Protein 7K5Z (pdb70)

Secondary structure (DSSP, 8-state):
----EEEEE--SSHHHHHHHHHHHHHSTT-EEEEEEEESS----HHHHHHHHHHTT-SEEEEEE-HHHHIIIIIHHHHHHT--BTTTB--GGGHHHHHHHHHHHHHHHTT-SEEE----TTSSHHHHHHHHHHHH-TTSEEE-GGGTSS--SHHHHHHHHHHTT------PPPSSEEEE-SS-EEEESGGGG-TTSPPPTT--SSS--GGGS-SS-EEEEEEEETTEEEEETTEE--HHHHHHHHHHHHHHTT---EEEEEE-TTSSEEEEEEE-HHHHHHHHHHHHHHHHHS-HHHHHHHHHTHHHHHHHHHTT--SSHHHHHHHHHHHHHTTT--EEEEEEEETTEEEEEEEE-TT-----HHHHHHHHHHTHHHHHHHHHTTT----/---EEEEE---SHHHHHHHHHHHHHTTT-EEEEEEEESS----HHHHHHHHHHTT-SEEEEEE-HHHHIIIIIHHHHHHT--BTTTB--GGGHHHHHHHHHHHHHTTTT-SEEE----TTSSHHHHHHHHHHHH-TTSEEE-HHHHSS--SHHHHHHHHHHTTPPPPSS---SSEEEE-SS-EEEESGGGG-TTSPPPTT--SSS--GGGS-SS-EEEEEEEETTEEEEETTEE--HHHHHHHHHHHHHHTT---EEEEEE-TTS-EEEEEEE-HHHHHHHHHHHHHHHHHS-HHHHHHHHHTHHHHHHHHHTT--SSHHHHHHHHHHHHHTTT--EEEEEEEETTEEEEEEEE-TT-----HHHHHHHHHHHTHHHHHHHHHTTT----/---EEEEE---SHHHHHHHHHHHHHSTT-EEEEEEEESS----HHHHHHHHHHTT-SEEEEEE-HHHHIIIIIHHHHHHT--BTTTB--GGGHHHHHHHHHHHHHHHTT-SEEE----TTSSHHHHHHHHHHHH-TTSEEE-HHH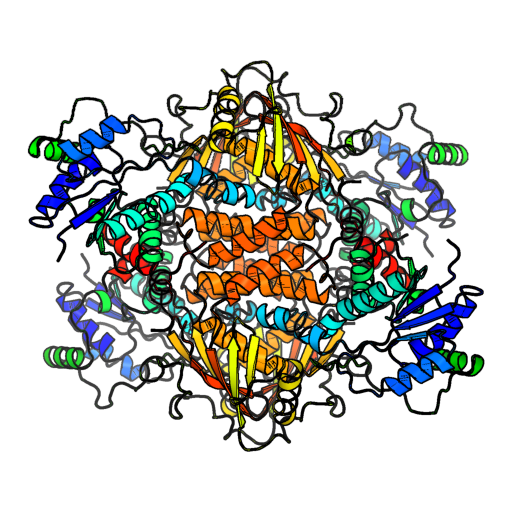HSS--SHHHHHHHHHHTTPPPPSSPPPSSEEEE-SS-EEEESGGGG-TTSPPPTT--SSS--GGGS-SS-EEEEEEEETTEEEEETTEE--HHHHHHHHHHHHHHTT--EEEEEEE-TTS-EEEEEEE-HHHHHHHHHHHHHHHHHS-HHHHHHHHHTHHHHHHHHHTT--SSHHHHHHHHHHHHHTTT--EEEEEEEETTEEEEEEEE-TT-----HHHHHHHHHHHTHHHHHHHHHTTT----/---EEEEE--SSHHHHHHHHHHHHHSTT-EEEEEEEESS----HHHHHHHHHHTT-SEEEEEE-HHHHIIIIIHHHHHHT--BTTTB--GGGHHHHHHHHHHHHHHHTT-SEEE----TTSSHHHHHHHHHHHH-TTSEEE-HHHHSS--SHHHHHHHHHHTT------PPPSSEEEE-SS-EEEESGGGG-TTSPPPTT--SSS--GGGS-SS-EEEEEEEETTEEEEETTEE--HHHHHHHHHHHHHHTT---EEEEEE-TTS-EEEEEEE-HHHHHHHHHHHHHHHHHS-HHHHHHHHHTHHHHHHHHHTT--SSHHHHHHHHHHHHHTTT--EEEEEEEETTEEEEEEEE-TT-----HHHHHHHHHTHHHHHHHHHTTT----

InterPro domains:
  IPR001518 Argininosuccinate synthase [PTHR11587] (6-399)
  IPR001518 Argininosuccinate synthase [TIGR00032] (7-398)
  IPR014729 Rossmann-like alpha/beta/alpha sandwich fold [G3DSA:3.40.50.620] (7-175)
  IPR018223 Argininosuccinate synthase, conserved site [PS00564] (11-19)
  IPR018223 Argininosuccinate synthase, conserved site [PS00565] (119-130)
  IPR023434 Argininosuccinate synthase, type 1 subfamily [MF_00005] (5-400)
  IPR023434 Argininosuccinate synthase, type 1 subfamily [cd01999] (6-391)
  IPR024074 Argininosuccinate synthetase, catalytic/multimerisation domain body [G3DSA:3.90.1260.10] (67-355)
  IPR024074 Argininosuccinate synthetase, catalytic/multimerisation domain body [SSF69864] (174-400)
  IPR048267 Arginosuccinate synthase-like, N-terminal domain [PF00764] (7-168)
  IPR048268 Arginosuccinate synthase C-terminal domain [PF20979] (177-395)

Nearest PDB structures (foldseek):
  7k5z-assembly1_C  TM=1.002E+00  e=1.056E-78  Legionella pneumophila subsp. pneumophila str. Philadelphia 1
  7k5z-assembly1_A  TM=9.997E-01  e=1.230E-77  Legionella pneumophila subsp. pneumophila str. Philadelphia 1
  7k5z-assembly1_D  TM=1.000E+00  e=5.745E-77  Legionella pneumophila subsp. pneumophila str. Philadelphia 1
  1kh2-assembly1_B  TM=9.702E-01  e=3.254E-50  Thermus thermophilus
  4xfj-assembly1_B  TM=9.722E-01  e=7.666E-44  Mycolicibacterium thermoresistibile ATCC 19527

Structure (mmCIF, N/CA/C/O backbone):
data_7K5Z
#
_entry.id   7K5Z
#
_cell.length_a   122.230
_cell.length_b   103.540
_cell.length_c   147.410
_cell.angle_alpha   90.000
_cell.angle_beta   96.005
_cell.angle_gamma   90.000
#
_symmetry.space_group_name_H-M   'C 1 2 1'
#
loop_
_entity.id
_entity.type
_entity.pdbx_description
1 polymer 'Argininosuccinate synthase'
2 non-polymer 'PHOSPHOAMINOPHOSPHONIC ACID-ADENYLATE ESTER'
3 non-polymer ARGININE
4 non-polymer 'MAGNESIUM ION'
5 non-polymer 1,2-ETHANEDIOL
6 non-polymer 'ACETATE ION'
7 water water
#
loop_
_atom_site.group_PDB
_atom_site.id
_atom_site.type_symbol
_atom_site.label_atom_id
_atom_site.label_alt_id
_atom_site.label_comp_id
_atom_site.label_asym_id
_atom_site.label_entity_id
_atom_site.label_seq_id
_atom_site.pdbx_PDB_ins_code
_atom_site.Cartn_x
_atom_site.Cartn_y
_atom_site.Cartn_z
_atom_site.occupancy
_atom_site.B_iso_or_equiv
_atom_site.auth_seq_id
_atom_site.auth_comp_id
_atom_site.auth_asym_id
_atom_site.auth_atom_id
_atom_site.pdbx_PDB_model_num
ATOM 1 N N . LYS A 1 11 ? 2.41019 40.69473 31.63767 1.000 70.79781 3 LYS A N 1
ATOM 2 C CA . LYS A 1 11 ? 3.85148 40.93461 31.60721 1.000 76.45927 3 LYS A CA 1
ATOM 3 C C . LYS A 1 11 ? 4.28986 41.74027 32.82983 1.000 73.44809 3 LYS A C 1
ATOM 4 O O . LYS A 1 11 ? 5.37519 41.51786 33.37364 1.000 72.55923 3 LYS A O 1
ATOM 6 N N . VAL A 1 12 ? 3.45115 42.69031 33.24830 1.000 64.26815 4 VAL A N 1
ATOM 7 C CA . VAL A 1 12 ? 3.64679 43.33152 34.54229 1.000 58.27265 4 VAL A CA 1
ATOM 8 C C . VAL A 1 12 ? 3.22086 42.35581 35.62844 1.000 43.95154 4 VAL A C 1
ATOM 9 O O . VAL A 1 12 ? 2.14685 41.74675 35.54937 1.000 54.53140 4 VAL A O 1
ATOM 11 N N . ILE A 1 13 ? 4.06794 42.18586 36.63928 1.000 44.75193 5 ILE A N 1
ATOM 12 C CA . ILE A 1 13 ? 3.81372 41.20831 37.69363 1.000 40.60216 5 ILE A CA 1
ATOM 13 C C . ILE A 1 13 ? 2.77214 41.80414 38.63836 1.000 40.16014 5 ILE A C 1
ATOM 14 O O . ILE A 1 13 ? 3.07700 42.67613 39.45161 1.000 37.73082 5 ILE A O 1
ATOM 19 N N . LYS A 1 14 ? 1.52704 41.33554 38.52126 1.000 38.65691 6 LYS A N 1
ATOM 20 C CA . LYS A 1 14 ? 0.42657 41.80165 39.35612 1.000 32.29141 6 LYS A CA 1
ATOM 21 C C . LYS A 1 14 ? 0.14913 40.89758 40.54963 1.000 39.61967 6 LYS A C 1
ATOM 22 O O . LYS A 1 14 ? -0.39111 41.37041 41.55822 1.000 31.26115 6 LYS A O 1
ATOM 24 N N . LYS A 1 15 ? 0.49040 39.60972 40.46636 1.000 29.13214 7 LYS A N 1
ATOM 25 C CA . LYS A 1 15 ? 0.23180 38.67778 41.55286 1.000 26.35825 7 LYS A CA 1
ATOM 26 C C . LYS A 1 15 ? 1.38589 37.69356 41.63424 1.000 23.80414 7 LYS A C 1
ATOM 27 O O . LYS A 1 15 ? 1.87027 37.21439 40.60828 1.000 22.65718 7 LYS A O 1
ATOM 33 N N . ILE A 1 16 ? 1.79726 37.38213 42.85342 1.000 19.74793 8 ILE A N 1
ATOM 34 C CA . ILE A 1 16 ? 2.88871 36.45164 43.12355 1.000 21.01209 8 ILE A CA 1
ATOM 35 C C . ILE A 1 16 ? 2.40085 35.44254 44.14480 1.000 24.00242 8 ILE A C 1
ATOM 36 O O . ILE A 1 16 ? 1.87455 35.83236 45.19502 1.000 22.61425 8 ILE A O 1
ATOM 41 N N . ALA A 1 17 ? 2.61711 34.15315 43.86867 1.000 19.81948 9 ALA A N 1
ATOM 42 C CA . ALA A 1 17 ? 2.35992 33.10399 44.85477 1.000 20.70234 9 ALA A CA 1
ATOM 43 C C . ALA A 1 17 ? 3.66682 32.73794 45.53841 1.000 18.00165 9 ALA A C 1
ATOM 44 O O . ALA A 1 17 ? 4.65869 32.44068 44.86458 1.000 19.14394 9 ALA A O 1
ATOM 46 N N . LEU A 1 18 ? 3.66733 32.74713 46.87477 1.000 16.75789 10 LEU A N 1
ATOM 47 C CA . LEU A 1 18 ? 4.88206 32.55052 47.65623 1.000 15.43136 10 LEU A CA 1
ATOM 48 C C . LEU A 1 18 ? 4.74655 31.30573 48.52296 1.000 14.44207 10 LEU A C 1
ATOM 49 O O . LEU A 1 18 ? 3.74825 31.15169 49.23619 1.000 15.84807 10 LEU A O 1
ATOM 54 N N . ALA A 1 19 ? 5.72876 30.40027 48.42181 1.000 14.23290 11 ALA A N 1
ATOM 55 C CA . ALA A 1 19 ? 5.83369 29.26646 49.34381 1.000 14.72612 11 ALA A CA 1
ATOM 56 C C . ALA A 1 19 ? 6.25304 29.79795 50.71115 1.000 19.30401 11 ALA A C 1
ATOM 57 O O . ALA A 1 19 ? 7.40354 30.21297 50.90111 1.000 16.79528 11 ALA A O 1
ATOM 59 N N . TYR A 1 20 ? 5.32993 29.77350 51.66224 1.000 14.08170 12 TYR A N 1
ATOM 60 C CA . TYR A 1 20 ? 5.44313 30.51337 52.91608 1.000 17.20851 12 TYR A CA 1
ATOM 61 C C . TYR A 1 20 ? 5.48268 29.52152 54.07097 1.000 20.55411 12 TYR A C 1
ATOM 62 O O . TYR A 1 20 ? 4.50485 28.80165 54.29912 1.000 17.67146 12 TYR A O 1
ATOM 71 N N . SER A 1 21 ? 6.59886 29.49333 54.80681 1.000 18.87807 13 SER A N 1
ATOM 72 C CA . SER A 1 21 ? 6.78477 28.50506 55.86249 1.000 26.33334 13 SER A CA 1
ATOM 73 C C . SER A 1 21 ? 6.48120 29.02683 57.26683 1.000 24.01871 13 SER A C 1
ATOM 74 O O . SER A 1 21 ? 6.35816 28.22005 58.19172 1.000 27.15111 13 SER A O 1
ATOM 77 N N . GLY A 1 22 ? 6.37371 30.33574 57.46926 1.000 25.52310 14 GLY A N 1
ATOM 78 C CA . GLY A 1 22 ? 6.21999 30.87292 58.80935 1.000 27.16759 14 GLY A CA 1
ATOM 79 C C . GLY A 1 22 ? 7.49524 31.42441 59.41950 1.000 28.63533 14 GLY A C 1
ATOM 80 O O . GLY A 1 22 ? 7.42478 32.13617 60.42763 1.000 34.41148 14 GLY A O 1
ATOM 81 N N . GLY A 1 23 ? 8.64939 31.12571 58.84426 1.000 28.67082 15 GLY A N 1
ATOM 82 C CA . GLY A 1 23 ? 9.88933 31.68085 59.35968 1.000 36.41026 15 GLY A CA 1
ATOM 83 C C . GLY A 1 23 ? 9.93045 33.20123 59.25593 1.000 37.36189 15 GLY A C 1
ATOM 84 O O . GLY A 1 23 ? 9.08893 33.85436 58.63443 1.000 34.00571 15 GLY A O 1
ATOM 85 N N . LEU A 1 24 ? 10.94416 33.77831 59.90442 1.000 37.10956 16 LEU A N 1
ATOM 86 C CA . LEU A 1 24 ? 11.18322 35.21117 59.75804 1.000 30.92261 16 LEU A CA 1
ATOM 87 C C . LEU A 1 24 ? 11.43900 35.57289 58.29933 1.000 31.64377 16 LEU A C 1
ATOM 88 O O . LEU A 1 24 ? 10.94680 36.59331 57.81043 1.000 29.48905 16 LEU A O 1
ATOM 93 N N . ASP A 1 25 ? 12.16609 34.71912 57.57792 1.000 31.35718 17 ASP A N 1
ATOM 94 C CA . ASP A 1 25 ? 12.62133 35.06422 56.23564 1.000 31.72364 17 ASP A CA 1
ATOM 95 C C . ASP A 1 25 ? 11.46460 35.16815 55.24398 1.000 29.48836 17 ASP A C 1
ATOM 96 O O . ASP A 1 25 ? 11.39011 36.13469 54.47899 1.000 26.60589 17 ASP A O 1
ATOM 101 N N . THR A 1 26 ? 10.55871 34.17844 55.21133 1.000 25.47631 18 THR A N 1
ATOM 102 C CA . THR A 1 26 ? 9.45435 34.31389 54.26435 1.000 25.31154 18 THR A CA 1
ATOM 103 C C . THR A 1 26 ? 8.43482 35.33708 54.73439 1.000 24.30430 18 THR A C 1
ATOM 104 O O . THR A 1 26 ? 7.68490 35.86901 53.90882 1.000 23.63555 18 THR A O 1
ATOM 108 N N . SER A 1 27 ? 8.40143 35.64182 56.03597 1.000 21.36956 19 SER A N 1
ATOM 109 C CA . SER A 1 27 ? 7.53011 36.71328 56.50163 1.000 25.64455 19 SER A CA 1
ATOM 110 C C . SER A 1 27 ? 7.94322 38.04625 55.89932 1.000 23.65893 19 SER A C 1
ATOM 111 O O . SER A 1 27 ? 7.10359 38.78057 55.36474 1.000 26.16068 19 SER A O 1
ATOM 114 N N . ILE A 1 28 ? 9.23928 38.37906 55.96215 1.000 23.80862 20 ILE A N 1
ATOM 115 C CA . ILE A 1 28 ? 9.66385 39.65022 55.38285 1.000 24.20305 20 ILE A CA 1
ATOM 116 C C . ILE A 1 28 ? 9.68370 39.61902 53.86121 1.000 23.02641 20 ILE A C 1
ATOM 117 O O . ILE A 1 28 ? 9.79174 40.67759 53.24027 1.000 23.41280 20 ILE A O 1
ATOM 122 N N . MET A 1 29 ? 9.56631 38.44175 53.23539 1.000 20.06588 21 MET A N 1
ATOM 123 C CA . MET A 1 29 ? 9.50555 38.43008 51.77990 1.000 23.11437 21 MET A CA 1
ATOM 124 C C . MET A 1 29 ? 8.18847 38.97164 51.26130 1.000 25.60280 21 MET A C 1
ATOM 125 O O . MET A 1 29 ? 8.13322 39.40472 50.11048 1.000 22.45085 21 MET A O 1
ATOM 130 N N . ILE A 1 30 ? 7.13520 38.97537 52.07333 1.000 24.81611 22 ILE A N 1
ATOM 131 C CA . ILE A 1 30 ? 5.87662 39.56091 51.61063 1.000 23.62494 22 ILE A CA 1
ATOM 132 C C . ILE A 1 30 ? 6.06030 41.06666 51.41573 1.000 26.38604 22 ILE A C 1
ATOM 133 O O . ILE A 1 30 ? 5.81903 41.55183 50.30105 1.000 25.31163 22 ILE A O 1
ATOM 138 N N . PRO A 1 31 ? 6.50364 41.85807 52.41068 1.000 27.96683 23 PRO A N 1
ATOM 139 C CA . PRO A 1 31 ? 6.73554 43.28211 52.10073 1.000 25.18632 23 PRO A CA 1
ATOM 140 C C . PRO A 1 31 ? 7.83273 43.49412 51.07354 1.000 28.63997 23 PRO A C 1
ATOM 141 O O . PRO A 1 31 ? 7.73355 44.42186 50.25875 1.000 26.09652 23 PRO A O 1
ATOM 145 N N . TRP A 1 32 ? 8.88446 42.67169 51.08778 1.000 27.53369 24 TRP A N 1
ATOM 146 C CA . TRP A 1 32 ? 9.94670 42.83971 50.10196 1.000 29.48991 24 TRP A CA 1
ATOM 147 C C . TRP A 1 32 ? 9.40291 42.66325 48.68795 1.000 25.06730 24 TRP A C 1
ATOM 148 O O . TRP A 1 32 ? 9.62324 43.51162 47.81391 1.000 29.31787 24 TRP A O 1
ATOM 159 N N . LEU A 1 33 ? 8.66297 41.57457 48.45617 1.000 22.89326 25 LEU A N 1
ATOM 160 C CA . LEU A 1 33 ? 8.03586 41.35974 47.15194 1.000 26.56479 25 LEU A CA 1
ATOM 161 C C . LEU A 1 33 ? 7.14245 42.53300 46.76601 1.000 31.58811 25 LEU A C 1
ATOM 162 O O . LEU A 1 33 ? 7.19638 43.01533 45.62857 1.000 29.17457 25 LEU A O 1
ATOM 167 N N . LYS A 1 34 ? 6.32955 43.02685 47.70763 1.000 29.60574 26 LYS A N 1
ATOM 168 C CA . LYS A 1 34 ? 5.42489 44.12211 47.37199 1.000 31.68391 26 LYS A CA 1
ATOM 169 C C . LYS A 1 34 ? 6.19293 45.40194 47.07602 1.000 37.30872 26 LYS A C 1
ATOM 170 O O . LYS A 1 34 ? 5.74491 46.21723 46.25995 1.000 38.00314 26 LYS A O 1
ATOM 176 N N . GLU A 1 35 ? 7.35576 45.58101 47.71043 1.000 34.17960 27 GLU A N 1
ATOM 177 C CA . GLU A 1 35 ? 8.21452 46.72676 47.42066 1.000 36.02362 27 GLU A CA 1
ATOM 178 C C . GLU A 1 35 ? 8.81228 46.63931 46.02303 1.000 35.36620 27 GLU A C 1
ATOM 179 O O . GLU A 1 35 ? 8.80495 47.61882 45.27365 1.000 41.56318 27 GLU A O 1
ATOM 185 N N . HIS A 1 36 ? 9.36867 45.48461 45.66630 1.000 33.07443 28 HIS A N 1
ATOM 186 C CA . HIS A 1 36 ? 10.13389 45.36220 44.43042 1.000 41.03054 28 HIS A CA 1
ATOM 187 C C . HIS A 1 36 ? 9.27964 45.06641 43.20289 1.000 42.48508 28 HIS A C 1
ATOM 188 O O . HIS A 1 36 ? 9.79679 45.14421 42.08324 1.000 45.54617 28 HIS A O 1
ATOM 195 N N . TYR A 1 37 ? 7.99501 44.74949 43.38121 1.000 36.67102 29 TYR A N 1
ATOM 196 C CA . TYR A 1 37 ? 7.03011 44.57645 42.29129 1.000 38.35730 29 TYR A CA 1
ATOM 197 C C . TYR A 1 37 ? 5.81923 45.44199 42.63356 1.000 40.73822 29 TYR A C 1
ATOM 198 O O . TYR A 1 37 ? 4.90197 44.99555 43.32782 1.000 45.37233 29 TYR A O 1
ATOM 207 N N . GLU A 1 38 ? 5.83487 46.68402 42.15387 1.000 42.90634 30 GLU A N 1
ATOM 208 C CA . GLU A 1 38 ? 4.84719 47.67769 42.55818 1.000 48.34729 30 GLU A CA 1
ATOM 209 C C . GLU A 1 38 ? 3.42592 47.20389 42.27496 1.000 49.57248 30 GLU A C 1
ATOM 210 O O . GLU A 1 38 ? 3.13309 46.68205 41.19536 1.000 51.44304 30 GLU A O 1
ATOM 212 N N . HIS A 1 39 ? 2.54311 47.39042 43.25703 1.000 61.59151 31 HIS A N 1
ATOM 213 C CA . HIS A 1 39 ? 1.12304 47.05001 43.15268 1.000 69.98630 31 HIS A CA 1
ATOM 214 C C . HIS A 1 39 ? 0.88875 45.56124 42.87299 1.000 66.69009 31 HIS A C 1
ATOM 215 O O . HIS A 1 39 ? -0.16779 45.18315 42.34881 1.000 64.52904 31 HIS A O 1
ATOM 217 N N . ALA A 1 40 ? 1.85487 44.70203 43.19922 1.000 49.08952 32 ALA A N 1
ATOM 218 C CA . ALA A 1 40 ? 1.64386 43.26247 43.15168 1.000 41.92668 32 ALA A CA 1
ATOM 219 C C . ALA A 1 40 ? 1.04774 42.79524 44.47024 1.000 38.28038 32 ALA A C 1
ATOM 220 O O . ALA A 1 40 ? 1.45531 43.24615 45.54224 1.000 38.81242 32 ALA A O 1
ATOM 222 N N . GLU A 1 41 ? 0.08224 41.89266 44.39337 1.000 30.85040 33 GLU A N 1
ATOM 223 C CA . GLU A 1 41 ? -0.39138 41.23834 45.60173 1.000 30.56726 33 GLU A CA 1
ATOM 224 C C . GLU A 1 41 ? 0.34367 39.91285 45.76288 1.000 27.34675 33 GLU A C 1
ATOM 225 O O . GLU A 1 41 ? 0.83651 39.33203 44.78842 1.000 22.33500 33 GLU A O 1
ATOM 231 N N . VAL A 1 42 ? 0.45083 39.45607 47.00850 1.000 22.39665 34 VAL A N 1
ATOM 232 C CA . VAL A 1 42 ? 1.17521 38.23865 47.34717 1.000 23.78260 34 VAL A CA 1
ATOM 233 C C . VAL A 1 42 ? 0.19636 37.24622 47.95700 1.000 26.48903 34 VAL A C 1
ATOM 234 O O . VAL A 1 42 ? -0.48829 37.56525 48.93354 1.000 25.29358 34 VAL A O 1
ATOM 238 N N . ILE A 1 43 ? 0.14278 36.04713 47.39312 1.000 21.88938 35 ILE A N 1
ATOM 239 C CA . ILE A 1 43 ? -0.66605 34.95585 47.92113 1.000 21.32459 35 ILE A CA 1
ATOM 240 C C . ILE A 1 43 ? 0.26966 33.97846 48.63552 1.000 22.68967 35 ILE A C 1
ATOM 241 O O . ILE A 1 43 ? 1.20679 33.44870 48.02638 1.000 20.98357 35 ILE A O 1
ATOM 246 N N . ALA A 1 44 ? 0.03981 33.74576 49.93185 1.000 18.61088 36 ALA A N 1
ATOM 247 C CA . ALA A 1 44 ? 0.86913 32.78804 50.67008 1.000 14.98261 36 ALA A CA 1
ATOM 248 C C . ALA A 1 44 ? 0.34458 31.36536 50.50678 1.000 15.49412 36 ALA A C 1
ATOM 249 O O . ALA A 1 44 ? -0.86542 31.12450 50.54759 1.000 18.00858 36 ALA A O 1
ATOM 251 N N . VAL A 1 45 ? 1.26457 30.41272 50.34032 1.000 16.99031 37 VAL A N 1
ATOM 252 C CA . VAL A 1 45 ? 0.91654 28.99847 50.23487 1.000 16.44757 37 VAL A CA 1
ATOM 253 C C . VAL A 1 45 ? 1.67884 28.26366 51.31918 1.000 15.43011 37 VAL A C 1
ATOM 254 O O . VAL A 1 45 ? 2.91401 28.19688 51.27287 1.000 15.62326 37 VAL A O 1
ATOM 258 N N . ILE A 1 46 ? 0.94471 27.68195 52.26647 1.000 14.61929 38 ILE A N 1
ATOM 259 C CA . ILE A 1 46 ? 1.50783 26.99867 53.43204 1.000 14.59722 38 ILE A CA 1
ATOM 260 C C . ILE A 1 46 ? 1.12154 25.52537 53.35939 1.000 15.92011 38 ILE A C 1
ATOM 261 O O . ILE A 1 46 ? -0.07201 25.20103 53.33856 1.000 15.85490 38 ILE A O 1
ATOM 266 N N . CYS A 1 47 ? 2.11512 24.62432 53.35168 1.000 13.88375 39 CYS A N 1
ATOM 267 C CA . CYS A 1 47 ? 1.81543 23.19767 53.29232 1.000 15.25091 39 CYS A CA 1
ATOM 268 C C . CYS A 1 47 ? 1.92512 22.55700 54.67338 1.000 16.85004 39 CYS A C 1
ATOM 269 O O . CYS A 1 47 ? 2.86304 22.83972 55.41812 1.000 18.09562 39 CYS A O 1
ATOM 272 N N . ASP A 1 48 ? 0.96946 21.67926 55.00378 1.000 15.22442 40 ASP A N 1
ATOM 273 C CA . ASP A 1 48 ? 1.08736 20.81948 56.18241 1.000 16.74627 40 ASP A CA 1
ATOM 274 C C . ASP A 1 48 ? 1.73584 19.51146 55.76185 1.000 17.52709 40 ASP A C 1
ATOM 275 O O . ASP A 1 48 ? 1.10100 18.66911 55.11514 1.000 17.43413 40 ASP A O 1
ATOM 280 N N . LEU A 1 49 ? 2.98134 19.33261 56.18960 1.000 16.10651 41 LEU A N 1
ATOM 281 C CA . LEU A 1 49 ? 3.78316 18.15004 55.92160 1.000 17.92336 41 LEU A CA 1
ATOM 282 C C . LEU A 1 49 ? 4.05594 17.33718 57.17996 1.000 16.81990 41 LEU A C 1
ATOM 283 O O . LEU A 1 49 ? 4.81639 16.35934 57.11947 1.000 19.79938 41 LEU A O 1
ATOM 288 N N . GLY A 1 50 ? 3.45677 17.71787 58.30671 1.000 19.28183 42 GLY A N 1
ATOM 289 C CA . GLY A 1 50 ? 3.81065 17.15231 59.59690 1.000 21.27413 42 GLY A CA 1
ATOM 290 C C . GLY A 1 50 ? 4.89938 17.87893 60.36252 1.000 22.20136 42 GLY A C 1
ATOM 291 O O . GLY A 1 50 ? 5.52887 17.26816 61.23368 1.000 23.47552 42 GLY A O 1
ATOM 292 N N . GLN A 1 51 ? 5.14099 19.16521 60.08482 1.000 20.36633 43 GLN A N 1
ATOM 293 C CA . GLN A 1 51 ? 6.16758 19.89328 60.83410 1.000 18.79518 43 GLN A CA 1
ATOM 294 C C . GLN A 1 51 ? 5.73479 20.23211 62.25291 1.000 28.55245 43 GLN A C 1
ATOM 295 O O . GLN A 1 51 ? 6.53975 20.79607 63.00611 1.000 29.78410 43 GLN A O 1
ATOM 301 N N . GLN A 1 52 ? 4.48744 19.91910 62.61685 1.000 25.62961 44 GLN A N 1
ATOM 302 C CA . GLN A 1 52 ? 3.97196 20.07775 63.98463 1.000 32.67638 44 GLN A CA 1
ATOM 303 C C . GLN A 1 52 ? 4.04671 21.52953 64.44711 1.000 32.67789 44 GLN A C 1
ATOM 304 O O . GLN A 1 52 ? 4.42099 21.82648 65.58037 1.000 31.19350 44 GLN A O 1
ATOM 310 N N . GLU A 1 53 ? 3.67331 22.44555 63.56575 1.000 27.77403 45 GLU A N 1
ATOM 311 C CA . GLU A 1 53 ? 3.57556 23.84738 63.92182 1.000 28.76139 45 GLU A CA 1
ATOM 312 C C . GLU A 1 53 ? 2.11526 24.27073 63.88886 1.000 30.74034 45 GLU A C 1
ATOM 313 O O . GLU A 1 53 ? 1.24267 23.54686 63.40528 1.000 26.92432 45 GLU A O 1
ATOM 319 N N . ASP A 1 54 ? 1.85659 25.44029 64.45598 1.000 30.66658 46 ASP A N 1
ATOM 320 C CA . ASP A 1 54 ? 0.51156 26.00645 64.48762 1.000 28.55374 46 ASP A CA 1
ATOM 321 C C . ASP A 1 54 ? 0.27887 26.67903 63.14691 1.000 25.49057 46 ASP A C 1
ATOM 322 O O . ASP A 1 54 ? 0.66470 27.83323 62.94524 1.000 26.84026 46 ASP A O 1
ATOM 327 N N . LEU A 1 55 ? -0.36314 25.96188 62.22016 1.000 26.58633 47 LEU A N 1
ATOM 328 C CA . LEU A 1 55 ? -0.49805 26.49089 60.87074 1.000 25.54437 47 LEU A CA 1
ATOM 329 C C . LEU A 1 55 ? -1.56698 27.57945 60.77625 1.000 23.89867 47 LEU A C 1
ATOM 330 O O . LEU A 1 55 ? -1.48513 28.43364 59.89074 1.000 22.34237 47 LEU A O 1
ATOM 335 N N . ASP A 1 56 ? -2.56564 27.59608 61.66567 1.000 26.14119 48 ASP A N 1
ATOM 336 C CA . ASP A 1 56 ? -3.48712 28.72635 61.61199 1.000 28.37200 48 ASP A CA 1
ATOM 337 C C . ASP A 1 56 ? -2.80187 30.01699 62.04814 1.000 26.54525 48 ASP A C 1
ATOM 338 O O . ASP A 1 56 ? -3.08907 31.07998 61.49087 1.000 26.15121 48 ASP A O 1
ATOM 343 N N . ALA A 1 57 ? -1.86186 29.93974 62.99591 1.000 25.36624 49 ALA A N 1
ATOM 344 C CA . ALA A 1 57 ? -1.07927 31.11550 63.37453 1.000 26.49616 49 ALA A CA 1
ATOM 345 C C . ALA A 1 57 ? -0.18191 31.58372 62.23356 1.000 21.65622 49 ALA A C 1
ATOM 346 O O . ALA A 1 57 ? -0.00980 32.79083 62.02519 1.000 28.27294 49 ALA A O 1
ATOM 348 N N . ILE A 1 58 ? 0.41266 30.64418 61.49326 1.000 21.43770 50 ILE A N 1
ATOM 349 C CA . ILE A 1 58 ? 1.24996 31.00100 60.35264 1.000 23.87205 50 ILE A CA 1
ATOM 350 C C . ILE A 1 58 ? 0.41987 31.65836 59.26017 1.000 21.97147 50 ILE A C 1
ATOM 351 O O . ILE A 1 58 ? 0.84143 32.65138 58.65027 1.000 21.09059 50 ILE A O 1
ATOM 356 N N . LYS A 1 59 ? -0.77705 31.12053 59.00442 1.000 25.16871 51 LYS A N 1
ATOM 357 C CA . LYS A 1 59 ? -1.70140 31.73590 58.05273 1.000 20.23951 51 LYS A CA 1
ATOM 358 C C . LYS A 1 59 ? -2.03332 33.16545 58.46943 1.000 26.83187 51 LYS A C 1
ATOM 359 O O . LYS A 1 59 ? -1.94095 34.10677 57.66460 1.000 23.81548 51 LYS A O 1
ATOM 365 N N . ASN A 1 60 ? -2.42493 33.34528 59.73681 1.000 25.26091 52 ASN A N 1
ATOM 366 C CA . ASN A 1 60 ? -2.74529 34.67627 60.24162 1.000 27.34981 52 ASN A CA 1
ATOM 367 C C . ASN A 1 60 ? -1.55615 35.61758 60.12323 1.000 26.21698 52 ASN A C 1
ATOM 368 O O . ASN A 1 60 ? -1.71941 36.79827 59.79324 1.000 29.27291 52 ASN A O 1
ATOM 373 N N . LYS A 1 61 ? -0.35530 35.11416 60.39387 1.000 23.87713 53 LYS A N 1
ATOM 374 C CA . LYS A 1 61 ? 0.83393 35.94876 60.27789 1.000 30.16358 53 LYS A CA 1
ATOM 375 C C . LYS A 1 61 ? 1.05914 36.37930 58.82829 1.000 28.46766 53 LYS A C 1
ATOM 376 O O . LYS A 1 61 ? 1.39667 37.53897 58.56331 1.000 30.20561 53 LYS A O 1
ATOM 382 N N . ALA A 1 62 ? 0.84078 35.46656 57.87556 1.000 26.73360 54 ALA A N 1
ATOM 383 C CA . ALA A 1 62 ? 0.92674 35.81918 56.45712 1.000 28.26533 54 ALA A CA 1
ATOM 384 C C . ALA A 1 62 ? -0.05158 36.93365 56.10104 1.000 28.71378 54 ALA A C 1
ATOM 385 O O . ALA A 1 62 ? 0.32014 37.91315 55.44527 1.000 28.07307 54 ALA A O 1
ATOM 387 N N . LEU A 1 63 ? -1.31623 36.79726 56.52806 1.000 21.58945 55 LEU A N 1
ATOM 388 C CA . LEU A 1 63 ? -2.30689 37.84255 56.30144 1.000 26.17375 55 LEU A CA 1
ATOM 389 C C . LEU A 1 63 ? -1.91209 39.14739 56.98971 1.000 33.45206 55 LEU A C 1
ATOM 390 O O . LEU A 1 63 ? -2.07315 40.23500 56.41769 1.000 30.99246 55 LEU A O 1
ATOM 395 N N . LYS A 1 64 ? -1.41057 39.06308 58.22281 1.000 30.30566 56 LYS A N 1
ATOM 396 C CA . LYS A 1 64 ? -0.96405 40.27102 58.90834 1.000 33.16040 56 LYS A CA 1
ATOM 397 C C . LYS A 1 64 ? 0.21915 40.91081 58.19729 1.000 37.03261 56 LYS A C 1
ATOM 398 O O . LYS A 1 64 ? 0.33004 42.13927 58.15668 1.000 40.84413 56 LYS A O 1
ATOM 404 N N . SER A 1 65 ? 1.09840 40.10266 57.62343 1.000 35.18285 57 SER A N 1
ATOM 405 C CA . SER A 1 65 ? 2.27070 40.64461 56.95446 1.000 37.20728 57 SER A CA 1
ATOM 406 C C . SER A 1 65 ? 1.94713 41.27895 55.60259 1.000 38.97470 57 SER A C 1
ATOM 407 O O . SER A 1 65 ? 2.86302 41.80990 54.96543 1.000 42.29233 57 SER A O 1
ATOM 410 N N . GLY A 1 66 ? 0.69180 41.23764 55.15459 1.000 30.38216 58 GLY A N 1
ATOM 411 C CA . GLY A 1 66 ? 0.28749 41.84070 53.90276 1.000 37.42506 58 GLY A CA 1
ATOM 412 C C . GLY A 1 66 ? -0.15474 40.89886 52.78322 1.000 39.74073 58 GLY A C 1
ATOM 413 O O . GLY A 1 66 ? -0.45699 41.38332 51.68295 1.000 35.06264 58 GLY A O 1
ATOM 414 N N . ALA A 1 67 ? -0.22462 39.58662 53.01635 1.000 28.40449 59 ALA A N 1
ATOM 415 C CA . ALA A 1 67 ? -0.67826 38.68245 51.96076 1.000 28.15080 59 ALA A CA 1
ATOM 416 C C . ALA A 1 67 ? -2.17135 38.85869 51.69918 1.000 28.32193 59 ALA A C 1
ATOM 417 O O . ALA A 1 67 ? -2.96310 39.00202 52.63226 1.000 26.70338 59 ALA A O 1
ATOM 419 N N . SER A 1 68 ? -2.56096 38.82996 50.41864 1.000 24.81330 60 SER A N 1
ATOM 420 C CA . SER A 1 68 ? -3.97258 39.01452 50.07107 1.000 27.65133 60 SER A CA 1
ATOM 421 C C . SER A 1 68 ? -4.79480 37.77586 50.40361 1.000 31.55060 60 SER A C 1
ATOM 422 O O . SER A 1 68 ? -5.96092 37.88834 50.78639 1.000 27.90828 60 SER A O 1
ATOM 425 N N . LYS A 1 69 ? -4.21996 36.58910 50.19885 1.000 25.47776 61 LYS A N 1
ATOM 426 C CA . LYS A 1 69 ? -4.81669 35.31307 50.56273 1.000 24.82646 61 LYS A CA 1
ATOM 427 C C . LYS A 1 69 ? -3.73349 34.46450 51.20441 1.000 22.58863 61 LYS A C 1
ATOM 428 O O . LYS A 1 69 ? -2.55448 34.60039 50.87781 1.000 18.59143 61 LYS A O 1
ATOM 434 N N . ALA A 1 70 ? -4.13388 33.55833 52.08393 1.000 19.64996 62 ALA A N 1
ATOM 435 C CA . ALA A 1 70 ? -3.17281 32.62787 52.67009 1.000 17.05264 62 ALA A CA 1
ATOM 436 C C . ALA A 1 70 ? -3.81728 31.25105 52.67481 1.000 21.92927 62 ALA A C 1
ATOM 437 O O . ALA A 1 70 ? -4.79996 31.02912 53.39354 1.000 24.61436 62 ALA A O 1
ATOM 439 N N . TYR A 1 71 ? -3.30056 30.35751 51.83819 1.000 16.31112 63 TYR A N 1
ATOM 440 C CA . TYR A 1 71 ? -3.76841 28.98091 51.75889 1.000 16.38981 63 TYR A CA 1
ATOM 441 C C . TYR A 1 71 ? -2.99791 28.10252 52.73049 1.000 16.77817 63 TYR A C 1
ATOM 442 O O . TYR A 1 71 ? -1.77176 28.18482 52.80775 1.000 19.22599 63 TYR A O 1
ATOM 451 N N . VAL A 1 72 ? -3.70491 27.21002 53.41726 1.000 16.51652 64 VAL A N 1
ATOM 452 C CA . VAL A 1 72 ? -3.06623 26.14739 54.18044 1.000 18.25819 64 VAL A CA 1
ATOM 453 C C . VAL A 1 72 ? -3.54589 24.83994 53.58735 1.000 20.30541 64 VAL A C 1
ATOM 454 O O . VAL A 1 72 ? -4.73462 24.50241 53.69350 1.000 21.85027 64 VAL A O 1
ATOM 458 N N . VAL A 1 73 ? -2.63846 24.10129 52.96259 1.000 18.38786 65 VAL A N 1
ATOM 459 C CA A VAL A 1 73 ? -2.97376 22.86520 52.26807 0.593 17.69931 65 VAL A CA 1
ATOM 460 C CA B VAL A 1 73 ? -2.99430 22.86395 52.27856 0.407 17.70939 65 VAL A CA 1
ATOM 461 C C . VAL A 1 73 ? -2.48693 21.69126 53.11130 1.000 18.43837 65 VAL A C 1
ATOM 462 O O . VAL A 1 73 ? -1.28876 21.58291 53.40132 1.000 16.72119 65 VAL A O 1
ATOM 469 N N . ASP A 1 74 ? -3.41179 20.81580 53.51415 1.000 18.37498 66 ASP A N 1
ATOM 470 C CA . ASP A 1 74 ? -3.06185 19.64523 54.31985 1.000 18.33253 66 ASP A CA 1
ATOM 471 C C . ASP A 1 74 ? -2.66423 18.53716 53.35376 1.000 16.45639 66 ASP A C 1
ATOM 472 O O . ASP A 1 74 ? -3.52480 17.85727 52.78712 1.000 20.28486 66 ASP A O 1
ATOM 477 N N . VAL A 1 75 ? -1.36672 18.33820 53.16685 1.000 17.62263 67 VAL A N 1
ATOM 478 C CA . VAL A 1 75 ? -0.90057 17.35696 52.19281 1.000 17.00406 67 VAL A CA 1
ATOM 479 C C . VAL A 1 75 ? -0.28654 16.13123 52.87704 1.000 14.81120 67 VAL A C 1
ATOM 480 O O . VAL A 1 75 ? 0.41162 15.34696 52.22122 1.000 15.34481 67 VAL A O 1
ATOM 484 N N . LYS A 1 76 ? -0.52664 15.93456 54.17739 1.000 14.01359 68 LYS A N 1
ATOM 485 C CA . LYS A 1 76 ? 0.14442 14.84093 54.87422 1.000 15.37295 68 LYS A CA 1
ATOM 486 C C . LYS A 1 76 ? -0.19626 13.48668 54.25385 1.000 14.21913 68 LYS A C 1
ATOM 487 O O . LYS A 1 76 ? 0.69446 12.65111 54.04477 1.000 13.81848 68 LYS A O 1
ATOM 493 N N . ASN A 1 77 ? -1.48284 13.24115 53.97174 1.000 15.93319 69 ASN A N 1
ATOM 494 C CA . ASN A 1 77 ? -1.87465 11.94407 53.41393 1.000 19.21715 69 ASN A CA 1
ATOM 495 C C . ASN A 1 77 ? -1.23401 11.70669 52.05695 1.000 16.36955 69 ASN A C 1
ATOM 496 O O . ASN A 1 77 ? -0.77804 10.59824 51.76231 1.000 15.51762 69 ASN A O 1
ATOM 501 N N . GLU A 1 78 ? -1.21497 12.72847 51.20731 1.000 13.78031 70 GLU A N 1
ATOM 502 C CA . GLU A 1 78 ? -0.67306 12.54853 49.86978 1.000 16.25325 70 GLU A CA 1
ATOM 503 C C . GLU A 1 78 ? 0.84798 12.52187 49.87619 1.000 14.95199 70 GLU A C 1
ATOM 504 O O . GLU A 1 78 ? 1.44213 11.82802 49.04709 1.000 14.29888 70 GLU A O 1
ATOM 510 N N . PHE A 1 79 ? 1.48874 13.25677 50.79505 1.000 14.50614 71 PHE A N 1
ATOM 511 C CA . PHE A 1 79 ? 2.92337 13.06993 51.01786 1.000 14.00990 71 PHE A CA 1
ATOM 512 C C . PHE A 1 79 ? 3.23646 11.59975 51.30988 1.000 14.94823 71 PHE A C 1
ATOM 513 O O . PHE A 1 79 ? 4.16416 11.02403 50.73697 1.000 13.16289 71 PHE A O 1
ATOM 521 N N . ALA A 1 80 ? 2.46286 10.97007 52.19934 1.000 13.85262 72 ALA A N 1
ATOM 522 C CA . ALA A 1 80 ? 2.74244 9.57980 52.54622 1.000 12.87822 72 ALA A CA 1
ATOM 523 C C . ALA A 1 80 ? 2.48890 8.64511 51.36376 1.000 16.16860 72 ALA A C 1
ATOM 524 O O . ALA A 1 80 ? 3.35624 7.83438 51.00977 1.000 16.04622 72 ALA A O 1
ATOM 526 N N . THR A 1 81 ? 1.32605 8.76730 50.70932 1.000 14.78110 73 THR A N 1
ATOM 527 C CA . THR A 1 81 ? 0.95102 7.78404 49.69517 1.000 13.61539 73 THR A CA 1
ATOM 528 C C . THR A 1 81 ? 1.63238 8.04539 48.35668 1.000 13.92334 73 THR A C 1
ATOM 529 O O . THR A 1 81 ? 1.92026 7.09408 47.63035 1.000 16.40351 73 THR A O 1
ATOM 533 N N . GLN A 1 82 ? 1.89930 9.30407 48.00891 1.000 13.27616 74 GLN A N 1
ATOM 534 C CA A GLN A 1 82 ? 2.43875 9.61260 46.68967 0.531 14.77604 74 GLN A CA 1
ATOM 535 C CA B GLN A 1 82 ? 2.43855 9.61931 46.69061 0.469 14.78156 74 GLN A CA 1
ATOM 536 C C . GLN A 1 82 ? 3.94687 9.83404 46.68706 1.000 15.50684 74 GLN A C 1
ATOM 537 O O . GLN A 1 82 ? 4.55740 9.79282 45.61248 1.000 13.95558 74 GLN A O 1
ATOM 548 N N . TYR A 1 83 ? 4.56462 10.04677 47.84849 1.000 12.85398 75 TYR A N 1
ATOM 549 C CA . TYR A 1 83 ? 6.00460 10.29773 47.91389 1.000 12.22121 75 TYR A CA 1
ATOM 550 C C . TYR A 1 83 ? 6.70777 9.26709 48.78438 1.000 13.73158 75 TYR A C 1
ATOM 551 O O . TYR A 1 83 ? 7.59037 8.54951 48.29543 1.000 12.93570 75 TYR A O 1
ATOM 560 N N . LEU A 1 84 ? 6.31139 9.13981 50.05273 1.000 10.98195 76 LEU A N 1
ATOM 561 C CA . LEU A 1 84 ? 7.02190 8.25346 50.96524 1.000 13.38698 76 LEU A CA 1
ATOM 562 C C . LEU A 1 84 ? 6.80764 6.78659 50.61301 1.000 13.97168 76 LEU A C 1
ATOM 563 O O . LEU A 1 84 ? 7.71783 5.97012 50.78940 1.000 12.14456 76 LEU A O 1
ATOM 568 N N . TRP A 1 85 ? 5.60327 6.41527 50.14538 1.000 13.51070 77 TRP A N 1
ATOM 569 C CA . TRP A 1 85 ? 5.37229 5.00826 49.81209 1.000 12.24332 77 TRP A CA 1
ATOM 570 C C . TRP A 1 85 ? 6.20711 4.59554 48.60475 1.000 14.84230 77 TRP A C 1
ATOM 571 O O . TRP A 1 85 ? 6.85003 3.52757 48.65855 1.000 13.39304 77 TRP A O 1
ATOM 582 N N . PRO A 1 86 ? 6.26408 5.37021 47.50846 1.000 14.64791 78 PRO A N 1
ATOM 583 C CA . PRO A 1 86 ? 7.23950 5.03334 46.45457 1.000 14.19834 78 PRO A CA 1
ATOM 584 C C . PRO A 1 86 ? 8.66303 4.99798 46.96124 1.000 14.25032 78 PRO A C 1
ATOM 585 O O . PRO A 1 86 ? 9.44491 4.15466 46.51991 1.000 13.79743 78 PRO A O 1
ATOM 589 N N . LEU A 1 87 ? 9.02697 5.89516 47.88074 1.000 13.33383 79 LEU A N 1
ATOM 590 C CA . LEU A 1 87 ? 10.38006 5.86037 48.42977 1.000 12.58962 79 LEU A CA 1
ATOM 591 C C . LEU A 1 87 ? 10.63498 4.55318 49.18551 1.000 13.11270 79 LEU A C 1
ATOM 592 O O . LEU A 1 87 ? 11.65261 3.88836 48.96047 1.000 13.97865 79 LEU A O 1
ATOM 597 N N . VAL A 1 88 ? 9.71181 4.15464 50.07525 1.000 11.15281 80 VAL A N 1
ATOM 598 C CA . VAL A 1 88 ? 9.84951 2.86764 50.77083 1.000 13.26656 80 VAL A CA 1
ATOM 599 C C . VAL A 1 88 ? 9.99968 1.73187 49.76770 1.000 18.14284 80 VAL A C 1
ATOM 600 O O . VAL A 1 88 ? 10.84196 0.83750 49.93440 1.000 15.06196 80 VAL A O 1
ATOM 604 N N . LYS A 1 89 ? 9.19045 1.75173 48.70424 1.000 12.16535 81 LYS A N 1
ATOM 605 C CA . LYS A 1 89 ? 9.26178 0.65540 47.73475 1.000 13.95451 81 LYS A CA 1
ATOM 606 C C . LYS A 1 89 ? 10.60518 0.63140 47.00964 1.000 12.86168 81 LYS A C 1
ATOM 607 O O . LYS A 1 89 ? 11.10504 -0.45090 46.68112 1.000 14.24950 81 LYS A O 1
ATOM 613 N N . SER A 1 90 ? 11.20880 1.80473 46.77823 1.000 12.71325 82 SER A N 1
ATOM 614 C CA . SER A 1 90 ? 12.49375 1.86803 46.08151 1.000 13.46237 82 SER A CA 1
ATOM 615 C C . SER A 1 90 ? 13.62832 1.31008 46.93514 1.000 14.83874 82 SER A C 1
ATOM 616 O O . SER A 1 90 ? 14.61487 0.78543 46.38982 1.000 14.32906 82 SER A O 1
ATOM 619 N N . GLY A 1 91 ? 13.52016 1.43647 48.25894 1.000 12.19146 83 GLY A N 1
ATOM 620 C CA . GLY A 1 91 ? 14.60443 1.08771 49.16511 1.000 16.06824 83 GLY A CA 1
ATOM 621 C C . GLY A 1 91 ? 15.81138 1.99249 49.08377 1.000 16.21968 83 GLY A C 1
ATOM 622 O O . GLY A 1 91 ? 16.88436 1.62700 49.57594 1.000 17.15476 83 GLY A O 1
ATOM 623 N N . ALA A 1 92 ? 15.67351 3.15887 48.47434 1.000 13.90442 84 ALA A N 1
ATOM 624 C CA . ALA A 1 92 ? 16.81265 3.99955 48.15299 1.000 14.98661 84 ALA A CA 1
ATOM 625 C C . ALA A 1 92 ? 17.29980 4.79791 49.36148 1.000 14.85691 84 ALA A C 1
ATOM 626 O O . ALA A 1 92 ? 16.50478 5.34511 50.12386 1.000 12.51349 84 ALA A O 1
ATOM 628 N N . LEU A 1 93 ? 18.62178 4.88086 49.50226 1.000 15.32356 85 LEU A N 1
ATOM 629 C CA . LEU A 1 93 ? 19.28776 5.75594 50.45848 1.000 17.39060 85 LEU A CA 1
ATOM 630 C C . LEU A 1 93 ? 20.36738 6.51971 49.72013 1.000 15.52881 85 LEU A C 1
ATOM 631 O O . LEU A 1 93 ? 21.23342 5.90992 49.07836 1.000 16.56640 85 LEU A O 1
ATOM 636 N N . TYR A 1 94 ? 20.33711 7.84094 49.83603 1.000 13.82703 86 TYR A N 1
ATOM 637 C CA . TYR A 1 94 ? 21.32715 8.66247 49.15031 1.000 13.43244 86 TYR A CA 1
ATOM 638 C C . TYR A 1 94 ? 22.70803 8.42646 49.74182 1.000 13.47183 86 TYR A C 1
ATOM 639 O O . TYR A 1 94 ? 22.88891 8.50980 50.95750 1.000 12.39452 86 TYR A O 1
ATOM 648 N N . GLU A 1 95 ? 23.67329 8.08454 48.87244 1.000 12.33675 87 GLU A N 1
ATOM 649 C CA . GLU A 1 95 ? 25.04389 7.75577 49.27100 1.000 12.70076 87 GLU A CA 1
ATOM 650 C C . GLU A 1 95 ? 25.06956 6.68483 50.35630 1.000 14.53538 87 GLU A C 1
ATOM 651 O O . GLU A 1 95 ? 25.98233 6.64083 51.18445 1.000 13.07470 87 GLU A O 1
ATOM 657 N N . ASP A 1 96 ? 24.08328 5.79079 50.29339 1.000 12.44851 88 ASP A N 1
ATOM 658 C CA . ASP A 1 96 ? 23.91868 4.64301 51.18436 1.000 16.15600 88 ASP A CA 1
ATOM 659 C C . ASP A 1 96 ? 23.71506 5.05494 52.63552 1.000 17.53872 88 ASP A C 1
ATOM 660 O O . ASP A 1 96 ? 23.94060 4.23506 53.52028 1.000 15.70009 88 ASP A O 1
ATOM 665 N N . GLN A 1 97 ? 23.31843 6.30871 52.91149 1.000 16.44180 89 GLN A N 1
ATOM 666 C CA . GLN A 1 97 ? 23.12673 6.76759 54.29662 1.000 16.12628 89 GLN A CA 1
ATOM 667 C C . GLN A 1 97 ? 21.88911 7.62530 54.53308 1.000 16.95364 89 GLN A C 1
ATOM 668 O O . GLN A 1 97 ? 21.34653 7.58444 55.64451 1.000 16.52408 89 GLN A O 1
ATOM 674 N N . TYR A 1 98 ? 21.45769 8.44523 53.58473 1.000 14.17907 90 TYR A N 1
ATOM 675 C CA . TYR A 1 98 ? 20.47686 9.49608 53.84717 1.000 11.96644 90 TYR A CA 1
ATOM 676 C C . TYR A 1 98 ? 19.07091 9.09554 53.40587 1.000 16.05863 90 TYR A C 1
ATOM 677 O O . TYR A 1 98 ? 18.85254 8.74410 52.23710 1.000 12.58662 90 TYR A O 1
ATOM 686 N N . ILE A 1 99 ? 18.10767 9.28242 54.32308 1.000 13.51220 91 ILE A N 1
ATOM 687 C CA . ILE A 1 99 ? 16.70169 8.88325 54.19056 1.000 12.48729 91 ILE A CA 1
ATOM 688 C C . ILE A 1 99 ? 15.85569 9.85613 53.37303 1.000 13.95895 91 ILE A C 1
ATOM 689 O O . ILE A 1 99 ? 14.64360 9.63782 53.22506 1.000 12.46256 91 ILE A O 1
ATOM 694 N N . LEU A 1 100 ? 16.45672 10.91624 52.81038 1.000 13.46596 92 LEU A N 1
ATOM 695 C CA . LEU A 1 100 ? 15.83628 11.73086 51.75176 1.000 13.72605 92 LEU A CA 1
ATOM 696 C C . LEU A 1 100 ? 14.54625 12.43184 52.20625 1.000 12.99773 92 LEU A C 1
ATOM 697 O O . LEU A 1 100 ? 13.54728 12.46953 51.47562 1.000 11.74042 92 LEU A O 1
ATOM 702 N N . GLY A 1 101 ? 14.55516 12.99770 53.42045 1.000 13.56683 93 GLY A N 1
ATOM 703 C CA . GLY A 1 101 ? 13.38860 13.74854 53.88385 1.000 11.70532 93 GLY A CA 1
ATOM 704 C C . GLY A 1 101 ? 13.03616 14.95730 53.02037 1.000 14.42219 93 GLY A C 1
ATOM 705 O O . GLY A 1 101 ? 11.88629 15.38966 53.02493 1.000 14.56244 93 GLY A O 1
ATOM 706 N N . THR A 1 102 ? 13.99352 15.49687 52.25440 1.000 12.86443 94 THR A N 1
ATOM 707 C CA . THR A 1 102 ? 13.67870 16.61394 51.35209 1.000 14.67196 94 THR A CA 1
ATOM 708 C C . THR A 1 102 ? 12.94818 16.15939 50.08499 1.000 14.39102 94 THR A C 1
ATOM 709 O O . THR A 1 102 ? 12.76505 16.94883 49.14026 1.000 12.45896 94 THR A O 1
ATOM 713 N N . ILE A 1 103 ? 12.50121 14.90420 50.06594 1.000 12.92495 95 ILE A N 1
ATOM 714 C CA . ILE A 1 103 ? 11.49421 14.47320 49.10789 1.000 14.57345 95 ILE A CA 1
ATOM 715 C C . ILE A 1 103 ? 10.23347 15.34726 49.18760 1.000 14.20274 95 ILE A C 1
ATOM 716 O O . ILE A 1 103 ? 9.43444 15.35862 48.24817 1.000 14.13719 95 ILE A O 1
ATOM 721 N N . SER A 1 104 ? 10.05842 16.11060 50.27193 1.000 10.94812 96 SER A N 1
ATOM 722 C CA . SER A 1 104 ? 8.92205 17.02689 50.38535 1.000 16.79239 96 SER A CA 1
ATOM 723 C C . SER A 1 104 ? 8.98601 18.21559 49.42810 1.000 14.70363 96 SER A C 1
ATOM 724 O O . SER A 1 104 ? 7.94226 18.80644 49.14307 1.000 13.71303 96 SER A O 1
ATOM 727 N N . ARG A 1 105 ? 10.17489 18.60466 48.95873 1.000 11.96572 97 ARG A N 1
ATOM 728 C CA . ARG A 1 105 ? 10.28723 19.84158 48.18019 1.000 14.54185 97 ARG A CA 1
ATOM 729 C C . ARG A 1 105 ? 9.48246 19.82740 46.88523 1.000 15.64734 97 ARG A C 1
ATOM 730 O O . ARG A 1 105 ? 8.79066 20.82475 46.60824 1.000 13.63091 97 ARG A O 1
ATOM 738 N N . PRO A 1 106 ? 9.50315 18.77300 46.05833 1.000 13.96773 98 PRO A N 1
ATOM 739 C CA . PRO A 1 106 ? 8.62092 18.78851 44.87715 1.000 14.40732 98 PRO A CA 1
ATOM 740 C C . PRO A 1 106 ? 7.14163 18.86999 45.22704 1.000 14.36570 98 PRO A C 1
ATOM 741 O O . PRO A 1 106 ? 6.37864 19.49279 44.48748 1.000 14.19790 98 PRO A O 1
ATOM 745 N N . LEU A 1 107 ? 6.70981 18.27015 46.33717 1.000 13.26183 99 LEU A N 1
ATOM 746 C CA . LEU A 1 107 ? 5.30816 18.39129 46.72109 1.000 13.67565 99 LEU A CA 1
ATOM 747 C C . LEU A 1 107 ? 4.95264 19.83396 47.07874 1.000 11.83455 99 LEU A C 1
ATOM 748 O O . LEU A 1 107 ? 3.89194 20.33210 46.67940 1.000 14.17312 99 LEU A O 1
ATOM 753 N N . ILE A 1 108 ? 5.82319 20.52199 47.82407 1.000 13.08477 100 ILE A N 1
ATOM 754 C CA . ILE A 1 108 ? 5.60946 21.94444 48.09629 1.000 16.02788 100 ILE A CA 1
ATOM 755 C C . ILE A 1 108 ? 5.49281 22.71259 46.78596 1.000 17.19709 100 ILE A C 1
ATOM 756 O O . ILE A 1 108 ? 4.56251 23.50589 46.58209 1.000 13.80088 100 ILE A O 1
ATOM 761 N N . ALA A 1 109 ? 6.41867 22.45728 45.85962 1.000 13.62906 101 ALA A N 1
ATOM 762 C CA . ALA A 1 109 ? 6.35859 23.13050 44.56468 1.000 14.59032 101 ALA A CA 1
ATOM 763 C C . ALA A 1 109 ? 5.06829 22.80394 43.80922 1.000 14.89812 101 ALA A C 1
ATOM 764 O O . ALA A 1 109 ? 4.48587 23.67749 43.15054 1.000 16.48032 101 ALA A O 1
ATOM 766 N N . GLN A 1 110 ? 4.62317 21.54982 43.85926 1.000 12.24635 102 GLN A N 1
ATOM 767 C CA . GLN A 1 110 ? 3.38430 21.19147 43.16205 1.000 13.85299 102 GLN A CA 1
ATOM 768 C C . GLN A 1 110 ? 2.19072 21.96302 43.71001 1.000 16.41113 102 GLN A C 1
ATOM 769 O O . GLN A 1 110 ? 1.37176 22.47596 42.93634 1.000 17.30150 102 GLN A O 1
ATOM 775 N N . LYS A 1 111 ? 2.07030 22.07112 45.04089 1.000 13.91941 103 LYS A N 1
ATOM 776 C CA . LYS A 1 111 ? 0.92827 22.80544 45.58621 1.000 17.71464 103 LYS A CA 1
ATOM 777 C C . LYS A 1 111 ? 1.02303 24.29784 45.26342 1.000 16.62568 103 LYS A C 1
ATOM 778 O O . LYS A 1 111 ? 0.00428 24.94346 44.96519 1.000 17.26819 103 LYS A O 1
ATOM 784 N N . LEU A 1 112 ? 2.23414 24.86002 45.33219 1.000 14.36881 104 LEU A N 1
ATOM 785 C CA . LEU A 1 112 ? 2.45880 26.24863 44.93130 1.000 16.16117 104 LEU A CA 1
ATOM 786 C C . LEU A 1 112 ? 2.00790 26.49012 43.49571 1.000 16.13669 104 LEU A C 1
ATOM 787 O O . LEU A 1 112 ? 1.28917 27.45580 43.20600 1.000 15.79894 104 LEU A O 1
ATOM 792 N N . VAL A 1 113 ? 2.42380 25.61659 42.58535 1.000 14.12744 105 VAL A N 1
ATOM 793 C CA . VAL A 1 113 ? 2.09358 25.79789 41.17743 1.000 14.75286 105 VAL A CA 1
ATOM 794 C C . VAL A 1 113 ? 0.58801 25.64628 40.94583 1.000 14.38247 105 VAL A C 1
ATOM 795 O O . VAL A 1 113 ? 0.00041 26.39163 40.15599 1.000 17.00834 105 VAL A O 1
ATOM 799 N N . GLU A 1 114 ? -0.05771 24.68024 41.61368 1.000 16.61263 106 GLU A N 1
ATOM 800 C CA . GLU A 1 114 ? -1.50160 24.49962 41.43644 1.000 17.10849 106 GLU A CA 1
ATOM 801 C C . GLU A 1 114 ? -2.25442 25.77537 41.78627 1.000 20.83110 106 GLU A C 1
ATOM 802 O O . GLU A 1 114 ? -3.12620 26.23929 41.03184 1.000 19.04060 106 GLU A O 1
ATOM 808 N N . ILE A 1 115 ? -1.93515 26.34942 42.94437 1.000 17.91107 107 ILE A N 1
ATOM 809 C CA . ILE A 1 115 ? -2.57397 27.58820 43.37862 1.000 15.80649 107 ILE A CA 1
ATOM 810 C C . ILE A 1 115 ? -2.18019 28.74425 42.47004 1.000 15.93416 107 ILE A C 1
ATOM 811 O O . ILE A 1 115 ? -3.01159 29.59533 42.13683 1.000 18.79790 107 ILE A O 1
ATOM 816 N N . ALA A 1 116 ? -0.91470 28.77357 42.02917 1.000 17.86297 108 ALA A N 1
ATOM 817 C CA . ALA A 1 116 ? -0.46156 29.78841 41.07509 1.000 19.65540 108 ALA A CA 1
ATOM 818 C C . ALA A 1 116 ? -1.32120 29.79098 39.82059 1.000 20.75531 108 ALA A C 1
ATOM 819 O O . ALA A 1 116 ? -1.72257 30.85199 39.31499 1.000 22.06694 108 ALA A O 1
ATOM 821 N N . LEU A 1 117 ? -1.57572 28.60611 39.27216 1.000 16.61599 109 LEU A N 1
ATOM 822 C CA . LEU A 1 117 ? -2.38107 28.52910 38.05895 1.000 18.88376 109 LEU A CA 1
ATOM 823 C C . LEU A 1 117 ? -3.83737 28.89027 38.34248 1.000 19.85155 109 LEU A C 1
ATOM 824 O O . LEU A 1 117 ? -4.44298 29.67407 37.60332 1.000 20.88299 109 LEU A O 1
ATOM 829 N N . THR A 1 118 ? -4.40295 28.35643 39.43405 1.000 16.90542 110 THR A N 1
ATOM 830 C CA . THR A 1 118 ? -5.76762 28.70486 39.82192 1.000 20.63534 110 THR A CA 1
ATOM 831 C C . THR A 1 118 ? -5.92633 30.20741 40.02091 1.000 20.91562 110 THR A C 1
ATOM 832 O O . THR A 1 118 ? -6.92326 30.79623 39.58994 1.000 23.12350 110 THR A O 1
ATOM 836 N N . GLU A 1 119 ? -4.95689 30.84582 40.66531 1.000 20.42857 111 GLU A N 1
ATOM 837 C CA . GLU A 1 119 ? -5.04350 32.27044 40.96628 1.000 23.45087 111 GLU A CA 1
ATOM 838 C C . GLU A 1 119 ? -4.52101 33.15307 39.83789 1.000 25.42017 111 GLU A C 1
ATOM 839 O O . GLU A 1 119 ? -4.51995 34.37974 39.97764 1.000 24.43969 111 GLU A O 1
ATOM 845 N N . GLN A 1 120 ? -4.07098 32.56244 38.73578 1.000 20.27174 112 GLN A N 1
ATOM 846 C CA . GLN A 1 120 ? -3.61690 33.32067 37.57143 1.000 20.90226 112 GLN A CA 1
ATOM 847 C C . GLN A 1 120 ? -2.50460 34.30971 37.93724 1.000 23.00259 112 GLN A C 1
ATOM 848 O O . GLN A 1 120 ? -2.46133 35.44268 37.45329 1.000 24.35444 112 GLN A O 1
ATOM 854 N N . VAL A 1 121 ? -1.57500 33.87147 38.78431 1.000 20.43688 113 VAL A N 1
ATOM 855 C CA . VAL A 1 121 ? -0.46094 34.72817 39.17464 1.000 23.02680 113 VAL A CA 1
ATOM 856 C C . VAL A 1 121 ? 0.55282 34.82164 38.03615 1.000 27.84245 113 VAL A C 1
ATOM 857 O O . VAL A 1 121 ? 0.57750 34.00539 37.11126 1.000 22.80922 113 VAL A O 1
ATOM 861 N N . ASN A 1 122 ? 1.42109 35.83099 38.12439 1.000 21.25116 114 ASN A N 1
ATOM 862 C CA . ASN A 1 122 ? 2.46011 36.04545 37.12962 1.000 25.75546 114 ASN A CA 1
ATOM 863 C C . ASN A 1 122 ? 3.79232 35.42413 37.52096 1.000 29.04681 114 ASN A C 1
ATOM 864 O O . ASN A 1 122 ? 4.66966 35.26309 36.66624 1.000 30.60015 114 ASN A O 1
ATOM 869 N N . ALA A 1 123 ? 3.95871 35.05870 38.77988 1.000 21.87157 115 ALA A N 1
ATOM 870 C CA . ALA A 1 123 ? 5.25150 34.59299 39.23671 1.000 21.01988 115 ALA A CA 1
ATOM 871 C C . ALA A 1 123 ? 5.03050 33.82863 40.52705 1.000 22.26984 115 ALA A C 1
ATOM 872 O O . ALA A 1 123 ? 4.04791 34.06291 41.23278 1.000 19.76564 115 ALA A O 1
ATOM 874 N N . VAL A 1 124 ? 5.93810 32.90042 40.80724 1.000 18.60992 116 VAL A N 1
ATOM 875 C CA . VAL A 1 124 ? 5.96350 32.21263 42.08901 1.000 17.47413 116 VAL A CA 1
ATOM 876 C C . VAL A 1 124 ? 7.29322 32.52116 42.75595 1.000 18.76235 116 VAL A C 1
ATOM 877 O O . VAL A 1 124 ? 8.27697 32.87653 42.10408 1.000 21.51608 116 VAL A O 1
ATOM 881 N N . ALA A 1 125 ? 7.31171 32.38543 44.07960 1.000 15.96723 117 ALA A N 1
ATOM 882 C CA . ALA A 1 125 ? 8.48030 32.74331 44.86349 1.000 17.09454 117 ALA A CA 1
ATOM 883 C C . ALA A 1 125 ? 8.65654 31.71335 45.96234 1.000 20.36362 117 ALA A C 1
ATOM 884 O O . ALA A 1 125 ? 7.69258 31.09183 46.40563 1.000 16.16267 117 ALA A O 1
ATOM 886 N N . HIS A 1 126 ? 9.89878 31.53328 46.38837 1.000 17.80207 118 HIS A N 1
ATOM 887 C CA . HIS A 1 126 ? 10.21377 30.66004 47.50781 1.000 19.49045 118 HIS A CA 1
ATOM 888 C C . HIS A 1 126 ? 11.37955 31.27115 48.27313 1.000 18.79639 118 HIS A C 1
ATOM 889 O O . HIS A 1 126 ? 12.06735 32.17010 47.78040 1.000 17.37301 118 HIS A O 1
ATOM 896 N N . GLY A 1 127 ? 11.57492 30.79020 49.49974 1.000 19.62365 119 GLY A N 1
ATOM 897 C CA . GLY A 1 127 ? 12.55225 31.38256 50.38933 1.000 17.48950 119 GLY A CA 1
ATOM 898 C C . GLY A 1 127 ? 13.78326 30.52062 50.61201 1.000 22.74331 119 GLY A C 1
ATOM 899 O O . GLY A 1 127 ? 14.48761 30.70975 51.60650 1.000 22.24791 119 GLY A O 1
ATOM 900 N N . ALA A 1 128 ? 14.06557 29.57460 49.71240 1.000 19.19103 120 ALA A N 1
ATOM 901 C CA . ALA A 1 128 ? 15.27056 28.76803 49.86824 1.000 23.04154 120 ALA A CA 1
ATOM 902 C C . ALA A 1 128 ? 16.50586 29.63498 49.66477 1.000 24.64266 120 ALA A C 1
ATOM 903 O O . ALA A 1 128 ? 16.50828 30.57603 48.86902 1.000 21.40865 120 ALA A O 1
ATOM 905 N N . THR A 1 129 ? 17.56144 29.31338 50.40191 1.000 29.13050 121 THR A N 1
ATOM 906 C CA . THR A 1 129 ? 18.77128 30.11483 50.33070 1.000 28.46760 121 THR A CA 1
ATOM 907 C C . THR A 1 129 ? 19.55212 29.80735 49.05663 1.000 29.79398 121 THR A C 1
ATOM 908 O O . THR A 1 129 ? 19.33686 28.79124 48.38885 1.000 27.95809 121 THR A O 1
ATOM 912 N N . GLY A 1 130 ? 20.48650 30.69780 48.74143 1.000 32.72113 122 GLY A N 1
ATOM 913 C CA . GLY A 1 130 ? 21.32666 30.60490 47.56306 1.000 35.32649 122 GLY A CA 1
ATOM 914 C C . GLY A 1 130 ? 22.46950 29.62681 47.64013 1.000 34.98478 122 GLY A C 1
ATOM 915 O O . GLY A 1 130 ? 23.17435 29.44209 46.64540 1.000 40.02412 122 GLY A O 1
ATOM 916 N N . LYS A 1 131 ? 22.67090 28.96521 48.77989 1.000 29.95765 123 LYS A N 1
ATOM 917 C CA . LYS A 1 131 ? 23.81039 28.07943 48.95644 1.000 35.92535 123 LYS A CA 1
ATOM 918 C C . LYS A 1 131 ? 23.43513 26.60740 49.06512 1.000 37.28366 123 LYS A C 1
ATOM 919 O O . LYS A 1 131 ? 24.33680 25.76345 49.13384 1.000 33.88367 123 LYS A O 1
ATOM 921 N N . GLY A 1 132 ? 22.14171 26.26721 49.07904 1.000 28.76393 124 GLY A N 1
ATOM 922 C CA . GLY A 1 132 ? 21.70138 24.92300 49.36258 1.000 28.55371 124 GLY A CA 1
ATOM 923 C C . GLY A 1 132 ? 21.16841 24.17527 48.15169 1.000 25.14916 124 GLY A C 1
ATOM 924 O O . GLY A 1 132 ? 21.25608 24.62586 47.00410 1.000 25.08805 124 GLY A O 1
ATOM 925 N N . ASN A 1 133 ? 20.62191 22.98684 48.43858 1.000 22.01684 125 ASN A N 1
ATOM 926 C CA . ASN A 1 133 ? 19.99389 22.13443 47.44081 1.000 18.63352 125 ASN A CA 1
ATOM 927 C C . ASN A 1 133 ? 18.53990 22.50204 47.20776 1.000 21.07980 125 ASN A C 1
ATOM 928 O O . ASN A 1 133 ? 18.00248 22.20832 46.13574 1.000 18.28166 125 ASN A O 1
ATOM 933 N N . ASP A 1 134 ? 17.86155 23.07164 48.21255 1.000 18.26676 126 ASP A N 1
ATOM 934 C CA . ASP A 1 134 ? 1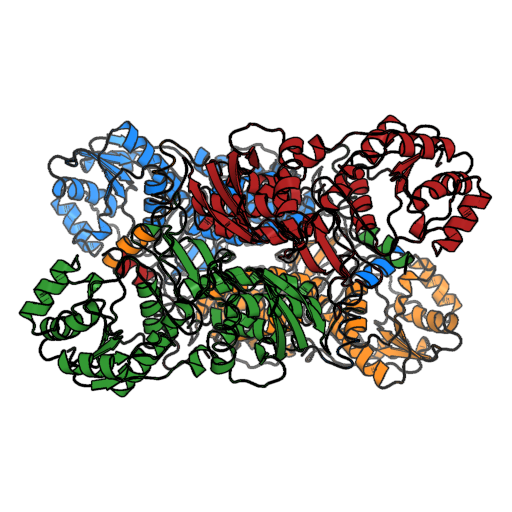6.40905 23.21435 48.08969 1.000 21.12053 126 ASP A CA 1
ATOM 935 C C . ASP A 1 134 ? 16.02445 24.14560 46.93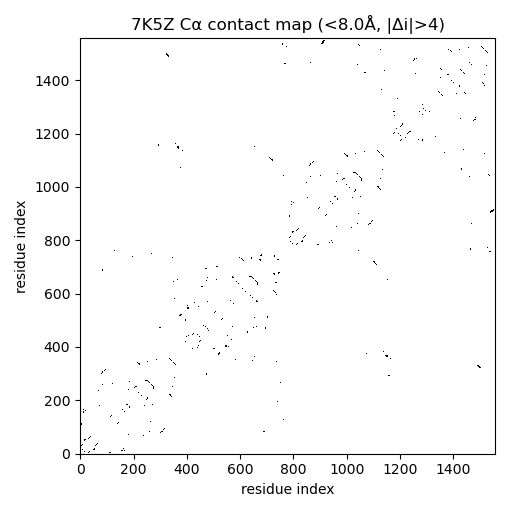816 1.000 18.48960 126 ASP A C 1
ATOM 936 O O . ASP A 1 134 ? 14.99584 23.92816 46.28382 1.000 19.39226 126 ASP A O 1
ATOM 941 N N . GLN A 1 135 ? 16.84756 25.15118 46.63307 1.000 20.78364 127 GLN A N 1
ATOM 942 C CA . GLN A 1 135 ? 16.51840 26.02730 45.50828 1.000 19.69526 127 GLN A CA 1
ATOM 943 C C . GLN A 1 135 ? 16.46794 25.24849 44.19739 1.000 21.40591 127 GLN A C 1
ATOM 944 O O . GLN A 1 135 ? 15.60583 25.50799 43.34673 1.000 19.08544 127 GLN A O 1
ATOM 950 N N . VAL A 1 136 ? 17.38258 24.28722 44.01718 1.000 18.57100 128 VAL A N 1
ATOM 951 C CA . VAL A 1 136 ? 17.34752 23.43614 42.82672 1.000 15.90929 128 VAL A CA 1
ATOM 952 C C . VAL A 1 136 ? 16.08213 22.59254 42.81918 1.000 18.48680 128 VAL A C 1
ATOM 953 O O . VAL A 1 136 ? 15.39372 22.47873 41.80016 1.000 19.69930 128 VAL A O 1
ATOM 957 N N . ARG A 1 137 ? 15.76673 21.96914 43.95324 1.000 18.85646 129 ARG A N 1
ATOM 958 C CA . ARG A 1 137 ? 14.56681 21.13844 44.02452 1.000 17.19280 129 ARG A CA 1
ATOM 959 C C . ARG A 1 137 ? 13.31632 21.93055 43.64994 1.000 17.38124 129 ARG A C 1
ATOM 960 O O . ARG A 1 137 ? 12.49989 21.46998 42.83878 1.000 15.76378 129 ARG A O 1
ATOM 968 N N . PHE A 1 138 ? 13.13651 23.11931 44.24911 1.000 18.48458 130 PHE A N 1
ATOM 969 C CA . PHE A 1 138 ? 11.94113 23.91843 43.97246 1.000 19.51732 130 PHE A CA 1
ATOM 970 C C . PHE A 1 138 ? 11.87884 24.31750 42.50933 1.000 16.29139 130 PHE A C 1
ATOM 971 O O . PHE A 1 138 ? 10.82718 24.21496 41.86447 1.000 21.12767 130 PHE A O 1
ATOM 979 N N . GLU A 1 139 ? 12.99092 24.78389 41.96886 1.000 15.97531 131 GLU A N 1
ATOM 980 C CA . GLU A 1 139 ? 12.94940 25.39544 40.64841 1.000 18.92083 131 GLU A CA 1
ATOM 981 C C . GLU A 1 139 ? 12.94388 24.37223 39.51909 1.000 21.22091 131 GLU A C 1
ATOM 982 O O . GLU A 1 139 ? 12.30310 24.61013 38.48668 1.000 16.74762 131 GLU A O 1
ATOM 988 N N . TYR A 1 140 ? 13.63566 23.24309 39.68088 1.000 17.55752 132 TYR A N 1
ATOM 989 C CA . TYR A 1 140 ? 13.44459 22.13821 38.74697 1.000 16.49680 132 TYR A CA 1
ATOM 990 C C . TYR A 1 140 ? 11.97278 21.73298 38.70510 1.000 20.49385 132 TYR A C 1
ATOM 991 O O . TYR A 1 140 ? 11.38763 21.58520 37.62308 1.000 16.06497 132 TYR A O 1
ATOM 1000 N N . SER A 1 141 ? 11.35479 21.55167 39.88008 1.000 14.84365 133 SER A N 1
ATOM 1001 C CA . SER A 1 141 ? 9.94203 21.16518 39.92009 1.000 13.81391 133 SER A CA 1
ATOM 1002 C C . SER A 1 141 ? 9.05872 22.19749 39.24833 1.000 15.31812 133 SER A C 1
ATOM 1003 O O . SER A 1 141 ? 8.14449 21.84069 38.49903 1.000 15.56290 133 SER A O 1
ATOM 1006 N N . ILE A 1 142 ? 9.27178 23.48480 39.55287 1.000 13.99485 134 ILE A N 1
ATOM 1007 C CA . ILE A 1 142 ? 8.39742 24.51124 38.99234 1.000 13.98480 134 ILE A CA 1
ATOM 1008 C C . ILE A 1 142 ? 8.51673 24.51676 37.47216 1.000 15.22384 134 ILE A C 1
ATOM 1009 O O . ILE A 1 142 ? 7.51455 24.61304 36.75308 1.000 14.45271 134 ILE A O 1
ATOM 1014 N N . LYS A 1 143 ? 9.73816 24.36512 36.95935 1.000 13.95338 135 LYS A N 1
ATOM 1015 C CA . LYS A 1 143 ? 9.91236 24.34708 35.50501 1.000 18.78820 135 LYS A CA 1
ATOM 1016 C C . LYS A 1 143 ? 9.30475 23.09906 34.87377 1.000 17.19001 135 LYS A C 1
ATOM 1017 O O . LYS A 1 143 ? 8.81091 23.15821 33.74025 1.000 16.68746 135 LYS A O 1
ATOM 1023 N N . ALA A 1 144 ? 9.34200 21.96520 35.58044 1.000 14.24801 136 ALA A N 1
ATOM 1024 C CA . ALA A 1 144 ? 8.74297 20.73830 35.07002 1.000 15.10344 136 ALA A CA 1
ATOM 1025 C C . ALA A 1 144 ? 7.22850 20.83495 35.03649 1.000 16.00801 136 ALA A C 1
ATOM 1026 O O . ALA A 1 144 ? 6.59158 20.19564 34.19337 1.000 16.32092 136 ALA A O 1
ATOM 1028 N N . LEU A 1 145 ? 6.63791 21.60127 35.95412 1.000 14.26699 137 LEU A N 1
ATOM 1029 C CA . LEU A 1 145 ? 5.17616 21.67802 36.04197 1.000 16.41936 137 LEU A CA 1
ATOM 1030 C C . LEU A 1 145 ? 4.59183 22.85087 35.28135 1.000 16.35151 137 LEU A C 1
ATOM 1031 O O . LEU A 1 145 ? 3.42582 22.79493 34.87397 1.000 19.58767 137 LEU A O 1
ATOM 1036 N N . ALA A 1 146 ? 5.34436 23.92273 35.13107 1.000 17.63684 138 ALA A N 1
ATOM 1037 C CA . ALA A 1 146 ? 4.78592 25.17987 34.64340 1.000 21.31634 138 ALA A CA 1
ATOM 1038 C C . ALA A 1 146 ? 5.93376 26.00542 34.08625 1.000 18.79392 138 ALA A C 1
ATOM 1039 O O . ALA A 1 146 ? 6.35015 26.99584 34.69588 1.000 19.25464 138 ALA A O 1
ATOM 1041 N N . PRO A 1 147 ? 6.47348 25.61653 32.93531 1.000 16.63230 139 PRO A N 1
ATOM 1042 C CA . PRO A 1 147 ? 7.66124 26.30227 32.41323 1.000 24.47998 139 PRO A CA 1
ATOM 1043 C C . PRO A 1 147 ? 7.44681 27.77589 32.13718 1.000 21.70675 139 PRO A C 1
ATOM 1044 O O . PRO A 1 147 ? 8.43602 28.50799 32.04195 1.000 25.28430 139 PRO A O 1
ATOM 1048 N N . GLN A 1 148 ? 6.19152 28.23359 32.02175 1.000 20.96675 140 GLN A N 1
ATOM 1049 C CA . GLN A 1 148 ? 5.88948 29.62889 31.71355 1.000 26.61138 140 GLN A CA 1
ATOM 1050 C C . GLN A 1 148 ? 5.98336 30.54406 32.92417 1.000 24.51011 140 GLN A C 1
ATOM 1051 O O . GLN A 1 148 ? 6.05745 31.76564 32.74617 1.000 22.78207 140 GLN A O 1
ATOM 1057 N N . LEU A 1 149 ? 5.97542 29.99332 34.14204 1.000 21.99519 141 LEU A N 1
ATOM 1058 C CA . LEU A 1 149 ? 5.89536 30.81859 35.34421 1.000 21.23916 141 LEU A CA 1
ATOM 1059 C C . LEU A 1 149 ? 7.26049 31.38393 35.70067 1.000 22.29539 141 LEU A C 1
ATOM 1060 O O . LEU A 1 149 ? 8.24391 30.64248 35.79575 1.000 22.96007 141 LEU A O 1
ATOM 1065 N N . GLU A 1 150 ? 7.32224 32.69057 35.91361 1.000 22.29028 142 GLU A N 1
ATOM 1066 C CA . GLU A 1 150 ? 8.55469 33.28820 36.39700 1.000 24.54087 142 GLU A CA 1
ATOM 1067 C C . GLU A 1 150 ? 8.80453 32.85905 37.83746 1.000 24.46395 142 GLU A C 1
ATOM 1068 O O . GLU A 1 150 ? 7.86295 32.70920 38.61772 1.000 20.66756 142 GLU A O 1
ATOM 1074 N N . ILE A 1 151 ? 10.07825 32.65712 38.19024 1.000 20.35499 143 ILE A N 1
ATOM 1075 C CA . ILE A 1 151 ? 10.47844 32.25320 39.53732 1.000 19.21865 143 ILE A CA 1
ATOM 1076 C C . ILE A 1 151 ? 11.25240 33.39759 40.18048 1.000 23.52459 143 ILE A C 1
ATOM 1077 O O . ILE A 1 151 ? 12.15563 33.96871 39.56154 1.000 21.06988 143 ILE A O 1
ATOM 1082 N N . ILE A 1 152 ? 10.89171 33.73654 41.41618 1.000 20.87713 144 ILE A N 1
ATOM 1083 C CA . ILE A 1 152 ? 11.56422 34.76857 42.19843 1.000 20.33318 144 ILE A CA 1
ATOM 1084 C C . ILE A 1 152 ? 12.12597 34.11630 43.45470 1.000 21.92396 144 ILE A C 1
ATOM 1085 O O . ILE A 1 152 ? 11.38619 33.47939 44.20875 1.000 22.58831 144 ILE A O 1
ATOM 1090 N N . ALA A 1 153 ? 13.43190 34.26609 43.68202 1.000 19.51791 145 ALA A N 1
ATOM 1091 C CA . ALA A 1 153 ? 14.08216 33.73459 44.87855 1.000 21.81006 145 ALA A CA 1
ATOM 1092 C C . ALA A 1 153 ? 14.74572 34.90967 45.58522 1.000 23.67058 145 ALA A C 1
ATOM 1093 O O . ALA A 1 153 ? 15.88810 35.26221 45.27193 1.000 28.68355 145 ALA A O 1
ATOM 1095 N N . PRO A 1 154 ? 14.06984 35.54143 46.54765 1.000 26.98659 146 PRO A N 1
ATOM 1096 C CA . PRO A 1 154 ? 14.63096 36.76675 47.14897 1.000 29.89606 146 PRO A CA 1
ATOM 1097 C C . PRO A 1 154 ? 16.01527 36.58722 47.76183 1.000 26.88357 146 PRO A C 1
ATOM 1098 O O . PRO A 1 154 ? 16.81849 37.52328 47.70364 1.000 32.45214 146 PRO A O 1
ATOM 1102 N N . TRP A 1 155 ? 16.33203 35.42108 48.33576 1.000 25.58440 147 TRP A N 1
ATOM 1103 C CA . TRP A 1 155 ? 17.66931 35.23270 48.90134 1.000 25.52887 147 TRP A CA 1
ATOM 1104 C C . TRP A 1 155 ? 18.76564 35.43327 47.85904 1.000 35.17134 147 TRP A C 1
ATOM 1105 O O . TRP A 1 155 ? 19.89235 35.80709 48.21042 1.000 36.93967 147 TRP A O 1
ATOM 1116 N N . ARG A 1 156 ? 18.46452 35.21136 46.58325 1.000 28.25079 148 ARG A N 1
ATOM 1117 C CA . ARG A 1 156 ? 19.45408 35.43152 45.53731 1.000 33.20642 148 ARG A CA 1
ATOM 1118 C C . ARG A 1 156 ? 19.44528 36.85449 44.98923 1.000 40.31392 148 ARG A C 1
ATOM 1119 O O . ARG A 1 156 ? 20.26559 37.16989 44.12023 1.000 40.77533 148 ARG A O 1
ATOM 1127 N N . THR A 1 157 ? 18.55392 37.71908 45.46762 1.000 36.56962 149 THR A N 1
ATOM 1128 C CA . THR A 1 157 ? 18.37982 39.04868 44.89043 1.000 35.13824 149 THR A CA 1
ATOM 1129 C C . THR A 1 157 ? 18.54681 40.18037 45.89398 1.000 37.25066 149 THR A C 1
ATOM 1130 O O . THR A 1 157 ? 19.12414 41.21948 45.55051 1.000 40.27777 149 THR A O 1
ATOM 1134 N N . TRP A 1 158 ? 18.06981 40.00980 47.12717 1.000 36.29607 150 TRP A N 1
ATOM 1135 C CA . TRP A 1 158 ? 17.94445 41.13188 48.04545 1.000 38.91655 150 TRP A CA 1
ATOM 1136 C C . TRP A 1 158 ? 19.26271 41.41508 48.76419 1.000 39.90932 150 TRP A C 1
ATOM 1137 O O . TRP A 1 158 ? 20.24707 40.67641 48.64574 1.000 37.19503 150 TRP A O 1
ATOM 1148 N N . ASP A 1 159 ? 19.27547 42.53130 49.49749 1.000 42.33478 151 ASP A N 1
ATOM 1149 C CA . ASP A 1 159 ? 20.45545 43.01512 50.20519 1.000 44.66399 151 ASP A CA 1
ATOM 1150 C C . ASP A 1 159 ? 20.51952 42.53890 51.65161 1.000 47.02432 151 ASP A C 1
ATOM 1151 O O . ASP A 1 159 ? 21.34345 43.04106 52.42212 1.000 44.52341 151 ASP A O 1
ATOM 1156 N N . ILE A 1 160 ? 19.65818 41.61267 52.04590 1.000 36.37467 152 ILE A N 1
ATOM 1157 C CA . ILE A 1 160 ? 19.65207 41.09056 53.40515 1.000 36.87468 152 ILE A CA 1
ATOM 1158 C C . ILE A 1 160 ? 20.63297 39.92981 53.46325 1.000 41.47863 152 ILE A C 1
ATOM 1159 O O . ILE A 1 160 ? 20.50503 38.95957 52.70745 1.000 38.21417 152 ILE A O 1
ATOM 1164 N N . LYS A 1 161 ? 21.62574 40.04052 54.34630 1.000 37.18060 153 LYS A N 1
ATOM 1165 C CA . LYS A 1 161 ? 22.71741 39.08124 54.41877 1.000 45.26188 153 LYS A CA 1
ATOM 1166 C C . LYS A 1 161 ? 22.70405 38.23702 55.67904 1.000 47.80592 153 LYS A C 1
ATOM 1167 O O . LYS A 1 161 ? 23.17307 37.10081 55.64613 1.000 59.06881 153 LYS A O 1
ATOM 1169 N N . SER A 1 162 ? 22.17491 38.75562 56.78175 1.000 45.97741 154 SER A N 1
ATOM 1170 C CA . SER A 1 162 ? 22.23831 38.08430 58.06854 1.000 43.73501 154 SER A CA 1
ATOM 1171 C C . SER A 1 162 ? 20.85715 38.06239 58.70527 1.000 44.65322 154 SER A C 1
ATOM 1172 O O . SER A 1 162 ? 19.92532 38.73321 58.25273 1.000 35.88602 154 SER A O 1
ATOM 1175 N N . ARG A 1 163 ? 20.73546 37.28533 59.78381 1.000 46.00186 155 ARG A N 1
ATOM 1176 C CA . ARG A 1 163 ? 19.48989 37.28922 60.54122 1.000 43.36233 155 ARG A CA 1
ATOM 1177 C C . ARG A 1 163 ? 19.24747 38.64855 61.18580 1.000 40.97157 155 ARG A C 1
ATOM 1178 O O . ARG A 1 163 ? 18.11023 39.13570 61.21307 1.000 36.66626 155 ARG A O 1
ATOM 1186 N N . GLN A 1 164 ? 20.30428 39.28064 61.70397 1.000 43.30055 156 GLN A N 1
ATOM 1187 C CA . GLN A 1 164 ? 20.14303 40.59975 62.30611 1.000 38.56293 156 GLN A CA 1
ATOM 1188 C C . GLN A 1 164 ? 19.61221 41.60231 61.29212 1.000 36.39549 156 GLN A C 1
ATOM 1189 O O . GLN A 1 164 ? 18.72634 42.40432 61.60842 1.000 34.47622 156 GLN A O 1
ATOM 1195 N N . GLU A 1 165 ? 20.12549 41.55772 60.05942 1.000 36.44779 157 GLU A N 1
ATOM 1196 C CA . GLU A 1 165 ? 19.59524 42.42712 59.01480 1.000 36.37657 157 GLU A CA 1
ATOM 1197 C C . GLU A 1 165 ? 18.13010 42.11659 58.72400 1.000 35.26415 157 GLU A C 1
ATOM 1198 O O . GLU A 1 165 ? 17.32644 43.03276 58.51593 1.000 32.53624 157 GLU A O 1
ATOM 1204 N N . ALA A 1 166 ? 17.75865 40.83139 58.71746 1.000 34.83239 158 ALA A N 1
ATOM 1205 C CA . ALA A 1 166 ? 16.36225 40.47479 58.48003 1.000 37.07200 158 ALA A CA 1
ATOM 1206 C C . ALA A 1 166 ? 15.46170 41.02447 59.58218 1.000 33.45640 158 ALA A C 1
ATOM 1207 O O . ALA A 1 166 ? 14.34430 41.48575 59.31553 1.000 27.59206 158 ALA A O 1
ATOM 1209 N N . ILE A 1 167 ? 15.94813 41.01236 60.82617 1.000 33.71098 159 ILE A N 1
ATOM 1210 C CA . ILE A 1 167 ? 15.17565 41.54799 61.94194 1.000 33.26887 159 ILE A CA 1
ATOM 1211 C C . ILE A 1 167 ? 14.99517 43.05819 61.79687 1.000 34.60220 159 ILE A C 1
ATOM 1212 O O . ILE A 1 167 ? 13.89595 43.59246 61.99866 1.000 30.49501 159 ILE A O 1
ATOM 1217 N N . VAL A 1 168 ? 16.07004 43.77318 61.45101 1.000 26.67891 160 VAL A N 1
ATOM 1218 C CA . VAL A 1 168 ? 15.94678 45.21086 61.21945 1.000 32.98776 160 VAL A CA 1
ATOM 1219 C C . VAL A 1 168 ? 14.89770 45.48918 60.14771 1.000 33.96751 160 VAL A C 1
ATOM 1220 O O . VAL A 1 168 ? 14.05288 46.37730 60.29947 1.000 34.19194 160 VAL A O 1
ATOM 1224 N N . TYR A 1 169 ? 14.93521 44.72641 59.05209 1.000 31.45829 161 TYR A N 1
ATOM 1225 C CA . TYR A 1 169 ? 13.97686 44.90953 57.96679 1.000 31.31565 161 TYR A CA 1
ATOM 1226 C C . TYR A 1 169 ? 12.55129 44.63352 58.43676 1.000 33.67704 161 TYR A C 1
ATOM 1227 O O . TYR A 1 169 ? 11.62586 45.39609 58.13380 1.000 32.44855 161 TYR A O 1
ATOM 1236 N N . ALA A 1 170 ? 12.35569 43.53301 59.16820 1.000 31.55539 162 ALA A N 1
ATOM 1237 C CA . ALA A 1 170 ? 11.03270 43.19897 59.68951 1.000 33.31913 162 ALA A CA 1
ATOM 1238 C C . ALA A 1 170 ? 10.45619 44.34359 60.51029 1.000 36.00100 162 ALA A C 1
ATOM 1239 O O . ALA A 1 170 ? 9.28589 44.70710 60.35845 1.000 36.86289 162 ALA A O 1
ATOM 1241 N N . LYS A 1 171 ? 11.27124 44.92828 61.38907 1.000 34.28803 163 LYS A N 1
ATOM 1242 C CA . LYS A 1 171 ? 10.77623 45.99909 62.24663 1.000 33.89764 163 LYS A CA 1
ATOM 1243 C C . LYS A 1 171 ? 10.42938 47.24140 61.43657 1.000 37.15641 163 LYS A C 1
ATOM 1244 O O . LYS A 1 171 ? 9.42818 47.90987 61.71488 1.000 39.40802 163 LYS A O 1
ATOM 1250 N N . ALA A 1 172 ? 11.23065 47.55852 60.41688 1.000 36.26277 164 ALA A N 1
ATOM 1251 C CA . ALA A 1 172 ? 10.90992 48.69023 59.55395 1.000 35.50361 164 ALA A CA 1
ATOM 1252 C C . ALA A 1 172 ? 9.68446 48.44051 58.68190 1.000 39.16585 164 ALA A C 1
ATOM 1253 O O . ALA A 1 172 ? 9.21401 49.37563 58.02588 1.000 38.39645 164 ALA A O 1
ATOM 1255 N N . HIS A 1 173 ? 9.15992 47.21215 58.65281 1.000 35.94401 165 HIS A N 1
ATOM 1256 C CA . HIS A 1 173 ? 8.00531 46.89110 57.82208 1.000 34.81046 165 HIS A CA 1
ATOM 1257 C C . HIS A 1 173 ? 6.87163 46.27109 58.63102 1.000 37.63089 165 HIS A C 1
ATOM 1258 O O . HIS A 1 173 ? 6.03009 45.56894 58.07051 1.000 45.58412 165 HIS A O 1
ATOM 1265 N N . GLY A 1 174 ? 6.84442 46.50639 59.93759 1.000 38.23112 166 GLY A N 1
ATOM 1266 C CA . GLY A 1 174 ? 5.71629 46.14128 60.76859 1.000 44.99087 166 GLY A CA 1
ATOM 1267 C C . GLY A 1 174 ? 5.59987 44.67558 61.10422 1.000 44.79474 166 GLY A C 1
ATOM 1268 O O . GLY A 1 174 ? 4.54626 44.25127 61.58868 1.000 50.59615 166 GLY A O 1
ATOM 1269 N N . ILE A 1 175 ? 6.64013 43.89055 60.87626 1.000 42.56795 167 ILE A N 1
ATOM 1270 C CA A ILE A 1 175 ? 6.62219 42.45743 61.14906 0.524 41.06326 167 ILE A CA 1
ATOM 1271 C CA B ILE A 1 175 ? 6.59847 42.46337 61.16043 0.476 41.07946 167 ILE A CA 1
ATOM 1272 C C . ILE A 1 175 ? 7.12521 42.22725 62.56728 1.000 51.45354 167 ILE A C 1
ATOM 1273 O O . ILE A 1 175 ? 8.18848 42.73831 62.94516 1.000 42.33052 167 ILE A O 1
ATOM 1282 N N . GLU A 1 176 ? 6.36786 41.46101 63.34889 1.000 66.69800 168 GLU A N 1
ATOM 1283 C CA . GLU A 1 176 ? 6.72396 41.20702 64.73753 1.000 62.98051 168 GLU A CA 1
ATOM 1284 C C . GLU A 1 176 ? 7.98548 40.36071 64.80526 1.000 59.98094 168 GLU A C 1
ATOM 1285 O O . GLU A 1 176 ? 8.04540 39.27523 64.21491 1.000 59.13967 168 GLU A O 1
ATOM 1287 N N . VAL A 1 177 ? 9.00168 40.86516 65.50074 1.000 58.74079 169 VAL A N 1
ATOM 1288 C CA . VAL A 1 177 ? 10.11904 40.01628 65.90753 1.000 57.15792 169 VAL A CA 1
ATOM 1289 C C . VAL A 1 177 ? 10.30044 40.13632 67.41499 1.000 57.75781 169 VAL A C 1
ATOM 1290 O O . VAL A 1 177 ? 10.99191 41.04730 67.90483 1.000 46.44215 169 VAL A O 1
ATOM 1294 N N . PRO A 1 178 ? 9.68098 39.25397 68.18305 1.000 55.12533 170 PRO A N 1
ATOM 1295 C CA . PRO A 1 178 ? 9.97084 39.20831 69.61634 1.000 54.06056 170 PRO A CA 1
ATOM 1296 C C . PRO A 1 178 ? 11.34243 38.59219 69.84877 1.000 49.63036 170 PRO A C 1
ATOM 1297 O O . PRO A 1 178 ? 11.84954 37.81599 69.02847 1.000 38.42084 170 PRO A O 1
ATOM 1301 N N . VAL A 1 179 ? 11.96162 38.97744 70.96962 1.000 42.64417 171 VAL A N 1
ATOM 1302 C CA . VAL A 1 179 ? 13.24885 38.39223 71.32755 1.000 43.41900 171 VAL A CA 1
ATOM 1303 C C . VAL A 1 179 ? 13.06302 36.90322 71.57344 1.000 44.27254 171 VAL A C 1
ATOM 1304 O O . VAL A 1 179 ? 12.23494 36.48900 72.39193 1.000 59.13658 171 VAL A O 1
ATOM 1308 N N . THR A 1 180 ? 13.82033 36.10566 70.86259 1.000 55.63913 172 THR A N 1
ATOM 1309 C CA . THR A 1 180 ? 13.98051 34.67856 71.08334 1.000 62.96853 172 THR A CA 1
ATOM 1310 C C . THR A 1 180 ? 15.25051 34.31997 70.33707 1.000 59.62830 172 THR A C 1
ATOM 1311 O O . THR A 1 180 ? 15.37752 34.63333 69.14611 1.000 66.50863 172 THR A O 1
ATOM 1315 N N . PRO A 1 181 ? 16.21600 33.70030 71.00414 1.000 48.61001 173 PRO A N 1
ATOM 1316 C CA . PRO A 1 181 ? 17.56733 33.61503 70.44200 1.000 47.62677 173 PRO A CA 1
ATOM 1317 C C . PRO A 1 181 ? 17.61318 32.79450 69.16229 1.000 48.20912 173 PRO A C 1
ATOM 1318 O O . PRO A 1 181 ? 16.70459 32.02353 68.84309 1.000 44.93023 173 PRO A O 1
ATOM 1322 N N . LYS A 1 182 ? 18.70432 32.98244 68.42312 1.000 49.56295 174 LYS A N 1
ATOM 1323 C CA . LYS A 1 182 ? 18.93960 32.19678 67.22220 1.000 50.99692 174 LYS A CA 1
ATOM 1324 C C . LYS A 1 182 ? 18.97221 30.71071 67.56683 1.000 40.59535 174 LYS A C 1
ATOM 1325 O O . LYS A 1 182 ? 19.66489 30.29107 68.49839 1.000 46.18848 174 LYS A O 1
ATOM 1327 N N . ALA A 1 183 ? 18.19019 29.92364 66.83962 1.000 53.67096 175 ALA A N 1
ATOM 1328 C CA . ALA A 1 183 ? 18.31131 28.47901 66.94572 1.000 47.83616 175 ALA A CA 1
ATOM 1329 C C . ALA A 1 183 ? 19.74986 28.07433 66.63128 1.000 30.62183 175 ALA A C 1
ATOM 1330 O O . ALA A 1 183 ? 20.34191 28.59051 65.67579 1.000 34.88044 175 ALA A O 1
ATOM 1332 N N . PRO A 1 184 ? 20.35745 27.19113 67.42823 1.000 31.62425 176 PRO A N 1
ATOM 1333 C CA . PRO A 1 184 ? 21.73907 26.78585 67.13042 1.000 32.95055 176 PRO A CA 1
ATOM 1334 C C . PRO A 1 184 ? 21.86808 25.96549 65.84584 1.000 32.22600 176 PRO A C 1
ATOM 1335 O O . PRO A 1 184 ? 22.98562 25.84348 65.32234 1.000 30.55348 176 PRO A O 1
ATOM 1339 N N . TYR A 1 185 ? 20.76907 25.43857 65.29943 1.000 31.87230 177 TYR A N 1
ATOM 1340 C CA . TYR A 1 185 ? 20.83250 24.56058 64.13497 1.000 23.85097 177 TYR A CA 1
ATOM 1341 C C . TYR A 1 185 ? 19.72567 24.89993 63.14811 1.000 29.65373 177 TYR A C 1
ATOM 1342 O O . TYR A 1 185 ? 18.63272 25.31526 63.53191 1.000 28.59352 177 TYR A O 1
ATOM 1351 N N . SER A 1 186 ? 20.01917 24.71241 61.86575 1.000 27.21886 178 SER A N 1
ATOM 1352 C CA A SER A 1 186 ? 19.02704 24.85863 60.81262 0.585 24.71975 178 SER A CA 1
ATOM 1353 C CA B SER A 1 186 ? 19.02304 24.85974 60.81296 0.415 24.74392 178 SER A CA 1
ATOM 1354 C C . SER A 1 186 ? 18.28377 23.53428 60.65454 1.000 24.59634 178 SER A C 1
ATOM 1355 O O . SER A 1 186 ? 18.90436 22.49218 60.42259 1.000 18.61023 178 SER A O 1
ATOM 1359 N N . ARG A 1 187 ? 16.95771 23.56815 60.76777 1.000 22.95195 179 ARG A N 1
ATOM 1360 C CA . ARG A 1 187 ? 16.20859 22.32741 60.84608 1.000 22.48385 179 ARG A CA 1
ATOM 1361 C C . ARG A 1 187 ? 15.10563 22.24811 59.80797 1.000 24.26448 179 ARG A C 1
ATOM 1362 O O . ARG A 1 187 ? 14.57618 23.26109 59.35679 1.000 24.60806 179 ARG A O 1
ATOM 1370 N N . ASP A 1 188 ? 14.75946 21.01555 59.44607 1.000 20.21900 180 ASP A N 1
ATOM 1371 C CA . ASP A 1 188 ? 13.56858 20.73210 58.65974 1.000 19.86022 180 ASP A CA 1
ATOM 1372 C C . ASP A 1 188 ? 12.82593 19.58428 59.33012 1.000 21.13516 180 ASP A C 1
ATOM 1373 O O . ASP A 1 188 ? 13.45147 18.68338 59.89897 1.000 20.37925 180 ASP A O 1
ATOM 1378 N N . HIS A 1 189 ? 11.49221 19.62847 59.29829 1.000 18.98732 181 HIS A N 1
ATOM 1379 C CA . HIS A 1 189 ? 10.68736 18.65605 60.02818 1.000 17.03241 181 HIS A CA 1
ATOM 1380 C C . HIS A 1 189 ? 9.46412 18.28267 59.20431 1.000 18.44359 181 HIS A C 1
ATOM 1381 O O . HIS A 1 189 ? 8.68768 19.15841 58.80485 1.000 19.35157 181 HIS A O 1
ATOM 1388 N N . ASN A 1 190 ? 9.27151 16.99289 58.96619 1.000 16.54598 182 ASN A N 1
ATOM 1389 C CA . ASN A 1 190 ? 8.01316 16.52626 58.39561 1.000 17.80627 182 ASN A CA 1
ATOM 1390 C C . ASN A 1 190 ? 7.71313 15.15765 59.01029 1.000 17.91554 182 ASN A C 1
ATOM 1391 O O . ASN A 1 190 ? 8.44767 14.68521 59.88150 1.000 15.28164 182 ASN A O 1
ATOM 1396 N N . ILE A 1 191 ? 6.59746 14.53695 58.59721 1.000 15.95346 183 ILE A N 1
ATOM 1397 C CA A ILE A 1 191 ? 6.18376 13.26406 59.18875 0.522 17.25264 183 ILE A CA 1
ATOM 1398 C CA B ILE A 1 191 ? 6.18684 13.26222 59.19603 0.478 17.25627 183 ILE A CA 1
ATOM 1399 C C . ILE A 1 191 ? 7.25720 12.17879 59.05413 1.000 14.89923 183 ILE A C 1
ATOM 1400 O O . ILE A 1 191 ? 7.27549 11.21792 59.83719 1.000 17.21776 183 ILE A O 1
ATOM 1409 N N . TRP A 1 192 ? 8.15730 12.30705 58.07786 1.000 15.84114 184 TRP A N 1
ATOM 1410 C CA . TRP A 1 192 ? 9.17099 11.30814 57.75714 1.000 14.10978 184 TRP A CA 1
ATOM 1411 C C . TRP A 1 192 ? 10.47305 11.49843 58.52589 1.000 14.20147 184 TRP A C 1
ATOM 1412 O O . TRP A 1 192 ? 11.09865 10.50701 58.91977 1.000 16.86039 184 TRP A O 1
ATOM 1423 N N . TYR A 1 193 ? 10.90512 12.73721 58.76059 1.000 13.35656 185 TYR A N 1
ATOM 1424 C CA . TYR A 1 193 ? 12.23643 12.92549 59.33547 1.000 12.69003 185 TYR A CA 1
ATOM 1425 C C . TYR A 1 193 ? 12.32969 14.26906 60.05785 1.000 13.93932 185 TYR A C 1
ATOM 1426 O O . TYR A 1 193 ? 11.41866 15.10890 60.01041 1.000 14.66359 185 TYR A O 1
ATOM 1435 N N . ILE A 1 194 ? 13.44473 14.43919 60.75962 1.000 15.01608 186 ILE A N 1
ATOM 1436 C CA . ILE A 1 194 ? 13.91887 15.74007 61.20150 1.000 14.98035 186 ILE A CA 1
ATOM 1437 C C . ILE A 1 194 ? 15.37703 15.85480 60.80367 1.000 19.60520 186 ILE A C 1
ATOM 1438 O O . ILE A 1 194 ? 16.17342 14.94797 61.07573 1.000 16.62091 186 ILE A O 1
ATOM 1443 N N . SER A 1 195 ? 15.72930 16.97461 60.18481 1.000 14.80774 187 SER A N 1
ATOM 1444 C CA A SER A 1 195 ? 17.09566 17.25143 59.77122 0.590 17.85125 187 SER A CA 1
ATOM 1445 C CA B SER A 1 195 ? 17.10025 17.24475 59.77941 0.410 17.83776 187 SER A CA 1
ATOM 1446 C C . SER A 1 195 ? 17.67842 18.38803 60.60172 1.000 17.83948 187 SER A C 1
ATOM 1447 O O . SER A 1 195 ? 16.97308 19.34137 60.94878 1.000 16.67956 187 SER A O 1
ATOM 1452 N N . HIS A 1 196 ? 18.97867 18.29008 60.88560 1.000 16.84700 188 HIS A N 1
ATOM 1453 C CA . HIS A 1 196 ? 19.73214 19.27852 61.65028 1.000 18.06464 188 HIS A CA 1
ATOM 1454 C C . HIS A 1 196 ? 21.05525 19.52847 60.94383 1.000 20.94731 188 HIS A C 1
ATOM 1455 O O . HIS A 1 196 ? 21.80435 18.57949 60.69537 1.000 18.87391 188 HIS A O 1
ATOM 1462 N N . GLU A 1 197 ? 21.37071 20.78511 60.63914 1.000 18.78609 189 GLU A N 1
ATOM 1463 C CA . GLU A 1 197 ? 22.69452 21.07803 60.09987 1.000 17.31781 189 GLU A CA 1
ATOM 1464 C C . GLU A 1 197 ? 23.09044 22.48955 60.51726 1.000 22.43994 189 GLU A C 1
ATOM 1465 O O . GLU A 1 197 ? 22.31022 23.21319 61.14105 1.000 23.45131 189 GLU A O 1
ATOM 1471 N N . GLY A 1 198 ? 24.33734 22.87226 60.19841 1.000 21.62694 190 GLY A N 1
ATOM 1472 C CA . GLY A 1 198 ? 24.80030 24.21755 60.48857 1.000 23.07175 190 GLY A CA 1
ATOM 1473 C C . GLY A 1 198 ? 25.34354 24.37322 61.89883 1.000 24.65118 190 GLY A C 1
ATOM 1474 O O . GLY A 1 198 ? 25.33810 23.45623 62.71765 1.000 22.38399 190 GLY A O 1
ATOM 1475 N N . GLY A 1 199 ? 25.82714 25.57790 62.18677 1.000 30.74920 191 GLY A N 1
ATOM 1476 C CA . GLY A 1 199 ? 26.40295 25.81282 63.50173 1.000 29.74611 191 GLY A CA 1
ATOM 1477 C C . GLY A 1 199 ? 27.58856 24.90521 63.76390 1.000 30.41226 191 GLY A C 1
ATOM 1478 O O . GLY A 1 199 ? 28.37448 24.58677 62.86252 1.000 26.56139 191 GLY A O 1
ATOM 1479 N N . VAL A 1 200 ? 27.69666 24.44247 65.01200 1.000 24.26644 192 VAL A N 1
ATOM 1480 C CA . VAL A 1 200 ? 28.81089 23.58807 65.39643 1.000 29.02261 192 VAL A CA 1
ATOM 1481 C C . VAL A 1 200 ? 28.75280 22.23128 64.70826 1.000 26.58431 192 VAL A C 1
ATOM 1482 O O . VAL A 1 200 ? 29.74903 21.50013 64.71683 1.000 22.55657 192 VAL A O 1
ATOM 1486 N N . LEU A 1 201 ? 27.60816 21.86657 64.11593 1.000 25.83343 193 LEU A N 1
ATOM 1487 C CA . LEU A 1 201 ? 27.54794 20.62662 63.34809 1.000 23.36624 193 LEU A CA 1
ATOM 1488 C C . LEU A 1 201 ? 28.42748 20.67348 62.11220 1.000 22.01613 193 LEU A C 1
ATOM 1489 O O . LEU A 1 201 ? 28.72663 19.61315 61.54860 1.000 20.73185 193 LEU A O 1
ATOM 1494 N N . GLU A 1 202 ? 28.84119 21.86307 61.66018 1.000 21.32572 194 GLU A N 1
ATOM 1495 C CA A GLU A 1 202 ? 29.64590 22.03532 60.45521 0.335 26.04357 194 GLU A CA 1
ATOM 1496 C CA B GLU A 1 202 ? 29.60290 21.89110 60.41443 0.665 25.90193 194 GLU A CA 1
ATOM 1497 C C . GLU A 1 202 ? 31.05905 21.49927 60.60886 1.000 32.20407 194 GLU A C 1
ATOM 1498 O O . GLU A 1 202 ? 31.85644 21.65559 59.68530 1.000 43.34749 194 GLU A O 1
ATOM 1509 N N . ASP A 1 203 ? 31.41232 20.94676 61.76456 1.000 29.48348 195 ASP A N 1
ATOM 1510 C CA . ASP A 1 203 ? 32.75369 20.40953 61.98988 1.000 24.19046 195 ASP A CA 1
ATOM 1511 C C . ASP A 1 203 ? 32.64593 18.90058 62.17724 1.000 23.45700 195 ASP A C 1
ATOM 1512 O O . ASP A 1 203 ? 32.30058 18.43951 63.27693 1.000 23.56322 195 ASP A O 1
ATOM 1517 N N . PRO A 1 204 ? 32.95282 18.09368 61.15508 1.000 21.10053 196 PRO A N 1
ATOM 1518 C CA . PRO A 1 204 ? 32.83448 16.62820 61.29674 1.000 21.36381 196 PRO A CA 1
ATOM 1519 C C . PRO A 1 204 ? 33.78707 16.01478 62.31315 1.000 16.18917 196 PRO A C 1
ATOM 1520 O O . PRO A 1 204 ? 33.66644 14.81805 62.58955 1.000 16.80382 196 PRO A O 1
ATOM 1524 N N . SER A 1 205 ? 34.74691 16.75791 62.82823 1.000 16.48218 197 SER A N 1
ATOM 1525 C CA . SER A 1 205 ? 35.66422 16.18521 63.80237 1.000 19.98357 197 SER A CA 1
ATOM 1526 C C . SER A 1 205 ? 35.05822 16.12563 65.19286 1.000 24.60475 197 SER A C 1
ATOM 1527 O O . SER A 1 205 ? 35.63728 15.49646 66.07809 1.000 22.28802 197 SER A O 1
ATOM 1530 N N . GLN A 1 206 ? 33.90425 16.74116 65.38779 1.000 24.79377 198 GLN A N 1
ATOM 1531 C CA . GLN A 1 206 ? 33.25539 16.81787 66.68773 1.000 29.35457 198 GLN A CA 1
ATOM 1532 C C . GLN A 1 206 ? 32.08490 15.84744 66.74891 1.000 27.72341 198 GLN A C 1
ATOM 1533 O O . GLN A 1 206 ? 31.39735 15.62168 65.75074 1.000 27.13202 198 GLN A O 1
ATOM 1539 N N . GLU A 1 207 ? 31.86935 15.25596 67.91620 1.000 25.30897 199 GLU A N 1
ATOM 1540 C CA A GLU A 1 207 ? 30.70035 14.40828 68.04288 0.622 23.46166 199 GLU A CA 1
ATOM 1541 C CA B GLU A 1 207 ? 30.70375 14.41616 68.14191 0.378 23.54964 199 GLU A CA 1
ATOM 1542 C C . GLU A 1 207 ? 29.43151 15.26088 68.07409 1.000 19.66864 199 GLU A C 1
ATOM 1543 O O . GLU A 1 207 ? 29.45756 16.47190 68.28864 1.000 23.84239 199 GLU A O 1
ATOM 1554 N N . MET A 1 208 ? 28.31498 14.61138 67.80290 1.000 21.17874 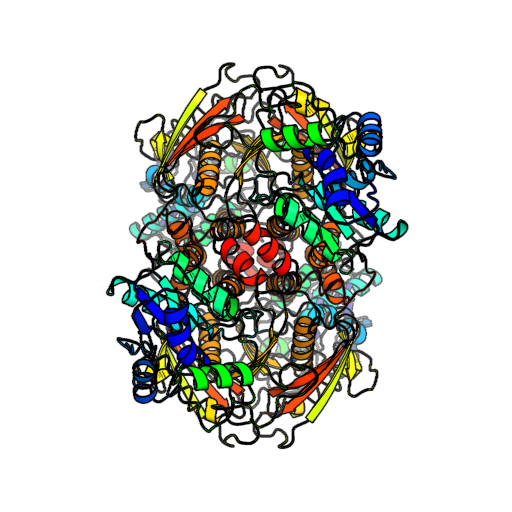200 MET A N 1
ATOM 1555 C CA . MET A 1 208 ? 27.03168 15.29520 67.84657 1.000 23.97266 200 MET A CA 1
ATOM 1556 C C . MET A 1 208 ? 26.79005 15.88848 69.23886 1.000 23.03885 200 MET A C 1
ATOM 1557 O O . MET A 1 208 ? 26.89597 15.16453 70.23791 1.000 23.51951 200 MET A O 1
ATOM 1562 N N . PRO A 1 209 ? 26.48317 17.18469 69.35215 1.000 24.06957 201 PRO A N 1
ATOM 1563 C CA . PRO A 1 209 ? 26.13947 17.75445 70.66555 1.000 25.79609 201 PRO A CA 1
ATOM 1564 C C . PRO A 1 209 ? 24.90308 17.10011 71.26809 1.000 26.28992 201 PRO A C 1
ATOM 1565 O O . PRO A 1 209 ? 24.09830 16.46968 70.58310 1.000 24.31349 201 PRO A O 1
ATOM 1569 N N . ASN A 1 210 ? 24.74407 17.26525 72.58577 1.000 25.47646 202 ASN A N 1
ATOM 1570 C CA . ASN A 1 210 ? 23.67270 16.53853 73.25061 1.000 26.55587 202 ASN A CA 1
ATOM 1571 C C . ASN A 1 210 ? 22.32947 17.26075 73.18885 1.000 29.64230 202 ASN A C 1
ATOM 1572 O O . ASN A 1 210 ? 21.35211 16.73794 73.73472 1.000 35.50832 202 ASN A O 1
ATOM 1577 N N . ASP A 1 211 ? 22.25384 18.42567 72.53233 1.000 22.48101 203 ASP A N 1
ATOM 1578 C CA . ASP A 1 211 ? 21.01800 19.19504 72.38943 1.000 29.28976 203 ASP A CA 1
ATOM 1579 C C . ASP A 1 211 ? 20.44921 19.15485 70.96647 1.000 27.92039 203 ASP A C 1
ATOM 1580 O O . ASP A 1 211 ? 19.63704 20.01483 70.60336 1.000 26.96769 203 ASP A O 1
ATOM 1585 N N . VAL A 1 212 ? 20.85937 18.18415 70.15107 1.000 21.51181 204 VAL A N 1
ATOM 1586 C CA . VAL A 1 212 ? 20.43321 18.14225 68.75148 1.000 22.98772 204 VAL A CA 1
ATOM 1587 C C . VAL A 1 212 ? 19.08737 17.44924 68.60056 1.000 19.30930 204 VAL A C 1
ATOM 1588 O O . VAL A 1 212 ? 18.17160 17.97706 67.96325 1.000 18.83549 204 VAL A O 1
ATOM 1592 N N . LEU A 1 213 ? 18.95547 16.26184 69.18446 1.000 19.86373 205 LEU A N 1
ATOM 1593 C CA . LEU A 1 213 ? 17.84184 15.38091 68.87188 1.000 21.09224 205 LEU A CA 1
ATOM 1594 C C . LEU A 1 213 ? 16.52624 15.91628 69.43425 1.000 21.81355 205 LEU A C 1
ATOM 1595 O O . LEU A 1 213 ? 16.45916 16.40060 70.56674 1.000 21.18034 205 LEU A O 1
ATOM 1600 N N . LEU A 1 214 ? 15.46584 15.80628 68.63425 1.000 17.93681 206 LEU A N 1
ATOM 1601 C CA . LEU A 1 214 ? 14.16330 16.33028 69.01476 1.000 20.29868 206 LEU A CA 1
ATOM 1602 C C . LEU A 1 214 ? 13.07619 15.27695 69.11771 1.000 22.21562 206 LEU A C 1
ATOM 1603 O O . LEU A 1 214 ? 12.10088 15.49977 69.83313 1.000 24.59383 206 LEU A O 1
ATOM 1608 N N . MET A 1 215 ? 13.20307 14.14245 68.43872 1.000 17.61264 207 MET A N 1
ATOM 1609 C CA . MET A 1 215 ? 12.15920 13.13172 68.48044 1.000 23.51812 207 MET A CA 1
ATOM 1610 C C . MET A 1 215 ? 12.69985 11.75087 68.81045 1.000 20.19939 207 MET A C 1
ATOM 1611 O O . MET A 1 215 ? 11.92391 10.78496 68.84443 1.000 23.61630 207 MET A O 1
ATOM 1616 N N . THR A 1 216 ? 14.00097 11.62544 69.04499 1.000 15.95058 208 THR A N 1
ATOM 1617 C CA . THR A 1 216 ? 14.62250 10.32748 69.23476 1.000 16.96949 208 THR A CA 1
ATOM 1618 C C . THR A 1 216 ? 15.36893 10.34428 70.55312 1.000 19.87719 208 THR A C 1
ATOM 1619 O O . THR A 1 216 ? 16.21681 11.22029 70.77108 1.000 21.08269 208 THR A O 1
ATOM 1623 N N . ALA A 1 217 ? 15.08163 9.36144 71.40357 1.000 17.18597 209 ALA A N 1
ATOM 1624 C CA . ALA A 1 217 ? 15.74219 9.28001 72.70410 1.000 18.78085 209 ALA A CA 1
ATOM 1625 C C . ALA A 1 217 ? 17.21019 8.89889 72.53437 1.000 18.67884 209 ALA A C 1
ATOM 1626 O O . ALA A 1 217 ? 17.54152 8.00544 71.74720 1.000 18.96679 209 ALA A O 1
ATOM 1628 N N . PRO A 1 218 ? 18.11201 9.52381 73.27253 1.000 19.77594 210 PRO A N 1
ATOM 1629 C CA . PRO A 1 218 ? 19.47221 8.98075 73.34841 1.000 20.46852 210 PRO A CA 1
ATOM 1630 C C . PRO A 1 218 ? 19.43150 7.54809 73.88009 1.000 21.15196 210 PRO A C 1
ATOM 1631 O O . PRO A 1 218 ? 18.62773 7.21630 74.74913 1.000 21.85799 210 PRO A O 1
ATOM 1635 N N . VAL A 1 219 ? 20.30257 6.69167 73.33411 1.000 22.04306 211 VAL A N 1
ATOM 1636 C CA . VAL A 1 219 ? 20.27606 5.26237 73.66836 1.000 20.14260 211 VAL A CA 1
ATOM 1637 C C . VAL A 1 219 ? 20.36189 5.03934 75.17203 1.000 22.37207 211 VAL A C 1
ATOM 1638 O O . VAL A 1 219 ? 19.72911 4.11925 75.72111 1.000 22.99711 211 VAL A O 1
ATOM 1642 N N . SER A 1 220 ? 21.12778 5.88199 75.87972 1.000 22.67221 212 SER A N 1
ATOM 1643 C CA . SER A 1 220 ? 21.28572 5.62567 77.30325 1.000 22.16780 212 SER A CA 1
ATOM 1644 C C . SER A 1 220 ? 19.99990 5.79554 78.10472 1.000 25.13095 212 SER A C 1
ATOM 1645 O O . SER A 1 220 ? 19.96212 5.34404 79.24729 1.000 25.59519 212 SER A O 1
ATOM 1648 N N . GLN A 1 221 ? 18.94574 6.41082 77.56475 1.000 26.36536 213 GLN A N 1
ATOM 1649 C CA . GLN A 1 221 ? 17.71133 6.54890 78.34020 1.000 27.01434 213 GLN A CA 1
ATOM 1650 C C . GLN A 1 221 ? 16.54949 5.73657 77.77252 1.000 26.13733 213 GLN A C 1
ATOM 1651 O O . GLN A 1 221 ? 15.41566 5.86185 78.26427 1.000 24.64170 213 GLN A O 1
ATOM 1657 N N . THR A 1 222 ? 16.81150 4.88326 76.78181 1.000 19.07698 214 THR A N 1
ATOM 1658 C CA . THR A 1 222 ? 15.79303 4.04934 76.18120 1.000 18.60504 214 THR A CA 1
ATOM 1659 C C . THR A 1 222 ? 15.33912 2.94593 77.13383 1.000 19.91955 214 THR A C 1
ATOM 1660 O O . THR A 1 222 ? 16.03776 2.60910 78.09762 1.000 20.70926 214 THR A O 1
ATOM 1664 N N . PRO A 1 223 ? 14.16282 2.37019 76.88723 1.000 19.44610 215 PRO A N 1
ATOM 1665 C CA . PRO A 1 223 ? 13.64444 1.35106 77.80524 1.000 20.67154 215 PRO A CA 1
ATOM 1666 C C . PRO A 1 223 ? 14.56628 0.14459 77.89688 1.000 20.48939 215 PRO A C 1
ATOM 1667 O O . PRO A 1 223 ? 15.25586 -0.22329 76.94264 1.000 19.60213 215 PRO A O 1
ATOM 1671 N N . ASP A 1 224 ? 14.53543 -0.49105 79.06763 1.000 21.69361 216 ASP A N 1
ATOM 1672 C CA . ASP A 1 224 ? 15.32650 -1.68850 79.32012 1.000 25.91313 216 ASP A CA 1
ATOM 1673 C C . ASP A 1 224 ? 14.64123 -2.96542 78.85605 1.000 28.00445 216 ASP A C 1
ATOM 1674 O O . ASP A 1 224 ? 15.25184 -4.03902 78.91363 1.000 25.97551 216 ASP A O 1
ATOM 1679 N N . GLU A 1 225 ? 13.38961 -2.87736 78.42932 1.000 21.73108 217 GLU A N 1
ATOM 1680 C CA . GLU A 1 225 ? 12.66223 -4.00071 77.86798 1.000 26.66111 217 GLU A CA 1
ATOM 1681 C C . GLU A 1 225 ? 12.44796 -3.74654 76.38185 1.000 23.23914 217 GLU A C 1
ATOM 1682 O O . GLU A 1 225 ? 12.09384 -2.63209 75.98294 1.000 23.49388 217 GLU A O 1
ATOM 1688 N N . GLU A 1 226 ? 12.65682 -4.77967 75.56803 1.000 21.74836 218 GLU A N 1
ATOM 1689 C CA . GLU A 1 226 ? 12.43702 -4.65236 74.13482 1.000 22.64041 218 GLU A CA 1
ATOM 1690 C C . GLU A 1 226 ? 10.94416 -4.51785 73.84739 1.000 22.48826 218 GLU A C 1
ATOM 1691 O O . GLU A 1 226 ? 10.09237 -4.88981 74.65735 1.000 26.76027 218 GLU A O 1
ATOM 1697 N N . GLU A 1 227 ? 10.62572 -3.98357 72.67391 1.000 18.94588 219 GLU A N 1
ATOM 1698 C CA . GLU A 1 227 ? 9.23798 -3.84812 72.24931 1.000 22.78905 219 GLU A CA 1
ATOM 1699 C C . GLU A 1 227 ? 9.05684 -4.50807 70.89264 1.000 24.32826 219 GLU A C 1
ATOM 1700 O O . GLU A 1 227 ? 9.76470 -4.16418 69.94248 1.000 19.53628 219 GLU A O 1
ATOM 1706 N N . VAL A 1 228 ? 8.09927 -5.43482 70.80451 1.000 22.64130 220 VAL A N 1
ATOM 1707 C CA . VAL A 1 228 ? 7.79870 -6.12814 69.55584 1.000 25.54657 220 VAL A CA 1
ATOM 1708 C C . VAL A 1 228 ? 6.80246 -5.29753 68.75195 1.000 23.42165 220 VAL A C 1
ATOM 1709 O O . VAL A 1 228 ? 5.77218 -4.86927 69.27774 1.000 22.35030 220 VAL A O 1
ATOM 1713 N N . VAL A 1 229 ? 7.11049 -5.04332 67.48437 1.000 19.16061 221 VAL A N 1
ATOM 1714 C CA . VAL A 1 229 ? 6.14440 -4.48038 66.54919 1.000 20.27832 221 VAL A CA 1
ATOM 1715 C C . VAL A 1 229 ? 5.93052 -5.50355 65.44182 1.000 21.53056 221 VAL A C 1
ATOM 1716 O O . VAL A 1 229 ? 6.85629 -6.23037 65.06921 1.000 19.08702 221 VAL A O 1
ATOM 1720 N N . VAL A 1 230 ? 4.70284 -5.58886 64.95047 1.000 20.16573 222 VAL A N 1
ATOM 1721 C CA . VAL A 1 230 ? 4.35048 -6.49504 63.86676 1.000 18.36704 222 VAL A CA 1
ATOM 1722 C C . VAL A 1 230 ? 3.84142 -5.63107 62.73145 1.000 18.66027 222 VAL A C 1
ATOM 1723 O O . VAL A 1 230 ? 2.86861 -4.88451 62.90607 1.000 18.00647 222 VAL A O 1
ATOM 1727 N N . LEU A 1 231 ? 4.49866 -5.71262 61.58267 1.000 16.74823 223 LEU A N 1
ATOM 1728 C CA . LEU A 1 231 ? 4.14003 -4.90862 60.42450 1.000 17.95786 223 LEU A CA 1
ATOM 1729 C C . LEU A 1 231 ? 3.62591 -5.82406 59.32428 1.000 18.13811 223 LEU A C 1
ATOM 1730 O O . LEU A 1 231 ? 4.31189 -6.77477 58.93715 1.000 16.40142 223 LEU A O 1
ATOM 1735 N N . ASP A 1 232 ? 2.41641 -5.55103 58.84501 1.000 17.15041 224 ASP A N 1
ATOM 1736 C CA . ASP A 1 232 ? 1.88644 -6.21176 57.66386 1.000 15.64887 224 ASP A CA 1
ATOM 1737 C C . ASP A 1 232 ? 2.07975 -5.29341 56.46466 1.000 15.61232 224 ASP A C 1
ATOM 1738 O O . ASP A 1 232 ? 1.75291 -4.10030 56.53067 1.000 15.37367 224 ASP A O 1
ATOM 1743 N N . PHE A 1 233 ? 2.61316 -5.85513 55.38617 1.000 15.08821 225 PHE A N 1
ATOM 1744 C CA . PHE A 1 233 ? 2.84174 -5.15346 54.12700 1.000 16.10557 225 PHE A CA 1
ATOM 1745 C C . PHE A 1 233 ? 1.94603 -5.73958 53.04952 1.000 16.41115 225 PHE A C 1
ATOM 1746 O O . PHE A 1 233 ? 1.67517 -6.94416 53.04421 1.000 15.99850 225 PHE A O 1
ATOM 1754 N N . LYS A 1 234 ? 1.51874 -4.88296 52.11461 1.000 15.64257 226 LYS A N 1
ATOM 1755 C CA . LYS A 1 234 ? 0.84999 -5.32270 50.89759 1.000 16.77230 226 LYS A CA 1
ATOM 1756 C C . LYS A 1 234 ? 1.47308 -4.56925 49.74116 1.000 16.82456 226 LYS A C 1
ATOM 1757 O O . LYS A 1 234 ? 1.44676 -3.33373 49.72018 1.000 15.84272 226 LYS A O 1
ATOM 1763 N N . LYS A 1 235 ? 1.98645 -5.31260 48.76953 1.000 16.18106 227 LYS A N 1
ATOM 1764 C CA . LYS A 1 235 ? 2.61468 -4.72599 47.58369 1.000 16.13009 227 LYS A CA 1
ATOM 1765 C C . LYS A 1 235 ? 3.65442 -3.66659 47.95058 1.000 19.33952 227 LYS A C 1
ATOM 1766 O O . LYS A 1 235 ? 3.71583 -2.58968 47.34503 1.000 17.75877 227 LYS A O 1
ATOM 1772 N N . GLY A 1 236 ? 4.48398 -3.98497 48.95548 1.000 15.60710 228 GLY A N 1
ATOM 1773 C CA . GLY A 1 236 ? 5.67972 -3.22641 49.27317 1.000 13.85770 228 GLY A CA 1
ATOM 1774 C C . GLY A 1 236 ? 5.50444 -2.12252 50.30144 1.000 15.72259 228 GLY A C 1
ATOM 1775 O O . GLY A 1 236 ? 6.50267 -1.49537 50.67913 1.000 15.39978 228 GLY A O 1
ATOM 1776 N N . VAL A 1 237 ? 4.28601 -1.87588 50.77688 1.000 14.81287 229 VAL A N 1
ATOM 1777 C CA . VAL A 1 237 ? 4.03561 -0.77593 51.70952 1.000 15.03822 229 VAL A CA 1
ATOM 1778 C C . VAL A 1 237 ? 3.29212 -1.27339 52.94756 1.000 15.36098 229 VAL A C 1
ATOM 1779 O O . VAL A 1 237 ? 2.47825 -2.20805 52.86040 1.000 16.16675 229 VAL A O 1
ATOM 1783 N N . PRO A 1 238 ? 3.50280 -0.65899 54.10384 1.000 17.90685 230 PRO A N 1
ATOM 1784 C CA . PRO A 1 238 ? 2.86156 -1.16031 55.33029 1.000 16.55995 230 PRO A CA 1
ATOM 1785 C C . PRO A 1 238 ? 1.39534 -0.75314 55.39933 1.000 20.91425 230 PRO A C 1
ATOM 1786 O O . PRO A 1 238 ? 1.01698 0.37716 55.07705 1.000 18.72964 230 PRO A O 1
ATOM 1790 N N . VAL A 1 239 ? 0.55406 -1.69446 55.82084 1.000 16.42103 231 VAL A N 1
ATOM 1791 C CA . VAL A 1 239 ? -0.87629 -1.44403 55.92021 1.000 16.27004 231 VAL A CA 1
ATOM 1792 C C . VAL A 1 239 ? -1.40639 -1.65525 57.32575 1.000 17.08620 231 VAL A C 1
ATOM 1793 O O . VAL A 1 239 ? -2.52129 -1.21307 57.61778 1.000 20.21123 231 VAL A O 1
ATOM 1797 N N . ALA A 1 240 ? -0.64555 -2.29176 58.20869 1.000 16.91883 232 ALA A N 1
ATOM 1798 C CA . ALA A 1 240 ? -1.13318 -2.54496 59.55540 1.000 19.03477 232 ALA A CA 1
ATOM 1799 C C . ALA A 1 240 ? 0.05003 -2.59982 60.50362 1.000 21.37174 232 ALA A C 1
ATOM 1800 O O . ALA A 1 240 ? 1.16263 -2.97898 60.11413 1.000 18.04032 232 ALA A O 1
ATOM 1802 N N . LEU A 1 241 ? -0.20515 -2.20623 61.75188 1.000 18.96927 233 LEU A N 1
ATOM 1803 C CA . LEU A 1 241 ? 0.79713 -2.23026 62.81187 1.000 17.30877 233 LEU A CA 1
ATOM 1804 C C . LEU A 1 241 ? 0.17725 -2.92854 64.01312 1.000 20.32332 233 LEU A C 1
ATOM 1805 O O . LEU A 1 241 ? -0.89403 -2.52588 64.47748 1.000 19.91995 233 LEU A O 1
ATOM 1810 N N . ASN A 1 242 ? 0.82517 -3.99233 64.48832 1.000 18.67837 234 ASN A N 1
ATOM 1811 C CA . ASN A 1 242 ? 0.32601 -4.75666 65.63323 1.000 20.14736 234 ASN A CA 1
ATOM 1812 C C . ASN A 1 242 ? -1.11200 -5.23446 65.41333 1.000 21.42071 234 ASN A C 1
ATOM 1813 O O . ASN A 1 242 ? -1.94161 -5.23086 66.32679 1.000 20.37005 234 ASN A O 1
ATOM 1818 N N . GLY A 1 243 ? -1.40619 -5.65835 64.18811 1.000 21.69522 235 GLY A N 1
ATOM 1819 C CA . GLY A 1 243 ? -2.71628 -6.18943 63.86806 1.000 23.10761 235 GLY A CA 1
ATOM 1820 C C . GLY A 1 243 ? -3.79995 -5.15981 63.62154 1.000 25.64108 235 GLY A C 1
ATOM 1821 O O . GLY A 1 243 ? -4.96352 -5.54170 63.43806 1.000 26.71991 235 GLY A O 1
ATOM 1822 N N . GLN A 1 244 ? -3.47401 -3.87299 63.61240 1.000 22.18190 236 GLN A N 1
ATOM 1823 C CA . GLN A 1 244 ? -4.46874 -2.82506 63.41450 1.000 22.41835 236 GLN A CA 1
ATOM 1824 C C . GLN A 1 244 ? -4.20652 -2.14252 62.07888 1.000 27.68581 236 GLN A C 1
ATOM 1825 O O . GLN A 1 244 ? -3.11508 -1.60541 61.86173 1.000 19.40171 236 GLN A O 1
ATOM 1831 N N . GLU A 1 245 ? -5.19176 -2.17009 61.18191 1.000 25.43420 237 GLU A N 1
ATOM 1832 C CA . GLU A 1 245 ? -5.05633 -1.39578 59.94917 1.000 28.12251 237 GLU A CA 1
ATOM 1833 C C . GLU A 1 245 ? -5.01016 0.07869 60.29531 1.000 26.64263 237 GLU A C 1
ATOM 1834 O O . GLU A 1 245 ? -5.83316 0.56533 61.07607 1.000 23.51270 237 GLU A O 1
ATOM 1840 N N . LEU A 1 246 ? -4.02250 0.78007 59.74914 1.000 21.60094 238 LEU A N 1
ATOM 1841 C CA . LEU A 1 246 ? -3.84209 2.20423 59.99485 1.000 27.46464 238 LEU A CA 1
ATOM 1842 C C . LEU A 1 246 ? -3.57035 2.90926 58.67815 1.000 22.24539 238 LEU A C 1
ATOM 1843 O O . LEU A 1 246 ? -2.90537 2.35636 57.80006 1.000 18.43954 238 LEU A O 1
ATOM 1848 N N . SER A 1 247 ? -4.08155 4.13340 58.54940 1.000 21.46474 239 SER A N 1
ATOM 1849 C CA . SER A 1 247 ? -3.71110 4.96823 57.42310 1.000 22.07194 239 SER A CA 1
ATOM 1850 C C . SER A 1 247 ? -2.20099 5.18426 57.42989 1.000 18.16498 239 SER A C 1
ATOM 1851 O O . SER A 1 247 ? -1.54348 5.04045 58.46228 1.000 17.67834 239 SER A O 1
ATOM 1854 N N . PRO A 1 248 ? -1.63460 5.53382 56.28533 1.000 18.86383 240 PRO A N 1
ATOM 1855 C CA . PRO A 1 248 ? -0.17829 5.76764 56.25185 1.000 18.09449 240 PRO A CA 1
ATOM 1856 C C . PRO A 1 248 ? 0.27228 6.79930 57.27351 1.000 17.20067 240 PRO A C 1
ATOM 1857 O O . PRO A 1 248 ? 1.26808 6.57838 57.96083 1.000 17.99079 240 PRO A O 1
ATOM 1861 N N . VAL A 1 249 ? -0.46426 7.90427 57.43049 1.000 17.16299 241 VAL A N 1
ATOM 1862 C CA . VAL A 1 249 ? -0.04131 8.92137 58.38978 1.000 21.44821 241 VAL A CA 1
ATOM 1863 C C . VAL A 1 249 ? -0.14700 8.39665 59.82534 1.000 20.05521 241 VAL A C 1
ATOM 1864 O O . VAL A 1 249 ? 0.73895 8.63927 60.65521 1.000 16.99870 241 VAL A O 1
ATOM 1868 N N . ASP A 1 250 ? -1.23556 7.69764 60.15001 1.000 18.43866 242 ASP A N 1
ATOM 1869 C CA . ASP A 1 250 ? -1.37335 7.16181 61.50928 1.000 18.92423 242 ASP A CA 1
ATOM 1870 C C . ASP A 1 250 ? -0.29646 6.12606 61.80467 1.000 20.39303 242 ASP A C 1
ATOM 1871 O O . ASP A 1 250 ? 0.20311 6.04083 62.93651 1.000 18.30991 242 ASP A O 1
ATOM 1876 N N . LEU A 1 251 ? 0.05865 5.31326 60.80557 1.000 16.58307 243 LEU A N 1
ATOM 1877 C CA . LEU A 1 251 ? 1.07947 4.29722 61.02757 1.000 17.34199 243 LEU A CA 1
ATOM 1878 C C . LEU A 1 251 ? 2.44997 4.93818 61.20843 1.000 16.52320 243 LEU A C 1
ATOM 1879 O O . LEU A 1 251 ? 3.22219 4.54099 62.09309 1.000 16.21126 243 LEU A O 1
ATOM 1884 N N . LEU A 1 252 ? 2.78411 5.91765 60.35935 1.000 15.04650 244 LEU A N 1
ATOM 1885 C CA . LEU A 1 252 ? 4.02567 6.65626 60.54730 1.000 17.28141 244 LEU A CA 1
ATOM 1886 C C . LEU A 1 252 ? 4.06599 7.33330 61.91872 1.000 15.59555 244 LEU A C 1
ATOM 1887 O O . LEU A 1 252 ? 5.09515 7.29104 62.59892 1.000 17.71608 244 LEU A O 1
ATOM 1892 N N . ASN A 1 253 ? 2.96857 7.98496 62.32782 1.000 17.05167 245 ASN A N 1
ATOM 1893 C CA A ASN A 1 253 ? 2.96230 8.65698 63.62611 0.642 20.87323 245 ASN A CA 1
ATOM 1894 C CA B ASN A 1 253 ? 2.94978 8.65602 63.62727 0.358 20.86040 245 ASN A CA 1
ATOM 1895 C C . ASN A 1 253 ? 3.20400 7.66410 64.75700 1.000 17.65137 245 ASN A C 1
ATOM 1896 O O . ASN A 1 253 ? 4.05074 7.89440 65.62456 1.000 18.19517 245 ASN A O 1
ATOM 1905 N N . SER A 1 254 ? 2.46799 6.55041 64.76176 1.000 19.09238 246 SER A N 1
ATOM 1906 C CA . SER A 1 254 ? 2.64798 5.54943 65.81796 1.000 20.54403 246 SER A CA 1
ATOM 1907 C C . SER A 1 254 ? 4.06077 4.96305 65.80687 1.000 20.39280 246 SER A C 1
ATOM 1908 O O . SER A 1 254 ? 4.69257 4.82931 66.85880 1.000 20.07967 246 SER A O 1
ATOM 1911 N N . LEU A 1 255 ? 4.58413 4.62199 64.62061 1.000 19.06228 247 LEU A N 1
ATOM 1912 C CA A LEU A 1 255 ? 5.90051 4.00183 64.54598 0.581 17.94886 247 LEU A CA 1
ATOM 1913 C CA B LEU A 1 255 ? 5.90496 4.00652 64.54035 0.419 17.95877 247 LEU A CA 1
ATOM 1914 C C . LEU A 1 255 ? 7.00636 4.99509 64.90599 1.000 19.46106 247 LEU A C 1
ATOM 1915 O O . LEU A 1 255 ? 7.99240 4.62049 65.54596 1.000 22.14258 247 LEU A O 1
ATOM 1924 N N . ASN A 1 256 ? 6.86678 6.26766 64.49832 1.000 15.35921 248 ASN A N 1
ATOM 1925 C CA . ASN A 1 256 ? 7.82951 7.28292 64.93446 1.000 16.09596 248 ASN A CA 1
ATOM 1926 C C . ASN A 1 256 ? 7.87405 7.37668 66.45252 1.000 18.47506 248 ASN A C 1
ATOM 1927 O O . ASN A 1 256 ? 8.95157 7.47065 67.05239 1.000 18.27876 248 ASN A O 1
ATOM 1932 N N . GLN A 1 257 ? 6.71278 7.34195 67.08996 1.000 18.00348 249 GLN A N 1
ATOM 1933 C CA . GLN A 1 257 ? 6.70044 7.43080 68.54399 1.000 20.96143 249 GLN A CA 1
ATOM 1934 C C . GLN A 1 257 ? 7.39562 6.22025 69.16742 1.000 16.08547 249 GLN A C 1
ATOM 1935 O O . GLN A 1 257 ? 8.29339 6.36800 70.00099 1.000 20.80629 249 GLN A O 1
ATOM 1941 N N . LYS A 1 258 ? 6.98354 5.01376 68.77672 1.000 18.03241 250 LYS A N 1
ATOM 1942 C CA A LYS A 1 258 ? 7.56178 3.79855 69.34917 0.678 20.00120 250 LYS A CA 1
ATOM 1943 C CA B LYS A 1 258 ? 7.56153 3.79890 69.34786 0.322 20.04100 250 LYS A CA 1
ATOM 1944 C C . LYS A 1 258 ? 9.05791 3.70520 69.06283 1.000 20.67667 250 LYS A C 1
ATOM 1945 O O . LYS A 1 258 ? 9.86458 3.49864 69.97496 1.000 18.12699 250 LYS A O 1
ATOM 1956 N N . ALA A 1 259 ? 9.45391 3.84536 67.79207 1.000 15.83074 251 ALA A N 1
ATOM 1957 C CA . ALA A 1 259 ? 10.87850 3.68840 67.49680 1.000 14.62747 251 ALA A CA 1
ATOM 1958 C C . ALA A 1 259 ? 11.69751 4.85500 68.03856 1.000 15.76309 251 ALA A C 1
ATOM 1959 O O . ALA A 1 259 ? 12.86344 4.67518 68.39975 1.000 15.34734 251 ALA A O 1
ATOM 1961 N N . GLY A 1 260 ? 11.11509 6.05386 68.11080 1.000 15.69547 252 GLY A N 1
ATOM 1962 C CA . GLY A 1 260 ? 11.83200 7.16974 68.71933 1.000 18.50029 252 GLY A CA 1
ATOM 1963 C C . GLY A 1 260 ? 12.09670 6.94736 70.20027 1.000 18.19727 252 GLY A C 1
ATOM 1964 O O . GLY A 1 260 ? 13.18737 7.24952 70.70567 1.000 17.38933 252 GLY A O 1
ATOM 1965 N N . GLN A 1 261 ? 11.10870 6.40623 70.90627 1.000 16.07288 253 GLN A N 1
ATOM 1966 C CA . GLN A 1 261 ? 11.27830 6.07087 72.32039 1.000 19.66779 253 GLN A CA 1
ATOM 1967 C C . GLN A 1 261 ? 12.43871 5.09889 72.53547 1.000 17.22451 253 GLN A C 1
ATOM 1968 O O . GLN A 1 261 ? 13.12434 5.16574 73.56156 1.000 17.49325 253 GLN A O 1
ATOM 1974 N N . HIS A 1 262 ? 12.66391 4.19174 71.59372 1.000 15.95447 254 HIS A N 1
ATOM 1975 C CA . HIS A 1 262 ? 13.73008 3.20220 71.69135 1.000 18.47532 254 HIS A CA 1
ATOM 1976 C C . HIS A 1 262 ? 15.01931 3.65965 71.00620 1.000 20.03636 254 HIS A C 1
ATOM 1977 O O . HIS A 1 262 ? 15.92928 2.84351 70.80478 1.000 16.94936 254 HIS A O 1
ATOM 1984 N N . GLY A 1 263 ? 15.12380 4.94567 70.66613 1.000 15.71920 255 GLY A N 1
ATOM 1985 C CA . GLY A 1 263 ? 16.38345 5.51610 70.22804 1.000 18.75077 255 GLY A CA 1
ATOM 1986 C C . GLY A 1 263 ? 16.80813 5.15644 68.82094 1.000 14.99431 255 GLY A C 1
ATOM 1987 O O . GLY A 1 263 ? 17.99300 5.29442 68.49383 1.000 15.55735 255 GLY A O 1
ATOM 1988 N N . ILE A 1 264 ? 15.87103 4.74141 67.96897 1.000 15.48085 256 ILE A N 1
ATOM 1989 C CA . ILE A 1 264 ? 16.18340 4.17233 66.65573 1.000 14.63902 256 ILE A CA 1
ATOM 1990 C C . ILE A 1 264 ? 16.24999 5.25163 65.57634 1.000 14.88957 256 ILE A C 1
ATOM 1991 O O . ILE A 1 264 ? 15.39678 6.14718 65.50626 1.000 15.71829 256 ILE A O 1
ATOM 1996 N N . GLY A 1 265 ? 17.23643 5.12933 64.69291 1.000 16.38127 257 GLY A N 1
ATOM 1997 C CA . GLY A 1 265 ? 17.18246 5.79300 63.40106 1.000 15.82817 257 GLY A CA 1
ATOM 1998 C C . GLY A 1 265 ? 17.99544 7.05699 63.23352 1.000 16.45596 257 GLY A C 1
ATOM 1999 O O . GLY A 1 265 ? 17.78452 7.77108 62.24414 1.000 17.07738 257 GLY A O 1
ATOM 2000 N N . VAL A 1 266 ? 18.90854 7.36410 64.14949 1.000 13.84237 258 VAL A N 1
ATOM 2001 C CA . VAL A 1 266 ? 19.68367 8.59563 64.04434 1.000 12.88498 258 VAL A CA 1
ATOM 2002 C C . VAL A 1 266 ? 20.84185 8.35181 63.09800 1.000 16.03118 258 VAL A C 1
ATOM 2003 O O . VAL A 1 266 ? 21.56363 7.36497 63.24991 1.000 15.82171 258 VAL A O 1
ATOM 2007 N N . ALA A 1 267 ? 21.01829 9.23620 62.11636 1.000 11.22981 259 ALA A N 1
ATOM 2008 C CA . ALA A 1 267 ? 22.14734 9.13422 61.19582 1.000 15.69788 259 ALA A CA 1
ATOM 2009 C C . ALA A 1 267 ? 22.97727 10.40465 61.31454 1.000 17.41629 259 ALA A C 1
ATOM 2010 O O . ALA A 1 267 ? 22.44047 11.50846 61.24108 1.000 15.81747 259 ALA A O 1
ATOM 2012 N N . ASP A 1 268 ? 24.28008 10.24980 61.47906 1.000 13.36651 260 ASP A N 1
ATOM 2013 C CA . ASP A 1 268 ? 25.20711 11.37490 61.55584 1.000 13.67147 260 ASP A CA 1
ATOM 2014 C C . ASP A 1 268 ? 26.15152 11.22071 60.36616 1.000 13.81521 260 ASP A C 1
ATOM 2015 O O . ASP A 1 268 ? 27.00315 10.32845 60.36569 1.000 16.12400 260 ASP A O 1
ATOM 2020 N N . ILE A 1 269 ? 25.97309 12.04062 59.32622 1.000 12.90402 261 ILE A N 1
ATOM 2021 C CA . ILE A 1 269 ? 26.61159 11.76486 58.03881 1.000 16.63141 261 ILE A CA 1
ATOM 2022 C C . ILE A 1 269 ? 27.24979 13.01084 57.44064 1.000 15.06888 261 ILE A C 1
ATOM 2023 O O . ILE A 1 269 ? 26.89919 14.14767 57.76768 1.000 16.42085 261 ILE A O 1
ATOM 2028 N N . VAL A 1 270 ? 28.21244 12.78130 56.54908 1.000 12.70636 262 VAL A N 1
ATOM 2029 C CA . VAL A 1 270 ? 28.69656 13.81440 55.64499 1.000 13.52721 262 VAL A CA 1
ATOM 2030 C C . VAL A 1 270 ? 28.20356 13.42657 54.25490 1.000 14.85146 262 VAL A C 1
ATOM 2031 O O . VAL A 1 270 ? 28.44359 12.30159 53.80284 1.000 13.19762 262 VAL A O 1
ATOM 2035 N N . GLU A 1 271 ? 27.50084 14.33442 53.58418 1.000 12.09408 263 GLU A N 1
ATOM 2036 C CA . GLU A 1 271 ? 26.91270 14.02456 52.28640 1.000 14.75085 263 GLU A CA 1
ATOM 2037 C C . GLU A 1 271 ? 27.41968 15.02220 51.25402 1.000 12.69924 263 GLU A C 1
ATOM 2038 O O . GLU A 1 271 ? 27.85015 16.12552 51.59245 1.000 14.44754 263 GLU A O 1
ATOM 2044 N N . ASN A 1 272 ? 27.37697 14.63003 49.98245 1.000 14.21376 264 ASN A N 1
ATOM 2045 C CA . ASN A 1 272 ? 27.72995 15.54291 48.89741 1.000 13.60069 264 ASN A CA 1
ATOM 2046 C C . ASN A 1 272 ? 26.49103 16.28841 48.43621 1.000 14.07755 264 ASN A C 1
ATOM 2047 O O . ASN A 1 272 ? 25.49922 15.66840 48.02124 1.000 14.55053 264 ASN A O 1
ATOM 2052 N N . ARG A 1 273 ? 26.54203 17.61367 48.50497 1.000 14.42458 265 ARG A N 1
ATOM 2053 C CA . ARG A 1 273 ? 25.43990 18.37097 47.95800 1.000 15.04362 265 ARG A CA 1
ATOM 2054 C C . ARG A 1 273 ? 25.50058 18.33750 46.43770 1.000 19.25326 265 ARG A C 1
ATOM 2055 O O . ARG A 1 273 ? 26.55045 18.09644 45.83756 1.000 19.87092 265 ARG A O 1
ATOM 2063 N N . LEU A 1 274 ? 24.34715 18.57545 45.82116 1.000 18.70902 266 LEU A N 1
ATOM 2064 C CA . LEU A 1 274 ? 24.32569 18.81247 44.38455 1.000 20.45732 266 LEU A CA 1
ATOM 2065 C C . LEU A 1 274 ? 25.02742 20.12557 44.05403 1.000 28.58871 266 LEU A C 1
ATOM 2066 O O . LEU A 1 274 ? 25.76076 20.20836 43.06731 1.000 31.85380 266 LEU A O 1
ATOM 2071 N N . VAL A 1 275 ? 24.87852 21.14705 44.90357 1.000 29.85356 267 VAL A N 1
ATOM 2072 C CA . VAL A 1 275 ? 25.52021 22.43134 44.61472 1.000 37.93141 267 VAL A CA 1
ATOM 2073 C C . VAL A 1 275 ? 27.04427 22.40079 44.76995 1.000 44.86342 267 VAL A C 1
ATOM 2074 O O . VAL A 1 275 ? 27.69377 23.45150 44.72266 1.000 45.08386 267 VAL A O 1
ATOM 2078 N N . GLY A 1 276 ? 27.63382 21.21549 44.95766 1.000 47.35723 268 GLY A N 1
ATOM 2079 C CA . GLY A 1 276 ? 29.06120 21.04213 44.75162 1.000 42.46024 268 GLY A CA 1
ATOM 2080 C C . GLY A 1 276 ? 29.95006 20.96470 45.98133 1.000 46.65669 268 GLY A C 1
ATOM 2081 O O . GLY A 1 276 ? 31.17910 20.95677 45.82124 1.000 44.50352 268 GLY A O 1
ATOM 2082 N N . MET A 1 277 ? 29.39598 20.90593 47.19538 1.000 31.25732 269 MET A N 1
ATOM 2083 C CA . MET A 1 277 ? 30.23151 20.79828 48.39017 1.000 28.15901 269 MET A CA 1
ATOM 2084 C C . MET A 1 277 ? 29.60629 19.82621 49.39476 1.000 23.05397 269 MET A C 1
ATOM 2085 O O . MET A 1 277 ? 28.42836 19.47910 49.31205 1.000 26.41734 269 MET A O 1
ATOM 2090 N N . LYS A 1 278 ? 30.39912 19.42739 50.38416 1.000 15.54229 270 LYS A N 1
ATOM 2091 C CA A LYS A 1 278 ? 29.96023 18.49004 51.40898 0.677 15.98168 270 LYS A CA 1
ATOM 2092 C CA B LYS A 1 278 ? 29.94770 18.49105 51.40251 0.323 16.06534 270 LYS A CA 1
ATOM 2093 C C . LYS A 1 278 ? 29.33754 19.23500 52.58349 1.000 17.95341 270 LYS A C 1
ATOM 2094 O O . LYS A 1 278 ? 29.73452 20.35809 52.89531 1.000 19.21828 270 LYS A O 1
ATOM 2105 N N . ILE A 1 279 ? 28.36983 18.58271 53.24695 1.000 14.93352 271 ILE A N 1
ATOM 2106 C CA . ILE A 1 279 ? 27.73769 19.11873 54.45888 1.000 14.50366 271 ILE A CA 1
ATOM 2107 C C . ILE A 1 279 ? 27.56410 18.00367 55.48488 1.000 17.96457 271 ILE A C 1
ATOM 2108 O O . ILE A 1 279 ? 27.25817 16.85924 55.14043 1.000 14.28502 271 ILE A O 1
ATOM 2113 N N . ARG A 1 280 ? 27.75553 18.34396 56.75697 1.000 14.07851 272 ARG A N 1
ATOM 2114 C CA . ARG A 1 280 ? 27.55806 17.40994 57.85755 1.000 14.01614 272 ARG A CA 1
ATOM 2115 C C . ARG A 1 280 ? 26.14027 17.59076 58.38984 1.000 14.55504 272 ARG A C 1
ATOM 2116 O O . ARG A 1 280 ? 25.77043 18.70021 58.78185 1.000 20.80071 272 ARG A O 1
ATOM 2124 N N . GLY A 1 281 ? 25.35239 16.52213 58.39791 1.000 14.92205 273 GLY A N 1
ATOM 2125 C CA . GLY A 1 281 ? 23.96910 16.59764 58.84416 1.000 17.51406 273 GLY A CA 1
ATOM 2126 C C . GLY A 1 281 ? 23.64366 15.50607 59.84512 1.000 17.28702 273 GLY A C 1
ATOM 2127 O O . GLY A 1 281 ? 24.24513 14.42930 59.84267 1.000 17.08327 273 GLY A O 1
ATOM 2128 N N . ILE A 1 282 ? 22.68768 15.80678 60.72330 1.000 14.33311 274 ILE A N 1
ATOM 2129 C CA . ILE A 1 282 ? 22.10891 14.82617 61.63411 1.000 12.74856 274 ILE A CA 1
ATOM 2130 C C . ILE A 1 282 ? 20.67842 14.58096 61.18037 1.000 13.33177 274 ILE A C 1
ATOM 2131 O O . ILE A 1 282 ? 19.91806 15.53419 60.99849 1.000 15.86216 274 ILE A O 1
ATOM 2136 N N . TYR A 1 283 ? 20.29896 13.31916 61.02037 1.000 15.77507 275 TYR A N 1
ATOM 2137 C CA . TYR A 1 283 ? 18.94594 13.00657 60.56701 1.000 14.98454 275 TYR A CA 1
ATOM 2138 C C . TYR A 1 283 ? 18.27212 12.04141 61.52302 1.000 13.39934 275 TYR A C 1
ATOM 2139 O O . TYR A 1 283 ? 18.83794 10.99816 61.86998 1.000 16.01356 275 TYR A O 1
ATOM 2148 N N . GLU A 1 284 ? 17.05484 12.38517 61.92410 1.000 12.58039 276 GLU A N 1
ATOM 2149 C CA . GLU A 1 284 ? 16.22304 11.51569 62.73721 1.000 13.48640 276 GLU A CA 1
ATOM 2150 C C . GLU A 1 284 ? 15.10559 11.01730 61.84825 1.000 15.12859 276 GLU A C 1
ATOM 2151 O O . GLU A 1 284 ? 14.48456 11.81763 61.14622 1.000 14.59688 276 GLU A O 1
ATOM 2157 N N . ALA A 1 285 ? 14.85761 9.71951 61.87680 1.000 11.73290 277 ALA A N 1
ATOM 2158 C CA . ALA A 1 285 ? 13.75349 9.14953 61.11257 1.000 14.71359 277 ALA A CA 1
ATOM 2159 C C . ALA A 1 285 ? 13.48186 7.75763 61.65621 1.000 13.18630 277 ALA A C 1
ATOM 2160 O O . ALA A 1 285 ? 13.89094 6.76444 61.04004 1.000 12.95150 277 ALA A O 1
ATOM 2162 N N . PRO A 1 286 ? 12.81946 7.64654 62.83465 1.000 13.02547 278 PRO A N 1
ATOM 2163 C CA . PRO A 1 286 ? 12.65087 6.33684 63.47190 1.000 13.18087 278 PRO A CA 1
ATOM 2164 C C . PRO A 1 286 ? 11.74504 5.40251 62.68956 1.000 13.24777 278 PRO A C 1
ATOM 2165 O O . PRO A 1 286 ? 12.13854 4.26760 62.42295 1.000 15.06770 278 PRO A O 1
ATOM 2169 N N . ALA A 1 287 ? 10.54230 5.85184 62.30646 1.000 13.17932 279 ALA A N 1
ATOM 2170 C CA . ALA A 1 287 ? 9.64747 4.98610 61.53736 1.000 15.73065 279 ALA A CA 1
ATOM 2171 C C . ALA A 1 287 ? 10.28466 4.58247 60.21206 1.000 14.60009 279 ALA A C 1
ATOM 2172 O O . ALA A 1 287 ? 10.15710 3.43106 59.77830 1.000 12.95214 279 ALA A O 1
ATOM 2174 N N . ALA A 1 288 ? 10.96241 5.52637 59.55623 1.000 13.74992 280 ALA A N 1
ATOM 2175 C CA . ALA A 1 288 ? 11.60760 5.23742 58.26987 1.000 13.43811 280 ALA A CA 1
ATOM 2176 C C . ALA A 1 288 ? 12.65405 4.12936 58.40460 1.000 16.17643 280 ALA A C 1
ATOM 2177 O O . ALA A 1 288 ? 12.74445 3.22871 57.55189 1.000 14.86608 280 ALA A O 1
ATOM 2179 N N . ALA A 1 289 ? 13.45802 4.17108 59.46715 1.000 14.13988 281 ALA A N 1
ATOM 2180 C CA . ALA A 1 289 ? 14.43744 3.10428 59.65487 1.000 17.11257 281 ALA A CA 1
ATOM 2181 C C . ALA A 1 289 ? 13.75082 1.74558 59.82417 1.000 15.33409 281 ALA A C 1
ATOM 2182 O O . ALA A 1 289 ? 14.20243 0.73614 59.26716 1.000 12.93189 281 ALA A O 1
ATOM 2184 N N . VAL A 1 290 ? 12.66328 1.70034 60.60420 1.000 14.53615 282 VAL A N 1
ATOM 2185 C CA . VAL A 1 290 ? 11.95515 0.44364 60.82558 1.000 13.93582 282 VAL A CA 1
ATOM 2186 C C . VAL A 1 290 ? 11.32025 -0.04492 59.53375 1.000 15.51143 282 VAL A C 1
ATOM 2187 O O . VAL A 1 290 ? 11.39669 -1.23617 59.20181 1.000 16.54405 282 VAL A O 1
ATOM 2191 N N . LEU A 1 291 ? 10.67902 0.85672 58.78630 1.000 12.60257 283 LEU A N 1
ATOM 2192 C CA . LEU A 1 291 ? 10.03125 0.44230 57.54581 1.000 12.48923 283 LEU A CA 1
ATOM 2193 C C . LEU A 1 291 ? 11.04549 -0.03932 56.52311 1.000 14.80918 283 LEU A C 1
ATOM 2194 O O . LEU A 1 291 ? 10.79829 -1.01950 55.80572 1.000 14.14050 283 LEU A O 1
ATOM 2199 N N . TYR A 1 292 ? 12.18080 0.65453 56.43076 1.000 13.41464 284 TYR A N 1
ATOM 2200 C CA . TYR A 1 292 ? 13.24166 0.23061 55.52279 1.000 13.28151 284 TYR A CA 1
ATOM 2201 C C . TYR A 1 292 ? 13.74264 -1.16004 55.88229 1.000 15.52298 284 TYR A C 1
ATOM 2202 O O . TYR A 1 292 ? 13.94137 -2.00111 55.00065 1.000 14.65777 284 TYR A O 1
ATOM 2211 N N . LYS A 1 293 ? 13.93821 -1.42813 57.17399 1.000 12.73030 285 LYS A N 1
ATOM 2212 C CA . LYS A 1 293 ? 14.40260 -2.75507 57.57647 1.000 16.01507 285 LYS A CA 1
ATOM 2213 C C . LYS A 1 293 ? 13.35880 -3.82337 57.24371 1.000 14.50868 285 LYS A C 1
ATOM 2214 O O . LYS A 1 293 ? 13.68540 -4.86215 56.66185 1.000 14.87915 285 LYS A O 1
ATOM 2220 N N . ALA A 1 294 ? 12.08888 -3.57070 57.57953 1.000 12.99807 286 ALA A N 1
ATOM 2221 C CA . ALA A 1 294 ? 11.04436 -4.54719 57.29448 1.000 13.11005 286 ALA A CA 1
ATOM 2222 C C . ALA A 1 294 ? 10.89898 -4.77465 55.79608 1.000 14.24871 286 ALA A C 1
ATOM 2223 O O . ALA A 1 294 ? 10.72415 -5.91212 55.34276 1.000 14.44587 286 ALA A O 1
ATOM 2225 N N . HIS A 1 295 ? 10.93461 -3.69270 55.01315 1.000 15.20359 287 HIS A N 1
ATOM 2226 C CA . HIS A 1 295 ? 10.79288 -3.82342 53.56534 1.000 12.78279 287 HIS A CA 1
ATOM 2227 C C . HIS A 1 295 ? 11.93006 -4.65255 52.98215 1.000 14.53360 287 HIS A C 1
ATOM 2228 O O . HIS A 1 295 ? 11.70823 -5.52346 52.12600 1.000 14.28271 287 HIS A O 1
ATOM 2235 N N . LYS A 1 296 ? 13.15849 -4.37964 53.42728 1.000 11.64501 288 LYS A N 1
ATOM 2236 C CA . LYS A 1 296 ? 14.33314 -5.13987 52.97033 1.000 12.95183 288 LYS A CA 1
ATOM 2237 C C . LYS A 1 296 ? 14.21657 -6.62618 53.32076 1.000 15.46526 288 LYS A C 1
ATOM 2238 O O . LYS A 1 296 ? 14.55166 -7.50052 52.50591 1.000 11.56911 288 LYS A O 1
ATOM 2244 N N . LEU A 1 297 ? 13.72930 -6.93716 54.53033 1.000 13.27264 289 LEU A N 1
ATOM 2245 C CA . LEU A 1 297 ? 13.54355 -8.33759 54.90900 1.000 15.03463 289 LEU A CA 1
ATOM 2246 C C . LEU A 1 297 ? 12.50955 -9.02023 54.01381 1.000 15.13986 289 LEU A C 1
ATOM 2247 O O . LEU A 1 297 ? 12.76659 -10.10186 53.46379 1.000 12.73994 289 LEU A O 1
ATOM 2252 N N . LEU A 1 298 ? 11.35396 -8.37699 53.80771 1.000 12.37115 290 LEU A N 1
ATOM 2253 C CA . LEU A 1 298 ? 10.32893 -8.97382 52.95257 1.000 14.10325 290 LEU A CA 1
ATOM 2254 C C . LEU A 1 298 ? 10.81404 -9.14774 51.52073 1.000 14.73610 290 LEU A C 1
ATOM 2255 O O . LEU A 1 298 ? 10.51420 -10.16675 50.89070 1.000 17.65469 290 LEU A O 1
ATOM 2260 N N . GLU A 1 299 ? 11.55262 -8.16387 50.97604 1.000 12.38545 291 GLU A N 1
ATOM 2261 C CA . GLU A 1 299 ? 12.08824 -8.35346 49.62885 1.000 18.07464 291 GLU A CA 1
ATOM 2262 C C . GLU A 1 299 ? 13.01129 -9.56267 49.57400 1.000 16.42881 291 GLU A C 1
ATOM 2263 O O . GLU A 1 299 ? 13.05494 -10.27106 48.56413 1.000 13.73198 291 GLU A O 1
ATOM 2269 N N . SER A 1 300 ? 13.76986 -9.80763 50.64774 1.000 13.15908 292 SER A N 1
ATOM 2270 C CA . SER A 1 300 ? 14.72743 -10.90284 50.61253 1.000 13.27467 292 SER A CA 1
ATOM 2271 C C . SER A 1 300 ? 14.01749 -12.24303 50.60232 1.000 17.45038 292 SER A C 1
ATOM 2272 O O . SER A 1 300 ? 14.59478 -13.24071 50.15283 1.000 16.23587 292 SER A O 1
ATOM 2275 N N . LEU A 1 301 ? 12.77752 -12.27095 51.09374 1.000 15.68809 293 LEU A N 1
ATOM 2276 C CA . LEU A 1 301 ? 11.95112 -13.46807 51.10505 1.000 14.76583 293 LEU A CA 1
ATOM 2277 C C . LEU A 1 301 ? 11.20388 -13.66739 49.78817 1.000 15.55964 293 LEU A C 1
ATOM 2278 O O . LEU A 1 301 ? 10.99460 -14.80886 49.36291 1.000 16.69121 293 LEU A O 1
ATOM 2283 N N . CYS A 1 302 ? 10.76942 -12.58592 49.13910 1.000 13.75055 294 CYS A N 1
ATOM 2284 C CA . CYS A 1 302 ? 9.75144 -12.69350 48.10762 1.000 12.19143 294 CYS A CA 1
ATOM 2285 C C . CYS A 1 302 ? 10.26098 -12.48021 46.69096 1.000 13.08292 294 CYS A C 1
ATOM 2286 O O . CYS A 1 302 ? 9.55022 -12.83839 45.74760 1.000 16.91898 294 CYS A O 1
ATOM 2289 N N . LEU A 1 303 ? 11.42560 -11.86033 46.50656 1.000 13.88075 295 LEU A N 1
ATOM 2290 C CA . LEU A 1 303 ? 11.96049 -11.62336 45.16692 1.000 12.80967 295 LEU A CA 1
ATOM 2291 C C . LEU A 1 303 ? 12.93980 -12.72844 44.80275 1.000 13.16841 295 LEU A C 1
ATOM 2292 O O . LEU A 1 303 ? 13.66331 -13.24150 45.66139 1.000 12.69791 295 LEU A O 1
ATOM 2297 N N . THR A 1 304 ? 13.01077 -13.04551 43.50746 1.000 11.98037 296 THR A N 1
ATOM 2298 C CA . THR A 1 304 ? 14.06449 -13.93875 43.06721 1.000 12.21001 296 THR A CA 1
ATOM 2299 C C . THR A 1 304 ? 15.40097 -13.20352 43.11795 1.000 12.24296 296 THR A C 1
ATOM 2300 O O . THR A 1 304 ? 15.45844 -11.96927 43.23476 1.000 11.56774 296 THR A O 1
ATOM 2304 N N . ARG A 1 305 ? 16.48762 -13.98093 43.00243 1.000 11.67447 297 ARG A N 1
ATOM 2305 C CA . ARG A 1 305 ? 17.82231 -13.40484 43.06590 1.000 13.44844 297 ARG A CA 1
ATOM 2306 C C . ARG A 1 305 ? 18.03138 -12.38693 41.95108 1.000 12.40957 297 ARG A C 1
ATOM 2307 O O . ARG A 1 305 ? 18.51880 -11.27526 42.18441 1.000 10.44336 297 ARG A O 1
ATOM 2315 N N . SER A 1 306 ? 17.66403 -12.74785 40.72055 1.000 11.55096 298 SER A N 1
ATOM 2316 C CA . SER A 1 306 ? 17.92651 -11.81306 39.63314 1.000 13.01265 298 SER A CA 1
ATOM 2317 C C . SER A 1 306 ? 17.10806 -10.54167 39.81212 1.000 11.37603 298 SER A C 1
ATOM 2318 O O . SER A 1 306 ? 17.60994 -9.44787 39.54584 1.000 10.90509 298 SER A O 1
ATOM 2321 N N . THR A 1 307 ? 15.86182 -10.64841 40.28406 1.000 10.50180 299 THR A N 1
ATOM 2322 C CA . THR A 1 307 ? 15.08790 -9.41661 40.50217 1.000 11.15106 299 THR A CA 1
ATOM 2323 C C . THR A 1 307 ? 15.67940 -8.58052 41.63553 1.000 12.43371 299 THR A C 1
ATOM 2324 O O . THR A 1 307 ? 15.77622 -7.34836 41.53190 1.000 10.42640 299 THR A O 1
ATOM 2328 N N . LEU A 1 308 ? 16.04468 -9.23214 42.74085 1.000 11.15541 300 LEU A N 1
ATOM 2329 C CA . LEU A 1 308 ? 16.62243 -8.50816 43.86930 1.000 11.54804 300 LEU A CA 1
ATOM 2330 C C . LEU A 1 308 ? 17.88711 -7.78100 43.44056 1.000 10.70798 300 LEU A C 1
ATOM 2331 O O . LEU A 1 308 ? 18.08592 -6.60195 43.76271 1.000 10.56257 300 LEU A O 1
ATOM 2336 N N . HIS A 1 309 ? 18.74972 -8.46317 42.70003 1.000 10.30379 301 HIS A N 1
ATOM 2337 C CA . HIS A 1 309 ? 20.02376 -7.84613 42.32718 1.000 10.21534 301 HIS A CA 1
ATOM 2338 C C . HIS A 1 309 ? 19.81245 -6.66300 41.38349 1.000 11.93281 301 HIS A C 1
ATOM 2339 O O . HIS A 1 309 ? 20.42810 -5.60542 41.56020 1.000 12.09182 301 HIS A O 1
ATOM 2346 N N . LEU A 1 310 ? 18.93784 -6.81542 40.38807 1.000 10.89264 302 LEU A N 1
ATOM 2347 C CA . LEU A 1 310 ? 18.68928 -5.69934 39.47446 1.000 11.66403 302 LEU A CA 1
ATOM 2348 C C . LEU A 1 310 ? 18.05796 -4.52872 40.21854 1.000 11.39341 302 LEU A C 1
ATOM 2349 O O . LEU A 1 310 ? 18.46359 -3.36885 40.04159 1.000 11.55301 302 LEU A O 1
ATOM 2354 N N . LYS A 1 311 ? 17.09752 -4.81501 41.09838 1.000 10.85392 303 LYS A N 1
ATOM 2355 C CA . LYS A 1 311 ? 16.44654 -3.71909 41.80743 1.000 12.44085 303 LYS A CA 1
ATOM 2356 C C . LYS A 1 311 ? 17.42729 -2.99861 42.72133 1.000 14.07615 303 LYS A C 1
ATOM 2357 O O . LYS A 1 311 ? 17.42610 -1.76425 42.78760 1.000 11.19497 303 LYS A O 1
ATOM 2363 N N . GLN A 1 312 ? 18.28716 -3.75051 43.41968 1.000 13.24092 304 GLN A N 1
ATOM 2364 C CA . GLN A 1 312 ? 19.27865 -3.12088 44.28868 1.000 14.76656 304 GLN A CA 1
ATOM 2365 C C . GLN A 1 312 ? 20.24397 -2.24828 43.49199 1.000 15.91222 304 GLN A C 1
ATOM 2366 O O . GLN A 1 312 ? 20.66313 -1.18344 43.97535 1.000 13.23300 304 GLN A O 1
ATOM 2372 N N . SER A 1 313 ? 20.54503 -2.64343 42.24814 1.000 11.74625 305 SER A N 1
ATOM 2373 C CA . SER A 1 313 ? 21.42212 -1.85750 41.39375 1.000 14.01859 305 SER A CA 1
ATOM 2374 C C . SER A 1 313 ? 20.80330 -0.53173 40.95021 1.000 14.23872 305 SER A C 1
ATOM 2375 O O . SER A 1 313 ? 21.53751 0.33120 40.45590 1.000 15.57063 305 SER A O 1
ATOM 2378 N N . LEU A 1 314 ? 19.48246 -0.34069 41.08111 1.000 10.93111 306 LEU A N 1
ATOM 2379 C CA . LEU A 1 314 ? 18.86155 0.91315 40.68656 1.000 10.88399 306 LEU A CA 1
ATOM 2380 C C . LEU A 1 314 ? 18.53574 1.81476 41.86670 1.000 14.30444 306 LEU A C 1
ATOM 2381 O O . LEU A 1 314 ? 17.99915 2.90619 41.65720 1.000 12.91987 306 LEU A O 1
ATOM 2386 N N . GLN A 1 315 ? 18.81388 1.37073 43.09879 1.000 10.88078 307 GLN A N 1
ATOM 2387 C CA . GLN A 1 315 ? 18.52841 2.19520 44.26988 1.000 11.59019 307 GLN A CA 1
ATOM 2388 C C . GLN A 1 315 ? 19.29785 3.50366 44.22877 1.000 13.54149 307 GLN A C 1
ATOM 2389 O O . GLN A 1 315 ? 18.74416 4.55265 44.55216 1.000 10.77005 307 GLN A O 1
ATOM 2395 N N . GLN A 1 316 ? 20.59276 3.46250 43.85794 1.000 12.57869 308 GLN A N 1
ATOM 2396 C CA . GLN A 1 316 ? 21.37429 4.70130 43.82641 1.000 14.27596 308 GLN A CA 1
ATOM 2397 C C . GLN A 1 316 ? 20.82335 5.66877 42.79158 1.000 12.99135 308 GLN A C 1
ATOM 2398 O O . GLN A 1 316 ? 20.76126 6.88034 43.03824 1.000 11.08444 308 GLN A O 1
ATOM 2404 N N . THR A 1 317 ? 20.46125 5.16335 41.60187 1.000 10.50240 309 THR A N 1
ATOM 2405 C CA . THR A 1 317 ? 19.81462 6.02563 40.60744 1.000 13.33693 309 THR A CA 1
ATOM 2406 C C . THR A 1 317 ? 18.58731 6.70120 41.20165 1.000 12.30851 309 THR A C 1
ATOM 2407 O O . THR A 1 317 ? 18.37837 7.91390 41.04775 1.000 12.95203 309 THR A O 1
ATOM 2411 N N . TYR A 1 318 ? 17.74963 5.92673 41.88778 1.000 12.79788 310 TYR A N 1
ATOM 2412 C CA . TYR A 1 318 ? 16.54088 6.52219 42.45612 1.000 10.43520 310 TYR A CA 1
ATOM 2413 C C . TYR A 1 318 ? 16.89095 7.54095 43.53695 1.000 11.97771 310 TYR A C 1
ATOM 2414 O O . TYR A 1 318 ? 16.29372 8.63690 43.60427 1.000 10.59231 310 TYR A O 1
ATOM 2423 N N . ALA A 1 319 ? 17.88008 7.21247 44.37753 1.000 10.44671 311 ALA A N 1
ATOM 2424 C CA . ALA A 1 319 ? 18.21758 8.11241 45.48121 1.000 11.06516 311 ALA A CA 1
ATOM 2425 C C . ALA A 1 319 ? 18.73405 9.43690 44.94425 1.000 13.64400 311 ALA A C 1
ATOM 2426 O O . ALA A 1 319 ? 18.36798 10.50199 45.45196 1.000 10.68464 311 ALA A O 1
ATOM 2428 N N . ASN A 1 320 ? 19.59871 9.38144 43.91428 1.000 10.84904 312 ASN A N 1
ATOM 2429 C CA . ASN A 1 320 ? 20.15577 10.60397 43.34034 1.000 12.70273 312 ASN A CA 1
ATOM 2430 C C . ASN A 1 320 ? 19.06048 11.44952 42.72179 1.000 11.45803 312 ASN A C 1
ATOM 2431 O O . ASN A 1 320 ? 19.06253 12.67444 42.85686 1.000 11.14735 312 ASN A O 1
ATOM 2436 N N . LEU A 1 321 ? 18.12891 10.81069 42.02025 1.000 10.65409 313 LEU A N 1
ATOM 2437 C CA . LEU A 1 321 ? 17.00819 11.53542 41.43539 1.000 11.64691 313 LEU A CA 1
ATOM 2438 C C . LEU A 1 321 ? 16.21640 12.28252 42.50633 1.000 12.26360 313 LEU A C 1
ATOM 2439 O O . LEU A 1 321 ? 15.89173 13.46432 42.33947 1.000 11.91799 313 LEU A O 1
ATOM 2444 N N . VAL A 1 322 ? 15.87935 11.60272 43.60306 1.000 10.82628 314 VAL A N 1
ATOM 2445 C CA . VAL A 1 322 ? 15.12679 12.25606 44.68530 1.000 13.88393 314 VAL A CA 1
ATOM 2446 C C . VAL A 1 322 ? 15.94630 13.39382 45.28383 1.000 12.80170 314 VAL A C 1
ATOM 2447 O O . VAL A 1 322 ? 15.46526 14.52823 45.40957 1.000 14.12800 314 VAL A O 1
ATOM 2451 N N . TYR A 1 323 ? 17.21081 13.10987 45.63370 1.000 11.05138 315 TYR A N 1
ATOM 2452 C CA . TYR A 1 323 ? 18.07087 14.12241 46.25038 1.000 12.29608 315 TYR A CA 1
ATOM 2453 C C . TYR A 1 323 ? 18.17768 15.37796 45.39465 1.000 11.32593 315 TYR A C 1
ATOM 2454 O O . TYR A 1 323 ? 18.20683 16.49953 45.92230 1.000 12.89218 315 TYR A O 1
ATOM 2463 N N . GLU A 1 324 ? 18.24672 15.21037 44.07739 1.000 11.07444 316 GLU A N 1
ATOM 2464 C CA . GLU A 1 324 ? 18.50413 16.31535 43.16246 1.000 12.05533 316 GLU A CA 1
ATOM 2465 C C . GLU A 1 324 ? 17.23133 17.06046 42.77215 1.000 14.65169 316 GLU A C 1
ATOM 2466 O O . GLU A 1 324 ? 17.30427 18.00170 41.98069 1.000 16.60606 316 GLU A O 1
ATOM 2472 N N . GLY A 1 325 ? 16.07468 16.64266 43.27461 1.000 13.56298 317 GLY A N 1
ATOM 2473 C CA . GLY A 1 325 ? 14.84764 17.35502 42.96109 1.000 19.47605 317 GLY A CA 1
ATOM 2474 C C . GLY A 1 325 ? 14.20088 16.97148 41.64654 1.000 18.52321 317 GLY A C 1
ATOM 2475 O O . GLY A 1 325 ? 13.30871 17.68930 41.17625 1.000 14.17529 317 GLY A O 1
ATOM 2476 N N . ARG A 1 326 ? 14.59371 15.83858 41.05204 1.000 14.54255 318 ARG A N 1
ATOM 2477 C CA . ARG A 1 326 ? 14.13631 15.46081 39.71426 1.000 13.00762 318 ARG A CA 1
ATOM 2478 C C . ARG A 1 326 ? 12.88831 14.57340 39.74478 1.000 14.51253 318 ARG A C 1
ATOM 2479 O O . ARG A 1 326 ? 12.63494 13.80780 38.80854 1.000 14.99128 318 ARG A O 1
ATOM 2487 N N . TRP A 1 327 ? 12.07514 14.71014 40.79575 1.000 12.85826 319 TRP A N 1
ATOM 2488 C CA . TRP A 1 327 ? 10.87055 13.90531 40.97136 1.000 12.02875 319 TRP A CA 1
ATOM 2489 C C . TRP A 1 327 ? 9.92309 13.99687 39.77261 1.000 14.99366 319 TRP A C 1
ATOM 2490 O O . TRP A 1 327 ? 9.35936 12.98547 39.32993 1.000 13.63060 319 TRP A O 1
ATOM 2501 N N . PHE A 1 328 ? 9.68592 15.21310 39.26371 1.000 13.85329 320 PHE A N 1
ATOM 2502 C CA . PHE A 1 328 ? 8.73980 15.39356 38.16457 1.000 13.13014 320 PHE A CA 1
ATOM 2503 C C . PHE A 1 328 ? 9.50034 15.19517 36.85753 1.000 18.70162 320 PHE A C 1
ATOM 2504 O O . PHE A 1 328 ? 9.87149 16.14440 36.16445 1.000 17.20611 320 PHE A O 1
ATOM 2512 N N . SER A 1 329 ? 9.74750 13.92757 36.52466 1.000 16.35792 321 SER A N 1
ATOM 2513 C CA . SER A 1 329 ? 10.48156 13.61769 35.29632 1.000 14.06892 321 SER A CA 1
ATOM 2514 C C . SER A 1 329 ? 10.01660 12.27889 34.74314 1.000 15.92627 321 SER A C 1
ATOM 2515 O O . SER A 1 329 ? 9.54865 11.40649 35.48837 1.000 13.69959 321 SER A O 1
ATOM 2518 N N . GLN A 1 330 ? 10.17014 12.11128 33.42533 1.000 12.81874 322 GLN A N 1
ATOM 2519 C CA . GLN A 1 330 ? 9.87921 10.80277 32.83874 1.000 14.53035 322 GLN A CA 1
ATOM 2520 C C . GLN A 1 330 ? 10.80936 9.72263 33.38440 1.000 11.72285 322 GLN A C 1
ATOM 2521 O O . GLN A 1 330 ? 10.40263 8.56128 33.50565 1.000 11.96030 322 GLN A O 1
ATOM 2527 N N . THR A 1 331 ? 12.06223 10.07253 33.67541 1.000 11.53508 323 THR A N 1
ATOM 2528 C CA . THR A 1 331 ? 12.99490 9.11365 34.25855 1.000 14.80658 323 THR A CA 1
ATOM 2529 C C . THR A 1 331 ? 12.42414 8.51605 35.54696 1.000 14.30778 323 THR A C 1
ATOM 2530 O O . THR A 1 331 ? 12.46557 7.29894 35.75672 1.000 11.14059 323 THR A O 1
ATOM 2534 N N . LYS A 1 332 ? 11.83879 9.35869 36.38687 1.000 11.76398 324 LYS A N 1
ATOM 2535 C CA . LYS A 1 332 ? 11.24004 8.87691 37.62651 1.000 12.74098 324 LYS A CA 1
ATOM 2536 C C . LYS A 1 332 ? 10.03407 7.99358 37.33575 1.000 13.62492 324 LYS A C 1
ATOM 2537 O O . LYS A 1 332 ? 9.85825 6.94939 37.98137 1.000 12.31207 324 LYS A O 1
ATOM 2543 N N . GLN A 1 333 ? 9.18893 8.39681 36.37134 1.000 11.97888 325 GLN A N 1
ATOM 2544 C CA . GLN A 1 333 ? 8.02056 7.57626 36.04051 1.000 15.17871 325 GLN A CA 1
ATOM 2545 C C . GLN A 1 333 ? 8.44395 6.18432 35.58625 1.000 14.08465 325 GLN A C 1
ATOM 2546 O O . GLN A 1 333 ? 7.79629 5.18238 35.91524 1.000 11.75308 325 GLN A O 1
ATOM 2552 N N . ALA A 1 334 ? 9.51666 6.10377 34.79555 1.000 11.54070 326 ALA A N 1
ATOM 2553 C CA . ALA A 1 334 ? 9.97032 4.79914 34.32574 1.000 11.41626 326 ALA A CA 1
ATOM 2554 C C . ALA A 1 334 ? 10.50755 3.94899 35.47911 1.000 13.64900 326 ALA A C 1
ATOM 2555 O O . ALA A 1 334 ? 10.22377 2.74289 35.56495 1.000 11.56077 326 ALA A O 1
ATOM 2557 N N . LEU A 1 335 ? 11.26803 4.56090 36.39496 1.000 12.65082 327 LEU A N 1
ATOM 2558 C CA . LEU A 1 335 ? 11.73602 3.80515 37.54905 1.000 13.44993 327 LEU A CA 1
ATOM 2559 C C . LEU A 1 335 ? 10.57220 3.33034 38.40794 1.000 12.43247 327 LEU A C 1
ATOM 2560 O O . LEU A 1 335 ? 10.59947 2.21432 38.93476 1.000 11.94141 327 LEU A O 1
ATOM 2565 N N . ASP A 1 336 ? 9.56188 4.18166 38.59914 1.000 11.94292 328 ASP A N 1
ATOM 2566 C CA . ASP A 1 336 ? 8.41489 3.77474 39.40261 1.000 14.54950 328 ASP A CA 1
ATOM 2567 C C . ASP A 1 336 ? 7.70214 2.58945 38.77121 1.000 16.07681 328 ASP A C 1
ATOM 2568 O O . ASP A 1 336 ? 7.21587 1.70934 39.48237 1.000 12.62166 328 ASP A O 1
ATOM 2573 N N . ALA A 1 337 ? 7.63309 2.54776 37.43064 1.000 12.14792 329 ALA A N 1
ATOM 2574 C CA . ALA A 1 337 ? 6.94929 1.43325 36.77025 1.000 13.62997 329 ALA A CA 1
ATOM 2575 C C . ALA A 1 337 ? 7.70826 0.13264 36.98370 1.000 12.08073 329 ALA A C 1
ATOM 2576 O O . ALA A 1 337 ? 7.10322 -0.91069 37.26394 1.000 14.40210 329 ALA A O 1
ATOM 2578 N N . PHE A 1 338 ? 9.04142 0.18660 36.86486 1.000 11.27616 330 PHE A N 1
ATOM 2579 C CA . PHE A 1 338 ? 9.88652 -0.95475 37.19735 1.000 11.08738 330 PHE A CA 1
ATOM 2580 C C . PHE A 1 338 ? 9.66105 -1.38639 38.64093 1.000 12.65592 330 PHE A C 1
ATOM 2581 O O . PHE A 1 338 ? 9.44265 -2.57195 38.93668 1.000 11.33277 330 PHE A O 1
ATOM 2589 N N . ILE A 1 339 ? 9.75548 -0.43126 39.55762 1.000 11.06569 331 ILE A N 1
ATOM 2590 C CA . ILE A 1 339 ? 9.66883 -0.77028 40.97685 1.000 11.07855 331 ILE A CA 1
ATOM 2591 C C . ILE A 1 339 ? 8.32823 -1.40789 41.28843 1.000 12.27587 331 ILE A C 1
ATOM 2592 O O . ILE A 1 339 ? 8.25848 -2.39993 42.02826 1.000 13.73563 331 ILE A O 1
ATOM 2597 N N . ASP A 1 340 ? 7.23797 -0.86036 40.73316 1.000 11.57402 332 ASP A N 1
ATOM 2598 C CA . ASP A 1 340 ? 5.91435 -1.37444 41.08830 1.000 15.59685 332 ASP A CA 1
ATOM 2599 C C . ASP A 1 340 ? 5.74897 -2.83977 40.68505 1.000 14.53361 332 ASP A C 1
ATOM 2600 O O . ASP A 1 340 ? 5.12842 -3.62228 41.41644 1.000 15.77431 332 ASP A O 1
ATOM 2605 N N . VAL A 1 341 ? 6.27601 -3.23034 39.51923 1.000 12.29617 333 VAL A N 1
ATOM 2606 C CA . VAL A 1 341 ? 6.27169 -4.64908 39.16636 1.000 12.99650 333 VAL A CA 1
ATOM 2607 C C . VAL A 1 341 ? 6.97664 -5.47533 40.23909 1.000 13.64308 333 VAL A C 1
ATOM 2608 O O . VAL A 1 341 ? 6.45915 -6.50869 40.67951 1.000 14.00377 333 VAL A O 1
ATOM 2612 N N . THR A 1 342 ? 8.18075 -5.04977 40.66068 1.000 11.44243 334 THR A N 1
ATOM 2613 C CA . THR A 1 342 ? 8.92340 -5.84740 41.64033 1.000 11.33581 334 THR A CA 1
ATOM 2614 C C . THR A 1 342 ? 8.19443 -5.94335 42.97455 1.000 13.01262 334 THR A C 1
ATOM 2615 O O . THR A 1 342 ? 8.49843 -6.83867 43.77878 1.000 13.50275 334 THR A O 1
ATOM 2619 N N . GLN A 1 343 ? 7.26308 -5.03687 43.24004 1.000 13.95149 335 GLN A N 1
ATOM 2620 C CA . GLN A 1 343 ? 6.60541 -5.02525 44.54283 1.000 15.37501 335 GLN A CA 1
ATOM 2621 C C . GLN A 1 343 ? 5.30272 -5.82485 44.57582 1.000 16.28401 335 GLN A C 1
ATOM 2622 O O . GLN A 1 343 ? 4.66716 -5.88207 45.63260 1.000 14.46162 335 GLN A O 1
ATOM 2628 N N . GLN A 1 344 ? 4.91538 -6.48028 43.47657 1.000 14.87479 336 GLN A N 1
ATOM 2629 C CA . GLN A 1 344 ? 3.58027 -7.07908 43.40577 1.000 16.30575 336 GLN A CA 1
ATOM 2630 C C . GLN A 1 344 ? 3.37169 -8.17445 44.44692 1.000 18.87533 336 GLN A C 1
ATOM 2631 O O . GLN A 1 344 ? 2.24224 -8.36641 44.91811 1.000 20.24361 336 GLN A O 1
ATOM 2637 N N . HIS A 1 345 ? 4.42088 -8.92046 44.79505 1.000 16.20723 337 HIS A N 1
ATOM 2638 C CA . HIS A 1 345 ? 4.31752 -9.99468 45.78748 1.000 17.09665 337 HIS A CA 1
ATOM 2639 C C . HIS A 1 345 ? 5.01228 -9.67029 47.09919 1.000 16.14297 337 HIS A C 1
ATOM 2640 O O . HIS A 1 345 ? 5.23529 -10.58362 47.91463 1.000 16.52954 337 HIS A O 1
ATOM 2647 N N . VAL A 1 346 ? 5.38107 -8.40887 47.32412 1.000 15.15262 338 VAL A N 1
ATOM 2648 C CA . VAL A 1 346 ? 6.10568 -8.04779 48.54139 1.000 14.12944 338 VAL A CA 1
ATOM 2649 C C . VAL A 1 346 ? 5.02980 -7.81205 49.58572 1.000 16.28937 338 VAL A C 1
ATOM 2650 O O . VAL A 1 346 ? 4.67505 -6.67490 49.91979 1.000 16.35472 338 VAL A O 1
ATOM 2654 N N . THR A 1 347 ? 4.46608 -8.91611 50.06082 1.000 16.10871 339 THR A N 1
ATOM 2655 C CA . THR A 1 347 ? 3.25605 -8.90287 50.85581 1.000 14.78250 339 THR A CA 1
ATOM 2656 C C . THR A 1 347 ? 3.44254 -9.92379 51.96333 1.000 18.36588 339 THR A C 1
ATOM 2657 O O . THR A 1 347 ? 3.81889 -11.06827 51.69583 1.000 18.12052 339 THR A O 1
ATOM 2661 N N . GLY A 1 348 ? 3.22842 -9.51139 53.20012 1.000 17.82181 340 GLY A N 1
ATOM 2662 C CA . GLY A 1 348 ? 3.47004 -10.43931 54.28458 1.000 17.51967 340 GLY A CA 1
ATOM 2663 C C . GLY A 1 348 ? 3.65087 -9.69304 55.58773 1.000 20.76867 340 GLY A C 1
ATOM 2664 O O . GLY A 1 348 ? 3.28280 -8.52773 55.70879 1.000 16.41145 340 GLY A O 1
ATOM 2665 N N . CYS A 1 349 ? 4.19836 -10.41557 56.55870 1.000 17.42442 341 CYS A N 1
ATOM 2666 C CA . CYS A 1 349 ? 4.22772 -10.00278 57.95095 1.000 16.01053 341 CYS A CA 1
ATOM 2667 C C . CYS A 1 349 ? 5.67649 -10.01622 58.41962 1.000 17.60406 341 CYS A C 1
ATOM 2668 O O . CYS A 1 349 ? 6.37433 -11.01334 58.22196 1.000 18.88847 341 CYS A O 1
ATOM 2671 N N . VAL A 1 350 ? 6.13587 -8.91824 59.01917 1.000 16.13219 342 VAL A N 1
ATOM 2672 C CA . VAL A 1 350 ? 7.48817 -8.83442 59.57766 1.000 16.82898 342 VAL A CA 1
ATOM 2673 C C . VAL A 1 350 ? 7.36783 -8.45934 61.04210 1.000 17.92978 342 VAL A C 1
ATOM 2674 O O . VAL A 1 350 ? 6.76045 -7.43348 61.36840 1.000 17.60683 342 VAL A O 1
ATOM 2678 N N . LYS A 1 351 ? 7.95446 -9.27981 61.91494 1.000 16.12098 343 LYS A N 1
ATOM 2679 C CA . LYS A 1 351 ? 8.00988 -9.01383 63.34698 1.000 16.26729 343 LYS A CA 1
ATOM 2680 C C . LYS A 1 351 ? 9.40935 -8.51245 63.69304 1.000 19.78434 343 LYS A C 1
ATOM 2681 O O . LYS A 1 351 ? 10.41876 -9.10395 63.27675 1.000 19.87159 343 LYS A O 1
ATOM 2687 N N . LEU A 1 352 ? 9.47106 -7.40617 64.42176 1.000 17.37405 344 LEU A N 1
ATOM 2688 C CA . LEU A 1 352 ? 10.73395 -6.76637 64.75302 1.000 14.85007 344 LEU A CA 1
ATOM 2689 C C . LEU A 1 352 ? 10.76964 -6.43379 66.23105 1.000 20.60048 344 LEU A C 1
ATOM 2690 O O . LEU A 1 352 ? 9.75002 -6.06574 66.81210 1.000 19.97436 344 LEU A O 1
ATOM 2695 N N . LYS A 1 353 ? 11.95808 -6.53299 66.83164 1.000 16.40212 345 LYS A N 1
ATOM 2696 C CA . LYS A 1 353 ? 12.15389 -6.10481 68.21322 1.000 17.80492 345 LYS A CA 1
ATOM 2697 C C . LYS A 1 353 ? 12.90148 -4.77688 68.22168 1.000 18.90236 345 LYS A C 1
ATOM 2698 O O . LYS A 1 353 ? 13.99400 -4.66594 67.65443 1.000 19.00058 345 LYS A O 1
ATOM 2704 N N . LEU A 1 354 ? 12.29865 -3.76350 68.83042 1.000 16.82082 346 LEU A N 1
ATOM 2705 C CA . LEU A 1 354 ? 12.92820 -2.45712 68.96398 1.000 19.34987 346 LEU A CA 1
ATOM 2706 C C . LEU A 1 354 ? 13.58715 -2.39740 70.32958 1.000 17.91815 346 LEU A C 1
ATOM 2707 O O . LEU A 1 354 ? 12.93435 -2.63411 71.34423 1.000 16.92109 346 LEU A O 1
ATOM 2712 N N . PHE A 1 355 ? 14.86828 -2.06930 70.36552 1.000 16.75435 347 PHE A N 1
ATOM 2713 C CA . PHE A 1 355 ? 15.57327 -2.17868 71.63889 1.000 17.86315 347 PHE A CA 1
ATOM 2714 C C . PHE A 1 355 ? 16.87949 -1.40849 71.55018 1.000 16.37043 347 PHE A C 1
ATOM 2715 O O . PHE A 1 355 ? 17.77051 -1.79267 70.78386 1.000 16.39564 347 PHE A O 1
ATOM 2723 N N . LYS A 1 356 ? 16.97312 -0.32491 72.31172 1.000 15.27407 348 LYS A N 1
ATOM 2724 C CA . LYS A 1 356 ? 18.23340 0.38378 72.54353 1.000 15.58001 348 LYS A CA 1
ATOM 2725 C C . LYS A 1 356 ? 18.92878 0.76314 71.23268 1.000 16.56583 348 LYS A C 1
ATOM 2726 O O . LYS A 1 356 ? 20.14023 0.59176 71.06994 1.000 15.53399 348 LYS A O 1
ATOM 2732 N N . GLY A 1 357 ? 18.14778 1.31867 70.29832 1.000 14.36844 349 GLY A N 1
ATOM 2733 C CA . GLY A 1 357 ? 18.67587 1.76548 69.02138 1.000 14.02665 349 GLY A CA 1
ATOM 2734 C C . GLY A 1 357 ? 18.72726 0.70453 67.93869 1.000 17.12663 349 GLY A C 1
ATOM 2735 O O . GLY A 1 357 ? 19.02558 1.04063 66.78522 1.000 17.14647 349 GLY A O 1
ATOM 2736 N N . ASN A 1 358 ? 18.44261 -0.55906 68.27182 1.000 13.98671 350 ASN A N 1
ATOM 2737 C CA . ASN A 1 358 ? 18.51451 -1.68130 67.34532 1.000 16.04090 350 ASN A CA 1
ATOM 2738 C C . ASN A 1 358 ? 17.13632 -2.05893 66.82682 1.000 19.37392 350 ASN A C 1
ATOM 2739 O O . ASN A 1 358 ? 16.14577 -2.00194 67.55578 1.000 15.14963 350 ASN A O 1
ATOM 2744 N N . ILE A 1 359 ? 17.08879 -2.47509 65.57201 1.000 15.23625 351 ILE A N 1
ATOM 2745 C CA . ILE A 1 359 ? 15.89944 -3.07006 64.98759 1.000 13.28827 351 ILE A CA 1
ATOM 2746 C C . ILE A 1 359 ? 16.24974 -4.52751 64.75027 1.000 17.63913 351 ILE A C 1
ATOM 2747 O O . ILE A 1 359 ? 16.99689 -4.84061 63.81395 1.000 19.36988 351 ILE A O 1
ATOM 2752 N N . ILE A 1 360 ? 15.73430 -5.42407 65.58000 1.000 15.22254 352 ILE A N 1
ATOM 2753 C CA . ILE A 1 360 ? 16.19494 -6.81033 65.61158 1.000 14.89560 352 ILE A CA 1
ATOM 2754 C C . ILE A 1 360 ? 15.15591 -7.68190 64.91450 1.000 17.11026 352 ILE A C 1
ATOM 2755 O O . ILE A 1 360 ? 13.98559 -7.69054 65.33247 1.000 15.46231 352 ILE A O 1
ATOM 2760 N N . PRO A 1 361 ? 15.53103 -8.43123 63.88097 1.000 15.69821 353 PRO A N 1
ATOM 2761 C CA . PRO A 1 361 ? 14.58519 -9.36466 63.25132 1.000 16.15231 353 PRO A CA 1
ATOM 2762 C C . PRO A 1 361 ? 14.00430 -10.34600 64.26430 1.000 20.79489 353 PRO A C 1
ATOM 2763 O O . PRO A 1 361 ? 14.72330 -10.94333 65.07823 1.000 14.61267 353 PRO A O 1
ATOM 2767 N N . ALA A 1 362 ? 12.67997 -10.50936 64.21484 1.000 16.11248 354 ALA A N 1
ATOM 2768 C CA . ALA A 1 362 ? 12.01996 -11.44998 65.11092 1.000 17.29421 354 ALA A CA 1
ATOM 2769 C C . ALA A 1 362 ? 11.08304 -12.39345 64.35589 1.000 19.66231 354 ALA A C 1
ATOM 2770 O O . ALA A 1 362 ? 10.22148 -13.02676 64.96802 1.000 21.25075 354 ALA A O 1
ATOM 2772 N N . GLY A 1 363 ? 11.25930 -12.53031 63.04963 1.000 18.86344 355 GLY A N 1
ATOM 2773 C CA . GLY A 1 363 ? 10.49370 -13.48229 62.26206 1.000 18.40475 355 GLY A CA 1
ATOM 2774 C C . GLY A 1 363 ? 9.75267 -12.79039 61.13595 1.000 19.17583 355 GLY A C 1
ATOM 2775 O O . GLY A 1 363 ? 9.32020 -11.64629 61.28640 1.000 19.65902 355 GLY A O 1
ATOM 2776 N N . MET A 1 364 ? 9.60609 -13.45306 59.98902 1.000 17.36865 356 MET A N 1
ATOM 2777 C CA . MET A 1 364 ? 8.76646 -12.91828 58.93668 1.000 15.13639 356 MET A CA 1
ATOM 2778 C C . MET A 1 364 ? 8.09493 -14.06924 58.20703 1.000 19.30276 356 MET A C 1
ATOM 2779 O O . MET A 1 364 ? 8.57313 -15.20690 58.22288 1.000 19.85563 356 MET A O 1
ATOM 2784 N N . HIS A 1 365 ? 6.97065 -13.77065 57.56258 1.000 18.26777 357 HIS A N 1
ATOM 2785 C CA . HIS A 1 365 ? 6.35356 -14.77943 56.71562 1.000 17.97883 357 HIS A CA 1
ATOM 2786 C C . HIS A 1 365 ? 5.58748 -14.10095 55.58629 1.000 20.74501 357 HIS A C 1
ATOM 2787 O O . HIS A 1 365 ? 5.22992 -12.92204 55.66307 1.000 17.11934 357 HIS A O 1
ATOM 2794 N N . SER A 1 366 ? 5.36039 -14.86522 54.51873 1.000 18.66750 358 SER A N 1
ATOM 2795 C CA . SER A 1 366 ? 4.63557 -14.34339 53.36640 1.000 16.31516 358 SER A CA 1
ATOM 2796 C C . SER A 1 366 ? 3.96439 -15.48475 52.63148 1.000 16.87473 358 SER A C 1
ATOM 2797 O O . SER A 1 366 ? 4.59324 -16.53809 52.45723 1.000 20.52213 358 SER A O 1
ATOM 2800 N N . PRO A 1 367 ? 2.72264 -15.32128 52.16649 1.000 21.11289 359 PRO A N 1
ATOM 2801 C CA . PRO A 1 367 ? 2.15032 -16.33295 51.26060 1.000 19.36552 359 PRO A CA 1
ATOM 2802 C C . PRO A 1 367 ? 2.94540 -16.48517 49.96667 1.000 23.36392 359 PRO A C 1
ATOM 2803 O O . PRO A 1 367 ? 2.78259 -17.49553 49.27313 1.000 23.55935 359 PRO A O 1
ATOM 2807 N N . TYR A 1 368 ? 3.80602 -15.52339 49.62640 1.000 17.48360 360 TYR A N 1
ATOM 2808 C CA . TYR A 1 368 ? 4.61869 -15.58412 48.41078 1.000 16.35398 360 TYR A CA 1
ATOM 2809 C C . TYR A 1 368 ? 6.09484 -15.80005 48.73075 1.000 17.57696 360 TYR A C 1
ATOM 2810 O O . TYR A 1 368 ? 6.96302 -15.45206 47.92481 1.000 17.07704 360 TYR A O 1
ATOM 2819 N N . SER A 1 369 ? 6.39329 -16.35036 49.90394 1.000 19.18281 361 SER A N 1
ATOM 2820 C CA . SER A 1 369 ? 7.77802 -16.63637 50.24721 1.000 18.65065 361 SER A CA 1
ATOM 2821 C C . SER A 1 369 ? 8.36534 -17.61495 49.24627 1.000 17.27553 361 SER A C 1
ATOM 2822 O O . SER A 1 369 ? 7.71932 -18.59114 48.85818 1.000 16.89270 361 SER A O 1
ATOM 2825 N N . LEU A 1 370 ? 9.60184 -17.34704 48.82927 1.000 14.76283 362 LEU A N 1
ATOM 2826 C CA . LEU A 1 370 ? 10.34016 -18.25157 47.96115 1.000 17.64908 362 LEU A CA 1
ATOM 2827 C C . LEU A 1 370 ? 11.27143 -19.15837 48.74588 1.000 21.86657 362 LEU A C 1
ATOM 2828 O O . LEU A 1 370 ? 11.99599 -19.95597 48.14087 1.000 21.48897 362 LEU A O 1
ATOM 2833 N N . HIS A 1 371 ? 11.26467 -19.05287 50.07590 1.000 17.76615 363 HIS A N 1
ATOM 2834 C CA . HIS A 1 371 ? 12.08823 -19.88561 50.93957 1.000 23.64793 363 HIS A CA 1
ATOM 2835 C C . HIS A 1 371 ? 11.36982 -21.19692 51.21714 1.000 33.86656 363 HIS A C 1
ATOM 2836 O O . HIS A 1 371 ? 10.24053 -21.19432 51.70929 1.000 29.10147 363 HIS A O 1
ATOM 2843 N N . HIS A 1 372 ? 12.02594 -22.30878 50.92714 1.000 41.19582 364 HIS A N 1
ATOM 2844 C CA . HIS A 1 372 ? 11.38296 -23.60865 51.11978 1.000 50.18439 364 HIS A CA 1
ATOM 2845 C C . HIS A 1 372 ? 12.42810 -24.66626 51.43958 1.000 44.56701 364 HIS A C 1
ATOM 2846 O O . HIS A 1 372 ? 13.21890 -24.48396 52.37221 1.000 42.23789 364 HIS A O 1
ATOM 2853 N N . GLN A 1 386 ? 22.58770 -34.30529 43.98751 1.000 100.55996 378 GLN A N 1
ATOM 2854 C CA . GLN A 1 386 ? 24.04219 -34.39595 44.04463 1.000 92.41242 378 GLN A CA 1
ATOM 2855 C C . GLN A 1 386 ? 24.64220 -34.30924 42.64601 1.000 84.19205 378 GLN A C 1
ATOM 2856 O O . GLN A 1 386 ? 25.67565 -33.67086 42.44218 1.000 79.01277 378 GLN A O 1
ATOM 2858 N N . LYS A 1 387 ? 23.98272 -34.95557 41.68033 1.000 73.66436 379 LYS A N 1
ATOM 2859 C CA . LYS A 1 387 ? 24.50163 -34.96998 40.31625 1.000 69.70526 379 LYS A CA 1
ATOM 2860 C C . LYS A 1 387 ? 24.39100 -33.60291 39.65153 1.000 57.31938 379 LYS A C 1
ATOM 2861 O O . LYS A 1 387 ? 25.23916 -33.24991 38.81983 1.000 58.24437 379 LYS A O 1
ATOM 2863 N N . ASP A 1 388 ? 23.36519 -32.82066 40.00044 1.000 42.95040 380 ASP A N 1
ATOM 2864 C CA . ASP A 1 388 ? 23.20821 -31.50785 39.38084 1.000 37.42345 380 ASP A CA 1
ATOM 2865 C C . ASP A 1 388 ? 24.38473 -30.59320 39.71103 1.000 35.66332 380 ASP A C 1
ATOM 2866 O O . ASP A 1 388 ? 24.85265 -29.84058 38.84709 1.000 28.85325 380 ASP A O 1
ATOM 2871 N N . ALA A 1 389 ? 24.89299 -30.65505 40.95178 1.000 30.25433 381 ALA A N 1
ATOM 2872 C CA . ALA A 1 389 ? 25.90130 -29.68641 41.37867 1.000 29.82386 381 ALA A CA 1
ATOM 2873 C C . ALA A 1 389 ? 27.20021 -29.82448 40.58645 1.000 28.33598 381 ALA A C 1
ATOM 2874 O O . ALA A 1 389 ? 27.82959 -28.81607 40.24681 1.000 26.45452 381 ALA A O 1
ATOM 2876 N N . GLU A 1 390 ? 27.62770 -31.05617 40.28081 1.000 29.45987 382 GLU A N 1
ATOM 2877 C CA . GLU A 1 390 ? 28.87562 -31.20213 39.53403 1.000 29.08286 382 GLU A CA 1
ATOM 2878 C C . GLU A 1 390 ? 28.77499 -30.54128 38.16361 1.000 27.91722 382 GLU A C 1
ATOM 2879 O O . GLU A 1 390 ? 29.68155 -29.81039 37.74967 1.000 26.62765 382 GLU A O 1
ATOM 2885 N N . GLY A 1 391 ? 27.67075 -30.77825 37.45012 1.000 28.54380 383 GLY A N 1
ATOM 2886 C CA . GLY A 1 391 ? 27.50081 -30.15675 36.13873 1.000 29.80349 383 GLY A CA 1
ATOM 2887 C C . GLY A 1 391 ? 27.40485 -28.64264 36.21750 1.000 25.86602 383 GLY A C 1
ATOM 2888 O O . GLY A 1 391 ? 27.98872 -27.92637 35.39689 1.000 24.78846 383 GLY A O 1
ATOM 2889 N N . PHE A 1 392 ? 26.68066 -28.12935 37.21575 1.000 25.68081 384 PHE A N 1
ATOM 2890 C CA . PHE A 1 392 ? 26.62537 -26.68146 37.37449 1.000 24.21414 384 PHE A CA 1
ATOM 2891 C C . PHE A 1 392 ? 28.01221 -26.11213 37.63506 1.000 23.14379 384 PHE A C 1
ATOM 2892 O O . PHE A 1 392 ? 28.38571 -25.08631 37.05402 1.000 22.10141 384 PHE A O 1
ATOM 2900 N N . ILE A 1 393 ? 28.78228 -26.76257 38.51258 1.000 23.62017 385 ILE A N 1
ATOM 2901 C CA . ILE A 1 393 ? 30.12458 -26.28473 38.84375 1.000 22.92750 385 ILE A CA 1
ATOM 2902 C C . ILE A 1 393 ? 31.00034 -26.26261 37.60831 1.000 22.53764 385 ILE A C 1
ATOM 2903 O O . ILE A 1 393 ? 31.73220 -25.29384 37.36453 1.000 24.24751 385 ILE A O 1
ATOM 2908 N N . ASN A 1 394 ? 30.94654 -27.33225 36.81620 1.000 23.41929 386 ASN A N 1
ATOM 2909 C CA . ASN A 1 394 ? 31.85101 -27.44448 35.68244 1.000 23.22981 386 ASN A CA 1
ATOM 2910 C C . ASN A 1 394 ? 31.56004 -26.37076 34.64772 1.000 25.03003 386 ASN A C 1
ATOM 2911 O O . ASN A 1 394 ? 32.48517 -25.80902 34.04709 1.000 22.48812 386 ASN A O 1
ATOM 2916 N N . LEU A 1 395 ? 30.28505 -26.05085 34.43191 1.000 22.18237 387 LEU A N 1
ATOM 2917 C CA . LEU A 1 395 ? 29.99974 -25.06349 33.39620 1.000 21.48299 387 LEU A CA 1
ATOM 2918 C C . LEU A 1 395 ? 30.10611 -23.63824 33.93447 1.000 20.48801 387 LEU A C 1
ATOM 2919 O O . LEU A 1 395 ? 30.54335 -22.74124 33.20660 1.000 21.45564 387 LEU A O 1
ATOM 2924 N N . PHE A 1 396 ? 29.75138 -23.41988 35.20125 1.000 20.45724 388 PHE A N 1
ATOM 2925 C CA . PHE A 1 396 ? 29.94616 -22.10925 35.81094 1.000 19.74082 388 PHE A CA 1
ATOM 2926 C C . PHE A 1 396 ? 31.41655 -21.70423 35.80424 1.000 21.17050 388 PHE A C 1
ATOM 2927 O O . PHE A 1 396 ? 31.73518 -20.51636 35.65505 1.000 25.78576 388 PHE A O 1
ATOM 2935 N N . SER A 1 397 ? 32.31720 -22.67601 35.94387 1.000 22.58705 389 SER A N 1
ATOM 2936 C CA A SER A 1 397 ? 33.75106 -22.44309 36.06985 0.769 20.24328 389 SER A CA 1
ATOM 2937 C CA B SER A 1 397 ? 33.74543 -22.41304 36.06299 0.231 20.32955 389 SER A CA 1
ATOM 2938 C C . SER A 1 397 ? 34.51526 -22.71308 34.78437 1.000 25.98005 389 SER A C 1
ATOM 2939 O O . SER A 1 397 ? 35.75152 -22.64319 34.78923 1.000 23.86191 389 SER A O 1
ATOM 2944 N N . LEU A 1 398 ? 33.81821 -23.03665 33.69311 1.000 20.60049 390 LEU A N 1
ATOM 2945 C CA . LEU A 1 398 ? 34.51161 -23.43841 32.46951 1.000 22.92813 390 LEU A CA 1
ATOM 2946 C C . LEU A 1 398 ? 35.35764 -22.29629 31.91466 1.000 23.13816 390 LEU A C 1
ATOM 2947 O O . LEU A 1 398 ? 36.50971 -22.50058 31.51018 1.000 24.47115 390 LEU A O 1
ATOM 2952 N N . SER A 1 399 ? 34.80473 -21.08117 31.89778 1.000 26.18499 391 SER A N 1
ATOM 2953 C CA A SER A 1 399 ? 35.54355 -19.91768 31.41299 0.347 26.37848 391 SER A CA 1
ATOM 2954 C CA B SER A 1 399 ? 35.57894 -19.96597 31.36833 0.653 26.39259 391 SER A CA 1
ATOM 2955 C C . SER A 1 399 ? 36.83414 -19.72025 32.20270 1.000 25.20289 391 SER A C 1
ATOM 2956 O O . SER A 1 399 ? 37.88071 -19.36248 31.63990 1.000 24.57557 391 SER A O 1
ATOM 2961 N N . ALA A 1 400 ? 36.77921 -19.95568 33.52087 1.000 23.42724 392 ALA A N 1
ATOM 2962 C CA . ALA A 1 400 ? 37.97975 -19.83799 34.34988 1.000 20.00586 392 ALA A CA 1
ATOM 2963 C C . ALA A 1 400 ? 39.00594 -20.91317 34.00997 1.000 20.51733 392 ALA A C 1
ATOM 2964 O O . ALA A 1 400 ? 40.21906 -20.64579 33.98258 1.000 21.95417 392 ALA A O 1
ATOM 2966 N N . LYS A 1 401 ? 38.54871 -22.14624 33.76808 1.000 20.01587 393 LYS A N 1
ATOM 2967 C CA . LYS A 1 401 ? 39.48048 -23.20440 33.39138 1.000 20.71879 393 LYS A CA 1
ATOM 2968 C C . LYS A 1 401 ? 40.13469 -22.90306 32.04052 1.000 22.15272 393 LYS A C 1
ATOM 2969 O O . LYS A 1 401 ? 41.35075 -23.04748 31.88516 1.000 21.38890 393 LYS A O 1
ATOM 2975 N N . ILE A 1 402 ? 39.34541 -22.45573 31.06254 1.000 20.74490 394 ILE A N 1
ATOM 2976 C CA A ILE A 1 402 ? 39.90377 -22.12578 29.75125 0.460 22.65359 394 ILE A CA 1
ATOM 2977 C CA B ILE A 1 402 ? 39.90051 -22.12525 29.75053 0.540 22.66093 394 ILE A CA 1
ATOM 2978 C C . ILE A 1 402 ? 40.92563 -21.00200 29.88101 1.000 20.13055 394 ILE A C 1
ATOM 2979 O O . ILE A 1 402 ? 42.02833 -21.07163 29.32407 1.000 20.60015 394 ILE A O 1
ATOM 2988 N N . TYR A 1 403 ? 40.57144 -19.95056 30.62897 1.000 19.87691 395 TYR A N 1
ATOM 2989 C CA . TYR A 1 403 ? 41.48829 -18.83810 30.84728 1.000 20.26846 395 TYR A CA 1
ATOM 2990 C C . TYR A 1 403 ? 42.79527 -19.30668 31.47975 1.000 21.06735 395 TYR A C 1
ATOM 2991 O O . TYR A 1 403 ? 43.87845 -18.88813 31.06055 1.000 21.69032 395 TYR A O 1
ATOM 3000 N N . SER A 1 404 ? 42.71712 -20.16159 32.50464 1.000 21.26452 396 SER A N 1
ATOM 3001 C CA A SER A 1 404 ? 43.92927 -20.59192 33.19163 0.753 22.28360 396 SER A CA 1
ATOM 3002 C CA B SER A 1 404 ? 43.93051 -20.59448 33.19016 0.247 22.28449 396 SER A CA 1
ATOM 3003 C C . SER A 1 404 ? 44.75201 -21.55478 32.34009 1.000 22.84689 396 SER A C 1
ATOM 3004 O O . SER A 1 404 ? 45.97805 -21.63738 32.50684 1.000 23.87051 396 SER A O 1
ATOM 3009 N N . GLN A 1 405 ? 44.11808 -22.27117 31.41329 1.000 22.38212 397 GLN A N 1
ATOM 3010 C CA . GLN A 1 405 ? 44.91007 -23.10447 30.50748 1.000 23.01708 397 GLN A CA 1
ATOM 3011 C C . GLN A 1 405 ? 45.62816 -22.25022 29.46815 1.000 23.05228 397 GLN A C 1
ATOM 3012 O O . GLN A 1 405 ? 46.77810 -22.53104 29.10388 1.000 23.93755 397 GLN A O 1
ATOM 3018 N N . VAL A 1 406 ? 44.96693 -21.20191 28.98124 1.000 22.28346 398 VAL A N 1
ATOM 3019 C CA . VAL A 1 406 ? 45.62520 -20.30029 28.03967 1.000 24.02256 398 VAL A CA 1
ATOM 3020 C C . VAL A 1 406 ? 46.75482 -19.54841 28.72673 1.000 23.44254 398 VAL A C 1
ATOM 3021 O O . VAL A 1 406 ? 47.85559 -19.41750 28.17534 1.000 24.29104 398 VAL A O 1
ATOM 3025 N N . HIS A 1 407 ? 46.51069 -19.04259 29.93748 1.000 23.45790 399 HIS A N 1
ATOM 3026 C CA . HIS A 1 407 ? 47.53311 -18.30916 30.69039 1.000 24.57339 399 HIS A CA 1
ATOM 3027 C C . HIS A 1 407 ? 48.17172 -19.22271 31.73637 1.000 29.97620 399 HIS A C 1
ATOM 3028 O O . HIS A 1 407 ? 48.05535 -19.03585 32.95000 1.000 30.59034 399 HIS A O 1
ATOM 3035 N N . GLN A 1 408 ? 48.84862 -20.24069 31.21428 1.000 25.91489 400 GLN A N 1
ATOM 3036 C CA . GLN A 1 408 ? 49.26332 -21.38754 32.01460 1.000 28.95536 400 GLN A CA 1
ATOM 3037 C C . GLN A 1 408 ? 50.24807 -20.97767 33.09654 1.000 36.93827 400 GLN A C 1
ATOM 3038 O O . GLN A 1 408 ? 51.28260 -20.36873 32.81216 1.000 30.75892 400 GLN A O 1
ATOM 3044 N N . GLY A 1 409 ? 49.92810 -21.32611 34.34210 1.000 35.03124 401 GLY A N 1
ATOM 3045 C CA . GLY A 1 409 ? 50.77909 -20.97773 35.45721 1.000 38.53760 401 GLY A CA 1
ATOM 3046 C C . GLY A 1 409 ? 50.67436 -19.54269 35.91339 1.000 43.54433 401 GLY A C 1
ATOM 3047 O O . GLY A 1 409 ? 51.33492 -19.17524 36.89495 1.000 42.33890 401 GLY A O 1
ATOM 3048 N N . GLY A 1 410 ? 49.87461 -18.71793 35.23402 1.000 40.86162 402 GLY A N 1
ATOM 3049 C CA . GLY A 1 410 ? 49.71386 -17.33277 35.62656 1.000 38.34800 402 GLY A CA 1
ATOM 3050 C C . GLY A 1 410 ? 49.04659 -17.18698 36.98404 1.000 40.02618 402 GLY A C 1
ATOM 3051 O O . GLY A 1 410 ? 48.44451 -18.11526 37.53466 1.000 34.23067 402 GLY A O 1
ATOM 3052 N N . ASN A 1 411 ? 49.15638 -15.98445 37.53485 1.000 35.89450 403 ASN A N 1
ATOM 3053 C CA . ASN A 1 411 ? 48.56618 -15.66176 38.83253 1.000 36.02219 403 ASN A CA 1
ATOM 3054 C C . ASN A 1 411 ? 47.47633 -14.60356 38.65055 1.000 32.74521 403 ASN A C 1
ATOM 3055 O O . ASN A 1 411 ? 47.25563 -14.08381 37.54917 1.000 28.55015 403 ASN A O 1
ATOM 3060 N N . TYR A 1 412 ? 46.80000 -14.27520 39.75452 1.000 28.72555 404 TYR A N 1
ATOM 3061 C CA . TYR A 1 412 ? 45.73929 -13.26991 39.75460 1.000 33.47112 404 TYR A CA 1
ATOM 3062 C C . TYR A 1 412 ? 46.02790 -12.16296 40.76086 1.000 34.73495 404 TYR A C 1
ATOM 3063 O O . TYR A 1 412 ? 45.10850 -11.60887 41.36952 1.000 32.50876 404 TYR A O 1
ATOM 3072 N N . ASP A 1 413 ? 47.30366 -11.82814 40.92652 1.000 32.98037 405 ASP A N 1
ATOM 3073 C CA . ASP A 1 413 ? 47.73188 -10.79955 41.87009 1.000 43.03186 405 ASP A CA 1
ATOM 3074 C C . ASP A 1 413 ? 47.44319 -9.38736 41.35707 1.000 47.29133 405 ASP A C 1
ATOM 3075 O O . ASP A 1 413 ? 47.31018 -9.15439 40.14842 1.000 35.04124 405 ASP A O 1
ATOM 3081 N N . VAL B 1 12 ? 46.65468 -41.86884 36.14512 1.000 66.51957 4 VAL B N 1
ATOM 3082 C CA . VAL B 1 12 ? 46.53776 -42.63393 37.38085 1.000 59.19762 4 VAL B CA 1
ATOM 3083 C C . VAL B 1 12 ? 46.62766 -41.69764 38.58333 1.000 50.21996 4 VAL B C 1
ATOM 3084 O O . VAL B 1 12 ? 47.53568 -40.87073 38.67577 1.000 55.78252 4 VAL B O 1
ATOM 3086 N N . ILE B 1 13 ? 45.67475 -41.82113 39.50296 1.000 44.49695 5 ILE B N 1
ATOM 3087 C CA . ILE B 1 13 ? 45.65353 -41.00778 40.71524 1.000 37.87283 5 ILE B CA 1
ATOM 3088 C C . ILE B 1 13 ? 46.35505 -41.80870 41.80823 1.000 39.65491 5 ILE B C 1
ATOM 3089 O O . ILE B 1 13 ? 45.76259 -42.69060 42.43500 1.000 39.57113 5 ILE B O 1
ATOM 3094 N N . LYS B 1 14 ? 47.63360 -41.50114 42.02973 1.000 36.09321 6 LYS B N 1
ATOM 3095 C CA . LYS B 1 14 ? 48.41342 -42.15583 43.06838 1.000 29.53365 6 LYS B CA 1
ATOM 3096 C C . LYS B 1 14 ? 48.43871 -41.38281 44.38228 1.000 31.38965 6 LYS B C 1
ATOM 3097 O O . LYS B 1 14 ? 48.77306 -41.96966 45.41819 1.000 28.12872 6 LYS B O 1
ATOM 3099 N N . LYS B 1 15 ? 48.10774 -40.09230 44.36767 1.000 29.12170 7 LYS B N 1
ATOM 3100 C CA . LYS B 1 15 ? 48.31541 -39.23812 45.53310 1.000 28.02918 7 LYS B CA 1
ATOM 3101 C C . LYS B 1 15 ? 47.31979 -38.08784 45.51463 1.000 24.66730 7 LYS B C 1
ATOM 3102 O O . LYS B 1 15 ? 47.17464 -37.41838 44.48590 1.000 21.04914 7 LYS B O 1
ATOM 3108 N N . ILE B 1 16 ? 46.67419 -37.84369 46.65748 1.000 18.88213 8 ILE B N 1
ATOM 3109 C CA . ILE B 1 16 ? 45.55921 -36.90943 46.77604 1.000 18.64516 8 ILE B CA 1
ATOM 3110 C C . ILE B 1 16 ? 45.83629 -35.96878 47.93417 1.000 19.01210 8 ILE B C 1
ATOM 3111 O O . ILE B 1 16 ? 46.20942 -36.42150 49.01902 1.000 19.30194 8 ILE B O 1
ATOM 3116 N N . ALA B 1 17 ? 45.61457 -34.66478 47.72585 1.000 15.43387 9 ALA B N 1
ATOM 3117 C CA . ALA B 1 17 ? 45.65592 -33.68560 48.80964 1.000 14.36248 9 ALA B CA 1
ATOM 3118 C C . ALA B 1 17 ? 44.22384 -33.33531 49.19489 1.000 16.38460 9 ALA B C 1
ATOM 3119 O O . ALA B 1 17 ? 43.44473 -32.90863 48.34185 1.000 14.61152 9 ALA B O 1
ATOM 3121 N N . LEU B 1 18 ? 43.89132 -33.49234 50.47710 1.000 15.31564 10 LEU B N 1
ATOM 3122 C CA . LEU B 1 18 ? 42.53849 -33.27427 50.98732 1.000 15.13551 10 LEU B CA 1
ATOM 3123 C C . LEU B 1 18 ? 42.51368 -32.05091 51.90133 1.000 13.42904 10 LEU B C 1
ATOM 3124 O O . LEU B 1 18 ? 43.30106 -31.97141 52.85006 1.000 15.03124 10 LEU B O 1
ATOM 3129 N N . ALA B 1 19 ? 41.60994 -31.10807 51.61891 1.000 13.68460 11 ALA B N 1
ATOM 3130 C CA . ALA B 1 19 ? 41.38989 -29.97752 52.51667 1.000 12.47904 11 ALA B CA 1
ATOM 3131 C C . ALA B 1 19 ? 40.67997 -30.51161 53.75501 1.000 15.06020 11 ALA B C 1
ATOM 3132 O O . ALA B 1 19 ? 39.53211 -30.97878 53.67968 1.000 15.93007 11 ALA B O 1
ATOM 3134 N N . TYR B 1 20 ? 41.35628 -30.46662 54.88989 1.000 12.71473 12 TYR B N 1
ATOM 3135 C CA . TYR B 1 20 ? 40.94354 -31.25406 56.05080 1.000 14.09504 12 TYR B CA 1
ATOM 3136 C C . TYR B 1 20 ? 40.63422 -30.33082 57.21984 1.000 16.36205 12 TYR B C 1
ATOM 3137 O O . TYR B 1 20 ? 41.51567 -29.60612 57.69603 1.000 17.61446 12 TYR B O 1
ATOM 3146 N N . SER B 1 21 ? 39.39160 -30.38170 57.69586 1.000 17.11582 13 SER B N 1
ATOM 3147 C CA . SER B 1 21 ? 38.92086 -29.52751 58.77775 1.000 22.76007 13 SER B CA 1
ATOM 3148 C C . SER B 1 21 ? 38.86073 -30.23720 60.12329 1.000 21.18867 13 SER B C 1
ATOM 3149 O O . SER B 1 21 ? 38.69041 -29.56478 61.14877 1.000 22.68382 13 SER B O 1
ATOM 3152 N N . GLY B 1 22 ? 38.95961 -31.57357 60.14560 1.000 19.30513 14 GLY B N 1
ATOM 3153 C CA . GLY B 1 22 ? 38.98141 -32.33942 61.37767 1.000 21.45946 14 GLY B CA 1
ATOM 3154 C C . GLY B 1 22 ? 37.64880 -32.89973 61.84450 1.000 27.45365 14 GLY B C 1
ATOM 3155 O O . GLY B 1 22 ? 37.62488 -33.65125 62.82655 1.000 30.11435 14 GLY B O 1
ATOM 3156 N N . GLY B 1 23 ? 36.54694 -32.57917 61.20055 1.000 22.49558 15 GLY B N 1
ATOM 3157 C CA . GLY B 1 23 ? 35.30348 -33.23155 61.59068 1.000 30.56910 15 GLY B CA 1
ATOM 3158 C C . GLY B 1 23 ? 35.27468 -34.71318 61.21390 1.000 28.95714 15 GLY B C 1
ATOM 3159 O O . GLY B 1 23 ? 36.16696 -35.24631 60.54186 1.000 26.26489 15 GLY B O 1
ATOM 3160 N N . LEU B 1 24 ? 34.20780 -35.39068 61.65781 1.000 25.89423 16 LEU B N 1
ATOM 3161 C CA . LEU B 1 24 ? 34.00491 -36.79427 61.29128 1.000 28.35829 16 LEU B CA 1
ATOM 3162 C C . LEU B 1 24 ? 34.00829 -36.98725 59.77508 1.000 26.71647 16 LEU B C 1
ATOM 3163 O O . LEU B 1 24 ? 34.60403 -37.94378 59.25885 1.000 24.38880 16 LEU B O 1
ATOM 3168 N N . ASP B 1 25 ? 33.34850 -36.08788 59.04756 1.000 27.30636 17 ASP B N 1
ATOM 3169 C CA . ASP B 1 25 ? 33.15722 -36.27944 57.61187 1.000 26.74933 17 ASP B CA 1
ATOM 3170 C C . ASP B 1 25 ? 34.48529 -36.27681 56.85589 1.000 21.32917 17 ASP B C 1
ATOM 3171 O O . ASP B 1 25 ? 34.74461 -37.18345 56.05304 1.000 21.91030 17 ASP B O 1
ATOM 3176 N N . THR B 1 26 ? 35.34980 -35.27592 57.09580 1.000 18.97358 18 THR B N 1
ATOM 3177 C CA . THR B 1 26 ? 36.63681 -35.30949 56.40323 1.000 21.01286 18 THR B CA 1
ATOM 3178 C C . THR B 1 26 ? 37.53709 -36.41348 56.92184 1.000 19.83829 18 THR B C 1
ATOM 3179 O O . THR B 1 26 ? 38.40499 -36.87233 56.17642 1.000 19.40380 18 THR B O 1
ATOM 3183 N N . SER B 1 27 ? 37.34896 -36.85548 58.16724 1.000 19.35384 19 SER B N 1
ATOM 3184 C CA . SER B 1 27 ? 38.11322 -37.99950 58.64549 1.000 17.60114 19 SER B CA 1
ATOM 3185 C C . SER B 1 27 ? 37.75776 -39.26736 57.87100 1.000 20.40205 19 SER B C 1
ATOM 3186 O O . SER B 1 27 ? 38.65093 -40.01963 57.46487 1.000 20.91691 19 SER B O 1
ATOM 3189 N N . ILE B 1 28 ? 36.46361 -39.53952 57.66429 1.000 18.06177 20 ILE B N 1
ATOM 3190 C CA . ILE B 1 28 ? 36.13440 -40.77471 56.95363 1.000 19.57505 20 ILE B CA 1
ATOM 3191 C C . ILE B 1 28 ? 36.42296 -40.66124 55.45888 1.000 20.04916 20 ILE B C 1
ATOM 3192 O O . ILE B 1 28 ? 36.53588 -41.68894 54.76664 1.000 19.88323 20 ILE B O 1
ATOM 3197 N N . MET B 1 29 ? 36.55322 -39.43820 54.93684 1.000 19.09201 21 MET B N 1
ATOM 3198 C CA . MET B 1 29 ? 36.96961 -39.28761 53.54077 1.000 20.80169 21 MET B CA 1
ATOM 3199 C C . MET B 1 29 ? 38.36704 -39.84124 53.29183 1.000 18.85163 21 MET B C 1
ATOM 3200 O O . MET B 1 29 ? 38.67968 -40.22943 52.16108 1.000 21.90575 21 MET B O 1
ATOM 3205 N N . ILE B 1 30 ? 39.22198 -39.89172 54.30901 1.000 19.53393 22 ILE B N 1
ATOM 3206 C CA . ILE B 1 30 ? 40.57381 -40.39635 54.05984 1.000 22.20445 22 ILE B CA 1
ATOM 3207 C C . ILE B 1 30 ? 40.51239 -41.88250 53.70443 1.000 25.37906 22 ILE B C 1
ATOM 3208 O O . ILE B 1 30 ? 40.98859 -42.25158 52.61833 1.000 24.08517 22 ILE B O 1
ATOM 3213 N N . PRO B 1 31 ? 39.93054 -42.77672 54.52136 1.000 22.54340 23 PRO B N 1
ATOM 3214 C CA . PRO B 1 31 ? 39.81908 -44.16644 54.05185 1.000 25.27457 23 PRO B CA 1
ATOM 3215 C C . PRO B 1 31 ? 38.93893 -44.30428 52.82845 1.000 25.06317 23 PRO B C 1
ATOM 3216 O O . PRO B 1 31 ? 39.18497 -45.19647 52.00873 1.000 25.82114 23 PRO B O 1
ATOM 3220 N N . TRP B 1 32 ? 37.92922 -43.44433 52.66557 1.000 23.07875 24 TRP B N 1
ATOM 3221 C CA . TRP B 1 32 ? 37.06154 -43.56553 51.50018 1.000 25.47344 24 TRP B CA 1
ATOM 3222 C C . TRP B 1 32 ? 37.83882 -43.27433 50.21899 1.000 24.92386 24 TRP B C 1
ATOM 3223 O O . TRP B 1 32 ? 37.67858 -43.97993 49.21499 1.000 26.40049 24 TRP B O 1
ATOM 3234 N N . LEU B 1 33 ? 38.69643 -42.24341 50.24613 1.000 23.90530 25 LEU B N 1
ATOM 3235 C CA . LEU B 1 33 ? 39.53125 -41.91019 49.08697 1.000 21.24641 25 LEU B CA 1
ATOM 3236 C C . LEU B 1 33 ? 40.49906 -43.05062 48.75757 1.000 28.65854 25 LEU B C 1
ATOM 3237 O O . LEU B 1 33 ? 40.71110 -43.38507 47.58261 1.000 27.29334 25 LEU B O 1
ATOM 3242 N N . LYS B 1 34 ? 41.06511 -43.68793 49.78594 1.000 26.55899 26 LYS B N 1
ATOM 3243 C CA . LYS B 1 34 ? 41.97265 -44.80919 49.55097 1.000 30.50653 26 LYS B CA 1
ATOM 3244 C C . LYS B 1 34 ? 41.25039 -46.01790 48.96706 1.000 32.95084 26 LYS B C 1
ATOM 3245 O O . LYS B 1 34 ? 41.81916 -46.72997 48.13016 1.000 34.77330 26 LYS B O 1
ATOM 3251 N N . GLU B 1 35 ? 39.99799 -46.25359 49.36489 1.000 31.84304 27 GLU B N 1
ATOM 3252 C CA . GLU B 1 35 ? 39.22027 -47.33119 48.75937 1.000 31.71849 27 GLU B CA 1
ATOM 3253 C C . GLU B 1 35 ? 38.94649 -47.05517 47.29412 1.000 34.32403 27 GLU B C 1
ATOM 3254 O O . GLU B 1 35 ? 39.10948 -47.93637 46.44563 1.000 38.88753 27 GLU B O 1
ATOM 3260 N N . HIS B 1 36 ? 38.48754 -45.84589 46.98127 1.000 30.03547 28 HIS B N 1
ATOM 3261 C CA . HIS B 1 36 ? 37.97309 -45.54271 45.65168 1.000 35.36505 28 HIS B CA 1
ATOM 3262 C C . HIS B 1 36 ? 39.04806 -45.13800 44.65489 1.000 37.50594 28 HIS B C 1
ATOM 3263 O O . HIS B 1 36 ? 38.77987 -45.13165 43.44952 1.000 37.84163 28 HIS B O 1
ATOM 3270 N N . TYR B 1 37 ? 40.24589 -44.81067 45.11802 1.000 34.00150 29 TYR B N 1
ATOM 3271 C CA . TYR B 1 37 ? 41.38851 -44.55883 44.24792 1.000 37.15074 29 TYR B CA 1
ATOM 3272 C C . TYR B 1 37 ? 42.48549 -45.50984 44.71236 1.000 39.29436 29 TYR B C 1
ATOM 3273 O O . TYR B 1 37 ? 43.32481 -45.15013 45.53955 1.000 48.29482 29 TYR B O 1
ATOM 3282 N N . GLU B 1 38 ? 42.43066 -46.73769 44.19141 1.000 38.36635 30 GLU B N 1
ATOM 3283 C CA . GLU B 1 38 ? 43.25622 -47.88007 44.57887 1.000 47.42739 30 GLU B CA 1
ATOM 3284 C C . GLU B 1 38 ? 44.62384 -47.53624 45.16458 1.000 45.46738 30 GLU B C 1
ATOM 3285 O O . GLU B 1 38 ? 45.54793 -47.16356 44.43425 1.000 44.55975 30 GLU B O 1
ATOM 3287 N N . HIS B 1 39 ? 44.75674 -47.67431 46.48622 1.000 63.08284 31 HIS B N 1
ATOM 3288 C CA . HIS B 1 39 ? 46.01841 -47.52247 47.20907 1.000 67.14270 31 HIS B CA 1
ATOM 3289 C C . HIS B 1 39 ? 46.57917 -46.10651 47.14324 1.000 58.14996 31 HIS B C 1
ATOM 3290 O O . HIS B 1 39 ? 47.78848 -45.91386 47.31182 1.000 64.23027 31 HIS B O 1
ATOM 3292 N N . ALA B 1 40 ? 45.74017 -45.10508 46.89064 1.000 44.63429 32 ALA B N 1
ATOM 3293 C CA . ALA B 1 40 ? 46.24054 -43.74040 46.82330 1.000 37.94949 32 ALA B CA 1
ATOM 3294 C C . ALA B 1 40 ? 46.73778 -43.29944 48.18891 1.000 37.27127 32 ALA B C 1
ATOM 3295 O O . ALA B 1 40 ? 46.12977 -43.60470 49.21822 1.000 36.38057 32 ALA B O 1
ATOM 3297 N N . GLU B 1 41 ? 47.85091 -42.57664 48.18866 1.000 30.74456 33 GLU B N 1
ATOM 3298 C CA . GLU B 1 41 ? 48.28207 -41.82937 49.36296 1.000 26.11172 33 GLU B CA 1
ATOM 3299 C C . GLU B 1 41 ? 47.44971 -40.55574 49.51421 1.000 23.15666 33 GLU B C 1
ATOM 3300 O O . GLU B 1 41 ? 47.14561 -39.88909 48.52159 1.000 21.60587 33 GLU B O 1
ATOM 3306 N N . VAL B 1 42 ? 47.06923 -40.20991 50.75464 1.000 19.09818 34 VAL B N 1
ATOM 3307 C CA . VAL B 1 42 ? 46.30057 -38.99300 51.02754 1.000 22.40311 34 VAL B CA 1
ATOM 3308 C C . VAL B 1 42 ? 47.09769 -38.10869 51.97204 1.000 19.12304 34 VAL B C 1
ATOM 3309 O O . VAL B 1 42 ? 47.49252 -38.55533 53.05138 1.000 23.93414 34 VAL B O 1
ATOM 3313 N N . ILE B 1 43 ? 47.32689 -36.85744 51.58303 1.000 18.00304 35 ILE B N 1
ATOM 3314 C CA . ILE B 1 43 ? 47.89687 -35.88928 52.51656 1.000 17.69018 35 ILE B CA 1
ATOM 3315 C C . ILE B 1 43 ? 46.80778 -34.89846 52.88988 1.000 21.27503 35 ILE B C 1
ATOM 3316 O O . ILE B 1 43 ? 45.91380 -34.59346 52.09338 1.000 20.00258 35 ILE B O 1
ATOM 3321 N N . ALA B 1 44 ? 46.87660 -34.40123 54.12217 1.000 16.37648 36 ALA B N 1
ATOM 3322 C CA . ALA B 1 44 ? 45.86873 -33.47638 54.62452 1.000 14.31157 36 ALA B CA 1
ATOM 3323 C C . ALA B 1 44 ? 46.45241 -32.07394 54.65928 1.000 14.04202 36 ALA B C 1
ATOM 3324 O O . ALA B 1 44 ? 47.63261 -31.89754 54.97396 1.000 16.50990 36 ALA B O 1
ATOM 3326 N N . VAL B 1 45 ? 45.63136 -31.08649 54.30138 1.000 17.07137 37 VAL B N 1
ATOM 3327 C CA . VAL B 1 45 ? 45.99948 -29.68067 54.38978 1.000 15.00687 37 VAL B CA 1
ATOM 3328 C C . VAL B 1 45 ? 45.00026 -29.00286 55.31641 1.000 14.48092 37 VAL B C 1
ATOM 3329 O O . VAL B 1 45 ? 43.79791 -29.00388 55.03403 1.000 14.40764 37 VAL B O 1
ATOM 3333 N N . ILE B 1 46 ? 45.50284 -28.42427 56.41137 1.000 14.03359 38 ILE B N 1
ATOM 3334 C CA . ILE B 1 46 ? 44.69806 -27.80358 57.46345 1.000 14.25416 38 ILE B CA 1
ATOM 3335 C C . ILE B 1 46 ? 45.09279 -26.33728 57.54715 1.000 15.09841 38 ILE B C 1
ATOM 3336 O O . ILE B 1 46 ? 46.25875 -26.02917 57.80751 1.000 15.79934 38 ILE B O 1
ATOM 3341 N N . CYS B 1 47 ? 44.13113 -25.42868 57.36432 1.000 13.92901 39 CYS B N 1
ATOM 3342 C CA . CYS B 1 47 ? 44.43567 -24.00416 57.45376 1.000 15.63086 39 CYS B CA 1
ATOM 3343 C C . CYS B 1 47 ? 43.98519 -23.43695 58.79370 1.000 16.53002 39 CYS B C 1
ATOM 3344 O O . CYS B 1 47 ? 42.87240 -23.71188 59.24477 1.000 15.31199 39 CYS B O 1
ATOM 3347 N N . ASP B 1 48 ? 44.84931 -22.62622 59.40774 1.000 15.94109 40 ASP B N 1
ATOM 3348 C CA . ASP B 1 48 ? 44.48718 -21.84803 60.58648 1.000 17.63620 40 ASP B CA 1
ATOM 3349 C C . ASP B 1 48 ? 43.99102 -20.51057 60.08026 1.000 16.43196 40 ASP B C 1
ATOM 3350 O O . ASP B 1 48 ? 44.78148 -19.64709 59.69692 1.000 17.53803 40 ASP B O 1
ATOM 3355 N N . LEU B 1 49 ? 42.66999 -20.35266 60.07489 1.000 16.43460 41 LEU B N 1
ATOM 3356 C CA . LEU B 1 49 ? 42.00584 -19.13046 59.67229 1.000 16.23331 41 LEU B CA 1
ATOM 3357 C C . LEU B 1 49 ? 41.49244 -18.33493 60.86845 1.000 17.54292 41 LEU B C 1
ATOM 3358 O O . LEU B 1 49 ? 40.82150 -17.32022 60.67911 1.000 18.07311 41 LEU B O 1
ATOM 3363 N N . GLY B 1 50 ? 41.77376 -18.78574 62.08410 1.000 19.88167 42 GLY B N 1
ATOM 3364 C CA . GLY B 1 50 ? 41.17086 -18.22474 63.27705 1.000 20.15834 42 GLY B CA 1
ATOM 3365 C C . GLY B 1 50 ? 39.96699 -18.97689 63.81436 1.000 21.14108 42 GLY B C 1
ATOM 3366 O O . GLY B 1 50 ? 39.20428 -18.39844 64.59646 1.000 24.62537 42 GLY B O 1
ATOM 3367 N N . GLN B 1 51 ? 39.76322 -20.23503 63.42119 1.000 20.36127 43 GLN B N 1
ATOM 3368 C CA . GLN B 1 51 ? 38.61705 -20.98442 63.92535 1.000 22.55391 43 GLN B CA 1
ATOM 3369 C C . GLN B 1 51 ? 38.76349 -21.33283 65.40337 1.000 29.57506 43 GLN B C 1
ATOM 3370 O O . GLN B 1 51 ? 37.80529 -21.84160 66.00016 1.000 26.12556 43 GLN B O 1
ATOM 3376 N N . GLN B 1 52 ? 39.93804 -21.07703 65.98619 1.000 24.99666 44 GLN B N 1
ATOM 3377 C CA . GLN B 1 52 ? 40.17412 -21.21902 67.42661 1.000 33.27544 44 GLN B CA 1
ATOM 3378 C C . GLN B 1 52 ? 39.94767 -22.65667 67.87280 1.000 34.14968 44 GLN B C 1
ATOM 3379 O O . GLN B 1 52 ? 39.35245 -22.92226 68.91606 1.000 35.42143 44 GLN B O 1
ATOM 3385 N N . GLU B 1 53 ? 40.43196 -23.59155 67.07071 1.000 28.66319 45 GLU B N 1
ATOM 3386 C CA . GLU B 1 53 ? 40.39085 -25.00052 67.41453 1.000 31.88279 45 GLU B CA 1
ATOM 3387 C C . GLU B 1 53 ? 41.79882 -25.50442 67.70167 1.000 29.68407 45 GLU B C 1
ATOM 3388 O O . GLU B 1 53 ? 42.80285 -24.82786 67.45794 1.000 28.01692 45 GLU B O 1
ATOM 3394 N N . ASP B 1 54 ? 41.85580 -26.70808 68.24548 1.000 27.61738 46 ASP B N 1
ATOM 3395 C CA . ASP B 1 54 ? 43.12041 -27.34309 68.59078 1.000 31.61795 46 ASP B CA 1
ATOM 3396 C C . ASP B 1 54 ? 43.67989 -27.95055 67.31605 1.000 28.97580 46 ASP B C 1
ATOM 3397 O O . ASP B 1 54 ? 43.31426 -29.06305 66.92569 1.000 23.22036 46 ASP B O 1
ATOM 3402 N N . LEU B 1 55 ? 44.58331 -27.21854 66.66749 1.000 24.45793 47 LEU B N 1
ATOM 3403 C CA . LEU B 1 55 ? 45.06905 -27.67608 65.37773 1.000 23.08017 47 LEU B CA 1
ATOM 3404 C C . LEU B 1 55 ? 46.03773 -28.84175 65.52802 1.000 23.04384 47 LEU B C 1
ATOM 3405 O O . LEU B 1 55 ? 46.15762 -29.65450 64.61256 1.000 19.86860 47 LEU B O 1
ATOM 3410 N N . ASP B 1 56 ? 46.71732 -28.95542 66.67439 1.000 26.50668 48 ASP B N 1
ATOM 3411 C CA . ASP B 1 56 ? 47.52007 -30.15119 66.93152 1.000 31.07372 48 ASP B CA 1
ATOM 3412 C C . ASP B 1 56 ? 46.64675 -31.40131 66.98426 1.000 30.06354 48 ASP B C 1
ATOM 3413 O O . ASP B 1 56 ? 47.02614 -32.45516 66.46042 1.000 24.73407 48 ASP B O 1
ATOM 3418 N N . ALA B 1 57 ? 45.48121 -31.30822 67.63107 1.000 25.07433 49 ALA B N 1
ATOM 3419 C CA . ALA B 1 57 ? 44.57044 -32.44716 67.66909 1.000 27.89686 49 ALA B CA 1
ATOM 3420 C C . ALA B 1 57 ? 44.05170 -32.78107 66.27633 1.000 25.48607 49 ALA B C 1
ATOM 3421 O O . ALA B 1 57 ? 43.87063 -33.95637 65.94091 1.000 24.24749 49 ALA B O 1
ATOM 3423 N N . ILE B 1 58 ? 43.77266 -31.75777 65.46772 1.000 20.11299 50 ILE B N 1
ATOM 3424 C CA . ILE B 1 58 ? 43.27159 -32.00339 64.12183 1.000 21.15611 50 ILE B CA 1
ATOM 3425 C C . ILE B 1 58 ? 44.34453 -32.66727 63.27889 1.000 20.67544 50 ILE B C 1
ATOM 3426 O O . ILE B 1 58 ? 44.06933 -33.61131 62.52748 1.000 21.38513 50 ILE B O 1
ATOM 3431 N N . LYS B 1 59 ? 45.58259 -32.17940 63.38581 1.000 17.80506 51 LYS B N 1
ATOM 3432 C CA . LYS B 1 59 ? 46.69436 -32.79086 62.66932 1.000 20.91667 51 LYS B CA 1
ATOM 3433 C C . LYS B 1 59 ? 46.85859 -34.25599 63.06325 1.000 21.98287 51 LYS B C 1
ATOM 3434 O O . LYS B 1 59 ? 46.98242 -35.13653 62.20519 1.000 21.66698 51 LYS B O 1
ATOM 3440 N N . ASN B 1 60 ? 46.83467 -34.54620 64.36423 1.000 22.38883 52 ASN B N 1
ATOM 3441 C CA A ASN B 1 60 ? 46.97855 -35.93324 64.78951 0.524 23.58508 52 ASN B CA 1
ATOM 3442 C CA B ASN B 1 60 ? 46.97408 -35.93429 64.79743 0.476 23.58654 52 ASN B CA 1
ATOM 3443 C C . ASN B 1 60 ? 45.80884 -36.78546 64.30567 1.000 21.11182 52 ASN B C 1
ATOM 3444 O O . ASN B 1 60 ? 45.99361 -37.94692 63.94096 1.000 21.89006 52 ASN B O 1
ATOM 3453 N N . LYS B 1 61 ? 44.59690 -36.22117 64.27259 1.000 20.69421 53 LYS B N 1
ATOM 3454 C CA . LYS B 1 61 ? 43.46153 -37.02371 63.82707 1.000 21.42180 53 LYS B CA 1
ATOM 3455 C C . LYS B 1 61 ? 43.55340 -37.34144 62.34006 1.000 23.23284 53 LYS B C 1
ATOM 3456 O O . LYS B 1 61 ? 43.14588 -38.43146 61.92056 1.000 23.19564 53 LYS B O 1
ATOM 3462 N N . ALA B 1 62 ? 44.10007 -36.42230 61.53131 1.000 19.51604 54 ALA B N 1
ATOM 3463 C CA . ALA B 1 62 ? 44.33405 -36.72877 60.12425 1.000 20.48980 54 ALA B CA 1
ATOM 3464 C C . ALA B 1 62 ? 45.31338 -37.88713 59.96811 1.000 19.02180 54 ALA B C 1
ATOM 3465 O O . ALA B 1 62 ? 45.09653 -38.79012 59.15076 1.000 19.11327 54 ALA B O 1
ATOM 3467 N N . LEU B 1 63 ? 46.40776 -37.86993 60.72690 1.000 16.40728 55 LEU B N 1
ATOM 3468 C CA . LEU B 1 63 ? 47.37060 -38.96498 60.63409 1.000 19.13580 55 LEU B CA 1
ATOM 3469 C C . LEU B 1 63 ? 46.77056 -40.27615 61.14178 1.000 22.08318 55 LEU B C 1
ATOM 3470 O O . LEU B 1 63 ? 46.93467 -41.32762 60.51080 1.000 22.75287 55 LEU B O 1
ATOM 3475 N N . LYS B 1 64 ? 46.05661 -40.23543 62.27098 1.000 20.94963 56 LYS B N 1
ATOM 3476 C CA . LYS B 1 64 ? 45.42594 -41.45255 62.77163 1.000 21.53257 56 LYS B CA 1
ATOM 3477 C C . LYS B 1 64 ? 44.40683 -41.99060 61.78235 1.000 25.08094 56 LYS B C 1
ATOM 3478 O O . LYS B 1 64 ? 44.17585 -43.20329 61.72225 1.000 26.52717 56 LYS B O 1
ATOM 3480 N N . SER B 1 65 ? 43.80325 -41.11023 60.98497 1.000 19.42403 57 SER B N 1
ATOM 3481 C CA . SER B 1 65 ? 42.78609 -41.53951 60.04274 1.000 21.48714 57 SER B CA 1
ATOM 3482 C C . SER B 1 65 ? 43.38020 -42.13803 58.77316 1.000 22.85096 57 SER B C 1
ATOM 3483 O O . SER B 1 65 ? 42.62019 -42.63330 57.93700 1.000 23.80524 57 SER B O 1
ATOM 3486 N N . GLY B 1 66 ? 44.70229 -42.11069 58.61359 1.000 22.16606 58 GLY B N 1
ATOM 3487 C CA . GLY B 1 66 ? 45.35471 -42.68906 57.44060 1.000 22.74703 58 GLY B CA 1
ATOM 3488 C C . GLY B 1 66 ? 46.08731 -41.70351 56.54446 1.000 22.05219 58 GLY B C 1
ATOM 3489 O O . GLY B 1 66 ? 46.66545 -42.13594 55.53878 1.000 22.94015 58 GLY B O 1
ATOM 3490 N N . ALA B 1 67 ? 46.09801 -40.40008 56.82654 1.000 18.12545 59 ALA B N 1
ATOM 3491 C CA . ALA B 1 67 ? 46.88943 -39.47338 56.02070 1.000 19.78176 59 ALA B CA 1
ATOM 3492 C C . ALA B 1 67 ? 48.38194 -39.74219 56.22513 1.000 22.46337 59 ALA B C 1
ATOM 3493 O O . ALA B 1 67 ? 48.83567 -40.02504 57.34176 1.000 21.16617 59 ALA B O 1
ATOM 3495 N N . SER B 1 68 ? 49.15272 -39.70983 55.13204 1.000 18.23003 60 SER B N 1
ATOM 3496 C CA . SER B 1 68 ? 50.59722 -39.91156 55.27756 1.000 19.66025 60 SER B CA 1
ATOM 3497 C C . SER B 1 68 ? 51.26450 -38.69565 55.90554 1.000 21.30241 60 SER B C 1
ATOM 3498 O O . SER B 1 68 ? 52.30764 -38.82875 56.56586 1.000 19.93534 60 SER B O 1
ATOM 3501 N N . LYS B 1 69 ? 50.69771 -37.50612 55.66045 1.000 19.68583 61 LYS B N 1
ATOM 3502 C CA . LYS B 1 69 ? 51.19195 -36.22475 56.14424 1.000 17.89295 61 LYS B CA 1
ATOM 3503 C C . LYS B 1 69 ? 50.00154 -35.32948 56.43598 1.000 20.86214 61 LYS B C 1
ATOM 3504 O O . LYS B 1 69 ? 48.96356 -35.42096 55.78116 1.000 17.25811 61 LYS B O 1
ATOM 3510 N N . ALA B 1 70 ? 50.17506 -34.42929 57.39226 1.000 17.93681 62 ALA B N 1
ATOM 3511 C CA . ALA B 1 70 ? 49.13350 -33.45360 57.69397 1.000 19.93533 62 ALA B CA 1
ATOM 3512 C C . ALA B 1 70 ? 49.81590 -32.09892 57.88133 1.000 18.82589 62 ALA B C 1
ATOM 3513 O O . ALA B 1 70 ? 50.45089 -31.84564 58.90883 1.000 19.95804 62 ALA B O 1
ATOM 3515 N N . TYR B 1 71 ? 49.71925 -31.24346 56.86796 1.000 14.42650 63 TYR B N 1
ATOM 3516 C CA . TYR B 1 71 ? 50.24571 -29.88643 56.96487 1.000 14.28861 63 TYR B CA 1
ATOM 3517 C C . TYR B 1 71 ? 49.27077 -28.98840 57.71906 1.000 18.17984 63 TYR B C 1
ATOM 3518 O O . TYR B 1 71 ? 48.07480 -28.98858 57.43072 1.000 19.27087 63 TYR B O 1
ATOM 3527 N N . VAL B 1 72 ? 49.78934 -28.18382 58.64532 1.000 16.29738 64 VAL B N 1
ATOM 3528 C CA . VAL B 1 72 ? 49.01241 -27.11143 59.27161 1.000 17.04015 64 VAL B CA 1
ATOM 3529 C C . VAL B 1 72 ? 49.67574 -25.80262 58.87665 1.000 18.68743 64 VAL B C 1
ATOM 3530 O O . VAL B 1 72 ? 50.86210 -25.59594 59.16897 1.000 21.08424 64 VAL B O 1
ATOM 3534 N N . VAL B 1 73 ? 48.94407 -24.92386 58.20628 1.000 18.75281 65 VAL B N 1
ATOM 3535 C CA A VAL B 1 73 ? 49.51153 -23.66258 57.73304 0.637 21.69640 65 VAL B CA 1
ATOM 3536 C CA B VAL B 1 73 ? 49.52312 -23.66359 57.75293 0.363 21.66795 65 VAL B CA 1
ATOM 3537 C C . VAL B 1 73 ? 48.77576 -22.51560 58.41385 1.000 20.35955 65 VAL B C 1
ATOM 3538 O O . VAL B 1 73 ? 47.54266 -22.42794 58.33697 1.000 17.51347 65 VAL B O 1
ATOM 3545 N N . ASP B 1 74 ? 49.52258 -21.65487 59.09250 1.000 18.61509 66 ASP B N 1
ATOM 3546 C CA . ASP B 1 74 ? 48.93200 -20.48390 59.73094 1.000 20.88759 66 ASP B CA 1
ATOM 3547 C C . ASP B 1 74 ? 48.73676 -19.43160 58.64423 1.000 17.52185 66 ASP B C 1
ATOM 3548 O O . ASP B 1 74 ? 49.71695 -18.88841 58.12309 1.000 18.59862 66 ASP B O 1
ATOM 3553 N N . VAL B 1 75 ? 47.48462 -19.15565 58.27538 1.000 16.34762 67 VAL B N 1
ATOM 3554 C CA . VAL B 1 75 ? 47.24234 -18.21835 57.18606 1.000 15.48906 67 VAL B CA 1
ATOM 3555 C C . VAL B 1 75 ? 46.50319 -16.97646 57.66291 1.000 15.82723 67 VAL B C 1
ATOM 3556 O O . VAL B 1 75 ? 45.93023 -16.25057 56.85803 1.000 15.72276 67 VAL B O 1
ATOM 3560 N N . LYS B 1 76 ? 46.51413 -16.71830 58.96948 1.000 13.65620 68 LYS B N 1
ATOM 3561 C CA . LYS B 1 76 ? 45.73817 -15.60134 59.48772 1.000 13.53754 68 LYS B CA 1
ATOM 3562 C C . LYS B 1 76 ? 46.23279 -14.27042 58.93309 1.000 13.88298 68 LYS B C 1
ATOM 3563 O O . LYS B 1 76 ? 45.41917 -13.43094 58.52655 1.000 13.43521 68 LYS B O 1
ATOM 3569 N N . ASN B 1 77 ? 47.56052 -14.05581 58.88534 1.000 12.20221 69 ASN B N 1
ATOM 3570 C CA . ASN B 1 77 ? 48.04064 -12.78325 58.35056 1.000 13.42434 69 ASN B CA 1
ATOM 3571 C C . ASN B 1 77 ? 47.78910 -12.67601 56.85413 1.000 14.51056 69 ASN B C 1
ATOM 3572 O O . ASN B 1 77 ? 47.40580 -11.60711 56.36018 1.000 15.46759 69 ASN B O 1
ATOM 3577 N N . GLU B 1 78 ? 48.01694 -13.76553 56.11874 1.000 13.09740 70 GLU B N 1
ATOM 3578 C CA . GLU B 1 78 ? 47.73830 -13.77918 54.68130 1.000 13.18227 70 GLU B CA 1
ATOM 3579 C C . GLU B 1 78 ? 46.25962 -13.49039 54.41086 1.000 14.73025 70 GLU B C 1
ATOM 3580 O O . GLU B 1 78 ? 45.92033 -12.69862 53.51807 1.000 11.87453 70 GLU B O 1
ATOM 3586 N N . PHE B 1 79 ? 45.36986 -14.13276 55.17990 1.000 12.64782 71 PHE B N 1
ATOM 3587 C CA . PHE B 1 79 ? 43.92818 -13.89038 55.06809 1.000 12.70104 71 PHE B CA 1
ATOM 3588 C C . PHE B 1 79 ? 43.58728 -12.41526 55.29780 1.000 12.76277 71 PHE B C 1
ATOM 3589 O O . PHE B 1 79 ? 42.89380 -11.78702 54.48874 1.000 12.90594 71 PHE B O 1
ATOM 3597 N N . ALA B 1 80 ? 44.10023 -11.82803 56.37846 1.000 12.56190 72 ALA B N 1
ATOM 3598 C CA . ALA B 1 80 ? 43.75870 -10.44388 56.66777 1.000 13.47818 72 ALA B CA 1
ATOM 3599 C C . ALA B 1 80 ? 44.32255 -9.50056 55.60397 1.000 13.12709 72 ALA B C 1
ATOM 3600 O O . ALA B 1 80 ? 43.60163 -8.63748 55.09265 1.000 13.17530 72 ALA B O 1
ATOM 3602 N N . THR B 1 81 ? 45.59900 -9.67110 55.21834 1.000 13.14139 73 THR B N 1
ATOM 3603 C CA A THR B 1 81 ? 46.22781 -8.67671 54.34977 0.796 14.00530 73 THR B CA 1
ATOM 3604 C CA B THR B 1 81 ? 46.23648 -8.68506 54.35026 0.204 14.07319 73 THR B CA 1
ATOM 3605 C C . THR B 1 81 ? 45.81354 -8.84532 52.89242 1.000 14.02512 73 THR B C 1
ATOM 3606 O O . THR B 1 81 ? 45.67752 -7.85246 52.16773 1.000 14.19251 73 THR B O 1
ATOM 3613 N N . GLN B 1 82 ? 45.61565 -10.07688 52.43314 1.000 12.03027 74 GLN B N 1
ATOM 3614 C CA A GLN B 1 82 ? 45.36551 -10.30443 51.01513 0.481 12.91192 74 GLN B CA 1
ATOM 3615 C CA B GLN B 1 82 ? 45.36546 -10.30995 51.01699 0.519 13.15723 74 GLN B CA 1
ATOM 3616 C C . GLN B 1 82 ? 43.89082 -10.51303 50.68492 1.000 12.33874 74 GLN B C 1
ATOM 3617 O O . GLN B 1 82 ? 43.52976 -10.46277 49.50176 1.000 14.01249 74 GLN B O 1
ATOM 3628 N N . TYR B 1 83 ? 43.03656 -10.73760 51.68278 1.000 12.04655 75 TYR B N 1
ATOM 3629 C CA . TYR B 1 83 ? 41.60499 -10.94913 51.44661 1.000 11.89182 75 TYR B CA 1
ATOM 3630 C C . TYR B 1 83 ? 40.74740 -9.94784 52.20654 1.000 11.45268 75 TYR B C 1
ATOM 3631 O O . TYR B 1 83 ? 39.97922 -9.20756 51.58184 1.000 11.44054 75 TYR B O 1
ATOM 3640 N N . LEU B 1 84 ? 40.86706 -9.87036 53.53708 1.000 10.64027 76 LEU B N 1
ATOM 3641 C CA . LEU B 1 84 ? 39.96724 -8.99439 54.28074 1.000 10.62491 76 LEU B CA 1
ATOM 3642 C C . LEU B 1 84 ? 40.25516 -7.52426 54.00816 1.000 11.76434 76 LEU B C 1
ATOM 3643 O O . LEU B 1 84 ? 39.32645 -6.70127 53.99196 1.000 10.62831 76 LEU B O 1
ATOM 3648 N N . TRP B 1 85 ? 41.53330 -7.15679 53.82151 1.000 12.03533 77 TRP B N 1
ATOM 3649 C CA . TRP B 1 85 ? 41.83104 -5.74782 53.54698 1.000 13.21047 77 TRP B CA 1
ATOM 3650 C C . TRP B 1 85 ? 41.26473 -5.30890 52.20030 1.000 13.37303 77 TRP B C 1
ATOM 3651 O O . TRP B 1 85 ? 40.61691 -4.24119 52.13315 1.000 12.01361 77 TRP B O 1
ATOM 3662 N N . PRO B 1 86 ? 41.42051 -6.07319 51.11307 1.000 9.44030 78 PRO B N 1
ATOM 3663 C CA . PRO B 1 86 ? 40.72322 -5.69185 49.87434 1.000 12.04444 78 PRO B CA 1
ATOM 3664 C C . PRO B 1 86 ? 39.21719 -5.63648 50.05032 1.000 12.40983 78 PRO B C 1
ATOM 3665 O O . PRO B 1 86 ? 38.55940 -4.77292 49.46017 1.000 11.50335 78 PRO B O 1
ATOM 3669 N N . LEU B 1 87 ? 38.65340 -6.53446 50.85914 1.000 11.34472 79 LEU B N 1
ATOM 3670 C CA . LEU B 1 87 ? 37.20953 -6.50916 51.07845 1.000 11.66317 79 LEU B CA 1
ATOM 3671 C C . LEU B 1 87 ? 36.79109 -5.23376 51.81266 1.000 10.80478 79 LEU B C 1
ATOM 3672 O O . LEU B 1 87 ? 35.81654 -4.57735 51.42730 1.000 11.93854 79 LEU B O 1
ATOM 3677 N N . VAL B 1 88 ? 37.52255 -4.85618 52.86813 1.000 10.84875 80 VAL B N 1
ATOM 3678 C CA . VAL B 1 88 ? 37.24864 -3.58633 53.54978 1.000 10.90915 80 VAL B CA 1
ATOM 3679 C C . VAL B 1 88 ? 37.31981 -2.41199 52.56796 1.000 13.08276 80 VAL B C 1
ATOM 3680 O O . VAL B 1 88 ? 36.45930 -1.51773 52.56627 1.000 10.70764 80 VAL B O 1
ATOM 3684 N N . LYS B 1 89 ? 38.34698 -2.39425 51.72307 1.000 10.69746 81 LYS B N 1
ATOM 3685 C CA . LYS B 1 89 ? 38.48612 -1.30378 50.76359 1.000 12.98668 81 LYS B CA 1
ATOM 3686 C C . LYS B 1 89 ? 37.29620 -1.24273 49.80839 1.000 14.13119 81 LYS B C 1
ATOM 3687 O O . LYS B 1 89 ? 36.89131 -0.14401 49.39488 1.000 12.15428 81 LYS B O 1
ATOM 3693 N N . SER B 1 90 ? 36.72640 -2.40908 49.45541 1.000 12.39618 82 SER B N 1
ATOM 3694 C CA . SER B 1 90 ? 35.61485 -2.44254 48.50280 1.000 12.98665 82 SER B CA 1
ATOM 3695 C C . SER B 1 90 ? 34.31057 -1.91664 49.10056 1.000 16.36413 82 SER B C 1
ATOM 3696 O O . SER B 1 90 ? 33.46167 -1.39681 48.35549 1.000 15.18298 82 SER B O 1
ATOM 3699 N N . GLY B 1 91 ? 34.12981 -2.04359 50.41881 1.000 12.25100 83 GLY B N 1
ATOM 3700 C CA . GLY B 1 91 ? 32.84566 -1.76206 51.06278 1.000 14.36646 83 GLY B CA 1
ATOM 3701 C C . GLY B 1 91 ? 31.69778 -2.68342 50.67353 1.000 15.55368 83 GLY B C 1
ATOM 3702 O O . GLY B 1 91 ? 30.52334 -2.35494 50.92073 1.000 15.09773 83 GLY B O 1
ATOM 3703 N N . ALA B 1 92 ? 31.99975 -3.84143 50.10145 1.000 11.23530 84 ALA B N 1
ATOM 3704 C CA . ALA B 1 92 ? 30.98434 -4.68933 49.49340 1.000 12.74387 84 ALA B CA 1
ATOM 3705 C C . ALA B 1 92 ? 30.24545 -5.49502 50.55767 1.000 13.53907 84 ALA B C 1
ATOM 3706 O O . ALA B 1 92 ? 30.84604 -6.00303 51.49292 1.000 12.69362 84 ALA B O 1
ATOM 3708 N N . LEU B 1 93 ? 28.92392 -5.56984 50.42092 1.000 12.01270 85 LEU B N 1
ATOM 3709 C CA . LEU B 1 93 ? 28.08160 -6.42566 51.24507 1.000 14.67302 85 LEU B CA 1
ATOM 3710 C C . LEU B 1 93 ? 27.15619 -7.18261 50.30793 1.000 14.62350 85 LEU B C 1
ATOM 3711 O O . LEU B 1 93 ? 26.41814 -6.56384 49.52984 1.000 14.96694 85 LEU B O 1
ATOM 3716 N N . TYR B 1 94 ? 27.17845 -8.50604 50.38483 1.000 11.23099 86 TYR B N 1
ATOM 3717 C CA . TYR B 1 94 ? 26.35528 -9.29130 49.47523 1.000 9.81607 86 TYR B CA 1
ATOM 3718 C C . TYR B 1 94 ? 24.87833 -9.06513 49.77876 1.000 13.22269 86 TYR B C 1
ATOM 3719 O O . TYR B 1 94 ? 24.46019 -9.17137 50.92946 1.000 11.72715 86 TYR B O 1
ATOM 3728 N N . GLU B 1 95 ? 24.10191 -8.72554 48.73707 1.000 13.48368 87 GLU B N 1
ATOM 3729 C CA . GLU B 1 95 ? 22.66796 -8.38255 48.84526 1.000 14.88875 87 GLU B CA 1
ATOM 3730 C C . GLU B 1 95 ? 22.41861 -7.33754 49.92733 1.000 13.45404 87 GLU B C 1
ATOM 3731 O O . GLU B 1 95 ? 21.35219 -7.30337 50.54502 1.000 14.85651 87 GLU B O 1
ATOM 3737 N N . ASP B 1 96 ? 23.40636 -6.46954 50.13353 1.000 11.63469 88 ASP B N 1
ATOM 3738 C CA . ASP B 1 96 ? 23.32764 -5.31017 51.01611 1.000 15.49670 88 ASP B CA 1
ATOM 3739 C C . ASP B 1 96 ? 23.29113 -5.72402 52.47271 1.000 18.39862 88 ASP B C 1
ATOM 3740 O O . ASP B 1 96 ? 22.90364 -4.91010 53.30922 1.000 16.98639 88 ASP B O 1
ATOM 3745 N N . GLN B 1 97 ? 23.66708 -6.97983 52.80082 1.000 13.97581 89 GLN B N 1
ATOM 3746 C CA . GLN B 1 97 ? 23.56089 -7.45931 54.18410 1.000 15.29133 89 GLN B CA 1
ATOM 3747 C C . GLN B 1 97 ? 24.71425 -8.33355 54.64697 1.000 16.96868 89 GLN B C 1
ATOM 3748 O O . GLN B 1 97 ? 25.02319 -8.29690 55.83922 1.000 18.25277 89 GLN B O 1
ATOM 3754 N N . TYR B 1 98 ? 25.33799 -9.14122 53.78532 1.000 12.90104 90 TYR B N 1
ATOM 3755 C CA . TYR B 1 98 ? 26.20415 -10.21851 54.23391 1.000 10.49791 90 TYR B CA 1
ATOM 3756 C C . TYR B 1 98 ? 27.67452 -9.82230 54.09396 1.000 12.49154 90 TYR B C 1
ATOM 3757 O O . TYR B 1 98 ? 28.12419 -9.45438 53.00224 1.000 11.67327 90 TYR B O 1
ATOM 3766 N N . ILE B 1 99 ? 28.41841 -9.98215 55.19661 1.000 11.50716 91 ILE B N 1
ATOM 3767 C CA . ILE B 1 99 ? 29.81997 -9.59410 55.36549 1.000 12.18410 91 ILE B CA 1
ATOM 3768 C C . ILE B 1 99 ? 30.81314 -10.55281 54.71846 1.000 12.83909 91 ILE B C 1
ATOM 3769 O O . ILE B 1 99 ? 32.03072 -10.31855 54.79361 1.000 11.82184 91 ILE B O 1
ATOM 3774 N N . LEU B 1 100 ? 30.34249 -11.62780 54.07621 1.000 10.69980 92 LEU B N 1
ATOM 3775 C CA . LEU B 1 100 ? 31.15827 -12.41403 53.12107 1.000 11.39503 92 LEU B CA 1
ATOM 3776 C C . LEU B 1 100 ? 32.34246 -13.13216 53.79888 1.000 14.59590 92 LEU B C 1
ATOM 3777 O O . LEU B 1 100 ? 33.44962 -13.19820 53.25316 1.000 11.54746 92 LEU B O 1
ATOM 3782 N N . GLY B 1 101 ? 32.11656 -13.69456 54.98315 1.000 12.34399 93 GLY B N 1
ATOM 3783 C CA . GLY B 1 101 ? 33.18980 -14.43621 55.63598 1.000 11.27963 93 GLY B CA 1
ATOM 3784 C C . GLY B 1 101 ? 33.69510 -15.63894 54.85118 1.000 13.25073 93 GLY B C 1
ATOM 3785 O O . GLY B 1 101 ? 34.80599 -16.11937 55.11909 1.000 11.95056 93 GLY B O 1
ATOM 3786 N N . THR B 1 102 ? 32.92096 -16.13699 53.87955 1.000 11.51672 94 THR B N 1
ATOM 3787 C CA . THR B 1 102 ? 33.41036 -17.24506 53.03427 1.000 12.34249 94 THR B CA 1
ATOM 3788 C C . THR B 1 102 ? 34.38533 -16.78797 51.95351 1.000 12.02150 94 THR B C 1
ATOM 3789 O O . THR B 1 102 ? 34.76490 -17.58561 51.07113 1.000 10.71449 94 THR B O 1
ATOM 3793 N N . ILE B 1 103 ? 34.84089 -15.54043 52.02979 1.000 12.18550 95 ILE B N 1
ATOM 3794 C CA . ILE B 1 103 ? 36.02992 -15.11839 51.30307 1.000 11.20364 95 ILE B CA 1
ATOM 3795 C C . ILE B 1 103 ? 37.23554 -15.98549 51.66567 1.000 12.75666 95 ILE B C 1
ATOM 3796 O O . ILE B 1 103 ? 38.21303 -16.00684 50.93466 1.000 13.10994 95 ILE B O 1
ATOM 3801 N N . SER B 1 104 ? 37.15376 -16.75475 52.75316 1.000 10.02964 96 SER B N 1
ATOM 3802 C CA . SER B 1 104 ? 38.21867 -17.68893 53.09946 1.000 12.31744 96 SER B CA 1
ATOM 3803 C C . SER B 1 104 ? 38.36538 -18.84904 52.11002 1.000 13.31004 96 SER B C 1
ATOM 3804 O O . SER B 1 104 ? 39.43834 -19.46075 52.05616 1.000 10.87300 96 SER B O 1
ATOM 3807 N N . ARG B 1 105 ? 37.31032 -19.21293 51.37835 1.000 11.29709 97 ARG B N 1
ATOM 3808 C CA . ARG B 1 105 ? 37.38403 -20.43250 50.56810 1.000 12.59396 97 ARG B CA 1
ATOM 3809 C C . ARG B 1 105 ? 38.43869 -20.35477 49.46820 1.000 11.80368 97 ARG B C 1
ATOM 3810 O O . ARG B 1 105 ? 39.20104 -21.32751 49.31713 1.000 12.28294 97 ARG B O 1
ATOM 3818 N N . PRO B 1 106 ? 38.57782 -19.26028 48.71258 1.000 9.95919 98 PRO B N 1
ATOM 3819 C CA . PRO B 1 106 ? 39.67874 -19.21229 47.73855 1.000 12.12709 98 PRO B CA 1
ATOM 3820 C C . PRO B 1 106 ? 41.04391 -19.31135 48.38804 1.000 11.31065 98 PRO B C 1
ATOM 3821 O O . PRO B 1 106 ? 41.96877 -19.85225 47.77904 1.000 11.06988 98 PRO B O 1
ATOM 3825 N N . LEU B 1 107 ? 41.20178 -18.81727 49.62579 1.000 10.91934 99 LEU B N 1
ATOM 3826 C CA . LEU B 1 107 ? 42.48692 -18.95942 50.29473 1.000 11.62458 99 LEU B CA 1
ATOM 3827 C C . LEU B 1 107 ? 42.75178 -20.42233 50.65024 1.000 9.68048 99 LEU B C 1
ATOM 3828 O O . LEU B 1 107 ? 43.87367 -20.92424 50.46950 1.000 11.95278 99 LEU B O 1
ATOM 3833 N N . ILE B 1 108 ? 41.73946 -21.12208 51.16393 1.000 11.20643 100 ILE B N 1
ATOM 3834 C CA . ILE B 1 108 ? 41.89907 -22.54872 51.44815 1.000 10.90371 100 ILE B CA 1
ATOM 3835 C C . ILE B 1 108 ? 42.30810 -23.26885 50.17689 1.000 14.55393 100 ILE B C 1
ATOM 3836 O O . ILE B 1 108 ? 43.23275 -24.08489 50.16643 1.000 11.58888 100 ILE B O 1
ATOM 3841 N N . ALA B 1 109 ? 41.63729 -22.94478 49.07527 1.000 10.48271 101 ALA B N 1
ATOM 3842 C CA . ALA B 1 109 ? 41.96587 -23.59048 47.81054 1.000 13.05792 101 ALA B CA 1
ATOM 3843 C C . ALA B 1 109 ? 43.39203 -23.26761 47.39222 1.000 11.56359 101 ALA B C 1
ATOM 3844 O O . ALA B 1 109 ? 44.08919 -24.11529 46.83138 1.000 13.56199 101 ALA B O 1
ATOM 3846 N N . GLN B 1 110 ? 43.82111 -22.02491 47.62003 1.000 13.74861 102 GLN B N 1
ATOM 3847 C CA . GLN B 1 110 ? 45.16492 -21.59549 47.23757 1.000 16.00062 102 GLN B CA 1
ATOM 3848 C C . GLN B 1 110 ? 46.23239 -22.38166 47.99468 1.000 13.09560 102 GLN B C 1
ATOM 3849 O O . GLN B 1 110 ? 47.20235 -22.86837 47.39807 1.000 15.86633 102 GLN B O 1
ATOM 3855 N N . LYS B 1 111 ? 46.04770 -22.56469 49.30360 1.000 13.54762 103 LYS B N 1
ATOM 3856 C CA . LYS B 1 111 ? 47.01483 -23.35991 50.06771 1.000 15.55404 103 LYS B CA 1
ATOM 3857 C C . LYS B 1 111 ? 46.96513 -24.83515 49.67991 1.000 13.58420 103 LYS B C 1
ATOM 3858 O O . LYS B 1 111 ? 48.00320 -25.51041 49.66519 1.000 14.65585 103 LYS B O 1
ATOM 3864 N N . LEU B 1 112 ? 45.75858 -25.36015 49.42236 1.000 12.77930 104 LEU B N 1
ATOM 3865 C CA . LEU B 1 112 ? 45.61426 -26.73693 48.95687 1.000 13.56505 104 LEU B CA 1
ATOM 3866 C C . LEU B 1 112 ? 46.41451 -26.96569 47.68660 1.000 14.68736 104 LEU B C 1
ATOM 3867 O O . LEU B 1 112 ? 47.12836 -27.96454 47.56578 1.000 16.05843 104 LEU B O 1
ATOM 3872 N N . VAL B 1 113 ? 46.32407 -26.02623 46.74435 1.000 12.83611 105 VAL B N 1
ATOM 3873 C CA . VAL B 1 113 ? 47.02884 -26.15555 45.45980 1.000 13.28669 105 VAL B CA 1
ATOM 3874 C C . VAL B 1 113 ? 48.53141 -25.95831 45.63248 1.000 15.34267 105 VAL B C 1
ATOM 3875 O O . VAL B 1 113 ? 49.33369 -26.70484 45.06062 1.000 16.97433 105 VAL B O 1
ATOM 3879 N N . GLU B 1 114 ? 48.93980 -24.92850 46.38312 1.000 14.09390 106 GLU B N 1
ATOM 3880 C CA . GLU B 1 114 ? 50.36289 -24.68422 46.62995 1.000 18.20081 106 GLU B CA 1
ATOM 3881 C C . GLU B 1 114 ? 51.04782 -25.92929 47.17438 1.000 19.62932 106 GLU B C 1
ATOM 3882 O O . GLU B 1 114 ? 52.14541 -26.30917 46.73936 1.000 17.32138 106 GLU B O 1
ATOM 3888 N N . ILE B 1 115 ? 50.41570 -26.56618 48.15972 1.000 18.58792 107 ILE B N 1
ATOM 3889 C CA . ILE B 1 115 ? 51.01139 -27.74439 48.77546 1.000 17.43423 107 ILE B CA 1
ATOM 3890 C C . ILE B 1 115 ? 50.93318 -28.93798 47.83448 1.000 18.75805 107 ILE B C 1
ATOM 3891 O O . ILE B 1 115 ? 51.89509 -29.70630 47.71132 1.000 19.23512 107 ILE B O 1
ATOM 3896 N N . ALA B 1 116 ? 49.79089 -29.12183 47.16389 1.000 17.13119 108 ALA B N 1
ATOM 3897 C CA . ALA B 1 116 ? 49.66734 -30.22406 46.20378 1.000 20.21263 108 ALA B CA 1
ATOM 3898 C C . ALA B 1 116 ? 50.78044 -30.18870 45.15369 1.000 18.85976 108 ALA B C 1
ATOM 3899 O O . ALA B 1 116 ? 51.34101 -31.23217 44.78982 1.000 18.22121 108 ALA B O 1
ATOM 3901 N N . LEU B 1 117 ? 51.13326 -28.99834 44.67807 1.000 16.96236 109 LEU B N 1
ATOM 3902 C CA . LEU B 1 117 ? 52.19495 -28.87034 43.67261 1.000 18.06081 109 LEU B CA 1
ATOM 3903 C C . LEU B 1 117 ? 53.60451 -29.01308 44.24137 1.000 21.67684 109 LEU B C 1
ATOM 3904 O O . LEU B 1 117 ? 54.56833 -29.01603 43.46475 1.000 26.62950 109 LEU B O 1
ATOM 3909 N N . THR B 1 118 ? 53.77342 -29.07783 45.56220 1.000 20.85119 110 THR B N 1
ATOM 3910 C CA . THR B 1 118 ? 55.06341 -29.45304 46.12683 1.000 20.20741 110 THR B CA 1
ATOM 3911 C C . THR B 1 118 ? 55.12200 -30.93074 46.48401 1.000 23.36399 110 THR B C 1
ATOM 3912 O O . THR B 1 118 ? 56.19428 -31.42306 46.87987 1.000 25.22995 110 THR B O 1
ATOM 3916 N N . GLU B 1 119 ? 54.00421 -31.64844 46.33453 1.000 20.00218 111 GLU B N 1
ATOM 3917 C CA . GLU B 1 119 ? 53.87157 -33.02564 46.80675 1.000 21.99785 111 GLU B CA 1
ATOM 3918 C C . GLU B 1 119 ? 53.53157 -34.00511 45.69182 1.000 22.88245 111 GLU B C 1
ATOM 3919 O O . GLU B 1 119 ? 53.15424 -35.14354 45.98990 1.000 23.79677 111 GLU B O 1
ATOM 3925 N N . GLN B 1 120 ? 53.65372 -33.59914 44.42296 1.000 25.94973 112 GLN B N 1
ATOM 3926 C CA . GLN B 1 120 ? 53.42327 -34.49831 43.27737 1.000 24.83686 112 GLN B CA 1
ATOM 3927 C C . GLN B 1 120 ? 52.02381 -35.11149 43.33701 1.000 24.78262 112 GLN B C 1
ATOM 3928 O O . GLN B 1 120 ? 51.81789 -36.28849 43.04760 1.000 22.68855 112 GLN B O 1
ATOM 3930 N N . VAL B 1 121 ? 51.06027 -34.30394 43.73023 1.000 20.60589 113 VAL B N 1
ATOM 3931 C CA . VAL B 1 121 ? 49.67931 -34.73728 43.89223 1.000 26.23734 113 VAL B CA 1
ATOM 3932 C C . VAL B 1 121 ? 48.95649 -34.68859 42.54510 1.000 30.59219 113 VAL B C 1
ATOM 3933 O O . VAL B 1 121 ? 49.16163 -33.76860 41.73845 1.000 29.71669 113 VAL B O 1
ATOM 3937 N N . ASN B 1 122 ? 48.13560 -35.71456 42.27666 1.000 25.30850 114 ASN B N 1
ATOM 3938 C CA . ASN B 1 122 ? 47.36920 -35.82054 41.03196 1.000 30.62975 114 ASN B CA 1
ATOM 3939 C C . ASN B 1 122 ? 45.96502 -35.23150 41.15315 1.000 28.38639 114 ASN B C 1
ATOM 3940 O O . ASN B 1 122 ? 45.40362 -34.73986 40.16288 1.000 25.67380 114 ASN B O 1
ATOM 3945 N N . ALA B 1 123 ? 45.38805 -35.26740 42.34849 1.000 21.70716 115 ALA B N 1
ATOM 3946 C CA . ALA B 1 123 ? 44.02089 -34.83673 42.56253 1.000 19.43702 115 ALA B CA 1
ATOM 3947 C C . ALA B 1 123 ? 43.93193 -34.16159 43.91894 1.000 19.04532 115 ALA B C 1
ATOM 3948 O O . ALA B 1 123 ? 44.65995 -34.51613 44.84709 1.000 18.94561 115 ALA B O 1
ATOM 3950 N N . VAL B 1 124 ? 43.03183 -33.19138 44.02578 1.000 17.06776 116 VAL B N 1
ATOM 3951 C CA . VAL B 1 124 ? 42.75878 -32.52591 45.28883 1.000 14.34895 116 VAL B CA 1
ATOM 3952 C C . VAL B 1 124 ? 41.30741 -32.80753 45.65346 1.000 20.86573 116 VAL B C 1
ATOM 3953 O O . VAL B 1 124 ? 40.47088 -33.08156 44.78477 1.000 20.03473 116 VAL B O 1
ATOM 3957 N N . ALA B 1 125 ? 41.01790 -32.78547 46.95397 1.000 17.80254 117 ALA B N 1
ATOM 3958 C CA . ALA B 1 125 ? 39.70321 -33.17413 47.44686 1.000 17.92127 117 ALA B CA 1
ATOM 3959 C C . ALA B 1 125 ? 39.26174 -32.21215 48.53822 1.000 16.81166 117 ALA B C 1
ATOM 3960 O O . ALA B 1 125 ? 40.08451 -31.58214 49.20079 1.000 15.70522 117 ALA B O 1
ATOM 3962 N N . HIS B 1 126 ? 37.94962 -32.09070 48.71149 1.000 16.47726 118 HIS B N 1
ATOM 3963 C CA . HIS B 1 126 ? 37.40544 -31.22509 49.75123 1.000 15.72014 118 HIS B CA 1
ATOM 3964 C C . HIS B 1 126 ? 36.09798 -31.82898 50.23894 1.000 14.64962 118 HIS B C 1
ATOM 3965 O O . HIS B 1 126 ? 35.49535 -32.66580 49.56204 1.000 15.05096 118 HIS B O 1
ATOM 3972 N N . GLY B 1 127 ? 35.65861 -31.37443 51.41509 1.000 16.30745 119 GLY B N 1
ATOM 3973 C CA . GLY B 1 127 ? 34.49596 -31.94086 52.06573 1.000 14.77224 119 GLY B CA 1
ATOM 3974 C C . GLY B 1 127 ? 33.25461 -31.06384 52.04866 1.000 18.93825 119 GLY B C 1
ATOM 3975 O O . GLY B 1 127 ? 32.35808 -31.24786 52.88003 1.000 20.60202 119 GLY B O 1
ATOM 3976 N N . ALA B 1 128 ? 33.18828 -30.09754 51.13399 1.000 15.28545 120 ALA B N 1
ATOM 3977 C CA . ALA B 1 128 ? 31.98340 -29.28182 51.00464 1.000 18.09265 120 ALA B CA 1
ATOM 3978 C C . ALA B 1 128 ? 30.79784 -30.12678 50.54024 1.000 19.05709 120 ALA B C 1
ATOM 3979 O O . ALA B 1 128 ? 30.94443 -31.03406 49.71976 1.000 19.23808 120 ALA B O 1
ATOM 3981 N N . THR B 1 129 ? 29.60562 -29.81245 51.04951 1.000 22.02644 121 THR B N 1
ATOM 3982 C CA . THR B 1 129 ? 28.43812 -30.61426 50.69625 1.000 24.98198 121 THR B CA 1
ATOM 3983 C C . THR B 1 129 ? 27.99429 -30.34228 49.25998 1.000 27.94430 121 THR B C 1
ATOM 3984 O O . THR B 1 129 ? 28.35126 -29.33181 48.64363 1.000 22.82617 121 THR B O 1
ATOM 3988 N N . GLY B 1 130 ? 27.16517 -31.25087 48.74450 1.000 27.63181 122 GLY B N 1
ATOM 3989 C CA . GLY B 1 130 ? 26.63630 -31.13279 47.39712 1.000 23.00937 122 GLY B CA 1
ATOM 3990 C C . GLY B 1 130 ? 25.52528 -30.12515 47.21588 1.000 28.52311 122 GLY B C 1
ATOM 3991 O O . GLY B 1 130 ? 25.08302 -29.89506 46.08691 1.000 31.73238 122 GLY B O 1
ATOM 3992 N N . LYS B 1 131 ? 25.05903 -29.47986 48.28043 1.000 21.56717 123 LYS B N 1
ATOM 3993 C CA . LYS B 1 131 ? 23.92268 -28.57936 48.15293 1.000 27.11918 123 LYS B CA 1
ATOM 3994 C C . LYS B 1 131 ? 24.27547 -27.10997 48.34480 1.000 31.32287 123 LYS B C 1
ATOM 3995 O O . LYS B 1 131 ? 23.41639 -26.25163 48.12651 1.000 34.29637 123 LYS B O 1
ATOM 3997 N N . GLY B 1 132 ? 25.51488 -26.79151 48.72103 1.000 25.57703 124 GLY B N 1
ATOM 3998 C CA . GLY B 1 132 ? 25.87516 -25.46355 49.14566 1.000 21.70719 124 GLY B CA 1
ATOM 3999 C C . GLY B 1 132 ? 26.69350 -24.69589 48.12602 1.000 18.24420 124 GLY B C 1
ATOM 4000 O O . GLY B 1 132 ? 26.86915 -25.10288 46.97124 1.000 19.56864 124 GLY B O 1
ATOM 4001 N N . ASN B 1 133 ? 27.16914 -23.53667 48.57634 1.000 15.94888 125 ASN B N 1
ATOM 4002 C CA . ASN B 1 133 ? 27.99935 -22.65501 47.77663 1.000 16.17168 125 ASN B CA 1
ATOM 4003 C C . ASN B 1 133 ? 29.46546 -23.02108 47.81930 1.000 16.84770 125 ASN B C 1
ATOM 4004 O O . ASN B 1 133 ? 30.18988 -22.71179 46.86493 1.000 16.48626 125 ASN B O 1
ATOM 4009 N N . ASP B 1 134 ? 29.91770 -23.61292 48.92921 1.000 14.89709 126 ASP B N 1
ATOM 4010 C CA . ASP B 1 134 ? 31.35399 -23.74705 49.16729 1.000 17.26250 126 ASP B CA 1
ATOM 4011 C C . ASP B 1 134 ? 32.00948 -24.62238 48.11016 1.000 15.33761 126 ASP B C 1
ATOM 4012 O O . ASP B 1 134 ? 33.16364 -24.38673 47.73916 1.000 17.60789 126 ASP B O 1
ATOM 4017 N N . GLN B 1 135 ? 31.28224 -25.60280 47.58539 1.000 17.10692 127 GLN B N 1
ATOM 4018 C CA . GLN B 1 135 ? 31.85368 -26.47035 46.56305 1.000 19.36171 127 GLN B CA 1
ATOM 4019 C C . GLN B 1 135 ? 32.15773 -25.69257 45.28876 1.000 20.13063 127 GLN B C 1
ATOM 4020 O O . GLN B 1 135 ? 33.16899 -25.94907 44.62211 1.000 18.04613 127 GLN B O 1
ATOM 4026 N N . VAL B 1 136 ? 31.28667 -24.74962 44.92302 1.000 16.00365 128 VAL B N 1
ATOM 4027 C CA . VAL B 1 136 ? 31.57301 -23.88722 43.77800 1.000 13.87973 128 VAL B CA 1
ATOM 4028 C C . VAL B 1 136 ? 32.80117 -23.03343 44.05635 1.000 17.13422 128 VAL B C 1
ATOM 4029 O O . VAL B 1 136 ? 33.67094 -22.86343 43.18966 1.000 18.07749 128 VAL B O 1
ATOM 4033 N N . ARG B 1 137 ? 32.88547 -22.46087 45.25886 1.000 15.88643 129 ARG B N 1
ATOM 4034 C CA . ARG B 1 137 ? 34.02274 -21.59861 45.57633 1.000 12.92433 129 ARG B CA 1
ATOM 4035 C C . ARG B 1 137 ? 35.33451 -22.37463 45.49725 1.000 17.09699 129 ARG B C 1
ATOM 4036 O O . ARG B 1 137 ? 36.31814 -21.89633 44.91732 1.000 15.79209 129 ARG B O 1
ATOM 4044 N N . PHE B 1 138 ? 35.36352 -23.58090 46.06626 1.000 14.88353 130 PHE B N 1
ATOM 4045 C CA . PHE B 1 138 ? 36.59066 -24.36972 46.01459 1.000 15.21970 130 PHE B CA 1
ATOM 4046 C C . PHE B 1 138 ? 36.92898 -24.72207 44.57380 1.000 16.27176 130 PHE B C 1
ATOM 4047 O O . PHE B 1 138 ? 38.08443 -24.61334 44.14238 1.000 17.58881 130 PHE B O 1
ATOM 4055 N N . GLU B 1 139 ? 35.93810 -25.16410 43.80734 1.000 16.15693 131 GLU B N 1
ATOM 4056 C CA . GLU B 1 139 ? 36.31068 -25.75698 42.53171 1.000 17.72110 131 GLU B CA 1
ATOM 4057 C C . GLU B 1 139 ? 36.54643 -24.71812 41.44053 1.000 16.63572 131 GLU B C 1
ATOM 4058 O O . GLU B 1 139 ? 37.38084 -24.94921 40.55768 1.000 15.29248 131 GLU B O 1
ATOM 4064 N N . TYR B 1 140 ? 35.85046 -23.57761 41.48112 1.000 13.91902 132 TYR B N 1
ATOM 4065 C CA . TYR B 1 140 ? 36.24344 -22.45719 40.63310 1.000 14.71232 132 TYR B CA 1
ATOM 4066 C C . TYR B 1 140 ? 37.69766 -22.06996 40.90791 1.000 15.14002 132 TYR B C 1
ATOM 4067 O O . TYR B 1 140 ? 38.49202 -21.87844 39.97824 1.000 12.66819 132 TYR B O 1
ATOM 4076 N N . SER B 1 141 ? 38.05306 -21.91972 42.18654 1.000 13.15558 133 SER B N 1
ATOM 4077 C CA . SER B 1 141 ? 39.40782 -21.49404 42.54120 1.000 13.00917 133 SER B CA 1
ATOM 4078 C C . SER B 1 141 ? 40.44046 -22.50382 42.07136 1.000 12.60638 133 SER B C 1
ATOM 4079 O O . SER B 1 141 ? 41.48398 -22.12980 41.51735 1.000 13.73105 133 SER B O 1
ATOM 4082 N N . ILE B 1 142 ? 40.18964 -23.79412 42.32919 1.000 12.18850 134 ILE B N 1
ATOM 4083 C CA . ILE B 1 142 ? 41.15151 -24.81525 41.91470 1.000 11.48213 134 ILE B CA 1
ATOM 4084 C C . ILE B 1 142 ? 41.33631 -24.79835 40.39703 1.000 12.99153 134 ILE B C 1
ATOM 4085 O O . ILE B 1 142 ? 42.46533 -24.89431 39.89447 1.000 13.83229 134 ILE B O 1
ATOM 4090 N N . LYS B 1 143 ? 40.24512 -24.66091 39.63955 1.000 12.22128 135 LYS B N 1
ATOM 4091 C CA . LYS B 1 143 ? 40.39493 -24.61262 38.17891 1.000 14.30073 135 LYS B CA 1
ATOM 4092 C C . LYS B 1 143 ? 41.14281 -23.35834 37.73021 1.000 14.95089 135 LYS B C 1
ATOM 4093 O O . LYS B 1 143 ? 41.88003 -23.38168 36.72486 1.000 13.84133 135 LYS B O 1
ATOM 4099 N N . ALA B 1 144 ? 40.92549 -22.23696 38.42759 1.000 12.36087 136 ALA B N 1
ATOM 4100 C CA . ALA B 1 144 ? 41.61774 -21.00150 38.06380 1.000 14.46709 136 ALA B CA 1
ATOM 4101 C C . ALA B 1 144 ? 43.10600 -21.09143 38.36040 1.000 14.75507 136 ALA B C 1
ATOM 4102 O O . ALA B 1 144 ? 43.92471 -20.51189 37.63549 1.000 13.36730 136 ALA B O 1
ATOM 4104 N N . LEU B 1 145 ? 43.47698 -21.83280 39.39853 1.000 13.66274 137 LEU B N 1
ATOM 4105 C CA . LEU B 1 145 ? 44.87067 -21.91604 39.82640 1.000 13.86075 137 LEU B CA 1
ATOM 4106 C C . LEU B 1 145 ? 45.62759 -23.07088 39.20918 1.000 14.91190 137 LEU B C 1
ATOM 4107 O O . LEU B 1 145 ? 46.84827 -22.97032 39.01298 1.000 15.46992 137 LEU B O 1
ATOM 4112 N N . ALA B 1 146 ? 44.95758 -24.17826 38.95411 1.000 15.45409 138 ALA B N 1
ATOM 4113 C CA . ALA B 1 146 ? 45.64922 -25.38995 38.54261 1.000 16.74170 138 ALA B CA 1
ATOM 4114 C C . ALA B 1 146 ? 44.66487 -26.24708 37.76503 1.000 19.61408 138 ALA B C 1
ATOM 4115 O O . ALA B 1 146 ? 44.15718 -27.24620 38.29133 1.000 18.34077 138 ALA B O 1
ATOM 4117 N N . PRO B 1 147 ? 44.36930 -25.88230 36.51346 1.000 19.55532 139 PRO B N 1
ATOM 4118 C CA . PRO B 1 147 ? 43.35018 -26.61819 35.74853 1.000 21.59068 139 PRO B CA 1
ATOM 4119 C C . PRO B 1 147 ? 43.71549 -28.06462 35.47884 1.000 26.25466 139 PRO B C 1
ATOM 4120 O O . PRO B 1 147 ? 42.83279 -28.85332 35.11539 1.000 24.15409 139 PRO B O 1
ATOM 4124 N N . GLN B 1 148 ? 44.98670 -28.43302 35.64312 1.000 21.48655 140 GLN B N 1
ATOM 4125 C CA . GLN B 1 148 ? 45.44168 -29.78977 35.39483 1.000 26.44732 140 GLN B CA 1
ATOM 4126 C C . GLN B 1 148 ? 45.11455 -30.74844 36.53646 1.000 24.33198 140 GLN B C 1
ATOM 4127 O O . GLN B 1 148 ? 45.16993 -31.96867 36.33595 1.000 25.29317 140 GLN B O 1
ATOM 4133 N N . LEU B 1 149 ? 44.79283 -30.23926 37.72584 1.000 19.05360 141 LEU B N 1
ATOM 4134 C CA . LEU B 1 149 ? 44.52297 -31.09887 38.87065 1.000 18.71589 141 LEU B CA 1
ATOM 4135 C C . LEU B 1 149 ? 43.09604 -31.62526 38.80564 1.000 24.20599 141 LEU B C 1
ATOM 4136 O O . LEU B 1 149 ? 42.15528 -30.85663 38.57563 1.000 22.27619 141 LEU B O 1
ATOM 4141 N N . GLU B 1 150 ? 42.92477 -32.92460 39.03279 1.000 18.98825 142 GLU B N 1
ATOM 4142 C CA A GLU B 1 150 ? 41.58643 -33.47814 39.18480 0.468 21.85780 142 GLU B CA 1
ATOM 4143 C CA B GLU B 1 150 ? 41.58158 -33.45868 39.17397 0.532 21.84724 142 GLU B CA 1
ATOM 4144 C C . GLU B 1 150 ? 41.01114 -33.06780 40.53574 1.000 19.21043 142 GLU B C 1
ATOM 4145 O O . GLU B 1 150 ? 41.74398 -32.87035 41.50416 1.000 20.03725 142 GLU B O 1
ATOM 4156 N N . ILE B 1 151 ? 39.68554 -32.92117 40.59199 1.000 19.57940 143 ILE B N 1
ATOM 4157 C CA . ILE B 1 151 ? 38.98679 -32.51450 41.80876 1.000 18.73086 143 ILE B CA 1
ATOM 4158 C C . ILE B 1 151 ? 38.05825 -33.64248 42.23726 1.000 22.48090 143 ILE B C 1
ATOM 4159 O O . ILE B 1 151 ? 37.33337 -34.20508 41.41122 1.000 21.20002 143 ILE B O 1
ATOM 4164 N N . ILE B 1 152 ? 38.06777 -33.96611 43.52743 1.000 18.81605 144 ILE B N 1
ATOM 4165 C CA . ILE B 1 152 ? 37.24039 -35.03279 44.07280 1.000 19.29601 144 ILE B CA 1
ATOM 4166 C C . ILE B 1 152 ? 36.41420 -34.44577 45.20161 1.000 18.71055 144 ILE B C 1
ATOM 4167 O O . ILE B 1 152 ? 36.97392 -33.87469 46.13916 1.000 17.62983 144 ILE B O 1
ATOM 4172 N N . ALA B 1 153 ? 35.08885 -34.59072 45.11933 1.000 18.69956 145 ALA B N 1
ATOM 4173 C CA . ALA B 1 153 ? 34.17089 -34.11185 46.15378 1.000 18.88777 145 ALA B CA 1
ATOM 4174 C C . ALA B 1 153 ? 33.35895 -35.30164 46.64989 1.000 22.25241 145 ALA B C 1
ATOM 4175 O O . ALA B 1 153 ? 32.32257 -35.65033 46.06317 1.000 24.18468 145 ALA B O 1
ATOM 4177 N N . PRO B 1 154 ? 33.79060 -35.95912 47.72709 1.000 20.85838 146 PRO B N 1
ATOM 4178 C CA . PRO B 1 154 ? 33.09457 -37.18670 48.15269 1.000 21.88011 146 PRO B CA 1
ATOM 4179 C C . PRO B 1 154 ? 31.60694 -37.00239 48.42038 1.000 22.39310 146 PRO B C 1
ATOM 4180 O O . PRO B 1 154 ? 30.82700 -37.92309 48.15090 1.000 24.77716 146 PRO B O 1
ATOM 4184 N N . TRP B 1 155 ? 31.17152 -35.84427 48.92061 1.000 24.20011 147 TRP B N 1
ATOM 4185 C CA . TRP B 1 155 ? 29.74659 -35.68948 49.19266 1.000 23.86724 147 TRP B CA 1
ATOM 4186 C C . TRP B 1 155 ? 28.91345 -35.81035 47.92987 1.000 26.19355 147 TRP B C 1
ATOM 4187 O O . TRP B 1 155 ? 27.73033 -36.15864 48.01501 1.000 29.17675 147 TRP B O 1
ATOM 4198 N N . ARG B 1 156 ? 29.49869 -35.55361 46.76317 1.000 25.72966 148 ARG B N 1
ATOM 4199 C CA . ARG B 1 15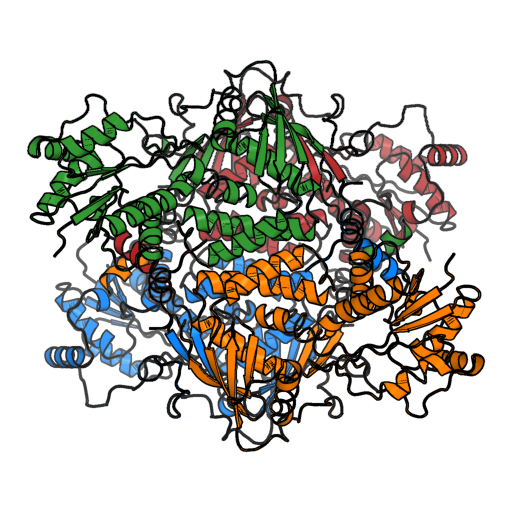6 ? 28.76748 -35.67462 45.51280 1.000 28.50199 148 ARG B CA 1
ATOM 4200 C C . ARG B 1 156 ? 28.79384 -37.08160 44.93827 1.000 31.82732 148 ARG B C 1
ATOM 4201 O O . ARG B 1 156 ? 28.03542 -37.36427 44.00543 1.000 38.93976 148 ARG B O 1
ATOM 4209 N N . THR B 1 157 ? 29.62772 -37.95939 45.47341 1.000 26.34579 149 THR B N 1
ATOM 4210 C CA . THR B 1 157 ? 29.89751 -39.27808 44.90847 1.000 31.60539 149 THR B CA 1
ATOM 4211 C C . THR B 1 157 ? 29.49097 -40.42181 45.82515 1.000 34.30207 149 THR B C 1
ATOM 4212 O O . THR B 1 157 ? 29.03161 -41.46786 45.34251 1.000 33.82888 149 THR B O 1
ATOM 4216 N N . TRP B 1 158 ? 29.64609 -40.26800 47.13602 1.000 29.00215 150 TRP B N 1
ATOM 4217 C CA . TRP B 1 158 ? 29.50907 -41.43282 47.99983 1.000 27.86046 150 TRP B CA 1
ATOM 4218 C C . TRP B 1 158 ? 28.05002 -41.63165 48.41689 1.000 30.76043 150 TRP B C 1
ATOM 4219 O O . TRP B 1 158 ? 27.18761 -40.77413 48.21449 1.000 32.59554 150 TRP B O 1
ATOM 4230 N N . ASP B 1 159 ? 27.76703 -42.79824 48.97535 1.000 32.33854 151 ASP B N 1
ATOM 4231 C CA . ASP B 1 159 ? 26.40739 -43.13909 49.36803 1.000 40.76871 151 ASP B CA 1
ATOM 4232 C C . ASP B 1 159 ? 26.11077 -42.79386 50.82112 1.000 34.48152 151 ASP B C 1
ATOM 4233 O O . ASP B 1 159 ? 25.04476 -43.15402 51.32550 1.000 38.15923 151 ASP B O 1
ATOM 4238 N N . ILE B 1 160 ? 27.02549 -42.11014 51.50340 1.000 32.71290 152 ILE B N 1
ATOM 4239 C CA . ILE B 1 160 ? 26.74889 -41.63802 52.85474 1.000 35.22643 152 ILE B CA 1
ATOM 4240 C C . ILE B 1 160 ? 25.80717 -40.44051 52.77817 1.000 31.43304 152 ILE B C 1
ATOM 4241 O O . ILE B 1 160 ? 26.11946 -39.42182 52.15576 1.000 31.12779 152 ILE B O 1
ATOM 4246 N N . LYS B 1 161 ? 24.64564 -40.55075 53.41047 1.000 33.43172 153 LYS B N 1
ATOM 4247 C CA . LYS B 1 161 ? 23.65391 -39.48840 53.33073 1.000 39.78966 153 LYS B CA 1
ATOM 4248 C C . LYS B 1 161 ? 23.29127 -38.87685 54.67769 1.000 44.86120 153 LYS B C 1
ATOM 4249 O O . LYS B 1 161 ? 22.62085 -37.84101 54.70164 1.000 48.05803 153 LYS B O 1
ATOM 4251 N N . SER B 1 162 ? 23.71435 -39.47094 55.78907 1.000 42.91731 154 SER B N 1
ATOM 4252 C CA . SER B 1 162 ? 23.33143 -39.00530 57.11181 1.000 37.37171 154 SER B CA 1
ATOM 4253 C C . SER B 1 162 ? 24.51393 -39.14362 58.06089 1.000 36.17223 154 SER B C 1
ATOM 4254 O O . SER B 1 162 ? 25.48836 -39.85034 57.78112 1.000 28.89117 154 SER B O 1
ATOM 4257 N N . ARG B 1 163 ? 24.40591 -38.47086 59.21028 1.000 36.72362 155 ARG B N 1
ATOM 4258 C CA . ARG B 1 163 ? 25.41090 -38.63207 60.25367 1.000 31.62287 155 ARG B CA 1
ATOM 4259 C C . ARG B 1 163 ? 25.48270 -40.07613 60.72870 1.000 28.60174 155 ARG B C 1
ATOM 4260 O O . ARG B 1 163 ? 26.57724 -40.61301 60.93981 1.000 26.15888 155 ARG B O 1
ATOM 4268 N N . GLN B 1 164 ? 24.32941 -40.72466 60.91895 1.000 30.87465 156 GLN B N 1
ATOM 4269 C CA . GLN B 1 164 ? 24.37750 -42.10211 61.39378 1.000 30.84713 156 GLN B CA 1
ATOM 4270 C C . GLN B 1 164 ? 25.04316 -43.00833 60.37012 1.000 27.81693 156 GLN B C 1
ATOM 4271 O O . GLN B 1 164 ? 25.73972 -43.95994 60.74468 1.000 28.04532 156 GLN B O 1
ATOM 4277 N N . GLU B 1 165 ? 24.86504 -42.72068 59.07784 1.000 25.40748 157 GLU B N 1
ATOM 4278 C CA . GLU B 1 165 ? 25.56224 -43.50970 58.06885 1.000 27.67468 157 GLU B CA 1
ATOM 4279 C C . GLU B 1 165 ? 27.05885 -43.22314 58.09977 1.000 24.73827 157 GLU B C 1
ATOM 4280 O O . GLU B 1 165 ? 27.87360 -44.12324 57.86469 1.000 25.84669 157 GLU B O 1
ATOM 4286 N N . ALA B 1 166 ? 27.43884 -41.97027 58.37775 1.000 24.90865 158 ALA B N 1
ATOM 4287 C CA . ALA B 1 166 ? 28.85313 -41.65101 58.53378 1.000 25.95340 158 ALA B CA 1
ATOM 4288 C C . ALA B 1 166 ? 29.45402 -42.39713 59.71993 1.000 23.91131 158 ALA B C 1
ATOM 4289 O O . ALA B 1 166 ? 30.60947 -42.84178 59.67030 1.000 23.70253 158 ALA B O 1
ATOM 4291 N N . ILE B 1 167 ? 28.67986 -42.54642 60.79666 1.000 24.21192 159 ILE B N 1
ATOM 4292 C CA . ILE B 1 167 ? 29.17979 -43.23924 61.97915 1.000 24.30032 159 ILE B CA 1
ATOM 4293 C C . ILE B 1 167 ? 29.37255 -44.71994 61.68983 1.000 24.96474 159 ILE B C 1
ATOM 4294 O O . ILE B 1 167 ? 30.38565 -45.32086 62.07940 1.000 24.23109 159 ILE B O 1
ATOM 4299 N N . VAL B 1 168 ? 28.40118 -45.33535 61.01151 1.000 25.13397 160 VAL B N 1
ATOM 4300 C CA . VAL B 1 168 ? 28.53729 -46.73426 60.60941 1.000 26.65258 160 VAL B CA 1
ATOM 4301 C C . VAL B 1 168 ? 29.80183 -46.92416 59.78837 1.000 24.28444 160 VAL B C 1
ATOM 4302 O O . VAL B 1 168 ? 30.58125 -47.86177 60.00535 1.000 24.22866 160 VAL B O 1
ATOM 4306 N N . TYR B 1 169 ? 30.01582 -46.03206 58.82433 1.000 24.08122 161 TYR B N 1
ATOM 4307 C CA . TYR B 1 169 ? 31.20180 -46.12076 57.98225 1.000 23.82200 161 TYR B CA 1
ATOM 4308 C C . TYR B 1 169 ? 32.48014 -45.91904 58.79413 1.000 26.51948 161 TYR B C 1
ATOM 4309 O O . TYR B 1 169 ? 33.46868 -46.63535 58.59079 1.000 25.48042 161 TYR B O 1
ATOM 4318 N N . ALA B 1 170 ? 32.48853 -44.94123 59.71061 1.000 23.57962 162 ALA B N 1
ATOM 4319 C CA . ALA B 1 170 ? 33.67792 -44.73021 60.52898 1.000 23.52353 162 ALA B CA 1
ATOM 4320 C C . ALA B 1 170 ? 34.01538 -45.97925 61.32991 1.000 30.07129 162 ALA B C 1
ATOM 4321 O O . ALA B 1 170 ? 35.18870 -46.36666 61.43608 1.000 23.73588 162 ALA B O 1
ATOM 4323 N N . LYS B 1 171 ? 32.99645 -46.61511 61.91523 1.000 25.77965 163 LYS B N 1
ATOM 4324 C CA . LYS B 1 171 ? 33.23793 -47.79692 62.73309 1.000 25.80099 163 LYS B CA 1
ATOM 4325 C C . LYS B 1 171 ? 33.84918 -48.91981 61.90830 1.000 30.08670 163 LYS B C 1
ATOM 4326 O O . LYS B 1 171 ? 34.75651 -49.61702 62.37324 1.000 33.39349 163 LYS B O 1
ATOM 4332 N N . ALA B 1 172 ? 33.37875 -49.09786 60.67505 1.000 26.82701 164 ALA B N 1
ATOM 4333 C CA . ALA B 1 172 ? 33.91326 -50.14916 59.81784 1.000 31.24210 164 ALA B CA 1
ATOM 4334 C C . ALA B 1 172 ? 35.28342 -49.81408 59.24345 1.000 32.22246 164 ALA B C 1
ATOM 4335 O O . ALA B 1 172 ? 35.88678 -50.68323 58.60637 1.000 35.99408 164 ALA B O 1
ATOM 4337 N N . HIS B 1 173 ? 35.79570 -48.58860 59.44587 1.000 29.84162 165 HIS B N 1
ATOM 4338 C CA . HIS B 1 173 ? 37.07796 -48.20055 58.86204 1.000 30.30620 165 HIS B CA 1
ATOM 4339 C C . HIS B 1 173 ? 38.05285 -47.63493 59.89107 1.000 31.67376 165 HIS B C 1
ATOM 4340 O O . HIS B 1 173 ? 38.98480 -46.91647 59.52307 1.000 35.99397 165 HIS B O 1
ATOM 4347 N N . GLY B 1 174 ? 37.86691 -47.94756 61.16598 1.000 30.20256 166 GLY B N 1
ATOM 4348 C CA . GLY B 1 174 ? 38.85782 -47.58616 62.16014 1.000 36.20469 166 GLY B CA 1
ATOM 4349 C C . GLY B 1 174 ? 38.97511 -46.10834 62.43382 1.000 34.26942 166 GLY B C 1
ATOM 4350 O O . GLY B 1 174 ? 40.03317 -45.64609 62.87604 1.000 38.65897 166 GLY B O 1
ATOM 4351 N N . ILE B 1 175 ? 37.91478 -45.34997 62.18650 1.000 31.89533 167 ILE B N 1
ATOM 4352 C CA . ILE B 1 175 ? 37.89841 -43.91425 62.42286 1.000 30.84120 167 ILE B CA 1
ATOM 4353 C C . ILE B 1 175 ? 37.14279 -43.65469 63.71758 1.000 35.04154 167 ILE B C 1
ATOM 4354 O O . ILE B 1 175 ? 35.97810 -44.05929 63.85351 1.000 25.08534 167 ILE B O 1
ATOM 4359 N N . GLU B 1 176 ? 37.78851 -42.95585 64.65244 1.000 30.85032 168 GLU B N 1
ATOM 4360 C CA . GLU B 1 176 ? 37.17454 -42.71436 65.95350 1.000 36.07470 168 GLU B CA 1
ATOM 4361 C C . GLU B 1 176 ? 36.02058 -41.73000 65.81831 1.000 30.24660 168 GLU B C 1
ATOM 4362 O O . GLU B 1 176 ? 36.11764 -40.72139 65.10979 1.000 30.51767 168 GLU B O 1
ATOM 4364 N N . VAL B 1 177 ? 34.91607 -42.03674 66.48117 1.000 27.98722 169 VAL B N 1
ATOM 4365 C CA . VAL B 1 177 ? 33.73654 -41.17669 66.48865 1.000 29.46872 169 VAL B CA 1
ATOM 4366 C C . VAL B 1 177 ? 33.78199 -40.30044 67.73699 1.000 33.21419 169 VAL B C 1
ATOM 4367 O O . VAL B 1 177 ? 33.90262 -40.83737 68.84744 1.000 33.14136 169 VAL B O 1
ATOM 4371 N N . PRO B 1 178 ? 33.68002 -38.97761 67.60636 1.000 32.80566 170 PRO B N 1
ATOM 4372 C CA . PRO B 1 178 ? 33.68982 -38.11244 68.79505 1.000 33.15360 170 PRO B CA 1
ATOM 4373 C C . PRO B 1 178 ? 32.49537 -38.38084 69.70076 1.000 36.25234 170 PRO B C 1
ATOM 4374 O O . PRO B 1 178 ? 31.39402 -38.67863 69.23181 1.000 28.41841 170 PRO B O 1
ATOM 4378 N N . VAL B 1 179 ? 32.72243 -38.25368 71.01506 1.000 34.55599 171 VAL B N 1
ATOM 4379 C CA . VAL B 1 179 ? 31.63643 -38.42775 71.97956 1.000 36.25305 171 VAL B CA 1
ATOM 4380 C C . VAL B 1 179 ? 30.56736 -37.35736 71.78638 1.000 43.41355 171 VAL B C 1
ATOM 4381 O O . VAL B 1 179 ? 29.36413 -37.65264 71.78046 1.000 40.10352 171 VAL B O 1
ATOM 4385 N N . THR B 1 180 ? 30.98624 -36.10350 71.62771 1.000 42.48469 172 THR B N 1
ATOM 4386 C CA . THR B 1 180 ? 30.03910 -34.99625 71.56970 1.000 47.93617 172 THR B CA 1
ATOM 4387 C C . THR B 1 180 ? 29.28674 -35.01394 70.24125 1.000 41.04207 172 THR B C 1
ATOM 4388 O O . THR B 1 180 ? 29.86714 -35.35312 69.20785 1.000 46.64662 172 THR B O 1
ATOM 4392 N N . PRO B 1 181 ? 28.00507 -34.65124 70.23359 1.000 48.30265 173 PRO B N 1
ATOM 4393 C CA . PRO B 1 181 ? 27.19540 -34.79968 69.02159 1.000 48.83868 173 PRO B CA 1
ATOM 4394 C C . PRO B 1 181 ? 27.49527 -33.69446 68.01865 1.000 53.74096 173 PRO B C 1
ATOM 4395 O O . PRO B 1 181 ? 28.23924 -32.74735 68.28890 1.000 47.67499 173 PRO B O 1
ATOM 4399 N N . LYS B 1 182 ? 26.88029 -33.83055 66.84629 1.000 60.20066 174 LYS B N 1
ATOM 4400 C CA . LYS B 1 182 ? 26.86624 -32.73680 65.88684 1.000 67.43894 174 LYS B CA 1
ATOM 4401 C C . LYS B 1 182 ? 26.19287 -31.52197 66.51362 1.000 64.61099 174 LYS B C 1
ATOM 4402 O O . LYS B 1 182 ? 25.12554 -31.63661 67.12534 1.000 63.04946 174 LYS B O 1
ATOM 4404 N N . ALA B 1 183 ? 26.83522 -30.36103 66.38563 1.000 63.40214 175 ALA B N 1
ATOM 4405 C CA . ALA B 1 183 ? 26.25096 -29.10756 66.84541 1.000 55.81147 175 ALA B CA 1
ATOM 4406 C C . ALA B 1 183 ? 24.87120 -28.93283 66.21867 1.000 38.85962 175 ALA B C 1
ATOM 4407 O O . ALA B 1 183 ? 24.61613 -29.45862 65.12924 1.000 41.75039 175 ALA B O 1
ATOM 4409 N N . PRO B 1 184 ? 23.95120 -28.21668 66.86824 1.000 35.67296 176 PRO B N 1
ATOM 4410 C CA . PRO B 1 184 ? 22.61835 -28.03331 66.27255 1.000 37.44235 176 PRO B CA 1
ATOM 4411 C C . PRO B 1 184 ? 22.62250 -27.16885 65.01452 1.000 33.47113 176 PRO B C 1
ATOM 4412 O O . PRO B 1 184 ? 21.61787 -27.16130 64.29166 1.000 26.76076 176 PRO B O 1
ATOM 4416 N N . TYR B 1 185 ? 23.71482 -26.45870 64.72694 1.000 28.80470 177 TYR B N 1
ATOM 4417 C CA . TYR B 1 185 ? 23.79320 -25.55607 63.59050 1.000 29.63238 177 TYR B CA 1
ATOM 4418 C C . TYR B 1 185 ? 25.05752 -25.85010 62.79820 1.000 25.24049 177 TYR B C 1
ATOM 4419 O O . TYR B 1 185 ? 26.06327 -26.27870 63.36105 1.000 25.08443 177 TYR B O 1
ATOM 4428 N N . SER B 1 186 ? 24.99571 -25.64102 61.48254 1.000 22.38728 178 SER B N 1
ATOM 4429 C CA A SER B 1 186 ? 26.18790 -25.72352 60.65674 0.544 25.27335 178 SER B CA 1
ATOM 4430 C CA B SER B 1 186 ? 26.18673 -25.71497 60.64283 0.456 25.26948 178 SER B CA 1
ATOM 4431 C C . SER B 1 186 ? 26.96164 -24.41397 60.78143 1.000 21.90816 178 SER B C 1
ATOM 4432 O O . SER B 1 186 ? 26.42470 -23.33793 60.50083 1.000 17.23921 178 SER B O 1
ATOM 4437 N N . ARG B 1 187 ? 28.21754 -24.50188 61.20900 1.000 18.22834 179 ARG B N 1
ATOM 4438 C CA . ARG B 1 187 ? 28.96649 -23.30168 61.52954 1.000 17.89475 179 ARG B CA 1
ATOM 4439 C C . ARG B 1 187 ? 30.25495 -23.18865 60.72933 1.000 19.70668 179 ARG B C 1
ATOM 4440 O O . ARG B 1 187 ? 30.84104 -24.18349 60.29718 1.000 20.45154 179 ARG B O 1
ATOM 4448 N N . ASP B 1 188 ? 30.66384 -21.94555 60.51860 1.000 17.69638 180 ASP B N 1
ATOM 4449 C CA . ASP B 1 188 ? 31.96870 -21.62270 59.97262 1.000 14.00918 180 ASP B CA 1
ATOM 4450 C C . ASP B 1 188 ? 32.53357 -20.48880 60.80699 1.000 15.81159 180 ASP B C 1
ATOM 4451 O O . ASP B 1 188 ? 31.78708 -19.61388 61.24861 1.000 18.00061 180 ASP B O 1
ATOM 4456 N N . HIS B 1 189 ? 33.84105 -20.51836 61.05929 1.000 14.79397 181 HIS B N 1
ATOM 4457 C CA . HIS B 1 189 ? 34.43138 -19.58026 62.00393 1.000 14.69941 181 HIS B CA 1
ATOM 4458 C C . HIS B 1 189 ? 35.82997 -19.22019 61.51377 1.000 16.92386 181 HIS B C 1
ATOM 4459 O O . HIS B 1 189 ? 36.62460 -20.11539 61.21504 1.000 16.37007 181 HIS B O 1
ATOM 4466 N N . ASN B 1 190 ? 36.11426 -17.91975 61.39691 1.000 16.57758 182 ASN B N 1
ATOM 4467 C CA . ASN B 1 190 ? 37.47098 -17.44245 61.11306 1.000 12.34116 182 ASN B CA 1
ATOM 4468 C C . ASN B 1 190 ? 37.63419 -16.10175 61.82357 1.000 14.47684 182 ASN B C 1
ATOM 4469 O O . ASN B 1 190 ? 36.72510 -15.65182 62.52915 1.000 14.06811 182 ASN B O 1
ATOM 4474 N N . ILE B 1 191 ? 38.78415 -15.44126 61.62527 1.000 14.82932 183 ILE B N 1
ATOM 4475 C CA . ILE B 1 191 ? 39.03933 -14.18793 62.35338 1.000 15.68035 183 ILE B CA 1
ATOM 4476 C C . ILE B 1 191 ? 38.04667 -13.08319 62.00250 1.000 12.87336 183 ILE B C 1
ATOM 4477 O O . ILE B 1 191 ? 37.94530 -12.08706 62.73550 1.000 13.66923 183 ILE B O 1
ATOM 4482 N N . TRP B 1 192 ? 37.34973 -13.21112 60.88132 1.000 11.96506 184 TRP B N 1
ATOM 4483 C CA . TRP B 1 192 ? 36.42977 -12.17691 60.40843 1.000 10.26987 184 TRP B CA 1
ATOM 4484 C C . TRP B 1 192 ? 34.99506 -12.37996 60.84226 1.000 13.23633 184 TRP B C 1
ATOM 4485 O O . TRP B 1 192 ? 34.27871 -11.38492 61.02256 1.000 12.73145 184 TRP B O 1
ATOM 4496 N N . TYR B 1 193 ? 34.53472 -13.62239 60.98856 1.000 11.96769 185 TYR B N 1
ATOM 4497 C CA . TYR B 1 193 ? 33.11133 -13.82951 61.24249 1.000 10.89037 185 TYR B CA 1
ATOM 4498 C C . TYR B 1 193 ? 32.87417 -15.19962 61.84999 1.000 16.96365 185 TYR B C 1
ATOM 4499 O O . TYR B 1 193 ? 33.76631 -16.05394 61.90148 1.000 11.86830 185 TYR B O 1
ATOM 4508 N N . ILE B 1 194 ? 31.63682 -15.39445 62.31864 1.000 10.21363 186 ILE B N 1
ATOM 4509 C CA . ILE B 1 194 ? 31.09946 -16.71140 62.59588 1.000 12.86182 186 ILE B CA 1
ATOM 4510 C C . ILE B 1 194 ? 29.75721 -16.79483 61.90673 1.000 16.84098 186 ILE B C 1
ATOM 4511 O O . ILE B 1 194 ? 28.93694 -15.88246 62.03568 1.000 11.83326 186 ILE B O 1
ATOM 4516 N N . SER B 1 195 ? 29.52488 -17.89464 61.20622 1.000 12.79528 187 SER B N 1
ATOM 4517 C CA A SER B 1 195 ? 28.28378 -18.12443 60.48630 0.534 14.77135 187 SER B CA 1
ATOM 4518 C CA B SER B 1 195 ? 28.27903 -18.11795 60.49433 0.466 14.76518 187 SER B CA 1
ATOM 4519 C C . SER B 1 195 ? 27.53755 -19.28712 61.12146 1.000 13.85813 187 SER B C 1
ATOM 4520 O O . SER B 1 195 ? 28.15450 -20.25615 61.57318 1.000 14.34535 187 SER B O 1
ATOM 4525 N N . HIS B 1 196 ? 26.21173 -19.18483 61.15799 1.000 14.20135 188 HIS B N 1
ATOM 4526 C CA . HIS B 1 196 ? 25.35286 -20.23749 61.69598 1.000 13.46874 188 HIS B CA 1
ATOM 4527 C C . HIS B 1 196 ? 24.19555 -20.43494 60.73359 1.000 16.28875 188 HIS B C 1
ATOM 4528 O O . HIS B 1 196 ? 23.56748 -19.45441 60.33502 1.000 16.59106 188 HIS B O 1
ATOM 4535 N N . GLU B 1 197 ? 23.89865 -21.68523 60.37411 1.000 15.37576 189 GLU B N 1
ATOM 4536 C CA . GLU B 1 197 ? 22.76031 -21.94160 59.49926 1.000 16.68765 189 GLU B CA 1
ATOM 4537 C C . GLU B 1 197 ? 22.32724 -23.39534 59.67331 1.000 22.44384 189 GLU B C 1
ATOM 4538 O O . GLU B 1 197 ? 22.96155 -24.17372 60.39503 1.000 24.56938 189 GLU B O 1
ATOM 4544 N N . GLY B 1 198 ? 21.18015 -23.73468 59.05774 1.000 22.90807 190 GLY B N 1
ATOM 4545 C CA . GLY B 1 198 ? 20.61752 -25.06825 59.17703 1.000 23.82862 190 GLY B CA 1
ATOM 4546 C C . GLY B 1 198 ? 19.90430 -25.32236 60.50108 1.000 25.53476 190 GLY B C 1
ATOM 4547 O O . GLY B 1 198 ? 19.79357 -24.46193 61.37130 1.000 23.33587 190 GLY B O 1
ATOM 4548 N N . GLY B 1 199 ? 19.40304 -26.54947 60.64932 1.000 29.33378 191 GLY B N 1
ATOM 4549 C CA . GLY B 1 199 ? 18.65092 -26.85381 61.85771 1.000 28.89035 191 GLY B CA 1
ATOM 4550 C C . GLY B 1 199 ? 17.39006 -26.01012 61.92060 1.000 29.81489 191 GLY B C 1
ATOM 4551 O O . GLY B 1 199 ? 16.75941 -25.71699 60.89620 1.000 26.77860 191 GLY B O 1
ATOM 4552 N N . VAL B 1 200 ? 17.03678 -25.56425 63.13001 1.000 23.19948 192 VAL B N 1
ATOM 4553 C CA . VAL B 1 200 ? 15.82536 -24.76412 63.29116 1.000 28.60372 192 VAL B CA 1
ATOM 4554 C C . VAL B 1 200 ? 15.97659 -23.35185 62.74734 1.000 27.47505 192 VAL B C 1
ATOM 4555 O O . VAL B 1 200 ? 14.98076 -22.61349 62.65512 1.000 21.55460 192 VAL B O 1
ATOM 4559 N N . LEU B 1 201 ? 17.19557 -22.95011 62.37800 1.000 21.89261 193 LEU B N 1
ATOM 4560 C CA . LEU B 1 201 ? 17.35894 -21.66426 61.71203 1.000 18.60640 193 LEU B CA 1
ATOM 4561 C C . LEU B 1 201 ? 16.70012 -21.63361 60.34359 1.000 21.09505 193 LEU B C 1
ATOM 4562 O O . LEU B 1 201 ? 16.44970 -20.53713 59.81739 1.000 19.73934 193 LEU B O 1
ATOM 4567 N N . GLU B 1 202 ? 16.42327 -22.80477 59.72653 1.000 21.87250 194 GLU B N 1
ATOM 4568 C CA A GLU B 1 202 ? 15.85378 -22.74643 58.38287 0.602 24.90089 194 GLU B CA 1
ATOM 4569 C CA B GLU B 1 202 ? 15.80735 -22.90178 58.40670 0.398 24.98211 194 GLU B CA 1
ATOM 4570 C C . GLU B 1 202 ? 14.36695 -22.44049 58.39317 1.000 28.45031 194 GLU B C 1
ATOM 4571 O O . GLU B 1 202 ? 13.67842 -22.69779 57.41431 1.000 32.71230 194 GLU B O 1
ATOM 4582 N N . ASP B 1 203 ? 13.86089 -21.84141 59.46460 1.000 25.26940 195 ASP B N 1
ATOM 4583 C CA . ASP B 1 203 ? 12.50442 -21.30102 59.48640 1.000 24.90842 195 ASP B CA 1
ATOM 4584 C C . ASP B 1 203 ? 12.59020 -19.79274 59.69970 1.000 21.29883 195 ASP B C 1
ATOM 4585 O O . ASP B 1 203 ? 12.72041 -19.34142 60.85132 1.000 21.47115 195 ASP B O 1
ATOM 4590 N N . PRO B 1 204 ? 12.47987 -18.97483 58.64153 1.000 20.81540 196 PRO B N 1
ATOM 4591 C CA . PRO B 1 204 ? 12.56970 -17.50990 58.81487 1.000 17.85707 196 PRO B CA 1
ATOM 4592 C C . PRO B 1 204 ? 11.43224 -16.89943 59.63012 1.000 19.87032 196 PRO B C 1
ATOM 4593 O O . PRO B 1 204 ? 11.48440 -15.69750 59.92996 1.000 16.61495 196 PRO B O 1
ATOM 4597 N N . SER B 1 205 ? 10.39401 -17.66142 59.96054 1.000 17.77291 197 SER B N 1
ATOM 4598 C CA . SER B 1 205 ? 9.29364 -17.10606 60.73226 1.000 18.78283 197 SER B CA 1
ATOM 4599 C C . SER B 1 205 ? 9.62143 -17.02666 62.21511 1.000 26.37176 197 SER B C 1
ATOM 4600 O O . SER B 1 205 ? 8.88216 -16.38383 62.96412 1.000 21.11720 197 SER B O 1
ATOM 4603 N N . GLN B 1 206 ? 10.71242 -17.65223 62.64442 1.000 22.32289 198 GLN B N 1
ATOM 4604 C CA . GLN B 1 206 ? 11.07169 -17.75195 64.04969 1.000 28.76847 198 GLN B CA 1
ATOM 4605 C C . GLN B 1 206 ? 12.24135 -16.82845 64.35607 1.000 29.37579 198 GLN B C 1
ATOM 4606 O O . GLN B 1 206 ? 13.16142 -16.67128 63.54014 1.000 26.56737 198 GLN B O 1
ATOM 4612 N N . GLU B 1 207 ? 12.22928 -16.23412 65.54092 1.000 24.03061 199 GLU B N 1
ATOM 4613 C CA . GLU B 1 207 ? 13.38607 -15.42604 65.86441 1.000 29.71929 199 GLU B CA 1
ATOM 4614 C C . GLU B 1 207 ? 14.58222 -16.32372 66.17534 1.000 21.64464 199 GLU B C 1
ATOM 4615 O O . GLU B 1 207 ? 14.45116 -17.52779 66.42317 1.000 25.76057 199 GLU B O 1
ATOM 4621 N N . MET B 1 208 ? 15.75335 -15.71782 66.14041 1.000 22.36398 200 MET B N 1
ATOM 4622 C CA . MET B 1 208 ? 16.99006 -16.43075 66.41471 1.000 26.01874 200 MET B CA 1
ATOM 4623 C C . MET B 1 208 ? 16.93833 -17.03993 67.81224 1.000 30.57456 200 MET B C 1
ATOM 4624 O O . MET B 1 208 ? 16.57561 -16.34178 68.76910 1.000 24.75992 200 MET B O 1
ATOM 4629 N N . PRO B 1 209 ? 17.25409 -18.32469 67.96768 1.000 28.57415 201 PRO B N 1
ATOM 4630 C CA . PRO B 1 209 ? 17.26881 -18.93356 69.30175 1.000 28.44761 201 PRO B CA 1
ATOM 4631 C C . PRO B 1 209 ? 18.35739 -18.32523 70.17482 1.000 27.13919 201 PRO B C 1
ATOM 4632 O O . PRO B 1 209 ? 19.26040 -17.63936 69.70544 1.000 21.96436 201 PRO B O 1
ATOM 4636 N N . ASN B 1 210 ? 18.26042 -18.58349 71.47828 1.000 28.14845 202 ASN B N 1
ATOM 4637 C CA . ASN B 1 210 ? 19.17287 -17.94731 72.41709 1.000 25.89317 202 ASN B CA 1
ATOM 4638 C C . ASN B 1 210 ? 20.48592 -18.70857 72.59436 1.000 27.47201 202 ASN B C 1
ATOM 4639 O O . ASN B 1 210 ? 21.30662 -18.30513 73.42311 1.000 34.89432 202 ASN B O 1
ATOM 4644 N N . ASP B 1 211 ? 20.71137 -19.79469 71.85432 1.000 20.36075 203 ASP B N 1
ATOM 4645 C CA . ASP B 1 211 ? 21.95881 -20.55291 71.96028 1.000 25.05307 203 ASP B CA 1
ATOM 4646 C C . ASP B 1 211 ? 22.80114 -20.50011 70.68355 1.000 26.59590 203 ASP B C 1
ATOM 4647 O O . ASP B 1 211 ? 23.66581 -21.35798 70.47043 1.000 24.15159 203 ASP B O 1
ATOM 4652 N N . VAL B 1 212 ? 22.55876 -19.51763 69.82419 1.000 20.04646 204 VAL B N 1
ATOM 4653 C CA . VAL B 1 212 ? 23.27960 -19.40735 68.56351 1.000 17.60164 204 VAL B CA 1
ATOM 4654 C C . VAL B 1 212 ? 24.59676 -18.66864 68.74238 1.000 22.83095 204 VAL B C 1
ATOM 4655 O O . VAL B 1 212 ? 25.65474 -19.16276 68.34133 1.000 18.67363 204 VAL B O 1
ATOM 4659 N N . LEU B 1 213 ? 24.55219 -17.48793 69.36086 1.000 17.95497 205 LEU B N 1
ATOM 4660 C CA . LEU B 1 213 ? 25.68892 -16.57246 69.30553 1.000 19.80103 205 LEU B CA 1
ATOM 4661 C C . LEU B 1 213 ? 26.89949 -17.13789 70.04046 1.000 20.06923 205 LEU B C 1
ATOM 4662 O O . LEU B 1 213 ? 26.78602 -17.68994 71.14210 1.000 21.63100 205 LEU B O 1
ATOM 4667 N N . LEU B 1 214 ? 28.07597 -16.95866 69.44728 1.000 14.85856 206 LEU B N 1
ATOM 4668 C CA . LEU B 1 214 ? 29.28937 -17.49412 70.03898 1.000 16.74902 206 LEU B CA 1
ATOM 4669 C C . LEU B 1 214 ? 30.35375 -16.46068 70.39851 1.000 24.91957 206 LEU B C 1
ATOM 4670 O O . LEU B 1 214 ? 31.21952 -16.77258 71.22181 1.000 23.83108 206 LEU B O 1
ATOM 4675 N N . MET B 1 215 ? 30.32330 -15.24583 69.82496 1.000 17.45721 207 MET B N 1
ATOM 4676 C CA . MET B 1 215 ? 31.35690 -14.25461 70.11780 1.000 17.05573 207 MET B CA 1
ATOM 4677 C C . MET B 1 215 ? 30.77217 -12.87146 70.35755 1.000 18.18522 207 MET B C 1
ATOM 4678 O O . MET B 1 215 ? 31.53596 -11.90330 70.46922 1.000 22.58058 207 MET B O 1
ATOM 4683 N N . THR B 1 216 ? 29.45319 -12.73944 70.40095 1.000 16.45897 208 THR B N 1
ATOM 4684 C CA . THR B 1 216 ? 28.79679 -11.44827 70.52810 1.000 14.96537 208 THR B CA 1
ATOM 4685 C C . THR B 1 216 ? 27.83268 -11.53199 71.70297 1.000 18.37325 208 THR B C 1
ATOM 4686 O O . THR B 1 216 ? 27.02794 -12.46504 71.77168 1.000 18.81309 208 THR B O 1
ATOM 4690 N N . ALA B 1 217 ? 27.89481 -10.55846 72.59691 1.000 18.49941 209 ALA B N 1
ATOM 4691 C CA . ALA B 1 217 ? 26.95244 -10.53205 73.70993 1.000 17.90087 209 ALA B CA 1
ATOM 4692 C C . ALA B 1 217 ? 25.56052 -10.14994 73.20605 1.000 18.01699 209 ALA B C 1
ATOM 4693 O O . ALA B 1 217 ? 25.43619 -9.25549 72.36402 1.000 17.90883 2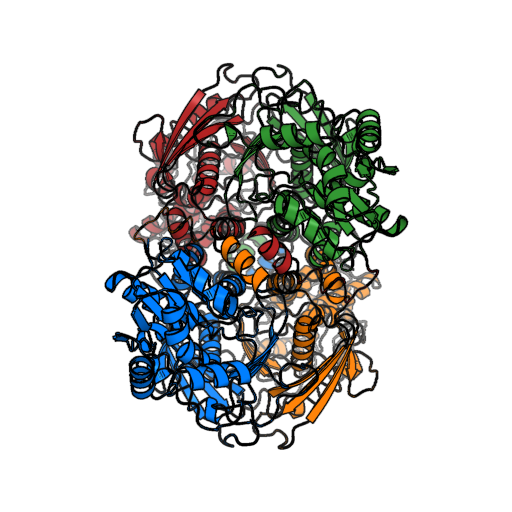09 ALA B O 1
ATOM 4695 N N . PRO B 1 218 ? 24.49713 -10.77727 73.71668 1.000 19.74691 210 PRO B N 1
ATOM 4696 C CA . PRO B 1 218 ? 23.14846 -10.25096 73.45507 1.000 25.34508 210 PRO B CA 1
ATOM 4697 C C . PRO B 1 218 ? 23.06836 -8.80780 73.92170 1.000 24.87281 210 PRO B C 1
ATOM 4698 O O . PRO B 1 218 ? 23.67776 -8.44517 74.92828 1.000 19.85258 210 PRO B O 1
ATOM 4702 N N . VAL B 1 219 ? 22.30842 -7.97785 73.18403 1.000 24.27927 211 VAL B N 1
ATOM 4703 C CA . VAL B 1 219 ? 22.22908 -6.54003 73.50065 1.000 25.58872 211 VAL B CA 1
ATOM 4704 C C . VAL B 1 219 ? 21.78530 -6.29379 74.93125 1.000 24.74930 211 VAL B C 1
ATOM 4705 O O . VAL B 1 219 ? 22.22631 -5.32579 75.57399 1.000 27.52028 211 VAL B O 1
ATOM 4709 N N . SER B 1 220 ? 20.89954 -7.13466 75.46348 1.000 23.33388 212 SER B N 1
ATOM 4710 C CA . SER B 1 220 ? 20.47890 -6.92415 76.84563 1.000 26.21552 212 SER B CA 1
ATOM 4711 C C . SER B 1 220 ? 21.60605 -7.15456 77.85314 1.000 27.82623 212 SER B C 1
ATOM 4712 O O . SER B 1 220 ? 21.48132 -6.74434 79.01869 1.000 27.90962 212 SER B O 1
ATOM 4715 N N . GLN B 1 221 ? 22.68685 -7.80655 77.45082 1.000 21.26524 213 GLN B N 1
ATOM 4716 C CA . GLN B 1 221 ? 23.76717 -8.15473 78.36604 1.000 23.87511 213 GLN B CA 1
ATOM 4717 C C . GLN B 1 221 ? 25.04787 -7.39916 78.02847 1.000 27.38977 213 GLN B C 1
ATOM 4718 O O . GLN B 1 221 ? 26.15273 -7.92727 78.14229 1.000 28.72203 213 GLN B O 1
ATOM 4724 N N . THR B 1 222 ? 24.90970 -6.15820 77.59234 1.000 21.51387 214 THR B N 1
ATOM 4725 C CA . THR B 1 222 ? 26.03929 -5.33516 77.21039 1.000 21.12267 214 THR B CA 1
ATOM 4726 C C . THR B 1 222 ? 26.28728 -4.25700 78.25567 1.000 21.87444 214 THR B C 1
ATOM 4727 O O . THR B 1 222 ? 25.37945 -3.89622 79.01893 1.000 20.49002 214 THR B O 1
ATOM 4731 N N . PRO B 1 223 ? 27.50369 -3.71667 78.31586 1.000 17.04062 215 PRO B N 1
ATOM 4732 C CA . PRO B 1 223 ? 27.82219 -2.72294 79.34819 1.000 20.50706 215 PRO B CA 1
ATOM 4733 C C . PRO B 1 223 ? 26.90630 -1.51289 79.29400 1.000 24.76994 215 PRO B C 1
ATOM 4734 O O . PRO B 1 223 ? 26.43704 -1.10680 78.23217 1.000 19.50209 215 PRO B O 1
ATOM 4738 N N . ASP B 1 224 ? 26.69867 -0.90559 80.45678 1.000 20.10870 216 ASP B N 1
ATOM 4739 C CA . ASP B 1 224 ? 25.85996 0.27952 80.54893 1.000 23.12236 216 ASP B CA 1
ATOM 4740 C C . ASP B 1 224 ? 26.62539 1.56856 80.29227 1.000 23.27645 216 ASP B C 1
ATOM 4741 O O . ASP B 1 224 ? 26.00409 2.63088 80.27470 1.000 26.48242 216 ASP B O 1
ATOM 4746 N N . GLU B 1 225 ? 27.94991 1.50564 80.12742 1.000 20.33725 217 GLU B N 1
ATOM 4747 C CA . GLU B 1 225 ? 28.75267 2.64218 79.68619 1.000 24.18000 217 GLU B CA 1
ATOM 4748 C C . GLU B 1 225 ? 29.29353 2.37949 78.28054 1.000 19.38486 217 GLU B C 1
ATOM 4749 O O . GLU B 1 225 ? 29.75194 1.27496 77.98110 1.000 19.65335 217 GLU B O 1
ATOM 4751 N N . GLU B 1 226 ? 29.26578 3.40719 77.44109 1.000 21.69610 218 GLU B N 1
ATOM 4752 C CA . GLU B 1 226 ? 29.81199 3.30151 76.09529 1.000 20.13094 218 GLU B CA 1
ATOM 4753 C C . GLU B 1 226 ? 31.33420 3.18899 76.14913 1.000 24.00149 218 GLU B C 1
ATOM 4754 O O . GLU B 1 226 ? 31.98068 3.55197 77.13612 1.000 24.34921 218 GLU B O 1
ATOM 4760 N N . GLU B 1 227 ? 31.91342 2.69808 75.06070 1.000 21.00426 219 GLU B N 1
ATOM 4761 C CA . GLU B 1 227 ? 33.35854 2.63703 74.92652 1.000 18.96083 219 GLU B CA 1
ATOM 4762 C C . GLU B 1 227 ? 33.75563 3.35495 73.64653 1.000 19.52399 219 GLU B C 1
ATOM 4763 O O . GLU B 1 227 ? 33.17267 3.10001 72.59396 1.000 18.41793 219 GLU B O 1
ATOM 4769 N N . VAL B 1 228 ? 34.72263 4.25711 73.74663 1.000 19.66575 220 VAL B N 1
ATOM 4770 C CA . VAL B 1 228 ? 35.25545 4.95898 72.58185 1.000 19.54719 220 VAL B CA 1
ATOM 4771 C C . VAL B 1 228 ? 36.37531 4.12520 71.97569 1.000 20.37987 220 VAL B C 1
ATOM 4772 O O . VAL B 1 228 ? 37.26281 3.64974 72.69253 1.000 19.67324 220 VAL B O 1
ATOM 4776 N N . VAL B 1 229 ? 36.34167 3.94152 70.65155 1.000 19.78535 221 VAL B N 1
ATOM 4777 C CA . VAL B 1 229 ? 37.49620 3.42040 69.92897 1.000 17.35202 221 VAL B CA 1
ATOM 4778 C C . VAL B 1 229 ? 37.92597 4.45811 68.90090 1.000 21.34530 221 VAL B C 1
ATOM 4779 O O . VAL B 1 229 ? 37.10779 5.21331 68.36442 1.000 18.07168 221 VAL B O 1
ATOM 4783 N N . VAL B 1 230 ? 39.22868 4.49751 68.63783 1.000 15.51445 222 VAL B N 1
ATOM 4784 C CA . VAL B 1 230 ? 39.81703 5.43140 67.67827 1.000 18.58450 222 VAL B CA 1
ATOM 4785 C C . VAL B 1 230 ? 40.56832 4.59861 66.65936 1.000 19.23664 222 VAL B C 1
ATOM 4786 O O . VAL B 1 230 ? 41.47232 3.83469 67.01829 1.000 16.88849 222 VAL B O 1
ATOM 4790 N N . LEU B 1 231 ? 40.18314 4.72514 65.39981 1.000 16.59667 223 LEU B N 1
ATOM 4791 C CA . LEU B 1 231 ? 40.76798 3.93641 64.33053 1.000 16.85388 223 LEU B CA 1
ATOM 4792 C C . LEU B 1 231 ? 41.51017 4.87079 63.39446 1.000 18.18090 223 LEU B C 1
ATOM 4793 O O . LEU B 1 231 ? 40.92303 5.82811 62.88817 1.000 15.77742 223 LEU B O 1
ATOM 4798 N N . ASP B 1 232 ? 42.79963 4.61347 63.19550 1.000 14.34723 224 ASP B N 1
ATOM 4799 C CA . ASP B 1 232 ? 43.55615 5.28566 62.15259 1.000 13.67645 224 ASP B CA 1
ATOM 4800 C C . ASP B 1 232 ? 43.56431 4.40118 60.91476 1.000 15.33757 224 ASP B C 1
ATOM 4801 O O . ASP B 1 232 ? 43.80922 3.19048 61.01460 1.000 13.60889 224 ASP B O 1
ATOM 4806 N N . PHE B 1 233 ? 43.28392 5.00922 59.76408 1.000 12.89655 225 PHE B N 1
ATOM 4807 C CA . PHE B 1 233 ? 43.31102 4.34085 58.46865 1.000 14.42533 225 PHE B CA 1
ATOM 4808 C C . PHE B 1 233 ? 44.41579 4.93998 57.61201 1.000 14.19151 225 PHE B C 1
ATOM 4809 O O . PHE B 1 233 ? 44.69300 6.14300 57.69431 1.000 13.79947 225 PHE B O 1
ATOM 4817 N N . LYS B 1 234 ? 45.04525 4.08856 56.78782 1.000 12.80477 226 LYS B N 1
ATOM 4818 C CA . LYS B 1 234 ? 45.96113 4.52319 55.73511 1.000 16.42074 226 LYS B CA 1
ATOM 4819 C C . LYS B 1 234 ? 45.58640 3.81476 54.44944 1.000 14.30413 226 LYS B C 1
ATOM 4820 O O . LYS B 1 234 ? 45.58849 2.58341 54.40497 1.000 13.21597 226 LYS B O 1
ATOM 4826 N N . LYS B 1 235 ? 45.29565 4.59779 53.40861 1.000 13.41637 227 LYS B N 1
ATOM 4827 C CA . LYS B 1 235 ? 44.90464 4.07548 52.09724 1.000 15.66064 227 LYS B CA 1
ATOM 4828 C C . LYS B 1 235 ? 43.81549 3.00049 52.20943 1.000 17.91621 227 LYS B C 1
ATOM 4829 O O . LYS B 1 235 ? 43.87288 1.94917 51.56278 1.000 14.98290 227 LYS B O 1
ATOM 4835 N N . GLY B 1 236 ? 42.80671 3.27641 53.02779 1.000 13.80183 228 GLY B N 1
ATOM 4836 C CA . GLY B 1 236 ? 41.60758 2.46329 53.06198 1.000 11.68483 228 GLY B CA 1
ATOM 4837 C C . GLY B 1 236 ? 41.60228 1.33383 54.06996 1.000 13.96920 228 GLY B C 1
ATOM 4838 O O . GLY B 1 236 ? 40.56047 0.68144 54.21496 1.000 13.49115 228 GLY B O 1
ATOM 4839 N N . VAL B 1 237 ? 42.70888 1.08844 54.77444 1.000 13.73765 229 VAL B N 1
ATOM 4840 C CA . VAL B 1 237 ? 42.79028 -0.03361 55.71607 1.000 16.73161 229 VAL B CA 1
ATOM 4841 C C . VAL B 1 237 ? 43.21289 0.45565 57.09735 1.000 13.30045 229 VAL B C 1
ATOM 4842 O O . VAL B 1 237 ? 43.97477 1.42650 57.21761 1.000 13.69140 229 VAL B O 1
ATOM 4846 N N . PRO B 1 238 ? 42.73831 -0.18634 58.16099 1.000 12.02622 230 PRO B N 1
ATOM 4847 C CA . PRO B 1 238 ? 43.05945 0.28215 59.51590 1.000 15.99683 230 PRO B CA 1
ATOM 4848 C C . PRO B 1 238 ? 44.46813 -0.14454 59.92200 1.000 19.18436 230 PRO B C 1
ATOM 4849 O O . PRO B 1 238 ? 44.87933 -1.28836 59.70646 1.000 16.10637 230 PRO B O 1
ATOM 4853 N N . VAL B 1 239 ? 45.21944 0.79516 60.48583 1.000 12.54466 231 VAL B N 1
ATOM 4854 C CA . VAL B 1 239 ? 46.59672 0.53564 60.88763 1.000 16.08159 231 VAL B CA 1
ATOM 4855 C C . VAL B 1 239 ? 46.81514 0.72992 62.38119 1.000 17.55585 231 VAL B C 1
ATOM 4856 O O . VAL B 1 239 ? 47.84462 0.28956 62.89561 1.000 15.13468 231 VAL B O 1
ATOM 4860 N N . ALA B 1 240 ? 45.88564 1.35596 63.10393 1.000 14.15937 232 ALA B N 1
ATOM 4861 C CA . ALA B 1 240 ? 46.07122 1.54871 64.53765 1.000 14.24809 232 ALA B CA 1
ATOM 4862 C C . ALA B 1 240 ? 44.71205 1.63007 65.21555 1.000 16.82836 232 ALA B C 1
ATOM 4863 O O . ALA B 1 240 ? 43.72106 2.05493 64.61624 1.000 17.09787 232 ALA B O 1
ATOM 4865 N N . LEU B 1 241 ? 44.68800 1.20473 66.47318 1.000 18.13269 233 LEU B N 1
ATOM 4866 C CA . LEU B 1 241 ? 43.49512 1.17079 67.30069 1.000 17.61012 233 LEU B CA 1
ATOM 4867 C C . LEU B 1 241 ? 43.85512 1.83580 68.62373 1.000 19.38754 233 LEU B C 1
ATOM 4868 O O . LEU B 1 241 ? 44.82068 1.42271 69.27857 1.000 19.46129 233 LEU B O 1
ATOM 4873 N N . ASN B 1 242 ? 43.12757 2.90076 68.98210 1.000 16.97327 234 ASN B N 1
ATOM 4874 C CA . ASN B 1 242 ? 43.36969 3.63995 70.22928 1.000 20.69575 234 ASN B CA 1
ATOM 4875 C C . ASN B 1 242 ? 44.80881 4.14302 70.33348 1.000 22.45315 234 ASN B C 1
ATOM 4876 O O . ASN B 1 242 ? 45.41516 4.13647 71.41169 1.000 19.47201 234 ASN B O 1
ATOM 4881 N N . GLY B 1 243 ? 45.35111 4.61024 69.21431 1.000 18.86402 235 GLY B N 1
ATOM 4882 C CA . GLY B 1 243 ? 46.69991 5.13932 69.19197 1.000 21.60319 235 GLY B CA 1
ATOM 4883 C C . GLY B 1 243 ? 47.81636 4.11311 69.15441 1.000 24.22502 235 GLY B C 1
ATOM 4884 O O . GLY B 1 243 ? 48.99259 4.50229 69.19640 1.000 25.25675 235 GLY B O 1
ATOM 4885 N N . GLN B 1 244 ? 47.50812 2.82452 69.07342 1.000 22.36336 236 GLN B N 1
ATOM 4886 C CA . GLN B 1 244 ? 48.52991 1.78143 69.04845 1.000 19.75759 236 GLN B CA 1
ATOM 4887 C C . GLN B 1 244 ? 48.54626 1.12768 67.67481 1.000 22.61444 236 GLN B C 1
ATOM 4888 O O . GLN B 1 244 ? 47.53223 0.58044 67.22880 1.000 17.47598 236 GLN B O 1
ATOM 4894 N N . GLU B 1 245 ? 49.69060 1.17426 67.01009 1.000 21.38947 237 GLU B N 1
ATOM 4895 C CA . GLU B 1 245 ? 49.81995 0.43842 65.76146 1.000 22.95211 237 GLU B CA 1
ATOM 4896 C C . GLU B 1 245 ? 49.73884 -1.05273 66.05182 1.000 22.19119 237 GLU B C 1
ATOM 4897 O O . GLU B 1 245 ? 50.34920 -1.54569 67.00707 1.000 22.57135 237 GLU B O 1
ATOM 4903 N N . LEU B 1 246 ? 48.92894 -1.75257 65.26934 1.000 17.66556 238 LEU B N 1
ATOM 4904 C CA . LEU B 1 246 ? 48.64551 -3.16348 65.47234 1.000 20.98853 238 LEU B CA 1
ATOM 4905 C C . LEU B 1 246 ? 48.67019 -3.85564 64.12071 1.000 16.94926 238 LEU B C 1
ATOM 4906 O O . LEU B 1 246 ? 48.22166 -3.28519 63.12639 1.000 18.32048 238 LEU B O 1
ATOM 4911 N N . SER B 1 247 ? 49.19725 -5.07888 64.09296 1.000 17.66129 239 SER B N 1
ATOM 4912 C CA . SER B 1 247 ? 49.08720 -5.90254 62.89770 1.000 18.47076 239 SER B CA 1
ATOM 4913 C C . SER B 1 247 ? 47.61308 -6.10043 62.55739 1.000 19.35748 239 SER B C 1
ATOM 4914 O O . SER B 1 247 ? 46.74083 -5.92318 63.41618 1.000 17.25526 239 SER B O 1
ATOM 4917 N N . PRO B 1 248 ? 47.30152 -6.43760 61.30212 1.000 15.01071 240 PRO B N 1
ATOM 4918 C CA . PRO B 1 248 ? 45.89496 -6.69853 60.95996 1.000 16.87363 240 PRO B CA 1
ATOM 4919 C C . PRO B 1 248 ? 45.25820 -7.74427 61.85043 1.000 16.36631 240 PRO B C 1
ATOM 4920 O O . PRO B 1 248 ? 44.12160 -7.55591 62.29572 1.000 15.00842 240 PRO B O 1
ATOM 4924 N N . VAL B 1 249 ? 45.96900 -8.82696 62.15180 1.000 16.03413 241 VAL B N 1
ATOM 4925 C CA . VAL B 1 249 ? 45.38192 -9.86947 62.98773 1.000 16.82388 241 VAL B CA 1
ATOM 4926 C C . VAL B 1 249 ? 45.15762 -9.36481 64.41422 1.000 20.83646 241 VAL B C 1
ATOM 4927 O O . VAL B 1 249 ? 44.12306 -9.65710 65.02840 1.000 14.19556 241 VAL B O 1
ATOM 4931 N N . ASP B 1 250 ? 46.11902 -8.61590 64.96982 1.000 14.82536 242 ASP B N 1
ATOM 4932 C CA . ASP B 1 250 ? 45.94753 -8.11087 66.33027 1.000 17.42910 242 ASP B CA 1
ATOM 4933 C C . ASP B 1 250 ? 44.83456 -7.07373 66.40263 1.000 18.12401 242 ASP B C 1
ATOM 4934 O O . ASP B 1 250 ? 44.11928 -6.98218 67.41453 1.000 14.04116 242 ASP B O 1
ATOM 4939 N N . LEU B 1 251 ? 44.70905 -6.24636 65.36704 1.000 12.90488 243 LEU B N 1
ATOM 4940 C CA . LEU B 1 251 ? 43.65520 -5.24130 65.35504 1.000 17.67599 243 LEU B CA 1
ATOM 4941 C C . LEU B 1 251 ? 42.27755 -5.89986 65.26992 1.000 17.37364 243 LEU B C 1
ATOM 4942 O O . LEU B 1 251 ? 41.35103 -5.52090 65.99327 1.000 13.86042 243 LEU B O 1
ATOM 4947 N N . LEU B 1 252 ? 42.11974 -6.88406 64.37681 1.000 13.14371 244 LEU B N 1
ATOM 4948 C CA . LEU B 1 252 ? 40.84665 -7.59786 64.29522 1.000 16.14664 244 LEU B CA 1
ATOM 4949 C C . LEU B 1 252 ? 40.51355 -8.31968 65.60458 1.000 16.28961 244 LEU B C 1
ATOM 4950 O O . LEU B 1 252 ? 39.35941 -8.31713 66.04461 1.000 12.79311 244 LEU B O 1
ATOM 4955 N N . ASN B 1 253 ? 41.49609 -8.98997 66.20095 1.000 14.29846 245 ASN B N 1
ATOM 4956 C CA A ASN B 1 253 ? 41.25924 -9.69268 67.45936 0.564 17.35726 245 ASN B CA 1
ATOM 4957 C CA B ASN B 1 253 ? 41.24481 -9.69401 67.45504 0.436 17.36097 245 ASN B CA 1
ATOM 4958 C C . ASN B 1 253 ? 40.78611 -8.72901 68.53814 1.000 15.90887 245 ASN B C 1
ATOM 4959 O O . ASN B 1 253 ? 39.81857 -9.00362 69.26293 1.000 16.52517 245 ASN B O 1
ATOM 4968 N N . SER B 1 254 ? 41.46961 -7.59209 68.66293 1.000 16.72657 246 SER B N 1
ATOM 4969 C CA . SER B 1 254 ? 41.11013 -6.63045 69.69771 1.000 18.47465 246 SER B CA 1
ATOM 4970 C C . SER B 1 254 ? 39.74083 -6.02306 69.43275 1.000 16.76921 246 SER B C 1
ATOM 4971 O O . SER B 1 254 ? 38.90574 -5.92594 70.34058 1.000 16.40591 246 SER B O 1
ATOM 4974 N N . LEU B 1 255 ? 39.47787 -5.64583 68.18797 1.000 14.52982 247 LEU B N 1
ATOM 4975 C CA A LEU B 1 255 ? 38.19349 -5.03813 67.87270 0.565 15.17556 247 LEU B CA 1
ATOM 4976 C CA B LEU B 1 255 ? 38.19451 -5.04342 67.84659 0.435 15.18340 247 LEU B CA 1
ATOM 4977 C C . LEU B 1 255 ? 37.06178 -6.05211 67.94535 1.000 14.76960 247 LEU B C 1
ATOM 4978 O O . LEU B 1 255 ? 35.93835 -5.68801 68.31024 1.000 16.22018 247 LEU B O 1
ATOM 4987 N N . ASN B 1 256 ? 37.32174 -7.32252 67.59314 1.000 11.73462 248 ASN B N 1
ATOM 4988 C CA . ASN B 1 256 ? 36.28273 -8.32987 67.78103 1.000 14.29711 248 ASN B CA 1
ATOM 4989 C C . ASN B 1 256 ? 35.91573 -8.46261 69.25935 1.000 16.06324 248 ASN B C 1
ATOM 4990 O O . ASN B 1 256 ? 34.73686 -8.57856 69.60827 1.000 14.46102 248 ASN B O 1
ATOM 4995 N N . GLN B 1 257 ? 36.91068 -8.43899 70.13882 1.000 13.17901 249 GLN B N 1
ATOM 4996 C CA . GLN B 1 257 ? 36.61294 -8.55298 71.56542 1.000 15.33405 249 GLN B CA 1
ATOM 4997 C C . GLN B 1 257 ? 35.79136 -7.35224 72.04303 1.000 19.54929 249 GLN B C 1
ATOM 4998 O O . GLN B 1 257 ? 34.74734 -7.51179 72.68618 1.000 18.57073 249 GLN B O 1
ATOM 5004 N N . LYS B 1 258 ? 36.23696 -6.14089 71.71000 1.000 15.41657 250 LYS B N 1
ATOM 5005 C CA A LYS B 1 258 ? 35.57081 -4.93547 72.19667 0.423 19.19232 250 LYS B CA 1
ATOM 5006 C CA B LYS B 1 258 ? 35.56888 -4.94017 72.20239 0.577 19.16583 250 LYS B CA 1
ATOM 5007 C C . LYS B 1 258 ? 34.16709 -4.81131 71.62071 1.000 22.32808 250 LYS B C 1
ATOM 5008 O O . LYS B 1 258 ? 33.19179 -4.62279 72.35993 1.000 16.98926 250 LYS B O 1
ATOM 5019 N N . ALA B 1 259 ? 34.04373 -4.89750 70.29225 1.000 14.92266 251 ALA B N 1
ATOM 5020 C CA . ALA B 1 259 ? 32.72094 -4.72975 69.69704 1.000 16.73969 251 ALA B CA 1
ATOM 5021 C C . ALA B 1 259 ? 31.80359 -5.89584 70.04677 1.000 16.36511 251 ALA B C 1
ATOM 5022 O O . ALA B 1 259 ? 30.59521 -5.69637 70.21517 1.000 14.69056 251 ALA B O 1
ATOM 5024 N N . GLY B 1 260 ? 32.35496 -7.10618 70.19263 1.000 14.07662 252 GLY B N 1
ATOM 5025 C CA . GLY B 1 260 ? 31.52108 -8.23565 70.57784 1.000 14.37440 252 GLY B CA 1
ATOM 5026 C C . GLY B 1 260 ? 30.96172 -8.06402 71.97978 1.000 17.89714 252 GLY B C 1
ATOM 5027 O O . GLY B 1 260 ? 29.80065 -8.39145 72.24774 1.000 14.17015 252 GLY B O 1
ATOM 5028 N N . GLN B 1 261 ? 31.76712 -7.51857 72.87968 1.000 14.44733 253 GLN B N 1
ATOM 5029 C CA . GLN B 1 261 ? 31.29015 -7.29363 74.24256 1.000 17.67614 253 GLN B CA 1
ATOM 5030 C C . GLN B 1 261 ? 30.15818 -6.27218 74.28750 1.000 18.09869 253 GLN B C 1
ATOM 5031 O O . GLN B 1 261 ? 29.28427 -6.35421 75.16837 1.000 16.87058 253 GLN B O 1
ATOM 5037 N N . HIS B 1 262 ? 30.14016 -5.33062 73.34439 1.000 14.77933 254 HIS B N 1
ATOM 5038 C CA . HIS B 1 262 ? 29.06625 -4.35274 73.24081 1.000 17.12080 254 HIS B CA 1
ATOM 5039 C C . HIS B 1 262 ? 27.94908 -4.79261 72.29385 1.000 16.79136 254 HIS B C 1
ATOM 5040 O O . HIS B 1 262 ? 27.09794 -3.97045 71.92744 1.000 15.23155 254 HIS B O 1
ATOM 5047 N N . GLY B 1 263 ? 27.91594 -6.06596 71.91473 1.000 13.99616 255 GLY B N 1
ATOM 5048 C CA . GLY B 1 263 ? 26.76844 -6.59907 71.21045 1.000 15.46724 255 GLY B CA 1
ATOM 5049 C C . GLY B 1 263 ? 26.68502 -6.23312 69.74703 1.000 12.80080 255 GLY B C 1
ATOM 5050 O O . GLY B 1 263 ? 25.61644 -6.37320 69.14877 1.000 14.63386 255 GLY B O 1
ATOM 5051 N N . ILE B 1 264 ? 27.78618 -5.82400 69.13555 1.000 13.23620 256 ILE B N 1
ATOM 5052 C CA . ILE B 1 264 ? 27.76001 -5.24233 67.79370 1.000 11.51345 256 ILE B CA 1
ATOM 5053 C C . ILE B 1 264 ? 27.93381 -6.30591 66.71969 1.000 12.28068 256 ILE B C 1
ATOM 5054 O O . ILE B 1 264 ? 28.76304 -7.22217 66.85368 1.000 12.03792 256 ILE B O 1
ATOM 5059 N N . GLY B 1 265 ? 27.16229 -6.16193 65.63502 1.000 13.62384 257 GLY B N 1
ATOM 5060 C CA . GLY B 1 265 ? 27.48108 -6.79504 64.36137 1.000 14.34046 257 GLY B CA 1
ATOM 5061 C C . GLY B 1 265 ? 26.69367 -8.04314 63.99826 1.000 17.18291 257 GLY B C 1
ATOM 5062 O O . GLY B 1 265 ? 27.06304 -8.72634 63.03978 1.000 15.90863 257 GLY B O 1
ATOM 5063 N N . VAL B 1 266 ? 25.62159 -8.35843 64.70688 1.000 14.67319 258 VAL B N 1
ATOM 5064 C CA . VAL B 1 266 ? 24.86546 -9.57061 64.40255 1.000 12.12055 258 VAL B CA 1
ATOM 5065 C C . VAL B 1 266 ? 23.92766 -9.29192 63.23728 1.000 14.11504 258 VAL B C 1
ATOM 5066 O O . VAL B 1 266 ? 23.14764 -8.33857 63.28212 1.000 15.90340 258 VAL B O 1
ATOM 5070 N N . ALA B 1 267 ? 23.97336 -10.13857 62.20604 1.000 13.01310 259 ALA B N 1
ATOM 5071 C CA . ALA B 1 267 ? 23.05378 -10.02990 61.07498 1.000 15.93375 259 ALA B CA 1
ATOM 5072 C C . ALA B 1 267 ? 22.21937 -11.29998 61.00853 1.000 16.34354 259 ALA B C 1
ATOM 5073 O O . ALA B 1 267 ? 22.75779 -12.40628 61.07832 1.000 15.38208 259 ALA B O 1
ATOM 5075 N N . ASP B 1 268 ? 20.90622 -11.14300 60.86701 1.000 13.21568 260 ASP B N 1
ATOM 5076 C CA . ASP B 1 268 ? 19.99687 -12.27351 60.70951 1.000 13.26592 260 ASP B CA 1
ATOM 5077 C C . ASP B 1 268 ? 19.31558 -12.06989 59.36615 1.000 11.15486 260 ASP B C 1
ATOM 5078 O O . ASP B 1 268 ? 18.50601 -11.15208 59.21499 1.000 15.75746 260 ASP B O 1
ATOM 5083 N N . ILE B 1 269 ? 19.66735 -12.88207 58.36956 1.000 12.48017 261 ILE B N 1
ATOM 5084 C CA . ILE B 1 269 ? 19.28670 -12.56146 56.99374 1.000 13.94180 261 ILE B CA 1
ATOM 5085 C C . ILE B 1 269 ? 18.81314 -13.80443 56.24912 1.000 14.40105 261 ILE B C 1
ATOM 5086 O O . ILE B 1 269 ? 19.09096 -14.94542 56.62618 1.000 15.02668 261 ILE B O 1
ATOM 5091 N N . VAL B 1 270 ? 18.04936 -13.56454 55.19421 1.000 11.58892 262 VAL B N 1
ATOM 5092 C CA . VAL B 1 270 ? 17.75317 -14.57606 54.19391 1.000 11.31140 262 VAL B CA 1
ATOM 5093 C C . VAL B 1 270 ? 18.50176 -14.14514 52.94421 1.000 14.97080 262 VAL B C 1
ATOM 5094 O O . VAL B 1 270 ? 18.34914 -12.99995 52.49784 1.000 11.68476 262 VAL B O 1
ATOM 5098 N N . GLU B 1 271 ? 19.31708 -15.04330 52.40161 1.000 11.35329 263 GLU B N 1
ATOM 5099 C CA . GLU B 1 271 ? 20.17393 -14.71972 51.26803 1.000 13.18746 263 GLU B CA 1
ATOM 5100 C C . GLU B 1 271 ? 19.91245 -15.71435 50.14870 1.000 13.35191 263 GLU B C 1
ATOM 5101 O O . GLU B 1 271 ? 19.44581 -16.82900 50.37491 1.000 12.77665 263 GLU B O 1
ATOM 5107 N N . ASN B 1 272 ? 20.21717 -15.29475 48.92451 1.000 11.87967 264 ASN B N 1
ATOM 5108 C CA . ASN B 1 272 ? 20.11736 -16.17499 47.77533 1.000 12.54681 264 ASN B CA 1
ATOM 5109 C C . ASN B 1 272 ? 21.43466 -16.90104 47.56495 1.000 12.79214 264 ASN B C 1
ATOM 5110 O O . ASN B 1 272 ? 22.47164 -16.26511 47.32763 1.000 14.30317 264 ASN B O 1
ATOM 5115 N N . ARG B 1 273 ? 21.38729 -18.22967 47.58088 1.000 13.28002 265 ARG B N 1
ATOM 5116 C CA . ARG B 1 273 ? 22.59906 -18.96599 47.26356 1.000 13.63162 265 ARG B CA 1
ATOM 5117 C C . ARG B 1 273 ? 22.87096 -18.90229 45.75966 1.000 14.22938 265 ARG B C 1
ATOM 5118 O O . ARG B 1 273 ? 21.97108 -18.67382 44.94982 1.000 17.28831 265 ARG B O 1
ATOM 5126 N N . LEU B 1 274 ? 24.13166 -19.12033 45.38886 1.000 15.66840 266 LEU B N 1
ATOM 5127 C CA . LEU B 1 274 ? 24.42812 -19.29671 43.97315 1.000 19.70549 266 LEU B CA 1
ATOM 5128 C C . LEU B 1 274 ? 23.76182 -20.56223 43.43661 1.000 28.35622 266 LEU B C 1
ATOM 5129 O O . LEU B 1 274 ? 23.26618 -20.57914 42.30542 1.000 29.67738 266 LEU B O 1
ATOM 5134 N N . VAL B 1 275 ? 23.70389 -21.62607 44.24669 1.000 23.48612 267 VAL B N 1
ATOM 5135 C CA . VAL B 1 275 ? 23.17713 -22.89522 43.74514 1.000 29.61959 267 VAL B CA 1
ATOM 5136 C C . VAL B 1 275 ? 21.65677 -22.91678 43.59192 1.000 38.86609 267 VAL B C 1
ATOM 5137 O O . VAL B 1 275 ? 21.10688 -23.96210 43.22367 1.000 39.91926 267 VAL B O 1
ATOM 5141 N N . GLY B 1 276 ? 20.95276 -21.80555 43.83019 1.000 32.46554 268 GLY B N 1
ATOM 5142 C CA . GLY B 1 276 ? 19.57772 -21.65749 43.34305 1.000 28.39866 268 GLY B CA 1
ATOM 5143 C C . GLY B 1 276 ? 18.48745 -21.52267 44.39736 1.000 34.45698 268 GLY B C 1
ATOM 5144 O O . GLY B 1 276 ? 17.30845 -21.39567 44.02606 1.000 31.40942 268 GLY B O 1
ATOM 5145 N N . MET B 1 277 ? 18.79181 -21.53083 45.68907 1.000 31.59762 269 MET B N 1
ATOM 5146 C CA . MET B 1 277 ? 17.76782 -21.51687 46.72083 1.000 20.32577 269 MET B CA 1
ATOM 5147 C C . MET B 1 277 ? 18.14357 -20.50403 47.79602 1.000 21.28273 269 MET B C 1
ATOM 5148 O O . MET B 1 277 ? 19.30628 -20.12729 47.92794 1.000 23.57157 269 MET B O 1
ATOM 5153 N N . LYS B 1 278 ? 17.15705 -20.09281 48.59604 1.000 15.51190 270 LYS B N 1
ATOM 5154 C CA A LYS B 1 278 ? 17.39491 -19.16264 49.69008 0.420 16.33035 270 LYS B CA 1
ATOM 5155 C CA B LYS B 1 278 ? 17.39827 -19.16257 49.68897 0.580 16.29766 270 LYS B CA 1
ATOM 5156 C C . LYS B 1 278 ? 17.79031 -19.91518 50.95795 1.000 19.04326 270 LYS B C 1
ATOM 5157 O O . LYS B 1 278 ? 17.35870 -21.04445 51.18711 1.000 19.13175 270 LYS B O 1
ATOM 5168 N N . ILE B 1 279 ? 18.62087 -19.27777 51.78443 1.000 15.99030 271 ILE B N 1
ATOM 5169 C CA . ILE B 1 279 ? 18.98153 -19.84652 53.08366 1.000 13.02770 271 ILE B CA 1
ATOM 5170 C C . ILE B 1 279 ? 18.90843 -18.74426 54.13713 1.000 16.51444 271 ILE B C 1
ATOM 5171 O O . ILE B 1 279 ? 19.19139 -17.57672 53.85922 1.000 16.40152 271 ILE B O 1
ATOM 5176 N N . ARG B 1 280 ? 18.48828 -19.11705 55.34002 1.000 13.40711 272 ARG B N 1
ATOM 5177 C CA . ARG B 1 280 ? 18.47785 -18.21819 56.48969 1.000 12.41241 272 ARG B CA 1
ATOM 5178 C C . ARG B 1 280 ? 19.77669 -18.40058 57.27890 1.000 13.93563 272 ARG B C 1
ATOM 5179 O O . ARG B 1 280 ? 20.07158 -19.50945 57.73511 1.000 15.98234 272 ARG B O 1
ATOM 5187 N N . GLY B 1 281 ? 20.52749 -17.31895 57.46872 1.000 16.81655 273 GLY B N 1
ATOM 5188 C CA . GLY B 1 281 ? 21.80199 -17.38550 58.16677 1.000 16.80052 273 GLY B CA 1
ATOM 5189 C C . GLY B 1 281 ? 21.89442 -16.33555 59.25823 1.000 18.85973 273 GLY B C 1
ATOM 5190 O O . GLY B 1 281 ? 21.28345 -15.26723 59.17987 1.000 15.12111 273 GLY B O 1
ATOM 5191 N N . ILE B 1 282 ? 22.65086 -16.67145 60.30482 1.000 16.55489 274 ILE B N 1
ATOM 5192 C CA . ILE B 1 282 ? 23.04247 -15.73156 61.35136 1.000 11.31692 274 ILE B CA 1
ATOM 5193 C C . ILE B 1 282 ? 24.53555 -15.49494 61.20462 1.000 12.70609 274 ILE B C 1
ATOM 5194 O O . ILE B 1 282 ? 25.31249 -16.45264 61.15942 1.000 13.89161 274 ILE B O 1
ATOM 5199 N N . TYR B 1 283 ? 24.93741 -14.23335 61.15346 1.000 11.93266 275 TYR B N 1
ATOM 5200 C CA . TYR B 1 283 ? 26.34590 -13.90411 60.96817 1.000 11.56630 275 TYR B CA 1
ATOM 5201 C C . TYR B 1 283 ? 26.79688 -12.96962 62.06719 1.000 12.33507 275 TYR B C 1
ATOM 5202 O O . TYR B 1 283 ? 26.18540 -11.91581 62.28070 1.000 17.41526 275 TYR B O 1
ATOM 5211 N N . GLU B 1 284 ? 27.88276 -13.33356 62.72846 1.000 11.22641 276 GLU B N 1
ATOM 5212 C CA . GLU B 1 284 ? 28.49432 -12.49497 63.73975 1.000 12.10206 276 GLU B CA 1
ATOM 5213 C C . GLU B 1 284 ? 29.78401 -11.96715 63.15293 1.000 13.45302 276 GLU B C 1
ATOM 5214 O O . GLU B 1 284 ? 30.56946 -12.74781 62.61403 1.000 12.34162 276 GLU B O 1
ATOM 5220 N N . ALA B 1 285 ? 29.99532 -10.66599 63.25123 1.000 10.92930 277 ALA B N 1
ATOM 5221 C CA . ALA B 1 285 ? 31.24950 -10.07388 62.78499 1.000 10.25866 277 ALA B CA 1
ATOM 5222 C C . ALA B 1 285 ? 31.39799 -8.69150 63.40859 1.000 9.72257 277 ALA B C 1
ATOM 5223 O O . ALA B 1 285 ? 31.19700 -7.66994 62.72955 1.000 11.47110 277 ALA B O 1
ATOM 5225 N N . PRO B 1 286 ? 31.74807 -8.62128 64.70066 1.000 12.59810 278 PRO B N 1
ATOM 5226 C CA . PRO B 1 286 ? 31.79951 -7.30826 65.37486 1.000 11.60992 278 PRO B CA 1
ATOM 5227 C C . PRO B 1 286 ? 32.82125 -6.35019 64.77980 1.000 12.08192 278 PRO B C 1
ATOM 5228 O O . PRO B 1 286 ? 32.48803 -5.20056 64.47672 1.000 12.43493 278 PRO B O 1
ATOM 5232 N N . ALA B 1 287 ? 34.08519 -6.77066 64.66680 1.000 13.10400 279 ALA B N 1
ATOM 5233 C CA . ALA B 1 287 ? 35.11255 -5.89302 64.11197 1.000 12.63767 279 ALA B CA 1
ATOM 5234 C C . ALA B 1 287 ? 34.77904 -5.47653 62.68204 1.000 15.46791 279 ALA B C 1
ATOM 5235 O O . ALA B 1 287 ? 35.02797 -4.32572 62.28633 1.000 12.76266 279 ALA B O 1
ATOM 5237 N N . ALA B 1 288 ? 34.25056 -6.41042 61.88227 1.000 11.07384 280 ALA B N 1
ATOM 5238 C CA . ALA B 1 288 ? 33.91549 -6.08382 60.49736 1.000 11.36442 280 ALA B CA 1
ATOM 5239 C C . ALA B 1 288 ? 32.89057 -4.95905 60.43319 1.000 12.75558 280 ALA B C 1
ATOM 5240 O O . ALA B 1 288 ? 33.02027 -4.02730 59.63268 1.000 10.47681 280 ALA B O 1
ATOM 5242 N N . ALA B 1 289 ? 31.86563 -5.02408 61.28774 1.000 14.10316 281 ALA B N 1
ATOM 5243 C CA . ALA B 1 289 ? 30.86667 -3.95645 61.32734 1.000 15.38870 281 ALA B CA 1
ATOM 5244 C C . ALA B 1 289 ? 31.50720 -2.61395 61.67030 1.000 13.60748 281 ALA B C 1
ATOM 5245 O O . ALA B 1 289 ? 31.22038 -1.58612 61.03236 1.000 12.03501 281 ALA B O 1
ATOM 5247 N N . VAL B 1 290 ? 32.39137 -2.60950 62.66336 1.000 13.24410 282 VAL B N 1
ATOM 5248 C CA . VAL B 1 290 ? 33.04743 -1.37176 63.05808 1.000 14.12633 282 VAL B CA 1
ATOM 5249 C C . VAL B 1 290 ? 33.95405 -0.86128 61.94213 1.000 13.48439 282 VAL B C 1
ATOM 5250 O O . VAL B 1 290 ? 33.96215 0.33421 61.64219 1.000 11.45390 282 VAL B O 1
ATOM 5254 N N . LEU B 1 291 ? 34.75076 -1.74878 61.32674 1.000 12.13880 283 LEU B N 1
ATOM 5255 C CA . LEU B 1 291 ? 35.64101 -1.30643 60.24211 1.000 12.60689 283 LEU B CA 1
ATOM 5256 C C . LEU B 1 291 ? 34.86049 -0.82128 59.02008 1.000 14.21260 283 LEU B C 1
ATOM 5257 O O . LEU B 1 291 ? 35.25317 0.16559 58.37396 1.000 13.31958 283 LEU B O 1
ATOM 5262 N N . TYR B 1 292 ? 33.77270 -1.50958 58.66467 1.000 10.45650 284 TYR B N 1
ATOM 5263 C CA . TYR B 1 292 ? 32.93739 -1.04153 57.54687 1.000 13.19923 284 TYR B CA 1
ATOM 5264 C C . TYR B 1 292 ? 32.38749 0.34868 57.81207 1.000 13.29808 284 TYR B C 1
ATOM 5265 O O . TYR B 1 292 ? 32.36157 1.20260 56.91211 1.000 13.09476 284 TYR B O 1
ATOM 5274 N N . LYS B 1 293 ? 31.94029 0.59313 59.04183 1.000 11.51584 285 LYS B N 1
ATOM 5275 C CA . LYS B 1 293 ? 31.39318 1.89573 59.37722 1.000 13.38622 285 LYS B CA 1
ATOM 5276 C C . LYS B 1 293 ? 32.46451 2.96470 59.29485 1.000 15.03196 285 LYS B C 1
ATOM 5277 O O . LYS B 1 293 ? 32.25421 4.01764 58.67783 1.000 13.90732 285 LYS B O 1
ATOM 5283 N N . ALA B 1 294 ? 33.62551 2.71410 59.91636 1.000 11.62107 286 ALA B N 1
ATOM 5284 C CA . ALA B 1 294 ? 34.68948 3.71162 59.88379 1.000 14.57494 286 ALA B CA 1
ATOM 5285 C C . ALA B 1 294 ? 35.14301 3.96892 58.45497 1.000 14.30184 286 ALA B C 1
ATOM 5286 O O . ALA B 1 294 ? 35.39443 5.11589 58.07035 1.000 12.89904 286 ALA B O 1
ATOM 5288 N N . HIS B 1 295 ? 35.24761 2.90857 57.65079 1.000 11.36234 287 HIS B N 1
ATOM 5289 C CA . HIS B 1 295 ? 35.69075 3.08099 56.27060 1.000 10.57894 287 HIS B CA 1
ATOM 5290 C C . HIS B 1 295 ? 34.68855 3.90308 55.47152 1.000 13.63500 287 HIS B C 1
ATOM 5291 O O . HIS B 1 295 ? 35.07243 4.75723 54.65715 1.000 14.10445 287 HIS B O 1
ATOM 5298 N N . LYS B 1 296 ? 33.39794 3.62139 55.65222 1.000 11.13811 288 LYS B N 1
ATOM 5299 C CA . LYS B 1 296 ? 32.35830 4.38902 54.97492 1.000 14.57786 288 LYS B CA 1
ATOM 5300 C C . LYS B 1 296 ? 32.43044 5.87597 55.33284 1.000 16.96071 288 LYS B C 1
ATOM 5301 O O . LYS B 1 296 ? 32.28514 6.75107 54.45815 1.000 12.12665 288 LYS B O 1
ATOM 5307 N N . LEU B 1 297 ? 32.61400 6.17810 56.62736 1.000 11.96895 289 LEU B N 1
ATOM 5308 C CA . LEU B 1 297 ? 32.72139 7.56326 57.07446 1.000 11.24762 289 LEU B CA 1
ATOM 5309 C C . LEU B 1 297 ? 33.91277 8.26105 56.43025 1.000 12.61676 289 LEU B C 1
ATOM 5310 O O . LEU B 1 297 ? 33.78894 9.37359 55.90170 1.000 12.41333 289 LEU B O 1
ATOM 5315 N N . LEU B 1 298 ? 35.07862 7.61484 56.44263 1.000 11.10553 290 LEU B N 1
ATOM 5316 C CA . LEU B 1 298 ? 36.24332 8.26923 55.84930 1.000 13.99244 290 LEU B CA 1
ATOM 5317 C C . LEU B 1 298 ? 36.07713 8.45778 54.34529 1.000 12.90890 290 LEU B C 1
ATOM 5318 O O . LEU B 1 298 ? 36.47694 9.49204 53.81523 1.000 13.42864 290 LEU B O 1
ATOM 5323 N N . GLU B 1 299 ? 35.46875 7.48788 53.63999 1.000 11.80633 291 GLU B N 1
ATOM 5324 C CA . GLU B 1 299 ? 35.23111 7.68458 52.21124 1.000 15.00456 291 GLU B CA 1
ATOM 5325 C C . GLU B 1 299 ? 34.31225 8.87599 51.96732 1.000 15.76592 291 GLU B C 1
ATOM 5326 O O . GLU B 1 299 ? 34.47995 9.60780 50.97495 1.000 11.69206 291 GLU B O 1
ATOM 5332 N N . SER B 1 300 ? 33.33512 9.09133 52.86249 1.000 12.95033 292 SER B N 1
ATOM 5333 C CA . SER B 1 300 ? 32.41638 10.21349 52.69578 1.000 14.87565 292 SER B CA 1
ATOM 5334 C C . SER B 1 300 ? 33.13538 11.54473 52.85385 1.000 17.98607 292 SER B C 1
ATOM 5335 O O . SER B 1 300 ? 32.66492 12.56319 52.32842 1.000 18.05805 292 SER B O 1
ATOM 5338 N N . LEU B 1 301 ? 34.27574 11.54833 53.54005 1.000 12.85534 293 LEU B N 1
ATOM 5339 C CA . LEU B 1 301 ? 35.07347 12.74824 53.75059 1.000 13.34278 293 LEU B CA 1
ATOM 5340 C C . LEU B 1 301 ? 36.11074 12.96996 52.64885 1.000 15.58120 293 LEU B C 1
ATOM 5341 O O . LEU B 1 301 ? 36.38331 14.12202 52.28379 1.000 14.55192 293 LEU B O 1
ATOM 5346 N N . CYS B 1 302 ? 36.66524 11.89218 52.06886 1.000 12.90387 294 CYS B N 1
ATOM 5347 C CA . CYS B 1 302 ? 37.87878 12.00370 51.27275 1.000 12.37612 294 CYS B CA 1
ATOM 5348 C C . CYS B 1 302 ? 37.65813 11.81085 49.77679 1.000 11.79204 294 CYS B C 1
ATOM 5349 O O . CYS B 1 302 ? 38.56988 12.11221 49.00202 1.000 14.72115 294 CYS B O 1
ATOM 5352 N N . LEU B 1 303 ? 36.51139 11.28521 49.35547 1.000 12.00081 295 LEU B N 1
ATOM 5353 C CA . LEU B 1 303 ? 36.23231 11.05342 47.93666 1.000 10.50275 295 LEU B CA 1
ATOM 5354 C C . LEU B 1 303 ? 35.36349 12.17592 47.38521 1.000 12.49913 295 LEU B C 1
ATOM 5355 O O . LEU B 1 303 ? 34.46992 12.67932 48.07076 1.000 12.52181 295 LEU B O 1
ATOM 5360 N N . THR B 1 304 ? 35.58838 12.53058 46.12240 1.000 12.25289 296 THR B N 1
ATOM 5361 C CA . THR B 1 304 ? 34.65094 13.43181 45.48888 1.000 11.06733 296 THR B CA 1
ATOM 5362 C C . THR B 1 304 ? 33.32045 12.70596 45.26238 1.000 13.22168 296 THR B C 1
ATOM 5363 O O . THR B 1 304 ? 33.23654 11.46076 45.30174 1.000 10.79300 296 THR B O 1
ATOM 5367 N N . ARG B 1 305 ? 32.28388 13.49760 44.96073 1.000 10.87357 297 ARG B N 1
ATOM 5368 C CA . ARG B 1 305 ? 30.97209 12.91123 44.70831 1.000 12.17122 297 ARG B CA 1
ATOM 5369 C C . ARG B 1 305 ? 31.02428 11.90763 43.55450 1.000 13.14523 297 ARG B C 1
ATOM 5370 O O . ARG B 1 305 ? 30.53647 10.77803 43.66820 1.000 10.49582 297 ARG B O 1
ATOM 5378 N N . SER B 1 306 ? 31.61687 12.29418 42.42489 1.000 10.91872 298 SER B N 1
ATOM 5379 C CA . SER B 1 306 ? 31.57627 11.36843 41.29394 1.000 12.32719 298 SER B CA 1
ATOM 5380 C C . SER B 1 306 ? 32.33315 10.08227 41.60761 1.000 12.98378 298 SER B C 1
ATOM 5381 O O . SER B 1 306 ? 31.89877 8.99626 41.20386 1.000 10.66422 298 SER B O 1
ATOM 5384 N N . THR B 1 307 ? 33.46330 10.17282 42.32376 1.000 10.12524 299 THR B N 1
ATOM 5385 C CA . THR B 1 307 ? 34.18230 8.94173 42.65885 1.000 11.43959 299 THR B CA 1
ATOM 5386 C C . THR B 1 307 ? 33.37892 8.08834 43.64121 1.000 10.34399 299 THR B C 1
ATOM 5387 O O . THR B 1 307 ? 33.32087 6.85924 43.50941 1.000 11.44608 299 THR B O 1
ATOM 5391 N N . LEU B 1 308 ? 32.78587 8.72080 44.64973 1.000 10.37740 300 LEU B N 1
ATOM 5392 C CA . LEU B 1 308 ? 31.98759 7.96430 45.61260 1.000 11.00247 300 LEU B CA 1
ATOM 5393 C C . LEU B 1 308 ? 30.84974 7.24928 44.89856 1.000 9.98309 300 LEU B C 1
ATOM 5394 O O . LEU B 1 308 ? 30.62671 6.04907 45.09029 1.000 11.52033 300 LEU B O 1
ATOM 5399 N N . HIS B 1 309 ? 30.11598 7.97531 44.06718 1.000 10.12742 301 HIS B N 1
ATOM 5400 C CA . HIS B 1 309 ? 28.96271 7.35464 43.41708 1.000 10.16086 301 HIS B CA 1
ATOM 5401 C C . HIS B 1 309 ? 29.39213 6.20741 42.50507 1.000 10.33717 301 HIS B C 1
ATOM 5402 O O . HIS B 1 309 ? 28.79768 5.12904 42.53639 1.000 10.58925 301 HIS B O 1
ATOM 5409 N N . LEU B 1 310 ? 30.45338 6.39865 41.72204 1.000 10.05365 302 LEU B N 1
ATOM 5410 C CA . LEU B 1 310 ? 30.90665 5.30824 40.85305 1.000 10.52551 302 LEU B CA 1
ATOM 5411 C C . LEU B 1 310 ? 31.35016 4.10178 41.67983 1.000 10.14155 302 LEU B C 1
ATOM 5412 O O . LEU B 1 310 ? 30.96332 2.95625 41.39050 1.000 9.76148 302 LEU B O 1
ATOM 5417 N N . LYS B 1 311 ? 32.15255 4.34045 42.72196 1.000 10.23362 303 LYS B N 1
ATOM 5418 C CA . LYS B 1 311 ? 32.62824 3.23646 43.55857 1.000 12.57615 303 LYS B CA 1
ATOM 5419 C C . LYS B 1 311 ? 31.47069 2.51269 44.23312 1.000 13.48809 303 LYS B C 1
ATOM 5420 O O . LYS B 1 311 ? 31.43533 1.27164 44.26111 1.000 12.04696 303 LYS B O 1
ATOM 5426 N N . GLN B 1 312 ? 30.51513 3.26644 44.79459 1.000 11.57237 304 GLN B N 1
ATOM 5427 C CA . GLN B 1 312 ? 29.36527 2.61590 45.42194 1.000 12.81476 304 GLN B CA 1
ATOM 5428 C C . GLN B 1 312 ? 28.60377 1.75126 44.41837 1.000 13.08415 304 GLN B C 1
ATOM 5429 O O . GLN B 1 312 ? 28.11467 0.67404 44.77549 1.000 12.95096 304 GLN B O 1
ATOM 5435 N N . SER B 1 313 ? 28.52971 2.18697 43.14296 1.000 10.84758 305 SER B N 1
ATOM 5436 C CA . SER B 1 313 ? 27.84307 1.41521 42.10768 1.000 12.83706 305 SER B CA 1
ATOM 5437 C C . SER B 1 313 ? 28.55408 0.10944 41.75324 1.000 15.78193 305 SER B C 1
ATOM 5438 O O . SER B 1 313 ? 27.94199 -0.74291 41.09858 1.000 16.46205 305 SER B O 1
ATOM 5441 N N . LEU B 1 314 ? 29.81838 -0.07240 42.13993 1.000 12.61930 306 LEU B N 1
ATOM 5442 C CA . LEU B 1 314 ? 30.53242 -1.31432 41.86712 1.000 11.40943 306 LEU B CA 1
ATOM 5443 C C . LEU B 1 314 ? 30.56001 -2.24791 43.07026 1.000 14.17518 306 LEU B C 1
ATOM 5444 O O . LEU B 1 314 ? 31.11628 -3.34810 42.97039 1.000 11.40156 306 LEU B O 1
ATOM 5449 N N . GLN B 1 315 ? 29.97506 -1.84155 44.20735 1.000 10.07989 307 GLN B N 1
ATOM 5450 C CA . GLN B 1 315 ? 30.06584 -2.68315 45.39508 1.000 11.56061 307 GLN B CA 1
ATOM 5451 C C . GLN B 1 315 ? 29.33224 -4.00011 45.18316 1.000 12.67268 307 GLN B C 1
ATOM 5452 O O . GLN B 1 315 ? 29.80156 -5.05413 45.63061 1.000 10.42731 307 GLN B O 1
ATOM 5458 N N . GLN B 1 316 ? 28.15175 -3.95050 44.54327 1.000 11.80008 308 GLN B N 1
ATOM 5459 C CA . GLN B 1 316 ? 27.38795 -5.17295 44.31456 1.000 13.45679 308 GLN B CA 1
ATOM 5460 C C . GLN B 1 316 ? 28.17107 -6.14877 43.44147 1.000 12.89621 308 GLN B C 1
ATOM 5461 O O . GLN B 1 316 ? 28.19782 -7.35767 43.71247 1.000 11.37898 308 GLN B O 1
ATOM 5467 N N . THR B 1 317 ? 28.76732 -5.64409 42.35051 1.000 11.87172 309 THR B N 1
ATOM 5468 C CA . THR B 1 317 ? 29.59397 -6.48483 41.48887 1.000 10.88218 309 THR B CA 1
ATOM 5469 C C . THR B 1 317 ? 30.69155 -7.17269 42.29152 1.000 10.14836 309 THR B C 1
ATOM 5470 O O . THR B 1 317 ? 30.91411 -8.37869 42.15061 1.000 11.13158 309 THR B O 1
ATOM 5474 N N . TYR B 1 318 ? 31.38870 -6.41511 43.14461 1.000 9.60236 310 TYR B N 1
ATOM 5475 C CA . TYR B 1 318 ? 32.44807 -7.00891 43.95997 1.000 9.48187 310 TYR B CA 1
ATOM 5476 C C . TYR B 1 318 ? 31.86818 -8.03460 44.93378 1.000 10.79198 310 TYR B C 1
ATOM 5477 O O . TYR B 1 318 ? 32.41073 -9.14393 45.09432 1.000 10.13414 310 TYR B O 1
ATOM 5486 N N . ALA B 1 319 ? 30.74117 -7.69978 45.55968 1.000 8.91600 311 ALA B N 1
ATOM 5487 C CA . ALA B 1 319 ? 30.16931 -8.61967 46.54731 1.000 9.13572 311 ALA B CA 1
ATOM 5488 C C . ALA B 1 319 ? 29.78267 -9.93783 45.87945 1.000 10.47268 311 ALA B C 1
ATOM 5489 O O . ALA B 1 319 ? 30.04941 -11.01954 46.41742 1.000 9.75631 311 ALA B O 1
ATOM 5491 N N . ASN B 1 320 ? 29.13328 -9.85867 44.70974 1.000 9.06653 312 ASN B N 1
ATOM 5492 C CA . ASN B 1 320 ? 28.70477 -11.07447 44.01513 1.000 11.04708 312 ASN B CA 1
ATOM 5493 C C . ASN B 1 320 ? 29.90455 -11.90310 43.59759 1.000 11.24965 312 ASN B C 1
ATOM 5494 O O . ASN B 1 320 ? 29.87694 -13.13849 43.66140 1.000 11.64152 312 ASN B O 1
ATOM 5499 N N . LEU B 1 321 ? 30.96554 -11.23430 43.16503 1.000 8.87834 313 LEU B N 1
ATOM 5500 C CA . LEU B 1 321 ? 32.16113 -11.96197 42.75526 1.000 10.70644 313 LEU B CA 1
ATOM 5501 C C . LEU B 1 321 ? 32.75215 -12.73668 43.92699 1.000 11.43104 313 LEU B C 1
ATOM 5502 O O . LEU B 1 321 ? 33.10474 -13.91236 43.78970 1.000 11.46421 313 LEU B O 1
ATOM 5507 N N . VAL B 1 322 ? 32.84358 -12.10437 45.09471 1.000 8.76610 314 VAL B N 1
ATOM 5508 C CA . VAL B 1 322 ? 33.34525 -12.80423 46.27722 1.000 9.74464 314 VAL B CA 1
ATOM 5509 C C . VAL B 1 322 ? 32.41239 -13.94234 46.65995 1.000 10.38102 314 VAL B C 1
ATOM 5510 O O . VAL B 1 322 ? 32.85550 -15.06189 46.91521 1.000 10.22807 314 VAL B O 1
ATOM 5514 N N . TYR B 1 323 ? 31.10398 -13.66430 46.70813 1.000 8.98988 315 TYR B N 1
ATOM 5515 C CA . TYR B 1 323 ? 30.13882 -14.66427 47.16363 1.000 10.56329 315 TYR B CA 1
ATOM 5516 C C . TYR B 1 323 ? 30.16114 -15.90554 46.28650 1.000 10.68659 315 TYR B C 1
ATOM 5517 O O . TYR B 1 323 ? 29.97961 -17.02714 46.77634 1.000 10.71587 315 TYR B O 1
ATOM 5526 N N . GLU B 1 324 ? 30.37444 -15.71240 44.98701 1.000 9.98259 316 GLU B N 1
ATOM 5527 C CA . GLU B 1 324 ? 30.31358 -16.77016 43.98906 1.000 11.37586 316 GLU B CA 1
ATOM 5528 C C . GLU B 1 324 ? 31.62932 -17.51807 43.85921 1.000 12.46527 316 GLU B C 1
ATOM 5529 O O . GLU B 1 324 ? 31.70398 -18.46704 43.07731 1.000 16.46504 316 GLU B O 1
ATOM 5535 N N . GLY B 1 325 ? 32.65296 -17.12361 44.60883 1.000 12.37177 317 GLY B N 1
ATOM 5536 C CA . GLY B 1 325 ? 33.91534 -17.83756 44.54838 1.000 12.47993 317 GLY B CA 1
ATOM 5537 C C . GLY B 1 325 ? 34.82322 -17.43955 43.39616 1.000 11.74071 317 GLY B C 1
ATOM 5538 O O . GLY B 1 325 ? 35.78838 -18.15657 43.12056 1.000 12.47674 317 GLY B O 1
ATOM 5539 N N . ARG B 1 326 ? 34.57377 -16.29458 42.74154 1.000 13.14199 318 ARG B N 1
ATOM 5540 C CA . ARG B 1 326 ? 35.32251 -15.88271 41.55408 1.000 11.86246 318 ARG B CA 1
ATOM 5541 C C . ARG B 1 326 ? 36.53112 -14.99560 41.87548 1.000 10.57733 318 ARG B C 1
ATOM 5542 O O . ARG B 1 326 ? 36.98205 -14.21267 41.02172 1.000 13.26511 318 ARG B O 1
ATOM 5550 N N . TRP B 1 327 ? 37.07797 -15.13326 43.08049 1.000 11.54979 319 TRP B N 1
ATOM 5551 C CA . TRP B 1 327 ? 38.22694 -14.35332 43.53976 1.000 12.46781 319 TRP B CA 1
ATOM 5552 C C . TRP B 1 327 ? 39.38977 -14.38142 42.54663 1.000 14.74934 319 TRP B C 1
ATOM 5553 O O . TRP B 1 327 ? 39.96838 -13.34194 42.20945 1.000 11.85115 319 TRP B O 1
ATOM 5564 N N . PHE B 1 328 ? 39.76553 -15.56715 42.08649 1.000 12.52955 320 PHE B N 1
ATOM 5565 C CA . PHE B 1 328 ? 40.91828 -15.69268 41.20360 1.000 12.05813 320 PHE B CA 1
ATOM 5566 C C . PHE B 1 328 ? 40.42465 -15.50938 39.77611 1.000 15.31254 320 PHE B C 1
ATOM 5567 O O . PHE B 1 328 ? 40.19037 -16.46919 39.04286 1.000 13.81124 320 PHE B O 1
ATOM 5575 N N . SER B 1 329 ? 40.24209 -14.24227 39.38961 1.000 13.10027 321 SER B N 1
ATOM 5576 C CA . SER B 1 329 ? 39.79318 -13.93645 38.03529 1.000 13.58655 321 SER B CA 1
ATOM 5577 C C . SER B 1 329 ? 40.34916 -12.58391 37.61116 1.000 11.41550 321 SER B C 1
ATOM 5578 O O . SER B 1 329 ? 40.66140 -11.73599 38.44698 1.000 10.34483 321 SER B O 1
ATOM 5581 N N . GLN B 1 330 ? 40.49826 -12.39859 36.30057 1.000 9.00715 322 GLN B N 1
ATOM 5582 C CA . GLN B 1 330 ? 40.91996 -11.08591 35.82333 1.000 10.96239 322 GLN B CA 1
ATOM 5583 C C . GLN B 1 330 ? 39.87975 -10.02303 36.16170 1.000 10.03493 322 GLN B C 1
ATOM 5584 O O . GLN B 1 330 ? 40.21861 -8.85616 36.39236 1.000 9.12836 322 GLN B O 1
ATOM 5590 N N . THR B 1 331 ? 38.60626 -10.39921 36.18788 1.000 10.42927 323 THR B N 1
ATOM 5591 C CA . THR B 1 331 ? 37.56519 -9.44542 36.57750 1.000 11.63486 323 THR B CA 1
ATOM 5592 C C . THR B 1 331 ? 37.83394 -8.87404 37.96942 1.000 10.67921 323 THR B C 1
ATOM 5593 O O . THR B 1 331 ? 37.77465 -7.65853 38.18158 1.000 10.10003 323 THR B O 1
ATOM 5597 N N . LYS B 1 332 ? 38.16135 -9.74210 38.91760 1.000 9.71890 324 LYS B N 1
ATOM 5598 C CA . LYS B 1 332 ? 38.53063 -9.27397 40.24757 1.000 12.19990 324 LYS B CA 1
ATOM 5599 C C . LYS B 1 332 ? 39.77902 -8.39615 40.20494 1.000 11.28908 324 LYS B C 1
ATOM 5600 O O . LYS B 1 332 ? 39.85451 -7.39077 40.92345 1.000 12.02353 324 LYS B O 1
ATOM 5606 N N . GLN B 1 333 ? 40.79062 -8.78461 39.41305 1.000 9.30685 325 GLN B N 1
ATOM 5607 C CA . GLN B 1 333 ? 42.00261 -7.96325 39.33574 1.000 11.57599 325 GLN B CA 1
ATOM 5608 C C . GLN B 1 333 ? 41.68776 -6.55321 38.84783 1.000 11.32223 325 GLN B C 1
ATOM 5609 O O . GLN B 1 333 ? 42.27682 -5.57238 39.32347 1.000 9.86094 325 GLN B O 1
ATOM 5615 N N . ALA B 1 334 ? 40.81985 -6.43743 37.84358 1.000 9.99635 326 ALA B N 1
ATOM 5616 C CA . ALA B 1 334 ? 40.49434 -5.11044 37.32515 1.000 9.85629 326 ALA B CA 1
ATOM 5617 C C . ALA B 1 334 ? 39.71928 -4.29072 38.36478 1.000 12.92634 326 ALA B C 1
ATOM 5618 O O . ALA B 1 334 ? 39.96473 -3.08502 38.52919 1.000 8.89510 326 ALA B O 1
ATOM 5620 N N . LEU B 1 335 ? 38.80546 -4.93457 39.10521 1.000 10.95836 327 LEU B N 1
ATOM 5621 C CA . LEU B 1 335 ? 38.09671 -4.22313 40.16518 1.000 11.45632 327 LEU B CA 1
ATOM 5622 C C . LEU B 1 335 ? 39.04742 -3.76935 41.26219 1.000 11.20631 327 LEU B C 1
ATOM 5623 O O . LEU B 1 335 ? 38.89905 -2.67241 41.80744 1.000 10.00593 327 LEU B O 1
ATOM 5628 N N . ASP B 1 336 ? 40.00795 -4.61852 41.62805 1.000 13.12211 328 ASP B N 1
ATOM 5629 C CA . ASP B 1 336 ? 40.97358 -4.22973 42.65147 1.000 12.34747 328 ASP B CA 1
ATOM 5630 C C . ASP B 1 336 ? 41.80079 -3.03038 42.20472 1.000 11.84486 328 ASP B C 1
ATOM 5631 O O . ASP B 1 336 ? 42.17338 -2.18482 43.02277 1.000 11.14929 328 ASP B O 1
ATOM 5636 N N . ALA B 1 337 ? 42.11904 -2.95406 40.91269 1.000 10.02780 329 ALA B N 1
ATOM 5637 C CA . ALA B 1 337 ? 42.88781 -1.81842 40.41737 1.000 12.27699 329 ALA B CA 1
ATOM 5638 C C . ALA B 1 337 ? 42.09485 -0.53177 40.53927 1.000 10.10801 329 ALA B C 1
ATOM 5639 O O . ALA B 1 337 ? 42.63843 0.50720 40.94503 1.000 10.24261 329 ALA B O 1
ATOM 5641 N N . PHE B 1 338 ? 40.80857 -0.58662 40.16979 1.000 8.83762 330 PHE B N 1
ATOM 5642 C CA . PHE B 1 338 ? 39.92416 0.55280 40.33280 1.000 8.88584 330 PHE B CA 1
ATOM 5643 C C . PHE B 1 338 ? 39.86158 0.96800 41.79358 1.000 11.22840 330 PHE B C 1
ATOM 5644 O O . PHE B 1 338 ? 40.06976 2.13447 42.14024 1.000 9.14736 330 PHE B O 1
ATOM 5652 N N . ILE B 1 339 ? 39.57509 0.00336 42.66205 1.000 10.48963 331 ILE B N 1
ATOM 5653 C CA . ILE B 1 339 ? 39.41811 0.29132 44.08800 1.000 9.84033 331 ILE B CA 1
ATOM 5654 C C . ILE B 1 339 ? 40.69131 0.91323 44.66009 1.000 10.13542 331 ILE B C 1
ATOM 5655 O O . ILE B 1 339 ? 40.63485 1.90808 45.39228 1.000 10.01085 331 ILE B O 1
ATOM 5660 N N . ASP B 1 340 ? 41.86297 0.33220 44.35561 1.000 10.97507 332 ASP B N 1
ATOM 5661 C CA . ASP B 1 340 ? 43.09508 0.85965 44.95386 1.000 11.38749 332 ASP B CA 1
ATOM 5662 C C . ASP B 1 340 ? 43.33022 2.32721 44.59582 1.000 12.85601 332 ASP B C 1
ATOM 5663 O O . ASP B 1 340 ? 43.80785 3.09969 45.43505 1.000 10.27908 332 ASP B O 1
ATOM 5668 N N . VAL B 1 341 ? 43.00546 2.74360 43.36386 1.000 10.90067 333 VAL B N 1
ATOM 5669 C CA . VAL B 1 341 ? 43.08547 4.17315 43.06115 1.000 12.89167 333 VAL B CA 1
ATOM 5670 C C . VAL B 1 341 ? 42.17130 4.98125 43.99709 1.000 12.60060 333 VAL B C 1
ATOM 5671 O O . VAL B 1 341 ? 42.56922 6.02383 44.54022 1.000 10.72863 333 VAL B O 1
ATOM 5675 N N . THR B 1 342 ? 40.92586 4.52713 44.18645 1.000 11.68837 334 THR B N 1
ATOM 5676 C CA . THR B 1 342 ? 39.98951 5.30412 44.99746 1.000 9.81304 334 THR B CA 1
ATOM 5677 C C . THR B 1 342 ? 40.41549 5.36870 46.46172 1.000 12.35019 334 THR B C 1
ATOM 5678 O O . THR B 1 342 ? 39.94908 6.25320 47.18314 1.000 10.14645 334 THR B O 1
ATOM 5682 N N . GLN B 1 343 ? 41.27067 4.45853 46.91402 1.000 9.36110 335 GLN B N 1
ATOM 5683 C CA . GLN B 1 343 ? 41.67204 4.42240 48.31561 1.000 13.38733 335 GLN B CA 1
ATOM 5684 C C . GLN B 1 343 ? 42.92380 5.24253 48.60497 1.000 14.24781 335 GLN B C 1
ATOM 5685 O O . GLN B 1 343 ? 43.32705 5.33022 49.77031 1.000 13.85950 335 GLN B O 1
ATOM 5691 N N . GLN B 1 344 ? 43.53838 5.85361 47.59046 1.000 12.29736 336 GLN B N 1
ATOM 5692 C CA . GLN B 1 344 ? 44.82569 6.51303 47.79256 1.000 13.82764 336 GLN B CA 1
ATOM 5693 C C . GLN B 1 344 ? 44.78676 7.54610 48.91459 1.000 16.88874 336 GLN B C 1
ATOM 5694 O O . GLN B 1 344 ? 45.77878 7.70571 49.63259 1.000 15.16966 336 GLN B O 1
ATOM 5700 N N . HIS B 1 345 ? 43.66852 8.25209 49.07991 1.000 13.56191 337 HIS B N 1
ATOM 5701 C CA . HIS B 1 345 ? 43.57801 9.32558 50.06277 1.000 13.26840 337 HIS B CA 1
ATOM 5702 C C . HIS B 1 345 ? 42.65915 8.99062 51.22913 1.000 14.76898 337 HIS B C 1
ATOM 5703 O O . HIS B 1 345 ? 42.33302 9.88714 52.01217 1.000 14.27664 337 HIS B O 1
ATOM 5710 N N . VAL B 1 346 ? 42.23848 7.73482 51.36728 1.000 12.54571 338 VAL B N 1
ATOM 5711 C CA . VAL B 1 346 ? 41.30031 7.36397 52.41693 1.000 12.34792 338 VAL B CA 1
ATOM 5712 C C . VAL B 1 346 ? 42.13266 7.10351 53.66358 1.000 13.34535 338 VAL B C 1
ATOM 5713 O O . VAL B 1 346 ? 42.38781 5.96137 54.04954 1.000 15.03647 338 VAL B O 1
ATOM 5717 N N . THR B 1 347 ? 42.59284 8.18725 54.27153 1.000 11.60391 339 THR B N 1
ATOM 5718 C CA . THR B 1 347 ? 43.62308 8.15212 55.28699 1.000 13.60754 339 THR B CA 1
ATOM 5719 C C . THR B 1 347 ? 43.20350 9.15177 56.34757 1.000 14.93469 339 THR B C 1
ATOM 5720 O O . THR B 1 347 ? 42.90767 10.30446 56.02203 1.000 16.61815 339 THR B O 1
ATOM 5724 N N . GLY B 1 348 ? 43.12214 8.71067 57.59041 1.000 15.70807 340 GLY B N 1
ATOM 5725 C CA . GLY B 1 348 ? 42.68533 9.62629 58.62945 1.000 14.19611 340 GLY B CA 1
ATOM 5726 C C . GLY B 1 348 ? 42.24824 8.85392 59.85564 1.000 17.79621 340 GLY B C 1
ATOM 5727 O O . GLY B 1 348 ? 42.56576 7.67759 60.01107 1.000 13.98745 340 GLY B O 1
ATOM 5728 N N . CYS B 1 349 ? 41.48577 9.54591 60.69858 1.000 14.79753 341 CYS B N 1
ATOM 5729 C CA . CYS B 1 349 ? 41.17747 9.07623 62.04031 1.000 13.99615 341 CYS B CA 1
ATOM 5730 C C . CYS B 1 349 ? 39.66442 9.08841 62.20049 1.000 19.45739 341 CYS B C 1
ATOM 5731 O O . CYS B 1 349 ? 39.01945 10.08237 61.85633 1.000 17.45823 341 CYS B O 1
ATOM 5734 N N . VAL B 1 350 ? 39.09360 7.97735 62.67246 1.000 15.09639 342 VAL B N 1
ATOM 5735 C CA . VAL B 1 350 ? 37.66379 7.89597 62.96232 1.000 12.10023 342 VAL B CA 1
ATOM 5736 C C . VAL B 1 350 ? 37.48652 7.47672 64.41530 1.000 16.17162 342 VAL B C 1
ATOM 5737 O O . VAL B 1 350 ? 38.05027 6.46140 64.84975 1.000 14.33713 342 VAL B O 1
ATOM 5741 N N . LYS B 1 351 ? 36.73744 8.27987 65.16855 1.000 13.61933 343 LYS B N 1
ATOM 5742 C CA . LYS B 1 351 ? 36.38088 7.96577 66.55090 1.000 14.79449 343 LYS B CA 1
ATOM 5743 C C . LYS B 1 351 ? 34.94217 7.45821 66.55632 1.000 15.62803 343 LYS B C 1
ATOM 5744 O O . LYS B 1 351 ? 34.06664 8.06558 65.93200 1.000 15.67096 343 LYS B O 1
ATOM 5750 N N . LEU B 1 352 ? 34.69993 6.31750 67.21545 1.000 14.09282 344 LEU B N 1
ATOM 5751 C CA . LEU B 1 352 ? 33.36559 5.74433 67.25814 1.000 12.55687 344 LEU B CA 1
ATOM 5752 C C . LEU B 1 352 ? 33.02436 5.35474 68.68196 1.000 17.92408 344 LEU B C 1
ATOM 5753 O O . LEU B 1 352 ? 33.89373 4.90087 69.42874 1.000 17.30555 344 LEU B O 1
ATOM 5758 N N . LYS B 1 353 ? 31.74936 5.50927 69.03936 1.000 13.96967 345 LYS B N 1
ATOM 5759 C CA . LYS B 1 353 ? 31.25288 5.01207 70.31663 1.000 16.38148 345 LYS B CA 1
ATOM 5760 C C . LYS B 1 353 ? 30.53643 3.68639 70.10141 1.000 14.36794 345 LYS B C 1
ATOM 5761 O O . LYS B 1 353 ? 29.67312 3.57118 69.22643 1.000 17.79305 345 LYS B O 1
ATOM 5767 N N . LEU B 1 354 ? 30.92855 2.68320 70.88293 1.000 15.92569 346 LEU B N 1
ATOM 5768 C CA . LEU B 1 354 ? 30.32600 1.35779 70.84795 1.000 15.96301 346 LEU B CA 1
ATOM 5769 C C . LEU B 1 354 ? 29.42192 1.23468 72.06610 1.000 15.71174 346 LEU B C 1
ATOM 5770 O O . LEU B 1 354 ? 29.87239 1.42221 73.20871 1.000 16.10655 346 LEU B O 1
ATOM 5775 N N . PHE B 1 355 ? 28.15433 0.92176 71.83272 1.000 15.87165 347 PHE B N 1
ATOM 5776 C CA . PHE B 1 355 ? 27.20086 1.02114 72.93018 1.000 16.39316 347 PHE B CA 1
ATOM 5777 C C . PHE B 1 355 ? 25.91474 0.29167 72.57711 1.000 17.18250 347 PHE B C 1
ATOM 5778 O O . PHE B 1 355 ? 25.22760 0.67487 71.62513 1.000 15.10237 347 PHE B O 1
ATOM 5786 N N . LYS B 1 356 ? 25.61325 -0.78955 73.30842 1.000 16.57180 348 LYS B N 1
ATOM 5787 C CA . LYS B 1 356 ? 24.31246 -1.44346 73.22069 1.000 16.90144 348 LYS B CA 1
ATOM 5788 C C . LYS B 1 356 ? 23.98289 -1.87726 71.79400 1.000 15.49515 348 LYS B C 1
ATOM 5789 O O . LYS B 1 356 ? 22.84277 -1.72201 71.33462 1.000 15.64715 348 LYS B O 1
ATOM 5795 N N . GLY B 1 357 ? 24.98423 -2.38322 71.07627 1.000 14.94457 349 GLY B N 1
ATOM 5796 C CA . GLY B 1 357 ? 24.79799 -2.83814 69.71300 1.000 14.21559 349 GLY B CA 1
ATOM 5797 C C . GLY B 1 357 ? 24.92892 -1.76717 68.64922 1.000 15.77753 349 GLY B C 1
ATOM 5798 O O . GLY B 1 357 ? 24.88653 -2.09551 67.44910 1.000 16.98943 349 GLY B O 1
ATOM 5799 N N . ASN B 1 358 ? 25.12982 -0.51756 69.04189 1.000 13.49778 350 ASN B N 1
ATOM 5800 C CA . ASN B 1 358 ? 25.25373 0.59949 68.11425 1.000 14.44614 350 ASN B CA 1
ATOM 5801 C C . ASN B 1 358 ? 26.70586 0.98614 67.92126 1.000 17.24997 350 ASN B C 1
ATOM 5802 O O . ASN B 1 358 ? 27.52759 0.86002 68.83083 1.000 13.24321 350 ASN B O 1
ATOM 5807 N N . ILE B 1 359 ? 26.99933 1.47367 66.72168 1.000 12.98657 351 ILE B N 1
ATOM 5808 C CA . ILE B 1 359 ? 28.27672 2.07238 66.37701 1.000 13.12480 351 ILE B CA 1
ATOM 5809 C C . ILE B 1 359 ? 27.97449 3.53514 66.07517 1.000 16.73228 351 ILE B C 1
ATOM 5810 O O . ILE B 1 359 ? 27.41671 3.85630 65.02090 1.000 18.10976 351 ILE B O 1
ATOM 5815 N N . ILE B 1 360 ? 28.31160 4.43011 66.99276 1.000 12.83794 352 ILE B N 1
ATOM 5816 C CA . ILE B 1 360 ? 27.85748 5.81806 66.94236 1.000 13.52814 352 ILE B CA 1
ATOM 5817 C C . ILE B 1 360 ? 29.03312 6.68864 66.51144 1.000 16.30564 352 ILE B C 1
ATOM 5818 O O . ILE B 1 360 ? 30.08218 6.65881 67.17170 1.000 16.23037 352 ILE B O 1
ATOM 5823 N N . PRO B 1 361 ? 28.91386 7.46535 65.43299 1.000 14.63166 353 PRO B N 1
ATOM 5824 C CA . PRO B 1 361 ? 30.01102 8.35793 65.05446 1.000 15.59725 353 PRO B CA 1
ATOM 5825 C C . PRO B 1 361 ? 30.34492 9.31656 66.18719 1.000 17.64570 353 PRO B C 1
ATOM 5826 O O . PRO B 1 361 ? 29.46018 9.87665 66.84527 1.000 16.84293 353 PRO B O 1
ATOM 5830 N N . ALA B 1 362 ? 31.64119 9.49689 66.41912 1.000 14.55890 354 ALA B N 1
ATOM 5831 C CA . ALA B 1 362 ? 32.08894 10.40305 67.46781 1.000 18.33764 354 ALA B CA 1
ATOM 5832 C C . ALA B 1 362 ? 33.14250 11.37381 66.93913 1.000 17.90705 354 ALA B C 1
ATOM 5833 O O . ALA B 1 362 ? 33.85193 12.00807 67.72577 1.000 21.01222 354 ALA B O 1
ATOM 5835 N N . GLY B 1 363 ? 33.22684 11.52772 65.61936 1.000 18.07685 355 GLY B N 1
ATOM 5836 C CA . GLY B 1 363 ? 34.11562 12.50416 65.01269 1.000 19.64941 355 GLY B CA 1
ATOM 5837 C C . GLY B 1 363 ? 35.09600 11.84301 64.06103 1.000 19.36099 355 GLY B C 1
ATOM 5838 O O . GLY B 1 363 ? 35.46313 10.67817 64.25024 1.000 17.30407 355 GLY B O 1
ATOM 5839 N N . MET B 1 364 ? 35.51750 12.55538 63.01809 1.000 16.83668 356 MET B N 1
ATOM 5840 C CA . MET B 1 364 ? 36.54779 12.03334 62.13284 1.000 16.96509 356 MET B CA 1
ATOM 5841 C C . MET B 1 364 ? 37.33403 13.18853 61.53732 1.000 17.59022 356 MET B C 1
ATOM 5842 O O . MET B 1 364 ? 36.84928 14.32240 61.45569 1.000 17.17936 356 MET B O 1
ATOM 5847 N N . HIS B 1 365 ? 38.55402 12.88974 61.11002 1.000 16.75715 357 HIS B N 1
ATOM 5848 C CA . HIS B 1 365 ? 39.33425 13.89229 60.40356 1.000 19.49284 357 HIS B CA 1
ATOM 5849 C C . HIS B 1 365 ? 40.33675 13.22060 59.47148 1.000 19.64370 357 HIS B C 1
ATOM 5850 O O . HIS B 1 365 ? 40.67529 12.04239 59.61704 1.000 19.04995 357 HIS B O 1
ATOM 5857 N N . SER B 1 366 ? 40.78657 13.99124 58.48274 1.000 16.05776 358 SER B N 1
ATOM 5858 C CA . SER B 1 366 ? 41.71128 13.49692 57.47226 1.000 17.94962 358 SER B CA 1
ATOM 5859 C C . SER B 1 366 ? 42.50378 14.67409 56.94484 1.000 15.90073 358 SER B C 1
ATOM 5860 O O . SER B 1 366 ? 41.90912 15.73006 56.67149 1.000 15.68305 358 SER B O 1
ATOM 5863 N N . PRO B 1 367 ? 43.82271 14.52680 56.75989 1.000 17.94913 359 PRO B N 1
ATOM 5864 C CA . PRO B 1 367 ? 44.57377 15.55819 56.02621 1.000 18.89341 359 PRO B CA 1
ATOM 5865 C C . PRO B 1 367 ? 44.08610 15.73902 54.59023 1.000 19.06966 359 PRO B C 1
ATOM 5866 O O . PRO B 1 367 ? 44.41325 16.75412 53.96487 1.000 19.11050 359 PRO B O 1
ATOM 5870 N N . TYR B 1 368 ? 43.32403 14.78688 54.04693 1.000 16.75489 360 TYR B N 1
ATOM 5871 C CA . TYR B 1 368 ? 42.79069 14.87157 52.68558 1.000 15.02079 360 TYR B CA 1
ATOM 5872 C C . TYR B 1 368 ? 41.28659 15.10252 52.67258 1.000 17.26627 360 TYR B C 1
ATOM 5873 O O . TYR B 1 368 ? 40.63317 14.86398 51.64611 1.000 16.77251 360 TYR B O 1
ATOM 5882 N N . SER B 1 369 ? 40.72932 15.58230 53.78599 1.000 14.75924 361 SER B N 1
ATOM 5883 C CA . SER B 1 369 ? 39.31139 15.90976 53.81983 1.000 17.75621 361 SER B CA 1
ATOM 5884 C C . SER B 1 369 ? 38.96421 16.91366 52.72562 1.000 15.49078 361 SER B C 1
ATOM 5885 O O . SER B 1 369 ? 39.65884 17.91204 52.53330 1.000 15.44715 361 SER B O 1
ATOM 5888 N N . LEU B 1 370 ? 37.85087 16.67498 52.03667 1.000 14.90156 362 LEU B N 1
ATOM 5889 C CA . LEU B 1 370 ? 37.33940 17.64968 51.08227 1.000 16.58134 362 LEU B CA 1
ATOM 5890 C C . LEU B 1 370 ? 36.25617 18.53997 51.67281 1.000 20.82811 362 LEU B C 1
ATOM 5891 O O . LEU B 1 370 ? 35.69215 19.36376 50.95806 1.000 21.71403 362 LEU B O 1
ATOM 5896 N N . HIS B 1 371 ? 35.95524 18.39468 52.95440 1.000 20.91660 363 HIS B N 1
ATOM 5897 C CA . HIS B 1 371 ? 34.96385 19.22555 53.61705 1.000 19.49577 363 HIS B CA 1
ATOM 5898 C C . HIS B 1 371 ? 35.62232 20.50977 54.10234 1.000 30.94674 363 HIS B C 1
ATOM 5899 O O . HIS B 1 371 ? 36.61478 20.46454 54.83303 1.000 28.13676 363 HIS B O 1
ATOM 5906 N N . HIS B 1 372 ? 35.07120 21.64701 53.70621 1.000 35.55346 364 HIS B N 1
ATOM 5907 C CA . HIS B 1 372 ? 35.64247 22.92953 54.11819 1.000 45.50479 364 HIS B CA 1
ATOM 5908 C C . HIS B 1 372 ? 34.54819 23.96627 54.31261 1.000 47.57863 364 HIS B C 1
ATOM 5909 O O . HIS B 1 372 ? 33.71358 23.81531 55.20846 1.000 41.95493 364 HIS B O 1
ATOM 5916 N N . ASN B 1 385 ? 29.07720 31.64245 45.37938 1.000 66.25492 377 ASN B N 1
ATOM 5917 C CA . ASN B 1 385 ? 28.26808 32.85251 45.49935 1.000 74.37819 377 ASN B CA 1
ATOM 5918 C C . ASN B 1 385 ? 26.79107 32.57184 45.21430 1.000 77.86761 377 ASN B C 1
ATOM 5919 O O . ASN B 1 385 ? 26.43820 31.51090 44.69465 1.000 71.81759 377 ASN B O 1
ATOM 5921 N N . GLN B 1 386 ? 25.92690 33.52983 45.56341 1.000 95.33157 378 GLN B N 1
ATOM 5922 C CA . GLN B 1 386 ? 24.51918 33.41438 45.19684 1.000 89.41292 378 GLN B CA 1
ATOM 5923 C C . GLN B 1 386 ? 24.32846 33.57300 43.69452 1.000 80.02224 378 GLN B C 1
ATOM 5924 O O . GLN B 1 386 ? 23.37019 33.02999 43.12818 1.000 77.50948 378 GLN B O 1
ATOM 5926 N N . LYS B 1 387 ? 25.23438 34.30125 43.03444 1.000 59.00791 379 LYS B N 1
ATOM 5927 C CA . LYS B 1 387 ? 25.10615 34.50943 41.59600 1.000 59.93017 379 LYS B CA 1
ATOM 5928 C C . LYS B 1 387 ? 25.34175 33.21453 40.82515 1.000 46.72201 379 LYS B C 1
ATOM 5929 O O . LYS B 1 387 ? 24.68706 32.96822 39.80427 1.000 45.05865 379 LYS B O 1
ATOM 5931 N N . ASP B 1 388 ? 26.26475 32.37004 41.29957 1.000 40.70707 380 ASP B N 1
ATOM 5932 C CA . ASP B 1 388 ? 26.53493 31.11249 40.60417 1.000 35.99401 380 ASP B CA 1
ATOM 5933 C C . ASP B 1 388 ? 25.31474 30.19304 40.62302 1.000 34.54667 380 ASP B C 1
ATOM 5934 O O . ASP B 1 388 ? 25.05390 29.47661 39.65081 1.000 26.76033 380 ASP B O 1
ATOM 5939 N N . ALA B 1 389 ? 24.54947 30.20321 41.72248 1.000 31.09420 381 ALA B N 1
ATOM 5940 C CA . ALA B 1 389 ? 23.47081 29.22891 41.88215 1.000 30.21182 381 ALA B CA 1
ATOM 5941 C C . ALA B 1 389 ? 22.41402 29.37698 40.79161 1.000 30.54101 381 ALA B C 1
ATOM 5942 O O . ALA B 1 389 ? 21.91786 28.37764 40.25473 1.000 27.28833 381 ALA B O 1
ATOM 5944 N N . GLU B 1 390 ? 22.05936 30.61481 40.43849 1.000 29.40471 382 GLU B N 1
ATOM 5945 C CA . GLU B 1 390 ? 20.98188 30.79758 39.47345 1.000 30.56219 382 GLU B CA 1
ATOM 5946 C C . GLU B 1 390 ? 21.34386 30.19802 38.11879 1.000 26.11464 382 GLU B C 1
ATOM 5947 O O . GLU B 1 390 ? 20.52614 29.50839 37.49814 1.000 25.11425 382 GLU B O 1
ATOM 5953 N N . GLY B 1 391 ? 22.57146 30.43025 37.65210 1.000 25.83626 383 GLY B N 1
ATOM 5954 C CA . GLY B 1 391 ? 22.98809 29.83505 36.39063 1.000 25.03917 383 GLY B CA 1
ATOM 5955 C C . GLY B 1 391 ? 23.02013 28.32219 36.45313 1.000 22.43422 383 GLY B C 1
ATOM 5956 O O . GLY B 1 391 ? 22.58179 27.63889 35.51845 1.000 22.73568 383 GLY B O 1
ATOM 5957 N N . PHE B 1 392 ? 23.52687 27.77234 37.55513 1.000 23.16060 384 PHE B N 1
ATOM 5958 C CA . PHE B 1 392 ? 23.54233 26.31994 37.68044 1.000 23.41000 384 PHE B CA 1
ATOM 5959 C C . PHE B 1 392 ? 22.12745 25.75551 37.63158 1.000 24.43587 384 PHE B C 1
ATOM 5960 O O . PHE B 1 392 ? 21.86389 24.77794 36.92360 1.000 21.29692 384 PHE B O 1
ATOM 5968 N N . ILE B 1 393 ? 21.20805 26.35602 38.39775 1.000 23.67866 385 ILE B N 1
ATOM 5969 C CA . ILE B 1 393 ? 19.81904 25.89618 38.42213 1.000 23.78151 385 ILE B CA 1
ATOM 5970 C C . ILE B 1 393 ? 19.20646 25.93087 37.02680 1.000 23.17900 385 ILE B C 1
ATOM 5971 O O . ILE B 1 393 ? 18.54375 24.98052 36.59532 1.000 22.45011 385 ILE B O 1
ATOM 5976 N N . ASN B 1 394 ? 19.40599 27.03543 36.30326 1.000 25.20508 386 ASN B N 1
ATOM 5977 C CA . ASN B 1 394 ? 18.76285 27.17462 35.00181 1.000 22.99536 386 ASN B CA 1
ATOM 5978 C C . ASN B 1 394 ? 19.28449 26.14213 34.00833 1.000 23.07252 386 ASN B C 1
ATOM 5979 O O . ASN B 1 394 ? 18.50302 25.54843 33.25670 1.000 23.92077 386 ASN B O 1
ATOM 5984 N N . LEU B 1 395 ? 20.59152 25.88160 34.00792 1.000 20.01236 387 LEU B N 1
ATOM 5985 C CA . LEU B 1 395 ? 21.10047 24.90057 33.05991 1.000 18.96922 387 LEU B CA 1
ATOM 5986 C C . LEU B 1 395 ? 20.84870 23.47361 33.53079 1.000 20.51153 387 LEU B C 1
ATOM 5987 O O . LEU B 1 395 ? 20.57784 22.60416 32.69872 1.000 21.95038 387 LEU B O 1
ATOM 5992 N N . PHE B 1 396 ? 20.88800 23.21644 34.84755 1.000 19.19630 388 PHE B N 1
ATOM 5993 C CA . PHE B 1 396 ? 20.58059 21.87916 35.34371 1.000 19.68329 388 PHE B CA 1
ATOM 5994 C C . PHE B 1 396 ? 19.14731 21.48623 35.01312 1.000 22.11422 388 PHE B C 1
ATOM 5995 O O . PHE B 1 396 ? 18.86938 20.31409 34.72004 1.000 24.54244 388 PHE B O 1
ATOM 6003 N N . SER B 1 397 ? 18.23941 22.45431 35.01453 1.000 19.92415 389 SER B N 1
ATOM 6004 C CA A SER B 1 397 ? 16.82133 22.19260 34.81455 0.268 22.21269 389 SER B CA 1
ATOM 6005 C CA B SER B 1 397 ? 16.81500 22.21981 34.82014 0.732 22.22059 389 SER B CA 1
ATOM 6006 C C . SER B 1 397 ? 16.34607 22.49100 33.39791 1.000 24.74451 389 SER B C 1
ATOM 6007 O O . SER B 1 397 ? 15.14162 22.37697 33.12307 1.000 23.41058 389 SER B O 1
ATOM 6012 N N . LEU B 1 398 ? 17.25086 22.88155 32.49744 1.000 22.70966 390 LEU B N 1
ATOM 6013 C CA . LEU B 1 398 ? 16.82118 23.28184 31.16122 1.000 24.06135 390 LEU B CA 1
ATOM 6014 C C . LEU B 1 398 ? 16.13291 22.13249 30.42981 1.000 23.53875 390 LEU B C 1
ATOM 6015 O O . LEU B 1 398 ? 15.08586 22.32363 29.79899 1.000 24.96897 390 LEU B O 1
ATOM 6020 N N . SER B 1 399 ? 16.69414 20.92938 30.51967 1.000 24.46062 391 SER B N 1
ATOM 6021 C CA A SER B 1 399 ? 16.07675 19.76162 29.89903 0.375 25.16891 391 SER B CA 1
ATOM 6022 C CA B SER B 1 399 ? 16.06042 19.79423 29.86443 0.625 25.15466 391 SER B CA 1
ATOM 6023 C C . SER B 1 399 ? 14.64949 19.55796 30.39864 1.000 25.42421 391 SER B C 1
ATOM 6024 O O . SER B 1 399 ? 13.74739 19.20412 29.62791 1.000 27.72496 391 SER B O 1
ATOM 6029 N N . ALA B 1 400 ? 14.42072 19.77472 31.69913 1.000 23.63534 392 ALA B N 1
ATOM 6030 C CA . ALA B 1 400 ? 13.06810 19.61542 32.22505 1.000 21.30242 392 ALA B CA 1
ATOM 6031 C C . ALA B 1 400 ? 12.14213 20.69886 31.68396 1.000 21.31225 392 ALA B C 1
ATOM 6032 O O . ALA B 1 400 ? 10.97351 20.43242 31.37453 1.000 23.92968 392 ALA B O 1
ATOM 6034 N N . LYS B 1 401 ? 12.64917 21.92603 31.55736 1.000 20.54631 393 LYS B N 1
ATOM 6035 C CA . LYS B 1 401 ? 11.83376 23.00731 31.02320 1.000 24.32346 393 LYS B CA 1
ATOM 6036 C C . LYS B 1 401 ? 11.46411 22.75281 29.55951 1.000 21.71321 393 LYS B C 1
ATOM 6037 O O . LYS B 1 401 ? 10.32660 22.99583 29.14916 1.000 21.69645 393 LYS B O 1
ATOM 6043 N N . ILE B 1 402 ? 12.40867 22.26153 28.76177 1.000 19.94491 394 ILE B N 1
ATOM 6044 C CA . ILE B 1 402 ? 12.10476 21.97708 27.36285 1.000 21.86817 394 ILE B CA 1
ATOM 6045 C C . ILE B 1 402 ? 11.05624 20.87772 27.25934 1.000 20.61832 394 ILE B C 1
ATOM 6046 O O . ILE B 1 402 ? 10.10004 20.97998 26.48148 1.000 21.58944 394 ILE B O 1
ATOM 6051 N N . TYR B 1 403 ? 11.21280 19.81543 28.05705 1.000 20.03698 395 TYR B N 1
ATOM 6052 C CA . TYR B 1 403 ? 10.28369 18.69277 27.99592 1.000 21.47328 395 TYR B CA 1
ATOM 6053 C C . TYR B 1 403 ? 8.87417 19.12519 28.37602 1.000 21.33774 395 TYR B C 1
ATOM 6054 O O . TYR B 1 403 ? 7.89771 18.73014 27.72045 1.000 22.11568 395 TYR B O 1
ATOM 6063 N N . SER B 1 404 ? 8.74861 19.96321 29.41327 1.000 21.53780 396 SER B N 1
ATOM 6064 C CA A SER B 1 404 ? 7.42373 20.41181 29.84296 0.676 22.76827 396 SER B CA 1
ATOM 6065 C CA B SER B 1 404 ? 7.42814 20.41761 29.84537 0.324 22.76694 396 SER B CA 1
ATOM 6066 C C . SER B 1 404 ? 6.81189 21.40464 28.86198 1.000 23.82847 396 SER B C 1
ATOM 6067 O O . SER B 1 404 ? 5.57843 21.50859 28.77192 1.000 25.11445 396 SER B O 1
ATOM 6072 N N . GLN B 1 405 ? 7.63683 22.15750 28.14288 1.000 23.60398 397 GLN B N 1
ATOM 6073 C CA . GLN B 1 405 ? 7.09232 23.00479 27.08759 1.000 24.97262 397 GLN B CA 1
ATOM 6074 C C . GLN B 1 405 ? 6.55617 22.15720 25.93490 1.000 25.96802 397 GLN B C 1
ATOM 6075 O O . GLN B 1 405 ? 5.49014 22.45114 25.37502 1.000 27.02778 397 GLN B O 1
ATOM 6081 N N . VAL B 1 406 ? 7.27500 21.09032 25.58112 1.000 24.33411 398 VAL B N 1
ATOM 6082 C CA . VAL B 1 406 ? 6.82670 20.20982 24.50588 1.000 26.67204 398 VAL B CA 1
ATOM 6083 C C . VAL B 1 406 ? 5.55246 19.47470 24.90904 1.000 25.68727 398 VAL B C 1
ATOM 6084 O O . VAL B 1 406 ? 4.58110 19.41686 24.14645 1.000 28.74076 398 VAL B O 1
ATOM 6088 N N . HIS B 1 407 ? 5.52978 18.92240 26.11233 1.000 24.75630 399 HIS B N 1
ATOM 6089 C CA . HIS B 1 407 ? 4.37619 18.17645 26.61797 1.000 25.77486 399 HIS B CA 1
ATOM 6090 C C . HIS B 1 407 ? 3.50974 19.05630 27.51939 1.000 32.61556 399 HIS B C 1
ATOM 6091 O O . HIS B 1 407 ? 3.28942 18.76504 28.69885 1.000 32.62380 399 HIS B O 1
ATOM 6098 N N . GLN B 1 408 ? 3.02282 20.15133 26.93532 1.000 27.53480 400 GLN B N 1
ATOM 6099 C CA . GLN B 1 408 ? 2.23109 21.12566 27.68064 1.000 34.75604 400 GLN B CA 1
ATOM 6100 C C . GLN B 1 408 ? 0.95191 20.48340 28.19937 1.000 39.05770 400 GLN B C 1
ATOM 6101 O O . GLN B 1 408 ? 0.23956 19.79886 27.45973 1.000 39.48011 400 GLN B O 1
ATOM 6103 N N . GLY B 1 409 ? 0.66186 20.70375 29.47719 1.000 42.04580 401 GLY B N 1
ATOM 6104 C CA . GLY B 1 409 ? -0.52231 20.13304 30.07816 1.000 45.10030 401 GLY B CA 1
ATOM 6105 C C . GLY B 1 409 ? -0.36729 18.71160 30.56691 1.000 53.64217 401 GLY B C 1
ATOM 6106 O O . GLY B 1 409 ? -1.35303 18.12112 31.02910 1.000 52.97581 401 GLY B O 1
ATOM 6107 N N . GLY B 1 410 ? 0.83103 18.13908 30.48109 1.000 41.13076 402 GLY B N 1
ATOM 6108 C CA . GLY B 1 410 ? 1.04354 16.78370 30.92752 1.000 46.15537 402 GLY B CA 1
ATOM 6109 C C . GLY B 1 410 ? 1.26796 16.70627 32.42279 1.000 47.87703 402 GLY B C 1
ATOM 6110 O O . GLY B 1 410 ? 1.31618 17.70431 33.14274 1.000 48.37006 402 GLY B O 1
ATOM 6111 N N . ASN B 1 411 ? 1.41319 15.47889 32.90030 1.000 44.75710 403 ASN B N 1
ATOM 6112 C CA . ASN B 1 411 ? 1.71993 15.23698 34.29868 1.000 41.02582 403 ASN B CA 1
ATOM 6113 C C . ASN B 1 411 ? 2.85090 14.22528 34.37366 1.000 34.09098 403 ASN B C 1
ATOM 6114 O O . ASN B 1 411 ? 3.32077 13.70446 33.35493 1.000 33.46499 403 ASN B O 1
ATOM 6119 N N . TYR B 1 412 ? 3.28207 13.92994 35.59246 1.000 33.06361 404 TYR B N 1
ATOM 6120 C CA . TYR B 1 412 ? 4.31024 12.92687 35.82795 1.000 31.34887 404 TYR B CA 1
ATOM 6121 C C . TYR B 1 412 ? 3.79447 11.85729 36.78579 1.000 36.65618 404 TYR B C 1
ATOM 6122 O O . TYR B 1 412 ? 4.52581 11.34659 37.64178 1.000 34.05623 404 TYR B O 1
ATOM 6131 N N . ASP B 1 413 ? 2.51794 11.50353 36.63880 1.000 33.64926 405 ASP B N 1
ATOM 6132 C CA . ASP B 1 413 ? 1.89207 10.49429 37.48762 1.000 38.09759 405 ASP B CA 1
ATOM 6133 C C . ASP B 1 413 ? 2.26372 9.08425 37.04631 1.000 38.75104 405 ASP B C 1
ATOM 6134 O O . ASP B 1 413 ? 2.73575 8.87521 35.92494 1.000 36.54348 405 ASP B O 1
ATOM 6140 N N . VAL C 1 12 ? 47.01885 42.42021 40.97512 1.000 72.06999 4 VAL C N 1
ATOM 6141 C CA . VAL C 1 12 ? 46.78115 43.00449 39.66255 1.000 64.93008 4 VAL C CA 1
ATOM 6142 C C . VAL C 1 12 ? 47.02937 41.96839 38.56961 1.000 61.43207 4 VAL C C 1
ATOM 6143 O O . VAL C 1 12 ? 48.02702 41.24882 38.60588 1.000 69.44965 4 VAL C O 1
ATOM 6145 N N . ILE C 1 13 ? 46.11963 41.88817 37.59940 1.000 47.00465 5 ILE C N 1
ATOM 6146 C CA . ILE C 1 13 ? 46.29150 40.99670 36.45272 1.000 43.58117 5 ILE C CA 1
ATOM 6147 C C . ILE C 1 13 ? 47.23216 41.69574 35.47476 1.000 40.57949 5 ILE C C 1
ATOM 6148 O O . ILE C 1 13 ? 46.82132 42.57633 34.71712 1.000 45.12041 5 ILE C O 1
ATOM 6153 N N . LYS C 1 14 ? 48.50958 41.30658 35.49464 1.000 41.09201 6 LYS C N 1
ATOM 6154 C CA . LYS C 1 14 ? 49.50813 41.88564 34.60335 1.000 39.14342 6 LYS C CA 1
ATOM 6155 C C . LYS C 1 14 ? 49.79770 41.03185 33.37117 1.000 39.51164 6 LYS C C 1
ATOM 6156 O O . LYS C 1 14 ? 50.35599 41.54913 32.39885 1.000 35.91722 6 LYS C O 1
ATOM 6158 N N . LYS C 1 15 ? 49.42613 39.75368 33.37906 1.000 33.02717 7 LYS C N 1
ATOM 6159 C CA . LYS C 1 15 ? 49.82370 38.81958 32.32867 1.000 32.14122 7 LYS C CA 1
ATOM 6160 C C . LYS C 1 15 ? 48.73091 37.77589 32.16748 1.000 26.80456 7 LYS C C 1
ATOM 6161 O O . LYS C 1 15 ? 48.27594 37.21091 33.16586 1.000 27.54836 7 LYS C O 1
ATOM 6167 N N . ILE C 1 16 ? 48.33516 37.50968 30.92100 1.000 24.53575 8 ILE C N 1
ATOM 6168 C CA . ILE C 1 16 ? 47.26597 36.57436 30.59864 1.000 22.69628 8 ILE C CA 1
ATOM 6169 C C . ILE C 1 16 ? 47.77144 35.62578 29.52318 1.000 27.09821 8 ILE C C 1
ATOM 6170 O O . ILE C 1 16 ? 48.35157 36.07236 28.52671 1.000 26.15185 8 ILE C O 1
ATOM 6175 N N . ALA C 1 17 ? 47.53399 34.32336 29.71045 1.000 20.42538 9 ALA C N 1
ATOM 6176 C CA . ALA C 1 17 ? 47.78914 33.31875 28.68288 1.000 18.57710 9 ALA C CA 1
ATOM 6177 C C . ALA C 1 17 ? 46.48273 32.98928 27.97921 1.000 22.52146 9 ALA C C 1
ATOM 6178 O O . ALA C 1 17 ? 45.49223 32.66567 28.63589 1.000 17.61312 9 ALA C O 1
ATOM 6180 N N . LEU C 1 18 ? 46.47816 33.08402 26.64858 1.000 20.35856 10 LEU C N 1
ATOM 6181 C CA . LEU C 1 18 ? 45.26757 32.90808 25.85341 1.000 17.82496 10 LEU C CA 1
ATOM 6182 C C . LEU C 1 18 ? 45.41130 31.68273 24.96460 1.000 16.74818 10 LEU C C 1
ATOM 6183 O O . LEU C 1 18 ? 46.39173 31.56412 24.22521 1.000 17.41199 10 LEU C O 1
ATOM 6188 N N . ALA C 1 19 ? 44.44581 30.76689 25.05278 1.000 15.10741 11 ALA C N 1
ATOM 6189 C CA . ALA C 1 19 ? 44.37569 29.64372 24.12591 1.000 14.02193 11 ALA C CA 1
ATOM 6190 C C . ALA C 1 19 ? 43.92836 30.18638 22.77762 1.000 17.03567 11 ALA C C 1
ATOM 6191 O O . ALA C 1 19 ? 42.80001 30.67128 22.63306 1.000 17.26451 11 ALA C O 1
ATOM 6193 N N . TYR C 1 20 ? 44.82083 30.14591 21.79735 1.000 14.43221 12 TYR C N 1
ATOM 6194 C CA . TYR C 1 20 ? 44.66869 30.93032 20.57625 1.000 16.47176 12 TYR C CA 1
ATOM 6195 C C . TYR C 1 20 ? 44.61920 29.99316 19.38183 1.000 21.52607 12 TYR C C 1
ATOM 6196 O O . TYR C 1 20 ? 45.60560 29.31323 19.08228 1.000 20.53007 12 TYR C O 1
ATOM 6205 N N . SER C 1 21 ? 43.47909 29.97537 18.69608 1.000 20.78720 13 SER C N 1
ATOM 6206 C CA A SER C 1 21 ? 43.24390 29.08382 17.57277 0.944 22.99870 13 SER C CA 1
ATOM 6207 C CA B SER C 1 21 ? 43.26681 29.07780 17.57200 0.056 22.92316 13 SER C CA 1
ATOM 6208 C C . SER C 1 21 ? 43.48524 29.74793 16.22461 1.000 22.19653 13 SER C C 1
ATOM 6209 O O . SER C 1 21 ? 43.53495 29.04824 15.20719 1.000 22.90278 13 SER C O 1
ATOM 6213 N N . GLY C 1 22 ? 43.60684 31.07782 16.18983 1.000 25.54282 14 GLY C N 1
ATOM 6214 C CA . GLY C 1 22 ? 43.87876 31.80128 14.97017 1.000 22.78776 14 GLY C CA 1
ATOM 6215 C C . GLY C 1 22 ? 42.67229 32.39260 14.26414 1.000 29.67772 14 GLY C C 1
ATOM 6216 O O . GLY C 1 22 ? 42.85528 33.13174 13.28641 1.000 39.53885 14 GLY C O 1
ATOM 6217 N N . GLY C 1 23 ? 41.45698 32.11702 14.70965 1.000 25.91691 15 GLY C N 1
ATOM 6218 C CA . GLY C 1 23 ? 40.31520 32.76387 14.07807 1.000 36.00026 15 GLY C CA 1
ATOM 6219 C C . GLY C 1 23 ? 40.25305 34.26589 14.36111 1.000 35.76652 15 GLY C C 1
ATOM 6220 O O . GLY C 1 23 ? 41.01068 34.82154 15.16509 1.000 31.47412 15 GLY C O 1
ATOM 6221 N N . LEU C 1 24 ? 39.31044 34.93643 13.68475 1.000 26.25825 16 LEU C N 1
ATOM 6222 C CA . LEU C 1 24 ? 39.06873 36.35615 13.96026 1.000 27.95514 16 LEU C CA 1
ATOM 6223 C C . LEU C 1 24 ? 38.76345 36.59343 15.43522 1.000 28.02386 16 LEU C C 1
ATOM 6224 O O . LEU C 1 24 ? 39.23274 37.57383 16.02769 1.000 27.03667 16 LEU C O 1
ATOM 6229 N N . ASP C 1 25 ? 37.98072 35.70025 16.04253 1.000 28.51357 17 ASP C N 1
ATOM 6230 C CA . ASP C 1 25 ? 37.49096 35.91823 17.40344 1.000 28.72486 17 ASP C CA 1
ATOM 6231 C C . ASP C 1 25 ? 38.62745 35.93946 18.42188 1.000 24.11367 17 ASP C C 1
ATOM 6232 O O . ASP C 1 25 ? 38.73278 36.87561 19.22590 1.000 24.35672 17 ASP C O 1
ATOM 6237 N N . THR C 1 26 ? 39.49407 34.92084 18.41504 1.000 24.74064 18 THR C N 1
ATOM 6238 C CA . THR C 1 26 ? 40.60012 34.97135 19.36089 1.000 24.73188 18 THR C CA 1
ATOM 6239 C C . THR C 1 26 ? 41.61215 36.04973 19.00173 1.000 24.25981 18 THR C C 1
ATOM 6240 O O . THR C 1 26 ? 42.33324 36.50848 19.89072 1.000 21.74361 18 THR C O 1
ATOM 6244 N N . SER C 1 27 ? 41.67225 36.47514 17.73568 1.000 20.80148 19 SER C N 1
ATOM 6245 C CA . SER C 1 27 ? 42.55111 37.58521 17.38879 1.000 22.31878 19 SER C CA 1
ATOM 6246 C C . SER C 1 27 ? 42.08869 38.88193 18.04702 1.000 25.49360 19 SER C C 1
ATOM 6247 O O . SER C 1 27 ? 42.90932 39.64400 18.57813 1.000 25.59552 19 SER C O 1
ATOM 6250 N N . ILE C 1 28 ? 40.78139 39.16325 18.01466 1.000 21.29531 20 ILE C N 1
ATOM 6251 C CA . ILE C 1 28 ? 40.31458 40.40520 18.63025 1.000 22.45687 20 ILE C CA 1
ATOM 6252 C C . ILE C 1 28 ? 40.24926 40.28781 20.14882 1.000 23.63018 20 ILE C C 1
ATOM 6253 O O . ILE C 1 28 ? 40.20580 41.31208 20.84328 1.000 24.67590 20 ILE C O 1
ATOM 6258 N N . MET C 1 29 ? 40.26680 39.07067 20.69725 1.000 24.13518 21 MET C N 1
ATOM 6259 C CA . MET C 1 29 ? 40.37304 38.96493 22.15180 1.000 23.56617 21 MET C CA 1
ATOM 6260 C C . MET C 1 29 ? 41.69091 39.51348 22.67378 1.000 22.50481 21 MET C C 1
ATOM 6261 O O . MET C 1 29 ? 41.75391 39.91111 23.84248 1.000 25.78498 21 MET C O 1
ATOM 6266 N N . ILE C 1 30 ? 42.73016 39.57920 21.84577 1.000 22.70043 22 ILE C N 1
ATOM 6267 C CA . ILE C 1 30 ? 44.01755 40.07300 22.33382 1.000 26.05169 22 ILE C CA 1
ATOM 6268 C C . ILE C 1 30 ? 43.90314 41.55854 22.67783 1.000 28.35986 22 ILE C C 1
ATOM 6269 O O . ILE C 1 30 ? 44.13074 41.91459 23.84704 1.000 26.99021 22 ILE C O 1
ATOM 6274 N N . PRO C 1 31 ? 43.53966 42.46794 21.75548 1.000 28.17646 23 PRO C N 1
ATOM 6275 C CA . PRO C 1 31 ? 43.30082 43.84686 22.20267 1.000 26.92627 23 PRO C CA 1
ATOM 6276 C C . PRO C 1 31 ? 42.18430 43.95939 23.22544 1.000 29.99755 23 PRO C C 1
ATOM 6277 O O . PRO C 1 31 ? 42.24465 44.84318 24.09001 1.000 28.78864 23 PRO C O 1
ATOM 6281 N N . TRP C 1 32 ? 41.16482 43.09887 23.15875 1.000 28.36405 24 TRP C N 1
ATOM 6282 C CA . TRP C 1 32 ? 40.06611 43.21007 24.11105 1.000 27.66797 24 TRP C CA 1
ATOM 6283 C C . TRP C 1 32 ? 40.56021 42.97198 25.52901 1.000 27.38363 24 TRP C C 1
ATOM 6284 O O . TRP C 1 32 ? 40.20708 43.71622 26.45480 1.000 27.45607 24 TRP C O 1
ATOM 6295 N N . LEU C 1 33 ? 41.39332 41.94252 25.70452 1.000 27.73136 25 LEU C N 1
ATOM 6296 C CA . LEU C 1 33 ? 41.95246 41.62877 27.01521 1.000 26.82901 25 LEU C CA 1
ATOM 6297 C C . LEU C 1 33 ? 42.84650 42.75841 27.50706 1.000 32.76236 25 LEU C C 1
ATOM 6298 O O . LEU C 1 33 ? 42.74769 43.18070 28.66651 1.000 30.27353 25 LEU C O 1
ATOM 6303 N N . LYS C 1 34 ? 43.71428 43.27531 26.63042 1.000 30.16008 26 LYS C N 1
ATOM 6304 C CA . LYS C 1 34 ? 44.56359 44.39881 27.00884 1.000 34.16218 26 LYS C CA 1
ATOM 6305 C C . LYS C 1 34 ? 43.73837 45.62554 27.37708 1.000 38.69156 26 LYS C C 1
ATOM 6306 O O . LYS C 1 34 ? 44.16362 46.43154 28.20847 1.000 40.82720 26 LYS C O 1
ATOM 6312 N N . GLU C 1 35 ? 42.54805 45.77033 26.79497 1.000 39.38590 27 GLU C N 1
ATOM 6313 C CA . GLU C 1 35 ? 41.70434 46.91692 27.10962 1.000 37.22729 27 GLU C CA 1
ATOM 6314 C C . GLU C 1 35 ? 41.04135 46.76456 28.46836 1.000 38.09616 27 GLU C C 1
ATOM 6315 O O . GLU C 1 35 ? 40.91675 47.73851 29.21514 1.000 35.72250 27 GLU C O 1
ATOM 6321 N N . HIS C 1 36 ? 40.55944 45.56854 28.78551 1.000 34.68152 28 HIS C N 1
ATOM 6322 C CA . HIS C 1 36 ? 39.81406 45.36806 30.02181 1.000 38.09166 28 HIS C CA 1
ATOM 6323 C C . HIS C 1 36 ? 40.70232 45.01696 31.20732 1.000 41.21942 28 HIS C C 1
ATOM 6324 O O . HIS C 1 36 ? 40.23577 45.07259 32.35005 1.000 44.60327 28 HIS C O 1
ATOM 6331 N N . TYR C 1 37 ? 41.97174 44.69428 30.97141 1.000 40.67721 29 TYR C N 1
ATOM 6332 C CA . TYR C 1 37 ? 42.96214 44.49270 32.03251 1.000 42.34433 29 TYR C CA 1
ATOM 6333 C C . TYR C 1 37 ? 44.14070 45.40508 31.69837 1.000 45.79933 29 TYR C C 1
ATOM 6334 O O . TYR C 1 37 ? 45.07872 45.00189 31.00382 1.000 44.72577 29 TYR C O 1
ATOM 6343 N N . GLU C 1 38 ? 44.06648 46.64843 32.17368 1.000 42.35108 30 GLU C N 1
ATOM 6344 C CA . GLU C 1 38 ? 44.99567 47.69198 31.75654 1.000 45.53174 30 GLU C CA 1
ATOM 6345 C C . GLU C 1 38 ? 46.44809 47.26598 31.93204 1.000 47.58935 30 GLU C C 1
ATOM 6346 O O . GLU C 1 38 ? 46.83466 46.74288 32.98031 1.000 56.76682 30 GLU C O 1
ATOM 6348 N N . HIS C 1 39 ? 47.24857 47.49840 30.89053 1.000 63.11662 31 HIS C N 1
ATOM 6349 C CA . HIS C 1 39 ? 48.67656 47.18572 30.85478 1.000 72.31410 31 HIS C CA 1
ATOM 6350 C C . HIS C 1 39 ? 48.96729 45.68428 30.93095 1.000 68.82224 31 HIS C C 1
ATOM 6351 O O . HIS C 1 39 ? 50.10365 45.28984 31.22454 1.000 67.72975 31 HIS C O 1
ATOM 6353 N N . ALA C 1 40 ? 47.97971 44.82403 30.67125 1.000 49.91195 32 ALA C N 1
ATOM 6354 C CA . ALA C 1 40 ? 48.22722 43.38872 30.70028 1.000 41.41131 32 ALA C CA 1
ATOM 6355 C C . ALA C 1 40 ? 48.88014 42.94273 29.40285 1.000 41.04842 32 ALA C C 1
ATOM 6356 O O . ALA C 1 40 ? 48.46779 43.33570 28.30980 1.000 41.62003 32 ALA C O 1
ATOM 6358 N N . GLU C 1 41 ? 49.90417 42.11677 29.53731 1.000 36.63384 33 GLU C N 1
ATOM 6359 C CA . GLU C 1 41 ? 50.53657 41.45528 28.41061 1.000 34.43343 33 GLU C CA 1
ATOM 6360 C C . GLU C 1 41 ? 49.82591 40.12785 28.14976 1.000 31.83372 33 GLU C C 1
ATOM 6361 O O . GLU C 1 41 ? 49.41740 39.44330 29.09363 1.000 29.51283 33 GLU C O 1
ATOM 6367 N N . VAL C 1 42 ? 49.64797 39.77797 26.87006 1.000 24.88753 34 VAL C N 1
ATOM 6368 C CA . VAL C 1 42 ? 48.93046 38.56400 26.48719 1.000 27.03758 34 VAL C CA 1
ATOM 6369 C C . VAL C 1 42 ? 49.88370 37.62774 25.76240 1.000 26.21986 34 VAL C C 1
ATOM 6370 O O . VAL C 1 42 ? 50.51945 38.01836 24.77569 1.000 30.28902 34 VAL C O 1
ATOM 6374 N N . ILE C 1 43 ? 49.98408 36.39635 26.25037 1.000 25.30319 35 ILE C N 1
ATOM 6375 C CA A ILE C 1 43 ? 50.78184 35.33751 25.64193 0.644 22.57926 35 ILE C CA 1
ATOM 6376 C CA B ILE C 1 43 ? 50.77886 35.37039 25.59224 0.356 22.66756 35 ILE C CA 1
ATOM 6377 C C . ILE C 1 43 ? 49.83195 34.35830 24.96589 1.000 25.17504 35 ILE C C 1
ATOM 6378 O O . ILE C 1 43 ? 48.86231 33.91451 25.58992 1.000 24.34907 35 ILE C O 1
ATOM 6387 N N . ALA C 1 44 ? 50.10940 34.01244 23.71207 1.000 21.24495 36 ALA C N 1
ATOM 6388 C CA . ALA C 1 44 ? 49.25578 33.12050 22.94156 1.000 19.37285 36 ALA C CA 1
ATOM 6389 C C . ALA C 1 44 ? 49.79904 31.70666 23.01740 1.000 20.12671 36 ALA C C 1
ATOM 6390 O O . ALA C 1 44 ? 51.01460 31.49514 22.94115 1.000 19.27266 36 ALA C O 1
ATOM 6392 N N . VAL C 1 45 ? 48.89228 30.74117 23.16095 1.000 18.99331 37 VAL C N 1
ATOM 6393 C CA . VAL C 1 45 ? 49.24836 29.32705 23.21609 1.000 19.16293 37 VAL C CA 1
ATOM 6394 C C . VAL C 1 45 ? 48.47656 28.62613 22.10978 1.000 19.12963 37 VAL C C 1
ATOM 6395 O O . VAL C 1 45 ? 47.24181 28.56337 22.15563 1.000 18.23869 37 VAL C O 1
ATOM 6399 N N . ILE C 1 46 ? 49.20091 28.10374 21.11448 1.000 15.97829 38 ILE C N 1
ATOM 6400 C CA . ILE C 1 46 ? 48.62045 27.43458 19.95381 1.000 13.69868 38 ILE C CA 1
ATOM 6401 C C . ILE C 1 46 ? 49.02557 25.96338 19.99168 1.000 17.91612 38 ILE C C 1
ATOM 6402 O O . ILE C 1 46 ? 50.22411 25.64816 19.99772 1.000 18.23696 38 ILE C O 1
ATOM 6407 N N . CYS C 1 47 ? 48.04179 25.05854 19.96939 1.000 16.73288 39 CYS C N 1
ATOM 6408 C CA . CYS C 1 47 ? 48.31929 23.62724 19.96119 1.000 16.90097 39 CYS C CA 1
ATOM 6409 C C . CYS C 1 47 ? 48.16437 23.05552 18.55658 1.000 17.51842 39 CYS C C 1
ATOM 6410 O O . CYS C 1 47 ? 47.18729 23.34583 17.86724 1.000 16.00263 39 CYS C O 1
ATOM 6413 N N . ASP C 1 48 ? 49.11921 22.21364 18.15506 1.000 15.41223 40 ASP C N 1
ATOM 6414 C CA . ASP C 1 48 ? 49.00280 21.41125 16.93781 1.000 15.55952 40 ASP C CA 1
ATOM 6415 C C . ASP C 1 48 ? 48.37542 20.08129 17.32334 1.000 16.85497 40 ASP C C 1
ATOM 6416 O O . ASP C 1 48 ? 49.02132 19.23524 17.94681 1.000 16.99694 40 ASP C O 1
ATOM 6421 N N . LEU C 1 49 ? 47.09885 19.92128 16.98507 1.000 15.39328 41 LEU C N 1
ATOM 6422 C CA . LEU C 1 49 ? 46.33444 18.71508 17.25244 1.000 16.66911 41 LEU C CA 1
ATOM 6423 C C . LEU C 1 49 ? 46.06235 17.92542 15.98127 1.000 15.59498 41 LEU C C 1
ATOM 6424 O O . LEU C 1 49 ? 45.33276 16.92922 16.01952 1.000 18.81511 41 LEU C O 1
ATOM 6429 N N . GLY C 1 50 ? 46.62527 18.34622 14.85660 1.000 18.16549 42 GLY C N 1
ATOM 6430 C CA . GLY C 1 50 ? 46.28014 17.76370 13.58312 1.000 17.95648 42 GLY C CA 1
ATOM 6431 C C . GLY C 1 50 ? 45.22133 18.51793 12.80946 1.000 18.09158 42 GLY C C 1
ATOM 6432 O O . GLY C 1 50 ? 44.58368 17.91817 11.93186 1.000 21.78053 42 GLY C O 1
ATOM 6433 N N . GLN C 1 51 ? 45.01407 19.80487 13.09543 1.000 17.34810 43 GLN C N 1
ATOM 6434 C CA . GLN C 1 51 ? 43.97557 20.55727 12.39834 1.000 19.84892 43 GLN C CA 1
ATOM 6435 C C . GLN C 1 51 ? 44.40260 20.94579 10.99214 1.000 25.96768 43 GLN C C 1
ATOM 6436 O O . GLN C 1 51 ? 43.59592 21.52432 10.25922 1.000 25.26326 43 GLN C O 1
ATOM 6442 N N . GLN C 1 52 ? 45.65386 20.65213 10.62658 1.000 24.53767 44 GLN C N 1
ATOM 6443 C CA . GLN C 1 52 ? 46.16262 20.80366 9.26077 1.000 31.04892 44 GLN C CA 1
ATOM 6444 C C . GLN C 1 52 ? 46.07914 22.25055 8.79277 1.000 31.85824 44 GLN C C 1
ATOM 6445 O O . GLN C 1 52 ? 45.71345 22.53803 7.65307 1.000 30.92625 44 GLN C O 1
ATOM 6451 N N . GLU C 1 53 ? 46.44410 23.16644 9.67484 1.000 26.35577 45 GLU C N 1
ATOM 6452 C CA . GLU C 1 53 ? 46.50213 24.58101 9.35456 1.000 31.44576 45 GLU C CA 1
ATOM 6453 C C . GLU C 1 53 ? 47.94680 25.04585 9.39787 1.000 31.08962 45 GLU C C 1
ATOM 6454 O O . GLU C 1 53 ? 48.83294 24.34735 9.89953 1.000 26.50958 45 GLU C O 1
ATOM 6460 N N . ASP C 1 54 ? 48.18377 26.21906 8.82156 1.000 29.97700 46 ASP C N 1
ATOM 6461 C CA . ASP C 1 54 ? 49.52488 26.79616 8.80232 1.000 29.59709 46 ASP C CA 1
ATOM 6462 C C . ASP C 1 54 ? 49.76398 27.43711 10.16116 1.000 28.69134 46 ASP C C 1
ATOM 6463 O O . ASP C 1 54 ? 49.34707 28.56986 10.41017 1.000 25.55673 46 ASP C O 1
ATOM 6468 N N . LEU C 1 55 ? 50.45725 26.71181 11.04399 1.000 26.61827 47 LEU C N 1
ATOM 6469 C CA . LEU C 1 55 ? 50.60772 27.19350 12.40821 1.000 26.77139 47 LEU C CA 1
ATOM 6470 C C . LEU C 1 55 ? 51.61409 28.33721 12.50466 1.000 26.60271 47 LEU C C 1
ATOM 6471 O O . LEU C 1 55 ? 51.50404 29.17828 13.40398 1.000 21.44963 47 LEU C O 1
ATOM 6476 N N . ASP C 1 56 ? 52.59090 28.40102 11.59777 1.000 27.22462 48 ASP C N 1
ATOM 6477 C CA . ASP C 1 56 ? 53.48440 29.55488 11.61321 1.000 28.89469 48 ASP C CA 1
ATOM 6478 C C . ASP C 1 56 ? 52.74330 30.83013 11.22604 1.000 33.22889 48 ASP C C 1
ATOM 6479 O O . ASP C 1 56 ? 53.02878 31.89517 11.78013 1.000 28.03002 48 ASP C O 1
ATOM 6484 N N . ALA C 1 57 ? 51.76400 30.73549 10.31726 1.000 29.74531 49 ALA C N 1
ATOM 6485 C CA . ALA C 1 57 ? 50.92225 31.89074 10.02508 1.000 29.44001 49 ALA C CA 1
ATOM 6486 C C . ALA C 1 57 ? 50.08605 32.28048 11.23652 1.000 27.46051 49 ALA C C 1
ATOM 6487 O O . ALA C 1 57 ? 49.92064 33.47151 11.53017 1.000 27.91093 49 ALA C O 1
ATOM 6489 N N . ILE C 1 58 ? 49.53185 31.29352 11.94087 1.000 22.36522 50 ILE C N 1
ATOM 6490 C CA . ILE C 1 58 ? 48.72510 31.59676 13.11500 1.000 22.09245 50 ILE C CA 1
ATOM 6491 C C . ILE C 1 58 ? 49.58465 32.22837 14.19469 1.000 23.15466 50 ILE C C 1
ATOM 6492 O O . ILE C 1 58 ? 49.18377 33.21270 14.82683 1.000 22.75378 50 ILE C O 1
ATOM 6497 N N . LYS C 1 59 ? 50.78679 31.68362 14.41488 1.000 23.51551 51 LYS C N 1
ATOM 6498 C CA . LYS C 1 59 ? 51.71960 32.29674 15.35570 1.000 22.37754 51 LYS C CA 1
ATOM 6499 C C . LYS C 1 59 ? 51.97638 33.75772 14.99557 1.000 22.64616 51 LYS C C 1
ATOM 6500 O O . LYS C 1 59 ? 51.87818 34.65119 15.84470 1.000 25.40400 51 LYS C O 1
ATOM 6506 N N . ASN C 1 60 ? 52.30770 34.02467 13.73420 1.000 26.18852 52 ASN C N 1
ATOM 6507 C CA . ASN C 1 60 ? 52.59434 35.40120 13.34279 1.000 29.88683 52 ASN C CA 1
ATOM 6508 C C . ASN C 1 60 ? 51.37796 36.30357 13.50261 1.000 25.57657 52 ASN C C 1
ATOM 6509 O O . ASN C 1 60 ? 51.52380 37.48480 13.82848 1.000 27.58144 52 ASN C O 1
ATOM 6514 N N . LYS C 1 61 ? 50.17513 35.77864 13.26964 1.000 27.07206 53 LYS C N 1
ATOM 6515 C CA . LYS C 1 61 ? 48.98772 36.60326 13.45437 1.000 26.60523 53 LYS C CA 1
ATOM 6516 C C . LYS C 1 61 ? 48.76555 36.92519 14.92687 1.000 25.14122 53 LYS C C 1
ATOM 6517 O O . LYS C 1 61 ? 48.33350 38.03511 15.26308 1.000 29.63797 53 LYS C O 1
ATOM 6523 N N . ALA C 1 62 ? 49.07048 35.97775 15.82460 1.000 21.80358 54 ALA C N 1
ATOM 6524 C CA . ALA C 1 62 ? 48.99125 36.27427 17.25037 1.000 25.97894 54 ALA C CA 1
ATOM 6525 C C . ALA C 1 62 ? 49.89693 37.44023 17.61223 1.000 26.44988 54 ALA C C 1
ATOM 6526 O O . ALA C 1 62 ? 49.49172 38.34392 18.35246 1.000 26.48022 54 ALA C O 1
ATOM 6528 N N . LEU C 1 63 ? 51.12917 37.44071 17.08941 1.000 25.77683 55 LEU C N 1
ATOM 6529 C CA . LEU C 1 63 ? 52.06274 38.51950 17.39209 1.000 25.69061 55 LEU C CA 1
ATOM 6530 C C . LEU C 1 63 ? 51.63271 39.82641 16.73797 1.000 28.38055 55 LEU C C 1
ATOM 6531 O O . LEU C 1 63 ? 51.69782 40.88834 17.36444 1.000 30.52768 55 LEU C O 1
ATOM 6536 N N . LYS C 1 64 ? 51.18755 39.77541 15.48105 1.000 28.47736 56 LYS C N 1
ATOM 6537 C CA . LYS C 1 64 ? 50.70114 40.99487 14.84168 1.000 32.37078 56 LYS C CA 1
ATOM 6538 C C . LYS C 1 64 ? 49.49774 41.56830 15.58097 1.000 32.01182 56 LYS C C 1
ATOM 6539 O O . LYS C 1 64 ? 49.27710 42.78511 15.56594 1.000 33.40562 56 LYS C O 1
ATOM 6545 N N . SER C 1 65 ? 48.71774 40.71400 16.23394 1.000 28.67043 57 SER C N 1
ATOM 6546 C CA . SER C 1 65 ? 47.51632 41.14571 16.93209 1.000 29.50331 57 SER C CA 1
ATOM 6547 C C . SER C 1 65 ? 47.80295 41.72277 18.31275 1.000 31.24196 57 SER C C 1
ATOM 6548 O O . SER C 1 65 ? 46.85815 42.13640 18.98962 1.000 30.38888 57 SER C O 1
ATOM 6551 N N . GLY C 1 66 ? 49.06175 41.73607 18.76034 1.000 30.45395 58 GLY C N 1
ATOM 6552 C CA . GLY C 1 66 ? 49.41008 42.29361 20.05802 1.000 29.92453 58 GLY C CA 1
ATOM 6553 C C . GLY C 1 66 ? 49.88920 41.30960 21.10913 1.000 30.18244 58 GLY C C 1
ATOM 6554 O O . GLY C 1 66 ? 50.19171 41.74130 22.23055 1.000 29.60684 58 GLY C O 1
ATOM 6555 N N . ALA C 1 67 ? 49.98084 40.01397 20.80124 1.000 25.33197 59 ALA C N 1
ATOM 6556 C CA . ALA C 1 67 ? 50.53940 39.06741 21.76267 1.000 27.87443 59 ALA C CA 1
ATOM 6557 C C . ALA C 1 67 ? 52.03865 39.30345 21.92450 1.000 34.51034 59 ALA C C 1
ATOM 6558 O O . ALA C 1 67 ? 52.75535 39.52730 20.94570 1.000 26.88309 59 ALA C O 1
ATOM 6560 N N . SER C 1 68 ? 52.51980 39.25428 23.17207 1.000 25.08550 60 SER C N 1
ATOM 6561 C CA . SER C 1 68 ? 53.94686 39.48082 23.40483 1.000 30.26482 60 SER C CA 1
ATOM 6562 C C . SER C 1 68 ? 54.77390 38.25293 23.05742 1.000 34.84778 60 SER C C 1
ATOM 6563 O O . SER C 1 68 ? 55.95265 38.37511 22.70627 1.000 32.39301 60 SER C O 1
ATOM 6566 N N . LYS C 1 69 ? 54.17753 37.07273 23.17280 1.000 29.50904 61 LYS C N 1
ATOM 6567 C CA . LYS C 1 69 ? 54.81415 35.80795 22.85117 1.000 28.86741 61 LYS C CA 1
ATOM 6568 C C . LYS C 1 69 ? 53.74705 34.89940 22.27449 1.000 26.04521 61 LYS C C 1
ATOM 6569 O O . LYS C 1 69 ? 52.57538 34.98729 22.63899 1.000 25.80647 61 LYS C O 1
ATOM 6575 N N . ALA C 1 70 ? 54.15147 34.03015 21.36694 1.000 25.95005 62 ALA C N 1
ATOM 6576 C CA . ALA C 1 70 ? 53.21130 33.08044 20.79153 1.000 24.77931 62 ALA C CA 1
ATOM 6577 C C . ALA C 1 70 ? 53.90887 31.73120 20.70396 1.000 25.21634 62 ALA C C 1
ATOM 6578 O O . ALA C 1 70 ? 54.84493 31.56398 19.91586 1.000 28.31599 62 ALA C O 1
ATOM 6580 N N . TYR C 1 71 ? 53.44954 30.78416 21.51484 1.000 19.21003 63 TYR C N 1
ATOM 6581 C CA . TYR C 1 71 ? 53.95857 29.41938 21.54453 1.000 19.92575 63 TYR C CA 1
ATOM 6582 C C . TYR C 1 71 ? 53.15894 28.54552 20.60045 1.000 23.54797 63 TYR C C 1
ATOM 6583 O O . TYR C 1 71 ? 51.92761 28.58629 20.60787 1.000 24.60282 63 TYR C O 1
ATOM 6592 N N . VAL C 1 72 ? 53.85292 27.71611 19.83209 1.000 19.28399 64 VAL C N 1
ATOM 6593 C CA . VAL C 1 72 ? 53.21832 26.65502 19.06307 1.000 19.83405 64 VAL C CA 1
ATOM 6594 C C . VAL C 1 72 ? 53.72593 25.34731 19.64029 1.000 21.21359 64 VAL C C 1
ATOM 6595 O O . VAL C 1 72 ? 54.93059 25.05542 19.57609 1.000 26.34444 64 VAL C O 1
ATOM 6599 N N . VAL C 1 73 ? 52.83038 24.56471 20.21643 1.000 18.59860 65 VAL C N 1
ATOM 6600 C CA A VAL C 1 73 ? 53.19677 23.30476 20.85059 0.607 17.77717 65 VAL C CA 1
ATOM 6601 C CA B VAL C 1 73 ? 53.19084 23.30667 20.85301 0.393 17.80444 65 VAL C CA 1
ATOM 6602 C C . VAL C 1 73 ? 52.65957 22.16893 19.99034 1.000 16.78827 65 VAL C C 1
ATOM 6603 O O . VAL C 1 73 ? 51.44749 22.07879 19.74095 1.000 19.20269 65 VAL C O 1
ATOM 6610 N N . ASP C 1 74 ? 53.56407 21.30285 19.52563 1.000 17.11956 66 ASP C N 1
ATOM 6611 C CA . ASP C 1 74 ? 53.18578 20.13530 18.72814 1.000 16.19945 66 ASP C CA 1
ATOM 6612 C C . ASP C 1 74 ? 52.81605 19.02032 19.69958 1.000 15.70660 66 ASP C C 1
ATOM 6613 O O . ASP C 1 74 ? 53.69634 18.35299 20.24183 1.000 19.58756 66 ASP C O 1
ATOM 6618 N N . VAL C 1 75 ? 51.52201 18.76965 19.86891 1.000 16.55883 67 VAL C N 1
ATOM 6619 C CA . VAL C 1 75 ? 51.05756 17.77746 20.83442 1.000 17.51867 67 VAL C CA 1
ATOM 6620 C C . VAL C 1 75 ? 50.40385 16.56822 20.15655 1.000 16.29236 67 VAL C C 1
ATOM 6621 O O . VAL C 1 75 ? 49.72385 15.78453 20.82157 1.000 15.26981 67 VAL C O 1
ATOM 6625 N N . LYS C 1 76 ? 50.61151 16.38221 18.85296 1.000 13.08404 68 LYS C N 1
ATOM 6626 C CA . LYS C 1 76 ? 49.93825 15.28832 18.15634 1.000 13.89067 68 LYS C CA 1
ATOM 6627 C C . LYS C 1 76 ? 50.30464 13.93257 18.75631 1.000 12.29444 68 LYS C C 1
ATOM 6628 O O . LYS C 1 76 ? 49.42607 13.09802 18.99078 1.000 13.83843 68 LYS C O 1
ATOM 6634 N N . ASN C 1 77 ? 51.59912 13.68253 18.98666 1.000 13.91205 69 ASN C N 1
ATOM 6635 C CA . ASN C 1 77 ? 52.00491 12.37596 19.50145 1.000 15.78381 69 ASN C CA 1
ATOM 6636 C C . ASN C 1 77 ? 51.39961 12.12178 20.87346 1.000 15.36192 69 ASN C C 1
ATOM 6637 O O . ASN C 1 77 ? 50.93785 11.01220 21.16628 1.000 14.63021 69 ASN C O 1
ATOM 6642 N N . GLU C 1 78 ? 51.41859 13.14157 21.73353 1.000 13.68242 70 GLU C N 1
ATOM 6643 C CA . GLU C 1 78 ? 50.92437 12.99510 23.09504 1.000 14.86911 70 GLU C CA 1
ATOM 6644 C C . GLU C 1 78 ? 49.40195 12.91062 23.12967 1.000 14.84676 70 GLU C C 1
ATOM 6645 O O . GLU C 1 78 ? 48.83743 12.19002 23.96140 1.000 11.74082 70 GLU C O 1
ATOM 6651 N N . PHE C 1 79 ? 48.72332 13.65478 22.25075 1.000 13.12040 71 PHE C N 1
ATOM 6652 C CA . PHE C 1 79 ? 47.28688 13.46574 22.06183 1.000 12.89435 71 PHE C CA 1
ATOM 6653 C C . PHE C 1 79 ? 46.98052 12.00317 21.73194 1.000 13.42428 71 PHE C C 1
ATOM 6654 O O . PHE C 1 79 ? 46.11646 11.37592 22.35381 1.000 11.63509 71 PHE C O 1
ATOM 6662 N N . ALA C 1 80 ? 47.72977 11.42088 20.78855 1.000 12.57494 72 ALA C N 1
ATOM 6663 C CA . ALA C 1 80 ? 47.47836 10.02543 20.42291 1.000 13.28249 72 ALA C CA 1
ATOM 6664 C C . ALA C 1 80 ? 47.75047 9.07915 21.59642 1.000 16.35481 72 ALA C C 1
ATOM 6665 O O . ALA C 1 80 ? 46.90013 8.25548 21.95571 1.000 13.60589 72 ALA C O 1
ATOM 6667 N N . THR C 1 81 ? 48.91841 9.19782 22.23368 1.000 12.82661 73 THR C N 1
ATOM 6668 C CA A THR C 1 81 ? 49.33325 8.22190 23.24119 0.273 15.04943 73 THR C CA 1
ATOM 6669 C CA B THR C 1 81 ? 49.29009 8.19569 23.23123 0.727 15.08554 73 THR C CA 1
ATOM 6670 C C . THR C 1 81 ? 48.61345 8.41297 24.57605 1.000 13.27712 73 THR C C 1
ATOM 6671 O O . THR C 1 81 ? 48.34953 7.43537 25.28998 1.000 12.90052 73 THR C O 1
ATOM 6678 N N . GLN C 1 82 ? 48.31353 9.65324 24.95701 1.000 11.80592 74 GLN C N 1
ATOM 6679 C CA A GLN C 1 82 ? 47.80283 9.90497 26.29833 0.558 12.86282 74 GLN C CA 1
ATOM 6680 C CA B GLN C 1 82 ? 47.80272 9.89878 26.30047 0.442 12.35873 74 GLN C CA 1
ATOM 6681 C C . GLN C 1 82 ? 46.29226 10.09774 26.35208 1.000 13.28095 74 GLN C C 1
ATOM 6682 O O . GLN C 1 82 ? 45.71307 10.02378 27.44102 1.000 12.73695 74 GLN C O 1
ATOM 6693 N N . TYR C 1 83 ? 45.64577 10.32594 25.21750 1.000 9.38120 75 TYR C N 1
ATOM 6694 C CA . TYR C 1 83 ? 44.19936 10.54321 25.16089 1.000 11.72760 75 TYR C CA 1
ATOM 6695 C C . TYR C 1 83 ? 43.53305 9.53016 24.24484 1.000 10.76522 75 TYR C C 1
ATOM 6696 O O . TYR C 1 83 ? 42.70530 8.74914 24.70289 1.000 10.07726 75 TYR C O 1
ATOM 6705 N N . LEU C 1 84 ? 43.94765 9.44856 22.97797 1.000 12.35068 76 LEU C N 1
ATOM 6706 C CA . LEU C 1 84 ? 43.23154 8.58539 22.03958 1.000 11.05781 76 LEU C CA 1
ATOM 6707 C C . LEU C 1 84 ? 43.45029 7.10946 22.34753 1.000 10.74125 76 LEU C C 1
ATOM 6708 O O . LEU C 1 84 ? 42.54391 6.28515 22.15586 1.000 10.94468 76 LEU C O 1
ATOM 6713 N N . TRP C 1 85 ? 44.63758 6.74633 22.80957 1.000 10.30954 77 TRP C N 1
ATOM 6714 C CA . TRP C 1 85 ? 44.86950 5.33924 23.12020 1.000 14.35881 77 TRP C CA 1
ATOM 6715 C C . TRP C 1 85 ? 44.06161 4.89400 24.34051 1.000 12.13548 77 TRP C C 1
ATOM 6716 O O . TRP C 1 85 ? 43.46005 3.80794 24.30944 1.000 13.12138 77 TRP C O 1
ATOM 6727 N N . PRO C 1 86 ? 44.01193 5.66766 25.42775 1.000 11.34199 78 PRO C N 1
ATOM 6728 C CA . PRO C 1 86 ? 43.05848 5.30133 26.50122 1.000 11.39410 78 PRO C CA 1
ATOM 6729 C C . PRO C 1 86 ? 41.62443 5.25374 26.01170 1.000 11.20872 78 PRO C C 1
ATOM 6730 O O . PRO C 1 86 ? 40.84563 4.40299 26.45687 1.000 12.19788 78 PRO C O 1
ATOM 6734 N N . LEU C 1 87 ? 41.25347 6.15908 25.10622 1.000 10.28110 79 LEU C N 1
ATOM 6735 C CA . LEU C 1 87 ? 39.89526 6.12667 24.57852 1.000 12.86329 79 LEU C CA 1
ATOM 6736 C C . LEU C 1 87 ? 39.65131 4.84537 23.77177 1.000 9.68495 79 LEU C C 1
ATOM 6737 O O . LEU C 1 87 ? 38.62065 4.19381 23.93828 1.000 11.93863 79 LEU C O 1
ATOM 6742 N N . VAL C 1 88 ? 40.58435 4.46796 22.89016 1.000 9.32539 80 VAL C N 1
ATOM 6743 C CA . VAL C 1 88 ? 40.43882 3.21225 22.15480 1.000 11.26896 80 VAL C CA 1
ATOM 6744 C C . VAL C 1 88 ? 40.30229 2.03834 23.12276 1.000 13.95254 80 VAL C C 1
ATOM 6745 O O . VAL C 1 88 ? 39.43464 1.17332 22.96537 1.000 11.65161 80 VAL C O 1
ATOM 6749 N N . LYS C 1 89 ? 41.14611 2.00241 24.15055 1.000 10.42755 81 LYS C N 1
ATOM 6750 C CA . LYS C 1 89 ? 41.06804 0.90985 25.11646 1.000 13.33377 81 LYS C CA 1
ATOM 6751 C C . LYS C 1 89 ? 39.70518 0.87355 25.82207 1.000 12.18612 81 LYS C C 1
ATOM 6752 O O . LYS C 1 89 ? 39.18824 -0.21111 26.14065 1.000 13.57772 81 LYS C O 1
ATOM 6758 N N . SER C 1 90 ? 39.11521 2.04727 26.09522 1.000 11.26806 82 SER C N 1
ATOM 6759 C CA . SER C 1 90 ? 37.82684 2.07596 26.79386 1.000 12.30474 82 SER C CA 1
ATOM 6760 C C . SER C 1 90 ? 36.68146 1.53313 25.93752 1.000 15.39649 82 SER C C 1
ATOM 6761 O O . SER C 1 90 ? 35.69140 1.02028 26.48868 1.000 14.10680 82 SER C O 1
ATOM 6764 N N . GLY C 1 91 ? 36.77904 1.66797 24.61250 1.000 11.34118 83 GLY C N 1
ATOM 6765 C CA . GLY C 1 91 ? 35.67114 1.37955 23.71344 1.000 15.20465 83 GLY C CA 1
ATOM 6766 C C . GLY C 1 91 ? 34.45644 2.28302 23.84879 1.000 17.08557 83 GLY C C 1
ATOM 6767 O O . GLY C 1 91 ? 33.37126 1.92772 23.37388 1.000 15.72792 83 GLY C O 1
ATOM 6768 N N . ALA C 1 92 ? 34.60532 3.44154 24.47555 1.000 13.49273 84 ALA C N 1
ATOM 6769 C CA . ALA C 1 92 ? 33.47006 4.27650 24.85112 1.000 14.59844 84 ALA C CA 1
ATOM 6770 C C . ALA C 1 92 ? 32.97609 5.11616 23.67190 1.000 14.97006 84 ALA C C 1
ATOM 6771 O O . ALA C 1 92 ? 33.76699 5.65836 22.91264 1.000 10.45274 84 ALA C O 1
ATOM 6773 N N . LEU C 1 93 ? 31.65695 5.22032 23.53318 1.000 12.62088 85 LEU C N 1
ATOM 6774 C CA . LEU C 1 93 ? 31.00393 6.08937 22.55550 1.000 14.44356 85 LEU C CA 1
ATOM 6775 C C . LEU C 1 93 ? 29.91477 6.84752 23.29585 1.000 12.82087 85 LEU C C 1
ATOM 6776 O O . LEU C 1 93 ? 29.06968 6.22464 23.94632 1.000 14.49754 85 LEU C O 1
ATOM 6781 N N . TYR C 1 94 ? 29.94976 8.17046 23.22994 1.000 12.44367 86 TYR C N 1
ATOM 6782 C CA . TYR C 1 94 ? 28.94126 8.95473 23.93444 1.000 10.90862 86 TYR C CA 1
ATOM 6783 C C . TYR C 1 94 ? 27.56679 8.70249 23.33443 1.000 14.77745 86 TYR C C 1
ATOM 6784 O O . TYR C 1 94 ? 27.38558 8.79001 22.11676 1.000 12.92215 86 TYR C O 1
ATOM 6793 N N . GLU C 1 95 ? 26.60126 8.36687 24.19976 1.000 12.26545 87 GLU C N 1
ATOM 6794 C CA . GLU C 1 95 ? 25.23090 7.99879 23.80854 1.000 12.99162 87 GLU C CA 1
ATOM 6795 C C . GLU C 1 95 ? 25.21515 6.95627 22.68933 1.000 11.38569 87 GLU C C 1
ATOM 6796 O O . GLU C 1 95 ? 24.31821 6.95210 21.83920 1.000 15.23534 87 GLU C O 1
ATOM 6802 N N . ASP C 1 96 ? 26.20781 6.07227 22.72114 1.000 13.71043 88 ASP C N 1
ATOM 6803 C CA . ASP C 1 96 ? 26.35915 4.92999 21.83056 1.000 14.91229 88 ASP C CA 1
ATOM 6804 C C . ASP C 1 96 ? 26.58621 5.36187 20.39790 1.000 19.92193 88 ASP C C 1
ATOM 6805 O O . ASP C 1 96 ? 26.37152 4.56177 19.49432 1.000 18.24448 88 ASP C O 1
ATOM 6810 N N . GLN C 1 97 ? 27.01953 6.61329 20.16565 1.000 13.90970 89 GLN C N 1
ATOM 6811 C CA . GLN C 1 97 ? 27.16510 7.08554 18.78665 1.000 15.80695 89 GLN C CA 1
ATOM 6812 C C . GLN C 1 97 ? 28.39645 7.94309 18.53661 1.000 17.51459 89 GLN C C 1
ATOM 6813 O O . GLN C 1 97 ? 28.95819 7.89263 17.43900 1.000 17.48308 89 GLN C O 1
ATOM 6819 N N . TYR C 1 98 ? 28.79118 8.76859 19.50546 1.000 13.18913 90 TYR C N 1
ATOM 6820 C CA . TYR C 1 98 ? 29.75940 9.83766 19.27938 1.000 11.29416 90 TYR C CA 1
ATOM 6821 C C . TYR C 1 98 ? 31.16791 9.43006 19.70695 1.000 13.22535 90 TYR C C 1
ATOM 6822 O O . TYR C 1 98 ? 31.38860 9.01904 20.85656 1.000 12.18061 90 TYR C O 1
ATOM 6831 N N . ILE C 1 99 ? 32.12408 9.61739 18.78582 1.000 11.31779 91 ILE C N 1
ATOM 6832 C CA . ILE C 1 99 ? 33.53047 9.21411 18.91292 1.000 10.45337 91 ILE C CA 1
ATOM 6833 C C . ILE C 1 99 ? 34.37402 10.19372 19.72005 1.000 11.53287 91 ILE C C 1
ATOM 6834 O O . ILE C 1 99 ? 35.58160 9.96243 19.89922 1.000 10.64462 91 ILE C O 1
ATOM 6839 N N . LEU C 1 100 ? 33.78078 11.27487 20.24607 1.000 12.88635 92 LEU C N 1
ATOM 6840 C CA . LEU C 1 100 ? 34.38421 12.04813 21.35622 1.000 11.16316 92 LEU C CA 1
ATOM 6841 C C . LEU C 1 100 ? 35.67418 12.78208 20.94171 1.000 13.41169 92 LEU C C 1
ATOM 6842 O O . LEU C 1 100 ? 36.65736 12.81933 21.69196 1.000 10.88253 92 LEU C O 1
ATOM 6847 N N . GLY C 1 101 ? 35.68037 13.39188 19.75269 1.000 14.00751 93 GLY C N 1
ATOM 6848 C CA . GLY C 1 101 ? 36.88367 14.09535 19.31178 1.000 11.25378 93 GLY C CA 1
ATOM 6849 C C . GLY C 1 101 ? 37.25885 15.29758 20.16414 1.000 13.91150 93 GLY C C 1
ATOM 6850 O O . GLY C 1 101 ? 38.41483 15.74031 20.12375 1.000 13.75663 93 GLY C O 1
ATOM 6851 N N . THR C 1 102 ? 36.32127 15.82860 20.94992 1.000 12.44835 94 THR C N 1
ATOM 6852 C CA . THR C 1 102 ? 36.64408 16.90930 21.89110 1.000 12.98779 94 THR C CA 1
ATOM 6853 C C . THR C 1 102 ? 37.32970 16.41469 23.15798 1.000 10.43352 94 THR C C 1
ATOM 6854 O O . THR C 1 102 ? 37.50554 17.19189 24.10898 1.000 11.80677 94 THR C O 1
ATOM 6858 N N . ILE C 1 103 ? 37.77545 15.16091 23.17312 1.000 11.18480 95 ILE C N 1
ATOM 6859 C CA . ILE C 1 103 ? 38.77923 14.72666 24.13739 1.000 13.09000 95 ILE C CA 1
ATOM 6860 C C . ILE C 1 103 ? 40.03654 15.60532 24.06140 1.000 12.00025 95 ILE C C 1
ATOM 6861 O O . ILE C 1 103 ? 40.83491 15.62188 24.99552 1.000 12.28004 95 ILE C O 1
ATOM 6866 N N . SER C 1 104 ? 40.20126 16.38426 22.98654 1.000 9.90597 96 SER C N 1
ATOM 6867 C CA . SER C 1 104 ? 41.33792 17.29896 22.89310 1.000 12.44719 96 SER C CA 1
ATOM 6868 C C . SER C 1 104 ? 41.26084 18.46969 23.87006 1.000 13.69799 96 SER C C 1
ATOM 6869 O O . SER C 1 104 ? 42.29411 19.07800 24.15893 1.000 10.68222 96 SER C O 1
ATOM 6872 N N . ARG C 1 105 ? 40.06944 18.83045 24.36286 1.000 12.02473 97 ARG C N 1
ATOM 6873 C CA . ARG C 1 105 ? 39.97942 20.06541 25.14229 1.000 13.74661 97 ARG C CA 1
ATOM 6874 C C . ARG C 1 105 ? 40.78066 20.01278 26.44055 1.000 10.69978 97 ARG C C 1
ATOM 6875 O O . ARG C 1 105 ? 41.48927 20.99635 26.73404 1.000 13.01600 97 ARG C O 1
ATOM 6883 N N . PRO C 1 106 ? 40.75825 18.93852 27.23282 1.000 10.13558 98 PRO C N 1
ATOM 6884 C CA . PRO C 1 106 ? 41.66112 18.89755 28.39326 1.000 13.83542 98 PRO C CA 1
ATOM 6885 C C . PRO C 1 106 ? 43.13236 19.01424 28.02031 1.000 15.66833 98 PRO C C 1
ATOM 6886 O O . PRO C 1 106 ? 43.90406 19.61300 28.77519 1.000 12.23256 98 PRO C O 1
ATOM 6890 N N . LEU C 1 107 ? 43.55584 18.46435 26.87693 1.000 16.02250 99 LEU C N 1
ATOM 6891 C CA . LEU C 1 107 ? 44.95427 18.62226 26.48145 1.000 13.86516 99 LEU C CA 1
ATOM 6892 C C . LEU C 1 107 ? 45.28127 20.08363 26.17272 1.000 11.45635 99 LEU C C 1
ATOM 6893 O O . LEU C 1 107 ? 46.34628 20.58686 26.56520 1.000 12.82561 99 LEU C O 1
ATOM 6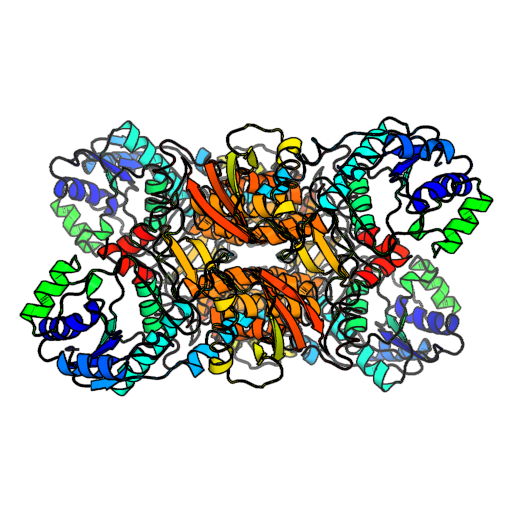898 N N . ILE C 1 108 ? 44.40452 20.77290 25.43481 1.000 11.09081 100 ILE C N 1
ATOM 6899 C CA . ILE C 1 108 ? 44.60454 22.20536 25.21385 1.000 12.75133 100 ILE C CA 1
ATOM 6900 C C . ILE C 1 108 ? 44.70817 22.92003 26.55044 1.000 17.17628 100 ILE C C 1
ATOM 6901 O O . ILE C 1 108 ? 45.59236 23.75288 26.76701 1.000 12.74487 100 ILE C O 1
ATOM 6906 N N . ALA C 1 109 ? 43.81156 22.58863 27.47644 1.000 12.01456 101 ALA C N 1
ATOM 6907 C CA . ALA C 1 109 ? 43.85978 23.25057 28.77475 1.000 13.54330 101 ALA C CA 1
ATOM 6908 C C . ALA C 1 109 ? 45.16473 22.93690 29.49175 1.000 15.15047 101 ALA C C 1
ATOM 6909 O O . ALA C 1 109 ? 45.73372 23.79793 30.17772 1.000 14.93457 101 ALA C O 1
ATOM 6911 N N . GLN C 1 110 ? 45.65878 21.70530 29.34023 1.000 15.57482 102 GLN C N 1
ATOM 6912 C CA . GLN C 1 110 ? 46.90089 21.30751 30.01022 1.000 16.53138 102 GLN C CA 1
ATOM 6913 C C . GLN C 1 110 ? 48.10072 22.10793 29.49627 1.000 15.61992 102 GLN C C 1
ATOM 6914 O O . GLN C 1 110 ? 48.92443 22.59459 30.27800 1.000 15.76494 102 GLN C O 1
ATOM 6920 N N . LYS C 1 111 ? 48.21860 22.26142 28.18361 1.000 16.58134 103 LYS C N 1
ATOM 6921 C CA . LYS C 1 111 ? 49.33169 23.05291 27.66066 1.000 13.94220 103 LYS C CA 1
ATOM 6922 C C . LYS C 1 111 ? 49.19477 24.52813 28.03750 1.000 16.13316 103 LYS C C 1
ATOM 6923 O O . LYS C 1 111 ? 50.19827 25.19506 28.32315 1.000 16.62294 103 LYS C O 1
ATOM 6929 N N . LEU C 1 112 ? 47.96470 25.05529 28.02458 1.000 13.19294 104 LEU C N 1
ATOM 6930 C CA . LEU C 1 112 ? 47.73274 26.43720 28.43888 1.000 13.80435 104 LEU C CA 1
ATOM 6931 C C . LEU C 1 112 ? 48.20522 26.66351 29.86755 1.000 16.06030 104 LEU C C 1
ATOM 6932 O O . LEU C 1 112 ? 48.89838 27.63973 30.16116 1.000 18.17844 104 LEU C O 1
ATOM 6937 N N . VAL C 1 113 ? 47.84460 25.75335 30.76719 1.000 14.50049 105 VAL C N 1
ATOM 6938 C CA . VAL C 1 113 ? 48.22136 25.90298 32.17278 1.000 17.21450 105 VAL C CA 1
ATOM 6939 C C . VAL C 1 113 ? 49.72638 25.73790 32.35296 1.000 19.06185 105 VAL C C 1
ATOM 6940 O O . VAL C 1 113 ? 50.35766 26.48397 33.11571 1.000 18.31913 105 VAL C O 1
ATOM 6944 N N . GLU C 1 114 ? 50.32319 24.73800 31.69699 1.000 18.79505 106 GLU C N 1
ATOM 6945 C CA . GLU C 1 114 ? 51.77064 24.55461 31.80380 1.000 19.31252 106 GLU C CA 1
ATOM 6946 C C . GLU C 1 114 ? 52.49986 25.83896 31.43985 1.000 19.07378 106 GLU C C 1
ATOM 6947 O O . GLU C 1 114 ? 53.39957 26.29590 32.15658 1.000 22.29577 106 GLU C O 1
ATOM 6953 N N . ILE C 1 115 ? 52.12669 26.43029 30.30522 1.000 20.16806 107 ILE C N 1
ATOM 6954 C CA . ILE C 1 115 ? 52.76108 27.67217 29.88265 1.000 20.33020 107 ILE C CA 1
ATOM 6955 C C . ILE C 1 115 ? 52.37448 28.81052 30.81890 1.000 19.73281 107 ILE C C 1
ATOM 6956 O O . ILE C 1 115 ? 53.20639 29.66193 31.15994 1.000 23.44932 107 ILE C O 1
ATOM 6961 N N . ALA C 1 116 ? 51.11323 28.83800 31.26398 1.000 20.97989 108 ALA C N 1
ATOM 6962 C CA . ALA C 1 116 ? 50.69748 29.85308 32.23787 1.000 25.79309 108 ALA C CA 1
ATOM 6963 C C . ALA C 1 116 ? 51.58083 29.83340 33.47661 1.000 21.61830 108 ALA C C 1
ATOM 6964 O O . ALA C 1 116 ? 51.96211 30.89039 33.99753 1.000 22.60771 108 ALA C O 1
ATOM 6966 N N . LEU C 1 117 ? 51.91420 28.63827 33.97046 1.000 21.76043 109 LEU C N 1
ATOM 6967 C CA . LEU C 1 117 ? 52.74705 28.55823 35.16891 1.000 23.31095 109 LEU C CA 1
ATOM 6968 C C . LEU C 1 117 ? 54.20195 28.90946 34.86605 1.000 26.06060 109 LEU C C 1
ATOM 6969 O O . LEU C 1 117 ? 54.84231 29.62868 35.64127 1.000 29.43292 109 LEU C O 1
ATOM 6974 N N . THR C 1 118 ? 54.73988 28.43128 33.73634 1.000 22.81232 110 THR C N 1
ATOM 6975 C CA . THR C 1 118 ? 56.09500 28.82088 33.33525 1.000 25.65425 110 THR C CA 1
ATOM 6976 C C . THR C 1 118 ? 56.23263 30.33724 33.21431 1.000 27.96617 110 THR C C 1
ATOM 6977 O O . THR C 1 118 ? 57.25440 30.91404 33.61814 1.000 33.07158 110 THR C O 1
ATOM 6981 N N . GLU C 1 119 ? 55.22564 31.00119 32.65743 1.000 25.49619 111 GLU C N 1
ATOM 6982 C CA . GLU C 1 119 ? 55.31356 32.43355 32.39030 1.000 27.65819 111 GLU C CA 1
ATOM 6983 C C . GLU C 1 119 ? 54.78004 33.28212 33.53337 1.000 28.49872 111 GLU C C 1
ATOM 6984 O O . GLU C 1 119 ? 54.76640 34.51179 33.41241 1.000 31.79311 111 GLU C O 1
ATOM 6990 N N . GLN C 1 120 ? 54.34035 32.65176 34.62440 1.000 29.17882 112 GLN C N 1
ATOM 6991 C CA . GLN C 1 120 ? 53.85791 33.34756 35.81502 1.000 31.35339 112 GLN C CA 1
ATOM 6992 C C . GLN C 1 120 ? 52.75443 34.34677 35.46989 1.000 26.86524 112 GLN C C 1
ATOM 6993 O O . GLN C 1 120 ? 52.71349 35.47216 35.96909 1.000 27.89330 112 GLN C O 1
ATOM 6999 N N . VAL C 1 121 ? 51.82008 33.91784 34.63318 1.000 25.67249 113 VAL C N 1
ATOM 7000 C CA . VAL C 1 121 ? 50.67377 34.76228 34.33325 1.000 30.03087 113 VAL C CA 1
ATOM 7001 C C . VAL C 1 121 ? 49.68713 34.74281 35.49953 1.000 32.06543 113 VAL C C 1
ATOM 7002 O O . VAL C 1 121 ? 49.69358 33.85142 36.35587 1.000 30.77919 113 VAL C O 1
ATOM 7006 N N . ASN C 1 122 ? 48.81528 35.75085 35.52516 1.000 28.21743 114 ASN C N 1
ATOM 7007 C CA . ASN C 1 122 ? 47.79594 35.86229 36.56033 1.000 32.84479 114 ASN C CA 1
ATOM 7008 C C . ASN C 1 122 ? 46.45261 35.27043 36.14485 1.000 34.00829 114 ASN C C 1
ATOM 7009 O O . ASN C 1 122 ? 45.60760 35.00630 37.00892 1.000 31.32102 114 ASN C O 1
ATOM 7014 N N . ALA C 1 123 ? 46.24265 35.03394 34.85314 1.000 23.12405 115 ALA C N 1
ATOM 7015 C CA . ALA C 1 123 ? 44.94547 34.58240 34.38129 1.000 22.27640 115 ALA C CA 1
ATOM 7016 C C . ALA C 1 123 ? 45.14649 33.86307 33.06239 1.000 21.62692 115 ALA C C 1
ATOM 7017 O O . ALA C 1 123 ? 46.11715 34.12204 32.34726 1.000 21.85704 115 ALA C O 1
ATOM 7019 N N . VAL C 1 124 ? 44.22134 32.96171 32.75639 1.000 18.55010 116 VAL C N 1
ATOM 7020 C CA . VAL C 1 124 ? 44.17965 32.29368 31.46597 1.000 18.27903 116 VAL C CA 1
ATOM 7021 C C . VAL C 1 124 ? 42.84057 32.60742 30.81815 1.000 24.87695 116 VAL C C 1
ATOM 7022 O O . VAL C 1 124 ? 41.84870 32.90637 31.49700 1.000 22.73923 116 VAL C O 1
ATOM 7026 N N . ALA C 1 125 ? 42.82260 32.54460 29.48900 1.000 18.66792 117 ALA C N 1
ATOM 7027 C CA . ALA C 1 125 ? 41.65402 32.90882 28.71167 1.000 17.75575 117 ALA C CA 1
ATOM 7028 C C . ALA C 1 125 ? 41.49834 31.92183 27.56554 1.000 19.32922 117 ALA C C 1
ATOM 7029 O O . ALA C 1 125 ? 42.47750 31.34166 27.09295 1.000 17.78162 117 ALA C O 1
ATOM 7031 N N . HIS C 1 126 ? 40.25216 31.73108 27.13814 1.000 18.62031 118 HIS C N 1
ATOM 7032 C CA . HIS C 1 126 ? 39.92100 30.86587 26.01465 1.000 17.11459 118 HIS C CA 1
ATOM 7033 C C . HIS C 1 126 ? 38.76456 31.51151 25.27001 1.000 17.42540 118 HIS C C 1
ATOM 7034 O O . HIS C 1 126 ? 38.04901 32.35619 25.81997 1.000 18.23290 118 HIS C O 1
ATOM 7041 N N . GLY C 1 127 ? 38.57434 31.09183 24.01804 1.000 17.21146 119 GLY C N 1
ATOM 7042 C CA . GLY C 1 127 ? 37.53309 31.66202 23.18746 1.000 17.24578 119 GLY C CA 1
ATOM 7043 C C . GLY C 1 127 ? 36.35641 30.73800 22.91578 1.000 20.38308 119 GLY C C 1
ATOM 7044 O O . GLY C 1 127 ? 35.66450 30.90430 21.90880 1.000 20.95043 119 GLY C O 1
ATOM 7045 N N . ALA C 1 128 ? 36.11897 29.75769 23.78464 1.000 17.27840 120 ALA C N 1
ATOM 7046 C CA . ALA C 1 128 ? 34.91822 28.93652 23.66042 1.000 21.56458 120 ALA C CA 1
ATOM 7047 C C . ALA C 1 128 ? 33.67043 29.79365 23.82906 1.000 21.67060 120 ALA C C 1
ATOM 7048 O O . ALA C 1 128 ? 33.65213 30.75842 24.59499 1.000 21.18819 120 ALA C O 1
ATOM 7050 N N . THR C 1 129 ? 32.60523 29.42628 23.12099 1.000 27.00438 121 THR C N 1
ATOM 7051 C CA . THR C 1 129 ? 31.40660 30.25365 23.19293 1.000 25.97070 121 THR C CA 1
ATOM 7052 C C . THR C 1 129 ? 30.62993 29.97786 24.47798 1.000 24.58402 121 THR C C 1
ATOM 7053 O O . THR C 1 129 ? 30.83245 28.97057 25.16004 1.000 23.42188 121 THR C O 1
ATOM 7057 N N . GLY C 1 130 ? 29.72304 30.89223 24.79723 1.000 29.55611 122 GLY C N 1
ATOM 7058 C CA . GLY C 1 130 ? 28.94088 30.80267 26.01123 1.000 28.05998 122 GLY C CA 1
ATOM 7059 C C . GLY C 1 130 ? 27.78758 29.82931 25.97287 1.000 29.88967 122 GLY C C 1
ATOM 7060 O O . GLY C 1 130 ? 27.09547 29.66512 26.98052 1.000 35.58250 122 GLY C O 1
ATOM 7061 N N . LYS C 1 131 ? 27.55262 29.15156 24.85310 1.000 26.10657 123 LYS C N 1
ATOM 7062 C CA . LYS C 1 131 ? 26.40210 28.26661 24.75182 1.000 31.99409 123 LYS C CA 1
ATOM 7063 C C . LYS C 1 131 ? 26.76237 26.79547 24.61756 1.000 33.85227 123 LYS C C 1
ATOM 7064 O O . LYS C 1 131 ? 25.85699 25.95500 24.64801 1.000 38.25732 123 LYS C O 1
ATOM 7066 N N . GLY C 1 132 ? 28.04672 26.45274 24.49250 1.000 27.33386 124 GLY C N 1
ATOM 7067 C CA . GLY C 1 132 ? 28.45579 25.10246 24.18340 1.000 22.41958 124 GLY C CA 1
ATOM 7068 C C . GLY C 1 132 ? 29.03620 24.35248 25.36798 1.000 21.25192 124 GLY C C 1
ATOM 7069 O O . GLY C 1 132 ? 29.00231 24.80081 26.52023 1.000 22.82310 124 GLY C O 1
ATOM 7070 N N . ASN C 1 133 ? 29.59044 23.17563 25.05440 1.000 17.43106 125 ASN C N 1
ATOM 7071 C CA . ASN C 1 133 ? 30.26103 22.31883 26.02027 1.000 17.26152 125 ASN C CA 1
ATOM 7072 C C . ASN C 1 133 ? 31.72366 22.68489 26.23667 1.000 19.71479 125 ASN C C 1
ATOM 7073 O O . ASN C 1 133 ? 32.26958 22.38074 27.30071 1.000 15.92540 125 ASN C O 1
ATOM 7078 N N . ASP C 1 134 ? 32.38062 23.29939 25.24902 1.000 16.57737 126 ASP C N 1
ATOM 7079 C CA . ASP C 1 134 ? 33.83536 23.43599 25.32967 1.000 20.13257 126 ASP C CA 1
ATOM 7080 C C . ASP C 1 134 ? 34.25590 24.33119 26.49104 1.000 16.78013 126 ASP C C 1
ATOM 7081 O O . ASP C 1 134 ? 35.30332 24.09191 27.10133 1.000 17.42853 126 ASP C O 1
ATOM 7086 N N . GLN C 1 135 ? 33.44301 25.33020 26.83374 1.000 16.93821 127 GLN C N 1
ATOM 7087 C CA . GLN C 1 135 ? 33.75854 26.19327 27.96279 1.000 18.45093 127 GLN C CA 1
ATOM 7088 C C . GLN C 1 135 ? 33.79932 25.39396 29.25704 1.000 20.33372 127 GLN C C 1
ATOM 7089 O O . GLN C 1 135 ? 34.63948 25.65686 30.12213 1.000 16.61172 127 GLN C O 1
ATOM 7095 N N . VAL C 1 136 ? 32.89262 24.41894 29.41429 1.000 17.26864 128 VAL C N 1
ATOM 7096 C CA . VAL C 1 136 ? 32.94589 23.55683 30.59542 1.000 15.94812 128 VAL C CA 1
ATOM 7097 C C . VAL C 1 136 ? 34.22024 22.72744 30.58082 1.000 15.67262 128 VAL C C 1
ATOM 7098 O O . VAL C 1 136 ? 34.90032 22.59531 31.60309 1.000 17.64748 128 VAL C O 1
ATOM 7102 N N . ARG C 1 137 ? 34.53574 22.11987 29.43129 1.000 14.44669 129 ARG C N 1
ATOM 7103 C CA . ARG C 1 137 ? 35.71501 21.26149 29.34973 1.000 15.98739 129 ARG C CA 1
ATOM 7104 C C . ARG C 1 137 ? 36.97651 22.04035 29.71544 1.000 16.15286 129 ARG C C 1
ATOM 7105 O O . ARG C 1 137 ? 37.80818 21.56637 30.49558 1.000 15.93960 129 ARG C O 1
ATOM 7113 N N . PHE C 1 138 ? 37.14722 23.23028 29.13905 1.000 16.29995 130 PHE C N 1
ATOM 7114 C CA . PHE C 1 138 ? 38.33380 24.02680 29.44584 1.000 17.19206 130 PHE C CA 1
ATOM 7115 C C . PHE C 1 138 ? 38.37077 24.38580 30.92389 1.000 16.98976 130 PHE C C 1
ATOM 7116 O O . PHE C 1 138 ? 39.40938 24.27090 31.58489 1.000 17.14345 130 PHE C O 1
ATOM 7124 N N . GLU C 1 139 ? 37.24097 24.82185 31.47001 1.000 15.24996 131 GLU C N 1
ATOM 7125 C CA . GLU C 1 139 ? 37.30964 25.42642 32.79053 1.000 19.41703 131 GLU C CA 1
ATOM 7126 C C . GLU C 1 139 ? 37.33085 24.39006 33.90934 1.000 16.60709 131 GLU C C 1
ATOM 7127 O O . GLU C 1 139 ? 37.98160 24.61837 34.93645 1.000 15.77414 131 GLU C O 1
ATOM 7133 N N . TYR C 1 140 ? 36.65491 23.25319 33.73348 1.000 16.29315 132 TYR C N 1
ATOM 7134 C CA . TYR C 1 140 ? 36.86390 22.13515 34.64636 1.000 15.23313 132 TYR C CA 1
ATOM 7135 C C . TYR C 1 140 ? 38.34257 21.72938 34.66843 1.000 15.14540 132 TYR C C 1
ATOM 7136 O O . TYR C 1 140 ? 38.93021 21.54045 35.73970 1.000 14.25669 132 TYR C O 1
ATOM 7145 N N . SER C 1 141 ? 38.95592 21.58527 33.49009 1.000 14.33291 133 SER C N 1
ATOM 7146 C CA . SER C 1 141 ? 40.36111 21.16953 33.42294 1.000 15.46442 133 SER C CA 1
ATOM 7147 C C . SER C 1 141 ? 41.27372 22.18519 34.09353 1.000 15.62686 133 SER C C 1
ATOM 7148 O O . SER C 1 141 ? 42.20375 21.81148 34.81478 1.000 15.54699 133 SER C O 1
ATOM 7151 N N . ILE C 1 142 ? 41.07099 23.47654 33.80196 1.000 12.40315 134 ILE C N 1
ATOM 7152 C CA . ILE C 1 142 ? 41.90752 24.51360 34.41099 1.000 14.12952 134 ILE C CA 1
ATOM 7153 C C . ILE C 1 142 ? 41.79833 24.46730 35.93146 1.000 18.28710 134 ILE C C 1
ATOM 7154 O O . ILE C 1 142 ? 42.80405 24.55135 36.64965 1.000 14.71286 134 ILE C O 1
ATOM 7159 N N . LYS C 1 143 ? 40.58185 24.33182 36.44913 1.000 12.86987 135 LYS C N 1
ATOM 7160 C CA . LYS C 1 143 ? 40.43170 24.28378 37.90370 1.000 14.66245 135 LYS C CA 1
ATOM 7161 C C . LYS C 1 143 ? 41.05033 23.01967 38.50327 1.000 16.85820 135 LYS C C 1
ATOM 7162 O O . LYS C 1 143 ? 41.55328 23.04761 39.64143 1.000 15.44758 135 LYS C O 1
ATOM 7168 N N . ALA C 1 144 ? 40.99873 21.90005 37.76482 1.000 14.21898 136 ALA C N 1
ATOM 7169 C CA . ALA C 1 144 ? 41.60149 20.65364 38.23036 1.000 15.38055 136 ALA C CA 1
ATOM 7170 C C . ALA C 1 144 ? 43.12006 20.74443 38.24943 1.000 16.76552 136 ALA C C 1
ATOM 7171 O O . ALA C 1 144 ? 43.76342 20.12705 39.10600 1.000 14.31839 136 ALA C O 1
ATOM 7173 N N . LEU C 1 145 ? 43.70525 21.52862 37.33592 1.000 15.63130 137 LEU C N 1
ATOM 7174 C CA . LEU C 1 145 ? 45.15868 21.62066 37.20510 1.000 17.25961 137 LEU C CA 1
ATOM 7175 C C . LEU C 1 145 ? 45.76092 22.77820 37.98181 1.000 19.24824 137 LEU C C 1
ATOM 7176 O O . LEU C 1 145 ? 46.91288 22.68835 38.41823 1.000 20.37486 137 LEU C O 1
ATOM 7181 N N . ALA C 1 146 ? 45.02728 23.85957 38.15488 1.000 17.67412 138 ALA C N 1
ATOM 7182 C CA . ALA C 1 146 ? 45.58699 25.09408 38.68306 1.000 19.26293 138 ALA C CA 1
ATOM 7183 C C . ALA C 1 146 ? 44.44718 25.91453 39.25843 1.000 21.78097 138 ALA C C 1
ATOM 7184 O O . ALA C 1 146 ? 44.01603 26.89796 38.64526 1.000 22.32435 138 ALA C O 1
ATOM 7186 N N . PRO C 1 147 ? 43.91651 25.52082 40.42023 1.000 20.24750 139 PRO C N 1
ATOM 7187 C CA . PRO C 1 147 ? 42.72536 26.19421 40.94818 1.000 23.35970 139 PRO C CA 1
ATOM 7188 C C . PRO C 1 147 ? 42.96484 27.64769 41.30091 1.000 29.24584 139 PRO C C 1
ATOM 7189 O O . PRO C 1 147 ? 41.99356 28.40080 41.44769 1.000 22.84959 139 PRO C O 1
ATOM 7193 N N . GLN C 1 148 ? 44.22387 28.06484 41.42725 1.000 22.99300 140 GLN C N 1
ATOM 7194 C CA . GLN C 1 148 ? 44.54938 29.44224 41.76478 1.000 28.79357 140 GLN C CA 1
ATOM 7195 C C . GLN C 1 148 ? 44.42634 30.40259 40.57975 1.000 27.28321 140 GLN C C 1
ATOM 7196 O O . GLN C 1 148 ? 44.36179 31.61788 40.79342 1.000 24.92675 140 GLN C O 1
ATOM 7202 N N . LEU C 1 149 ? 44.40528 29.90350 39.34838 1.000 22.78557 141 LEU C N 1
ATOM 7203 C CA . LEU C 1 149 ? 44.43555 30.77816 38.17979 1.000 21.70717 141 LEU C CA 1
ATOM 7204 C C . LEU C 1 149 ? 43.05068 31.33472 37.88139 1.000 22.25270 141 LEU C C 1
ATOM 7205 O O . LEU C 1 149 ? 42.07701 30.58106 37.80570 1.000 27.26154 141 LEU C O 1
ATOM 7210 N N . GLU C 1 150 ? 42.95741 32.64510 37.68325 1.000 22.00770 142 GLU C N 1
ATOM 7211 C CA A GLU C 1 150 ? 41.70992 33.23818 37.21857 0.560 25.15294 142 GLU C CA 1
ATOM 7212 C CA B GLU C 1 150 ? 41.69847 33.21184 37.22927 0.440 25.17021 142 GLU C CA 1
ATOM 7213 C C . GLU C 1 150 ? 41.46335 32.85344 35.76440 1.000 24.89140 142 GLU C C 1
ATOM 7214 O O . GLU C 1 150 ? 42.40176 32.69218 34.98180 1.000 22.73724 142 GLU C O 1
ATOM 7225 N N . ILE C 1 151 ? 40.18848 32.68835 35.41016 1.000 21.82782 143 ILE C N 1
ATOM 7226 C CA . ILE C 1 151 ? 39.77801 32.28603 34.06573 1.000 20.60488 143 ILE C CA 1
ATOM 7227 C C . ILE C 1 151 ? 38.95457 33.40899 33.44562 1.000 23.54662 143 ILE C C 1
ATOM 7228 O O . ILE C 1 151 ? 38.03593 33.94081 34.08301 1.000 25.77713 143 ILE C O 1
ATOM 7233 N N . ILE C 1 152 ? 39.27431 33.76513 32.20203 1.000 19.58789 144 ILE C N 1
ATOM 7234 C CA . ILE C 1 152 ? 38.57531 34.82230 31.48966 1.000 22.94010 144 ILE C CA 1
ATOM 7235 C C . ILE C 1 152 ? 38.00739 34.19824 30.22597 1.000 23.16500 144 ILE C C 1
ATOM 7236 O O . ILE C 1 152 ? 38.74279 33.57169 29.46040 1.000 19.00804 144 ILE C O 1
ATOM 7241 N N . ALA C 1 153 ? 36.69997 34.32044 30.02943 1.000 21.34734 145 ALA C N 1
ATOM 7242 C CA . ALA C 1 153 ? 36.07137 33.84064 28.79943 1.000 21.33504 145 ALA C CA 1
ATOM 7243 C C . ALA C 1 153 ? 35.37018 35.01373 28.13541 1.000 23.25724 145 ALA C C 1
ATOM 7244 O O . ALA C 1 153 ? 34.22403 35.33867 28.48874 1.000 24.26156 145 ALA C O 1
ATOM 7246 N N . PRO C 1 154 ? 36.00669 35.67721 27.16830 1.000 23.27060 146 PRO C N 1
ATOM 7247 C CA . PRO C 1 154 ? 35.41701 36.91348 26.63424 1.000 23.60508 146 PRO C CA 1
ATOM 7248 C C . PRO C 1 154 ? 34.00373 36.73981 26.08653 1.000 25.81072 146 PRO C C 1
ATOM 7249 O O . PRO C 1 154 ? 33.17096 37.63332 26.27630 1.000 26.38625 146 PRO C O 1
ATOM 7253 N N . TRP C 1 155 ? 33.69017 35.61190 25.44087 1.000 25.54631 147 TRP C N 1
ATOM 7254 C CA . TRP C 1 155 ? 32.33707 35.42294 24.91673 1.000 27.43743 147 TRP C CA 1
ATOM 7255 C C . TRP C 1 155 ? 31.27128 35.53064 25.99412 1.000 28.15708 147 TRP C C 1
ATOM 7256 O O . TRP C 1 155 ? 30.11410 35.82388 25.67136 1.000 31.00019 147 TRP C O 1
ATOM 7267 N N . ARG C 1 156 ? 31.62536 35.30503 27.26105 1.000 28.01168 148 ARG C N 1
ATOM 7268 C CA . ARG C 1 156 ? 30.66579 35.44393 28.34637 1.000 29.25644 148 ARG C CA 1
ATOM 7269 C C . ARG C 1 156 ? 30.61684 36.84908 28.93033 1.000 34.78787 148 ARG C C 1
ATOM 7270 O O . ARG C 1 156 ? 29.72125 37.13778 29.72973 1.000 38.77871 148 ARG C O 1
ATOM 7278 N N . THR C 1 157 ? 31.55208 37.71748 28.56809 1.000 31.45811 149 THR C N 1
ATOM 7279 C CA . THR C 1 157 ? 31.68258 39.04653 29.16111 1.000 31.59932 149 THR C CA 1
ATOM 7280 C C . THR C 1 157 ? 31.46238 40.17396 28.16723 1.000 31.86206 149 THR C C 1
ATOM 7281 O O . THR C 1 157 ? 30.89714 41.21042 28.52509 1.000 32.09345 149 THR C O 1
ATOM 7285 N N . TRP C 1 158 ? 31.90434 40.01816 26.92719 1.000 30.55288 150 TRP C N 1
ATOM 7286 C CA . TRP C 1 158 ? 31.95489 41.19248 26.07515 1.000 30.82527 150 TRP C CA 1
ATOM 7287 C C . TRP C 1 158 ? 30.61150 41.42635 25.38383 1.000 33.71935 150 TRP C C 1
ATOM 7288 O O . TRP C 1 158 ? 29.67155 40.63207 25.49682 1.000 32.25263 150 TRP C O 1
ATOM 7299 N N . ASP C 1 159 ? 30.52133 42.55709 24.68614 1.000 33.23353 151 ASP C N 1
ATOM 7300 C CA . ASP C 1 159 ? 29.29265 42.98047 24.02788 1.000 41.61702 151 ASP C CA 1
ATOM 7301 C C . ASP C 1 159 ? 29.19278 42.49744 22.58999 1.000 37.53511 151 ASP C C 1
ATOM 7302 O O . ASP C 1 159 ? 28.20321 42.79828 21.91803 1.000 36.75412 151 ASP C O 1
ATOM 7307 N N . ILE C 1 160 ? 30.19340 41.77779 22.09855 1.000 34.60245 152 ILE C N 1
ATOM 7308 C CA . ILE C 1 160 ? 30.18911 41.29868 20.72253 1.000 35.22832 152 ILE C CA 1
ATOM 7309 C C . ILE C 1 160 ? 29.24509 40.10750 20.62539 1.000 35.63123 152 ILE C C 1
ATOM 7310 O O . ILE C 1 160 ? 29.38353 39.12850 21.36460 1.000 31.43543 152 ILE C O 1
ATOM 7315 N N . LYS C 1 161 ? 28.27541 40.18904 19.71853 1.000 41.05282 153 LYS C N 1
ATOM 7316 C CA . LYS C 1 161 ? 27.28809 39.12987 19.56959 1.000 46.40390 153 LYS C CA 1
ATOM 7317 C C . LYS C 1 161 ? 27.27613 38.47487 18.19376 1.000 43.91449 153 LYS C C 1
ATOM 7318 O O . LYS C 1 161 ? 26.85038 37.32228 18.08633 1.000 53.13722 153 LYS C O 1
ATOM 7320 N N . SER C 1 162 ? 27.74368 39.15484 17.15462 1.000 40.32730 154 SER C N 1
ATOM 7321 C CA . SER C 1 162 ? 27.68684 38.65606 15.79117 1.000 38.08206 154 SER C CA 1
ATOM 7322 C C . SER C 1 162 ? 29.06244 38.77426 15.14404 1.000 38.41418 154 SER C C 1
ATOM 7323 O O . SER C 1 162 ? 29.95665 39.45930 15.64903 1.000 33.83335 154 SER C O 1
ATOM 7326 N N . ARG C 1 163 ? 29.22833 38.11049 13.99816 1.000 38.69046 155 ARG C N 1
ATOM 7327 C CA . ARG C 1 163 ? 30.47681 38.26592 13.25842 1.000 37.57834 155 ARG C CA 1
ATOM 7328 C C . ARG C 1 163 ? 30.66103 39.70041 12.77857 1.000 32.08121 155 ARG C C 1
ATOM 7329 O O . ARG C 1 163 ? 31.76930 40.24144 12.84366 1.000 30.86778 155 ARG C O 1
ATOM 7337 N N . GLN C 1 164 ? 29.59410 40.34230 12.29499 1.000 32.79539 156 GLN C N 1
ATOM 7338 C CA . GLN C 1 164 ? 29.75374 41.72475 11.86346 1.000 32.55979 156 GLN C CA 1
ATOM 7339 C C . GLN C 1 164 ? 30.14631 42.62025 13.02941 1.000 32.75587 156 GLN C C 1
ATOM 7340 O O . GLN C 1 164 ? 30.88221 43.60106 12.84553 1.000 33.08543 156 GLN C O 1
ATOM 7346 N N . GLU C 1 165 ? 29.67339 42.30227 14.23666 1.000 31.27965 157 GLU C N 1
ATOM 7347 C CA . GLU C 1 165 ? 30.09318 43.07993 15.39575 1.000 30.34027 157 GLU C CA 1
ATOM 7348 C C . GLU C 1 165 ? 31.56418 42.83438 15.70548 1.000 27.54037 157 GLU C C 1
ATOM 7349 O O . GLU C 1 165 ? 32.28969 43.76779 16.06716 1.000 29.89300 157 GLU C O 1
ATOM 7355 N N . ALA C 1 166 ? 32.02892 41.58995 15.54603 1.000 25.79648 158 ALA C N 1
ATOM 7356 C CA . ALA C 1 166 ? 33.45544 41.30978 15.69562 1.000 29.69458 158 ALA C CA 1
ATOM 7357 C C . ALA C 1 166 ? 34.27065 42.03976 14.63074 1.000 30.20600 158 ALA C C 1
ATOM 7358 O O . ALA C 1 166 ? 35.37031 42.54368 14.89933 1.000 26.09079 158 ALA C O 1
ATOM 7360 N N . ILE C 1 167 ? 33.74358 42.11067 13.41222 1.000 26.66670 159 ILE C N 1
ATOM 7361 C CA . ILE C 1 167 ? 34.46316 42.79308 12.34773 1.000 29.26580 159 ILE C CA 1
ATOM 7362 C C . ILE C 1 167 ? 34.58715 44.27333 12.65680 1.000 29.96562 159 ILE C C 1
ATOM 7363 O O . ILE C 1 167 ? 35.66191 44.86718 12.48971 1.000 31.00205 159 ILE C O 1
ATOM 7368 N N . VAL C 1 168 ? 33.49473 44.89588 13.11314 1.000 27.28118 160 VAL C N 1
ATOM 7369 C CA . VAL C 1 168 ? 33.55900 46.30436 13.49396 1.000 30.33825 160 VAL C CA 1
ATOM 7370 C C . VAL C 1 168 ? 34.62070 46.51731 14.56641 1.000 30.52163 160 VAL C C 1
ATOM 7371 O O . VAL C 1 168 ? 35.40093 47.47813 14.51439 1.000 28.19879 160 VAL C O 1
ATOM 7375 N N . TYR C 1 169 ? 34.65983 45.62914 15.56015 1.000 27.15128 161 TYR C N 1
ATOM 7376 C CA . TYR C 1 169 ? 35.65202 45.75070 16.62178 1.000 30.39004 161 TYR C CA 1
ATOM 7377 C C . TYR C 1 169 ? 37.07054 45.56761 16.07999 1.000 31.67036 161 TYR C C 1
ATOM 7378 O O . TYR C 1 169 ? 37.99293 46.29412 16.47047 1.000 29.72566 161 TYR C O 1
ATOM 7387 N N . ALA C 1 170 ? 37.26748 44.59576 15.18683 1.000 26.56362 162 ALA C N 1
ATOM 7388 C CA . ALA C 1 170 ? 38.60107 44.36562 14.64299 1.000 28.55186 162 ALA C CA 1
ATOM 7389 C C . ALA C 1 170 ? 39.12182 45.60147 13.92303 1.000 31.20360 162 ALA C C 1
ATOM 7390 O O . ALA C 1 170 ? 40.30229 45.95447 14.04858 1.000 30.28916 162 ALA C O 1
ATOM 7392 N N . LYS C 1 171 ? 38.25580 46.27035 13.15892 1.000 28.52051 163 LYS C N 1
ATOM 7393 C CA . LYS C 1 171 ? 38.68199 47.45590 12.42471 1.000 30.14817 163 LYS C CA 1
ATOM 7394 C C . LYS C 1 171 ? 39.08804 48.56958 13.37474 1.000 33.99578 163 LYS C C 1
ATOM 7395 O O . LYS C 1 171 ? 40.06561 49.28296 13.12567 1.000 38.59934 163 LYS C O 1
ATOM 7401 N N . ALA C 1 172 ? 38.34633 48.73715 14.46898 1.000 30.23589 164 ALA C N 1
ATOM 7402 C CA . ALA C 1 172 ? 38.68327 49.77214 15.44187 1.000 33.74973 164 ALA C CA 1
ATOM 7403 C C . ALA C 1 172 ? 39.94058 49.44941 16.23810 1.000 35.47798 164 ALA C C 1
ATOM 7404 O O . ALA C 1 172 ? 40.46863 50.34337 16.90986 1.000 37.20018 164 ALA C O 1
ATOM 7406 N N . HIS C 1 173 ? 40.43849 48.21018 16.18214 1.000 31.30761 165 HIS C N 1
ATOM 7407 C CA . HIS C 1 173 ? 41.56336 47.80666 17.01855 1.000 32.94168 165 HIS C CA 1
ATOM 7408 C C . HIS C 1 173 ? 42.71617 47.21815 16.21831 1.000 38.16959 165 HIS C C 1
ATOM 7409 O O . HIS C 1 173 ? 43.54342 46.49230 16.77526 1.000 46.10517 165 HIS C O 1
ATOM 7416 N N . GLY C 1 174 ? 42.79814 47.52772 14.92973 1.000 35.79902 166 GLY C N 1
ATOM 7417 C CA . GLY C 1 174 ? 43.98525 47.18292 14.17111 1.000 39.76478 166 GLY C CA 1
ATOM 7418 C C . GLY C 1 174 ? 44.17476 45.70501 13.94555 1.000 40.01912 166 GLY C C 1
ATOM 7419 O O . GLY C 1 174 ? 45.30901 45.25059 13.75646 1.000 47.24764 166 GLY C O 1
ATOM 7420 N N . ILE C 1 175 ? 43.09306 44.93729 13.96506 1.000 34.09289 167 ILE C N 1
ATOM 7421 C CA . ILE C 1 175 ? 43.12821 43.51573 13.66766 1.000 35.60728 167 ILE C CA 1
ATOM 7422 C C . ILE C 1 175 ? 42.62552 43.32739 12.24811 1.000 38.28703 167 ILE C C 1
ATOM 7423 O O . ILE C 1 175 ? 41.52567 43.78597 11.91184 1.000 31.25321 167 ILE C O 1
ATOM 7428 N N . GLU C 1 176 ? 43.41871 42.64557 11.42175 1.000 39.36783 168 GLU C N 1
ATOM 7429 C CA . GLU C 1 176 ? 43.03840 42.43279 10.03183 1.000 41.47253 168 GLU C CA 1
ATOM 7430 C C . GLU C 1 176 ? 41.91369 41.41109 9.94792 1.000 37.63560 168 GLU C C 1
ATOM 7431 O O . GLU C 1 176 ? 41.91230 40.40412 10.66255 1.000 35.74773 168 GLU C O 1
ATOM 7433 N N . VAL C 1 177 ? 40.94108 41.68264 9.08327 1.000 30.96651 169 VAL C N 1
ATOM 7434 C CA . VAL C 1 177 ? 39.80415 40.79033 8.87996 1.000 32.37022 169 VAL C CA 1
ATOM 7435 C C . VAL C 1 177 ? 40.10398 39.90679 7.67158 1.000 37.91268 169 VAL C C 1
ATOM 7436 O O . VAL C 1 177 ? 40.36315 40.44089 6.58039 1.000 35.52677 169 VAL C O 1
ATOM 7440 N N . PRO C 1 178 ? 40.05685 38.58504 7.80375 1.000 36.47546 170 PRO C N 1
ATOM 7441 C CA . PRO C 1 178 ? 40.37615 37.72500 6.65419 1.000 38.17616 170 PRO C CA 1
ATOM 7442 C C . PRO C 1 178 ? 39.38399 37.91365 5.50923 1.000 42.03384 170 PRO C C 1
ATOM 7443 O O . PRO C 1 178 ? 38.20129 38.19341 5.71974 1.000 31.24477 170 PRO C O 1
ATOM 7447 N N . VAL C 1 179 ? 39.87590 37.74432 4.27627 1.000 36.25566 171 VAL C N 1
ATOM 7448 C CA . VAL C 1 179 ? 39.00675 37.90895 3.11066 1.000 38.60778 171 VAL C CA 1
ATOM 7449 C C . VAL C 1 179 ? 37.90437 36.84989 3.09920 1.000 46.72584 171 VAL C C 1
ATOM 7450 O O . VAL C 1 179 ? 36.72040 37.16487 2.91901 1.000 48.00017 171 VAL C O 1
ATOM 7454 N N . THR C 1 180 ? 38.26664 35.59003 3.30727 1.000 43.43344 172 THR C N 1
ATOM 7455 C CA . THR C 1 180 ? 37.28733 34.51605 3.18605 1.000 53.25001 172 THR C CA 1
ATOM 7456 C C . THR C 1 180 ? 36.36615 34.50027 4.40255 1.000 48.26083 172 THR C C 1
ATOM 7457 O O . THR C 1 180 ? 36.82789 34.69833 5.53017 1.000 48.85440 172 THR C O 1
ATOM 7461 N N . PRO C 1 181 ? 35.07007 34.26014 4.21033 1.000 51.23914 173 PRO C N 1
ATOM 7462 C CA . PRO C 1 181 ? 34.12740 34.30899 5.33020 1.000 57.68128 173 PRO C CA 1
ATOM 7463 C C . PRO C 1 181 ? 34.22907 33.04769 6.17600 1.000 57.42670 173 PRO C C 1
ATOM 7464 O O . PRO C 1 181 ? 34.87753 32.06768 5.80516 1.000 51.46921 173 PRO C O 1
ATOM 7468 N N . LYS C 1 182 ? 33.56284 33.09104 7.32957 1.000 63.35654 174 LYS C N 1
ATOM 7469 C CA . LYS C 1 182 ? 33.44297 31.90097 8.16090 1.000 68.20720 174 LYS C CA 1
ATOM 7470 C C . LYS C 1 182 ? 32.72616 30.80299 7.38493 1.000 63.49115 174 LYS C C 1
ATOM 7471 O O . LYS C 1 182 ? 31.81311 31.07058 6.59765 1.000 62.40201 174 LYS C O 1
ATOM 7473 N N . ALA C 1 183 ? 33.15918 29.56096 7.59412 1.000 61.08539 175 ALA C N 1
ATOM 7474 C CA . ALA C 1 183 ? 32.53077 28.43489 6.92669 1.000 59.88049 175 ALA C CA 1
ATOM 7475 C C . ALA C 1 183 ? 31.03142 28.40845 7.23149 1.000 48.19097 175 ALA C C 1
ATOM 7476 O O . ALA C 1 183 ? 30.57525 28.98625 8.22337 1.000 45.68119 175 ALA C O 1
ATOM 7478 N N . PRO C 1 184 ? 30.23832 27.75468 6.37819 1.000 40.08737 176 PRO C N 1
ATOM 7479 C CA . PRO C 1 184 ? 28.80468 27.60217 6.68212 1.000 39.83640 176 PRO C CA 1
ATOM 7480 C C . PRO C 1 184 ? 28.52197 26.76137 7.92908 1.000 38.83570 176 PRO C C 1
ATOM 7481 O O . PRO C 1 184 ? 27.37539 26.76267 8.40801 1.000 27.91208 176 PRO C O 1
ATOM 7485 N N . TYR C 1 185 ? 29.52897 26.07511 8.47774 1.000 31.67795 177 TYR C N 1
ATOM 7486 C CA . TYR C 1 185 ? 29.37374 25.18103 9.61372 1.000 30.13892 177 TYR C CA 1
ATOM 7487 C C . TYR C 1 185 ? 30.44904 25.47544 10.64849 1.000 28.10176 177 TYR C C 1
ATOM 7488 O O . TYR C 1 185 ? 31.57496 25.83310 10.30559 1.000 30.83810 177 TYR C O 1
ATOM 7497 N N . SER C 1 186 ? 30.09628 25.31299 11.91844 1.000 25.60798 178 SER C N 1
ATOM 7498 C CA . SER C 1 186 ? 31.08460 25.36801 12.98270 1.000 24.12905 178 SER C CA 1
ATOM 7499 C C . SER C 1 186 ? 31.84586 24.04264 13.01345 1.000 24.68200 178 SER C C 1
ATOM 7500 O O . SER C 1 186 ? 31.24005 22.96612 13.12200 1.000 19.36316 178 SER C O 1
ATOM 7503 N N . ARG C 1 187 ? 33.16658 24.10873 12.87588 1.000 20.19839 179 ARG C N 1
ATOM 7504 C CA . ARG C 1 187 ? 33.95271 22.89879 12.69882 1.000 18.12313 179 ARG C CA 1
ATOM 7505 C C . ARG C 1 187 ? 35.04647 22.76496 13.74450 1.000 22.34920 179 ARG C C 1
ATOM 7506 O O . ARG C 1 187 ? 35.53962 23.74883 14.29989 1.000 23.71085 179 ARG C O 1
ATOM 7514 N N . ASP C 1 188 ? 35.40951 21.51842 14.01002 1.000 19.72968 180 ASP C N 1
ATOM 7515 C CA . ASP C 1 188 ? 36.57888 21.20953 14.80225 1.000 15.19678 180 ASP C CA 1
ATOM 7516 C C . ASP C 1 188 ? 37.29205 20.06656 14.10733 1.000 18.69054 180 ASP C C 1
ATOM 7517 O O . ASP C 1 188 ? 36.63965 19.17940 13.55279 1.000 18.05858 180 ASP C O 1
ATOM 7522 N N . HIS C 1 189 ? 38.62720 20.10037 14.11097 1.000 15.45479 181 HIS C N 1
ATOM 7523 C CA . HIS C 1 189 ? 39.43634 19.19568 13.30002 1.000 17.08185 181 HIS C CA 1
ATOM 7524 C C . HIS C 1 189 ? 40.68613 18.82104 14.09272 1.000 17.92014 181 HIS C C 1
ATOM 7525 O O . HIS C 1 189 ? 41.40719 19.70985 14.54896 1.000 15.81120 181 HIS C O 1
ATOM 7532 N N . ASN C 1 190 ? 40.94162 17.52406 14.25749 1.000 14.85103 182 ASN C N 1
ATOM 7533 C CA . ASN C 1 190 ? 42.20704 17.04507 14.82044 1.000 16.10247 182 ASN C CA 1
ATOM 7534 C C . ASN C 1 190 ? 42.51396 15.69144 14.17120 1.000 16.36872 182 ASN C C 1
ATOM 7535 O O . ASN C 1 190 ? 41.77979 15.23903 13.28509 1.000 17.20094 182 ASN C O 1
ATOM 7540 N N . ILE C 1 191 ? 43.60433 15.04079 14.60033 1.000 16.01812 183 ILE C N 1
ATOM 7541 C CA . ILE C 1 191 ? 44.00715 13.77869 13.95396 1.000 17.05175 183 ILE C CA 1
ATOM 7542 C C . ILE C 1 191 ? 42.91960 12.70919 14.06545 1.000 14.10141 183 ILE C C 1
ATOM 7543 O O . ILE C 1 191 ? 42.91124 11.74594 13.28799 1.000 15.12779 183 ILE C O 1
ATOM 7548 N N . TRP C 1 192 ? 41.99539 12.85648 15.00922 1.000 14.08007 184 TRP C N 1
ATOM 7549 C CA . TRP C 1 192 ? 41.00269 11.81885 15.28535 1.000 11.62218 184 TRP C CA 1
ATOM 7550 C C . TRP C 1 192 ? 39.68762 12.01204 14.55657 1.000 15.05552 184 TRP C C 1
ATOM 7551 O O . TRP C 1 192 ? 39.04899 11.01940 14.20218 1.000 15.22718 184 TRP C O 1
ATOM 7562 N N . TYR C 1 193 ? 39.25269 13.24457 14.31140 1.000 12.69793 185 TYR C N 1
ATOM 7563 C CA . TYR C 1 193 ? 37.90130 13.43131 13.80078 1.000 11.46436 185 TYR C CA 1
ATOM 7564 C C . TYR C 1 193 ? 37.78759 14.79600 13.14628 1.000 15.61915 185 TYR C C 1
ATOM 7565 O O . TYR C 1 193 ? 38.66952 15.64943 13.26666 1.000 12.05047 185 TYR C O 1
ATOM 7574 N N . ILE C 1 194 ? 36.67989 14.98430 12.43821 1.000 12.56161 186 ILE C N 1
ATOM 7575 C CA . ILE C 1 194 ? 36.22886 16.30913 12.06922 1.000 13.08099 186 ILE C CA 1
ATOM 7576 C C . ILE C 1 194 ? 34.78134 16.42258 12.47987 1.000 17.09523 186 ILE C C 1
ATOM 7577 O O . ILE C 1 194 ? 33.98321 15.52730 12.18678 1.000 14.35653 186 ILE C O 1
ATOM 7582 N N . SER C 1 195 ? 34.43455 17.52724 13.12586 1.000 14.56849 187 SER C N 1
ATOM 7583 C CA A SER C 1 195 ? 33.07024 17.77620 13.57674 0.548 15.61705 187 SER C CA 1
ATOM 7584 C CA B SER C 1 195 ? 33.06559 17.76314 13.55896 0.452 15.61962 187 SER C CA 1
ATOM 7585 C C . SER C 1 195 ? 32.48620 18.94087 12.79278 1.000 17.85571 187 SER C C 1
ATOM 7586 O O . SER C 1 195 ? 33.20235 19.88614 12.45499 1.000 17.78324 187 SER C O 1
ATOM 7591 N N . HIS C 1 196 ? 31.19061 18.85331 12.49982 1.000 14.85313 188 HIS C N 1
ATOM 7592 C CA . HIS C 1 196 ? 30.44391 19.88466 11.79757 1.000 15.71642 188 HIS C CA 1
ATOM 7593 C C . HIS C 1 196 ? 29.11928 20.05585 12.52146 1.000 19.35133 188 HIS C C 1
ATOM 7594 O O . HIS C 1 196 ? 28.39781 19.07388 12.71895 1.000 17.51858 188 HIS C O 1
ATOM 7601 N N . GLU C 1 197 ? 28.78389 21.28940 12.88645 1.000 19.86875 189 GLU C N 1
ATOM 7602 C CA . GLU C 1 197 ? 27.47833 21.56656 13.46352 1.000 18.70799 189 GLU C CA 1
ATOM 7603 C C . GLU C 1 197 ? 27.11571 23.01831 13.16658 1.000 26.45361 189 GLU C C 1
ATOM 7604 O O . GLU C 1 197 ? 27.92019 23.78688 12.62372 1.000 24.77092 189 GLU C O 1
ATOM 7610 N N . GLY C 1 198 ? 25.86191 23.37443 13.47049 1.000 21.91188 190 GLY C N 1
ATOM 7611 C CA . GLY C 1 198 ? 25.38099 24.72449 13.22674 1.000 25.82784 190 GLY C CA 1
ATOM 7612 C C . GLY C 1 198 ? 24.88422 24.95638 11.80654 1.000 24.45332 190 GLY C C 1
ATOM 7613 O O . GLY C 1 198 ? 24.86437 24.06792 10.95315 1.000 25.13696 190 GLY C O 1
ATOM 7614 N N . GLY C 1 199 ? 24.47806 26.20169 11.55264 1.000 29.09124 191 GLY C N 1
ATOM 7615 C CA . GLY C 1 199 ? 23.90904 26.53247 10.25148 1.000 26.66724 191 GLY C CA 1
ATOM 7616 C C . GLY C 1 199 ? 22.67804 25.69148 9.96512 1.000 30.36669 191 GLY C C 1
ATOM 7617 O O . GLY C 1 199 ? 21.87884 25.38915 10.85963 1.000 28.83695 191 GLY C O 1
ATOM 7618 N N . VAL C 1 200 ? 22.54412 25.25682 8.70958 1.000 27.09784 192 VAL C N 1
ATOM 7619 C CA . VAL C 1 200 ? 21.39878 24.43800 8.33002 1.000 28.02570 192 VAL C CA 1
ATOM 7620 C C . VAL C 1 200 ? 21.46016 23.02778 8.89442 1.000 26.84069 192 VAL C C 1
ATOM 7621 O O . VAL C 1 200 ? 20.47102 22.29052 8.79580 1.000 26.56798 192 VAL C O 1
ATOM 7625 N N . LEU C 1 201 ? 22.59828 22.61939 9.46210 1.000 24.97873 193 LEU C N 1
ATOM 7626 C CA . LEU C 1 201 ? 22.64975 21.32893 10.13572 1.000 23.91389 193 LEU C CA 1
ATOM 7627 C C . LEU C 1 201 ? 21.73349 21.27229 11.35087 1.000 23.92769 193 LEU C C 1
ATOM 7628 O O . LEU C 1 201 ? 21.42144 20.17017 11.82200 1.000 20.88776 193 LEU C O 1
ATOM 7633 N N . GLU C 1 202 ? 21.28645 22.42157 11.86895 1.000 23.30020 194 GLU C N 1
ATOM 7634 C CA . GLU C 1 202 ? 20.47572 22.40258 13.08156 1.000 26.36936 194 GLU C CA 1
ATOM 7635 C C . GLU C 1 202 ? 19.01920 22.05740 12.80821 1.000 30.01776 194 GLU C C 1
ATOM 7636 O O . GLU C 1 202 ? 18.14263 22.38891 13.60930 1.000 36.61251 194 GLU C O 1
ATOM 7642 N N . ASP C 1 203 ? 18.73725 21.41220 11.68394 1.000 28.70265 195 ASP C N 1
ATOM 7643 C CA . ASP C 1 203 ? 17.40178 20.90820 11.37790 1.000 26.20067 195 ASP C CA 1
ATOM 7644 C C . ASP C 1 203 ? 17.50870 19.40618 11.15144 1.000 24.84119 195 ASP C C 1
ATOM 7645 O O . ASP C 1 203 ? 17.84042 18.97069 10.03503 1.000 25.36706 195 ASP C O 1
ATOM 7650 N N . PRO C 1 204 ? 17.20154 18.57395 12.15513 1.000 24.97210 196 PRO C N 1
ATOM 7651 C CA . PRO C 1 204 ? 17.33082 17.11695 11.98470 1.000 22.04254 196 PRO C CA 1
ATOM 7652 C C . PRO C 1 204 ? 16.35495 16.52094 10.98915 1.000 18.98023 196 PRO C C 1
ATOM 7653 O O . PRO C 1 204 ? 16.41676 15.31146 10.74285 1.000 18.56302 196 PRO C O 1
ATOM 7657 N N . SER C 1 205 ? 15.43923 17.30507 10.43755 1.000 20.05973 197 SER C N 1
ATOM 7658 C CA . SER C 1 205 ? 14.50627 16.74722 9.47666 1.000 20.78121 197 SER C CA 1
ATOM 7659 C C . SER C 1 205 ? 15.10699 16.66282 8.08252 1.000 27.04722 197 SER C C 1
ATOM 7660 O O . SER C 1 205 ? 14.50218 16.04337 7.20420 1.000 25.33155 197 SER C O 1
ATOM 7663 N N . GLN C 1 206 ? 16.27872 17.25710 7.87062 1.000 24.41126 198 GLN C N 1
ATOM 7664 C CA . GLN C 1 206 ? 16.91971 17.32600 6.56583 1.000 31.59396 198 GLN C CA 1
ATOM 7665 C C . GLN C 1 206 ? 18.11821 16.38856 6.53392 1.000 28.23695 198 GLN C C 1
ATOM 7666 O O . GLN C 1 206 ? 18.80319 16.19790 7.54319 1.000 25.80253 198 GLN C O 1
ATOM 7672 N N . GLU C 1 207 ? 18.38564 15.80947 5.36712 1.000 26.46187 199 GLU C N 1
ATOM 7673 C CA . GLU C 1 207 ? 19.59241 15.00527 5.29332 1.000 27.90481 199 GLU C CA 1
ATOM 7674 C C . GLU C 1 207 ? 20.82587 15.90687 5.24410 1.000 22.41029 199 GLU C C 1
ATOM 7675 O O . GLU C 1 207 ? 20.74594 17.11703 5.02856 1.000 26.47547 199 GLU C O 1
ATOM 7681 N N . MET C 1 208 ? 21.97361 15.29816 5.48661 1.000 25.34127 200 MET C N 1
ATOM 7682 C CA . MET C 1 208 ? 23.22783 16.03007 5.46762 1.000 24.27187 200 MET C CA 1
ATOM 7683 C C . MET C 1 208 ? 23.44802 16.66254 4.09356 1.000 28.60585 200 MET C C 1
ATOM 7684 O O . MET C 1 208 ? 23.29919 15.97712 3.07696 1.000 26.02723 200 MET C O 1
ATOM 7689 N N . PRO C 1 209 ? 23.77269 17.95469 4.01835 1.000 28.29023 201 PRO C N 1
ATOM 7690 C CA . PRO C 1 209 ? 24.08227 18.57268 2.72336 1.000 30.39345 201 PRO C CA 1
ATOM 7691 C C . PRO C 1 209 ? 25.31518 17.95735 2.07335 1.000 28.61411 201 PRO C C 1
ATOM 7692 O O . PRO C 1 209 ? 26.13948 17.30074 2.71509 1.000 24.23821 201 PRO C O 1
ATOM 7696 N N . ASN C 1 210 ? 25.44050 18.17538 0.75857 1.000 30.75106 202 ASN C N 1
ATOM 7697 C CA . ASN C 1 210 ? 26.53931 17.53400 0.04384 1.000 29.79497 202 ASN C CA 1
ATOM 7698 C C . ASN C 1 210 ? 27.85204 18.31234 0.12758 1.000 26.71951 202 ASN C C 1
ATOM 7699 O O . ASN C 1 210 ? 28.81423 17.92506 -0.53602 1.000 33.73339 202 ASN C O 1
ATOM 7704 N N . ASP C 1 211 ? 27.92232 19.39882 0.89711 1.000 22.87191 203 ASP C N 1
ATOM 7705 C CA . ASP C 1 211 ? 29.15947 20.16869 1.03392 1.000 27.28708 203 ASP C CA 1
ATOM 7706 C C . ASP C 1 211 ? 29.74446 20.09322 2.44510 1.000 29.97785 203 ASP C C 1
ATOM 7707 O O . ASP C 1 211 ? 30.55320 20.94571 2.83209 1.000 22.25909 203 ASP C O 1
ATOM 7712 N N . VAL C 1 212 ? 29.33592 19.09646 3.22430 1.000 22.61981 204 VAL C N 1
ATOM 7713 C CA . VAL C 1 212 ? 29.77012 18.99450 4.61422 1.000 20.41488 204 VAL C CA 1
ATOM 7714 C C . VAL C 1 212 ? 31.11353 18.29544 4.70949 1.000 21.70580 204 VAL C C 1
ATOM 7715 O O . VAL C 1 212 ? 32.05449 18.81724 5.31291 1.000 20.91987 204 VAL C O 1
ATOM 7719 N N . LEU C 1 213 ? 31.22406 17.11287 4.09955 1.000 18.59888 205 LEU C N 1
ATOM 7720 C CA . LEU C 1 213 ? 32.32537 16.20651 4.40189 1.000 19.84403 205 LEU C CA 1
ATOM 7721 C C . LEU C 1 213 ? 33.65129 16.76407 3.90887 1.000 24.86818 205 LEU C C 1
ATOM 7722 O O . LEU C 1 213 ? 33.74178 17.33197 2.81499 1.000 21.35257 205 LEU C O 1
ATOM 7727 N N . LEU C 1 214 ? 34.69330 16.58574 4.71792 1.000 17.84025 206 LEU C N 1
ATOM 7728 C CA . LEU C 1 214 ? 36.00413 17.12298 4.37858 1.000 17.90918 206 LEU C CA 1
ATOM 7729 C C . LEU C 1 214 ? 37.10528 16.08377 4.24115 1.000 23.63945 206 LEU C C 1
ATOM 7730 O O . LEU C 1 214 ? 38.11184 16.37868 3.59148 1.000 26.65675 206 LEU C O 1
ATOM 7735 N N . MET C 1 215 ? 36.96132 14.88786 4.82038 1.000 17.98611 207 MET C N 1
ATOM 7736 C CA . MET C 1 215 ? 38.01781 13.88245 4.74832 1.000 16.56487 207 MET C CA 1
ATOM 7737 C C . MET C 1 215 ? 37.47009 12.50747 4.40762 1.000 18.71007 207 MET C C 1
ATOM 7738 O O . MET C 1 215 ? 38.20791 11.52313 4.48499 1.000 21.67787 207 MET C O 1
ATOM 7743 N N . THR C 1 216 ? 36.19165 12.40283 4.07239 1.000 17.53978 208 THR C N 1
ATOM 7744 C CA . THR C 1 216 ? 35.57304 11.11043 3.82940 1.000 16.19061 208 THR C CA 1
ATOM 7745 C C . THR C 1 216 ? 34.88516 11.18748 2.47835 1.000 20.52366 208 THR C C 1
ATOM 7746 O O . THR C 1 216 ? 34.12392 12.12313 2.22982 1.000 19.05309 208 THR C O 1
ATOM 7750 N N . ALA C 1 217 ? 35.13669 10.20853 1.61972 1.000 18.22666 209 ALA C N 1
ATOM 7751 C CA . ALA C 1 217 ? 34.44371 10.17419 0.33847 1.000 16.17028 209 ALA C CA 1
ATOM 7752 C C . ALA C 1 217 ? 32.97875 9.78556 0.53959 1.000 16.48463 209 ALA C C 1
ATOM 7753 O O . ALA C 1 217 ? 32.67562 8.89581 1.33436 1.000 18.44292 209 ALA C O 1
ATOM 7755 N N . PRO C 1 218 ? 32.05320 10.38795 -0.19595 1.000 20.42509 210 PRO C N 1
ATOM 7756 C CA . PRO C 1 218 ? 30.68989 9.84315 -0.21889 1.000 22.18860 210 PRO C CA 1
ATOM 7757 C C . PRO C 1 218 ? 30.72484 8.40457 -0.72013 1.000 25.94783 210 PRO C C 1
ATOM 7758 O O . PRO C 1 218 ? 31.54286 8.04477 -1.56954 1.000 21.73576 210 PRO C O 1
ATOM 7762 N N . VAL C 1 219 ? 29.83006 7.56799 -0.17427 1.000 24.33186 211 VAL C N 1
ATOM 7763 C CA . VAL C 1 219 ? 29.84164 6.13164 -0.48963 1.000 22.65944 211 VAL C CA 1
ATOM 7764 C C . VAL C 1 219 ? 29.66675 5.86155 -1.96715 1.000 24.09124 211 VAL C C 1
ATOM 7765 O O . VAL C 1 219 ? 30.22266 4.88638 -2.50183 1.000 26.40117 211 VAL C O 1
ATOM 7769 N N . SER C 1 220 ? 28.89828 6.69818 -2.66692 1.000 21.69892 212 SER C N 1
ATOM 7770 C CA . SER C 1 220 ? 28.76010 6.49691 -4.10158 1.000 26.36519 212 SER C CA 1
ATOM 7771 C C . SER C 1 220 ? 30.07481 6.71993 -4.84628 1.000 30.30969 212 SER C C 1
ATOM 7772 O O . SER C 1 220 ? 30.20851 6.26365 -5.98927 1.000 27.80840 212 SER C O 1
ATOM 7775 N N . GLN C 1 221 ? 31.04951 7.39511 -4.22557 1.000 25.04440 213 GLN C N 1
ATOM 7776 C CA . GLN C 1 221 ? 32.30716 7.72683 -4.88426 1.000 27.08822 213 GLN C CA 1
ATOM 7777 C C . GLN C 1 221 ? 33.48461 6.96287 -4.28395 1.000 29.26982 213 GLN C C 1
ATOM 7778 O O . GLN C 1 221 ? 34.59904 7.47404 -4.22213 1.000 32.05620 213 GLN C O 1
ATOM 7784 N N . THR C 1 222 ? 33.25157 5.75680 -3.83838 1.000 21.64087 214 THR C N 1
ATOM 7785 C CA . THR C 1 222 ? 34.26797 4.92563 -3.23205 1.000 19.50259 214 THR C CA 1
ATOM 7786 C C . THR C 1 222 ? 34.72612 3.86245 -4.21854 1.000 22.84522 214 THR C C 1
ATOM 7787 O O . THR C 1 222 ? 34.00303 3.52218 -5.16058 1.000 21.78018 214 THR C O 1
ATOM 7791 N N . PRO C 1 223 ? 35.93215 3.32642 -4.04083 1.000 20.49004 215 PRO C N 1
ATOM 7792 C CA . PRO C 1 223 ? 36.44188 2.32460 -4.98767 1.000 23.94825 215 PRO C CA 1
ATOM 7793 C C . PRO C 1 223 ? 35.51831 1.12326 -5.10534 1.000 24.88653 215 PRO C C 1
ATOM 7794 O O . PRO C 1 223 ? 34.86466 0.71820 -4.14510 1.000 19.26280 215 PRO C O 1
ATOM 7798 N N . ASP C 1 224 ? 35.50082 0.52887 -6.29404 1.000 23.80081 216 ASP C N 1
ATOM 7799 C CA . ASP C 1 224 ? 34.69127 -0.65920 -6.54465 1.000 25.83420 216 ASP C CA 1
ATOM 7800 C C . ASP C 1 224 ? 35.38295 -1.94733 -6.13568 1.000 24.43330 216 ASP C C 1
ATOM 7801 O O . ASP C 1 224 ? 34.78344 -3.01600 -6.26971 1.000 25.71480 216 ASP C O 1
ATOM 7806 N N . GLU C 1 225 ? 36.63834 -1.87774 -5.70281 1.000 21.13535 217 GLU C N 1
ATOM 7807 C CA . GLU C 1 225 ? 37.36203 -3.01717 -5.15552 1.000 26.45941 217 GLU C CA 1
ATOM 7808 C C . GLU C 1 225 ? 37.63768 -2.78062 -3.67593 1.000 20.91518 217 GLU C C 1
ATOM 7809 O O . GLU C 1 225 ? 38.06601 -1.69121 -3.28539 1.000 19.67143 217 GLU C O 1
ATOM 7815 N N . GLU C 1 226 ? 37.41660 -3.81132 -2.86443 1.000 21.12997 218 GLU C N 1
ATOM 7816 C CA . GLU C 1 226 ? 37.68315 -3.72665 -1.43336 1.000 22.85722 218 GLU C CA 1
ATOM 7817 C C . GLU C 1 226 ? 39.18032 -3.59394 -1.16102 1.000 25.98930 218 GLU C C 1
ATOM 7818 O O . GLU C 1 226 ? 40.03082 -3.94749 -1.98961 1.000 25.63423 218 GLU C O 1
ATOM 7824 N N . GLU C 1 227 ? 39.50648 -3.09882 0.03005 1.000 21.48536 219 GLU C N 1
ATOM 7825 C CA . GLU C 1 227 ? 40.89128 -3.00072 0.46850 1.000 18.95711 219 GLU C CA 1
ATOM 7826 C C . GLU C 1 227 ? 41.04160 -3.73226 1.78980 1.000 20.81910 219 GLU C C 1
ATOM 7827 O O . GLU C 1 227 ? 40.25408 -3.50924 2.70966 1.000 17.80547 219 GLU C O 1
ATOM 7833 N N . VAL C 1 228 ? 42.03685 -4.59993 1.88031 1.000 16.93550 220 VAL C N 1
ATOM 7834 C CA . VAL C 1 228 ? 42.29877 -5.33234 3.11663 1.000 20.87579 220 VAL C CA 1
ATOM 7835 C C . VAL C 1 228 ? 43.28200 -4.52909 3.95014 1.000 20.03806 220 VAL C C 1
ATOM 7836 O O . VAL C 1 228 ? 44.29148 -4.04094 3.42904 1.000 18.92563 220 VAL C O 1
ATOM 7840 N N . VAL C 1 229 ? 42.99224 -4.37563 5.23999 1.000 16.67740 221 VAL C N 1
ATOM 7841 C CA . VAL C 1 229 ? 43.97400 -3.84235 6.17403 1.000 16.89150 221 VAL C CA 1
ATOM 7842 C C . VAL C 1 229 ? 44.18973 -4.88322 7.26758 1.000 21.40387 221 VAL C C 1
ATOM 7843 O O . VAL C 1 229 ? 43.26876 -5.61669 7.65096 1.000 17.56844 221 VAL C O 1
ATOM 7847 N N . VAL C 1 230 ? 45.42065 -4.94451 7.76595 1.000 17.21627 222 VAL C N 1
ATOM 7848 C CA . VAL C 1 230 ? 45.79725 -5.84272 8.85610 1.000 15.56111 222 VAL C CA 1
ATOM 7849 C C . VAL C 1 230 ? 46.29807 -4.98090 10.00280 1.000 16.81181 222 VAL C C 1
ATOM 7850 O O . VAL C 1 230 ? 47.24755 -4.20696 9.83842 1.000 16.97003 222 VAL C O 1
ATOM 7854 N N . LEU C 1 231 ? 45.66337 -5.09963 11.15516 1.000 14.39924 223 LEU C N 1
ATOM 7855 C CA . LEU C 1 231 ? 46.05531 -4.32347 12.32201 1.000 15.70319 223 LEU C CA 1
ATOM 7856 C C . LEU C 1 231 ? 46.58300 -5.26113 13.39047 1.000 16.56115 223 LEU C C 1
ATOM 7857 O O . LEU C 1 231 ? 45.90518 -6.22788 13.75400 1.000 17.09300 223 LEU C O 1
ATOM 7862 N N . ASP C 1 232 ? 47.78767 -4.97314 13.88320 1.000 14.53885 224 ASP C N 1
ATOM 7863 C CA . ASP C 1 232 ? 48.33837 -5.66357 15.03366 1.000 16.27254 224 ASP C CA 1
ATOM 7864 C C . ASP C 1 232 ? 48.17730 -4.76866 16.25004 1.000 14.65080 224 ASP C C 1
ATOM 7865 O O . ASP C 1 232 ? 48.47444 -3.56596 16.19263 1.000 13.27515 224 ASP C O 1
ATOM 7870 N N . PHE C 1 233 ? 47.70857 -5.36883 17.33275 1.000 12.63620 225 PHE C N 1
ATOM 7871 C CA . PHE C 1 233 ? 47.42908 -4.70530 18.59641 1.000 15.89616 225 PHE C CA 1
ATOM 7872 C C . PHE C 1 233 ? 48.32277 -5.31513 19.66553 1.000 15.38111 225 PHE C C 1
ATOM 7873 O O . PHE C 1 233 ? 48.61014 -6.51990 19.63695 1.000 13.40771 225 PHE C O 1
ATOM 7881 N N . LYS C 1 234 ? 48.73642 -4.47948 20.62324 1.000 13.46153 226 LYS C N 1
ATOM 7882 C CA . LYS C 1 234 ? 49.44405 -4.92343 21.81866 1.000 14.60624 226 LYS C CA 1
ATOM 7883 C C . LYS C 1 234 ? 48.81128 -4.22293 23.00181 1.000 14.24860 226 LYS C C 1
ATOM 7884 O O . LYS C 1 234 ? 48.82717 -2.99237 23.06411 1.000 13.18042 226 LYS C O 1
ATOM 7890 N N . LYS C 1 235 ? 48.30088 -5.00842 23.94280 1.000 13.06587 227 LYS C N 1
ATOM 7891 C CA . LYS C 1 235 ? 47.65621 -4.49353 25.14717 1.000 14.29654 227 LYS C CA 1
ATOM 7892 C C . LYS C 1 235 ? 46.62236 -3.41543 24.80783 1.000 16.42795 227 LYS C C 1
ATOM 7893 O O . LYS C 1 235 ? 46.58796 -2.34309 25.40846 1.000 14.30081 227 LYS C O 1
ATOM 7899 N N . GLY C 1 236 ? 45.78749 -3.70510 23.80603 1.000 13.65998 228 GLY C N 1
ATOM 7900 C CA . GLY C 1 236 ? 44.61538 -2.90369 23.50985 1.000 12.65064 228 GLY C CA 1
ATOM 7901 C C . GLY C 1 236 ? 44.80074 -1.77691 22.51058 1.000 13.04209 228 GLY C C 1
ATOM 7902 O O . GLY C 1 236 ? 43.80023 -1.14357 22.14566 1.000 14.98374 228 GLY C O 1
ATOM 7903 N N . VAL C 1 237 ? 46.02547 -1.50838 22.04938 1.000 13.59612 229 VAL C N 1
ATOM 7904 C CA . VAL C 1 237 ? 46.25983 -0.39158 21.13448 1.000 14.30139 229 VAL C CA 1
ATOM 7905 C C . VAL C 1 237 ? 46.98356 -0.86941 19.88022 1.000 11.78166 229 VAL C C 1
ATOM 7906 O O . VAL C 1 237 ? 47.77593 -1.81558 19.93999 1.000 15.75548 229 VAL C O 1
ATOM 7910 N N . PRO C 1 238 ? 46.76738 -0.22546 18.74240 1.000 13.57649 230 PRO C N 1
ATOM 7911 C CA . PRO C 1 238 ? 47.36649 -0.71149 17.49120 1.000 15.24214 230 PRO C CA 1
ATOM 7912 C C . PRO C 1 238 ? 48.82500 -0.27795 17.39196 1.000 16.33439 230 PRO C C 1
ATOM 7913 O O . PRO C 1 238 ? 49.17156 0.86299 17.70582 1.000 14.80070 230 PRO C O 1
ATOM 7917 N N . VAL C 1 239 ? 49.68250 -1.21066 16.97796 1.000 13.94053 231 VAL C N 1
ATOM 7918 C CA . VAL C 1 239 ? 51.11321 -0.95258 16.87605 1.000 14.90379 231 VAL C CA 1
ATOM 7919 C C . VAL C 1 239 ? 51.63497 -1.11111 15.45350 1.000 16.03865 231 VAL C C 1
ATOM 7920 O O . VAL C 1 239 ? 52.75020 -0.65592 15.16679 1.000 18.15785 231 VAL C O 1
ATOM 7924 N N . ALA C 1 240 ? 50.87713 -1.73825 14.55331 1.000 14.11351 232 ALA C N 1
ATOM 7925 C CA . ALA C 1 240 ? 51.31919 -1.95915 13.18375 1.000 13.57598 232 ALA C CA 1
ATOM 7926 C C . ALA C 1 240 ? 50.11553 -1.98075 12.25093 1.000 15.84326 232 ALA C C 1
ATOM 7927 O O . ALA C 1 240 ? 49.00779 -2.37878 12.63081 1.000 15.05460 232 ALA C O 1
ATOM 7929 N N . LEU C 1 241 ? 50.35040 -1.54997 11.01642 1.000 15.54424 233 LEU C N 1
ATOM 7930 C CA . LEU C 1 241 ? 49.34862 -1.56871 9.96574 1.000 16.01054 233 LEU C CA 1
ATOM 7931 C C . LEU C 1 241 ? 49.98187 -2.23737 8.75612 1.000 18.64834 233 LEU C C 1
ATOM 7932 O O . LEU C 1 241 ? 51.06849 -1.83447 8.33941 1.000 19.05574 233 LEU C O 1
ATOM 7937 N N . ASN C 1 242 ? 49.33326 -3.28488 8.23287 1.000 18.57980 234 ASN C N 1
ATOM 7938 C CA . ASN C 1 242 ? 49.82902 -4.02459 7.06232 1.000 20.40924 234 ASN C CA 1
ATOM 7939 C C . ASN C 1 242 ? 51.25078 -4.53687 7.27199 1.000 23.21332 234 ASN C C 1
ATOM 7940 O O . ASN C 1 242 ? 52.07474 -4.55532 6.35250 1.000 20.16698 234 ASN C O 1
ATOM 7945 N N . GLY C 1 243 ? 51.54294 -4.95416 8.49742 1.000 16.84155 235 GLY C N 1
ATOM 7946 C CA . GLY C 1 243 ? 52.84568 -5.50761 8.81828 1.000 21.88554 235 GLY C CA 1
ATOM 7947 C C . GLY C 1 243 ? 53.94010 -4.49795 9.08411 1.000 24.55516 235 GLY C C 1
ATOM 7948 O O . GLY C 1 243 ? 55.10244 -4.89511 9.24251 1.000 27.14558 235 GLY C O 1
ATOM 7949 N N . GLN C 1 244 ? 53.62332 -3.20899 9.13397 1.000 20.18463 236 GLN C N 1
ATOM 7950 C CA . GLN C 1 244 ? 54.63549 -2.17190 9.29641 1.000 20.66411 236 GLN C CA 1
ATOM 7951 C C . GLN C 1 244 ? 54.37564 -1.46437 10.61473 1.000 24.55647 236 GLN C C 1
ATOM 7952 O O . GLN C 1 244 ? 53.29109 -0.90214 10.82116 1.000 16.93070 236 GLN C O 1
ATOM 7958 N N . GLU C 1 245 ? 55.34713 -1.52079 11.51780 1.000 21.57162 237 GLU C N 1
ATOM 7959 C CA . GLU C 1 245 ? 55.18231 -0.80935 12.77601 1.000 21.97891 237 GLU C CA 1
ATOM 7960 C C . GLU C 1 245 ? 55.16471 0.67366 12.47667 1.000 21.92470 237 GLU C C 1
ATOM 7961 O O . GLU C 1 245 ? 55.98558 1.16664 11.69233 1.000 24.04050 237 GLU C O 1
ATOM 7967 N N . LEU C 1 246 ? 54.19057 1.37004 13.04696 1.000 19.62903 238 LEU C N 1
ATOM 7968 C CA . LEU C 1 246 ? 54.01939 2.79711 12.83331 1.000 22.13061 238 LEU C CA 1
ATOM 7969 C C . LEU C 1 246 ? 53.78397 3.46383 14.17378 1.000 17.34220 238 LEU C C 1
ATOM 7970 O O . LEU C 1 246 ? 53.16087 2.88637 15.06125 1.000 19.34738 238 LEU C O 1
ATOM 7975 N N . SER C 1 247 ? 54.28249 4.68645 14.30341 1.000 20.38110 239 SER C N 1
ATOM 7976 C CA . SER C 1 247 ? 53.92241 5.52217 15.43758 1.000 21.79713 239 SER C CA 1
ATOM 7977 C C . SER C 1 247 ? 52.40971 5.70287 15.45873 1.000 17.34294 239 SER C C 1
ATOM 7978 O O . SER C 1 247 ? 51.74823 5.54889 14.42870 1.000 17.09341 239 SER C O 1
ATOM 7981 N N . PRO C 1 248 ? 51.83216 6.03909 16.61541 1.000 15.79565 240 PRO C N 1
ATOM 7982 C CA . PRO C 1 248 ? 50.38133 6.28656 16.63417 1.000 15.39898 240 PRO C CA 1
ATOM 7983 C C . PRO C 1 248 ? 49.93093 7.34652 15.63626 1.000 15.87687 240 PRO C C 1
ATOM 7984 O O . PRO C 1 248 ? 48.90418 7.16253 14.98622 1.000 15.30609 240 PRO C O 1
ATOM 7988 N N . VAL C 1 249 ? 50.66754 8.44476 15.48135 1.000 16.39694 241 VAL C N 1
ATOM 7989 C CA . VAL C 1 249 ? 50.22163 9.48003 14.54614 1.000 17.84079 241 VAL C CA 1
ATOM 7990 C C . VAL C 1 249 ? 50.32284 8.98967 13.09874 1.000 18.75256 241 VAL C C 1
ATOM 7991 O O . VAL C 1 249 ? 49.43666 9.25407 12.27077 1.000 15.29207 241 VAL C O 1
ATOM 7995 N N . ASP C 1 250 ? 51.38926 8.26254 12.76956 1.000 16.83622 242 ASP C N 1
ATOM 7996 C CA . ASP C 1 250 ? 51.52554 7.77357 11.39505 1.000 15.56003 242 ASP C CA 1
ATOM 7997 C C . ASP C 1 250 ? 50.47065 6.72113 11.09224 1.000 17.95894 242 ASP C C 1
ATOM 7998 O O . ASP C 1 250 ? 49.95577 6.63370 9.96183 1.000 14.20512 242 ASP C O 1
ATOM 8003 N N . LEU C 1 251 ? 50.15676 5.88895 12.08456 1.000 12.89687 243 LEU C N 1
ATOM 8004 C CA . LEU C 1 251 ? 49.13066 4.87543 11.88089 1.000 18.27111 243 LEU C CA 1
ATOM 8005 C C . LEU C 1 251 ? 47.75403 5.52096 11.70508 1.000 14.15403 243 LEU C C 1
ATOM 8006 O O . LEU C 1 251 ? 46.99931 5.14873 10.80654 1.000 12.79220 243 LEU C O 1
ATOM 8011 N N . LEU C 1 252 ? 47.39400 6.47577 12.57561 1.000 13.59993 244 LEU C N 1
ATOM 8012 C CA . LEU C 1 252 ? 46.13509 7.19141 12.38777 1.000 16.48736 244 LEU C CA 1
ATOM 8013 C C . LEU C 1 252 ? 46.08330 7.89898 11.03005 1.000 14.35825 244 LEU C C 1
ATOM 8014 O O . LEU C 1 252 ? 45.04029 7.91426 10.37654 1.000 13.45516 244 LEU C O 1
ATOM 8019 N N . ASN C 1 253 ? 47.16643 8.55326 10.63435 1.000 13.27009 245 ASN C N 1
ATOM 8020 C CA A ASN C 1 253 ? 47.17523 9.25624 9.35305 0.608 15.88453 245 ASN C CA 1
ATOM 8021 C CA C ASN C 1 253 ? 47.16185 9.25945 9.35729 0.392 16.01515 245 ASN C CA 1
ATOM 8022 C C . ASN C 1 253 ? 46.91287 8.29751 8.20361 1.000 15.41822 245 ASN C C 1
ATOM 8023 O O . ASN C 1 253 ? 46.07746 8.56161 7.32790 1.000 15.12244 245 ASN C O 1
ATOM 8032 N N . SER C 1 254 ? 47.62960 7.17843 8.18688 1.000 15.29733 246 SER C N 1
ATOM 8033 C CA . SER C 1 254 ? 47.47150 6.21588 7.10452 1.000 18.56292 246 SER C CA 1
ATOM 8034 C C . SER C 1 254 ? 46.06742 5.63551 7.09326 1.000 18.91287 246 SER C C 1
ATOM 8035 O O . SER C 1 254 ? 45.40848 5.59426 6.05065 1.000 17.11500 246 SER C O 1
ATOM 8038 N N . LEU C 1 255 ? 45.57947 5.20927 8.26105 1.000 14.28545 247 LEU C N 1
ATOM 8039 C CA A LEU C 1 255 ? 44.24995 4.61438 8.33023 0.642 14.94003 247 LEU C CA 1
ATOM 8040 C CA B LEU C 1 255 ? 44.24594 4.61875 8.34048 0.358 14.94128 247 LEU C CA 1
ATOM 8041 C C . LEU C 1 255 ? 43.16092 5.63464 8.00612 1.000 12.05735 247 LEU C C 1
ATOM 8042 O O . LEU C 1 255 ? 42.14118 5.28102 7.40945 1.000 16.36979 247 LEU C O 1
ATOM 8051 N N . ASN C 1 256 ? 43.34062 6.90295 8.41371 1.000 13.73669 248 ASN C N 1
ATOM 8052 C CA . ASN C 1 256 ? 42.35594 7.91988 8.04382 1.000 14.82595 248 ASN C CA 1
ATOM 8053 C C . ASN C 1 256 ? 42.28368 8.07139 6.53371 1.000 15.24690 248 ASN C C 1
ATOM 8054 O O . ASN C 1 256 ? 41.19331 8.19734 5.96301 1.000 15.66154 248 ASN C O 1
ATOM 8059 N N . GLN C 1 257 ? 43.43264 8.04521 5.86798 1.000 14.67720 249 GLN C N 1
ATOM 8060 C CA . GLN C 1 257 ? 43.41935 8.15620 4.41348 1.000 15.94972 249 GLN C CA 1
ATOM 8061 C C . GLN C 1 257 ? 42.73468 6.94687 3.77735 1.000 17.98940 249 GLN C C 1
ATOM 8062 O O . GLN C 1 257 ? 41.84512 7.09970 2.93016 1.000 19.26813 249 GLN C O 1
ATOM 8068 N N . LYS C 1 258 ? 43.14206 5.73535 4.16614 1.000 15.65684 250 LYS C N 1
ATOM 8069 C CA A LYS C 1 258 ? 42.57695 4.53259 3.55433 0.563 19.67158 250 LYS C CA 1
ATOM 8070 C CA B LYS C 1 258 ? 42.57782 4.53038 3.55784 0.437 19.67948 250 LYS C CA 1
ATOM 8071 C C . LYS C 1 258 ? 41.08368 4.42159 3.83228 1.000 20.01299 250 LYS C C 1
ATOM 8072 O O . LYS C 1 258 ? 40.28314 4.21108 2.91435 1.000 18.21703 250 LYS C O 1
ATOM 8083 N N . ALA C 1 259 ? 40.68701 4.54121 5.10316 1.000 12.79769 251 ALA C N 1
ATOM 8084 C CA . ALA C 1 259 ? 39.27268 4.34480 5.40693 1.000 14.85114 251 ALA C CA 1
ATOM 8085 C C . ALA C 1 259 ? 38.43743 5.50384 4.87970 1.000 12.74325 251 ALA C C 1
ATOM 8086 O O . ALA C 1 259 ? 37.28974 5.30235 4.49252 1.000 13.95478 251 ALA C O 1
ATOM 8088 N N . GLY C 1 260 ? 38.98773 6.71777 4.84613 1.000 13.61452 252 GLY C N 1
ATOM 8089 C CA . GLY C 1 260 ? 38.22880 7.83100 4.29457 1.000 14.08151 252 GLY C CA 1
ATOM 8090 C C . GLY C 1 260 ? 38.00980 7.67712 2.80061 1.000 15.21322 252 GLY C C 1
ATOM 8091 O O . GLY C 1 260 ? 36.95187 8.04171 2.27259 1.000 15.05124 252 GLY C O 1
ATOM 8092 N N . GLN C 1 261 ? 38.99991 7.13300 2.10307 1.000 14.12866 253 GLN C N 1
ATOM 8093 C CA A GLN C 1 261 ? 38.81728 6.91371 0.67433 0.457 19.15601 253 GLN C CA 1
ATOM 8094 C CA B GLN C 1 261 ? 38.85404 6.86978 0.67022 0.543 19.15399 253 GLN C CA 1
ATOM 8095 C C . GLN C 1 261 ? 37.70926 5.90193 0.40912 1.000 18.62756 253 GLN C C 1
ATOM 8096 O O . GLN C 1 261 ? 37.02032 6.00402 -0.61474 1.000 15.70381 253 GLN C O 1
ATOM 8107 N N . HIS C 1 262 ? 37.49827 4.95717 1.32955 1.000 14.93060 254 HIS C N 1
ATOM 8108 C CA . HIS C 1 262 ? 36.41226 3.98356 1.23098 1.000 18.96706 254 HIS C CA 1
ATOM 8109 C C . HIS C 1 262 ? 35.13358 4.43538 1.94560 1.000 17.62905 254 HIS C C 1
ATOM 8110 O O . HIS C 1 262 ? 34.21906 3.62451 2.13312 1.000 16.30704 254 HIS C O 1
ATOM 8117 N N . GLY C 1 263 ? 35.03080 5.71285 2.30283 1.000 13.98125 255 GLY C N 1
ATOM 8118 C CA . GLY C 1 263 ? 33.76476 6.25958 2.73848 1.000 15.65649 255 GLY C CA 1
ATOM 8119 C C . GLY C 1 263 ? 33.36597 5.90908 4.15754 1.000 13.66808 255 GLY C C 1
ATOM 8120 O O . GLY C 1 263 ? 32.19925 6.07542 4.51886 1.000 14.25037 255 GLY C O 1
ATOM 8121 N N . ILE C 1 264 ? 34.30702 5.47499 4.98636 1.000 14.38157 256 ILE C N 1
ATOM 8122 C CA . ILE C 1 264 ? 33.99636 4.87748 6.28438 1.000 12.63283 256 ILE C CA 1
ATOM 8123 C C . ILE C 1 264 ? 33.90624 5.93383 7.37531 1.000 13.15843 256 ILE C C 1
ATOM 8124 O O . ILE C 1 264 ? 34.71167 6.87090 7.42807 1.000 14.42256 256 ILE C O 1
ATOM 8129 N N . GLY C 1 265 ? 32.93223 5.76389 8.27488 1.000 14.54044 257 GLY C N 1
ATOM 8130 C CA . GLY C 1 265 ? 32.99644 6.41234 9.57607 1.000 15.61385 257 GLY C CA 1
ATOM 8131 C C . GLY C 1 265 ? 32.19875 7.68673 9.76053 1.000 17.68177 257 GLY C C 1
ATOM 8132 O O . GLY C 1 265 ? 32.40208 8.37608 10.76594 1.000 14.81820 257 GLY C O 1
ATOM 8133 N N . VAL C 1 266 ? 31.28216 8.01334 8.85979 1.000 12.80046 258 VAL C N 1
ATOM 8134 C CA . VAL C 1 266 ? 30.51199 9.24646 9.01077 1.000 11.96045 258 VAL C CA 1
ATOM 8135 C C . VAL C 1 266 ? 29.34397 8.97009 9.94460 1.000 14.30728 258 VAL C C 1
ATOM 8136 O O . VAL C 1 266 ? 28.60534 8.00305 9.74505 1.000 15.59385 258 VAL C O 1
ATOM 8140 N N . ALA C 1 267 ? 29.19082 9.79102 10.98710 1.000 13.16423 259 ALA C N 1
ATOM 8141 C CA . ALA C 1 267 ? 28.06777 9.67079 11.91401 1.000 15.48211 259 ALA C CA 1
ATOM 8142 C C . ALA C 1 267 ? 27.22177 10.93392 11.82245 1.000 16.46451 259 ALA C C 1
ATOM 8143 O O . ALA C 1 267 ? 27.75049 12.04386 11.88080 1.000 15.73399 259 ALA C O 1
ATOM 8145 N N . ASP C 1 268 ? 25.91193 10.77680 11.66936 1.000 14.94715 260 ASP C N 1
ATOM 8146 C CA . ASP C 1 268 ? 24.99584 11.91690 11.63081 1.000 16.13856 260 ASP C CA 1
ATOM 8147 C C . ASP C 1 268 ? 24.06244 11.72978 12.82013 1.000 13.13605 260 ASP C C 1
ATOM 8148 O O . ASP C 1 268 ? 23.21508 10.83457 12.81034 1.000 15.08678 260 ASP C O 1
ATOM 8153 N N . ILE C 1 269 ? 24.23158 12.53310 13.87017 1.000 13.03816 261 ILE C N 1
ATOM 8154 C CA . ILE C 1 269 ? 23.57479 12.22031 15.14142 1.000 14.43436 261 ILE C CA 1
ATOM 8155 C C . ILE C 1 269 ? 22.94536 13.45347 15.77918 1.000 15.57732 261 ILE C C 1
ATOM 8156 O O . ILE C 1 269 ? 23.29482 14.59970 15.48451 1.000 17.02031 261 ILE C O 1
ATOM 8161 N N . VAL C 1 270 ? 21.99010 13.19910 16.66435 1.000 13.99266 262 VAL C N 1
ATOM 8162 C CA . VAL C 1 270 ? 21.50792 14.20831 17.59174 1.000 14.00955 262 VAL C CA 1
ATOM 8163 C C . VAL C 1 270 ? 21.98934 13.78129 18.97471 1.000 16.78946 262 VAL C C 1
ATOM 8164 O O . VAL C 1 270 ? 21.71773 12.65379 19.40910 1.000 13.28252 262 VAL C O 1
ATOM 8168 N N . GLU C 1 271 ? 22.70596 14.66869 19.66031 1.000 13.52646 263 GLU C N 1
ATOM 8169 C CA . GLU C 1 271 ? 23.28159 14.34744 20.95757 1.000 13.77005 263 GLU C CA 1
ATOM 8170 C C . GLU C 1 271 ? 22.77180 15.34233 21.99124 1.000 14.56900 263 GLU C C 1
ATOM 8171 O O . GLU C 1 271 ? 22.34912 16.45517 21.66297 1.000 14.34557 263 GLU C O 1
ATOM 8177 N N . ASN C 1 272 ? 22.80807 14.92358 23.25250 1.000 13.62467 264 ASN C N 1
ATOM 8178 C CA . ASN C 1 272 ? 22.49888 15.79856 24.36848 1.000 14.17609 264 ASN C CA 1
ATOM 8179 C C . ASN C 1 272 ? 23.74710 16.51827 24.84133 1.000 14.63710 264 ASN C C 1
ATOM 8180 O O . ASN C 1 272 ? 24.70886 15.87710 25.27959 1.000 15.09344 264 ASN C O 1
ATOM 8185 N N . ARG C 1 273 ? 23.71553 17.84388 24.79576 1.000 14.72394 265 ARG C N 1
ATOM 8186 C CA . ARG C 1 273 ? 24.83347 18.58957 25.34298 1.000 17.04453 265 ARG C CA 1
ATOM 8187 C C . ARG C 1 273 ? 24.79059 18.52326 26.86770 1.000 17.98259 265 ARG C C 1
ATOM 8188 O O . ARG C 1 273 ? 23.75360 18.25330 27.47327 1.000 17.98862 265 ARG C O 1
ATOM 8196 N N . LEU C 1 274 ? 25.92835 18.80509 27.48808 1.000 15.04023 266 LEU C N 1
ATOM 8197 C CA . LEU C 1 274 ? 25.90980 18.97275 28.93343 1.000 20.52152 266 LEU C CA 1
ATOM 8198 C C . LEU C 1 274 ? 25.15071 20.24193 29.32144 1.000 26.76740 266 LEU C C 1
ATOM 8199 O O . LEU C 1 274 ? 24.42581 20.25273 30.31621 1.000 26.47930 266 LEU C O 1
ATOM 8204 N N . VAL C 1 275 ? 25.24377 21.29810 28.51544 1.000 29.98901 267 VAL C N 1
ATOM 8205 C CA . VAL C 1 275 ? 24.60924 22.56723 28.86963 1.000 32.16425 267 VAL C CA 1
ATOM 8206 C C . VAL C 1 275 ? 23.08403 22.56101 28.70150 1.000 37.88544 267 VAL C C 1
ATOM 8207 O O . VAL C 1 275 ? 22.43302 23.59903 28.88113 1.000 41.55274 267 VAL C O 1
ATOM 8211 N N . GLY C 1 276 ? 22.49128 21.40580 28.37455 1.000 30.92992 268 GLY C N 1
ATOM 8212 C CA . GLY C 1 276 ? 21.06592 21.19084 28.58365 1.000 35.27094 268 GLY C CA 1
ATOM 8213 C C . GLY C 1 276 ? 20.19706 21.13062 27.34018 1.000 39.21708 268 GLY C C 1
ATOM 8214 O O . GLY C 1 276 ? 18.96538 21.04396 27.47227 1.000 32.06121 268 GLY C O 1
ATOM 8215 N N . MET C 1 277 ? 20.77675 21.16795 26.14305 1.000 32.36723 269 MET C N 1
ATOM 8216 C CA . MET C 1 277 ? 19.99539 21.14990 24.91891 1.000 24.13007 269 MET C CA 1
ATOM 8217 C C . MET C 1 277 ? 20.61728 20.16739 23.93011 1.000 23.42210 269 MET C C 1
ATOM 8218 O O . MET C 1 277 ? 21.79749 19.82876 24.02245 1.000 24.10439 269 MET C O 1
ATOM 8223 N N . LYS C 1 278 ? 19.81117 19.74001 22.95917 1.000 17.21772 270 LYS C N 1
ATOM 8224 C CA A LYS C 1 278 ? 20.25542 18.81829 21.92548 0.338 17.09067 270 LYS C CA 1
ATOM 8225 C CA B LYS C 1 278 ? 20.25148 18.81786 21.92294 0.662 17.01827 270 LYS C CA 1
ATOM 8226 C C . LYS C 1 278 ? 20.87141 19.57969 20.75816 1.000 18.62818 270 LYS C C 1
ATOM 8227 O O . LYS C 1 278 ? 20.48804 20.71234 20.46367 1.000 19.01180 270 LYS C O 1
ATOM 8238 N N . ILE C 1 279 ? 21.82922 18.94208 20.09441 1.000 15.73897 271 ILE C N 1
ATOM 8239 C CA . ILE C 1 279 ? 22.45777 19.50916 18.90012 1.000 16.96036 271 ILE C CA 1
ATOM 8240 C C . ILE C 1 279 ? 22.62121 18.40352 17.86368 1.000 17.76486 271 ILE C C 1
ATOM 8241 O O . ILE C 1 279 ? 22.89417 17.24854 18.20039 1.000 17.74859 271 ILE C O 1
ATOM 8246 N N . ARG C 1 280 ? 22.44229 18.76059 16.59977 1.000 16.30401 272 ARG C N 1
ATOM 8247 C CA . ARG C 1 280 ? 22.65754 17.84915 15.49031 1.000 15.32344 272 ARG C CA 1
ATOM 8248 C C . ARG C 1 280 ? 24.08508 18.03941 14.97135 1.000 14.98206 272 ARG C C 1
ATOM 8249 O O . ARG C 1 280 ? 24.43253 19.12761 14.50059 1.000 16.47394 272 ARG C O 1
ATOM 8257 N N . GLY C 1 281 ? 24.88600 16.97949 15.00487 1.000 16.62320 273 GLY C N 1
ATOM 8258 C CA . GLY C 1 281 ? 26.26972 17.04159 14.55925 1.000 18.50745 273 GLY C CA 1
ATOM 8259 C C . GLY C 1 281 ? 26.57952 16.01175 13.48564 1.000 22.26076 273 GLY C C 1
ATOM 8260 O O . GLY C 1 281 ? 25.94960 14.95085 13.41446 1.000 16.56323 273 GLY C O 1
ATOM 8261 N N . ILE C 1 282 ? 27.55355 16.33884 12.63909 1.000 16.95195 274 ILE C N 1
ATOM 8262 C CA . ILE C 1 282 ? 28.12328 15.40203 11.67435 1.000 15.74081 274 ILE C CA 1
ATOM 8263 C C . ILE C 1 282 ? 29.56058 15.14988 12.09377 1.000 15.08218 274 ILE C C 1
ATOM 8264 O O . ILE C 1 282 ? 30.32406 16.10154 12.28388 1.000 15.76094 274 ILE C O 1
ATOM 8269 N N . TYR C 1 283 ? 29.93702 13.88334 12.22069 1.000 14.32132 275 TYR C N 1
ATOM 8270 C CA . TYR C 1 283 ? 31.26986 13.54081 12.70000 1.000 12.55171 275 TYR C CA 1
ATOM 8271 C C . TYR C 1 283 ? 31.94143 12.59899 11.72390 1.000 12.88863 275 TYR C C 1
ATOM 8272 O O . TYR C 1 283 ? 31.39052 11.54790 11.38743 1.000 19.73494 275 TYR C O 1
ATOM 8281 N N . GLU C 1 284 ? 33.12753 12.97317 11.27636 1.000 11.79057 276 GLU C N 1
ATOM 8282 C CA . GLU C 1 284 ? 33.92507 12.11823 10.41080 1.000 14.67875 276 GLU C CA 1
ATOM 8283 C C . GLU C 1 284 ? 35.06291 11.57813 11.24609 1.000 15.84557 276 GLU C C 1
ATOM 8284 O O . GLU C 1 284 ? 35.74527 12.35818 11.91273 1.000 13.03602 276 GLU C O 1
ATOM 8290 N N . ALA C 1 285 ? 35.26950 10.26663 11.20468 1.000 10.94629 277 ALA C N 1
ATOM 8291 C CA . ALA C 1 285 ? 36.42258 9.70832 11.89985 1.000 12.57255 277 ALA C CA 1
ATOM 8292 C C . ALA C 1 285 ? 36.70624 8.32223 11.33073 1.000 10.53059 277 ALA C C 1
ATOM 8293 O O . ALA C 1 285 ? 36.34814 7.30221 11.93818 1.000 12.24072 277 ALA C O 1
ATOM 8295 N N . PRO C 1 286 ? 37.30787 8.25777 10.13945 1.000 10.18073 278 PRO C N 1
ATOM 8296 C CA . PRO C 1 286 ? 37.48363 6.95377 9.47593 1.000 11.78880 278 PRO C CA 1
ATOM 8297 C C . PRO C 1 286 ? 38.37002 5.99034 10.25129 1.000 12.62314 278 PRO C C 1
ATOM 8298 O O . PRO C 1 286 ? 37.95543 4.85502 10.51009 1.000 12.88647 278 PRO C O 1
ATOM 8302 N N . ALA C 1 287 ? 39.58621 6.40170 10.62514 1.000 12.13593 279 ALA C N 1
ATOM 8303 C CA . ALA C 1 287 ? 40.45695 5.51367 11.39562 1.000 12.31004 279 ALA C CA 1
ATOM 8304 C C . ALA C 1 287 ? 39.83036 5.12814 12.73773 1.000 15.23185 279 ALA C C 1
ATOM 8305 O O . ALA C 1 287 ? 39.96209 3.98032 13.19085 1.000 11.04163 279 ALA C O 1
ATOM 8307 N N . ALA C 1 288 ? 39.16937 6.07843 13.40831 1.000 11.63382 280 ALA C N 1
ATOM 8308 C CA . ALA C 1 288 ? 38.56220 5.74367 14.69906 1.000 13.58904 280 ALA C CA 1
ATOM 8309 C C . ALA C 1 288 ? 37.54375 4.61445 14.55553 1.000 14.04653 280 ALA C C 1
ATOM 8310 O O . ALA C 1 288 ? 37.49911 3.69389 15.38397 1.000 11.63978 280 ALA C O 1
ATOM 8312 N N . ALA C 1 289 ? 36.72283 4.66096 13.49951 1.000 14.72267 281 ALA C N 1
ATOM 8313 C CA . ALA C 1 289 ? 35.74816 3.59548 13.28259 1.000 14.47816 281 ALA C CA 1
ATOM 8314 C C . ALA C 1 289 ? 36.43685 2.25233 13.06413 1.000 14.63701 281 ALA C C 1
ATOM 8315 O O . ALA C 1 289 ? 35.98016 1.22192 13.57535 1.000 12.60530 281 ALA C O 1
ATOM 8317 N N . VAL C 1 290 ? 37.52069 2.24064 12.28179 1.000 11.93280 282 VAL C N 1
ATOM 8318 C CA . VAL C 1 290 ? 38.24282 1.00224 12.01794 1.000 12.35242 282 VAL C CA 1
ATOM 8319 C C . VAL C 1 290 ? 38.90170 0.48044 13.28541 1.000 12.84699 282 VAL C C 1
ATOM 8320 O O . VAL C 1 290 ? 38.85550 -0.72491 13.57513 1.000 10.69760 282 VAL C O 1
ATOM 8324 N N . LEU C 1 291 ? 39.55205 1.36455 14.05158 1.000 10.30308 283 LEU C N 1
ATOM 8325 C CA . LEU C 1 291 ? 40.18205 0.90471 15.29074 1.000 10.60907 283 LEU C CA 1
ATOM 8326 C C . LEU C 1 291 ? 39.15771 0.42777 16.31224 1.000 12.32728 283 LEU C C 1
ATOM 8327 O O . LEU C 1 291 ? 39.41711 -0.54048 17.03686 1.000 12.35462 283 LEU C O 1
ATOM 8332 N N . TYR C 1 292 ? 38.01354 1.12288 16.43263 1.000 11.68307 284 TYR C N 1
ATOM 8333 C CA . TYR C 1 292 ? 36.97141 0.66721 17.35947 1.000 13.21005 284 TYR C CA 1
ATOM 8334 C C . TYR C 1 292 ? 36.48688 -0.72303 16.99685 1.000 13.41530 284 TYR C C 1
ATOM 8335 O O . TYR C 1 292 ? 36.30596 -1.57838 17.87619 1.000 13.55590 284 TYR C O 1
ATOM 8344 N N . LYS C 1 293 ? 36.26806 -0.96807 15.70381 1.000 12.68299 285 LYS C N 1
ATOM 8345 C CA . LYS C 1 293 ? 35.83088 -2.28516 15.26370 1.000 12.91668 285 LYS C CA 1
ATOM 8346 C C . LYS C 1 293 ? 36.88171 -3.34816 15.57560 1.000 14.05163 285 LYS C C 1
ATOM 8347 O O . LYS C 1 293 ? 36.56229 -4.39937 16.13378 1.000 14.49590 285 LYS C O 1
ATOM 8353 N N . ALA C 1 294 ? 38.15065 -3.10135 15.20455 1.000 10.74332 286 ALA C N 1
ATOM 8354 C CA . ALA C 1 294 ? 39.19244 -4.08917 15.46132 1.000 10.85278 286 ALA C CA 1
ATOM 8355 C C . ALA C 1 294 ? 39.35884 -4.34625 16.95073 1.000 13.55198 286 ALA C C 1
ATOM 8356 O O . ALA C 1 294 ? 39.55767 -5.48707 17.37586 1.000 13.05286 286 ALA C O 1
ATOM 8358 N N . HIS C 1 295 ? 39.30196 -3.29137 17.76295 1.000 11.98344 287 HIS C N 1
ATOM 8359 C CA . HIS C 1 295 ? 39.46527 -3.46125 19.20013 1.000 12.33804 287 HIS C CA 1
ATOM 8360 C C . HIS C 1 295 ? 38.33229 -4.29796 19.78513 1.000 13.17541 287 HIS C C 1
ATOM 8361 O O . HIS C 1 295 ? 38.56958 -5.20895 20.58918 1.000 13.55049 287 HIS C O 1
ATOM 8368 N N . LYS C 1 296 ? 37.08866 -4.00611 19.38342 1.000 11.87541 288 LYS C N 1
ATOM 8369 C CA . LYS C 1 296 ? 35.93353 -4.77480 19.84715 1.000 13.51775 288 LYS C CA 1
ATOM 8370 C C . LYS C 1 296 ? 36.05246 -6.25372 19.47780 1.000 13.39379 288 LYS C C 1
ATOM 8371 O O . LYS C 1 296 ? 35.73666 -7.13642 20.29156 1.000 13.16135 288 LYS C O 1
ATOM 8377 N N . LEU C 1 297 ? 36.51578 -6.54523 18.25224 1.000 11.59836 289 LEU C N 1
ATOM 8378 C CA . LEU C 1 297 ? 36.69546 -7.93141 17.82694 1.000 10.22900 289 LEU C CA 1
ATOM 8379 C C . LEU C 1 297 ? 37.73874 -8.63830 18.68305 1.000 12.40400 289 LEU C C 1
ATOM 8380 O O . LEU C 1 297 ? 37.50893 -9.75045 19.17974 1.000 11.34568 289 LEU C O 1
ATOM 8385 N N . LEU C 1 298 ? 38.88545 -7.99497 18.89192 1.000 10.39482 290 LEU C N 1
ATOM 8386 C CA . LEU C 1 298 ? 39.91910 -8.63011 19.69893 1.000 12.59418 290 LEU C CA 1
ATOM 8387 C C . LEU C 1 298 ? 39.47548 -8.81682 21.14525 1.000 13.04832 290 LEU C C 1
ATOM 8388 O O . LEU C 1 298 ? 39.79025 -9.84184 21.74581 1.000 13.58765 290 LEU C O 1
ATOM 8393 N N . GLU C 1 299 ? 38.73582 -7.85117 21.72669 1.000 11.65817 291 GLU C N 1
ATOM 8394 C CA . GLU C 1 299 ? 38.22165 -8.07671 23.07983 1.000 15.65845 291 GLU C CA 1
ATOM 8395 C C . GLU C 1 299 ? 37.30642 -9.29345 23.12261 1.000 16.44975 291 GLU C C 1
ATOM 8396 O O . GLU C 1 299 ? 37.28853 -10.04255 24.11805 1.000 10.51334 291 GLU C O 1
ATOM 8402 N N . SER C 1 300 ? 36.52019 -9.49472 22.06142 1.000 12.87473 292 SER C N 1
ATOM 8403 C CA . SER C 1 300 ? 35.58887 -10.61316 22.05168 1.000 14.47796 292 SER C CA 1
ATOM 8404 C C . SER C 1 300 ? 36.33326 -11.93991 22.02739 1.000 15.55044 292 SER C C 1
ATOM 8405 O O . SER C 1 300 ? 35.79301 -12.95670 22.48106 1.000 15.78189 292 SER C O 1
ATOM 8408 N N . LEU C 1 301 ? 37.57799 -11.94252 21.55958 1.000 14.01107 293 LEU C N 1
ATOM 8409 C CA . LEU C 1 301 ? 38.38454 -13.15074 21.54936 1.000 11.16968 293 LEU C CA 1
ATOM 8410 C C . LEU C 1 301 ? 39.15694 -13.34618 22.84522 1.000 14.75595 293 LEU C C 1
ATOM 8411 O O . LEU C 1 301 ? 39.37548 -14.49185 23.26095 1.000 14.39540 293 LEU C O 1
ATOM 8416 N N . CYS C 1 302 ? 39.56528 -12.25026 23.50501 1.000 12.10420 294 CYS C N 1
ATOM 8417 C CA . CYS C 1 302 ? 40.59760 -12.32865 24.52428 1.000 13.07280 294 CYS C CA 1
ATOM 8418 C C . CYS C 1 302 ? 40.09100 -12.15594 25.95067 1.000 11.02897 294 CYS C C 1
ATOM 8419 O O . CYS C 1 302 ? 40.80603 -12.53268 26.87961 1.000 13.94125 294 CYS C O 1
ATOM 8422 N N . LEU C 1 303 ? 38.90249 -11.59697 26.14637 1.000 12.44837 295 LEU C N 1
ATOM 8423 C CA . LEU C 1 303 ? 38.34202 -11.38715 27.48233 1.000 11.34148 295 LEU C CA 1
ATOM 8424 C C . LEU C 1 303 ? 37.37717 -12.51139 27.83204 1.000 11.75674 295 LEU C C 1
ATOM 8425 O O . LEU C 1 303 ? 36.66827 -13.01975 26.96872 1.000 12.58588 295 LEU C O 1
ATOM 8430 N N . THR C 1 304 ? 37.32652 -12.87620 29.11278 1.000 10.25921 296 THR C N 1
ATOM 8431 C CA . THR C 1 304 ? 36.27256 -13.77267 29.54752 1.000 9.72659 296 THR C CA 1
ATOM 8432 C C . THR C 1 304 ? 34.92030 -13.04833 29.51355 1.000 11.35461 296 THR C C 1
ATOM 8433 O O . THR C 1 304 ? 34.84231 -11.80869 29.45596 1.000 10.26627 296 THR C O 1
ATOM 8437 N N . ARG C 1 305 ? 33.84869 -13.84262 29.56803 1.000 10.59272 297 ARG C N 1
ATOM 8438 C CA . ARG C 1 305 ? 32.50936 -13.26424 29.56218 1.000 13.25416 297 ARG C CA 1
ATOM 8439 C C . ARG C 1 305 ? 32.32617 -12.25164 30.70116 1.000 10.20168 297 ARG C C 1
ATOM 8440 O O . ARG C 1 305 ? 31.86277 -11.13490 30.48448 1.000 9.69627 297 ARG C O 1
ATOM 8448 N N . SER C 1 306 ? 32.67402 -12.62334 31.92905 1.000 10.90059 298 SER C N 1
ATOM 8449 C CA . SER C 1 306 ? 32.40835 -11.68887 33.02685 1.000 11.98094 298 SER C CA 1
ATOM 8450 C C . SER C 1 306 ? 33.23507 -10.40766 32.88788 1.000 9.26041 298 SER C C 1
ATOM 8451 O O . SER C 1 306 ? 32.74544 -9.31354 33.19329 1.000 9.66746 298 SER C O 1
ATOM 8454 N N . THR C 1 307 ? 34.48859 -10.50649 32.42457 1.000 8.96032 299 THR C N 1
ATOM 8455 C CA . THR C 1 307 ? 35.26752 -9.27289 32.23327 1.000 10.00198 299 THR C CA 1
ATOM 8456 C C . THR C 1 307 ? 34.68671 -8.42065 31.10801 1.000 9.20301 299 THR C C 1
ATOM 8457 O O . THR C 1 307 ? 34.59131 -7.19387 31.23503 1.000 10.40012 299 THR C O 1
ATOM 8461 N N . LEU C 1 308 ? 34.31563 -9.05513 29.99021 1.000 11.18346 300 LEU C N 1
ATOM 8462 C CA . LEU C 1 308 ? 33.70702 -8.31349 28.88802 1.000 10.38601 300 LEU C CA 1
ATOM 8463 C C . LEU C 1 308 ? 32.44882 -7.61094 29.36415 1.000 10.51787 300 LEU C C 1
ATOM 8464 O O . LEU C 1 308 ? 32.22832 -6.42927 29.06517 1.000 10.72487 300 LEU C O 1
ATOM 8469 N N . HIS C 1 309 ? 31.58862 -8.33331 30.08406 1.000 8.98049 301 HIS C N 1
ATOM 8470 C CA . HIS C 1 309 ? 30.31469 -7.71763 30.43361 1.000 11.20690 301 HIS C CA 1
ATOM 8471 C C . HIS C 1 309 ? 30.52544 -6.57370 31.41448 1.000 11.91945 301 HIS C C 1
ATOM 8472 O O . HIS C 1 309 ? 29.90532 -5.51426 31.27944 1.000 10.09053 301 HIS C O 1
ATOM 8479 N N . LEU C 1 310 ? 31.42877 -6.74971 32.37479 1.000 9.20052 302 LEU C N 1
ATOM 8480 C CA . LEU C 1 310 ? 31.66841 -5.65875 33.32776 1.000 10.58977 302 LEU C CA 1
ATOM 8481 C C . LEU C 1 310 ? 32.27757 -4.45163 32.61726 1.000 11.22192 302 LEU C C 1
ATOM 8482 O O . LEU C 1 310 ? 31.85527 -3.30953 32.82923 1.000 10.45169 302 LEU C O 1
ATOM 8487 N N . LYS C 1 311 ? 33.26168 -4.68700 31.75696 1.000 10.40757 303 LYS C N 1
ATOM 8488 C CA . LYS C 1 311 ? 33.88206 -3.57093 31.04821 1.000 11.07458 303 LYS C CA 1
ATOM 8489 C C . LYS C 1 311 ? 32.87242 -2.85014 30.15595 1.000 12.67344 303 LYS C C 1
ATOM 8490 O O . LYS C 1 311 ? 32.83468 -1.61358 30.12068 1.000 12.59423 303 LYS C O 1
ATOM 8496 N N . GLN C 1 312 ? 32.06340 -3.60083 29.39537 1.000 11.27249 304 GLN C N 1
ATOM 8497 C CA . GLN C 1 312 ? 31.05200 -2.94124 28.56251 1.000 13.93605 304 GLN C CA 1
ATOM 8498 C C . GLN C 1 312 ? 30.10634 -2.08231 29.40678 1.000 10.81687 304 GLN C C 1
ATOM 8499 O O . GLN C 1 312 ? 29.70481 -0.99642 28.96729 1.000 10.08836 304 GLN C O 1
ATOM 8505 N N . SER C 1 313 ? 29.80742 -2.50481 30.64758 1.000 11.27593 305 SER C N 1
ATOM 8506 C CA . SER C 1 313 ? 28.88639 -1.75125 31.50245 1.000 12.51086 305 SER C CA 1
ATOM 8507 C C . SER C 1 313 ? 29.48866 -0.43790 32.00266 1.000 12.47544 305 SER C C 1
ATOM 8508 O O . SER C 1 313 ? 28.75194 0.41955 32.51421 1.000 15.23133 305 SER C O 1
ATOM 8511 N N . LEU C 1 314 ? 30.80089 -0.26435 31.90452 1.000 9.97454 306 LEU C N 1
ATOM 8512 C CA . LEU C 1 314 ? 31.44250 0.97936 32.30029 1.000 10.49111 306 LEU C CA 1
ATOM 8513 C C . LEU C 1 314 ? 31.71214 1.91605 31.13144 1.000 14.45015 306 LEU C C 1
ATOM 8514 O O . LEU C 1 314 ? 32.25484 3.01143 31.35476 1.000 12.97130 306 LEU C O 1
ATOM 8519 N N . GLN C 1 315 ? 31.40385 1.50319 29.89298 1.000 10.50985 307 GLN C N 1
ATOM 8520 C CA . GLN C 1 315 ? 31.73337 2.34958 28.74565 1.000 11.37847 307 GLN C CA 1
ATOM 8521 C C . GLN C 1 315 ? 30.98256 3.66733 28.80940 1.000 13.04878 307 GLN C C 1
ATOM 8522 O O . GLN C 1 315 ? 31.55150 4.72321 28.51607 1.000 11.54706 307 GLN C O 1
ATOM 8528 N N . GLN C 1 316 ? 29.68818 3.62036 29.16017 1.000 11.19653 308 GLN C N 1
ATOM 8529 C CA . GLN C 1 316 ? 28.90511 4.85114 29.22088 1.000 13.66630 308 GLN C CA 1
ATOM 8530 C C . GLN C 1 316 ? 29.49930 5.81085 30.24194 1.000 12.61062 308 GLN C C 1
ATOM 8531 O O . GLN C 1 316 ? 29.59361 7.02007 29.99168 1.000 10.43349 308 GLN C O 1
ATOM 8537 N N . THR C 1 317 ? 29.86780 5.29140 31.42497 1.000 11.62740 309 THR C N 1
ATOM 8538 C CA . THR C 1 317 ? 30.49623 6.13234 32.44267 1.000 9.85716 309 THR C CA 1
ATOM 8539 C C . THR C 1 317 ? 31.73207 6.82044 31.87989 1.000 11.46551 309 THR C C 1
ATOM 8540 O O . THR C 1 317 ? 31.92574 8.02827 32.05244 1.000 10.29389 309 THR C O 1
ATOM 8544 N N . TYR C 1 318 ? 32.57256 6.06181 31.17696 1.000 10.33970 310 TYR C N 1
ATOM 8545 C CA . TYR C 1 318 ? 33.77457 6.65254 30.59415 1.000 9.05666 310 TYR C CA 1
ATOM 8546 C C . TYR C 1 318 ? 33.41221 7.69018 29.53128 1.000 11.27313 310 TYR C C 1
ATOM 8547 O O . TYR C 1 318 ? 33.97073 8.80355 29.51087 1.000 10.84993 310 TYR C O 1
ATOM 8556 N N . ALA C 1 319 ? 32.44212 7.36153 28.67049 1.000 8.39706 311 ALA C N 1
ATOM 8557 C CA . ALA C 1 319 ? 32.07751 8.28478 27.59609 1.000 9.06185 311 ALA C CA 1
ATOM 8558 C C . ALA C 1 319 ? 31.54741 9.59992 28.16894 1.000 12.51503 311 ALA C C 1
ATOM 8559 O O . ALA C 1 319 ? 31.88978 10.67725 27.67274 1.000 11.62179 311 ALA C O 1
ATOM 8561 N N . ASN C 1 320 ? 30.70729 9.52761 29.21023 1.000 9.95362 312 ASN C N 1
ATOM 8562 C CA . ASN C 1 320 ? 30.12959 10.74786 29.78455 1.000 12.46481 312 ASN C CA 1
ATOM 8563 C C . ASN C 1 320 ? 31.21224 11.58895 30.43350 1.000 10.51039 312 ASN C C 1
ATOM 8564 O O . ASN C 1 320 ? 31.19798 12.82084 30.34134 1.000 12.19287 312 ASN C O 1
ATOM 8569 N N . LEU C 1 321 ? 32.16346 10.93073 31.07946 1.000 10.12023 313 LEU C N 1
ATOM 8570 C CA . LEU C 1 321 ? 33.25624 11.64505 31.71725 1.000 12.18942 313 LEU C CA 1
ATOM 8571 C C . LEU C 1 321 ? 34.08208 12.40485 30.68027 1.000 11.34627 313 LEU C C 1
ATOM 8572 O O . LEU C 1 321 ? 34.41501 13.57350 30.87247 1.000 12.73797 313 LEU C O 1
ATOM 8577 N N . VAL C 1 322 ? 34.42253 11.74849 29.57244 1.000 9.18832 314 VAL C N 1
ATOM 8578 C CA . VAL C 1 322 ? 35.16284 12.42498 28.50566 1.000 10.94479 314 VAL C CA 1
ATOM 8579 C C . VAL C 1 322 ? 34.33824 13.57517 27.93860 1.000 11.20753 314 VAL C C 1
ATOM 8580 O O . VAL C 1 322 ? 34.83713 14.69017 27.76841 1.000 11.62132 314 VAL C O 1
ATOM 8584 N N . TYR C 1 323 ? 33.05686 13.31104 27.64014 1.000 10.68620 315 TYR C N 1
ATOM 8585 C CA . TYR C 1 323 ? 32.20438 14.31037 26.99972 1.000 10.37375 315 TYR C CA 1
ATOM 8586 C C . TYR C 1 323 ? 32.04582 15.54991 27.86718 1.000 13.57918 315 TYR C C 1
ATOM 8587 O O . TYR C 1 323 ? 31.96976 16.67199 27.35187 1.000 15.52621 315 TYR C O 1
ATOM 8596 N N . GLU C 1 324 ? 31.95461 15.36076 29.18250 1.000 12.08959 316 GLU C N 1
ATOM 8597 C CA . GLU C 1 324 ? 31.73488 16.45272 30.12416 1.000 11.17931 316 GLU C CA 1
ATOM 8598 C C . GLU C 1 324 ? 33.02758 17.16768 30.52061 1.000 12.67657 316 GLU C C 1
ATOM 8599 O O . GLU C 1 324 ? 32.97474 18.11751 31.30420 1.000 15.54672 316 GLU C O 1
ATOM 8605 N N . GLY C 1 325 ? 34.17350 16.74447 30.00681 1.000 12.61614 317 GLY C N 1
ATOM 8606 C CA . GLY C 1 325 ? 35.40006 17.44898 30.30288 1.000 12.53384 317 GLY C CA 1
ATOM 8607 C C . GLY C 1 325 ? 36.06839 17.05496 31.60494 1.000 15.37034 317 GLY C C 1
ATOM 8608 O O . GLY C 1 325 ? 36.96805 17.76639 32.06124 1.000 15.03599 317 GLY C O 1
ATOM 8609 N N . ARG C 1 326 ? 35.69144 15.91841 32.19857 1.000 14.34339 318 ARG C N 1
ATOM 8610 C CA . ARG C 1 326 ? 36.18409 15.51756 33.51500 1.000 13.65946 318 ARG C CA 1
ATOM 8611 C C . ARG C 1 326 ? 37.41849 14.61516 33.44369 1.000 12.68346 318 ARG C C 1
ATOM 8612 O O . ARG C 1 326 ? 37.65418 13.79889 34.34563 1.000 13.78686 318 ARG C O 1
ATOM 8620 N N . TRP C 1 327 ? 38.23514 14.78591 32.40177 1.000 12.74495 319 TRP C N 1
ATOM 8621 C CA . TRP C 1 327 ? 39.43729 13.97840 32.20440 1.000 11.51193 319 TRP C CA 1
ATOM 8622 C C . TRP C 1 327 ? 40.37746 14.03069 33.41604 1.000 12.51147 319 TRP C C 1
ATOM 8623 O O . TRP C 1 327 ? 40.92084 13.00626 33.85779 1.000 10.97399 319 TRP C O 1
ATOM 8634 N N . PHE C 1 328 ? 40.64119 15.22435 33.92622 1.000 13.50334 320 PHE C N 1
ATOM 8635 C CA . PHE C 1 328 ? 41.57244 15.37144 35.04264 1.000 12.54137 320 PHE C CA 1
ATOM 8636 C C . PHE C 1 328 ? 40.79111 15.18319 36.33883 1.000 15.19983 320 PHE C C 1
ATOM 8637 O O . PHE C 1 328 ? 40.41546 16.14047 37.01938 1.000 14.85350 320 PHE C O 1
ATOM 8645 N N . SER C 1 329 ? 40.56181 13.91649 36.69196 1.000 12.05990 321 SER C N 1
ATOM 8646 C CA . SER C 1 329 ? 39.83429 13.59942 37.92077 1.000 13.74598 321 SER C CA 1
ATOM 8647 C C . SER C 1 329 ? 40.29389 12.24751 38.44509 1.000 13.36014 321 SER C C 1
ATOM 8648 O O . SER C 1 329 ? 40.74547 11.39029 37.68034 1.000 13.36906 321 SER C O 1
ATOM 8651 N N . GLN C 1 330 ? 40.15538 12.05075 39.75413 1.000 9.55088 322 GLN C N 1
ATOM 8652 C CA . GLN C 1 330 ? 40.46621 10.73657 40.30725 1.000 11.37766 322 GLN C CA 1
ATOM 8653 C C . GLN C 1 330 ? 39.52486 9.67332 39.75611 1.000 9.62858 322 GLN C C 1
ATOM 8654 O O . GLN C 1 330 ? 39.91441 8.51275 39.60899 1.000 10.52829 322 GLN C O 1
ATOM 8660 N N . THR C 1 331 ? 38.28201 10.04275 39.45715 1.000 10.46278 323 THR C N 1
ATOM 8661 C CA . THR C 1 331 ? 37.34443 9.09111 38.85583 1.000 10.04957 323 THR C CA 1
ATOM 8662 C C . THR C 1 331 ? 37.89985 8.52990 37.54808 1.000 11.62105 323 THR C C 1
ATOM 8663 O O . THR C 1 331 ? 37.86052 7.32118 37.30838 1.000 10.15379 323 THR C O 1
ATOM 8667 N N . LYS C 1 332 ? 38.43548 9.40027 36.69755 1.000 9.73178 324 LYS C N 1
ATOM 8668 C CA . LYS C 1 332 ? 39.04497 8.93021 35.45756 1.000 11.24331 324 LYS C CA 1
ATOM 8669 C C . LYS C 1 332 ? 40.25820 8.04641 35.74864 1.000 13.20561 324 LYS C C 1
ATOM 8670 O O . LYS C 1 332 ? 40.47671 7.03344 35.06976 1.000 13.09561 324 LYS C O 1
ATOM 8676 N N . GLN C 1 333 ? 41.09462 8.44231 36.72228 1.000 10.38319 325 GLN C N 1
ATOM 8677 C CA . GLN C 1 333 ? 42.25390 7.61013 37.05947 1.000 12.93942 325 GLN C CA 1
ATOM 8678 C C . GLN C 1 333 ? 41.82305 6.20535 37.47121 1.000 13.49341 325 GLN C C 1
ATOM 8679 O O . GLN C 1 333 ? 42.47680 5.21339 37.12078 1.000 10.65633 325 GLN C O 1
ATOM 8685 N N . ALA C 1 334 ? 40.75082 6.10336 38.25442 1.000 9.77465 326 ALA C N 1
ATOM 8686 C CA . ALA C 1 334 ? 40.30378 4.78349 38.70278 1.000 9.92167 326 ALA C CA 1
ATOM 8687 C C . ALA C 1 334 ? 39.77938 3.94932 37.52867 1.000 11.05163 326 ALA C C 1
ATOM 8688 O O . ALA C 1 334 ? 40.07205 2.74583 37.42879 1.000 9.00078 326 ALA C O 1
ATOM 8690 N N . LEU C 1 335 ? 39.01082 4.57170 36.62067 1.000 10.86718 327 LEU C N 1
ATOM 8691 C CA . LEU C 1 335 ? 38.55404 3.86209 35.42996 1.000 10.19729 327 LEU C CA 1
ATOM 8692 C C . LEU C 1 335 ? 39.71712 3.39140 34.56762 1.000 11.32540 327 LEU C C 1
ATOM 8693 O O . LEU C 1 335 ? 39.68068 2.28956 34.01456 1.000 9.69296 327 LEU C O 1
ATOM 8698 N N . ASP C 1 336 ? 40.72821 4.24112 34.39259 1.000 11.54155 328 ASP C N 1
ATOM 8699 C CA . ASP C 1 336 ? 41.88432 3.86571 33.59547 1.000 13.93904 328 ASP C CA 1
ATOM 8700 C C . ASP C 1 336 ? 42.60381 2.66184 34.19729 1.000 12.33625 328 ASP C C 1
ATOM 8701 O O . ASP C 1 336 ? 43.09203 1.79454 33.46465 1.000 10.19693 328 ASP C O 1
ATOM 8706 N N . ALA C 1 337 ? 42.67918 2.59299 35.53285 1.000 10.10942 329 ALA C N 1
ATOM 8707 C CA . ALA C 1 337 ? 43.33692 1.45695 36.17676 1.000 12.96343 329 ALA C CA 1
ATOM 8708 C C . ALA C 1 337 ? 42.57496 0.16154 35.91286 1.000 9.90740 329 ALA C C 1
ATOM 8709 O O . ALA C 1 337 ? 43.18196 -0.87729 35.62945 1.000 10.56148 329 ALA C O 1
ATOM 8711 N N . PHE C 1 338 ? 41.24416 0.21456 36.00846 1.000 8.36742 330 PHE C N 1
ATOM 8712 C CA . PHE C 1 338 ? 40.40307 -0.91941 35.65998 1.000 8.28078 330 PHE C CA 1
ATOM 8713 C C . PHE C 1 338 ? 40.62838 -1.32909 34.20580 1.000 9.74395 330 PHE C C 1
ATOM 8714 O O . PHE C 1 338 ? 40.87436 -2.49856 33.89944 1.000 9.61191 330 PHE C O 1
ATOM 8722 N N . ILE C 1 339 ? 40.54262 -0.36120 33.29945 1.000 8.44290 331 ILE C N 1
ATOM 8723 C CA . ILE C 1 339 ? 40.65292 -0.65389 31.86855 1.000 9.31282 331 ILE C CA 1
ATOM 8724 C C . ILE C 1 339 ? 42.00435 -1.27458 31.54755 1.000 10.67759 331 ILE C C 1
ATOM 8725 O O . ILE C 1 339 ? 42.09007 -2.24711 30.78222 1.000 9.86635 331 ILE C O 1
ATOM 8730 N N . ASP C 1 340 ? 43.08589 -0.72272 32.11621 1.000 10.22965 332 ASP C N 1
ATOM 8731 C CA . ASP C 1 340 ? 44.41634 -1.23399 31.77836 1.000 12.61145 332 ASP C CA 1
ATOM 8732 C C . ASP C 1 340 ? 44.58094 -2.70146 32.16920 1.000 13.45159 332 ASP C C 1
ATOM 8733 O O . ASP C 1 340 ? 45.24994 -3.45942 31.46474 1.000 10.68306 332 ASP C O 1
ATOM 8738 N N . VAL C 1 341 ? 43.98718 -3.12934 33.28463 1.000 10.62880 333 VAL C N 1
ATOM 8739 C CA . VAL C 1 341 ? 44.02147 -4.55579 33.60674 1.000 13.13711 333 VAL C CA 1
ATOM 8740 C C . VAL C 1 341 ? 43.33297 -5.38151 32.51798 1.000 10.85329 333 VAL C C 1
ATOM 8741 O O . VAL C 1 341 ? 43.85993 -6.41001 32.06813 1.000 11.58144 333 VAL C O 1
ATOM 8745 N N . THR C 1 342 ? 42.12919 -4.96561 32.10505 1.000 9.97226 334 THR C N 1
ATOM 8746 C CA . THR C 1 342 ? 41.39228 -5.72911 31.10626 1.000 9.14313 334 THR C CA 1
ATOM 8747 C C . THR C 1 342 ? 42.11995 -5.77957 29.76578 1.000 10.43875 334 THR C C 1
ATOM 8748 O O . THR C 1 342 ? 41.82869 -6.66012 28.95606 1.000 11.53317 334 THR C O 1
ATOM 8752 N N . GLN C 1 343 ? 43.03747 -4.85701 29.51172 1.000 11.37546 335 GLN C N 1
ATOM 8753 C CA . GLN C 1 343 ? 43.68920 -4.80353 28.20707 1.000 12.83297 335 GLN C CA 1
ATOM 8754 C C . GLN C 1 343 ? 44.99546 -5.59075 28.16513 1.000 11.67694 335 GLN C C 1
ATOM 8755 O O . GLN C 1 343 ? 45.61018 -5.66791 27.09537 1.000 12.59653 335 GLN C O 1
ATOM 8761 N N . GLN C 1 344 ? 45.39223 -6.22671 29.27026 1.000 13.01751 336 GLN C N 1
ATOM 8762 C CA A GLN C 1 344 ? 46.71420 -6.85806 29.33705 0.820 14.76853 336 GLN C CA 1
ATOM 8763 C CA B GLN C 1 344 ? 46.70929 -6.85957 29.33853 0.180 14.82266 336 GLN C CA 1
ATOM 8764 C C . GLN C 1 344 ? 46.91231 -7.90975 28.25052 1.000 14.40277 336 GLN C C 1
ATOM 8765 O O . GLN C 1 344 ? 48.04302 -8.09721 27.77289 1.000 15.46509 336 GLN C O 1
ATOM 8772 N N . HIS C 1 345 ? 45.85156 -8.61747 27.85853 1.000 12.97892 337 HIS C N 1
ATOM 8773 C CA . HIS C 1 345 ? 45.97152 -9.68523 26.86252 1.000 13.37015 337 HIS C CA 1
ATOM 8774 C C . HIS C 1 345 ? 45.28117 -9.35974 25.54156 1.000 12.96464 337 HIS C C 1
ATOM 8775 O O . HIS C 1 345 ? 45.11392 -10.25699 24.70497 1.000 12.62986 337 HIS C O 1
ATOM 8782 N N . VAL C 1 346 ? 44.88760 -8.10959 25.32350 1.000 11.34606 338 VAL C N 1
ATOM 8783 C CA . VAL C 1 346 ? 44.19105 -7.74029 24.09997 1.000 11.09112 338 VAL C CA 1
ATOM 8784 C C . VAL C 1 346 ? 45.28196 -7.48327 23.06182 1.000 14.75322 338 VAL C C 1
ATOM 8785 O O . VAL C 1 346 ? 45.61110 -6.33816 22.73605 1.000 14.09432 338 VAL C O 1
ATOM 8789 N N . THR C 1 347 ? 45.87017 -8.57430 22.57371 1.000 13.61127 339 THR C N 1
ATOM 8790 C CA . THR C 1 347 ? 47.07653 -8.55764 21.76649 1.000 13.07055 339 THR C CA 1
ATOM 8791 C C . THR C 1 347 ? 46.86700 -9.56866 20.65355 1.000 16.18580 339 THR C C 1
ATOM 8792 O O . THR C 1 347 ? 46.47596 -10.71044 20.91318 1.000 15.42728 339 THR C O 1
ATOM 8796 N N . GLY C 1 348 ? 47.08156 -9.14538 19.41863 1.000 13.22703 340 GLY C N 1
ATOM 8797 C CA . GLY C 1 348 ? 46.83424 -10.04613 18.31116 1.000 14.57048 340 GLY C CA 1
ATOM 8798 C C . GLY C 1 348 ? 46.62769 -9.24898 17.03552 1.000 19.12995 340 GLY C C 1
ATOM 8799 O O . GLY C 1 348 ? 46.96082 -8.06618 16.96484 1.000 14.63524 340 GLY C O 1
ATOM 8800 N N . CYS C 1 349 ? 46.02955 -9.92212 16.05783 1.000 15.31780 341 CYS C N 1
ATOM 8801 C CA . CYS C 1 349 ? 46.02336 -9.47446 14.67268 1.000 15.24141 341 CYS C CA 1
ATOM 8802 C C . CYS C 1 349 ? 44.57971 -9.46457 14.19047 1.000 17.12251 341 CYS C C 1
ATOM 8803 O O . CYS C 1 349 ? 43.86249 -10.44908 14.39673 1.000 18.61823 341 CYS C O 1
ATOM 8806 N N . VAL C 1 350 ? 44.12701 -8.34922 13.60491 1.000 13.39098 342 VAL C N 1
ATOM 8807 C CA . VAL C 1 350 ? 42.77604 -8.27415 13.03982 1.000 14.52449 342 VAL C CA 1
ATOM 8808 C C . VAL C 1 350 ? 42.87765 -7.84709 11.58177 1.000 18.77594 342 VAL C C 1
ATOM 8809 O O . VAL C 1 350 ? 43.46085 -6.79661 11.27844 1.000 15.45684 342 VAL C O 1
ATOM 8813 N N . LYS C 1 351 ? 42.30169 -8.64714 10.68657 1.000 14.39665 343 LYS C N 1
ATOM 8814 C CA . LYS C 1 351 ? 42.21041 -8.30807 9.27203 1.000 13.43263 343 LYS C CA 1
ATOM 8815 C C . LYS C 1 351 ? 40.79984 -7.79823 8.97969 1.000 16.80164 343 LYS C C 1
ATOM 8816 O O . LYS C 1 351 ? 39.80678 -8.40862 9.40743 1.000 15.85377 343 LYS C O 1
ATOM 8822 N N . LEU C 1 352 ? 40.70099 -6.66337 8.27681 1.000 14.82236 344 LEU C N 1
ATOM 8823 C CA . LEU C 1 352 ? 39.40138 -6.09827 7.95106 1.000 12.67430 344 LEU C CA 1
ATOM 8824 C C . LEU C 1 352 ? 39.37802 -5.72586 6.48723 1.000 15.82517 344 LEU C C 1
ATOM 8825 O O . LEU C 1 352 ? 40.39547 -5.32157 5.93400 1.000 17.71875 344 LEU C O 1
ATOM 8830 N N . LYS C 1 353 ? 38.20838 -5.85586 5.87103 1.000 15.23118 345 LYS C N 1
ATOM 8831 C CA . LYS C 1 353 ? 38.00329 -5.36507 4.51445 1.000 16.31123 345 LYS C CA 1
ATOM 8832 C C . LYS C 1 353 ? 37.25940 -4.03832 4.56842 1.000 16.16600 345 LYS C C 1
ATOM 8833 O O . LYS C 1 353 ? 36.21300 -3.92645 5.22492 1.000 17.26412 345 LYS C O 1
ATOM 8839 N N . LEU C 1 354 ? 37.82424 -3.02294 3.91891 1.000 14.73702 346 LEU C N 1
ATOM 8840 C CA . LEU C 1 354 ? 37.18868 -1.71594 3.80890 1.000 16.69598 346 LEU C CA 1
ATOM 8841 C C . LEU C 1 354 ? 36.54263 -1.61223 2.43236 1.000 16.95118 346 LEU C C 1
ATOM 8842 O O . LEU C 1 354 ? 37.20830 -1.80433 1.40484 1.000 16.07786 346 LEU C O 1
ATOM 8847 N N . PHE C 1 355 ? 35.24338 -1.31176 2.40816 1.000 16.88103 347 PHE C N 1
ATOM 8848 C CA . PHE C 1 355 ? 34.53305 -1.39541 1.14702 1.000 17.31922 347 PHE C CA 1
ATOM 8849 C C . PHE C 1 355 ? 33.19299 -0.68930 1.24632 1.000 17.52668 347 PHE C C 1
ATOM 8850 O O . PHE C 1 355 ? 32.34441 -1.07464 2.06092 1.000 16.11838 347 PHE C O 1
ATOM 8858 N N . LYS C 1 356 ? 33.02293 0.37279 0.45245 1.000 17.35002 348 LYS C N 1
ATOM 8859 C CA . LYS C 1 356 ? 31.72590 1.02781 0.28570 1.000 17.33229 348 LYS C CA 1
ATOM 8860 C C . LYS C 1 356 ? 31.11791 1.44860 1.62412 1.000 15.95921 348 LYS C C 1
ATOM 8861 O O . LYS C 1 356 ? 29.90895 1.30339 1.85045 1.000 16.97201 348 LYS C O 1
ATOM 8867 N N . GLY C 1 357 ? 31.95752 1.98474 2.51442 1.000 14.96326 349 GLY C N 1
ATOM 8868 C CA . GLY C 1 357 ? 31.52089 2.43769 3.82422 1.000 16.45254 349 GLY C CA 1
ATOM 8869 C C . GLY C 1 357 ? 31.43755 1.36245 4.88924 1.000 18.46487 349 GLY C C 1
ATOM 8870 O O . GLY C 1 357 ? 31.12039 1.67859 6.04974 1.000 16.93239 349 GLY C O 1
ATOM 8871 N N . ASN C 1 358 ? 31.72904 0.11628 4.54701 1.000 15.13144 350 ASN C N 1
ATOM 8872 C CA . ASN C 1 358 ? 31.66108 -1.00657 5.47260 1.000 15.38358 350 ASN C CA 1
ATOM 8873 C C . ASN C 1 358 ? 33.05161 -1.38446 5.97108 1.000 15.68617 350 ASN C C 1
ATOM 8874 O O . ASN C 1 358 ? 34.04669 -1.26397 5.24697 1.000 14.61971 350 ASN C O 1
ATOM 8879 N N . ILE C 1 359 ? 33.10023 -1.85903 7.21446 1.000 12.15072 351 ILE C N 1
ATOM 8880 C CA . ILE C 1 359 ? 34.28434 -2.46134 7.81801 1.000 14.14186 351 ILE C CA 1
ATOM 8881 C C . ILE C 1 359 ? 33.92570 -3.91988 8.06445 1.000 18.83578 351 ILE C C 1
ATOM 8882 O O . ILE C 1 359 ? 33.15536 -4.23397 8.98441 1.000 17.75042 351 ILE C O 1
ATOM 8887 N N . ILE C 1 360 ? 34.47443 -4.81338 7.25782 1.000 13.93376 352 ILE C N 1
ATOM 8888 C CA . ILE C 1 360 ? 34.01412 -6.19733 7.18636 1.000 14.51629 352 ILE C CA 1
ATOM 8889 C C . ILE C 1 360 ? 35.06522 -7.08033 7.84334 1.000 16.96447 352 ILE C C 1
ATOM 8890 O O . ILE C 1 360 ? 36.23313 -7.07516 7.41652 1.000 16.52770 352 ILE C O 1
ATOM 8895 N N . PRO C 1 361 ? 34.71444 -7.82811 8.88371 1.000 13.88273 353 PRO C N 1
ATOM 8896 C CA . PRO C 1 361 ? 35.67424 -8.76482 9.47725 1.000 16.90422 353 PRO C CA 1
ATOM 8897 C C . PRO C 1 361 ? 36.24848 -9.71118 8.42753 1.000 16.43117 353 PRO C C 1
ATOM 8898 O O . PRO C 1 361 ? 35.52566 -10.28563 7.60213 1.000 15.44750 353 PRO C O 1
ATOM 8902 N N . ALA C 1 362 ? 37.56619 -9.87026 8.45487 1.000 14.12307 354 ALA C N 1
ATOM 8903 C CA . ALA C 1 362 ? 38.21660 -10.77934 7.52008 1.000 18.04956 354 ALA C CA 1
ATOM 8904 C C . ALA C 1 362 ? 39.13425 -11.75804 8.25173 1.000 17.24864 354 ALA C C 1
ATOM 8905 O O . ALA C 1 362 ? 40.00880 -12.35739 7.62835 1.000 21.81640 354 ALA C O 1
ATOM 8907 N N . GLY C 1 363 ? 38.93542 -11.94334 9.55369 1.000 18.16797 355 GLY C N 1
ATOM 8908 C CA . GLY C 1 363 ? 39.74054 -12.88354 10.32004 1.000 17.23766 355 GLY C CA 1
ATOM 8909 C C . GLY C 1 363 ? 40.49981 -12.21488 11.45459 1.000 17.45210 355 GLY C C 1
ATOM 8910 O O . GLY C 1 363 ? 40.91976 -11.06526 11.33101 1.000 18.23556 355 GLY C O 1
ATOM 8911 N N . MET C 1 364 ? 40.67384 -12.90919 12.58156 1.000 15.30132 356 MET C N 1
ATOM 8912 C CA . MET C 1 364 ? 41.50294 -12.38818 13.65399 1.000 12.87323 356 MET C CA 1
ATOM 8913 C C . MET C 1 364 ? 42.17012 -13.54374 14.38129 1.000 15.52826 356 MET C C 1
ATOM 8914 O O . MET C 1 364 ? 41.69743 -14.68851 14.34295 1.000 15.99205 356 MET C O 1
ATOM 8919 N N . HIS C 1 365 ? 43.28311 -13.24220 15.04557 1.000 15.30875 357 HIS C N 1
ATOM 8920 C CA . HIS C 1 365 ? 43.91420 -14.25834 15.87906 1.000 15.29056 357 HIS C CA 1
ATOM 8921 C C . HIS C 1 365 ? 44.68415 -13.59882 17.01779 1.000 18.28010 357 HIS C C 1
ATOM 8922 O O . HIS C 1 365 ? 45.00309 -12.40808 16.98852 1.000 15.85250 357 HIS C O 1
ATOM 8929 N N . SER C 1 366 ? 44.95660 -14.39700 18.04757 1.000 14.67267 358 SER C N 1
ATOM 8930 C CA . SER C 1 366 ? 45.61167 -13.86284 19.23425 1.000 16.99108 358 SER C CA 1
ATOM 8931 C C . SER C 1 366 ? 46.29502 -15.00904 19.93871 1.000 16.71436 358 SER C C 1
ATOM 8932 O O . SER C 1 366 ? 45.67207 -16.06512 20.11311 1.000 17.42242 358 SER C O 1
ATOM 8935 N N . PRO C 1 367 ? 47.53956 -14.84961 20.38152 1.000 17.50241 359 PRO C N 1
ATOM 8936 C CA . PRO C 1 367 ? 48.12919 -15.88082 21.24261 1.000 16.78846 359 PRO C CA 1
ATOM 8937 C C . PRO C 1 367 ? 47.35661 -16.06977 22.54413 1.000 20.31265 359 PRO C C 1
ATOM 8938 O O . PRO C 1 367 ? 47.55850 -17.08276 23.21972 1.000 20.58579 359 PRO C O 1
ATOM 8942 N N . TYR C 1 368 ? 46.46516 -15.14390 22.90077 1.000 16.65679 360 TYR C N 1
ATOM 8943 C CA . TYR C 1 368 ? 45.67259 -15.22835 24.12914 1.000 14.20802 360 TYR C CA 1
ATOM 8944 C C . TYR C 1 368 ? 44.19549 -15.45602 23.83310 1.000 17.17893 360 TYR C C 1
ATOM 8945 O O . TYR C 1 368 ? 43.34963 -15.21571 24.69844 1.000 16.24485 360 TYR C O 1
ATOM 8954 N N . SER C 1 369 ? 43.87395 -15.90682 22.62306 1.000 15.18715 361 SER C N 1
ATOM 8955 C CA . SER C 1 369 ? 42.50036 -16.28123 22.32150 1.000 20.04364 361 SER C CA 1
ATOM 8956 C C . SER C 1 369 ? 41.97706 -17.29376 23.33426 1.000 18.61594 361 SER C C 1
ATOM 8957 O O . SER C 1 369 ? 42.65424 -18.26778 23.67334 1.000 16.23490 361 SER C O 1
ATOM 8960 N N . LEU C 1 370 ? 40.74696 -17.07445 23.78390 1.000 13.73613 362 LEU C N 1
ATOM 8961 C CA . LEU C 1 370 ? 40.03608 -18.01912 24.62212 1.000 15.73639 362 LEU C CA 1
ATOM 8962 C C . LEU C 1 370 ? 39.09294 -18.89435 23.81902 1.000 17.46840 362 LEU C C 1
ATOM 8963 O O . LEU C 1 370 ? 38.35981 -19.68491 24.40053 1.000 19.03273 362 LEU C O 1
ATOM 8968 N N . HIS C 1 371 ? 39.09881 -18.77042 22.49679 1.000 17.62513 363 HIS C N 1
ATOM 8969 C CA . HIS C 1 371 ? 38.27432 -19.60059 21.63891 1.000 23.32381 363 HIS C CA 1
ATOM 8970 C C . HIS C 1 371 ? 39.03432 -20.87295 21.29937 1.000 28.36704 363 HIS C C 1
ATOM 8971 O O . HIS C 1 371 ? 40.17108 -20.80955 20.82522 1.000 30.23078 363 HIS C O 1
ATOM 8978 N N . HIS C 1 372 ? 38.40709 -22.01548 21.53246 1.000 33.95366 364 HIS C N 1
ATOM 8979 C CA . HIS C 1 372 ? 39.04705 -23.30038 21.26754 1.000 46.93463 364 HIS C CA 1
ATOM 8980 C C . HIS C 1 372 ? 38.01044 -24.32989 20.84290 1.000 50.37063 364 HIS C C 1
ATOM 8981 O O . HIS C 1 372 ? 37.40611 -24.19107 19.77957 1.000 42.61245 364 HIS C O 1
ATOM 8988 N N . ASN C 1 385 ? 30.78545 -32.09253 28.88565 1.000 65.21617 377 ASN C N 1
ATOM 8989 C CA . ASN C 1 385 ? 30.04793 -33.31200 28.56656 1.000 73.03352 377 ASN C CA 1
ATOM 8990 C C . ASN C 1 385 ? 28.54250 -33.04957 28.51291 1.000 75.13010 377 ASN C C 1
ATOM 8991 O O . ASN C 1 385 ? 28.07977 -31.95277 28.83435 1.000 65.20590 377 ASN C O 1
ATOM 8993 N N . GLN C 1 386 ? 27.78330 -34.06658 28.09432 1.000 91.08845 378 GLN C N 1
ATOM 8994 C CA . GLN C 1 386 ? 26.32991 -33.94630 28.07647 1.000 83.65057 378 GLN C CA 1
ATOM 8995 C C . GLN C 1 386 ? 25.75275 -34.02632 29.48284 1.000 77.91500 378 GLN C C 1
ATOM 8996 O O . GLN C 1 386 ? 24.68682 -33.45620 29.75080 1.000 71.91493 378 GLN C O 1
ATOM 8998 N N . LYS C 1 387 ? 26.44025 -34.72405 30.39182 1.000 72.87699 379 LYS C N 1
ATOM 8999 C CA . LYS C 1 387 ? 25.97541 -34.78499 31.77274 1.000 67.74832 379 LYS C CA 1
ATOM 9000 C C . LYS C 1 387 ? 26.14039 -33.44540 32.47669 1.000 57.25165 379 LYS C C 1
ATOM 9001 O O . LYS C 1 387 ? 25.31966 -33.09767 33.33317 1.000 60.70670 379 LYS C O 1
ATOM 9003 N N . ASP C 1 388 ? 27.17924 -32.67577 32.13298 1.000 49.02471 380 ASP C N 1
ATOM 9004 C CA . ASP C 1 388 ? 27.35585 -31.37038 32.76922 1.000 38.82309 380 ASP C CA 1
ATOM 9005 C C . ASP C 1 388 ? 26.16524 -30.45919 32.48958 1.000 35.36075 380 ASP C C 1
ATOM 9006 O O . ASP C 1 388 ? 25.72533 -29.71250 33.37195 1.000 27.08479 380 ASP C O 1
ATOM 9011 N N . ALA C 1 389 ? 25.61540 -30.52040 31.26974 1.000 31.42110 381 ALA C N 1
ATOM 9012 C CA . ALA C 1 389 ? 24.59574 -29.55211 30.86744 1.000 28.85689 381 ALA C CA 1
ATOM 9013 C C . ALA C 1 389 ? 23.31402 -29.70418 31.68186 1.000 30.15130 381 ALA C C 1
ATOM 9014 O O . ALA C 1 389 ? 22.70724 -28.70302 32.08593 1.000 27.21245 381 ALA C O 1
ATOM 9016 N N . GLU C 1 390 ? 22.87777 -30.93836 31.94382 1.000 29.35567 382 GLU C N 1
ATOM 9017 C CA . GLU C 1 390 ? 21.61669 -31.09378 32.65958 1.000 27.73563 382 GLU C CA 1
ATOM 9018 C C . GLU C 1 390 ? 21.72122 -30.53419 34.07207 1.000 26.32690 382 GLU C C 1
ATOM 9019 O O . GLU C 1 390 ? 20.80176 -29.86116 34.54483 1.000 24.60387 382 GLU C O 1
ATOM 9025 N N . GLY C 1 391 ? 22.85108 -30.76891 34.74645 1.000 25.85225 383 GLY C N 1
ATOM 9026 C CA . GLY C 1 391 ? 23.04209 -30.19095 36.06932 1.000 27.83323 383 GLY C CA 1
ATOM 9027 C C . GLY C 1 391 ? 23.08768 -28.67554 36.04583 1.000 23.00238 383 GLY C C 1
ATOM 9028 O O . GLY C 1 391 ? 22.48030 -28.00887 36.89635 1.000 24.87298 383 GLY C O 1
ATOM 9029 N N . PHE C 1 392 ? 23.79761 -28.10752 35.07287 1.000 23.40074 384 PHE C N 1
ATOM 9030 C CA . PHE C 1 392 ? 23.83010 -26.65406 34.96825 1.000 22.45048 384 PHE C CA 1
ATOM 9031 C C . PHE C 1 392 ? 22.43838 -26.10276 34.70669 1.000 26.44245 384 PHE C C 1
ATOM 9032 O O . PHE C 1 392 ? 22.01849 -25.13186 35.34394 1.000 21.31004 384 PHE C O 1
ATOM 9040 N N . ILE C 1 393 ? 21.70526 -26.72343 33.78013 1.000 23.09112 385 ILE C N 1
ATOM 9041 C CA . ILE C 1 393 ? 20.35118 -26.27082 33.46565 1.000 22.45043 385 ILE C CA 1
ATOM 9042 C C . ILE C 1 393 ? 19.47524 -26.27082 34.71474 1.000 21.39425 385 ILE C C 1
ATOM 9043 O O . ILE C 1 393 ? 18.76492 -25.30090 34.99398 1.000 21.27219 385 ILE C O 1
ATOM 9048 N N . ASN C 1 394 ? 19.49877 -27.36921 35.47456 1.000 22.03438 386 ASN C N 1
ATOM 9049 C CA . ASN C 1 394 ? 18.59502 -27.48785 36.61718 1.000 23.86219 386 ASN C CA 1
ATOM 9050 C C . ASN C 1 394 ? 18.89833 -26.45232 37.69528 1.000 24.16617 386 ASN C C 1
ATOM 9051 O O . ASN C 1 394 ? 17.97540 -25.88513 38.29575 1.000 23.49217 386 ASN C O 1
ATOM 9056 N N . LEU C 1 395 ? 20.17788 -26.18867 37.96626 1.000 19.69967 387 LEU C N 1
ATOM 9057 C CA . LEU C 1 395 ? 20.47499 -25.21218 39.01071 1.000 19.81266 387 LEU C CA 1
ATOM 9058 C C . LEU C 1 395 ? 20.33191 -23.77969 38.50127 1.000 19.72885 387 LEU C C 1
ATOM 9059 O O . LEU C 1 395 ? 19.87420 -22.90609 39.24457 1.000 20.29291 387 LEU C O 1
ATOM 9064 N N . PHE C 1 396 ? 20.70675 -23.52051 37.23854 1.000 20.65077 388 PHE C N 1
ATOM 9065 C CA . PHE C 1 396 ? 20.48913 -22.19986 36.66174 1.000 23.31008 388 PHE C CA 1
ATOM 9066 C C . PHE C 1 396 ? 19.01442 -21.82191 36.66943 1.000 22.90444 388 PHE C C 1
ATOM 9067 O O . PHE C 1 396 ? 18.66968 -20.64190 36.83630 1.000 25.27441 388 PHE C O 1
ATOM 9075 N N . SER C 1 397 ? 18.13301 -22.79648 36.47815 1.000 22.40626 389 SER C N 1
ATOM 9076 C CA A SER C 1 397 ? 16.70413 -22.53476 36.37839 0.271 20.09833 389 SER C CA 1
ATOM 9077 C CA B SER C 1 397 ? 16.70181 -22.54538 36.37469 0.729 20.01059 389 SER C CA 1
ATOM 9078 C C . SER C 1 397 ? 15.95094 -22.83318 37.66644 1.000 22.89842 389 SER C C 1
ATOM 9079 O O . SER C 1 397 ? 14.71613 -22.72210 37.69007 1.000 23.24970 389 SER C O 1
ATOM 9084 N N . LEU C 1 398 ? 16.65664 -23.20600 38.73534 1.000 22.45851 390 LEU C N 1
ATOM 9085 C CA . LEU C 1 398 ? 15.97586 -23.61215 39.96476 1.000 22.15031 390 LEU C CA 1
ATOM 9086 C C . LEU C 1 398 ? 15.14849 -22.47212 40.54683 1.000 25.97414 390 LEU C C 1
ATOM 9087 O O . LEU C 1 398 ? 13.99935 -22.67672 40.96461 1.000 26.20863 390 LEU C O 1
ATOM 9092 N N . SER C 1 399 ? 15.71887 -21.26527 40.58338 1.000 24.55223 391 SER C N 1
ATOM 9093 C CA A SER C 1 399 ? 14.99206 -20.10465 41.08619 0.427 25.75682 391 SER C CA 1
ATOM 9094 C CA B SER C 1 399 ? 14.96982 -20.13459 41.11622 0.573 25.77150 391 SER C CA 1
ATOM 9095 C C . SER C 1 399 ? 13.68203 -19.90946 40.32704 1.000 24.82523 391 SER C C 1
ATOM 9096 O O . SER C 1 399 ? 12.63065 -19.64086 40.92433 1.000 26.31990 391 SER C O 1
ATOM 9101 N N . ALA C 1 400 ? 13.72051 -20.07057 38.99845 1.000 24.75297 392 ALA C N 1
ATOM 9102 C CA . ALA C 1 400 ? 12.50500 -19.90552 38.19738 1.000 21.08932 392 ALA C CA 1
ATOM 9103 C C . ALA C 1 400 ? 11.49238 -21.00443 38.49920 1.000 23.46150 392 ALA C C 1
ATOM 9104 O O . ALA C 1 400 ? 10.28129 -20.74952 38.56695 1.000 24.09948 392 ALA C O 1
ATOM 9106 N N . LYS C 1 401 ? 11.96534 -22.23372 38.67946 1.000 22.28697 393 LYS C N 1
ATOM 9107 C CA . LYS C 1 401 ? 11.06038 -23.31291 39.05371 1.000 22.55033 393 LYS C CA 1
ATOM 9108 C C . LYS C 1 401 ? 10.42123 -23.06732 40.43015 1.000 22.45147 393 LYS C C 1
ATOM 9109 O O . LYS C 1 401 ? 9.21677 -23.27460 40.60153 1.000 21.99638 393 LYS C O 1
ATOM 9115 N N . ILE C 1 402 ? 11.19748 -22.61459 41.41828 1.000 21.57986 394 ILE C N 1
ATOM 9116 C CA A ILE C 1 402 ? 10.61459 -22.33565 42.73249 0.635 23.48332 394 ILE C CA 1
ATOM 9117 C CA B ILE C 1 402 ? 10.61821 -22.33100 42.73278 0.365 23.48772 394 ILE C CA 1
ATOM 9118 C C . ILE C 1 402 ? 9.56928 -21.23148 42.62422 1.000 21.15486 394 ILE C C 1
ATOM 9119 O O . ILE C 1 402 ? 8.47839 -21.33089 43.19928 1.000 22.22114 394 ILE C O 1
ATOM 9128 N N . TYR C 1 403 ? 9.88333 -20.17007 41.87413 1.000 20.80429 395 TYR C N 1
ATOM 9129 C CA . TYR C 1 403 ? 8.96064 -19.05263 41.72632 1.000 23.18005 395 TYR C CA 1
ATOM 9130 C C . TYR C 1 403 ? 7.64463 -19.49938 41.09715 1.000 22.93623 395 TYR C C 1
ATOM 9131 O O . TYR C 1 403 ? 6.56337 -19.12758 41.57258 1.000 24.11456 395 TYR C O 1
ATOM 9140 N N . SER C 1 404 ? 7.70910 -20.32052 40.04350 1.000 23.01944 396 SER C N 1
ATOM 9141 C CA A SER C 1 404 ? 6.48010 -20.73910 39.37102 0.707 24.61421 396 SER C CA 1
ATOM 9142 C CA B SER C 1 404 ? 6.48788 -20.74954 39.36677 0.293 24.60732 396 SER C CA 1
ATOM 9143 C C . SER C 1 404 ? 5.68022 -21.72563 40.21065 1.000 25.52653 396 SER C C 1
ATOM 9144 O O . SER C 1 404 ? 4.45714 -21.81096 40.05845 1.000 27.22647 396 SER C O 1
ATOM 9149 N N . GLN C 1 405 ? 6.33605 -22.48214 41.08857 1.000 24.74783 397 GLN C N 1
ATOM 9150 C CA . GLN C 1 405 ? 5.56937 -23.31896 42.01399 1.000 25.92493 397 GLN C CA 1
ATOM 9151 C C . GLN C 1 405 ? 4.83268 -22.46693 43.05124 1.000 26.61953 397 GLN C C 1
ATOM 9152 O O . GLN C 1 405 ? 3.70042 -22.78100 43.44339 1.000 28.34320 397 GLN C O 1
ATOM 9158 N N . VAL C 1 406 ? 5.45135 -21.38275 43.50535 1.000 25.61750 398 VAL C N 1
ATOM 9159 C CA . VAL C 1 406 ? 4.78978 -20.52160 44.48198 1.000 28.18130 398 VAL C CA 1
ATOM 9160 C C . VAL C 1 406 ? 3.63284 -19.76738 43.83130 1.000 27.97709 398 VAL C C 1
ATOM 9161 O O . VAL C 1 406 ? 2.53064 -19.67375 44.38749 1.000 29.71467 398 VAL C O 1
ATOM 9165 N N . HIS C 1 407 ? 3.87573 -19.20541 42.65594 1.000 27.52314 399 HIS C N 1
ATOM 9166 C CA . HIS C 1 407 ? 2.86056 -18.49132 41.88452 1.000 29.07886 399 HIS C CA 1
ATOM 9167 C C . HIS C 1 407 ? 2.26946 -19.42198 40.82412 1.000 34.82328 399 HIS C C 1
ATOM 9168 O O . HIS C 1 407 ? 2.43380 -19.23666 39.61143 1.000 39.16693 399 HIS C O 1
ATOM 9175 N N . GLN C 1 408 ? 1.59169 -20.45957 41.32504 1.000 31.12072 400 GLN C N 1
ATOM 9176 C CA . GLN C 1 408 ? 1.11052 -21.54960 40.48229 1.000 36.88477 400 GLN C CA 1
ATOM 9177 C C . GLN C 1 408 ? 0.03068 -21.03860 39.53889 1.000 41.59288 400 GLN C C 1
ATOM 9178 O O . GLN C 1 408 ? -0.97159 -20.46175 39.97831 1.000 39.69789 400 GLN C O 1
ATOM 9180 N N . GLY C 1 409 ? 0.24034 -21.24994 38.24150 1.000 51.20329 401 GLY C N 1
ATOM 9181 C CA . GLY C 1 409 ? -0.67282 -20.77498 37.22720 1.000 52.66736 401 GLY C CA 1
ATOM 9182 C C . GLY C 1 409 ? -0.40567 -19.36641 36.75405 1.000 57.96627 401 GLY C C 1
ATOM 9183 O O . GLY C 1 409 ? -1.07919 -18.90185 35.82273 1.000 61.11873 401 GLY C O 1
ATOM 9184 N N . GLY C 1 410 ? 0.55752 -18.67535 37.35670 1.000 47.09181 402 GLY C N 1
ATOM 9185 C CA . GLY C 1 410 ? 0.79864 -17.29364 37.00024 1.000 53.30588 402 GLY C CA 1
ATOM 9186 C C . GLY C 1 410 ? 1.43757 -17.14797 35.63175 1.000 51.90694 402 GLY C C 1
ATOM 9187 O O . GLY C 1 410 ? 2.17422 -18.01588 35.15494 1.000 49.20279 402 GLY C O 1
ATOM 9188 N N . ASN C 1 411 ? 1.14362 -16.02177 34.99319 1.000 48.06179 403 ASN C N 1
ATOM 9189 C CA . ASN C 1 411 ? 1.74698 -15.66434 33.72229 1.000 49.83268 403 ASN C CA 1
ATOM 9190 C C . ASN C 1 411 ? 2.88362 -14.67087 33.96011 1.000 40.37351 403 ASN C C 1
ATOM 9191 O O . ASN C 1 411 ? 3.13152 -14.22159 35.08304 1.000 38.80123 403 ASN C O 1
ATOM 9196 N N . TYR C 1 412 ? 3.57551 -14.31306 32.88288 1.000 37.09387 404 TYR C N 1
ATOM 9197 C CA . TYR C 1 412 ? 4.64844 -13.32479 32.92491 1.000 36.30275 404 TYR C CA 1
ATOM 9198 C C . TYR C 1 412 ? 4.36527 -12.18836 31.95113 1.000 44.03409 404 TYR C C 1
ATOM 9199 O O . TYR C 1 412 ? 5.27465 -11.61726 31.33664 1.000 41.92422 404 TYR C O 1
ATOM 9208 N N . ASP C 1 413 ? 3.08648 -11.84960 31.81401 1.000 38.56901 405 ASP C N 1
ATOM 9209 C CA . ASP C 1 413 ? 2.63541 -10.82528 30.88201 1.000 55.91138 405 ASP C CA 1
ATOM 9210 C C . ASP C 1 413 ? 2.84833 -9.41667 31.43378 1.000 56.64771 405 ASP C C 1
ATOM 9211 O O . ASP C 1 413 ? 2.96561 -9.20914 32.64880 1.000 43.10401 405 ASP C O 1
ATOM 9217 N N . VAL D 1 12 ? 4.33526 -41.80855 35.64074 1.000 52.08448 4 VAL D N 1
ATOM 9218 C CA . VAL D 1 12 ? 3.89670 -42.72109 34.59030 1.000 60.67800 4 VAL D CA 1
ATOM 9219 C C . VAL D 1 12 ? 3.78302 -41.97663 33.25527 1.000 56.61012 4 VAL D C 1
ATOM 9220 O O . VAL D 1 12 ? 2.73113 -41.42228 32.93553 1.000 58.67311 4 VAL D O 1
ATOM 9222 N N . ILE D 1 13 ? 4.86649 -41.96560 32.47805 1.000 53.25119 5 ILE D N 1
ATOM 9223 C CA . ILE D 1 13 ? 4.89418 -41.24232 31.20841 1.000 45.86267 5 ILE D CA 1
ATOM 9224 C C . ILE D 1 13 ? 4.05294 -41.97523 30.16953 1.000 46.29649 5 ILE D C 1
ATOM 9225 O O . ILE D 1 13 ? 4.53282 -42.89705 29.50250 1.000 47.33875 5 ILE D O 1
ATOM 9230 N N . LYS D 1 14 ? 2.79072 -41.57206 30.02422 1.000 42.81677 6 LYS D N 1
ATOM 9231 C CA . LYS D 1 14 ? 1.92961 -42.12672 28.99126 1.000 35.68035 6 LYS D CA 1
ATOM 9232 C C . LYS D 1 14 ? 1.88915 -41.27710 27.72641 1.000 37.70819 6 LYS D C 1
ATOM 9233 O O . LYS D 1 14 ? 1.54727 -41.79541 26.65798 1.000 38.37668 6 LYS D O 1
ATOM 9235 N N . LYS D 1 15 ? 2.24707 -39.99937 27.80902 1.000 31.80777 7 LYS D N 1
ATOM 9236 C CA . LYS D 1 15 ? 2.00847 -39.09113 26.69894 1.000 27.68489 7 LYS D CA 1
ATOM 9237 C C . LYS D 1 15 ? 3.03270 -37.96830 26.75195 1.000 26.65782 7 LYS D C 1
ATOM 9238 O O . LYS D 1 15 ? 3.21673 -37.35081 27.80613 1.000 28.12813 7 LYS D O 1
ATOM 9244 N N . ILE D 1 16 ? 3.66554 -37.69363 25.61366 1.000 21.65965 8 ILE D N 1
ATOM 9245 C CA . ILE D 1 16 ? 4.77504 -36.75291 25.51350 1.000 20.23252 8 ILE D CA 1
ATOM 9246 C C . ILE D 1 16 ? 4.47766 -35.77446 24.39039 1.000 25.53181 8 ILE D C 1
ATOM 9247 O O . ILE D 1 16 ? 4.09879 -36.19469 23.29058 1.000 22.91273 8 ILE D O 1
ATOM 9252 N N . ALA D 1 17 ? 4.68122 -34.47887 24.64704 1.000 19.08410 9 ALA D N 1
ATOM 9253 C CA . ALA D 1 17 ? 4.63604 -33.46785 23.58872 1.000 19.15488 9 ALA D CA 1
ATOM 9254 C C . ALA D 1 17 ? 6.05294 -33.07985 23.19058 1.000 20.10597 9 ALA D C 1
ATOM 9255 O O . ALA D 1 17 ? 6.85748 -32.70625 24.04751 1.000 18.76854 9 ALA D O 1
ATOM 9257 N N . LEU D 1 18 ? 6.34465 -33.14569 21.88581 1.000 17.56852 10 LEU D N 1
ATOM 9258 C CA . LEU D 1 18 ? 7.67695 -32.90520 21.34972 1.000 16.58439 10 LEU D CA 1
ATOM 9259 C C . LEU D 1 18 ? 7.66807 -31.66120 20.47051 1.000 17.49929 10 LEU D C 1
ATOM 9260 O O . LEU D 1 18 ? 6.85184 -31.54995 19.54351 1.000 18.48634 10 LEU D O 1
ATOM 9265 N N . ALA D 1 19 ? 8.56384 -30.72280 20.78000 1.000 15.98768 11 ALA D N 1
ATOM 9266 C CA . ALA D 1 19 ? 8.81915 -29.57961 19.90904 1.000 14.40199 11 ALA D CA 1
ATOM 9267 C C . ALA D 1 19 ? 9.53834 -30.10111 18.67040 1.000 16.92781 11 ALA D C 1
ATOM 9268 O O . ALA D 1 19 ? 10.69732 -30.51784 18.74801 1.000 18.53492 11 ALA D O 1
ATOM 9270 N N . TYR D 1 20 ? 8.84817 -30.08417 17.53550 1.000 14.91778 12 TYR D N 1
ATOM 9271 C CA . TYR D 1 20 ? 9.23980 -30.84160 16.35413 1.000 17.43019 12 TYR D CA 1
ATOM 9272 C C . TYR D 1 20 ? 9.52520 -29.87533 15.21900 1.000 20.59143 12 TYR D C 1
ATOM 9273 O O . TYR D 1 20 ? 8.63993 -29.12027 14.80593 1.000 17.38836 12 TYR D O 1
ATOM 9282 N N . SER D 1 21 ? 10.75567 -29.89968 14.71163 1.000 20.20544 13 SER D N 1
ATOM 9283 C CA . SER D 1 21 ? 11.17255 -28.94527 13.69913 1.000 24.68829 13 SER D CA 1
ATOM 9284 C C . SER D 1 21 ? 11.16757 -29.53064 12.29574 1.000 26.88637 13 SER D C 1
ATOM 9285 O O . SER D 1 21 ? 11.25649 -28.77280 11.32034 1.000 28.59362 13 SER D O 1
ATOM 9288 N N . GLY D 1 22 ? 11.07250 -30.84645 12.16119 1.000 26.16154 14 GLY D N 1
ATOM 9289 C CA . GLY D 1 22 ? 11.05704 -31.46109 10.85570 1.000 26.38288 14 GLY D CA 1
ATOM 9290 C C . GLY D 1 22 ? 12.39242 -32.00426 10.40230 1.000 35.48067 14 GLY D C 1
ATOM 9291 O O . GLY D 1 22 ? 12.43649 -32.71662 9.39425 1.000 40.37214 14 GLY D O 1
ATOM 9292 N N . GLY D 1 23 ? 13.47421 -31.70181 11.11008 1.000 29.18783 15 GLY D N 1
ATOM 9293 C CA . GLY D 1 23 ? 14.75963 -32.26333 10.74307 1.000 45.00710 15 GLY D CA 1
ATOM 9294 C C . GLY D 1 23 ? 14.82246 -33.76826 10.97474 1.000 42.70273 15 GLY D C 1
ATOM 9295 O O . GLY D 1 23 ? 13.90019 -34.39856 11.49921 1.000 32.95453 15 GLY D O 1
ATOM 9296 N N . LEU D 1 24 ? 15.95296 -34.35645 10.56726 1.000 39.09701 16 LEU D N 1
ATOM 9297 C CA . LEU D 1 24 ? 16.17089 -35.77898 10.81340 1.000 34.85061 16 LEU D CA 1
ATOM 9298 C C . LEU D 1 24 ? 16.13563 -36.09425 12.30921 1.000 34.74136 16 LEU D C 1
ATOM 9299 O O . LEU D 1 24 ? 15.54507 -37.09941 12.72761 1.000 33.53843 16 LEU D O 1
ATOM 9304 N N . ASP D 1 25 ? 16.72246 -35.22051 13.12919 1.000 31.64930 17 ASP D N 1
ATOM 9305 C CA . ASP D 1 25 ? 16.90847 -35.51434 14.54776 1.000 36.23006 17 ASP D CA 1
ATOM 9306 C C . ASP D 1 25 ? 15.58220 -35.59320 15.29318 1.000 31.07302 17 ASP D C 1
ATOM 9307 O O . ASP D 1 25 ? 15.33157 -36.56399 16.00908 1.000 28.98046 17 ASP D O 1
ATOM 9312 N N . THR D 1 26 ? 14.72060 -34.57420 15.16937 1.000 32.04835 18 THR D N 1
ATOM 9313 C CA . THR D 1 26 ? 13.44560 -34.68563 15.86474 1.000 29.89154 18 THR D CA 1
ATOM 9314 C C . THR D 1 26 ? 12.57332 -35.76110 15.24631 1.000 22.68370 18 THR D C 1
ATOM 9315 O O . THR D 1 26 ? 11.72369 -36.32414 15.94161 1.000 26.99218 18 THR D O 1
ATOM 9319 N N . SER D 1 27 ? 12.78137 -36.09440 13.97194 1.000 23.45561 19 SER D N 1
ATOM 9320 C CA . SER D 1 27 ? 12.03301 -37.20633 13.39894 1.000 23.35656 19 SER D CA 1
ATOM 9321 C C . SER D 1 27 ? 12.37405 -38.51211 14.10879 1.000 28.23865 19 SER D C 1
ATOM 9322 O O . SER D 1 27 ? 11.47496 -39.25410 14.51425 1.000 27.99438 19 SER D O 1
ATOM 9325 N N . ILE D 1 28 ? 13.66866 -38.79632 14.30911 1.000 25.45461 20 ILE D N 1
ATOM 9326 C CA . ILE D 1 28 ? 14.00571 -40.07153 14.94192 1.000 26.73683 20 ILE D CA 1
ATOM 9327 C C . ILE D 1 28 ? 13.70152 -40.05323 16.44056 1.000 26.67063 20 ILE D C 1
ATOM 9328 O O . ILE D 1 28 ? 13.57876 -41.12095 17.05541 1.000 26.49650 20 ILE D O 1
ATOM 9333 N N . MET D 1 29 ? 13.54280 -38.87444 17.04820 1.000 23.76873 21 MET D N 1
ATOM 9334 C CA . MET D 1 29 ? 13.16270 -38.85115 18.46060 1.000 22.93669 21 MET D CA 1
ATOM 9335 C C . MET D 1 29 ? 11.74919 -39.36908 18.69949 1.000 27.03168 21 MET D C 1
ATOM 9336 O O . MET D 1 29 ? 11.44824 -39.79771 19.81694 1.000 24.06297 21 MET D O 1
ATOM 9341 N N . ILE D 1 30 ? 10.87455 -39.33658 17.69836 1.000 23.43605 22 ILE D N 1
ATOM 9342 C CA . ILE D 1 30 ? 9.53021 -39.88464 17.90225 1.000 26.97534 22 ILE D CA 1
ATOM 9343 C C . ILE D 1 30 ? 9.63367 -41.38490 18.17830 1.000 29.44400 22 ILE D C 1
ATOM 9344 O O . ILE D 1 30 ? 9.17312 -41.82606 19.24247 1.000 29.54797 22 ILE D O 1
ATOM 9349 N N . PRO D 1 31 ? 10.22785 -42.21494 17.30636 1.000 32.16109 23 PRO D N 1
ATOM 9350 C CA . PRO D 1 31 ? 10.36665 -43.63138 17.68007 1.000 29.51090 23 PRO D CA 1
ATOM 9351 C C . PRO D 1 31 ? 11.25426 -43.85010 18.88866 1.000 28.37388 23 PRO D C 1
ATOM 9352 O O . PRO D 1 31 ? 11.00785 -44.78912 19.65639 1.000 30.22631 23 PRO D O 1
ATOM 9356 N N . TRP D 1 32 ? 12.28624 -43.02662 19.07789 1.000 29.23134 24 TRP D N 1
ATOM 9357 C CA . TRP D 1 32 ? 13.13466 -43.17617 20.25620 1.000 31.91388 24 TRP D CA 1
ATOM 9358 C C . TRP D 1 32 ? 12.32762 -42.96295 21.53237 1.000 31.17538 24 TRP D C 1
ATOM 9359 O O . TRP D 1 32 ? 12.42809 -43.75029 22.48251 1.000 32.61546 24 TRP D O 1
ATOM 9370 N N . LEU D 1 33 ? 11.51323 -41.90396 21.56343 1.000 25.47635 25 LEU D N 1
ATOM 9371 C CA . LEU D 1 33 ? 10.66695 -41.65488 22.72971 1.000 30.89106 25 LEU D CA 1
ATOM 9372 C C . LEU D 1 33 ? 9.70098 -42.80553 22.96551 1.000 34.50863 25 LEU D C 1
ATOM 9373 O O . LEU D 1 33 ? 9.48912 -43.22195 24.11206 1.000 32.49446 25 LEU D O 1
ATOM 9378 N N . LYS D 1 34 ? 9.10643 -43.33564 21.88979 1.000 33.51754 26 LYS D N 1
ATOM 9379 C CA . LYS D 1 34 ? 8.17335 -44.44987 22.03717 1.000 37.32666 26 LYS D CA 1
ATOM 9380 C C . LYS D 1 34 ? 8.88707 -45.72421 22.46648 1.000 37.24927 26 LYS D C 1
ATOM 9381 O O . LYS D 1 34 ? 8.27976 -46.57725 23.11903 1.000 47.87373 26 LYS D O 1
ATOM 9387 N N . GLU D 1 35 ? 10.17502 -45.85790 22.13639 1.000 36.68527 27 GLU D N 1
ATOM 9388 C CA . GLU D 1 35 ? 10.95903 -47.00532 22.59026 1.000 38.41888 27 GLU D CA 1
ATOM 9389 C C . GLU D 1 35 ? 11.31179 -46.90533 24.06968 1.000 40.31938 27 GLU D C 1
ATOM 9390 O O . GLU D 1 35 ? 11.26932 -47.90627 24.78886 1.000 44.14697 27 GLU D O 1
ATOM 9396 N N . HIS D 1 36 ? 11.70444 -45.72268 24.53732 1.000 38.67525 28 HIS D N 1
ATOM 9397 C CA . HIS D 1 36 ? 12.22595 -45.59571 25.89302 1.000 46.35270 28 HIS D CA 1
ATOM 9398 C C . HIS D 1 36 ? 11.15605 -45.29159 26.93233 1.000 45.06061 28 HIS D C 1
ATOM 9399 O O . HIS D 1 36 ? 11.44754 -45.36007 28.13112 1.000 43.31468 28 HIS D O 1
ATOM 9406 N N . TYR D 1 37 ? 9.93306 -44.97295 26.50542 1.000 44.64599 29 TYR D N 1
ATOM 9407 C CA . TYR D 1 37 ? 8.77682 -44.81007 27.38839 1.000 45.25437 29 TYR D CA 1
ATOM 9408 C C . TYR D 1 37 ? 7.68584 -45.72232 26.83804 1.000 46.19429 29 TYR D C 1
ATOM 9409 O O . TYR D 1 37 ? 6.88779 -45.30874 25.99382 1.000 50.83601 29 TYR D O 1
ATOM 9418 N N . GLU D 1 38 ? 7.67770 -46.96957 27.30519 1.000 50.34078 30 GLU D N 1
ATOM 9419 C CA . GLU D 1 38 ? 6.82224 -48.00168 26.73342 1.000 51.07472 30 GLU D CA 1
ATOM 9420 C C . GLU D 1 38 ? 5.37760 -47.53430 26.62405 1.000 48.72681 30 GLU D C 1
ATOM 9421 O O . GLU D 1 38 ? 4.80829 -46.99769 27.57876 1.000 52.40252 30 GLU D O 1
ATOM 9423 N N . HIS D 1 39 ? 4.79571 -47.73337 25.44095 1.000 60.61619 31 HIS D N 1
ATOM 9424 C CA . HIS D 1 39 ? 3.40365 -47.38081 25.16518 1.000 66.75962 31 HIS D CA 1
ATOM 9425 C C . HIS D 1 39 ? 3.13868 -45.88623 25.34744 1.000 63.38959 31 HIS D C 1
ATOM 9426 O O . HIS D 1 39 ? 2.00754 -45.48198 25.63468 1.000 65.31256 31 HIS D O 1
ATOM 9428 N N . ALA D 1 40 ? 4.16290 -45.04319 25.19349 1.000 48.37958 32 ALA D N 1
ATOM 9429 C CA . ALA D 1 40 ? 3.93865 -43.60509 25.25423 1.000 43.97928 32 ALA D CA 1
ATOM 9430 C C . ALA D 1 40 ? 3.49377 -43.09192 23.89412 1.000 39.39712 32 ALA D C 1
ATOM 9431 O O . ALA D 1 40 ? 4.11833 -43.38112 22.87050 1.000 38.00681 32 ALA D O 1
ATOM 9433 N N . GLU D 1 41 ? 2.41786 -42.32219 23.90214 1.000 35.70790 33 GLU D N 1
ATOM 9434 C CA . GLU D 1 41 ? 1.96927 -41.57519 22.74090 1.000 29.87635 33 GLU D CA 1
ATOM 9435 C C . GLU D 1 41 ? 2.75807 -40.27159 22.61649 1.000 25.35058 33 GLU D C 1
ATOM 9436 O O . GLU D 1 41 ? 3.03587 -39.60360 23.61939 1.000 22.97298 33 GLU D O 1
ATOM 9442 N N . VAL D 1 42 ? 3.13425 -39.90524 21.38733 1.000 22.57622 34 VAL D N 1
ATOM 9443 C CA . VAL D 1 42 ? 3.91093 -38.69277 21.14970 1.000 25.63480 34 VAL D CA 1
ATOM 9444 C C . VAL D 1 42 ? 3.09484 -37.74660 20.28640 1.000 24.20478 34 VAL D C 1
ATOM 9445 O O . VAL D 1 42 ? 2.61666 -38.13602 19.22031 1.000 26.04223 34 VAL D O 1
ATOM 9449 N N . ILE D 1 43 ? 2.94556 -36.50439 20.73532 1.000 20.25064 35 ILE D N 1
ATOM 9450 C CA A ILE D 1 43 ? 2.29722 -35.43295 19.98124 0.506 22.20332 35 ILE D CA 1
ATOM 9451 C CA B ILE D 1 43 ? 2.31497 -35.48315 19.91438 0.494 22.21022 35 ILE D CA 1
ATOM 9452 C C . ILE D 1 43 ? 3.37286 -34.45853 19.52648 1.000 21.80588 35 ILE D C 1
ATOM 9453 O O . ILE D 1 43 ? 4.22634 -34.06659 20.33031 1.000 22.66163 35 ILE D O 1
ATOM 9462 N N . ALA D 1 44 ? 3.34001 -34.05945 18.26359 1.000 19.57752 36 ALA D N 1
ATOM 9463 C CA . ALA D 1 44 ? 4.31644 -33.10308 17.75073 1.000 19.69085 36 ALA D CA 1
ATOM 9464 C C . ALA D 1 44 ? 3.73531 -31.69308 17.75529 1.000 17.03719 36 ALA D C 1
ATOM 9465 O O . ALA D 1 44 ? 2.56300 -31.49220 17.42928 1.000 17.87281 36 ALA D O 1
ATOM 9467 N N . VAL D 1 45 ? 4.55830 -30.72286 18.14483 1.000 20.08124 37 VAL D N 1
ATOM 9468 C CA . VAL D 1 45 ? 4.19808 -29.30896 18.11597 1.000 17.14176 37 VAL D CA 1
ATOM 9469 C C . VAL D 1 45 ? 5.17558 -28.60847 17.17088 1.000 16.92279 37 VAL D C 1
ATOM 9470 O O . VAL D 1 45 ? 6.39303 -28.66582 17.38031 1.000 18.59310 37 VAL D O 1
ATOM 9474 N N . ILE D 1 46 ? 4.63843 -27.97247 16.12902 1.000 16.13107 38 ILE D N 1
ATOM 9475 C CA . ILE D 1 46 ? 5.41417 -27.33746 15.05613 1.000 17.16859 38 ILE D CA 1
ATOM 9476 C C . ILE D 1 46 ? 5.01438 -25.87030 14.99924 1.000 20.09358 38 ILE D C 1
ATOM 9477 O O . ILE D 1 46 ? 3.84052 -25.55515 14.75425 1.000 18.67836 38 ILE D O 1
ATOM 9482 N N . CYS D 1 47 ? 5.98348 -24.97221 15.19891 1.000 17.43489 39 CYS D N 1
ATOM 9483 C CA . CYS D 1 47 ? 5.72119 -23.54264 15.16607 1.000 16.87141 39 CYS D CA 1
ATOM 9484 C C . CYS D 1 47 ? 6.12420 -22.96295 13.81674 1.000 23.16510 39 CYS D C 1
ATOM 9485 O O . CYS D 1 47 ? 7.22549 -23.22986 13.32704 1.000 18.86121 39 CYS D O 1
ATOM 9488 N N . ASP D 1 48 ? 5.24832 -22.14939 13.23889 1.000 19.44822 40 ASP D N 1
ATOM 9489 C CA . ASP D 1 48 ? 5.62327 -21.30936 12.10799 1.000 21.49491 40 ASP D CA 1
ATOM 9490 C C . ASP D 1 48 ? 6.16452 -20.00140 12.65912 1.000 21.75551 40 ASP D C 1
ATOM 9491 O O . ASP D 1 48 ? 5.39866 -19.16289 13.15369 1.000 19.14917 40 ASP D O 1
ATOM 9496 N N . LEU D 1 49 ? 7.48436 -19.82804 12.55255 1.000 19.30353 41 LEU D N 1
ATOM 9497 C CA . LEU D 1 49 ? 8.17305 -18.62396 12.97723 1.000 19.73607 41 LEU D CA 1
ATOM 9498 C C . LEU D 1 49 ? 8.70272 -17.81519 11.80311 1.000 21.68325 41 LEU D C 1
ATOM 9499 O O . LEU D 1 49 ? 9.38435 -16.80942 12.02378 1.000 22.43639 41 LEU D O 1
ATOM 9504 N N . GLY D 1 50 ? 8.39594 -18.22854 10.57483 1.000 22.78356 42 GLY D N 1
ATOM 9505 C CA . GLY D 1 50 ? 8.98371 -17.62425 9.39214 1.000 25.00189 42 GLY D CA 1
ATOM 9506 C C . GLY D 1 50 ? 10.21674 -18.32552 8.87505 1.000 25.71023 42 GLY D C 1
ATOM 9507 O O . GLY D 1 50 ? 11.00846 -17.70162 8.15433 1.000 27.70457 42 GLY D O 1
ATOM 9508 N N . GLN D 1 51 ? 10.40586 -19.60631 9.21352 1.000 24.44298 43 GLN D N 1
ATOM 9509 C CA . GLN D 1 51 ? 11.55406 -20.34958 8.70606 1.000 28.33336 43 GLN D CA 1
ATOM 9510 C C . GLN D 1 51 ? 11.39744 -20.70620 7.23375 1.000 31.75002 43 GLN D C 1
ATOM 9511 O O . GLN D 1 51 ? 12.33053 -21.25798 6.64251 1.000 37.24849 43 GLN D O 1
ATOM 9517 N N . GLN D 1 52 ? 10.24047 -20.40022 6.64397 1.000 31.33282 44 GLN D N 1
ATOM 9518 C CA . GLN D 1 52 ? 9.98874 -20.55761 5.20709 1.000 38.83434 44 GLN D CA 1
ATOM 9519 C C . GLN D 1 52 ? 10.22200 -21.99973 4.75324 1.000 33.18445 44 GLN D C 1
ATOM 9520 O O . GLN D 1 52 ? 10.86904 -22.26718 3.74303 1.000 37.00404 44 GLN D O 1
ATOM 9526 N N . GLU D 1 53 ? 9.68772 -22.93825 5.52041 1.000 32.46985 45 GLU D N 1
ATOM 9527 C CA . GLU D 1 53 ? 9.68308 -24.33713 5.12780 1.000 39.72406 45 GLU D CA 1
ATOM 9528 C C . GLU D 1 53 ? 8.25191 -24.79442 4.88088 1.000 34.41199 45 GLU D C 1
ATOM 9529 O O . GLU D 1 53 ? 7.28428 -24.10306 5.21144 1.000 32.55303 45 GLU D O 1
ATOM 9535 N N . ASP D 1 54 ? 8.12936 -25.96877 4.27179 1.000 35.40953 46 ASP D N 1
ATOM 9536 C CA . ASP D 1 54 ? 6.82443 -26.55336 3.97964 1.000 36.01323 46 ASP D CA 1
ATOM 9537 C C . ASP D 1 54 ? 6.30805 -27.21098 5.25154 1.000 30.01493 46 ASP D C 1
ATOM 9538 O O . ASP D 1 54 ? 6.70843 -28.32816 5.60056 1.000 32.95120 46 ASP D O 1
ATOM 9543 N N . LEU D 1 55 ? 5.39575 -26.52962 5.94358 1.000 33.06714 47 LEU D N 1
ATOM 9544 C CA . LEU D 1 55 ? 4.94424 -27.03652 7.23408 1.000 27.75539 47 LEU D CA 1
ATOM 9545 C C . LEU D 1 55 ? 3.94014 -28.17708 7.08671 1.000 29.25378 47 LEU D C 1
ATOM 9546 O O . LEU D 1 55 ? 3.84103 -29.02616 7.98199 1.000 26.87224 47 LEU D O 1
ATOM 9551 N N . ASP D 1 56 ? 3.18685 -28.20919 5.98415 1.000 29.60914 48 ASP D N 1
ATOM 9552 C CA . ASP D 1 56 ? 2.36116 -29.38186 5.69205 1.000 32.96676 48 ASP D CA 1
ATOM 9553 C C . ASP D 1 56 ? 3.21190 -30.64087 5.60040 1.000 32.58669 48 ASP D C 1
ATOM 9554 O O . ASP D 1 56 ? 2.85191 -31.68607 6.15555 1.000 32.96778 48 ASP D O 1
ATOM 9559 N N . ALA D 1 57 ? 4.34998 -30.55654 4.90474 1.000 29.87520 49 ALA D N 1
ATOM 9560 C CA . ALA D 1 57 ? 5.23307 -31.71054 4.77750 1.000 30.10135 49 ALA D CA 1
ATOM 9561 C C . ALA D 1 57 ? 5.81470 -32.10102 6.12342 1.000 27.28287 49 ALA D C 1
ATOM 9562 O O . ALA D 1 57 ? 5.95811 -33.29256 6.42541 1.000 29.93210 49 ALA D O 1
ATOM 9564 N N . ILE D 1 58 ? 6.16217 -31.10733 6.94511 1.000 28.86055 50 ILE D N 1
ATOM 9565 C CA . ILE D 1 58 ? 6.68150 -31.39345 8.27535 1.000 27.02579 50 ILE D CA 1
ATOM 9566 C C . ILE D 1 58 ? 5.60588 -32.04692 9.12958 1.000 23.74739 50 ILE D C 1
ATOM 9567 O O . ILE D 1 58 ? 5.87687 -32.99867 9.87035 1.000 25.31289 50 ILE D O 1
ATOM 9572 N N . LYS D 1 59 ? 4.36933 -31.54700 9.03984 1.000 26.20331 51 LYS D N 1
ATOM 9573 C CA . LYS D 1 59 ? 3.25954 -32.14812 9.77699 1.000 24.99196 51 LYS D CA 1
ATOM 9574 C C . LYS D 1 59 ? 3.07699 -33.60632 9.37131 1.000 26.26456 51 LYS D C 1
ATOM 9575 O O . LYS D 1 59 ? 2.98313 -34.50095 10.22515 1.000 26.58186 51 LYS D O 1
ATOM 9581 N N . ASN D 1 60 ? 3.04258 -33.86522 8.06165 1.000 26.20069 52 ASN D N 1
ATOM 9582 C CA . ASN D 1 60 ? 2.86320 -35.23265 7.58489 1.000 29.06630 52 ASN D CA 1
ATOM 9583 C C . ASN D 1 60 ? 4.04245 -36.10738 7.97363 1.000 29.06429 52 ASN D C 1
ATOM 9584 O O . ASN D 1 60 ? 3.86585 -37.28529 8.29662 1.000 30.93379 52 ASN D O 1
ATOM 9589 N N . LYS D 1 61 ? 5.25342 -35.54630 7.96247 1.000 27.86296 53 LYS D N 1
ATOM 9590 C CA . LYS D 1 61 ? 6.42121 -36.32860 8.34792 1.000 30.27156 53 LYS D CA 1
ATOM 9591 C C . LYS D 1 61 ? 6.35440 -36.73622 9.81677 1.000 26.73425 53 LYS D C 1
ATOM 9592 O O . LYS D 1 61 ? 6.72919 -37.85917 10.16708 1.000 28.11103 53 LYS D O 1
ATOM 9598 N N . ALA D 1 62 ? 5.88901 -35.83362 10.68754 1.000 25.80066 54 ALA D N 1
ATOM 9599 C CA . ALA D 1 62 ? 5.69334 -36.17275 12.09584 1.000 24.34877 54 ALA D CA 1
ATOM 9600 C C . ALA D 1 62 ? 4.70466 -37.32614 12.25043 1.000 27.25780 54 ALA D C 1
ATOM 9601 O O . ALA D 1 62 ? 4.94429 -38.27178 13.01157 1.000 26.16118 54 ALA D O 1
ATOM 9603 N N . LEU D 1 63 ? 3.58019 -37.26457 11.53318 1.000 25.84725 55 LEU D N 1
ATOM 9604 C CA . LEU D 1 63 ? 2.59548 -38.34081 11.62057 1.000 27.73760 55 LEU D CA 1
ATOM 9605 C C . LEU D 1 63 ? 3.15726 -39.64127 11.06111 1.000 30.07661 55 LEU D C 1
ATOM 9606 O O . LEU D 1 63 ? 2.99412 -40.70901 11.66467 1.000 27.25990 55 LEU D O 1
ATOM 9611 N N . LYS D 1 64 ? 3.82617 -39.57033 9.91003 1.000 28.48817 56 LYS D N 1
ATOM 9612 C CA . LYS D 1 64 ? 4.41435 -40.77650 9.33833 1.000 32.38090 56 LYS D CA 1
ATOM 9613 C C . LYS D 1 64 ? 5.51073 -41.33326 10.23810 1.000 30.31027 56 LYS D C 1
ATOM 9614 O O . LYS D 1 64 ? 5.71801 -42.54970 10.28200 1.000 36.87706 56 LYS D O 1
ATOM 9616 N N . SER D 1 65 ? 6.17728 -40.47279 10.99944 1.000 31.72934 57 SER D N 1
ATOM 9617 C CA . SER D 1 65 ? 7.22431 -40.91182 11.90887 1.000 33.96854 57 SER D CA 1
ATOM 9618 C C . SER D 1 65 ? 6.67601 -41.55075 13.17784 1.000 31.88929 57 SER D C 1
ATOM 9619 O O . SER D 1 65 ? 7.45970 -42.11825 13.94630 1.000 35.52984 57 SER D O 1
ATOM 9622 N N . GLY D 1 66 ? 5.37007 -41.46191 13.43139 1.000 31.88755 58 GLY D N 1
ATOM 9623 C CA . GLY D 1 66 ? 4.77190 -42.09705 14.59536 1.000 32.07775 58 GLY D CA 1
ATOM 9624 C C . GLY D 1 66 ? 4.02621 -41.18466 15.56572 1.000 29.86293 58 GLY D C 1
ATOM 9625 O O . GLY D 1 66 ? 3.47614 -41.69392 16.55518 1.000 28.81032 58 GLY D O 1
ATOM 9626 N N . ALA D 1 67 ? 3.96584 -39.87141 15.35899 1.000 26.42677 59 ALA D N 1
ATOM 9627 C CA . ALA D 1 67 ? 3.19663 -39.00191 16.25315 1.000 26.63305 59 ALA D CA 1
ATOM 9628 C C . ALA D 1 67 ? 1.70593 -39.28506 16.10615 1.000 25.57956 59 ALA D C 1
ATOM 9629 O O . ALA D 1 67 ? 1.21235 -39.50588 14.99714 1.000 26.34859 59 ALA D O 1
ATOM 9631 N N . SER D 1 68 ? 0.97779 -39.27899 17.22534 1.000 22.41531 60 SER D N 1
ATOM 9632 C CA . SER D 1 68 ? -0.46317 -39.49099 17.11834 1.000 23.62545 60 SER D CA 1
ATOM 9633 C C . SER D 1 68 ? -1.16900 -38.25852 16.57484 1.000 23.66722 60 SER D C 1
ATOM 9634 O O . SER D 1 68 ? -2.22331 -38.37989 15.93492 1.000 25.73363 60 SER D O 1
ATOM 9637 N N . LYS D 1 69 ? -0.60624 -37.08020 16.85038 1.000 24.28299 61 LYS D N 1
ATOM 9638 C CA . LYS D 1 69 ? -1.11954 -35.79037 16.42107 1.000 23.37701 61 LYS D CA 1
ATOM 9639 C C . LYS D 1 69 ? 0.06933 -34.89559 16.11223 1.000 22.86878 61 LYS D C 1
ATOM 9640 O O . LYS D 1 69 ? 1.14492 -35.04196 16.69791 1.000 22.06629 61 LYS D O 1
ATOM 9646 N N . ALA D 1 70 ? -0.13501 -33.94549 15.20799 1.000 24.22186 62 ALA D N 1
ATOM 9647 C CA . ALA D 1 70 ? 0.92123 -33.00420 14.84038 1.000 20.37443 62 ALA D CA 1
ATOM 9648 C C . ALA D 1 70 ? 0.26279 -31.63189 14.72436 1.000 20.27884 62 ALA D C 1
ATOM 9649 O O . ALA D 1 70 ? -0.48773 -31.38141 13.77870 1.000 21.53940 62 ALA D O 1
ATOM 9651 N N . TYR D 1 71 ? 0.46944 -30.78439 15.72945 1.000 19.42993 63 TYR D N 1
ATOM 9652 C CA . TYR D 1 71 ? -0.07212 -29.43517 15.70875 1.000 19.36712 63 TYR D CA 1
ATOM 9653 C C . TYR D 1 71 ? 0.87043 -28.51576 14.94685 1.000 18.91918 63 TYR D C 1
ATOM 9654 O O . TYR D 1 71 ? 2.06821 -28.49341 15.23188 1.000 19.21463 63 TYR D O 1
ATOM 9663 N N . VAL D 1 72 ? 0.33447 -27.73086 14.01192 1.000 19.52963 64 VAL D N 1
ATOM 9664 C CA . VAL D 1 72 ? 1.08760 -26.62913 13.40978 1.000 20.66276 64 VAL D CA 1
ATOM 9665 C C . VAL D 1 72 ? 0.45806 -25.33462 13.89471 1.000 20.01728 64 VAL D C 1
ATOM 9666 O O . VAL D 1 72 ? -0.73674 -25.09776 13.66614 1.000 21.88180 64 VAL D O 1
ATOM 9670 N N . VAL D 1 73 ? 1.24109 -24.50250 14.57488 1.000 19.13604 65 VAL D N 1
ATOM 9671 C CA A VAL D 1 73 ? 0.73939 -23.23111 15.08156 0.617 21.47977 65 VAL D CA 1
ATOM 9672 C CA B VAL D 1 73 ? 0.77791 -23.23252 15.12812 0.383 21.48426 65 VAL D CA 1
ATOM 9673 C C . VAL D 1 73 ? 1.46894 -22.09804 14.37869 1.000 21.73716 65 VAL D C 1
ATOM 9674 O O . VAL D 1 73 ? 2.70123 -22.00332 14.40322 1.000 19.33315 65 VAL D O 1
ATOM 9681 N N . ASP D 1 74 ? 0.69301 -21.24951 13.72117 1.000 21.85146 66 ASP D N 1
ATOM 9682 C CA . ASP D 1 74 ? 1.23789 -20.06685 13.07206 1.000 23.76465 66 ASP D CA 1
ATOM 9683 C C . ASP D 1 74 ? 1.42745 -19.00766 14.15495 1.000 18.39725 66 ASP D C 1
ATOM 9684 O O . ASP D 1 74 ? 0.44453 -18.45307 14.66872 1.000 20.23198 66 ASP D O 1
ATOM 9689 N N . VAL D 1 75 ? 2.67952 -18.74518 14.53157 1.000 19.14469 67 VAL D N 1
ATOM 9690 C CA . VAL D 1 75 ? 2.96613 -17.79895 15.60570 1.000 20.56591 67 VAL D CA 1
ATOM 9691 C C . VAL D 1 75 ? 3.72081 -16.56787 15.09858 1.000 16.50664 67 VAL D C 1
ATOM 9692 O O . VAL D 1 75 ? 4.31186 -15.84964 15.89379 1.000 16.69024 67 VAL D O 1
ATOM 9696 N N . LYS D 1 76 ? 3.68751 -16.29376 13.78891 1.000 16.64115 68 LYS D N 1
ATOM 9697 C CA . LYS D 1 76 ? 4.48126 -15.19137 13.25422 1.000 20.13821 68 LYS D CA 1
ATOM 9698 C C . LYS D 1 76 ? 4.02267 -13.85552 13.82892 1.000 20.65798 68 LYS D C 1
ATOM 9699 O O . LYS D 1 76 ? 4.84783 -13.03940 14.26013 1.000 16.05483 68 LYS D O 1
ATOM 9705 N N . ASN D 1 77 ? 2.70563 -13.61327 13.85513 1.000 18.87203 69 ASN D N 1
ATOM 9706 C CA . ASN D 1 77 ? 2.23655 -12.33709 14.39432 1.000 20.83764 69 ASN D CA 1
ATOM 9707 C C . ASN D 1 77 ? 2.46117 -12.24337 15.89933 1.000 19.56267 69 ASN D C 1
ATOM 9708 O O . ASN D 1 77 ? 2.83859 -11.17913 16.40536 1.000 19.19766 69 ASN D O 1
ATOM 9713 N N . GLU D 1 78 ? 2.25270 -13.34485 16.62772 1.000 16.64434 70 GLU D N 1
ATOM 9714 C CA . GLU D 1 78 ? 2.53671 -13.34012 18.06179 1.000 15.89068 70 GLU D CA 1
ATOM 9715 C C . GLU D 1 78 ? 4.02508 -13.11258 18.32757 1.000 15.21840 70 GLU D C 1
ATOM 9716 O O . GLU D 1 78 ? 4.39482 -12.36720 19.24716 1.000 15.27416 70 GLU D O 1
ATOM 9722 N N . PHE D 1 79 ? 4.89387 -13.75265 17.53135 1.000 16.66430 71 PHE D N 1
ATOM 9723 C CA . PHE D 1 79 ? 6.33645 -13.52174 17.63645 1.000 17.10987 71 PHE D CA 1
ATOM 9724 C C . PHE D 1 79 ? 6.68054 -12.04444 17.42563 1.000 18.06749 71 PHE D C 1
ATOM 9725 O O . PHE D 1 79 ? 7.39992 -11.44281 18.22973 1.000 13.45025 71 PHE D O 1
ATOM 9733 N N . ALA D 1 80 ? 6.15211 -11.43566 16.35982 1.000 16.44224 72 ALA D N 1
ATOM 9734 C CA . ALA D 1 80 ? 6.50233 -10.04879 16.06917 1.000 14.49665 72 ALA D CA 1
ATOM 9735 C C . ALA D 1 80 ? 6.00450 -9.10878 17.16165 1.000 17.59946 72 ALA D C 1
ATOM 9736 O O . ALA D 1 80 ? 6.75646 -8.26146 17.65161 1.000 15.37252 72 ALA D O 1
ATOM 9738 N N . THR D 1 81 ? 4.73513 -9.24924 17.56473 1.000 16.72689 73 THR D N 1
ATOM 9739 C CA . THR D 1 81 ? 4.13968 -8.27344 18.47557 1.000 16.42518 73 THR D CA 1
ATOM 9740 C C . THR D 1 81 ? 4.51853 -8.51442 19.93505 1.000 16.45390 73 THR D C 1
ATOM 9741 O O . THR D 1 81 ? 4.61349 -7.55327 20.69571 1.000 16.48019 73 THR D O 1
ATOM 9745 N N . GLN D 1 82 ? 4.71603 -9.76165 20.36240 1.000 16.21940 74 GLN D N 1
ATOM 9746 C CA A GLN D 1 82 ? 4.96266 -10.04423 21.77400 0.611 17.53603 74 GLN D CA 1
ATOM 9747 C CA B GLN D 1 82 ? 4.96374 -10.02131 21.77557 0.389 17.50921 74 GLN D CA 1
ATOM 9748 C C . GLN D 1 82 ? 6.43369 -10.25728 22.09037 1.000 16.66255 74 GLN D C 1
ATOM 9749 O O . GLN D 1 82 ? 6.80548 -10.24861 23.27193 1.000 14.35620 74 GLN D O 1
ATOM 9760 N N . TYR D 1 83 ? 7.28052 -10.42999 21.07766 1.000 14.72784 75 TYR D N 1
ATOM 9761 C CA . TYR D 1 83 ? 8.70351 -10.67783 21.30941 1.000 15.51744 75 TYR D CA 1
ATOM 9762 C C . TYR D 1 83 ? 9.55803 -9.64960 20.58353 1.000 14.42720 75 TYR D C 1
ATOM 9763 O O . TYR D 1 83 ? 10.32113 -8.91543 21.22493 1.000 15.07252 75 TYR D O 1
ATOM 9772 N N . LEU D 1 84 ? 9.41870 -9.53659 19.26334 1.000 11.85279 76 LEU D N 1
ATOM 9773 C CA . LEU D 1 84 ? 10.30331 -8.65803 18.50540 1.000 12.33705 76 LEU D CA 1
ATOM 9774 C C . LEU D 1 84 ? 10.03146 -7.18811 18.81248 1.000 14.70431 76 LEU D C 1
ATOM 9775 O O . LEU D 1 84 ? 10.96612 -6.38248 18.88262 1.000 14.71799 76 LEU D O 1
ATOM 9780 N N . TRP D 1 85 ? 8.75914 -6.80539 18.97832 1.000 14.07670 77 TRP D N 1
ATOM 9781 C CA . TRP D 1 85 ? 8.47364 -5.40293 19.28517 1.000 13.25196 77 TRP D CA 1
ATOM 9782 C C . TRP D 1 85 ? 9.03509 -4.99595 20.64605 1.000 16.85725 77 TRP D C 1
ATOM 9783 O O . TRP D 1 85 ? 9.64531 -3.91415 20.74193 1.000 14.92852 77 TRP D O 1
ATOM 9794 N N . PRO D 1 86 ? 8.85836 -5.76911 21.72513 1.000 14.64808 78 PRO D N 1
ATOM 9795 C CA . PRO D 1 86 ? 9.55127 -5.40921 22.97648 1.000 15.65639 78 PRO D CA 1
ATOM 9796 C C . PRO D 1 86 ? 11.05893 -5.36543 22.81538 1.000 16.30285 78 PRO D C 1
ATOM 9797 O O . PRO D 1 86 ? 11.71624 -4.52585 23.43947 1.000 13.60709 78 PRO D O 1
ATOM 9801 N N . LEU D 1 87 ? 11.62746 -6.24612 21.98636 1.000 14.32943 79 LEU D N 1
ATOM 9802 C CA . LEU D 1 87 ? 13.07071 -6.22699 21.78113 1.000 12.97621 79 LEU D CA 1
ATOM 9803 C C . LEU D 1 87 ? 13.48939 -4.94443 21.06808 1.000 14.50635 79 LEU D C 1
ATOM 9804 O O . LEU D 1 87 ? 14.45423 -4.29261 21.46985 1.000 15.61169 79 LEU D O 1
ATOM 9809 N N . VAL D 1 88 ? 12.76569 -4.56885 20.00520 1.000 12.32404 80 VAL D N 1
ATOM 9810 C CA . VAL D 1 88 ? 13.02801 -3.28987 19.33647 1.000 14.20662 80 VAL D CA 1
ATOM 9811 C C . VAL D 1 88 ? 12.97845 -2.14330 20.34133 1.000 16.44322 80 VAL D C 1
ATOM 9812 O O . VAL D 1 88 ? 13.84198 -1.25184 20.34985 1.000 14.89095 80 VAL D O 1
ATOM 9816 N N . LYS D 1 89 ? 11.94803 -2.13939 21.19433 1.000 13.60363 81 LYS D N 1
ATOM 9817 C CA . LYS D 1 89 ? 11.82325 -1.05533 22.16493 1.000 14.86416 81 LYS D CA 1
ATOM 9818 C C . LYS D 1 89 ? 12.99820 -1.04294 23.13467 1.000 14.14179 81 LYS D C 1
ATOM 9819 O O . LYS D 1 89 ? 13.41279 0.03487 23.58038 1.000 15.86768 81 LYS D O 1
ATOM 9825 N N . SER D 1 90 ? 13.54906 -2.22193 23.47582 1.000 12.53024 82 SER D N 1
ATOM 9826 C CA . SER D 1 90 ? 14.65383 -2.25973 24.43365 1.000 13.21675 82 SER D CA 1
ATOM 9827 C C . SER D 1 90 ? 15.94283 -1.69475 23.84548 1.000 15.46084 82 SER D C 1
ATOM 9828 O O . SER D 1 90 ? 16.77874 -1.17330 24.59639 1.000 13.95168 82 SER D O 1
ATOM 9831 N N . GLY D 1 91 ? 16.12200 -1.82095 22.53347 1.000 14.49938 83 GLY D N 1
ATOM 9832 C CA . GLY D 1 91 ? 17.36300 -1.49257 21.84743 1.000 16.71391 83 GLY D CA 1
ATOM 9833 C C . GLY D 1 91 ? 18.53261 -2.38185 22.20357 1.000 16.25122 83 GLY D C 1
ATOM 9834 O O . GLY D 1 91 ? 19.68314 -2.01164 21.96157 1.000 18.62249 83 GLY D O 1
ATOM 9835 N N . ALA D 1 92 ? 18.26621 -3.55791 22.75368 1.000 15.36807 84 ALA D N 1
ATOM 9836 C CA . ALA D 1 92 ? 19.30073 -4.41224 23.31765 1.000 14.01361 84 ALA D CA 1
ATOM 9837 C C . ALA D 1 92 ? 20.02685 -5.20466 22.23206 1.000 15.36151 84 ALA D C 1
ATOM 9838 O O . ALA D 1 92 ? 19.41497 -5.72806 21.30101 1.000 13.31317 84 ALA D O 1
ATOM 9840 N N . LEU D 1 93 ? 21.34955 -5.26409 22.35038 1.000 13.26414 85 LEU D N 1
ATOM 9841 C CA . LEU D 1 93 ? 22.18736 -6.12413 21.53745 1.000 17.40219 85 LEU D CA 1
ATOM 9842 C C . LEU D 1 93 ? 23.08256 -6.89994 22.47905 1.000 15.68306 85 LEU D C 1
ATOM 9843 O O . LEU D 1 93 ? 23.77358 -6.29868 23.30298 1.000 15.37493 85 LEU D O 1
ATOM 9848 N N . TYR D 1 94 ? 23.10449 -8.21708 22.34160 1.000 12.40056 86 TYR D N 1
ATOM 9849 C CA . TYR D 1 94 ? 23.94217 -9.01337 23.22960 1.000 11.11462 86 TYR D CA 1
ATOM 9850 C C . TYR D 1 94 ? 25.42158 -8.76575 22.93901 1.000 13.39836 86 TYR D C 1
ATOM 9851 O O . TYR D 1 94 ? 25.86001 -8.87854 21.79339 1.000 12.21632 86 TYR D O 1
ATOM 9860 N N . GLU D 1 95 ? 26.18444 -8.42079 23.99168 1.000 13.55029 87 GLU D N 1
ATOM 9861 C CA . GLU D 1 95 ? 27.60760 -8.06703 23.90239 1.000 15.27659 87 GLU D CA 1
ATOM 9862 C C . GLU D 1 95 ? 27.85467 -7.00293 22.83955 1.000 16.33622 87 GLU D C 1
ATOM 9863 O O . GLU D 1 95 ? 28.91589 -6.96757 22.20657 1.000 16.96273 87 GLU D O 1
ATOM 9869 N N . ASP D 1 96 ? 26.86454 -6.12976 22.66689 1.000 13.46728 88 ASP D N 1
ATOM 9870 C CA . ASP D 1 96 ? 26.90293 -4.98217 21.77212 1.000 17.20398 88 ASP D CA 1
ATOM 9871 C C . ASP D 1 96 ? 26.98552 -5.38838 20.31004 1.000 19.60033 88 ASP D C 1
ATOM 9872 O O . ASP D 1 96 ? 27.42470 -4.58515 19.49781 1.000 18.78201 88 ASP D O 1
ATOM 9877 N N . GLN D 1 97 ? 26.60250 -6.63413 19.95558 1.000 14.60771 89 GLN D N 1
ATOM 9878 C CA . GLN D 1 97 ? 26.69602 -7.09175 18.56132 1.000 16.17286 89 GLN D CA 1
ATOM 9879 C C . GLN D 1 97 ? 25.54006 -7.95464 18.07800 1.000 16.16859 89 GLN D C 1
ATOM 9880 O O . GLN D 1 97 ? 25.24852 -7.92899 16.87258 1.000 15.54074 89 GLN D O 1
ATOM 9886 N N . TYR D 1 98 ? 24.90229 -8.75787 18.93239 1.000 12.57799 90 TYR D N 1
ATOM 9887 C CA . TYR D 1 98 ? 24.04259 -9.83901 18.48682 1.000 11.51847 90 TYR D CA 1
ATOM 9888 C C . TYR D 1 98 ? 22.57156 -9.47303 18.62911 1.000 14.64137 90 TYR D C 1
ATOM 9889 O O . TYR D 1 98 ? 22.11510 -9.11727 19.72307 1.000 11.91446 90 TYR D O 1
ATOM 9898 N N . ILE D 1 99 ? 21.83037 -9.65861 17.52527 1.000 13.90904 91 ILE D N 1
ATOM 9899 C CA . ILE D 1 99 ? 20.42587 -9.28415 17.34729 1.000 14.77085 91 ILE D CA 1
ATOM 9900 C C . ILE D 1 99 ? 19.44279 -10.25403 17.99088 1.000 13.75155 91 ILE D C 1
ATOM 9901 O O . ILE D 1 99 ? 18.22937 -10.01846 17.93518 1.000 14.04302 91 ILE D O 1
ATOM 9906 N N . LEU D 1 100 ? 19.92589 -11.32113 18.64627 1.000 12.30264 92 LEU D N 1
ATOM 9907 C CA . LEU D 1 100 ? 19.10983 -12.12648 19.57165 1.000 12.81741 92 LEU D CA 1
ATOM 9908 C C . LEU D 1 100 ? 17.93838 -12.83759 18.86726 1.000 12.55635 92 LEU D C 1
ATOM 9909 O O . LEU D 1 100 ? 16.82273 -12.88587 19.37887 1.000 12.93000 92 LEU D O 1
ATOM 9914 N N . GLY D 1 101 ? 18.19084 -13.40943 17.68662 1.000 14.24735 93 GLY D N 1
ATOM 9915 C CA . GLY D 1 101 ? 17.15547 -14.15646 16.98658 1.000 12.45818 93 GLY D CA 1
ATOM 9916 C C . GLY D 1 101 ? 16.61902 -15.35695 17.75517 1.000 15.42784 93 GLY D C 1
ATOM 9917 O O . GLY D 1 101 ? 15.49352 -15.79887 17.49361 1.000 13.48573 93 GLY D O 1
ATOM 9918 N N . THR D 1 102 ? 17.38724 -15.88730 18.70607 1.000 12.66296 94 THR D N 1
ATOM 9919 C CA . THR D 1 102 ? 16.90226 -16.99584 19.53372 1.000 16.69572 94 THR D CA 1
ATOM 9920 C C . THR D 1 102 ? 15.93216 -16.54218 20.62091 1.000 14.73135 94 THR D C 1
ATOM 9921 O O . THR D 1 102 ? 15.56300 -17.34364 21.49869 1.000 12.93964 94 THR D O 1
ATOM 9925 N N . ILE D 1 103 ? 15.47665 -15.29069 20.55624 1.000 12.69791 95 ILE D N 1
ATOM 9926 C CA . ILE D 1 103 ? 14.29172 -14.86829 21.29414 1.000 11.84973 95 ILE D CA 1
ATOM 9927 C C . ILE D 1 103 ? 13.07882 -15.73391 20.94243 1.000 14.03676 95 ILE D C 1
ATOM 9928 O O . ILE D 1 103 ? 12.08552 -15.72074 21.67099 1.000 14.40500 95 ILE D O 1
ATOM 9933 N N . SER D 1 104 ? 13.16307 -16.52008 19.86275 1.000 12.25235 96 SER D N 1
ATOM 9934 C CA . SER D 1 104 ? 12.07493 -17.42643 19.47881 1.000 13.94377 96 SER D CA 1
ATOM 9935 C C . SER D 1 104 ? 11.92429 -18.60737 20.43293 1.000 15.48028 96 SER D C 1
ATOM 9936 O O . SER D 1 104 ? 10.84901 -19.20910 20.48940 1.000 14.87033 96 SER D O 1
ATOM 9939 N N . ARG D 1 105 ? 13.00099 -19.00621 21.11345 1.000 12.95848 97 ARG D N 1
ATOM 9940 C CA . ARG D 1 105 ? 12.95289 -20.21571 21.93506 1.000 15.53492 97 ARG D CA 1
ATOM 9941 C C . ARG D 1 105 ? 11.89316 -20.16525 23.03531 1.000 14.86930 97 ARG D C 1
ATOM 9942 O O . ARG D 1 105 ? 11.16643 -21.16116 23.19255 1.000 13.16423 97 ARG D O 1
ATOM 9950 N N . PRO D 1 106 ? 11.74810 -19.08810 23.82476 1.000 13.28810 98 PRO D N 1
ATOM 9951 C CA . PRO D 1 106 ? 10.65853 -19.08221 24.82212 1.000 14.51243 98 PRO D CA 1
ATOM 9952 C C . PRO D 1 106 ? 9.28730 -19.15473 24.18692 1.000 14.15558 98 PRO D C 1
ATOM 9953 O O . PRO D 1 106 ? 8.37744 -19.74317 24.77234 1.000 14.94317 98 PRO D O 1
ATOM 9957 N N . LEU D 1 107 ? 9.10902 -18.58158 22.99507 1.000 13.65263 99 LEU D N 1
ATOM 9958 C CA . LEU D 1 107 ? 7.81900 -18.70345 22.33190 1.000 13.02983 99 LEU D CA 1
ATOM 9959 C C . LEU D 1 107 ? 7.55326 -20.14726 21.91977 1.000 13.65153 99 LEU D C 1
ATOM 9960 O O . LEU D 1 107 ? 6.44029 -20.64888 22.10659 1.000 15.16388 99 LEU D O 1
ATOM 9965 N N . ILE D 1 108 ? 8.55725 -20.83988 21.36591 1.000 13.59871 100 ILE D N 1
ATOM 9966 C CA . ILE D 1 108 ? 8.38035 -22.26461 21.07411 1.000 14.70422 100 ILE D CA 1
ATOM 9967 C C . ILE D 1 108 ? 7.98458 -23.00827 22.34423 1.000 17.81247 100 ILE D C 1
ATOM 9968 O O . ILE D 1 108 ? 7.02994 -23.79560 22.35646 1.000 14.53288 100 ILE D O 1
ATOM 9973 N N . ALA D 1 109 ? 8.69936 -22.73838 23.44150 1.000 14.10117 101 ALA D N 1
ATOM 9974 C CA . ALA D 1 109 ? 8.39556 -23.38027 24.71933 1.000 13.63718 101 ALA D CA 1
ATOM 9975 C C . ALA D 1 109 ? 6.98035 -23.05667 25.18569 1.000 15.07546 101 ALA D C 1
ATOM 9976 O O . ALA D 1 109 ? 6.26917 -23.92743 25.70810 1.000 13.55969 101 ALA D O 1
ATOM 9978 N N . GLN D 1 110 ? 6.55740 -21.80242 25.02881 1.000 15.79288 102 GLN D N 1
ATOM 9979 C CA A GLN D 1 110 ? 5.20873 -21.42189 25.44194 0.520 15.77141 102 GLN D CA 1
ATOM 9980 C CA B GLN D 1 110 ? 5.21336 -21.44942 25.46635 0.480 15.77814 102 GLN D CA 1
ATOM 9981 C C . GLN D 1 110 ? 4.15228 -22.21272 24.67870 1.000 18.20016 102 GLN D C 1
ATOM 9982 O O . GLN D 1 110 ? 3.17864 -22.70180 25.26510 1.000 17.15526 102 GLN D O 1
ATOM 9993 N N . LYS D 1 111 ? 4.32677 -22.35727 23.35086 1.000 15.65488 103 LYS D N 1
ATOM 9994 C CA . LYS D 1 111 ? 3.32847 -23.10402 22.57710 1.000 18.74609 103 LYS D CA 1
ATOM 9995 C C . LYS D 1 111 ? 3.35025 -24.59594 22.91662 1.000 17.17565 103 LYS D C 1
ATOM 9996 O O . LYS D 1 111 ? 2.29601 -25.24699 22.97168 1.000 18.43934 103 LYS D O 1
ATOM 10002 N N . LEU D 1 112 ? 4.54184 -25.15836 23.11620 1.000 16.67314 104 LEU D N 1
ATOM 10003 C CA . LEU D 1 112 ? 4.67217 -26.54713 23.55425 1.000 16.88089 104 LEU D CA 1
ATOM 10004 C C . LEU D 1 112 ? 3.93102 -26.79153 24.86800 1.000 17.29637 104 LEU D C 1
ATOM 10005 O O . LEU D 1 112 ? 3.19228 -27.77215 25.00613 1.000 17.78618 104 LEU D O 1
ATOM 10010 N N . VAL D 1 113 ? 4.11804 -25.89726 25.83919 1.000 14.65536 105 VAL D N 1
ATOM 10011 C CA . VAL D 1 113 ? 3.49044 -26.04044 27.14794 1.000 15.19119 105 VAL D CA 1
ATOM 10012 C C . VAL D 1 113 ? 1.97835 -25.84438 27.05338 1.000 16.13934 105 VAL D C 1
ATOM 10013 O O . VAL D 1 113 ? 1.20412 -26.59396 27.66754 1.000 18.84479 105 VAL D O 1
ATOM 10017 N N . GLU D 1 114 ? 1.52943 -24.85016 26.28430 1.000 17.70495 106 GLU D N 1
ATOM 10018 C CA . GLU D 1 114 ? 0.08694 -24.63415 26.12959 1.000 20.71444 106 GLU D CA 1
ATOM 10019 C C . GLU D 1 114 ? -0.59326 -25.88175 25.59190 1.000 20.68919 106 GLU D C 1
ATOM 10020 O O . GLU D 1 114 ? -1.61773 -26.33316 26.11939 1.000 19.73227 106 GLU D O 1
ATOM 10026 N N . ILE D 1 115 ? -0.03649 -26.44979 24.52567 1.000 18.35123 107 ILE D N 1
ATOM 10027 C CA . ILE D 1 115 ? -0.64184 -27.62291 23.91229 1.000 17.60072 107 ILE D CA 1
ATOM 10028 C C . ILE D 1 115 ? -0.51141 -28.82562 24.83458 1.000 22.11300 107 ILE D C 1
ATOM 10029 O O . ILE D 1 115 ? -1.45755 -29.61198 24.98562 1.000 24.26251 107 ILE D O 1
ATOM 10034 N N . ALA D 1 116 ? 0.64042 -28.96004 25.50366 1.000 20.64208 108 ALA D N 1
ATOM 10035 C CA . ALA D 1 116 ? 0.82540 -30.03989 26.46870 1.000 24.54820 108 ALA D CA 1
ATOM 10036 C C . ALA D 1 116 ? -0.26999 -30.02819 27.53013 1.000 23.57077 108 ALA D C 1
ATOM 10037 O O . ALA D 1 116 ? -0.81746 -31.08008 27.88306 1.000 25.13470 108 ALA D O 1
ATOM 10039 N N . LEU D 1 117 ? -0.62602 -28.84357 28.03324 1.000 23.77266 109 LEU D N 1
ATOM 10040 C CA . LEU D 1 117 ? -1.63985 -28.79324 29.08714 1.000 21.99269 109 LEU D CA 1
ATOM 10041 C C . LEU D 1 117 ? -3.04072 -29.09940 28.55682 1.000 28.94579 109 LEU D C 1
ATOM 10042 O O . LEU D 1 117 ? -3.87595 -29.60637 29.31001 1.000 32.49595 109 LEU D O 1
ATOM 10047 N N . THR D 1 118 ? -3.32808 -28.82069 27.27949 1.000 21.07667 110 THR D N 1
ATOM 10048 C CA . THR D 1 118 ? -4.63954 -29.21272 26.76914 1.000 25.17480 110 THR D CA 1
ATOM 10049 C C . THR D 1 118 ? -4.68948 -30.67809 26.37421 1.000 24.98875 110 THR D C 1
ATOM 10050 O O . THR D 1 118 ? -5.78220 -31.19280 26.12083 1.000 26.72379 110 THR D O 1
ATOM 10054 N N . GLU D 1 119 ? -3.54225 -31.35508 26.31107 1.000 24.04438 111 GLU D N 1
ATOM 10055 C CA . GLU D 1 119 ? -3.46065 -32.74192 25.86591 1.000 24.94305 111 GLU D CA 1
ATOM 10056 C C . GLU D 1 119 ? -3.12530 -33.69570 26.99985 1.000 26.18033 111 GLU D C 1
ATOM 10057 O O . GLU D 1 119 ? -2.89933 -34.88330 26.75139 1.000 25.05595 111 GLU D O 1
ATOM 10063 N N . GLN D 1 120 ? -3.08931 -33.20221 28.23662 1.000 28.26239 112 GLN D N 1
ATOM 10064 C CA . GLN D 1 120 ? -2.88197 -34.03710 29.41741 1.000 29.57861 112 GLN D CA 1
ATOM 10065 C C . GLN D 1 120 ? -1.59796 -34.85370 29.30272 1.000 28.53893 112 GLN D C 1
ATOM 10066 O O . GLN D 1 120 ? -1.55189 -36.02892 29.67567 1.000 27.17674 112 GLN D O 1
ATOM 10072 N N . VAL D 1 121 ? -0.54519 -34.24001 28.77242 1.000 24.83690 113 VAL D N 1
ATOM 10073 C CA . VAL D 1 121 ? 0.71442 -34.96165 28.62267 1.000 28.25687 113 VAL D CA 1
ATOM 10074 C C . VAL D 1 121 ? 1.47415 -34.95897 29.94454 1.000 33.14383 113 VAL D C 1
ATOM 10075 O O . VAL D 1 121 ? 1.33341 -34.06319 30.78907 1.000 28.09131 113 VAL D O 1
ATOM 10079 N N . ASN D 1 122 ? 2.29307 -35.98808 30.11878 1.000 27.54082 114 ASN D N 1
ATOM 10080 C CA . ASN D 1 122 ? 3.10913 -36.12882 31.31401 1.000 32.20813 114 ASN D CA 1
ATOM 10081 C C . ASN D 1 122 ? 4.46147 -35.44237 31.17171 1.000 30.52884 114 ASN D C 1
ATOM 10082 O O . ASN D 1 122 ? 5.05292 -35.02362 32.17302 1.000 29.76979 114 ASN D O 1
ATOM 10087 N N . ALA D 1 123 ? 4.94319 -35.26825 29.94681 1.000 23.56956 115 ALA D N 1
ATOM 10088 C CA . ALA D 1 123 ? 6.29513 -34.79341 29.75626 1.000 22.64620 115 ALA D CA 1
ATOM 10089 C C . ALA D 1 123 ? 6.37179 -34.05940 28.42597 1.000 20.26599 115 ALA D C 1
ATOM 10090 O O . ALA D 1 123 ? 5.60160 -34.33725 27.50456 1.000 19.40018 115 ALA D O 1
ATOM 10092 N N . VAL D 1 124 ? 7.29387 -33.10907 28.34058 1.000 19.18341 116 VAL D N 1
ATOM 10093 C CA . VAL D 1 124 ? 7.56964 -32.44023 27.07592 1.000 16.37625 116 VAL D CA 1
ATOM 10094 C C . VAL D 1 124 ? 9.02073 -32.72120 26.70383 1.000 21.13835 116 VAL D C 1
ATOM 10095 O O . VAL D 1 124 ? 9.85050 -33.02866 27.56429 1.000 23.42060 116 VAL D O 1
ATOM 10099 N N . ALA D 1 125 ? 9.30669 -32.66877 25.40371 1.000 17.66746 117 ALA D N 1
ATOM 10100 C CA . ALA D 1 125 ? 10.62404 -32.99761 24.89185 1.000 21.01799 117 ALA D CA 1
ATOM 10101 C C . ALA D 1 125 ? 11.01847 -31.98124 23.83459 1.000 18.47128 117 ALA D C 1
ATOM 10102 O O . ALA D 1 125 ? 10.16833 -31.37461 23.18234 1.000 17.17062 117 ALA D O 1
ATOM 10104 N N . HIS D 1 126 ? 12.32065 -31.81442 23.65718 1.000 18.56957 118 HIS D N 1
ATOM 10105 C CA . HIS D 1 126 ? 12.84308 -30.94168 22.62041 1.000 21.84159 118 HIS D CA 1
ATOM 10106 C C . HIS D 1 126 ? 14.12055 -31.57010 22.08951 1.000 19.25722 118 HIS D C 1
ATOM 10107 O O . HIS D 1 126 ? 14.69999 -32.45361 22.72343 1.000 18.96448 118 HIS D O 1
ATOM 10114 N N . GLY D 1 127 ? 14.55452 -31.10122 20.91896 1.000 19.78383 119 GLY D N 1
ATOM 10115 C CA . GLY D 1 127 ? 15.70922 -31.68991 20.26886 1.000 19.07812 119 GLY D CA 1
ATOM 10116 C C . GLY D 1 127 ? 16.96562 -30.84073 20.30633 1.000 23.76525 119 GLY D C 1
ATOM 10117 O O . GLY D 1 127 ? 17.88319 -31.06338 19.51644 1.000 24.71425 119 GLY D O 1
ATOM 10118 N N . ALA D 1 128 ? 17.02821 -29.86203 21.20618 1.000 20.91860 120 ALA D N 1
ATOM 10119 C CA . ALA D 1 128 ? 18.23147 -29.05184 21.32577 1.000 22.19749 120 ALA D CA 1
ATOM 10120 C C . ALA D 1 128 ? 19.40887 -29.90682 21.80439 1.000 24.85104 120 ALA D C 1
ATOM 10121 O O . ALA D 1 128 ? 19.25051 -30.83298 22.60435 1.000 26.98692 120 ALA D O 1
ATOM 10123 N N . THR D 1 129 ? 20.59689 -29.60041 21.29924 1.000 27.90720 121 THR D N 1
ATOM 10124 C CA . THR D 1 129 ? 21.75918 -30.41889 21.61858 1.000 32.13780 121 THR D CA 1
ATOM 10125 C C . THR D 1 129 ? 22.24680 -30.14550 23.03472 1.000 30.88403 121 THR D C 1
ATOM 10126 O O . THR D 1 129 ? 21.93262 -29.11852 23.64615 1.000 27.60579 121 THR D O 1
ATOM 10130 N N . GLY D 1 130 ? 23.04150 -31.08220 23.54543 1.000 34.09788 122 GLY D N 1
ATOM 10131 C CA . GLY D 1 130 ? 23.62609 -31.01755 24.86941 1.000 36.79686 122 GLY D CA 1
ATOM 10132 C C . GLY D 1 130 ? 24.77827 -30.05789 25.03405 1.000 38.24703 122 GLY D C 1
ATOM 10133 O O . GLY D 1 130 ? 25.32171 -29.94955 26.13719 1.000 43.14801 122 GLY D O 1
ATOM 10134 N N . LYS D 1 131 ? 25.15225 -29.32147 23.98248 1.000 34.28095 123 LYS D N 1
ATOM 10135 C CA . LYS D 1 131 ? 26.30202 -28.43201 24.03846 1.000 36.71710 123 LYS D CA 1
ATOM 10136 C C . LYS D 1 131 ? 25.98410 -26.95541 23.82366 1.000 38.21085 123 LYS D C 1
ATOM 10137 O O . LYS D 1 131 ? 26.87780 -26.12301 24.01598 1.000 40.86153 123 LYS D O 1
ATOM 10139 N N . GLY D 1 132 ? 24.75844 -26.59721 23.43312 1.000 34.77219 124 GLY D N 1
ATOM 10140 C CA . GLY D 1 132 ? 24.43211 -25.23275 23.07887 1.000 28.09189 124 GLY D CA 1
ATOM 10141 C C . GLY D 1 132 ? 23.65397 -24.50032 24.15797 1.000 24.46582 124 GLY D C 1
ATOM 10142 O O . GLY D 1 132 ? 23.51276 -24.95816 25.29488 1.000 24.29481 124 GLY D O 1
ATOM 10143 N N . ASN D 1 133 ? 23.13574 -23.32870 23.77202 1.000 20.63954 125 ASN D N 1
ATOM 10144 C CA . ASN D 1 133 ? 22.32372 -22.48991 24.64249 1.000 19.57958 125 ASN D CA 1
ATOM 10145 C C . ASN D 1 133 ? 20.84823 -22.83983 24.58878 1.000 24.62144 125 ASN D C 1
ATOM 10146 O O . ASN D 1 133 ? 20.12628 -22.56466 25.54918 1.000 17.84402 125 ASN D O 1
ATOM 10151 N N . ASP D 1 134 ? 20.37582 -23.39484 23.46719 1.000 21.51592 126 ASP D N 1
ATOM 10152 C CA . ASP D 1 134 ? 18.93463 -23.53919 23.28593 1.000 22.88896 126 ASP D CA 1
ATOM 10153 C C . ASP D 1 134 ? 18.33115 -24.46753 24.33100 1.000 18.40820 126 ASP D C 1
ATOM 10154 O O . ASP D 1 134 ? 17.19118 -24.25155 24.76377 1.000 23.31858 126 ASP D O 1
ATOM 10159 N N . GLN D 1 135 ? 19.07899 -25.47024 24.78867 1.000 21.21981 127 GLN D N 1
ATOM 10160 C CA . GLN D 1 135 ? 18.53434 -26.34581 25.82146 1.000 22.58349 127 GLN D CA 1
ATOM 10161 C C . GLN D 1 135 ? 18.21469 -25.56300 27.09270 1.000 23.99358 127 GLN D C 1
ATOM 10162 O O . GLN D 1 135 ? 17.19030 -25.81489 27.73964 1.000 20.21109 127 GLN D O 1
ATOM 10168 N N . VAL D 1 136 ? 19.07040 -24.59821 27.45363 1.000 19.85388 128 VAL D N 1
ATOM 10169 C CA . VAL D 1 136 ? 18.80463 -23.74985 28.61830 1.000 17.94867 128 VAL D CA 1
ATOM 10170 C C . VAL D 1 136 ? 17.56485 -22.90916 28.38191 1.000 16.42656 128 VAL D C 1
ATOM 10171 O O . VAL D 1 136 ? 16.70451 -22.78257 29.25867 1.000 21.51485 128 VAL D O 1
ATOM 10175 N N . ARG D 1 137 ? 17.46941 -22.29090 27.20512 1.000 16.94584 129 ARG D N 1
ATOM 10176 C CA . ARG D 1 137 ? 16.31970 -21.44876 26.90362 1.000 16.64753 129 ARG D CA 1
ATOM 10177 C C . ARG D 1 137 ? 15.01996 -22.23679 26.99972 1.000 19.76707 129 ARG D C 1
ATOM 10178 O O . ARG D 1 137 ? 14.05214 -21.77910 27.62680 1.000 20.21294 129 ARG D O 1
ATOM 10186 N N . PHE D 1 138 ? 14.97880 -23.42205 26.37592 1.000 18.34374 130 PHE D N 1
ATOM 10187 C CA . PHE D 1 138 ? 13.77020 -24.24333 26.41436 1.000 19.54693 130 PHE D CA 1
ATOM 10188 C C . PHE D 1 138 ? 13.41464 -24.61834 27.84313 1.000 19.28761 130 PHE D C 1
ATOM 10189 O O . PHE D 1 138 ? 12.25661 -24.49865 28.26156 1.000 20.75567 130 PHE D O 1
ATOM 10197 N N . GLU D 1 139 ? 14.39595 -25.06764 28.61138 1.000 17.37707 131 GLU D N 1
ATOM 10198 C CA . GLU D 1 139 ? 14.07285 -25.68095 29.88848 1.000 18.62272 131 GLU D CA 1
ATOM 10199 C C . GLU D 1 139 ? 13.85015 -24.65911 30.99799 1.000 20.59051 131 GLU D C 1
ATOM 10200 O O . GLU D 1 139 ? 13.01417 -24.89445 31.87198 1.000 17.23968 131 GLU D O 1
ATOM 10206 N N . TYR D 1 140 ? 14.54626 -23.51856 30.97522 1.000 17.58162 132 TYR D N 1
ATOM 10207 C CA . TYR D 1 140 ? 14.16253 -22.42258 31.85805 1.000 18.22203 132 TYR D CA 1
ATOM 10208 C C . TYR D 1 140 ? 12.71161 -22.01133 31.59629 1.000 16.77160 132 TYR D C 1
ATOM 10209 O O . TYR D 1 140 ? 11.92253 -21.82911 32.53216 1.000 15.75036 132 TYR D O 1
ATOM 10218 N N . SER D 1 141 ? 12.34502 -21.85517 30.32385 1.000 14.85436 133 SER D N 1
ATOM 10219 C CA . SER D 1 141 ? 10.97766 -21.44617 29.99179 1.000 13.71768 133 SER D CA 1
ATOM 10220 C C . SER D 1 141 ? 9.95750 -22.47145 30.45903 1.000 15.98155 133 SER D C 1
ATOM 10221 O O . SER D 1 141 ? 8.90077 -22.11640 31.00056 1.000 14.95666 133 SER D O 1
ATOM 10224 N N . ILE D 1 142 ? 10.22509 -23.75387 30.20807 1.000 13.62072 134 ILE D N 1
ATOM 10225 C CA . ILE D 1 142 ? 9.25118 -24.77136 30.58629 1.000 15.32532 134 ILE D CA 1
ATOM 10226 C C . ILE D 1 142 ? 9.06353 -24.77103 32.10111 1.000 18.98581 134 ILE D C 1
ATOM 10227 O O . ILE D 1 142 ? 7.93379 -24.83993 32.60561 1.000 15.11121 134 ILE D O 1
ATOM 10232 N N . LYS D 1 143 ? 10.16038 -24.63823 32.84892 1.000 14.72756 135 LYS D N 1
ATOM 10233 C CA . LYS D 1 143 ? 10.05010 -24.62549 34.31095 1.000 16.36290 135 LYS D CA 1
ATOM 10234 C C . LYS D 1 143 ? 9.30032 -23.39454 34.80713 1.000 15.76487 135 LYS D C 1
ATOM 10235 O O . LYS D 1 143 ? 8.54238 -23.47103 35.78460 1.000 16.96027 135 LYS D O 1
ATOM 10241 N N . ALA D 1 144 ? 9.48879 -22.25989 34.13732 1.000 14.83171 136 ALA D N 1
ATOM 10242 C CA . ALA D 1 144 ? 8.80590 -21.03179 34.51474 1.000 16.36549 136 ALA D CA 1
ATOM 10243 C C . ALA D 1 144 ? 7.31629 -21.11969 34.21464 1.000 16.79029 136 ALA D C 1
ATOM 10244 O O . ALA D 1 144 ? 6.50902 -20.55349 34.95211 1.000 16.92233 136 ALA D O 1
ATOM 10246 N N . LEU D 1 145 ? 6.93426 -21.84273 33.16097 1.000 15.75174 137 LEU D N 1
ATOM 10247 C CA . LEU D 1 145 ? 5.52477 -21.94289 32.76103 1.000 17.27967 137 LEU D CA 1
ATOM 10248 C C . LEU D 1 145 ? 4.78868 -23.11512 33.37364 1.000 18.28545 137 LEU D C 1
ATOM 10249 O O . LEU D 1 145 ? 3.57175 -23.02794 33.59525 1.000 18.90319 137 LEU D O 1
ATOM 10254 N N . ALA D 1 146 ? 5.47624 -24.23027 33.60813 1.000 18.91445 138 ALA D N 1
ATOM 10255 C CA . ALA D 1 146 ? 4.83110 -25.46613 34.05221 1.000 19.12934 138 ALA D CA 1
ATOM 10256 C C . ALA D 1 146 ? 5.84906 -26.29547 34.81847 1.000 19.80588 138 ALA D C 1
ATOM 10257 O O . ALA D 1 146 ? 6.36489 -27.30373 34.32233 1.000 21.63173 138 ALA D O 1
ATOM 10259 N N . PRO D 1 147 ? 6.16111 -25.89436 36.04671 1.000 20.43803 139 PRO D N 1
ATOM 10260 C CA . PRO D 1 147 ? 7.19939 -26.60114 36.80861 1.000 22.75083 139 PRO D CA 1
ATOM 10261 C C . PRO D 1 147 ? 6.88484 -28.06902 37.04730 1.000 25.34620 139 PRO D C 1
ATOM 10262 O O . PRO D 1 147 ? 7.80585 -28.83768 37.33334 1.000 26.67512 139 PRO D O 1
ATOM 10266 N N . GLN D 1 148 ? 5.62510 -28.48769 36.90386 1.000 22.38812 140 GLN D N 1
ATOM 10267 C CA . GLN D 1 148 ? 5.23435 -29.87046 37.14376 1.000 29.14697 140 GLN D CA 1
ATOM 10268 C C . GLN D 1 148 ? 5.51544 -30.79405 35.95982 1.000 26.08074 140 GLN D C 1
ATOM 10269 O O . GLN D 1 148 ? 5.43340 -32.01264 36.12386 1.000 26.11707 140 GLN D O 1
ATOM 10275 N N . LEU D 1 149 ? 5.85166 -30.26310 34.78590 1.000 21.73907 141 LEU D N 1
ATOM 10276 C CA . LEU D 1 149 ? 6.05013 -31.11139 33.61416 1.000 22.95394 141 LEU D CA 1
ATOM 10277 C C . LEU D 1 149 ? 7.46601 -31.66721 33.59136 1.000 23.12384 141 LEU D C 1
ATOM 10278 O O . LEU D 1 149 ? 8.44318 -30.92822 33.75881 1.000 24.56924 141 LEU D O 1
ATOM 10283 N N . GLU D 1 150 ? 7.58210 -32.96139 33.36032 1.000 22.24919 142 GLU D N 1
ATOM 10284 C CA . GLU D 1 150 ? 8.89925 -33.53824 33.17089 1.000 23.44105 142 GLU D CA 1
ATOM 10285 C C . GLU D 1 150 ? 9.43162 -33.10170 31.81734 1.000 24.70381 142 GLU D C 1
ATOM 10286 O O . GLU D 1 150 ? 8.66417 -32.93027 30.86594 1.000 23.23920 142 GLU D O 1
ATOM 10292 N N . ILE D 1 151 ? 10.74809 -32.89709 31.73506 1.000 21.67188 143 ILE D N 1
ATOM 10293 C CA . ILE D 1 151 ? 11.41001 -32.50192 30.49741 1.000 23.47300 143 ILE D CA 1
ATOM 10294 C C . ILE D 1 151 ? 12.30852 -33.64696 30.04482 1.000 26.04043 143 ILE D C 1
ATOM 10295 O O . ILE D 1 151 ? 13.01230 -34.25942 30.85485 1.000 24.22539 143 ILE D O 1
ATOM 10300 N N . ILE D 1 152 ? 12.26702 -33.94829 28.75234 1.000 23.36538 144 ILE D N 1
ATOM 10301 C CA . ILE D 1 152 ? 13.06388 -35.01503 28.15311 1.000 21.50821 144 ILE D CA 1
ATOM 10302 C C . ILE D 1 152 ? 13.88259 -34.39272 27.03445 1.000 23.67515 144 ILE D C 1
ATOM 10303 O O . ILE D 1 152 ? 13.32209 -33.76936 26.13116 1.000 21.23271 144 ILE D O 1
ATOM 10308 N N . ALA D 1 153 ? 15.20911 -34.54185 27.09470 1.000 25.25590 145 ALA D N 1
ATOM 10309 C CA . ALA D 1 153 ? 16.10105 -34.02062 26.05975 1.000 24.14495 145 ALA D CA 1
ATOM 10310 C C . ALA D 1 153 ? 16.88028 -35.20381 25.50526 1.000 26.98674 145 ALA D C 1
ATOM 10311 O O . ALA D 1 153 ? 17.93069 -35.57401 26.04995 1.000 24.98721 145 ALA D O 1
ATOM 10313 N N . PRO D 1 154 ? 16.39969 -35.83192 24.42912 1.000 24.35211 146 PRO D N 1
ATOM 10314 C CA . PRO D 1 154 ? 17.06587 -37.05141 23.93846 1.000 29.01495 146 PRO D CA 1
ATOM 10315 C C . PRO D 1 154 ? 18.55432 -36.88281 23.63753 1.000 29.97001 146 PRO D C 1
ATOM 10316 O O . PRO D 1 154 ? 19.32061 -37.82357 23.86870 1.000 35.33459 146 PRO D O 1
ATOM 10320 N N . TRP D 1 155 ? 18.99380 -35.72431 23.13771 1.000 27.98002 147 TRP D N 1
ATOM 10321 C CA . TRP D 1 155 ? 20.42011 -35.55022 22.86316 1.000 29.26105 147 TRP D CA 1
ATOM 10322 C C . TRP D 1 155 ? 21.27714 -35.71207 24.11159 1.000 38.01499 147 TRP D C 1
ATOM 10323 O O . TRP D 1 155 ? 22.46914 -36.01183 23.99185 1.000 41.69549 147 TRP D O 1
ATOM 10334 N N . ARG D 1 156 ? 20.70905 -35.53628 25.30090 1.000 32.51267 148 ARG D N 1
ATOM 10335 C CA . ARG D 1 156 ? 21.47778 -35.73224 26.52352 1.000 40.36044 148 ARG D CA 1
ATOM 10336 C C . ARG D 1 156 ? 21.41383 -37.15939 27.04714 1.000 39.99229 148 ARG D C 1
ATOM 10337 O O . ARG D 1 156 ? 22.15680 -37.49265 27.97495 1.000 41.45042 148 ARG D O 1
ATOM 10345 N N . THR D 1 157 ? 20.56855 -38.00879 26.46812 1.000 34.39917 149 THR D N 1
ATOM 10346 C CA . THR D 1 157 ? 20.29859 -39.34749 26.97888 1.000 40.37492 149 THR D CA 1
ATOM 10347 C C . THR D 1 157 ? 20.75830 -40.45215 26.03839 1.000 42.08713 149 THR D C 1
ATOM 10348 O O . THR D 1 157 ? 21.40124 -41.41232 26.47514 1.000 44.57157 149 THR D O 1
ATOM 10352 N N . TRP D 1 158 ? 20.43653 -40.34168 24.75063 1.000 37.98384 150 TRP D N 1
ATOM 10353 C CA . TRP D 1 158 ? 20.55250 -41.45449 23.81936 1.000 39.79096 150 TRP D CA 1
ATOM 10354 C C . TRP D 1 158 ? 22.00925 -41.68151 23.40094 1.000 44.25558 150 TRP D C 1
ATOM 10355 O O . TRP D 1 158 ? 22.91372 -40.92611 23.76454 1.000 43.06594 150 TRP D O 1
ATOM 10366 N N . ASP D 1 159 ? 22.23790 -42.75795 22.64438 1.000 44.50890 151 ASP D N 1
ATOM 10367 C CA . ASP D 1 159 ? 23.57923 -43.10516 22.18330 1.000 52.14388 151 ASP D CA 1
ATOM 10368 C C . ASP D 1 159 ? 23.85857 -42.66038 20.75632 1.000 49.75046 151 ASP D C 1
ATOM 10369 O O . ASP D 1 159 ? 24.93681 -42.95538 20.23531 1.000 57.73136 151 ASP D O 1
ATOM 10374 N N . ILE D 1 160 ? 22.91321 -42.00272 20.09269 1.000 42.07506 152 ILE D N 1
ATOM 10375 C CA . ILE D 1 160 ? 23.22785 -41.41311 18.79941 1.000 44.47535 152 ILE D CA 1
ATOM 10376 C C . ILE D 1 160 ? 24.25003 -40.30656 19.02442 1.000 52.18164 152 ILE D C 1
ATOM 10377 O O . ILE D 1 160 ? 24.01517 -39.37473 19.80446 1.000 46.88093 152 ILE D O 1
ATOM 10382 N N . LYS D 1 161 ? 25.40640 -40.42293 18.36349 1.000 50.05594 153 LYS D N 1
ATOM 10383 C CA . LYS D 1 161 ? 26.49284 -39.46875 18.52510 1.000 54.99714 153 LYS D CA 1
ATOM 10384 C C . LYS D 1 161 ? 26.81424 -38.67333 17.27060 1.000 55.84446 153 LYS D C 1
ATOM 10385 O O . LYS D 1 161 ? 27.41453 -37.60197 17.38619 1.000 64.06881 153 LYS D O 1
ATOM 10387 N N . SER D 1 162 ? 26.42844 -39.14858 16.08885 1.000 54.95731 154 SER D N 1
ATOM 10388 C CA . SER D 1 162 ? 26.78181 -38.50137 14.83367 1.000 50.71799 154 SER D CA 1
ATOM 10389 C C . SER D 1 162 ? 25.57626 -38.49384 13.90247 1.000 49.28242 154 SER D C 1
ATOM 10390 O O . SER D 1 162 ? 24.58053 -39.18280 14.13679 1.000 43.13496 154 SER D O 1
ATOM 10393 N N . ARG D 1 163 ? 25.68261 -37.71696 12.81747 1.000 48.47330 155 ARG D N 1
ATOM 10394 C CA . ARG D 1 163 ? 24.64189 -37.74389 11.79178 1.000 47.57524 155 ARG D CA 1
ATOM 10395 C C . ARG D 1 163 ? 24.57101 -39.10856 11.11659 1.000 44.37569 155 ARG D C 1
ATOM 10396 O O . ARG D 1 163 ? 23.47517 -39.59736 10.80758 1.000 39.62703 155 ARG D O 1
ATOM 10398 N N . GLN D 1 164 ? 25.72796 -39.74146 10.88335 1.000 41.45612 156 GLN D N 1
ATOM 10399 C CA . GLN D 1 164 ? 25.73480 -41.08285 10.30362 1.000 36.03602 156 GLN D CA 1
ATOM 10400 C C . GLN D 1 164 ? 24.98930 -42.06397 11.19629 1.000 40.21919 156 GLN D C 1
ATOM 10401 O O . GLN D 1 164 ? 24.23824 -42.91657 10.70817 1.000 36.48434 156 GLN D O 1
ATOM 10403 N N . GLU D 1 165 ? 25.17369 -41.95030 12.51421 1.000 39.63634 157 GLU D N 1
ATOM 10404 C CA . GLU D 1 165 ? 24.45115 -42.82488 13.42992 1.000 39.53050 157 GLU D CA 1
ATOM 10405 C C . GLU D 1 165 ? 22.95316 -42.53096 13.40823 1.000 34.84013 157 GLU D C 1
ATOM 10406 O O . GLU D 1 165 ? 22.13596 -43.45940 13.40987 1.000 32.80376 157 GLU D O 1
ATOM 10412 N N . ALA D 1 166 ? 22.57586 -41.24808 13.36222 1.000 33.48106 158 ALA D N 1
ATOM 10413 C CA . ALA D 1 166 ? 21.16304 -40.89400 13.26024 1.000 39.10541 158 ALA D CA 1
ATOM 10414 C C . ALA D 1 166 ? 20.54229 -41.46544 11.99032 1.000 41.75781 158 ALA D C 1
ATOM 10415 O O . ALA D 1 166 ? 19.38184 -41.89666 11.99559 1.000 30.94238 158 ALA D O 1
ATOM 10417 N N . ILE D 1 167 ? 21.30614 -41.48578 10.89298 1.000 36.95675 159 ILE D N 1
ATOM 10418 C CA . ILE D 1 167 ? 20.79757 -42.02215 9.63531 1.000 37.10688 159 ILE D CA 1
ATOM 10419 C C . ILE D 1 167 ? 20.59716 -43.53037 9.74179 1.000 34.58850 159 ILE D C 1
ATOM 10420 O O . ILE D 1 167 ? 19.56338 -44.06806 9.32598 1.000 35.80168 159 ILE D O 1
ATOM 10425 N N . VAL D 1 168 ? 21.58277 -44.23631 10.29902 1.000 33.93563 160 VAL D N 1
ATOM 10426 C CA . VAL D 1 168 ? 21.42671 -45.67145 10.53599 1.000 32.52857 160 VAL D CA 1
ATOM 10427 C C . VAL D 1 168 ? 20.16553 -45.94490 11.35010 1.000 33.66836 160 VAL D C 1
ATOM 10428 O O . VAL D 1 168 ? 19.35032 -46.80537 10.99856 1.000 35.93011 160 VAL D O 1
ATOM 10432 N N . TYR D 1 169 ? 19.98183 -45.19835 12.44584 1.000 31.76271 161 TYR D N 1
ATOM 10433 C CA . TYR D 1 169 ? 18.81505 -45.39269 13.30539 1.000 36.67878 161 TYR D CA 1
ATOM 10434 C C . TYR D 1 169 ? 17.51724 -45.08776 12.56144 1.000 35.53736 161 TYR D C 1
ATOM 10435 O O . TYR D 1 169 ? 16.52813 -45.82107 12.69307 1.000 31.19433 161 TYR D O 1
ATOM 10444 N N . ALA D 1 170 ? 17.50341 -43.99701 11.78643 1.000 35.28473 162 ALA D N 1
ATOM 10445 C CA . ALA D 1 170 ? 16.32827 -43.63394 10.99939 1.000 32.00996 162 ALA D CA 1
ATOM 10446 C C . ALA D 1 170 ? 15.91739 -44.76294 10.06456 1.000 37.86368 162 ALA D C 1
ATOM 10447 O O . ALA D 1 170 ? 14.74151 -45.13883 10.00451 1.000 36.60895 162 ALA D O 1
ATOM 10449 N N . LYS D 1 171 ? 16.87637 -45.31017 9.31486 1.000 34.35718 163 LYS D N 1
ATOM 10450 C CA . LYS D 1 171 ? 16.56138 -46.40687 8.40451 1.000 35.08658 163 LYS D CA 1
ATOM 10451 C C . LYS D 1 171 ? 16.05035 -47.62286 9.16056 1.000 42.95413 163 LYS D C 1
ATOM 10452 O O . LYS D 1 171 ? 15.14651 -48.32332 8.68646 1.000 38.57811 163 LYS D O 1
ATOM 10458 N N . ALA D 1 172 ? 16.60767 -47.88522 10.34656 1.000 38.74536 164 ALA D N 1
ATOM 10459 C CA . ALA D 1 172 ? 16.14888 -49.02486 11.12919 1.000 39.59633 164 ALA D CA 1
ATOM 10460 C C . ALA D 1 172 ? 14.72520 -48.84486 11.63155 1.000 39.28439 164 ALA D C 1
ATOM 10461 O O . ALA D 1 172 ? 14.10424 -49.82922 12.03906 1.000 39.64122 164 ALA D O 1
ATOM 10463 N N . HIS D 1 173 ? 14.19467 -47.62171 11.62199 1.000 36.38761 165 HIS D N 1
ATOM 10464 C CA . HIS D 1 173 ? 12.85552 -47.36252 12.14104 1.000 38.78628 165 HIS D CA 1
ATOM 10465 C C . HIS D 1 173 ? 11.92815 -46.80272 11.06655 1.000 37.24160 165 HIS D C 1
ATOM 10466 O O . HIS D 1 173 ? 10.95475 -46.11993 11.37579 1.000 45.54023 165 HIS D O 1
ATOM 10473 N N . GLY D 1 174 ? 12.22412 -47.08085 9.79917 1.000 44.41940 166 GLY D N 1
ATOM 10474 C CA . GLY D 1 174 ? 11.31822 -46.73087 8.72069 1.000 41.62916 166 GLY D CA 1
ATOM 10475 C C . GLY D 1 174 ? 11.19211 -45.25348 8.44470 1.000 47.77317 166 GLY D C 1
ATOM 10476 O O . GLY D 1 174 ? 10.21467 -44.82922 7.82287 1.000 53.86592 166 GLY D O 1
ATOM 10477 N N . ILE D 1 175 ? 12.15387 -44.45457 8.89051 1.000 41.99890 167 ILE D N 1
ATOM 10478 C CA . ILE D 1 175 ? 12.16928 -43.01843 8.64778 1.000 37.43598 167 ILE D CA 1
ATOM 10479 C C . ILE D 1 175 ? 13.02960 -42.75151 7.42157 1.000 52.47865 167 ILE D C 1
ATOM 10480 O O . ILE D 1 175 ? 14.20598 -43.13536 7.38171 1.000 44.81263 167 ILE D O 1
ATOM 10485 N N . GLU D 1 176 ? 12.44353 -42.08750 6.42699 1.000 63.88334 168 GLU D N 1
ATOM 10486 C CA . GLU D 1 176 ? 13.12095 -41.87320 5.15575 1.000 63.73073 168 GLU D CA 1
ATOM 10487 C C . GLU D 1 176 ? 14.32638 -40.96064 5.33345 1.000 62.07419 168 GLU D C 1
ATOM 10488 O O . GLU D 1 176 ? 14.22478 -39.87926 5.92309 1.000 59.27044 168 GLU D O 1
ATOM 10490 N N . VAL D 1 177 ? 15.47013 -41.40686 4.82424 1.000 64.40896 169 VAL D N 1
ATOM 10491 C CA . VAL D 1 177 ? 16.69189 -40.60832 4.81309 1.000 59.95847 169 VAL D CA 1
ATOM 10492 C C . VAL D 1 177 ? 17.24672 -40.62040 3.39354 1.000 60.57566 169 VAL D C 1
ATOM 10493 O O . VAL D 1 177 ? 18.03468 -41.51071 3.03633 1.000 52.50295 169 VAL D O 1
ATOM 10495 N N . PRO D 1 178 ? 16.85233 -39.67620 2.54881 1.000 58.28440 170 PRO D N 1
ATOM 10496 C CA . PRO D 1 178 ? 17.41352 -39.61262 1.19702 1.000 60.50039 170 PRO D CA 1
ATOM 10497 C C . PRO D 1 178 ? 18.82105 -39.03400 1.22089 1.000 56.65904 170 PRO D C 1
ATOM 10498 O O . PRO D 1 178 ? 19.22437 -38.34336 2.15985 1.000 41.95380 170 PRO D O 1
ATOM 10502 N N . VAL D 1 179 ? 19.57825 -39.33535 0.16458 1.000 45.60642 171 VAL D N 1
ATOM 10503 C CA . VAL D 1 179 ? 20.90757 -38.75077 0.05047 1.000 53.17022 171 VAL D CA 1
ATOM 10504 C C . VAL D 1 179 ? 20.76853 -37.27243 -0.28587 1.000 52.16990 171 VAL D C 1
ATOM 10505 O O . VAL D 1 179 ? 20.13943 -36.90052 -1.28237 1.000 62.03895 171 VAL D O 1
ATOM 10509 N N . THR D 1 180 ? 21.32580 -36.42666 0.57411 1.000 56.88666 172 THR D N 1
ATOM 10510 C CA . THR D 1 180 ? 21.71123 -35.05785 0.27472 1.000 61.82665 172 THR D CA 1
ATOM 10511 C C . THR D 1 180 ? 22.85477 -34.79169 1.22716 1.000 52.50797 172 THR D C 1
ATOM 10512 O O . THR D 1 180 ? 22.81112 -35.28055 2.36128 1.000 59.89962 172 THR D O 1
ATOM 10516 N N . PRO D 1 181 ? 23.89459 -34.08438 0.81002 1.000 50.72582 173 PRO D N 1
ATOM 10517 C CA . PRO D 1 181 ? 25.06783 -33.93341 1.67420 1.000 48.77460 173 PRO D CA 1
ATOM 10518 C C . PRO D 1 181 ? 24.71212 -33.22752 2.97477 1.000 48.78459 173 PRO D C 1
ATOM 10519 O O . PRO D 1 181 ? 23.69257 -32.54242 3.08765 1.000 41.30694 173 PRO D O 1
ATOM 10523 N N . LYS D 1 182 ? 25.57128 -33.42189 3.97450 1.000 50.49227 174 LYS D N 1
ATOM 10524 C CA . LYS D 1 182 ? 25.44280 -32.67715 5.22118 1.000 50.68734 174 LYS D CA 1
ATOM 10525 C C . LYS D 1 182 ? 25.53937 -31.18019 4.94668 1.000 44.27641 174 LYS D C 1
ATOM 10526 O O . LYS D 1 182 ? 26.43017 -30.72805 4.21937 1.000 42.98423 174 LYS D O 1
ATOM 10528 N N . ALA D 1 183 ? 24.60304 -30.42016 5.50735 1.000 48.79916 175 ALA D N 1
ATOM 10529 C CA . ALA D 1 183 ? 24.69387 -28.96914 5.47453 1.000 47.03613 175 ALA D CA 1
ATOM 10530 C C . ALA D 1 183 ? 26.07011 -28.53526 5.97454 1.000 35.10826 175 ALA D C 1
ATOM 10531 O O . ALA D 1 183 ? 26.55041 -29.07036 6.98345 1.000 40.83645 175 ALA D O 1
ATOM 10533 N N . PRO D 1 184 ? 26.75499 -27.61885 5.28408 1.000 35.14909 176 PRO D N 1
ATOM 10534 C CA . PRO D 1 184 ? 28.04402 -27.15354 5.80746 1.000 34.31088 176 PRO D CA 1
ATOM 10535 C C . PRO D 1 184 ? 27.91040 -26.32035 7.08212 1.000 32.05693 176 PRO D C 1
ATOM 10536 O O . PRO D 1 184 ? 28.89888 -26.18905 7.81206 1.000 32.34217 176 PRO D O 1
ATOM 10540 N N . TYR D 1 185 ? 26.72846 -25.78010 7.39085 1.000 29.52158 177 TYR D N 1
ATOM 10541 C CA . TYR D 1 185 ? 26.56299 -24.90756 8.54811 1.000 28.28825 177 TYR D CA 1
ATOM 10542 C C . TYR D 1 185 ? 25.28149 -25.25701 9.29450 1.000 28.96435 177 TYR D C 1
ATOM 10543 O O . TYR D 1 185 ? 24.28762 -25.68138 8.70436 1.000 27.34296 177 TYR D O 1
ATOM 10552 N N . SER D 1 186 ? 25.31502 -25.05790 10.60536 1.000 24.05317 178 SER D N 1
ATOM 10553 C CA . SER D 1 186 ? 24.13082 -25.21461 11.42942 1.000 23.61218 178 SER D CA 1
ATOM 10554 C C . SER D 1 186 ? 23.35784 -23.90038 11.39944 1.000 24.61935 178 SER D C 1
ATOM 10555 O O . SER D 1 186 ? 23.90161 -22.84941 11.75090 1.000 17.47414 178 SER D O 1
ATOM 10558 N N . ARG D 1 187 ? 22.10107 -23.94490 10.96428 1.000 20.78408 179 ARG D N 1
ATOM 10559 C CA . ARG D 1 187 ? 21.36761 -22.71835 10.70644 1.000 21.07199 179 ARG D CA 1
ATOM 10560 C C . ARG D 1 187 ? 20.07432 -22.63363 11.50068 1.000 20.15754 179 ARG D C 1
ATOM 10561 O O . ARG D 1 187 ? 19.48360 -23.64515 11.87943 1.000 22.46566 179 ARG D O 1
ATOM 10569 N N . ASP D 1 188 ? 19.65578 -21.39958 11.76553 1.000 19.60733 180 ASP D N 1
ATOM 10570 C CA . ASP D 1 188 ? 18.35023 -21.12780 12.34074 1.000 18.45069 180 ASP D CA 1
ATOM 10571 C C . ASP D 1 188 ? 17.76578 -19.96758 11.55097 1.000 18.95808 180 ASP D C 1
ATOM 10572 O O . ASP D 1 188 ? 18.50077 -19.07411 11.13330 1.000 19.33457 180 ASP D O 1
ATOM 10577 N N . HIS D 1 189 ? 16.45808 -19.99930 11.30148 1.000 17.25159 181 HIS D N 1
ATOM 10578 C CA . HIS D 1 189 ? 15.82972 -19.02024 10.42261 1.000 17.83842 181 HIS D CA 1
ATOM 10579 C C . HIS D 1 189 ? 14.45670 -18.67774 10.97460 1.000 18.21489 181 HIS D C 1
ATOM 10580 O O . HIS D 1 189 ? 13.63419 -19.57610 11.17754 1.000 20.33588 181 HIS D O 1
ATOM 10587 N N . ASN D 1 190 ? 14.18929 -17.39132 11.20328 1.000 18.52560 182 ASN D N 1
ATOM 10588 C CA . ASN D 1 190 ? 12.81509 -16.94688 11.46744 1.000 17.29989 182 ASN D CA 1
ATOM 10589 C C . ASN D 1 190 ? 12.63876 -15.57695 10.81320 1.000 16.38170 182 ASN D C 1
ATOM 10590 O O . ASN D 1 190 ? 13.54205 -15.08544 10.12800 1.000 16.05305 182 ASN D O 1
ATOM 10595 N N . ILE D 1 191 ? 11.46878 -14.94954 11.00705 1.000 16.71285 183 ILE D N 1
ATOM 10596 C CA A ILE D 1 191 ? 11.17651 -13.68625 10.33700 0.475 16.72393 183 ILE D CA 1
ATOM 10597 C CA B ILE D 1 191 ? 11.18403 -13.68410 10.32614 0.525 16.72380 183 ILE D CA 1
ATOM 10598 C C . ILE D 1 191 ? 12.18770 -12.60168 10.70495 1.000 16.42735 183 ILE D C 1
ATOM 10599 O O . ILE D 1 191 ? 12.34673 -11.62667 9.96638 1.000 17.64833 183 ILE D O 1
ATOM 10608 N N . TRP D 1 192 ? 12.88109 -12.75063 11.83874 1.000 15.44029 184 TRP D N 1
ATOM 10609 C CA . TRP D 1 192 ? 13.78520 -11.73200 12.36693 1.000 13.83588 184 TRP D CA 1
ATOM 10610 C C . TRP D 1 192 ? 15.23248 -11.90453 11.89688 1.000 13.85033 184 TRP D C 1
ATOM 10611 O O . TRP D 1 192 ? 15.90975 -10.90225 11.63346 1.000 15.93319 184 TRP D O 1
ATOM 10622 N N . TYR D 1 193 ? 15.72058 -13.13910 11.74368 1.000 14.20420 185 TYR D N 1
ATOM 10623 C CA . TYR D 1 193 ? 17.14306 -13.32171 11.44711 1.000 14.05353 185 TYR D CA 1
ATOM 10624 C C . TYR D 1 193 ? 17.39071 -14.66287 10.76515 1.000 14.39791 185 TYR D C 1
ATOM 10625 O O . TYR D 1 193 ? 16.49644 -15.50454 10.64211 1.000 14.65980 185 TYR D O 1
ATOM 10634 N N . ILE D 1 194 ? 18.63252 -14.83486 10.29373 1.000 13.02380 186 ILE D N 1
ATOM 10635 C CA . ILE D 1 194 ? 19.20047 -16.13867 9.97030 1.000 14.49941 186 ILE D CA 1
ATOM 10636 C C . ILE D 1 194 ? 20.54137 -16.24133 10.67278 1.000 16.32011 186 ILE D C 1
ATOM 10637 O O . ILE D 1 194 ? 21.36348 -15.32388 10.58627 1.000 15.96471 186 ILE D O 1
ATOM 10642 N N . SER D 1 195 ? 20.77931 -17.36044 11.33698 1.000 14.91820 187 SER D N 1
ATOM 10643 C CA A SER D 1 195 ? 22.04458 -17.60608 12.01183 0.566 17.05668 187 SER D CA 1
ATOM 10644 C CA B SER D 1 195 ? 22.04641 -17.59937 12.00597 0.434 17.04053 187 SER D CA 1
ATOM 10645 C C . SER D 1 195 ? 22.77436 -18.74631 11.32053 1.000 15.46852 187 SER D C 1
ATOM 10646 O O . SER D 1 195 ? 22.14932 -19.69899 10.84513 1.000 17.81128 187 SER D O 1
ATOM 10651 N N . HIS D 1 196 ? 24.10198 -18.64743 11.28433 1.000 16.86792 188 HIS D N 1
ATOM 10652 C CA . HIS D 1 196 ? 24.95118 -19.67967 10.71080 1.000 15.95704 188 HIS D CA 1
ATOM 10653 C C . HIS D 1 196 ? 26.11856 -19.90813 11.65823 1.000 18.70569 188 HIS D C 1
ATOM 10654 O O . HIS D 1 196 ? 26.79971 -18.95238 12.03784 1.000 16.79742 188 HIS D O 1
ATOM 10661 N N . GLU D 1 197 ? 26.36363 -21.15618 12.03897 1.000 18.65997 189 GLU D N 1
ATOM 10662 C CA . GLU D 1 197 ? 27.55259 -21.42907 12.82907 1.000 18.47872 189 GLU D CA 1
ATOM 10663 C C . GLU D 1 197 ? 28.03521 -22.83062 12.49523 1.000 21.89587 189 GLU D C 1
ATOM 10664 O O . GLU D 1 197 ? 27.39348 -23.56374 11.73433 1.000 22.31332 189 GLU D O 1
ATOM 10670 N N . GLY D 1 198 ? 29.20452 -23.18964 13.05647 1.000 25.86901 190 GLY D N 1
ATOM 10671 C CA . GLY D 1 198 ? 29.74134 -24.53409 12.91043 1.000 24.32846 190 GLY D CA 1
ATOM 10672 C C . GLY D 1 198 ? 30.53577 -24.72521 11.62827 1.000 25.34006 190 GLY D C 1
ATOM 10673 O O . GLY D 1 198 ? 30.66545 -23.83179 10.78969 1.000 22.80249 190 GLY D O 1
ATOM 10674 N N . GLY D 1 199 ? 31.07331 -25.93311 11.46852 1.000 32.32468 191 GLY D N 1
ATOM 10675 C CA . GLY D 1 199 ? 31.89639 -26.18388 10.29079 1.000 29.12408 191 GLY D CA 1
ATOM 10676 C C . GLY D 1 199 ? 33.11629 -25.27877 10.27226 1.000 26.67352 191 GLY D C 1
ATOM 10677 O O . GLY D 1 199 ? 33.72105 -24.98917 11.31561 1.000 27.25233 191 GLY D O 1
ATOM 10678 N N . VAL D 1 200 ? 33.46452 -24.79222 9.07651 1.000 21.53137 192 VAL D N 1
ATOM 10679 C CA . VAL D 1 200 ? 34.63671 -23.93360 8.91794 1.000 25.81871 192 VAL D CA 1
ATOM 10680 C C . VAL D 1 200 ? 34.43630 -22.57043 9.56065 1.000 23.95463 192 VAL D C 1
ATOM 10681 O O . VAL D 1 200 ? 35.41010 -21.83273 9.75898 1.000 23.26814 192 VAL D O 1
ATOM 10685 N N . LEU D 1 201 ? 33.19522 -22.20539 9.88915 1.000 24.10650 193 LEU D N 1
ATOM 10686 C CA . LEU D 1 201 ? 32.97419 -20.95924 10.61311 1.000 22.27829 193 LEU D CA 1
ATOM 10687 C C . LEU D 1 201 ? 33.58062 -20.99468 12.00443 1.000 20.35904 193 LEU D C 1
ATOM 10688 O O . LEU D 1 201 ? 33.80257 -19.92750 12.59484 1.000 20.35875 193 LEU D O 1
ATOM 10693 N N . GLU D 1 202 ? 33.85307 -22.18528 12.54864 1.000 20.45007 194 GLU D N 1
ATOM 10694 C CA A GLU D 1 202 ? 34.36549 -22.30837 13.90573 0.425 25.34894 194 GLU D CA 1
ATOM 10695 C CA B GLU D 1 202 ? 34.30409 -22.14286 13.93763 0.575 25.35514 194 GLU D CA 1
ATOM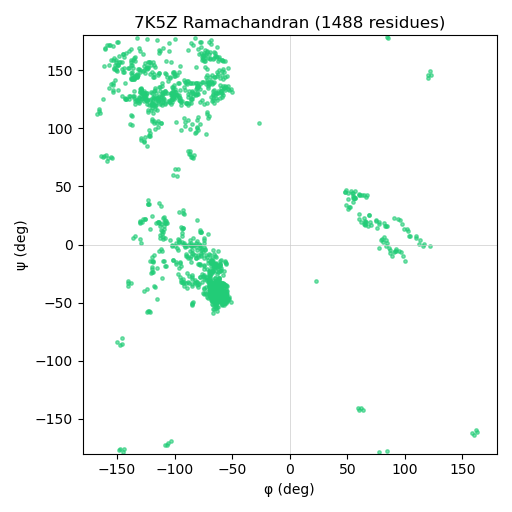 10696 C C . GLU D 1 202 ? 35.74075 -21.67328 14.06515 1.000 27.88659 194 GLU D C 1
ATOM 10697 O O . GLU D 1 202 ? 36.19220 -21.48930 15.18816 1.000 35.68146 194 GLU D O 1
ATOM 10708 N N . ASP D 1 203 ? 36.43476 -21.38567 12.96677 1.000 23.53537 195 ASP D N 1
ATOM 10709 C CA . ASP D 1 203 ? 37.78073 -20.83421 13.04801 1.000 22.20017 195 ASP D CA 1
ATOM 10710 C C . ASP D 1 203 ? 37.72779 -19.31686 12.85663 1.000 21.13499 195 ASP D C 1
ATOM 10711 O O . ASP D 1 203 ? 37.57207 -18.85182 11.71755 1.000 20.17831 195 ASP D O 1
ATOM 10716 N N . PRO D 1 204 ? 37.88560 -18.50560 13.91400 1.000 17.96862 196 PRO D N 1
ATOM 10717 C CA . PRO D 1 204 ? 37.77079 -17.04645 13.75183 1.000 17.57610 196 PRO D CA 1
ATOM 10718 C C . PRO D 1 204 ? 38.88247 -16.40408 12.92610 1.000 16.98918 196 PRO D C 1
ATOM 10719 O O . PRO D 1 204 ? 38.76215 -15.21932 12.60650 1.000 16.94072 196 PRO D O 1
ATOM 10723 N N . SER D 1 205 ? 39.96461 -17.11157 12.61971 1.000 15.49641 197 SER D N 1
ATOM 10724 C CA . SER D 1 205 ? 41.02336 -16.53640 11.80868 1.000 18.69724 197 SER D CA 1
ATOM 10725 C C . SER D 1 205 ? 40.67083 -16.48747 10.32794 1.000 23.26679 197 SER D C 1
ATOM 10726 O O . SER D 1 205 ? 41.39569 -15.85002 9.56195 1.000 25.28485 197 SER D O 1
ATOM 10729 N N . GLN D 1 206 ? 39.57548 -17.11779 9.91391 1.000 24.25486 198 GLN D N 1
ATOM 10730 C CA . GLN D 1 206 ? 39.20241 -17.20680 8.50459 1.000 31.16961 198 GLN D CA 1
ATOM 10731 C C . GLN D 1 206 ? 38.06075 -16.25087 8.19999 1.000 28.58666 198 GLN D C 1
ATOM 10732 O O . GLN D 1 206 ? 37.14997 -16.07800 9.01624 1.000 25.59802 198 GLN D O 1
ATOM 10738 N N . GLU D 1 207 ? 38.08466 -15.64578 7.01827 1.000 23.90747 199 GLU D N 1
ATOM 10739 C CA . GLU D 1 207 ? 36.95490 -14.78154 6.73674 1.000 25.77595 199 GLU D CA 1
ATOM 10740 C C . GLU D 1 207 ? 35.72140 -15.62203 6.43446 1.000 19.70420 199 GLU D C 1
ATOM 10741 O O . GLU D 1 207 ? 35.79254 -16.83576 6.22812 1.000 25.23080 199 GLU D O 1
ATOM 10747 N N . MET D 1 208 ? 34.58219 -14.95302 6.41962 1.000 20.00305 200 MET D N 1
ATOM 10748 C CA . MET D 1 208 ? 33.33496 -15.61891 6.09868 1.000 24.16627 200 MET D CA 1
ATOM 10749 C C . MET D 1 208 ? 33.40649 -16.20998 4.69041 1.000 23.62952 200 MET D C 1
ATOM 10750 O O . MET D 1 208 ? 33.71472 -15.48185 3.73866 1.000 25.05397 200 MET D O 1
ATOM 10755 N N . PRO D 1 209 ? 33.14122 -17.50554 4.51476 1.000 24.37186 201 PRO D N 1
ATOM 10756 C CA . PRO D 1 209 ? 33.09742 -18.07362 3.15886 1.000 28.15038 201 PRO D CA 1
ATOM 10757 C C . PRO D 1 209 ? 31.97319 -17.46236 2.33046 1.000 27.61824 201 PRO D C 1
ATOM 10758 O O . PRO D 1 209 ? 31.03563 -16.86462 2.85003 1.000 22.11169 201 PRO D O 1
ATOM 10762 N N . ASN D 1 210 ? 32.06981 -17.61697 1.00933 1.000 27.26054 202 ASN D N 1
ATOM 10763 C CA . ASN D 1 210 ? 31.14391 -16.88250 0.15449 1.000 28.36780 202 ASN D CA 1
ATOM 10764 C C . ASN D 1 210 ? 29.80555 -17.59070 -0.04088 1.000 33.49021 202 ASN D C 1
ATOM 10765 O O . ASN D 1 210 ? 28.93314 -17.03472 -0.71610 1.000 36.56772 202 ASN D O 1
ATOM 10770 N N . ASP D 1 211 ? 29.60989 -18.77788 0.54271 1.000 24.11957 203 ASP D N 1
ATOM 10771 C CA . ASP D 1 211 ? 28.35942 -19.52257 0.42397 1.000 28.28985 203 ASP D CA 1
ATOM 10772 C C . ASP D 1 211 ? 27.52645 -19.49116 1.70733 1.000 28.20383 203 ASP D C 1
ATOM 10773 O O . ASP D 1 211 ? 26.64548 -20.34280 1.88782 1.000 24.20649 203 ASP D O 1
ATOM 10778 N N . VAL D 1 212 ? 27.79468 -18.54261 2.61165 1.000 21.04644 204 VAL D N 1
ATOM 10779 C CA . VAL D 1 212 ? 27.09460 -18.52888 3.89518 1.000 19.74566 204 VAL D CA 1
ATOM 10780 C C . VAL D 1 212 ? 25.75151 -17.81671 3.77628 1.000 20.76050 204 VAL D C 1
ATOM 10781 O O . VAL D 1 212 ? 24.71848 -18.33661 4.21894 1.000 18.49950 204 VAL D O 1
ATOM 10785 N N . LEU D 1 213 ? 25.75002 -16.62213 3.18021 1.000 20.63696 205 LEU D N 1
ATOM 10786 C CA . LEU D 1 213 ? 24.59523 -15.73230 3.24732 1.000 23.78129 205 LEU D CA 1
ATOM 10787 C C . LEU D 1 213 ? 23.42214 -16.26412 2.42315 1.000 22.35729 205 LEU D C 1
ATOM 10788 O O . LEU D 1 213 ? 23.59575 -16.76285 1.31258 1.000 20.68248 205 LEU D O 1
ATOM 10793 N N . LEU D 1 214 ? 22.21070 -16.13460 2.96862 1.000 21.25632 206 LEU D N 1
ATOM 10794 C CA . LEU D 1 214 ? 21.01906 -16.67224 2.32432 1.000 21.11268 206 LEU D CA 1
ATOM 10795 C C . LEU D 1 214 ? 19.95576 -15.63292 1.99638 1.000 23.56885 206 LEU D C 1
ATOM 10796 O O . LEU D 1 214 ? 19.16084 -15.85987 1.07711 1.000 24.33191 206 LEU D O 1
ATOM 10801 N N . MET D 1 215 ? 19.91323 -14.50716 2.70415 1.000 19.56799 207 MET D N 1
ATOM 10802 C CA . MET D 1 215 ? 18.88571 -13.50188 2.46592 1.000 22.75289 207 MET D CA 1
ATOM 10803 C C . MET D 1 215 ? 19.47903 -12.10721 2.29496 1.000 21.02886 207 MET D C 1
ATOM 10804 O O . MET D 1 215 ? 18.72352 -11.13167 2.18713 1.000 24.56011 207 MET D O 1
ATOM 10809 N N . THR D 1 216 ? 20.80096 -11.98005 2.27445 1.000 19.06793 208 THR D N 1
ATOM 10810 C CA . THR D 1 216 ? 21.44797 -10.67920 2.23323 1.000 19.12946 208 THR D CA 1
ATOM 10811 C C . THR D 1 216 ? 22.45089 -10.67394 1.09001 1.000 21.33098 208 THR D C 1
ATOM 10812 O O . THR D 1 216 ? 23.32183 -11.54559 1.02867 1.000 18.46861 208 THR D O 1
ATOM 10816 N N . ALA D 1 217 ? 22.33808 -9.69265 0.20784 1.000 17.46890 209 ALA D N 1
ATOM 10817 C CA . ALA D 1 217 ? 23.24111 -9.63001 -0.93573 1.000 19.52790 209 ALA D CA 1
ATOM 10818 C C . ALA D 1 217 ? 24.64356 -9.25130 -0.46926 1.000 18.43486 209 ALA D C 1
ATOM 10819 O O . ALA D 1 217 ? 24.80001 -8.31985 0.33140 1.000 17.43836 209 ALA D O 1
ATOM 10821 N N . PRO D 1 218 ? 25.68105 -9.92761 -0.93721 1.000 18.65433 210 PRO D N 1
ATOM 10822 C CA . PRO D 1 218 ? 27.03304 -9.38875 -0.74560 1.000 21.20207 210 PRO D CA 1
ATOM 10823 C C . PRO D 1 218 ? 27.11070 -7.96662 -1.29413 1.000 23.51582 210 PRO D C 1
ATOM 10824 O O . PRO D 1 218 ? 26.46369 -7.62900 -2.28529 1.000 19.04798 210 PRO D O 1
ATOM 10828 N N . VAL D 1 219 ? 27.89780 -7.11833 -0.62353 1.000 20.84550 211 VAL D N 1
ATOM 10829 C CA . VAL D 1 219 ? 27.91152 -5.68928 -0.96104 1.000 20.93321 211 VAL D CA 1
ATOM 10830 C C . VAL D 1 219 ? 28.31491 -5.45001 -2.40891 1.000 20.39513 211 VAL D C 1
ATOM 10831 O O . VAL D 1 219 ? 27.80616 -4.52441 -3.06423 1.000 22.98301 211 VAL D O 1
ATOM 10835 N N . SER D 1 220 ? 29.21099 -6.28383 -2.94869 1.000 23.24295 212 SER D N 1
ATOM 10836 C CA . SER D 1 220 ? 29.68076 -6.06874 -4.30963 1.000 24.55394 212 SER D CA 1
ATOM 10837 C C . SER D 1 220 ? 28.58573 -6.22814 -5.35643 1.000 27.13222 212 SER D C 1
ATOM 10838 O O . SER D 1 220 ? 28.77839 -5.77808 -6.48853 1.000 27.28939 212 SER D O 1
ATOM 10841 N N . GLN D 1 221 ? 27.45259 -6.85751 -5.03224 1.000 25.99908 213 GLN D N 1
ATOM 10842 C CA . GLN D 1 221 ? 26.38202 -6.99059 -6.01887 1.000 26.41087 213 GLN D CA 1
ATOM 10843 C C . GLN D 1 221 ? 25.15615 -6.13922 -5.69849 1.000 26.25654 213 GLN D C 1
ATOM 10844 O O . GLN D 1 221 ? 24.13063 -6.26990 -6.37772 1.000 26.65042 213 GLN D O 1
ATOM 10850 N N . THR D 1 222 ? 25.25139 -5.23450 -4.72767 1.000 19.31115 214 THR D N 1
ATOM 10851 C CA . THR D 1 222 ? 24.11366 -4.41855 -4.34517 1.000 18.99387 214 THR D CA 1
ATOM 10852 C C . THR D 1 222 ? 23.83808 -3.31861 -5.37603 1.000 20.00489 214 THR D C 1
ATOM 10853 O O . THR D 1 222 ? 24.70488 -2.96191 -6.18092 1.000 21.28075 214 THR D O 1
ATOM 10857 N N . PRO D 1 223 ? 22.61983 -2.78178 -5.38799 1.000 21.05127 215 PRO D N 1
ATOM 10858 C CA . PRO D 1 223 ? 22.28474 -1.75869 -6.38292 1.000 22.76941 215 PRO D CA 1
ATOM 10859 C C . PRO D 1 223 ? 23.20581 -0.54693 -6.27553 1.000 21.26334 215 PRO D C 1
ATOM 10860 O O . PRO D 1 223 ? 23.68227 -0.18020 -5.19967 1.000 20.34621 215 PRO D O 1
ATOM 10864 N N . ASP D 1 224 ? 23.43562 0.08777 -7.41881 1.000 22.51677 216 ASP D N 1
ATOM 10865 C CA . ASP D 1 224 ? 24.22567 1.30955 -7.47235 1.000 26.10550 216 ASP D CA 1
ATOM 10866 C C . ASP D 1 224 ? 23.41468 2.56403 -7.16456 1.000 24.55528 216 ASP D C 1
ATOM 10867 O O . ASP D 1 224 ? 23.98859 3.65213 -7.09122 1.000 26.02159 216 ASP D O 1
ATOM 10872 N N . GLU D 1 225 ? 22.09820 2.45253 -7.04778 1.000 22.78769 217 GLU D N 1
ATOM 10873 C CA . GLU D 1 225 ? 21.24633 3.56336 -6.65144 1.000 25.74666 217 GLU D CA 1
ATOM 10874 C C . GLU D 1 225 ? 20.74420 3.28508 -5.23393 1.000 23.99730 217 GLU D C 1
ATOM 10875 O O . GLU D 1 225 ? 20.31516 2.16567 -4.93867 1.000 23.90654 217 GLU D O 1
ATOM 10881 N N . GLU D 1 226 ? 20.84221 4.28458 -4.35310 1.000 23.98304 218 GLU D N 1
ATOM 10882 C CA . GLU D 1 226 ? 20.30418 4.16280 -2.99882 1.000 21.64696 218 GLU D CA 1
ATOM 10883 C C . GLU D 1 226 ? 18.78672 4.04600 -3.04756 1.000 24.87101 218 GLU D C 1
ATOM 10884 O O . GLU D 1 226 ? 18.13986 4.42784 -4.02728 1.000 26.31120 218 GLU D O 1
ATOM 10890 N N . GLU D 1 227 ? 18.20846 3.53640 -1.96320 1.000 20.01879 219 GLU D N 1
ATOM 10891 C CA . GLU D 1 227 ? 16.76141 3.43205 -1.84304 1.000 24.65948 219 GLU D CA 1
ATOM 10892 C C . GLU D 1 227 ? 16.32325 4.10971 -0.55420 1.000 22.64241 219 GLU D C 1
ATOM 10893 O O . GLU D 1 227 ? 16.84576 3.79795 0.51674 1.000 21.00584 219 GLU D O 1
ATOM 10899 N N . VAL D 1 228 ? 15.36403 5.01553 -0.65836 1.000 22.55113 220 VAL D N 1
ATOM 10900 C CA . VAL D 1 228 ? 14.84213 5.72825 0.50038 1.000 24.51127 220 VAL D CA 1
ATOM 10901 C C . VAL D 1 228 ? 13.70620 4.91137 1.08946 1.000 25.76648 220 VAL D C 1
ATOM 10902 O O . VAL D 1 228 ? 12.80637 4.47699 0.36139 1.000 23.47230 220 VAL D O 1
ATOM 10906 N N . VAL D 1 229 ? 13.75143 4.67687 2.40475 1.000 19.34267 221 VAL D N 1
ATOM 10907 C CA . VAL D 1 229 ? 12.61435 4.11837 3.12744 1.000 20.36213 221 VAL D CA 1
ATOM 10908 C C . VAL D 1 229 ? 12.18722 5.12672 4.18252 1.000 22.13266 221 VAL D C 1
ATOM 10909 O O . VAL D 1 229 ? 13.02232 5.83461 4.75659 1.000 21.08106 221 VAL D O 1
ATOM 10913 N N . VAL D 1 230 ? 10.88168 5.20938 4.40625 1.000 21.66696 222 VAL D N 1
ATOM 10914 C CA . VAL D 1 230 ? 10.29167 6.11765 5.38225 1.000 19.75024 222 VAL D CA 1
ATOM 10915 C C . VAL D 1 230 ? 9.54833 5.26226 6.38759 1.000 18.72562 222 VAL D C 1
ATOM 10916 O O . VAL D 1 230 ? 8.60329 4.55140 6.02195 1.000 20.42807 222 VAL D O 1
ATOM 10920 N N . LEU D 1 231 ? 9.98031 5.31496 7.63951 1.000 16.65747 223 LEU D N 1
ATOM 10921 C CA . LEU D 1 231 ? 9.40379 4.49673 8.70015 1.000 19.67412 223 LEU D CA 1
ATOM 10922 C C . LEU D 1 231 ? 8.68014 5.40554 9.68327 1.000 22.98601 223 LEU D C 1
ATOM 10923 O O . LEU D 1 231 ? 9.26749 6.36194 10.19133 1.000 18.83002 223 LEU D O 1
ATOM 10928 N N . ASP D 1 232 ? 7.40325 5.12355 9.92101 1.000 18.28818 224 ASP D N 1
ATOM 10929 C CA . ASP D 1 232 ? 6.63928 5.79873 10.95591 1.000 20.52095 224 ASP D CA 1
ATOM 10930 C C . ASP D 1 232 ? 6.58097 4.89187 12.17299 1.000 20.38544 224 ASP D C 1
ATOM 10931 O O . ASP D 1 232 ? 6.29633 3.69777 12.03777 1.000 17.32521 224 ASP D O 1
ATOM 10936 N N . PHE D 1 233 ? 6.88276 5.45280 13.34247 1.000 16.70789 225 PHE D N 1
ATOM 10937 C CA . PHE D 1 233 ? 6.83879 4.74453 14.61532 1.000 16.41049 225 PHE D CA 1
ATOM 10938 C C . PHE D 1 233 ? 5.72589 5.32910 15.47847 1.000 17.89198 225 PHE D C 1
ATOM 10939 O O . PHE D 1 233 ? 5.44530 6.52781 15.42332 1.000 17.74918 225 PHE D O 1
ATOM 10947 N N . LYS D 1 234 ? 5.11127 4.47603 16.29907 1.000 17.23328 226 LYS D N 1
ATOM 10948 C CA . LYS D 1 234 ? 4.21323 4.92339 17.35714 1.000 19.20139 226 LYS D CA 1
ATOM 10949 C C . LYS D 1 234 ? 4.58602 4.17236 18.61948 1.000 18.51043 226 LYS D C 1
ATOM 10950 O O . LYS D 1 234 ? 4.57411 2.93780 18.62728 1.000 17.31736 226 LYS D O 1
ATOM 10956 N N . LYS D 1 235 ? 4.88058 4.91898 19.68172 1.000 17.87747 227 LYS D N 1
ATOM 10957 C CA . LYS D 1 235 ? 5.30042 4.35058 20.97276 1.000 18.81623 227 LYS D CA 1
ATOM 10958 C C . LYS D 1 235 ? 6.39912 3.29532 20.82413 1.000 20.34018 227 LYS D C 1
ATOM 10959 O O . LYS D 1 235 ? 6.35595 2.22501 21.43755 1.000 18.58165 227 LYS D O 1
ATOM 10965 N N . GLY D 1 236 ? 7.40426 3.61196 20.00964 1.000 17.62965 228 GLY D N 1
ATOM 10966 C CA . GLY D 1 236 ? 8.60901 2.81844 19.93120 1.000 15.38011 228 GLY D CA 1
ATOM 10967 C C . GLY D 1 236 ? 8.61144 1.70430 18.90385 1.000 17.88202 228 GLY D C 1
ATOM 10968 O O . GLY D 1 236 ? 9.65737 1.08562 18.70425 1.000 17.47751 228 GLY D O 1
ATOM 10969 N N . VAL D 1 237 ? 7.49492 1.43163 18.23241 1.000 16.36158 229 VAL D N 1
ATOM 10970 C CA . VAL D 1 237 ? 7.46709 0.34862 17.24635 1.000 17.69303 229 VAL D CA 1
ATOM 10971 C C . VAL D 1 237 ? 7.01432 0.87793 15.88807 1.000 15.55440 229 VAL D C 1
ATOM 10972 O O . VAL D 1 237 ? 6.21526 1.83189 15.81485 1.000 15.93663 229 VAL D O 1
ATOM 10976 N N . PRO D 1 238 ? 7.45355 0.26383 14.79473 1.000 17.50506 230 PRO D N 1
ATOM 10977 C CA . PRO D 1 238 ? 7.09774 0.77880 13.46596 1.000 18.75994 230 PRO D CA 1
ATOM 10978 C C . PRO D 1 238 ? 5.68567 0.36126 13.07493 1.000 21.24564 230 PRO D C 1
ATOM 10979 O O . PRO D 1 238 ? 5.27518 -0.78745 13.25987 1.000 19.81378 230 PRO D O 1
ATOM 10983 N N . VAL D 1 239 ? 4.93595 1.30497 12.51726 1.000 19.58470 231 VAL D N 1
ATOM 10984 C CA . VAL D 1 239 ? 3.56393 1.03745 12.10401 1.000 17.62074 231 VAL D CA 1
ATOM 10985 C C . VAL D 1 239 ? 3.35372 1.23799 10.61265 1.000 20.98692 231 VAL D C 1
ATOM 10986 O O . VAL D 1 239 ? 2.32314 0.79367 10.08284 1.000 22.86312 231 VAL D O 1
ATOM 10990 N N . ALA D 1 240 ? 4.28160 1.88507 9.91135 1.000 19.17397 232 ALA D N 1
ATOM 10991 C CA . ALA D 1 240 ? 4.08192 2.11843 8.48943 1.000 20.30952 232 ALA D CA 1
ATOM 10992 C C . ALA D 1 240 ? 5.42857 2.17415 7.78936 1.000 21.19980 232 ALA D C 1
ATOM 10993 O O . ALA D 1 240 ? 6.43817 2.55582 8.38221 1.000 20.22532 232 ALA D O 1
ATOM 10995 N N . LEU D 1 241 ? 5.42086 1.78952 6.51748 1.000 21.26844 233 LEU D N 1
ATOM 10996 C CA . LEU D 1 241 ? 6.60690 1.81853 5.67534 1.000 20.43120 233 LEU D CA 1
ATOM 10997 C C . LEU D 1 241 ? 6.24026 2.50378 4.37031 1.000 23.20304 233 LEU D C 1
ATOM 10998 O O . LEU D 1 241 ? 5.26306 2.11221 3.71628 1.000 24.31163 233 LEU D O 1
ATOM 11003 N N . ASN D 1 242 ? 7.00850 3.53923 4.00702 1.000 18.70368 234 ASN D N 1
ATOM 11004 C CA . ASN D 1 242 ? 6.75321 4.32082 2.79236 1.000 21.81940 234 ASN D CA 1
ATOM 11005 C C . ASN D 1 242 ? 5.29653 4.78061 2.71534 1.000 25.11282 234 ASN D C 1
ATOM 11006 O O . ASN D 1 242 ? 4.67528 4.79856 1.64775 1.000 26.00428 234 ASN D O 1
ATOM 11011 N N . GLY D 1 243 ? 4.74550 5.16002 3.86095 1.000 23.71766 235 GLY D N 1
ATOM 11012 C CA . GLY D 1 243 ? 3.41010 5.71830 3.89877 1.000 25.94378 235 GLY D CA 1
ATOM 11013 C C . GLY D 1 243 ? 2.28964 4.70524 3.95715 1.000 27.36813 235 GLY D C 1
ATOM 11014 O O . GLY D 1 243 ? 1.12069 5.10225 3.98716 1.000 26.48468 235 GLY D O 1
ATOM 11015 N N . GLN D 1 244 ? 2.59952 3.41671 3.99446 1.000 21.91306 236 GLN D N 1
ATOM 11016 C CA . GLN D 1 244 ? 1.58784 2.37484 4.01268 1.000 26.82236 236 GLN D CA 1
ATOM 11017 C C . GLN D 1 244 ? 1.56330 1.74597 5.39939 1.000 25.57461 236 GLN D C 1
ATOM 11018 O O . GLN D 1 244 ? 2.58618 1.24401 5.87044 1.000 24.12323 236 GLN D O 1
ATOM 11024 N N . GLU D 1 245 ? 0.40481 1.78158 6.05266 1.000 25.74850 237 GLU D N 1
ATOM 11025 C CA . GLU D 1 245 ? 0.23512 1.00311 7.27316 1.000 24.80397 237 GLU D CA 1
ATOM 11026 C C . GLU D 1 245 ? 0.39581 -0.47223 6.93322 1.000 28.62314 237 GLU D C 1
ATOM 11027 O O . GLU D 1 245 ? -0.19680 -0.96597 5.96744 1.000 25.75868 237 GLU D O 1
ATOM 11033 N N . LEU D 1 246 ? 1.23196 -1.16389 7.69731 1.000 20.96036 238 LEU D N 1
ATOM 11034 C CA . LEU D 1 246 ? 1.48505 -2.58079 7.49226 1.000 26.25088 238 LEU D CA 1
ATOM 11035 C C . LEU D 1 246 ? 1.49797 -3.28363 8.83733 1.000 22.84482 238 LEU D C 1
ATOM 11036 O O . LEU D 1 246 ? 1.95584 -2.72526 9.83347 1.000 20.50416 238 LEU D O 1
ATOM 11041 N N . SER D 1 247 ? 1.01769 -4.52500 8.84424 1.000 24.18146 239 SER D N 1
ATOM 11042 C CA . SER D 1 247 ? 1.15297 -5.36498 10.01605 1.000 21.39487 239 SER D CA 1
ATOM 11043 C C . SER D 1 247 ? 2.63114 -5.59054 10.30962 1.000 18.66114 239 SER D C 1
ATOM 11044 O O . SER D 1 247 ? 3.47875 -5.45799 9.41984 1.000 18.22302 239 SER D O 1
ATOM 11047 N N . PRO D 1 248 ? 2.95968 -5.94316 11.55608 1.000 19.26082 240 PRO D N 1
ATOM 11048 C CA . PRO D 1 248 ? 4.37121 -6.23271 11.89242 1.000 21.84732 240 PRO D CA 1
ATOM 11049 C C . PRO D 1 248 ? 5.01603 -7.24758 10.96816 1.000 19.61151 240 PRO D C 1
ATOM 11050 O O . PRO D 1 248 ? 6.14216 -7.02901 10.50557 1.000 17.00435 240 PRO D O 1
ATOM 11054 N N . VAL D 1 249 ? 4.31523 -8.34265 10.66477 1.000 18.86154 241 VAL D N 1
ATOM 11055 C CA . VAL D 1 249 ? 4.87533 -9.37194 9.79590 1.000 21.95378 241 VAL D CA 1
ATOM 11056 C C . VAL D 1 249 ? 5.08512 -8.83472 8.37659 1.000 19.34395 241 VAL D C 1
ATOM 11057 O O . VAL D 1 249 ? 6.12471 -9.07874 7.75526 1.000 18.01066 241 VAL D O 1
ATOM 11061 N N . ASP D 1 250 ? 4.09382 -8.12070 7.83406 1.000 19.30621 242 ASP D N 1
ATOM 11062 C CA . ASP D 1 250 ? 4.24567 -7.56231 6.48828 1.000 20.36017 242 ASP D CA 1
ATOM 11063 C C . ASP D 1 250 ? 5.36252 -6.53160 6.44328 1.000 20.89801 242 ASP D C 1
ATOM 11064 O O . ASP D 1 250 ? 6.11314 -6.46392 5.46114 1.000 20.31312 242 ASP D O 1
ATOM 11069 N N . LEU D 1 251 ? 5.48447 -5.71106 7.49437 1.000 17.29617 243 LEU D N 1
ATOM 11070 C CA . LEU D 1 251 ? 6.53875 -4.70579 7.51104 1.000 17.28445 243 LEU D CA 1
ATOM 11071 C C . LEU D 1 251 ? 7.90634 -5.36190 7.61676 1.000 18.00818 243 LEU D C 1
ATOM 11072 O O . LEU D 1 251 ? 8.83648 -4.97580 6.91106 1.000 18.16734 243 LEU D O 1
ATOM 11077 N N . LEU D 1 252 ? 8.05274 -6.35020 8.50326 1.000 17.23266 244 LEU D N 1
ATOM 11078 C CA . LEU D 1 252 ? 9.31776 -7.06996 8.57797 1.000 18.61373 244 LEU D CA 1
ATOM 11079 C C . LEU D 1 252 ? 9.66003 -7.73208 7.24560 1.000 18.89266 244 LEU D C 1
ATOM 11080 O O . LEU D 1 252 ? 10.81759 -7.69790 6.80285 1.000 18.56130 244 LEU D O 1
ATOM 11085 N N . ASN D 1 253 ? 8.67436 -8.37059 6.61023 1.000 18.73567 245 ASN D N 1
ATOM 11086 C CA A ASN D 1 253 ? 8.92815 -9.06762 5.35110 0.638 19.72966 245 ASN D CA 1
ATOM 11087 C CA B ASN D 1 253 ? 8.92986 -9.06926 5.35646 0.362 19.76897 245 ASN D CA 1
ATOM 11088 C C . ASN D 1 253 ? 9.40140 -8.10177 4.27465 1.000 18.02011 245 ASN D C 1
ATOM 11089 O O . ASN D 1 253 ? 10.37354 -8.37674 3.56177 1.000 19.65949 245 ASN D O 1
ATOM 11098 N N . SER D 1 254 ? 8.70165 -6.97296 4.12583 1.000 20.85186 246 SER D N 1
ATOM 11099 C CA . SER D 1 254 ? 9.07289 -5.97497 3.12254 1.000 21.11622 246 SER D CA 1
ATOM 11100 C C . SER D 1 254 ? 10.42970 -5.35856 3.43357 1.000 21.80823 246 SER D C 1
ATOM 11101 O O . SER D 1 254 ? 11.28206 -5.23302 2.54948 1.000 19.53754 246 SER D O 1
ATOM 11104 N N . LEU D 1 255 ? 10.66000 -4.97929 4.69486 1.000 20.64438 247 LEU D N 1
ATOM 11105 C CA A LEU D 1 255 ? 11.93145 -4.36246 5.03702 0.674 19.95951 247 LEU D CA 1
ATOM 11106 C CA B LEU D 1 255 ? 11.93492 -4.36989 5.05696 0.326 19.94070 247 LEU D CA 1
ATOM 11107 C C . LEU D 1 255 ? 13.08326 -5.36173 4.92032 1.000 21.82013 247 LEU D C 1
ATOM 11108 O O . LEU D 1 255 ? 14.17730 -4.99101 4.48313 1.000 20.62346 247 LEU D O 1
ATOM 11117 N N . ASN D 1 256 ? 12.85800 -6.63855 5.28641 1.000 17.72166 248 ASN D N 1
ATOM 11118 C CA . ASN D 1 256 ? 13.90485 -7.64885 5.07957 1.000 15.89358 248 ASN D CA 1
ATOM 11119 C C . ASN D 1 256 ? 14.27131 -7.76373 3.60530 1.000 19.06461 248 ASN D C 1
ATOM 11120 O O . ASN D 1 256 ? 15.45057 -7.90126 3.25475 1.000 20.55112 248 ASN D O 1
ATOM 11125 N N . GLN D 1 257 ? 13.27541 -7.72399 2.72911 1.000 16.91459 249 GLN D N 1
ATOM 11126 C CA . GLN D 1 257 ? 13.56731 -7.83677 1.30004 1.000 19.76468 249 GLN D CA 1
ATOM 11127 C C . GLN D 1 257 ? 14.37034 -6.62861 0.81264 1.000 19.04544 249 GLN D C 1
ATOM 11128 O O . GLN D 1 257 ? 15.41514 -6.78605 0.16891 1.000 21.80614 249 GLN D O 1
ATOM 11134 N N . LYS D 1 258 ? 13.92187 -5.41600 1.15077 1.000 20.52861 250 LYS D N 1
ATOM 11135 C CA . LYS D 1 258 ? 14.60275 -4.19943 0.69745 1.000 22.38626 250 LYS D CA 1
ATOM 11136 C C . LYS D 1 258 ? 16.01521 -4.09356 1.26453 1.000 22.20343 250 LYS D C 1
ATOM 11137 O O . LYS D 1 258 ? 16.98388 -3.89667 0.51534 1.000 17.35660 250 LYS D O 1
ATOM 11143 N N . ALA D 1 259 ? 16.15593 -4.17508 2.59700 1.000 15.36160 251 ALA D N 1
ATOM 11144 C CA . ALA D 1 259 ? 17.49156 -4.04128 3.18236 1.000 16.78972 251 ALA D CA 1
ATOM 11145 C C . ALA D 1 259 ? 18.39360 -5.21526 2.81242 1.000 16.69853 251 ALA D C 1
ATOM 11146 O O . ALA D 1 259 ? 19.60844 -5.03999 2.68212 1.000 16.93001 251 ALA D O 1
ATOM 11148 N N . GLY D 1 260 ? 17.83193 -6.41340 2.64522 1.000 18.81135 252 GLY D N 1
ATOM 11149 C CA . GLY D 1 260 ? 18.63999 -7.53089 2.17899 1.000 18.37973 252 GLY D CA 1
ATOM 11150 C C . GLY D 1 260 ? 19.18308 -7.30256 0.77738 1.000 17.94035 252 GLY D C 1
ATOM 11151 O O . GLY D 1 260 ? 20.34973 -7.60179 0.49326 1.000 16.02352 252 GLY D O 1
ATOM 11152 N N . GLN D 1 261 ? 18.34401 -6.77619 -0.11541 1.000 17.05177 253 GLN D N 1
ATOM 11153 C CA . GLN D 1 261 ? 18.79752 -6.45222 -1.47047 1.000 20.91494 253 GLN D CA 1
ATOM 11154 C C . GLN D 1 261 ? 19.96077 -5.46395 -1.44561 1.000 18.93232 253 GLN D C 1
ATOM 11155 O O . GLN D 1 261 ? 20.85594 -5.53704 -2.29383 1.000 17.66789 253 GLN D O 1
ATOM 11161 N N . HIS D 1 262 ? 19.98602 -4.55859 -0.46504 1.000 16.19578 254 HIS D N 1
ATOM 11162 C CA . HIS D 1 262 ? 21.05245 -3.56567 -0.35291 1.000 20.50738 254 HIS D CA 1
ATOM 11163 C C . HIS D 1 262 ? 22.18747 -4.00615 0.58413 1.000 19.23188 254 HIS D C 1
ATOM 11164 O O . HIS D 1 262 ? 23.01114 -3.17341 0.98584 1.000 16.72802 254 HIS D O 1
ATOM 11171 N N . GLY D 1 263 ? 22.25555 -5.29271 0.92526 1.000 16.84972 255 GLY D N 1
ATOM 11172 C CA . GLY D 1 263 ? 23.40429 -5.84775 1.61178 1.000 16.10778 255 GLY D CA 1
ATOM 11173 C C . GLY D 1 263 ? 23.52557 -5.51435 3.08445 1.000 14.76887 255 GLY D C 1
ATOM 11174 O O . GLY D 1 263 ? 24.62507 -5.63718 3.64215 1.000 17.19011 255 GLY D O 1
ATOM 11175 N N . ILE D 1 264 ? 22.43934 -5.11859 3.73705 1.000 16.12456 256 ILE D N 1
ATOM 11176 C CA . ILE D 1 264 ? 22.49142 -4.54809 5.08689 1.000 12.66331 256 ILE D CA 1
ATOM 11177 C C . ILE D 1 264 ? 22.32139 -5.62924 6.14842 1.000 14.40563 256 ILE D C 1
ATOM 11178 O O . ILE D 1 264 ? 21.52017 -6.55296 5.99459 1.000 16.62328 256 ILE D O 1
ATOM 11183 N N . GLY D 1 265 ? 23.06730 -5.50374 7.24054 1.000 16.26745 257 GLY D N 1
ATOM 11184 C CA . GLY D 1 265 ? 22.72542 -6.19540 8.47010 1.000 17.52354 257 GLY D CA 1
ATOM 11185 C C . GLY D 1 265 ? 23.55135 -7.41275 8.82103 1.000 16.82379 257 GLY D C 1
ATOM 11186 O O . GLY D 1 265 ? 23.21612 -8.10115 9.79009 1.000 18.92432 257 GLY D O 1
ATOM 11187 N N . VAL D 1 266 ? 24.61796 -7.70014 8.08799 1.000 16.73863 258 VAL D N 1
ATOM 11188 C CA . VAL D 1 266 ? 25.38420 -8.91734 8.34809 1.000 13.57286 258 VAL D CA 1
ATOM 11189 C C . VAL D 1 266 ? 26.30063 -8.67310 9.53557 1.000 14.14563 258 VAL D C 1
ATOM 11190 O O . VAL D 1 266 ? 27.02744 -7.67882 9.57420 1.000 15.32621 258 VAL D O 1
ATOM 11194 N N . ALA D 1 267 ? 26.27253 -9.57513 10.51469 1.000 11.53320 259 ALA D N 1
ATOM 11195 C CA . ALA D 1 267 ? 27.18691 -9.48607 11.64623 1.000 15.84461 259 ALA D CA 1
ATOM 11196 C C . ALA D 1 267 ? 28.01423 -10.76387 11.69520 1.000 16.86699 259 ALA D C 1
ATOM 11197 O O . ALA D 1 267 ? 27.46556 -11.86224 11.62371 1.000 15.46537 259 ALA D O 1
ATOM 11199 N N . ASP D 1 268 ? 29.33375 -10.61673 11.81756 1.000 13.98817 260 ASP D N 1
ATOM 11200 C CA . ASP D 1 268 ? 30.26345 -11.73714 11.91136 1.000 12.85737 260 ASP D CA 1
ATOM 11201 C C . ASP D 1 268 ? 30.95570 -11.58967 13.25507 1.000 14.46120 260 ASP D C 1
ATOM 11202 O O . ASP D 1 268 ? 31.77113 -10.67768 13.43203 1.000 16.11157 260 ASP D O 1
ATOM 11207 N N . ILE D 1 269 ? 30.59643 -12.43547 14.22369 1.000 13.50351 261 ILE D N 1
ATOM 11208 C CA . ILE D 1 269 ? 30.94421 -12.15666 15.61190 1.000 16.73355 261 ILE D CA 1
ATOM 11209 C C . ILE D 1 269 ? 31.42075 -13.41023 16.32985 1.000 15.01125 261 ILE D C 1
ATOM 11210 O O . ILE D 1 269 ? 31.10803 -14.54427 15.95565 1.000 15.79266 261 ILE D O 1
ATOM 11215 N N . VAL D 1 270 ? 32.18880 -13.18236 17.38288 1.000 12.00800 262 VAL D N 1
ATOM 11216 C CA . VAL D 1 270 ? 32.51169 -14.20447 18.36468 1.000 11.11266 262 VAL D CA 1
ATOM 11217 C C . VAL D 1 270 ? 31.77332 -13.81067 19.63162 1.000 14.44163 262 VAL D C 1
ATOM 11218 O O . VAL D 1 270 ? 31.97083 -12.70318 20.13425 1.000 12.19875 262 VAL D O 1
ATOM 11222 N N . GLU D 1 271 ? 30.92417 -14.69669 20.13785 1.000 11.22133 263 GLU D N 1
ATOM 11223 C CA . GLU D 1 271 ? 30.09763 -14.38165 21.29496 1.000 12.54778 263 GLU D CA 1
ATOM 11224 C C . GLU D 1 271 ? 30.37967 -15.37600 22.41727 1.000 13.20824 263 GLU D C 1
ATOM 11225 O O . GLU D 1 271 ? 30.85507 -16.48481 22.18435 1.000 12.11702 263 GLU D O 1
ATOM 11231 N N . ASN D 1 272 ? 30.09358 -14.97004 23.65238 1.000 11.94841 264 ASN D N 1
ATOM 11232 C CA . ASN D 1 272 ? 30.19705 -15.87401 24.79559 1.000 12.57138 264 ASN D CA 1
ATOM 11233 C C . ASN D 1 272 ? 28.88594 -16.60716 25.00088 1.000 15.32255 264 ASN D C 1
ATOM 11234 O O . ASN D 1 272 ? 27.84106 -15.97768 25.22717 1.000 15.47090 264 ASN D O 1
ATOM 11239 N N . ARG D 1 273 ? 28.94217 -17.93063 24.95245 1.000 13.72354 265 ARG D N 1
ATOM 11240 C CA . ARG D 1 273 ? 27.74377 -18.69703 25.23968 1.000 14.43305 265 ARG D CA 1
ATOM 11241 C C . ARG D 1 273 ? 27.46766 -18.69662 26.74036 1.000 20.84950 265 ARG D C 1
ATOM 11242 O O . ARG D 1 273 ? 28.35364 -18.44975 27.56344 1.000 18.44364 265 ARG D O 1
ATOM 11250 N N . LEU D 1 274 ? 26.22083 -19.00125 27.09252 1.000 18.82178 266 LEU D N 1
ATOM 11251 C CA . LEU D 1 274 ? 25.91489 -19.19953 28.50402 1.000 20.79713 266 LEU D CA 1
ATOM 11252 C C . LEU D 1 274 ? 26.59819 -20.46675 29.00657 1.000 30.05198 266 LEU D C 1
ATOM 11253 O O . LEU D 1 274 ? 27.21117 -20.46490 30.07840 1.000 30.95145 266 LEU D O 1
ATOM 11258 N N . VAL D 1 275 ? 26.58890 -21.53242 28.20225 1.000 29.31280 267 VAL D N 1
ATOM 11259 C CA . VAL D 1 275 ? 27.18384 -22.79893 28.63284 1.000 42.59822 267 VAL D CA 1
ATOM 11260 C C . VAL D 1 275 ? 28.68985 -22.69757 28.90697 1.000 50.30180 267 VAL D C 1
ATOM 11261 O O . VAL D 1 275 ? 29.30329 -23.65965 29.38526 1.000 50.52184 267 VAL D O 1
ATOM 11265 N N . GLY D 1 276 ? 29.30100 -21.54584 28.62682 1.000 58.50643 268 GLY D N 1
ATOM 11266 C CA . GLY D 1 276 ? 30.64343 -21.26156 29.10238 1.000 51.28189 268 GLY D CA 1
ATOM 11267 C C . GLY D 1 276 ? 31.76287 -21.23644 28.07087 1.000 54.03618 268 GLY D C 1
ATOM 11268 O O . GLY D 1 276 ? 32.93163 -21.13804 28.46605 1.000 54.37850 268 GLY D O 1
ATOM 11269 N N . MET D 1 277 ? 31.45850 -21.31899 26.77506 1.000 31.43066 269 MET D N 1
ATOM 11270 C CA . MET D 1 277 ? 32.47718 -21.27380 25.73229 1.000 24.21501 269 MET D CA 1
ATOM 11271 C C . MET D 1 277 ? 32.12218 -20.21012 24.68993 1.000 25.88681 269 MET D C 1
ATOM 11272 O O . MET D 1 277 ? 30.97872 -19.77106 24.59153 1.000 26.41672 269 MET D O 1
ATOM 11274 N N . LYS D 1 278 ? 33.10475 -19.82627 23.87660 1.000 15.57240 270 LYS D N 1
ATOM 11275 C CA A LYS D 1 278 ? 32.87997 -18.86344 22.80651 0.407 16.82287 270 LYS D CA 1
ATOM 11276 C CA B LYS D 1 278 ? 32.88637 -18.86309 22.80398 0.593 16.79146 270 LYS D CA 1
ATOM 11277 C C . LYS D 1 278 ? 32.50238 -19.58307 21.51432 1.000 18.84661 270 LYS D C 1
ATOM 11278 O O . LYS D 1 278 ? 32.95943 -20.70004 21.25076 1.000 20.29308 270 LYS D O 1
ATOM 11289 N N . ILE D 1 279 ? 31.67086 -18.92378 20.69659 1.000 14.61435 271 ILE D N 1
ATOM 11290 C CA . ILE D 1 279 ? 31.28945 -19.46569 19.38986 1.000 15.14588 271 ILE D CA 1
ATOM 11291 C C . ILE D 1 279 ? 31.34144 -18.35601 18.34376 1.000 17.29237 271 ILE D C 1
ATOM 11292 O O . ILE D 1 279 ? 31.00942 -17.19918 18.62159 1.000 15.74273 271 ILE D O 1
ATOM 11297 N N . ARG D 1 280 ? 31.76745 -18.70880 17.13691 1.000 13.98608 272 ARG D N 1
ATOM 11298 C CA . ARG D 1 280 ? 31.81055 -17.76981 16.01964 1.000 13.12095 272 ARG D CA 1
ATOM 11299 C C . ARG D 1 280 ? 30.52831 -17.93715 15.21302 1.000 12.87164 272 ARG D C 1
ATOM 11300 O O . ARG D 1 280 ? 30.20833 -19.04675 14.77968 1.000 18.64974 272 ARG D O 1
ATOM 11308 N N . GLY D 1 281 ? 29.78967 -16.85251 15.01857 1.000 16.76513 273 GLY D N 1
ATOM 11309 C CA . GLY D 1 281 ? 28.52297 -16.91763 14.30909 1.000 16.79463 273 GLY D CA 1
ATOM 11310 C C . GLY D 1 281 ? 28.42683 -15.83988 13.24775 1.000 15.13081 273 GLY D C 1
ATOM 11311 O O . GLY D 1 281 ? 29.01178 -14.76254 13.36855 1.000 15.09481 273 GLY D O 1
ATOM 11312 N N . ILE D 1 282 ? 27.66557 -16.14506 12.19673 1.000 15.47017 274 ILE D N 1
ATOM 11313 C CA . ILE D 1 282 ? 27.25834 -15.15865 11.20789 1.000 12.61993 274 ILE D CA 1
ATOM 11314 C C . ILE D 1 282 ? 25.77007 -14.92032 11.37966 1.000 14.57890 274 ILE D C 1
ATOM 11315 O O . ILE D 1 282 ? 24.98864 -15.87303 11.41294 1.000 15.24172 274 ILE D O 1
ATOM 11320 N N . TYR D 1 283 ? 25.36526 -13.66477 11.44681 1.000 14.73974 275 TYR D N 1
ATOM 11321 C CA . TYR D 1 283 ? 23.94586 -13.36928 11.60417 1.000 14.40477 275 TYR D CA 1
ATOM 11322 C C . TYR D 1 283 ? 23.48464 -12.40733 10.52477 1.000 15.95612 275 TYR D C 1
ATOM 11323 O O . TYR D 1 283 ? 24.12695 -11.38166 10.29168 1.000 16.74610 275 TYR D O 1
ATOM 11332 N N . GLU D 1 284 ? 22.35907 -12.73220 9.89080 1.000 12.47968 276 GLU D N 1
ATOM 11333 C CA . GLU D 1 284 ? 21.71069 -11.85706 8.93013 1.000 11.88435 276 GLU D CA 1
ATOM 11334 C C . GLU D 1 284 ? 20.41969 -11.38190 9.55844 1.000 15.65739 276 GLU D C 1
ATOM 11335 O O . GLU D 1 284 ? 19.65346 -12.20143 10.06933 1.000 15.00703 276 GLU D O 1
ATOM 11341 N N . ALA D 1 285 ? 20.18869 -10.07728 9.53863 1.000 13.00208 277 ALA D N 1
ATOM 11342 C CA . ALA D 1 285 ? 18.92394 -9.53305 10.02536 1.000 11.88597 277 ALA D CA 1
ATOM 11343 C C . ALA D 1 285 ? 18.76473 -8.15184 9.40757 1.000 13.65342 277 ALA D C 1
ATOM 11344 O O . ALA D 1 285 ? 19.06910 -7.14526 10.06768 1.000 13.73351 277 ALA D O 1
ATOM 11346 N N . PRO D 1 286 ? 18.37758 -8.06849 8.12210 1.000 13.39612 278 PRO D N 1
ATOM 11347 C CA . PRO D 1 286 ? 18.34602 -6.75304 7.45538 1.000 14.79030 278 PRO D CA 1
ATOM 11348 C C . PRO D 1 286 ? 17.32399 -5.79566 8.04922 1.000 15.19670 278 PRO D C 1
ATOM 11349 O O . PRO D 1 286 ? 17.68376 -4.65876 8.38000 1.000 16.74539 278 PRO D O 1
ATOM 11353 N N . ALA D 1 287 ? 16.05014 -6.20664 8.17212 1.000 14.01873 279 ALA D N 1
ATOM 11354 C CA . ALA D 1 287 ? 15.03646 -5.32024 8.74789 1.000 15.11409 279 ALA D CA 1
ATOM 11355 C C . ALA D 1 287 ? 15.38981 -4.92966 10.18218 1.000 13.95955 279 ALA D C 1
ATOM 11356 O O . ALA D 1 287 ? 15.20094 -3.77251 10.59211 1.000 15.18582 279 ALA D O 1
ATOM 11358 N N . ALA D 1 288 ? 15.85903 -5.89697 10.96961 1.000 12.54452 280 ALA D N 1
ATOM 11359 C CA . ALA D 1 288 ? 16.25578 -5.63345 12.34926 1.000 12.32868 280 ALA D CA 1
ATOM 11360 C C . ALA D 1 288 ? 17.27931 -4.50245 12.41973 1.000 15.48126 280 ALA D C 1
ATOM 11361 O O . ALA D 1 288 ? 17.17006 -3.58364 13.24950 1.000 15.07104 280 ALA D O 1
ATOM 11363 N N . ALA D 1 289 ? 18.28657 -4.54936 11.54232 1.000 14.11208 281 ALA D N 1
ATOM 11364 C CA . ALA D 1 289 ? 19.29204 -3.49291 11.56065 1.000 20.10601 281 ALA D CA 1
ATOM 11365 C C . ALA D 1 289 ? 18.65871 -2.13471 11.26101 1.000 16.48659 281 ALA D C 1
ATOM 11366 O O . ALA D 1 289 ? 18.98518 -1.12936 11.90538 1.000 14.10081 281 ALA D O 1
ATOM 11368 N N . VAL D 1 290 ? 17.74455 -2.09145 10.28575 1.000 13.57424 282 VAL D N 1
ATOM 11369 C CA . VAL D 1 290 ? 17.10452 -0.83556 9.91294 1.000 13.61137 282 VAL D CA 1
ATOM 11370 C C . VAL D 1 290 ? 16.19708 -0.34297 11.03115 1.000 15.09731 282 VAL D C 1
ATOM 11371 O O . VAL D 1 290 ? 16.20672 0.84666 11.36951 1.000 15.42065 282 VAL D O 1
ATOM 11375 N N . LEU D 1 291 ? 15.41729 -1.24595 11.63772 1.000 14.26941 283 LEU D N 1
ATOM 11376 C CA . LEU D 1 291 ? 14.54844 -0.84044 12.74162 1.000 15.75959 283 LEU D CA 1
ATOM 11377 C C . LEU D 1 291 ? 15.35314 -0.36787 13.94400 1.000 15.49635 283 LEU D C 1
ATOM 11378 O O . LEU D 1 291 ? 14.96746 0.60013 14.61774 1.000 15.53572 283 LEU D O 1
ATOM 11383 N N . TYR D 1 292 ? 16.44584 -1.06693 14.27018 1.000 14.03944 284 TYR D N 1
ATOM 11384 C CA . TYR D 1 292 ? 17.27456 -0.62623 15.38946 1.000 13.80102 284 TYR D CA 1
ATOM 11385 C C . TYR D 1 292 ? 17.82278 0.76779 15.14116 1.000 16.73860 284 TYR D C 1
ATOM 11386 O O . TYR D 1 292 ? 17.83319 1.60792 16.04882 1.000 14.29275 284 TYR D O 1
ATOM 11395 N N . LYS D 1 293 ? 18.26567 1.03901 13.91203 1.000 12.74696 285 LYS D N 1
ATOM 11396 C CA . LYS D 1 293 ? 18.81274 2.35720 13.60372 1.000 16.71928 285 LYS D CA 1
ATOM 11397 C C . LYS D 1 293 ? 17.73777 3.42995 13.72980 1.000 13.42880 285 LYS D C 1
ATOM 11398 O O . LYS D 1 293 ? 17.94815 4.45955 14.37691 1.000 15.81142 285 LYS D O 1
ATOM 11404 N N . ALA D 1 294 ? 16.55949 3.18693 13.14240 1.000 12.92825 286 ALA D N 1
ATOM 11405 C CA . ALA D 1 294 ? 15.50017 4.18906 13.19091 1.000 14.12353 286 ALA D CA 1
ATOM 11406 C C . ALA D 1 294 ? 15.04023 4.41198 14.62357 1.000 14.92474 286 ALA D C 1
ATOM 11407 O O . ALA D 1 294 ? 14.79493 5.55069 15.04278 1.000 16.35475 286 ALA D O 1
ATOM 11409 N N . HIS D 1 295 ? 14.93865 3.33222 15.39656 1.000 14.13564 287 HIS D N 1
ATOM 11410 C CA . HIS D 1 295 ? 14.50928 3.46169 16.78574 1.000 13.60053 287 HIS D CA 1
ATOM 11411 C C . HIS D 1 295 ? 15.50991 4.27644 17.59664 1.000 14.18289 287 HIS D C 1
ATOM 11412 O O . HIS D 1 295 ? 15.12136 5.13283 18.40569 1.000 16.41954 287 HIS D O 1
ATOM 11419 N N . LYS D 1 296 ? 16.80901 4.02086 17.39836 1.000 13.36284 288 LYS D N 1
ATOM 11420 C CA . LYS D 1 296 ? 17.84488 4.77597 18.10143 1.000 14.58551 288 LYS D CA 1
ATOM 11421 C C . LYS D 1 296 ? 17.78623 6.26649 17.75832 1.000 17.67221 288 LYS D C 1
ATOM 11422 O O . LYS D 1 296 ? 17.97092 7.13053 18.63146 1.000 13.95361 288 LYS D O 1
ATOM 11428 N N . LEU D 1 297 ? 17.60204 6.58592 16.47391 1.000 14.04971 289 LEU D N 1
ATOM 11429 C CA . LEU D 1 297 ? 17.48808 7.98426 16.06605 1.000 16.32610 289 LEU D CA 1
ATOM 11430 C C . LEU D 1 297 ? 16.29249 8.66236 16.72917 1.000 14.19919 289 LEU D C 1
ATOM 11431 O O . LEU D 1 297 ? 16.41993 9.76597 17.27553 1.000 14.23008 289 LEU D O 1
ATOM 11436 N N . LEU D 1 298 ? 15.11552 8.02176 16.69696 1.000 13.17648 290 LEU D N 1
ATOM 11437 C CA . LEU D 1 298 ? 13.95446 8.64926 17.32514 1.000 16.16832 290 LEU D CA 1
ATOM 11438 C C . LEU D 1 298 ? 14.16475 8.82277 18.82018 1.000 14.85102 290 LEU D C 1
ATOM 11439 O O . LEU D 1 298 ? 13.78372 9.85519 19.38079 1.000 17.98702 290 LEU D O 1
ATOM 11444 N N . GLU D 1 299 ? 14.75353 7.81995 19.49583 1.000 14.82681 291 GLU D N 1
ATOM 11445 C CA . GLU D 1 299 ? 15.02035 8.00009 20.92074 1.000 17.12859 291 GLU D CA 1
ATOM 11446 C C . GLU D 1 299 ? 15.94622 9.18558 21.15714 1.000 18.87273 291 GLU D C 1
ATOM 11447 O O . GLU D 1 299 ? 15.80695 9.89633 22.16137 1.000 14.80488 291 GLU D O 1
ATOM 11453 N N . SER D 1 300 ? 16.91566 9.40881 20.25575 1.000 13.89283 292 SER D N 1
ATOM 11454 C CA . SER D 1 300 ? 17.81861 10.53065 20.46547 1.000 14.58719 292 SER D CA 1
ATOM 11455 C C . SER D 1 300 ? 17.08955 11.85801 20.32384 1.000 18.03492 292 SER D C 1
ATOM 11456 O O . SER D 1 300 ? 17.56127 12.86985 20.85720 1.000 16.27583 292 SER D O 1
ATOM 11459 N N . LEU D 1 301 ? 15.95414 11.86948 19.61588 1.000 15.11863 293 LEU D N 1
ATOM 11460 C CA . LEU D 1 301 ? 15.15498 13.07004 19.44684 1.000 16.23396 293 LEU D CA 1
ATOM 11461 C C . LEU D 1 301 ? 14.14433 13.27101 20.56892 1.000 16.39611 293 LEU D C 1
ATOM 11462 O O . LEU D 1 301 ? 13.87190 14.41812 20.95126 1.000 16.44406 293 LEU D O 1
ATOM 11467 N N . CYS D 1 302 ? 13.60005 12.18671 21.13324 1.000 12.76547 294 CYS D N 1
ATOM 11468 C CA . CYS D 1 302 ? 12.38591 12.29216 21.92901 1.000 14.78879 294 CYS D CA 1
ATOM 11469 C C . CYS D 1 302 ? 12.57200 12.06048 23.42127 1.000 12.60190 294 CYS D C 1
ATOM 11470 O O . CYS D 1 302 ? 11.65033 12.36979 24.18676 1.000 17.02738 294 CYS D O 1
ATOM 11473 N N . LEU D 1 303 ? 13.69876 11.51124 23.85042 1.000 14.74996 295 LEU D N 1
ATOM 11474 C CA . LEU D 1 303 ? 13.96081 11.26825 25.26325 1.000 14.13231 295 LEU D CA 1
ATOM 11475 C C . LEU D 1 303 ? 14.85884 12.36929 25.79345 1.000 14.07980 295 LEU D C 1
ATOM 11476 O O . LEU D 1 303 ? 15.72058 12.87328 25.07246 1.000 12.20967 295 LEU D O 1
ATOM 11481 N N . THR D 1 304 ? 14.68701 12.70019 27.07132 1.000 13.06960 296 THR D N 1
ATOM 11482 C CA . THR D 1 304 ? 15.62583 13.59632 27.71956 1.000 12.65201 296 THR D CA 1
ATOM 11483 C C . THR D 1 304 ? 16.95574 12.87448 27.94649 1.000 11.11595 296 THR D C 1
ATOM 11484 O O . THR D 1 304 ? 17.05299 11.64236 27.86766 1.000 10.90775 296 THR D O 1
ATOM 11488 N N . ARG D 1 305 ? 17.99082 13.65992 28.26404 1.000 10.96581 297 ARG D N 1
ATOM 11489 C CA . ARG D 1 305 ? 19.30627 13.07366 28.51149 1.000 12.19682 297 ARG D CA 1
ATOM 11490 C C . ARG D 1 305 ? 19.26120 12.03811 29.63050 1.000 13.34529 297 ARG D C 1
ATOM 11491 O O . ARG D 1 305 ? 19.76119 10.91853 29.47369 1.000 10.77842 297 ARG D O 1
ATOM 11499 N N . SER D 1 306 ? 18.67577 12.39616 30.78268 1.000 14.86671 298 SER D N 1
ATOM 11500 C CA . SER D 1 306 ? 18.67491 11.44162 31.89180 1.000 16.10647 298 SER D CA 1
ATOM 11501 C C . SER D 1 306 ? 17.89687 10.17152 31.53674 1.000 12.17147 298 SER D C 1
ATOM 11502 O O . SER D 1 306 ? 18.33199 9.07095 31.88835 1.000 11.98820 298 SER D O 1
ATOM 11505 N N . THR D 1 307 ? 16.77303 10.28285 30.81603 1.000 10.86846 299 THR D N 1
ATOM 11506 C CA . THR D 1 307 ? 16.05961 9.05566 30.42550 1.000 10.77532 299 THR D CA 1
ATOM 11507 C C . THR D 1 307 ? 16.87492 8.22833 29.42569 1.000 13.32824 299 THR D C 1
ATOM 11508 O O . THR D 1 307 ? 16.99124 7.00148 29.55700 1.000 10.96465 299 THR D O 1
ATOM 11512 N N . LEU D 1 308 ? 17.44221 8.88312 28.41336 1.000 12.99503 300 LEU D N 1
ATOM 11513 C CA . LEU D 1 308 ? 18.26234 8.16318 27.44579 1.000 13.66981 300 LEU D CA 1
ATOM 11514 C C . LEU D 1 308 ? 19.41591 7.44764 28.13708 1.000 10.20014 300 LEU D C 1
ATOM 11515 O O . LEU D 1 308 ? 19.67482 6.26801 27.87908 1.000 11.20538 300 LEU D O 1
ATOM 11520 N N . HIS D 1 309 ? 20.12402 8.14107 29.01964 1.000 10.32572 301 HIS D N 1
ATOM 11521 C CA . HIS D 1 309 ? 21.28430 7.50161 29.64740 1.000 10.63254 301 HIS D CA 1
ATOM 11522 C C . HIS D 1 309 ? 20.87426 6.31366 30.51181 1.000 11.53965 301 HIS D C 1
ATOM 11523 O O . HIS D 1 309 ? 21.51601 5.25072 30.46288 1.000 10.98353 301 HIS D O 1
ATOM 11530 N N . LEU D 1 310 ? 19.81425 6.47117 31.30799 1.000 9.78188 302 LEU D N 1
ATOM 11531 C CA . LEU D 1 310 ? 19.38340 5.35878 32.15664 1.000 9.68070 302 LEU D CA 1
ATOM 11532 C C . LEU D 1 310 ? 18.91347 4.17735 31.30807 1.000 12.42691 302 LEU D C 1
ATOM 11533 O O . LEU D 1 310 ? 19.28260 3.01286 31.56468 1.000 11.72420 302 LEU D O 1
ATOM 11538 N N . LYS D 1 311 ? 18.12424 4.45497 30.27271 1.000 11.36448 303 LYS D N 1
ATOM 11539 C CA . LYS D 1 311 ? 17.66529 3.37118 29.40565 1.000 11.79113 303 LYS D CA 1
ATOM 11540 C C . LYS D 1 311 ? 18.83537 2.66627 28.72730 1.000 14.58081 303 LYS D C 1
ATOM 11541 O O . LYS D 1 311 ? 18.88630 1.42970 28.68635 1.000 13.55407 303 LYS D O 1
ATOM 11547 N N . GLN D 1 312 ? 19.78910 3.42682 28.19179 1.000 12.92270 304 GLN D N 1
ATOM 11548 C CA . GLN D 1 312 ? 20.94241 2.77742 27.56712 1.000 14.66721 304 GLN D CA 1
ATOM 11549 C C . GLN D 1 312 ? 21.71332 1.91261 28.56243 1.000 14.04464 304 GLN D C 1
ATOM 11550 O O . GLN D 1 312 ? 22.18053 0.82804 28.19511 1.000 14.25116 304 GLN D O 1
ATOM 11556 N N . SER D 1 313 ? 21.80179 2.32431 29.84089 1.000 12.18381 305 SER D N 1
ATOM 11557 C CA . SER D 1 313 ? 22.50434 1.51034 30.82970 1.000 14.12362 305 SER D CA 1
ATOM 11558 C C . SER D 1 313 ? 21.79678 0.18955 31.14842 1.000 15.69825 305 SER D C 1
ATOM 11559 O O . SER D 1 313 ? 22.40921 -0.67752 31.78369 1.000 15.70575 305 SER D O 1
ATOM 11562 N N . LEU D 1 314 ? 20.53731 0.00648 30.75223 1.000 12.19307 306 LEU D N 1
ATOM 11563 C CA . LEU D 1 314 ? 19.82532 -1.23947 31.00519 1.000 11.17801 306 LEU D CA 1
ATOM 11564 C C . LEU D 1 314 ? 19.73829 -2.13982 29.77915 1.000 13.13316 306 LEU D C 1
ATOM 11565 O O . LEU D 1 314 ? 19.15688 -3.22749 29.86862 1.000 13.12858 306 LEU D O 1
ATOM 11570 N N . GLN D 1 315 ? 20.29326 -1.71672 28.63942 1.000 9.92373 307 GLN D N 1
ATOM 11571 C CA . GLN D 1 315 ? 20.23291 -2.54418 27.42963 1.000 12.21351 307 GLN D CA 1
ATOM 11572 C C . GLN D 1 315 ? 20.96296 -3.86552 27.61932 1.000 14.23972 307 GLN D C 1
ATOM 11573 O O . GLN D 1 315 ? 20.48107 -4.91070 27.16646 1.000 11.32700 307 GLN D O 1
ATOM 11579 N N . GLN D 1 316 ? 22.14311 -3.83602 28.26056 1.000 15.24246 308 GLN D N 1
ATOM 11580 C CA . GLN D 1 316 ? 22.90276 -5.07322 28.45008 1.000 15.11049 308 GLN D CA 1
ATOM 11581 C C . GLN D 1 316 ? 22.14317 -6.04322 29.32975 1.000 11.09154 308 GLN D C 1
ATOM 11582 O O . GLN D 1 316 ? 22.12652 -7.25024 29.05903 1.000 11.38132 308 GLN D O 1
ATOM 11588 N N . THR D 1 317 ? 21.55851 -5.54795 30.42895 1.000 11.72676 309 THR D N 1
ATOM 11589 C CA . THR D 1 317 ? 20.74513 -6.41717 31.27728 1.000 14.14470 309 THR D CA 1
ATOM 11590 C C . THR D 1 317 ? 19.66973 -7.10850 30.45129 1.000 11.43582 309 THR D C 1
ATOM 11591 O O . THR D 1 317 ? 19.44141 -8.31968 30.58006 1.000 10.85485 309 THR D O 1
ATOM 11595 N N . TYR D 1 318 ? 18.98115 -6.34290 29.60216 1.000 9.91903 310 TYR D N 1
ATOM 11596 C CA . TYR D 1 318 ? 17.89972 -6.92238 28.81711 1.000 9.77174 310 TYR D CA 1
ATOM 11597 C C . TYR D 1 318 ? 18.45446 -7.93897 27.82597 1.000 11.81720 310 TYR D C 1
ATOM 11598 O O . TYR D 1 318 ? 17.88641 -9.03469 27.64429 1.000 10.66545 310 TYR D O 1
ATOM 11607 N N . ALA D 1 319 ? 19.57854 -7.58990 27.18767 1.000 10.56519 311 ALA D N 1
ATOM 11608 C CA . ALA D 1 319 ? 20.16305 -8.48345 26.18707 1.000 9.89902 311 ALA D CA 1
ATOM 11609 C C . ALA D 1 319 ? 20.55079 -9.80771 26.82930 1.000 11.12502 311 ALA D C 1
ATOM 11610 O O . ALA D 1 319 ? 20.31089 -10.88629 26.26236 1.000 11.12576 311 ALA D O 1
ATOM 11612 N N . ASN D 1 320 ? 21.17102 -9.73653 28.01764 1.000 9.50897 312 ASN D N 1
ATOM 11613 C CA . ASN D 1 320 ? 21.61753 -10.95257 28.69888 1.000 11.81335 312 ASN D CA 1
ATOM 11614 C C . ASN D 1 320 ? 20.41683 -11.79800 29.10668 1.000 12.90906 312 ASN D C 1
ATOM 11615 O O . ASN D 1 320 ? 20.41943 -13.02375 28.94985 1.000 12.83203 312 ASN D O 1
ATOM 11620 N N . LEU D 1 321 ? 19.37413 -11.15706 29.60477 1.000 11.34660 313 LEU D N 1
ATOM 11621 C CA . LEU D 1 321 ? 18.15967 -11.89664 29.94992 1.000 12.11351 313 LEU D CA 1
ATOM 11622 C C . LEU D 1 321 ? 17.60227 -12.63600 28.73305 1.000 13.68691 313 LEU D C 1
ATOM 11623 O O . LEU D 1 321 ? 17.25537 -13.82103 28.81370 1.000 12.96045 313 LEU D O 1
ATOM 11628 N N . VAL D 1 322 ? 17.50159 -11.95635 27.59425 1.000 10.01259 314 VAL D N 1
ATOM 11629 C CA . VAL D 1 322 ? 16.98847 -12.62589 26.39304 1.000 14.07609 314 VAL D CA 1
ATOM 11630 C C . VAL D 1 322 ? 17.92187 -13.75805 25.97929 1.000 10.81897 314 VAL D C 1
ATOM 11631 O O . VAL D 1 322 ? 17.47306 -14.87754 25.71023 1.000 12.51160 314 VAL D O 1
ATOM 11635 N N . TYR D 1 323 ? 19.23175 -13.47661 25.90489 1.000 12.13029 315 TYR D N 1
ATOM 11636 C CA . TYR D 1 323 ? 20.19326 -14.48203 25.44942 1.000 14.90462 315 TYR D CA 1
ATOM 11637 C C . TYR D 1 323 ? 20.14947 -15.74231 26.31280 1.000 12.88005 315 TYR D C 1
ATOM 11638 O O . TYR D 1 323 ? 20.24433 -16.86420 25.79791 1.000 12.53100 315 TYR D O 1
ATOM 11647 N N . GLU D 1 324 ? 20.00011 -15.57069 27.62444 1.000 11.02071 316 GLU D N 1
ATOM 11648 C CA . GLU D 1 324 ? 20.03978 -16.66706 28.58164 1.000 12.52069 316 GLU D CA 1
ATOM 11649 C C . GLU D 1 324 ? 18.70618 -17.40501 28.69565 1.000 14.01959 316 GLU D C 1
ATOM 11650 O O . GLU D 1 324 ? 18.61113 -18.36250 29.46766 1.000 17.07117 316 GLU D O 1
ATOM 11656 N N . GLY D 1 325 ? 17.68826 -16.98956 27.95606 1.000 14.19407 317 GLY D N 1
ATOM 11657 C CA . GLY D 1 325 ? 16.42293 -17.69954 28.00508 1.000 15.60304 317 GLY D CA 1
ATOM 11658 C C . GLY D 1 325 ? 15.52568 -17.34836 29.16751 1.000 15.73956 317 GLY D C 1
ATOM 11659 O O . GLY D 1 325 ? 14.60294 -18.11412 29.46952 1.000 14.25400 317 GLY D O 1
ATOM 11660 N N . ARG D 1 326 ? 15.74693 -16.20168 29.81571 1.000 12.10944 318 ARG D N 1
ATOM 11661 C CA . ARG D 1 326 ? 15.03528 -15.83173 31.03750 1.000 12.15681 318 ARG D CA 1
ATOM 11662 C C . ARG D 1 326 ? 13.83555 -14.92263 30.75993 1.000 12.67976 318 ARG D C 1
ATOM 11663 O O . ARG D 1 326 ? 13.43235 -14.11333 31.61222 1.000 14.24611 318 ARG D O 1
ATOM 11671 N N . TRP D 1 327 ? 13.25939 -15.06394 29.56558 1.000 11.84996 319 TRP D N 1
ATOM 11672 C CA . TRP D 1 327 ? 12.14303 -14.24063 29.11968 1.000 12.25259 319 TRP D CA 1
ATOM 11673 C C . TRP D 1 327 ? 10.97220 -14.30358 30.09466 1.000 13.64853 319 TRP D C 1
ATOM 11674 O O . TRP D 1 327 ? 10.38844 -13.27383 30.44522 1.000 15.03650 319 TRP D O 1
ATOM 11685 N N . PHE D 1 328 ? 10.60421 -15.51242 30.53471 1.000 13.10332 320 PHE D N 1
ATOM 11686 C CA . PHE D 1 328 ? 9.45733 -15.69313 31.42123 1.000 15.27977 320 PHE D CA 1
ATOM 11687 C C . PHE D 1 328 ? 9.93983 -15.50594 32.85700 1.000 17.65480 320 PHE D C 1
ATOM 11688 O O . PHE D 1 328 ? 10.14293 -16.46193 33.60289 1.000 15.44102 320 PHE D O 1
ATOM 11696 N N . SER D 1 329 ? 10.12422 -14.24150 33.24644 1.000 15.46442 321 SER D N 1
ATOM 11697 C CA . SER D 1 329 ? 10.55798 -13.92824 34.61183 1.000 16.20286 321 SER D CA 1
ATOM 11698 C C . SER D 1 329 ? 9.99327 -12.58298 35.04709 1.000 12.93355 321 SER D C 1
ATOM 11699 O O . SER D 1 329 ? 9.71161 -11.71539 34.21952 1.000 11.44428 321 SER D O 1
ATOM 11702 N N . GLN D 1 330 ? 9.84311 -12.41015 36.36709 1.000 11.18889 322 GLN D N 1
ATOM 11703 C CA . GLN D 1 330 ? 9.43777 -11.10318 36.87526 1.000 13.27680 322 GLN D CA 1
ATOM 11704 C C . GLN D 1 330 ? 10.47045 -10.03686 36.53546 1.000 11.31234 322 GLN D C 1
ATOM 11705 O O . GLN D 1 330 ? 10.12318 -8.86656 36.35769 1.000 10.56458 322 GLN D O 1
ATOM 11711 N N . THR D 1 331 ? 11.74408 -10.41092 36.49745 1.000 10.29156 323 THR D N 1
ATOM 11712 C CA . THR D 1 331 ? 12.78356 -9.45386 36.14214 1.000 13.74150 323 THR D CA 1
ATOM 11713 C C . THR D 1 331 ? 12.49928 -8.84772 34.77329 1.000 10.19889 323 THR D C 1
ATOM 11714 O O . THR D 1 331 ? 12.58668 -7.63232 34.58138 1.000 11.37477 323 THR D O 1
ATOM 11718 N N . LYS D 1 332 ? 12.13190 -9.68985 33.81888 1.000 11.14696 324 LYS D N 1
ATOM 11719 C CA . LYS D 1 332 ? 11.81343 -9.18514 32.48700 1.000 13.73521 324 LYS D CA 1
ATOM 11720 C C . LYS D 1 332 ? 10.55700 -8.32386 32.52535 1.000 14.67967 324 LYS D C 1
ATOM 11721 O O . LYS D 1 332 ? 10.49709 -7.27019 31.87188 1.000 13.05839 324 LYS D O 1
ATOM 11727 N N . GLN D 1 333 ? 9.53786 -8.75454 33.28449 1.000 12.08279 325 GLN D N 1
ATOM 11728 C CA . GLN D 1 333 ? 8.31913 -7.94843 33.39793 1.000 13.25050 325 GLN D CA 1
ATOM 11729 C C . GLN D 1 333 ? 8.62954 -6.54846 33.90979 1.000 12.81306 325 GLN D C 1
ATOM 11730 O O . GLN D 1 333 ? 8.06649 -5.55206 33.42290 1.000 11.52713 325 GLN D O 1
ATOM 11736 N N . ALA D 1 334 ? 9.50557 -6.45524 34.91611 1.000 11.06025 326 ALA D N 1
ATOM 11737 C CA . ALA D 1 334 ? 9.84711 -5.14415 35.47012 1.000 11.60767 326 ALA D CA 1
ATOM 11738 C C . ALA D 1 334 ? 10.60491 -4.29114 34.44790 1.000 13.89541 326 ALA D C 1
ATOM 11739 O O . ALA D 1 334 ? 10.34705 -3.08586 34.31725 1.000 12.23368 326 ALA D O 1
ATOM 11741 N N . LEU D 1 335 ? 11.54095 -4.89296 33.70065 1.000 11.92251 327 LEU D N 1
ATOM 11742 C CA . LEU D 1 335 ? 12.21784 -4.12006 32.66117 1.000 11.82945 327 LEU D CA 1
ATOM 11743 C C . LEU D 1 335 ? 11.24253 -3.65009 31.58991 1.000 10.91975 327 LEU D C 1
ATOM 11744 O O . LEU D 1 335 ? 11.35481 -2.52358 31.08842 1.000 12.37682 327 LEU D O 1
ATOM 11749 N N . ASP D 1 336 ? 10.31393 -4.51591 31.18128 1.000 13.86521 328 ASP D N 1
ATOM 11750 C CA . ASP D 1 336 ? 9.34887 -4.10728 30.16266 1.000 15.76588 328 ASP D CA 1
ATOM 11751 C C . ASP D 1 336 ? 8.51690 -2.92733 30.63381 1.000 14.91700 328 ASP D C 1
ATOM 11752 O O . ASP D 1 336 ? 8.18105 -2.05152 29.83331 1.000 11.74433 328 ASP D O 1
ATOM 11757 N N . ALA D 1 337 ? 8.21479 -2.86460 31.93260 1.000 13.20247 329 ALA D N 1
ATOM 11758 C CA . ALA D 1 337 ? 7.39974 -1.76041 32.43556 1.000 13.05304 329 ALA D CA 1
ATOM 11759 C C . ALA D 1 337 ? 8.19201 -0.46829 32.40765 1.000 13.23414 329 ALA D C 1
ATOM 11760 O O . ALA D 1 337 ? 7.66689 0.59115 32.03412 1.000 13.69742 329 ALA D O 1
ATOM 11762 N N . PHE D 1 338 ? 9.46924 -0.54947 32.77322 1.000 11.11201 330 PHE D N 1
ATOM 11763 C CA . PHE D 1 338 ? 10.35412 0.59884 32.63757 1.000 10.76669 330 PHE D CA 1
ATOM 11764 C C . PHE D 1 338 ? 10.41647 1.04153 31.17859 1.000 13.90463 330 PHE D C 1
ATOM 11765 O O . PHE D 1 338 ? 10.25739 2.22476 30.85109 1.000 11.09969 330 PHE D O 1
ATOM 11773 N N . ILE D 1 339 ? 10.68313 0.09084 30.29014 1.000 11.34398 331 ILE D N 1
ATOM 11774 C CA . ILE D 1 339 ? 10.86817 0.42845 28.87827 1.000 11.37789 331 ILE D CA 1
ATOM 11775 C C . ILE D 1 339 ? 9.60702 1.05336 28.30740 1.000 11.49389 331 ILE D C 1
ATOM 11776 O O . ILE D 1 339 ? 9.66834 2.05202 27.57616 1.000 12.18250 331 ILE D O 1
ATOM 11781 N N . ASP D 1 340 ? 8.43343 0.49709 28.64412 1.000 12.15492 332 ASP D N 1
ATOM 11782 C CA . ASP D 1 340 ? 7.20797 1.00674 28.03185 1.000 15.26575 332 ASP D CA 1
ATOM 11783 C C . ASP D 1 340 ? 6.97360 2.47109 28.37872 1.000 14.64067 332 ASP D C 1
ATOM 11784 O O . ASP D 1 340 ? 6.50881 3.24289 27.53140 1.000 13.77640 332 ASP D O 1
ATOM 11789 N N . VAL D 1 341 ? 7.27057 2.87503 29.62242 1.000 14.58308 333 VAL D N 1
ATOM 11790 C CA . VAL D 1 341 ? 7.18599 4.29828 29.97117 1.000 14.85017 333 VAL D CA 1
ATOM 11791 C C . VAL D 1 341 ? 8.07598 5.13210 29.05564 1.000 12.87780 333 VAL D C 1
ATOM 11792 O O . VAL D 1 341 ? 7.65412 6.17684 28.53500 1.000 13.39991 333 VAL D O 1
ATOM 11796 N N . THR D 1 342 ? 9.33040 4.69104 28.85517 1.000 11.72561 334 THR D N 1
ATOM 11797 C CA . THR D 1 342 ? 10.25536 5.48064 28.04382 1.000 12.44853 334 THR D CA 1
ATOM 11798 C C . THR D 1 342 ? 9.80814 5.56192 26.59426 1.000 15.71403 334 THR D C 1
ATOM 11799 O O . THR D 1 342 ? 10.26155 6.45072 25.86634 1.000 15.31053 334 THR D O 1
ATOM 11803 N N . GLN D 1 343 ? 8.94958 4.65077 26.15359 1.000 15.40518 335 GLN D N 1
ATOM 11804 C CA . GLN D 1 343 ? 8.57257 4.62531 24.74862 1.000 16.89298 335 GLN D CA 1
ATOM 11805 C C . GLN D 1 343 ? 7.33132 5.46325 24.44387 1.000 16.00164 335 GLN D C 1
ATOM 11806 O O . GLN D 1 343 ? 6.97606 5.59333 23.26624 1.000 16.07327 335 GLN D O 1
ATOM 11812 N N . GLN D 1 344 ? 6.72273 6.09652 25.45304 1.000 16.47343 336 GLN D N 1
ATOM 11813 C CA . GLN D 1 344 ? 5.41883 6.73725 25.27269 1.000 17.19973 336 GLN D CA 1
ATOM 11814 C C . GLN D 1 344 ? 5.43545 7.81896 24.19145 1.000 18.31510 336 GLN D C 1
ATOM 11815 O O . GLN D 1 344 ? 4.41330 8.04605 23.53424 1.000 20.01132 336 GLN D O 1
ATOM 11821 N N . HIS D 1 345 ? 6.54829 8.52925 24.03230 1.000 17.34406 337 HIS D N 1
ATOM 11822 C CA . HIS D 1 345 ? 6.64365 9.62300 23.07332 1.000 18.15146 337 HIS D CA 1
ATOM 11823 C C . HIS D 1 345 ? 7.56161 9.29558 21.90916 1.000 17.61471 337 HIS D C 1
ATOM 11824 O O . HIS D 1 345 ? 7.88074 10.19286 21.12264 1.000 16.36679 337 HIS D O 1
ATOM 11831 N N . VAL D 1 346 ? 8.01078 8.04391 21.78669 1.000 15.88020 338 VAL D N 1
ATOM 11832 C CA . VAL D 1 346 ? 8.92558 7.66696 20.70966 1.000 15.38481 338 VAL D CA 1
ATOM 11833 C C . VAL D 1 346 ? 8.05319 7.40311 19.49233 1.000 19.97337 338 VAL D C 1
ATOM 11834 O O . VAL D 1 346 ? 7.76823 6.25634 19.12276 1.000 17.17557 338 VAL D O 1
ATOM 11838 N N . THR D 1 347 ? 7.61756 8.49516 18.87922 1.000 18.32722 339 THR D N 1
ATOM 11839 C CA . THR D 1 347 ? 6.56765 8.51029 17.88197 1.000 16.54846 339 THR D CA 1
ATOM 11840 C C . THR D 1 347 ? 6.98187 9.54277 16.85499 1.000 23.26237 339 THR D C 1
ATOM 11841 O O . THR D 1 347 ? 7.26676 10.68929 17.21351 1.000 20.92816 339 THR D O 1
ATOM 11845 N N . GLY D 1 348 ? 7.04723 9.13825 15.59631 1.000 18.31339 340 GLY D N 1
ATOM 11846 C CA . GLY D 1 348 ? 7.46126 10.06718 14.56855 1.000 16.96760 340 GLY D CA 1
ATOM 11847 C C . GLY D 1 348 ? 7.89440 9.30929 13.32935 1.000 21.11332 340 GLY D C 1
ATOM 11848 O O . GLY D 1 348 ? 7.55489 8.14229 13.14614 1.000 17.31934 340 GLY D O 1
ATOM 11849 N N . CYS D 1 349 ? 8.66567 10.00462 12.50415 1.000 17.48448 341 CYS D N 1
ATOM 11850 C CA . CYS D 1 349 ? 8.95312 9.57622 11.14413 1.000 16.23333 341 CYS D CA 1
ATOM 11851 C C . CYS D 1 349 ? 10.45796 9.60952 10.95910 1.000 18.29838 341 CYS D C 1
ATOM 11852 O O . CYS D 1 349 ? 11.09581 10.60923 11.29631 1.000 20.68395 341 CYS D O 1
ATOM 11855 N N . VAL D 1 350 ? 11.02589 8.52349 10.44532 1.000 18.89695 342 VAL D N 1
ATOM 11856 C CA . VAL D 1 350 ? 12.46193 8.45096 10.19879 1.000 16.64593 342 VAL D CA 1
ATOM 11857 C C . VAL D 1 350 ? 12.67470 8.05296 8.74753 1.000 18.74595 342 VAL D C 1
ATOM 11858 O O . VAL D 1 350 ? 12.17372 7.00640 8.31175 1.000 21.05911 342 VAL D O 1
ATOM 11862 N N . LYS D 1 351 ? 13.41671 8.87571 8.00922 1.000 17.59823 343 LYS D N 1
ATOM 11863 C CA . LYS D 1 351 ? 13.76673 8.59315 6.62420 1.000 18.30839 343 LYS D CA 1
ATOM 11864 C C . LYS D 1 351 ? 15.21498 8.11097 6.56590 1.000 18.47348 343 LYS D C 1
ATOM 11865 O O . LYS D 1 351 ? 16.11396 8.72812 7.15322 1.000 18.55070 343 LYS D O 1
ATOM 11867 N N . LEU D 1 352 ? 15.43204 6.99566 5.88453 1.000 18.31280 344 LEU D N 1
ATOM 11868 C CA . LEU D 1 352 ? 16.74609 6.37070 5.82028 1.000 15.79151 344 LEU D CA 1
ATOM 11869 C C . LEU D 1 352 ? 17.06759 6.01933 4.38373 1.000 23.16830 344 LEU D C 1
ATOM 11870 O O . LEU D 1 352 ? 16.17477 5.63109 3.62418 1.000 21.03398 344 LEU D O 1
ATOM 11875 N N . LYS D 1 353 ? 18.34056 6.14873 4.02126 1.000 15.86625 345 LYS D N 1
ATOM 11876 C CA . LYS D 1 353 ? 18.82732 5.72754 2.71041 1.000 20.18563 345 LYS D CA 1
ATOM 11877 C C . LYS D 1 353 ? 19.54275 4.39426 2.86613 1.000 23.51429 345 LYS D C 1
ATOM 11878 O O . LYS D 1 353 ? 20.48212 4.27857 3.66035 1.000 20.90997 345 LYS D O 1
ATOM 11884 N N . LEU D 1 354 ? 19.08789 3.38521 2.13215 1.000 17.48124 346 LEU D N 1
ATOM 11885 C CA . LEU D 1 354 ? 19.73677 2.08560 2.13166 1.000 15.50361 346 LEU D CA 1
ATOM 11886 C C . LEU D 1 354 ? 20.67580 2.02923 0.93252 1.000 19.34492 346 LEU D C 1
ATOM 11887 O O . LEU D 1 354 ? 20.26819 2.29777 -0.20174 1.000 19.55517 346 LEU D O 1
ATOM 11892 N N . PHE D 1 355 ? 21.92134 1.66207 1.17252 1.000 17.47776 347 PHE D N 1
ATOM 11893 C CA . PHE D 1 355 ? 22.86996 1.76454 0.07727 1.000 16.79428 347 PHE D CA 1
ATOM 11894 C C . PHE D 1 355 ? 24.15528 1.02487 0.40212 1.000 18.75992 347 PHE D C 1
ATOM 11895 O O . PHE D 1 355 ? 24.87900 1.42050 1.31856 1.000 16.20193 347 PHE D O 1
ATOM 11903 N N . LYS D 1 356 ? 24.41322 -0.06741 -0.31062 1.000 16.04897 348 LYS D N 1
ATOM 11904 C CA . LYS D 1 356 ? 25.70427 -0.74556 -0.26919 1.000 16.44125 348 LYS D CA 1
ATOM 11905 C C . LYS D 1 356 ? 26.10604 -1.12923 1.15874 1.000 20.23314 348 LYS D C 1
ATOM 11906 O O . LYS D 1 356 ? 27.25199 -0.93595 1.57658 1.000 16.08770 348 LYS D O 1
ATOM 11912 N N . GLY D 1 357 ? 25.15120 -1.67567 1.91441 1.000 15.55425 349 GLY D N 1
ATOM 11913 C CA . GLY D 1 357 ? 25.41895 -2.12319 3.27019 1.000 15.25993 349 GLY D CA 1
ATOM 11914 C C . GLY D 1 357 ? 25.22082 -1.06856 4.33272 1.000 17.12015 349 GLY D C 1
ATOM 11915 O O . GLY D 1 357 ? 25.20134 -1.40539 5.52221 1.000 16.11116 349 GLY D O 1
ATOM 11916 N N . ASN D 1 358 ? 25.03249 0.18993 3.94548 1.000 14.90183 350 ASN D N 1
ATOM 11917 C CA . ASN D 1 358 ? 24.92201 1.29585 4.88315 1.000 18.18378 350 ASN D CA 1
ATOM 11918 C C . ASN D 1 358 ? 23.46589 1.66779 5.11104 1.000 17.05248 350 ASN D C 1
ATOM 11919 O O . ASN D 1 358 ? 22.64790 1.61481 4.19313 1.000 14.96353 350 ASN D O 1
ATOM 11924 N N . ILE D 1 359 ? 23.16567 2.09810 6.33277 1.000 14.06945 351 ILE D N 1
ATOM 11925 C CA . ILE D 1 359 ? 21.88392 2.70701 6.65808 1.000 14.18694 351 ILE D CA 1
ATOM 11926 C C . ILE D 1 359 ? 22.18701 4.16647 6.95433 1.000 18.03055 351 ILE D C 1
ATOM 11927 O O . ILE D 1 359 ? 22.71617 4.48780 8.02296 1.000 19.98777 351 ILE D O 1
ATOM 11932 N N . ILE D 1 360 ? 21.86155 5.05690 6.03223 1.000 17.20648 352 ILE D N 1
ATOM 11933 C CA . ILE D 1 360 ? 22.28931 6.45133 6.10600 1.000 15.80898 352 ILE D CA 1
ATOM 11934 C C . ILE D 1 360 ? 21.12132 7.30819 6.58295 1.000 19.26674 352 ILE D C 1
ATOM 11935 O O . ILE D 1 360 ? 20.04250 7.27241 5.96524 1.000 17.39333 352 ILE D O 1
ATOM 11940 N N . PRO D 1 361 ? 21.28872 8.08471 7.64582 1.000 17.76480 353 PRO D N 1
ATOM 11941 C CA . PRO D 1 361 ? 20.21148 8.98228 8.08074 1.000 18.68599 353 PRO D CA 1
ATOM 11942 C C . PRO D 1 361 ? 19.84908 9.97688 6.98465 1.000 17.73414 353 PRO D C 1
ATOM 11943 O O . PRO D 1 361 ? 20.72434 10.57120 6.34017 1.000 15.42267 353 PRO D O 1
ATOM 11947 N N . ALA D 1 362 ? 18.53401 10.14737 6.76661 1.000 16.01874 354 ALA D N 1
ATOM 11948 C CA . ALA D 1 362 ? 18.04796 11.07635 5.75016 1.000 19.64197 354 ALA D CA 1
ATOM 11949 C C . ALA D 1 362 ? 16.98267 12.01961 6.30320 1.000 20.00461 354 ALA D C 1
ATOM 11950 O O . ALA D 1 362 ? 16.23117 12.61856 5.53209 1.000 20.00807 354 ALA D O 1
ATOM 11952 N N . GLY D 1 363 ? 16.92369 12.19678 7.61868 1.000 19.78413 355 GLY D N 1
ATOM 11953 C CA . GLY D 1 363 ? 15.97155 13.12446 8.20156 1.000 21.09811 355 GLY D CA 1
ATOM 11954 C C . GLY D 1 363 ? 15.02015 12.42382 9.15819 1.000 20.80726 355 GLY D C 1
ATOM 11955 O O . GLY D 1 363 ? 14.63149 11.27147 8.93909 1.000 20.60512 355 GLY D O 1
ATOM 11956 N N . MET D 1 364 ? 14.65410 13.09287 10.24509 1.000 16.67298 356 MET D N 1
ATOM 11957 C CA . MET D 1 364 ? 13.63592 12.53928 11.11969 1.000 19.35637 356 MET D CA 1
ATOM 11958 C C . MET D 1 364 ? 12.85429 13.68762 11.73543 1.000 17.75889 356 MET D C 1
ATOM 11959 O O . MET D 1 364 ? 13.34034 14.82137 11.81172 1.000 17.49929 356 MET D O 1
ATOM 11964 N N . HIS D 1 365 ? 11.62900 13.39018 12.16619 1.000 18.43900 357 HIS D N 1
ATOM 11965 C CA . HIS D 1 365 ? 10.84579 14.39511 12.86310 1.000 20.84322 357 HIS D CA 1
ATOM 11966 C C . HIS D 1 365 ? 9.82555 13.71425 13.76833 1.000 18.71784 357 HIS D C 1
ATOM 11967 O O . HIS D 1 365 ? 9.49901 12.53776 13.60601 1.000 18.67656 357 HIS D O 1
ATOM 11974 N N . SER D 1 366 ? 9.36073 14.46226 14.76055 1.000 18.57656 358 SER D N 1
ATOM 11975 C CA . SER D 1 366 ? 8.42167 13.91423 15.74124 1.000 20.83534 358 SER D CA 1
ATOM 11976 C C . SER D 1 366 ? 7.62654 15.06184 16.33158 1.000 19.15464 358 SER D C 1
ATOM 11977 O O . SER D 1 366 ? 8.22305 16.10448 16.62906 1.000 18.18363 358 SER D O 1
ATOM 11980 N N . PRO D 1 367 ? 6.30692 14.92683 16.52719 1.000 19.21545 359 PRO D N 1
ATOM 11981 C CA . PRO D 1 367 ? 5.57976 15.95475 17.28789 1.000 19.37392 359 PRO D CA 1
ATOM 11982 C C . PRO D 1 367 ? 6.09498 16.12182 18.71668 1.000 20.73364 359 PRO D C 1
ATOM 11983 O O . PRO D 1 367 ? 5.77510 17.13131 19.35329 1.000 21.50520 359 PRO D O 1
ATOM 11987 N N . TYR D 1 368 ? 6.90772 15.19321 19.22205 1.000 18.34841 360 TYR D N 1
ATOM 11988 C CA . TYR D 1 368 ? 7.44363 15.26516 20.58196 1.000 18.10822 360 TYR D CA 1
ATOM 11989 C C . TYR D 1 368 ? 8.95151 15.46360 20.58245 1.000 19.91343 360 TYR D C 1
ATOM 11990 O O . TYR D 1 368 ? 9.61409 15.17157 21.58027 1.000 17.68389 360 TYR D O 1
ATOM 11999 N N . SER D 1 369 ? 9.50288 15.93846 19.47041 1.000 17.76181 361 SER D N 1
ATOM 12000 C CA . SER D 1 369 ? 10.91392 16.25837 19.42138 1.000 19.08640 361 SER D CA 1
ATOM 12001 C C . SER D 1 369 ? 11.26867 17.24212 20.51902 1.000 17.63564 361 SER D C 1
ATOM 12002 O O . SER D 1 369 ? 10.55426 18.22066 20.74610 1.000 17.91235 361 SER D O 1
ATOM 12005 N N . LEU D 1 370 ? 12.37944 16.97221 21.20227 1.000 16.70975 362 LEU D N 1
ATOM 12006 C CA . LEU D 1 370 ? 12.90933 17.87772 22.20748 1.000 18.48955 362 LEU D CA 1
ATOM 12007 C C . LEU D 1 370 ? 13.98984 18.78895 21.65132 1.000 21.43114 362 LEU D C 1
ATOM 12008 O O . LEU D 1 370 ? 14.56106 19.58915 22.40139 1.000 21.62734 362 LEU D O 1
ATOM 12013 N N . HIS D 1 371 ? 14.27349 18.69291 20.35373 1.000 21.09736 363 HIS D N 1
ATOM 12014 C CA . HIS D 1 371 ? 15.27511 19.52638 19.71139 1.000 23.99702 363 HIS D CA 1
ATOM 12015 C C . HIS D 1 371 ? 14.63348 20.84266 19.28495 1.000 30.64881 363 HIS D C 1
ATOM 12016 O O . HIS D 1 371 ? 13.62245 20.84178 18.58141 1.000 25.72735 363 HIS D O 1
ATOM 12023 N N . HIS D 1 372 ? 15.20701 21.95604 19.71689 1.000 37.61189 364 HIS D N 1
ATOM 12024 C CA . HIS D 1 372 ? 14.64549 23.26394 19.35200 1.000 50.07479 364 HIS D CA 1
ATOM 12025 C C . HIS D 1 372 ? 15.73323 24.31056 19.18135 1.000 48.50147 364 HIS D C 1
ATOM 12026 O O . HIS D 1 372 ? 16.64184 24.12198 18.37209 1.000 46.68654 364 HIS D O 1
ATOM 12033 N N . LYS D 1 387 ? 25.13296 34.44145 30.84560 1.000 52.29101 379 LYS D N 1
ATOM 12034 C CA . LYS D 1 387 ? 25.38226 34.57970 32.27899 1.000 59.91687 379 LYS D CA 1
ATOM 12035 C C . LYS D 1 387 ? 25.09476 33.27832 33.03138 1.000 52.09117 379 LYS D C 1
ATOM 12036 O O . LYS D 1 387 ? 25.73382 32.98973 34.04913 1.000 52.33004 379 LYS D O 1
ATOM 12038 N N . ASP D 1 388 ? 24.12976 32.49523 32.53430 1.000 37.26354 380 ASP D N 1
ATOM 12039 C CA . ASP D 1 388 ? 23.83162 31.21643 33.17445 1.000 29.63778 380 ASP D CA 1
ATOM 12040 C C . ASP D 1 388 ? 25.03632 30.28468 33.12155 1.000 30.20283 380 ASP D C 1
ATOM 12041 O O . ASP D 1 388 ? 25.29652 29.53952 34.07588 1.000 25.15569 380 ASP D O 1
ATOM 12046 N N . ALA D 1 389 ? 25.78298 30.30396 32.00567 1.000 25.50555 381 ALA D N 1
ATOM 12047 C CA . ALA D 1 389 ? 26.83359 29.30638 31.81079 1.000 28.62602 381 ALA D CA 1
ATOM 12048 C C . ALA D 1 389 ? 27.93239 29.43748 32.85996 1.000 23.41330 381 ALA D C 1
ATOM 12049 O O . ALA D 1 389 ? 28.43033 28.42880 33.36810 1.000 23.97231 381 ALA D O 1
ATOM 12051 N N . GLU D 1 390 ? 28.31552 30.66681 33.21295 1.000 24.33521 382 GLU D N 1
ATOM 12052 C CA . GLU D 1 390 ? 29.39126 30.82170 34.18799 1.000 27.41874 382 GLU D CA 1
ATOM 12053 C C . GLU D 1 390 ? 29.03243 30.19036 35.53190 1.000 25.71226 382 GLU D C 1
ATOM 12054 O O . GLU D 1 390 ? 29.85911 29.50377 36.13806 1.000 24.24269 382 GLU D O 1
ATOM 12060 N N . GLY D 1 391 ? 27.80408 30.39630 36.00664 1.000 25.37240 383 GLY D N 1
ATOM 12061 C CA . GLY D 1 391 ? 27.40975 29.80462 37.28289 1.000 24.77076 383 GLY D CA 1
ATOM 12062 C C . GLY D 1 391 ? 27.30283 28.29426 37.20256 1.000 22.68002 383 GLY D C 1
ATOM 12063 O O . GLY D 1 391 ? 27.70118 27.57938 38.13114 1.000 22.37190 383 GLY D O 1
ATOM 12064 N N . PHE D 1 392 ? 26.77570 27.78161 36.08681 1.000 21.43015 384 PHE D N 1
ATOM 12065 C CA . PHE D 1 392 ? 26.76280 26.33913 35.89401 1.000 20.81319 384 PHE D CA 1
ATOM 12066 C C . PHE D 1 392 ? 28.17939 25.77263 35.92681 1.000 22.88260 384 PHE D C 1
ATOM 12067 O O . PHE D 1 392 ? 28.43892 24.77212 36.60055 1.000 21.01710 384 PHE D O 1
ATOM 12075 N N . ILE D 1 393 ? 29.11030 26.40682 35.20161 1.000 20.68853 385 ILE D N 1
ATOM 12076 C CA . ILE D 1 393 ? 30.49512 25.92395 35.14934 1.000 19.76883 385 ILE D CA 1
ATOM 12077 C C . ILE D 1 393 ? 31.11140 25.89917 36.53796 1.000 23.90334 385 ILE D C 1
ATOM 12078 O O . ILE D 1 393 ? 31.79656 24.94165 36.91728 1.000 24.51553 385 ILE D O 1
ATOM 12083 N N . ASN D 1 394 ? 30.90700 26.97019 37.30000 1.000 21.97936 386 ASN D N 1
ATOM 12084 C CA . ASN D 1 394 ? 31.55216 27.07146 38.60078 1.000 21.39823 386 ASN D CA 1
ATOM 12085 C C . ASN D 1 394 ? 31.03956 26.00187 39.54979 1.000 21.76524 386 ASN D C 1
ATOM 12086 O O . ASN D 1 394 ? 31.82557 25.39506 40.28824 1.000 24.20471 386 ASN D O 1
ATOM 12091 N N . LEU D 1 395 ? 29.72985 25.73413 39.53567 1.000 21.32612 387 LEU D N 1
ATOM 12092 C CA . LEU D 1 395 ? 29.21580 24.74135 40.47492 1.000 19.29504 387 LEU D CA 1
ATOM 12093 C C . LEU D 1 395 ? 29.46124 23.32167 39.97812 1.000 18.48933 387 LEU D C 1
ATOM 12094 O O . LEU D 1 395 ? 29.74164 22.43098 40.78370 1.000 20.01231 387 LEU D O 1
ATOM 12099 N N . PHE D 1 396 ? 29.40562 23.10356 38.66357 1.000 19.12816 388 PHE D N 1
ATOM 12100 C CA . PHE D 1 396 ? 29.71129 21.78783 38.11052 1.000 19.27337 388 PHE D CA 1
ATOM 12101 C C . PHE D 1 396 ? 31.15092 21.38183 38.39964 1.000 18.65958 388 PHE D C 1
ATOM 12102 O O . PHE D 1 396 ? 31.43461 20.19406 38.60105 1.000 21.04935 388 PHE D O 1
ATOM 12110 N N . SER D 1 397 ? 32.06634 22.34858 38.41918 1.000 17.81401 389 SER D N 1
ATOM 12111 C CA A SER D 1 397 ? 33.48209 22.06452 38.60884 0.364 20.35882 389 SER D CA 1
ATOM 12112 C CA B SER D 1 397 ? 33.49205 22.10724 38.60145 0.636 20.37520 389 SER D CA 1
ATOM 12113 C C . SER D 1 397 ? 33.95766 22.36050 40.02219 1.000 23.04141 389 SER D C 1
ATOM 12114 O O . SER D 1 397 ? 35.16469 22.28210 40.28633 1.000 22.94353 389 SER D O 1
ATOM 12119 N N . LEU D 1 398 ? 33.04375 22.69930 40.93245 1.000 18.48095 390 LEU D N 1
ATOM 12120 C CA . LEU D 1 398 ? 33.47075 23.07917 42.27352 1.000 21.70227 390 LEU D CA 1
ATOM 12121 C C . LEU D 1 398 ? 34.18497 21.93111 42.97432 1.000 24.01920 390 LEU D C 1
ATOM 12122 O O . LEU D 1 398 ? 35.21065 22.13744 43.63334 1.000 24.24109 390 LEU D O 1
ATOM 12127 N N . SER D 1 399 ? 33.66645 20.71054 42.84294 1.000 22.73799 391 SER D N 1
ATOM 12128 C CA A SER D 1 399 ? 34.30669 19.56672 43.48279 0.412 24.32519 391 SER D CA 1
ATOM 12129 C CA B SER D 1 399 ? 34.32404 19.60191 43.51772 0.588 24.33739 391 SER D CA 1
ATOM 12130 C C . SER D 1 399 ? 35.73417 19.38334 42.97882 1.000 22.54047 391 SER D C 1
ATOM 12131 O O . SER D 1 399 ? 36.63354 19.02020 43.74679 1.000 24.61698 391 SER D O 1
ATOM 12136 N N . ALA D 1 400 ? 35.96557 19.63579 41.68354 1.000 21.75425 392 ALA D N 1
ATOM 12137 C CA . ALA D 1 400 ? 37.31740 19.49100 41.15088 1.000 20.20917 392 ALA D CA 1
ATOM 12138 C C . ALA D 1 400 ? 38.23513 20.57235 41.69220 1.000 19.13209 392 ALA D C 1
ATOM 12139 O O . ALA D 1 400 ? 39.41310 20.31253 41.97873 1.000 22.45421 392 ALA D O 1
ATOM 12141 N N . LYS D 1 401 ? 37.73018 21.80674 41.78978 1.000 19.37415 393 LYS D N 1
ATOM 12142 C CA . LYS D 1 401 ? 38.52248 22.88439 42.36562 1.000 20.07199 393 LYS D CA 1
ATOM 12143 C C . LYS D 1 401 ? 38.90391 22.56879 43.81099 1.000 21.79237 393 LYS D C 1
ATOM 12144 O O . LYS D 1 401 ? 40.06324 22.72840 44.20561 1.000 21.05947 393 LYS D O 1
ATOM 12150 N N . ILE D 1 402 ? 37.94744 22.09473 44.61085 1.000 20.06168 394 ILE D N 1
ATOM 12151 C CA A ILE D 1 402 ? 38.24797 21.77056 46.00626 0.304 22.24051 394 ILE D CA 1
ATOM 12152 C CA B ILE D 1 402 ? 38.26125 21.78290 46.00605 0.696 22.25972 394 ILE D CA 1
ATOM 12153 C C . ILE D 1 402 ? 39.27974 20.65330 46.07709 1.000 20.76724 394 ILE D C 1
ATOM 12154 O O . ILE D 1 402 ? 40.24035 20.71459 46.85398 1.000 20.89139 394 ILE D O 1
ATOM 12163 N N . TYR D 1 403 ? 39.09387 19.61172 45.25893 1.000 19.84827 395 TYR D N 1
ATOM 12164 C CA . TYR D 1 403 ? 40.02058 18.49058 45.28629 1.000 21.15509 395 TYR D CA 1
ATOM 12165 C C . TYR D 1 403 ? 41.42894 18.94214 44.93161 1.000 20.47376 395 TYR D C 1
ATOM 12166 O O . TYR D 1 403 ? 42.39733 18.51621 45.56659 1.000 20.92119 395 TYR D O 1
ATOM 12175 N N . SER D 1 404 ? 41.56838 19.81568 43.92358 1.000 20.53507 396 SER D N 1
ATOM 12176 C CA A SER D 1 404 ? 42.90896 20.23204 43.52770 0.686 21.14038 396 SER D CA 1
ATOM 12177 C CA B SER D 1 404 ? 42.90551 20.24664 43.52370 0.314 21.14186 396 SER D CA 1
ATOM 12178 C C . SER D 1 404 ? 43.54191 21.15637 44.56289 1.000 21.86012 396 SER D C 1
ATOM 12179 O O . SER D 1 404 ? 44.77297 21.15689 44.72545 1.000 22.47589 396 SER D O 1
ATOM 12184 N N . GLN D 1 405 ? 42.73892 21.93668 45.27383 1.000 21.86235 397 GLN D N 1
ATOM 12185 C CA . GLN D 1 405 ? 43.31103 22.74229 46.34907 1.000 22.56990 397 GLN D CA 1
ATOM 12186 C C . GLN D 1 405 ? 43.82457 21.85805 47.48321 1.000 26.63586 397 GLN D C 1
ATOM 12187 O O . GLN D 1 405 ? 44.85976 22.15368 48.09408 1.000 23.48950 397 GLN D O 1
ATOM 12193 N N . VAL D 1 406 ? 43.11283 20.77426 47.78641 1.000 22.75296 398 VAL D N 1
ATOM 12194 C CA . VAL D 1 406 ? 43.56013 19.89215 48.86201 1.000 25.61666 398 VAL D CA 1
ATOM 12195 C C . VAL D 1 406 ? 44.81284 19.14157 48.43372 1.000 24.31570 398 VAL D C 1
ATOM 12196 O O . VAL D 1 406 ? 45.77742 19.01917 49.19980 1.000 26.13453 398 VAL D O 1
ATOM 12200 N N . HIS D 1 407 ? 44.83709 18.66514 47.19602 1.000 22.44599 399 HIS D N 1
ATOM 12201 C CA . HIS D 1 407 ? 45.97677 17.91419 46.67428 1.000 22.77677 399 HIS D CA 1
ATOM 12202 C C . HIS D 1 407 ? 46.84796 18.81163 45.79332 1.000 31.01175 399 HIS D C 1
ATOM 12203 O O . HIS D 1 407 ? 47.05389 18.56716 44.59692 1.000 33.73339 399 HIS D O 1
ATOM 12210 N N . GLN D 1 408 ? 47.35183 19.87965 46.41220 1.000 26.79670 400 GLN D N 1
ATOM 12211 C CA . GLN D 1 408 ? 48.08935 20.90573 45.67767 1.000 30.99432 400 GLN D CA 1
ATOM 12212 C C . GLN D 1 408 ? 49.35641 20.32197 45.06549 1.000 38.30711 400 GLN D C 1
ATOM 12213 O O . GLN D 1 408 ? 50.13769 19.65108 45.74535 1.000 38.86727 400 GLN D O 1
ATOM 12215 N N . GLY D 1 409 ? 49.56002 20.58316 43.77635 1.000 50.04955 401 GLY D N 1
ATOM 12216 C CA . GLY D 1 409 ? 50.71520 20.06407 43.08003 1.000 50.65633 401 GLY D CA 1
ATOM 12217 C C . GLY D 1 409 ? 50.58970 18.63058 42.61819 1.000 57.23714 401 GLY D C 1
ATOM 12218 O O . GLY D 1 409 ? 51.55064 18.09362 42.05067 1.000 62.19399 401 GLY D O 1
ATOM 12219 N N . GLY D 1 410 ? 49.44352 17.98820 42.84841 1.000 45.14574 402 GLY D N 1
ATOM 12220 C CA . GLY D 1 410 ? 49.24622 16.63512 42.38456 1.000 40.09227 402 GLY D CA 1
ATOM 12221 C C . GLY D 1 410 ? 48.88827 16.58803 40.91944 1.000 40.91094 402 GLY D C 1
ATOM 12222 O O . GLY D 1 410 ? 48.57248 17.59543 40.28817 1.000 38.45337 402 GLY D O 1
ATOM 12223 N N . ASN D 1 411 ? 48.92853 15.38488 40.36816 1.000 33.29069 403 ASN D N 1
ATOM 12224 C CA . ASN D 1 411 ? 48.61772 15.17322 38.96228 1.000 36.29295 403 ASN D CA 1
ATOM 12225 C C . ASN D 1 411 ? 47.49751 14.14822 38.85545 1.000 30.06636 403 ASN D C 1
ATOM 12226 O O . ASN D 1 411 ? 47.05413 13.57798 39.85493 1.000 27.88025 403 ASN D O 1
ATOM 12231 N N . TYR D 1 412 ? 47.05423 13.88977 37.62912 1.000 26.03631 404 TYR D N 1
ATOM 12232 C CA . TYR D 1 412 ? 46.00745 12.90346 37.38865 1.000 26.01106 404 TYR D CA 1
ATOM 12233 C C . TYR D 1 412 ? 46.50008 11.81755 36.43758 1.000 31.16132 404 TYR D C 1
ATOM 12234 O O . TYR D 1 412 ? 45.74028 11.26829 35.63590 1.000 28.67745 404 TYR D O 1
ATOM 12243 N N . ASP D 1 413 ? 47.78361 11.48818 36.54401 1.000 31.34772 405 ASP D N 1
ATOM 12244 C CA . ASP D 1 413 ? 48.41192 10.46352 35.71184 1.000 38.21938 405 ASP D CA 1
ATOM 12245 C C . ASP D 1 413 ? 47.95553 9.04811 36.07658 1.000 43.03996 405 ASP D C 1
ATOM 12246 O O . ASP D 1 413 ? 47.47175 8.75934 37.18862 1.000 31.28191 405 ASP D O 1
#

Solvent-accessible surface area: 54469 Å² total

Sequence (1558 aa):
KVIKKIALAYSGGLDTSIMIPWLKEHYEHAEVIAVICDLGQQEDLDAIKNKALKSGASKAYVVVDVKNEFATQQYLWPLVKSGALYEDQYILGTISRPLIAQKLVEIALTEQVNAVAHGATGKGNDQVRFEYSIKALAPQLEIIAPWRTWDIKSRQEAIVYAKAHGIIEVPVTPKAPYSSRDHNIIWYISSHEGGVLEEDPSQEEMPNDVLLMTAPVSQTPDEEEVVVLDFKKGVPVALNGQELSPVDLLNNSLLNQKKAGQHGIGVADIVENRLVGMKKIRGIYEAPAAAVLYKAHKLLESLCLTRSTLHLKQSLQQTYANLVYEGRWFSQTKQALDAFIDVTQQHVTGCVKLKLFKGNIIPAGMHSPYSLHHQKDAEGFINLFSSLSSAKIIYSSQVHQGGNYDVIKKIALAYSGGLDTSIMIPWLKEHYEHAEVIAVICDLGQQEDLDAIKNNKALKSGASKAYVVVDVKNEFATTQQYLWPLVKSGALYEDQYILGTISRPLIAQKLVEIALTEQVNAVAHGATGKGNDQVRFEYSIKALAPQLEEIIAPWRTWDIKSRQEAIVYAKAHGIEVPVTPKAPYSSRDHNIWYISSHEGGVLEEDPSQEMPNDVLLMTAPVSQTPDEEEVVVLDFKKGVPVALNGQELSPVDLLNNSLLNQKKAGQHGIGVADIVENRLVGMKKIRGIYEAPAAAVLYKAHKLLESLCLTRSTLHLKQSLQQTYANLVYEGRWFSQTKQALDAFIDVTQQHVTGCVKLKLFKGNIIPAGMHSPYSLHHNQKDAEGFINLFSSLSSAKIYSSQVHQGGNYDVIKKIALAYSSGGLDTSIMIPWLKEHYEHAEVIIAVICDLGQQEDLDAIKNKALKSGASKAYVVVDVKNEFATTQQYLWPLVKSGALYEDQYILGTISRPLIAQKLVEIALTEQVNAVAHGATGKGNDQVRFEYSIKALAPQLEEIIAPWRTWDIKSRQEAIVYAKAHGIEVPVTPKAPYSRDHNIWYISSHEGGVLEDPSQEMPNDVLLMTAPVSQTPDEEEVVVLDFKKGVPVALNGQELSPVDLLNNSLLNQKKAGQQHGIGVADIVENRLVGMKKIRGIYEAPAAAVLYKAHKLLESLCLTRSTLHLKQSLQQTYANLVYEGRWFSQTKQALDAFIDVTQQQHVTGCVKLKLFKGNIIPAGMHSPYSLHHNQKDAEGFINLFSSLSSAKIIYSSQVHQGGNYDVIKKIALAYSGGLDTSIMIPWLKEHYEHAEVIIAVICDLGQQEDLDAIKNKALKSGASKAYVVVDVKNEFATQQYLWPLVKSGALYEDQYILGTISRPLIAQQKLVEIALTEQVNAVAHGATGKGNDQVRFEYSIKALAPQLEIIAPWRTWDIKSRQEAIVYAKAHGIEVPVTPKAPYSRDHNIIWYISSHEGGVLEEDPSQEMPNDVLLMTAPVSQTPDEEEVVVLDFKKGVPVALNGQELSPVDLLNNSLLNQKAGQHGIGVADIVENRLVGMKKIRGIYEAPAAAVLYKAHKLLESLCLTRSTLHLKQSLQQTYANLVYEGRWFSQTKQALDAFIDVTQQHVTGCVKLKLFKGNIIPAGMHSPYSLHHKDAEGFINLFSSLSSAKIIYSSQVHQGGNYD

Radius of gyration: 34.48 Å; Cα contacts (8 Å, |Δi|>4): 3472; chains: 4; bounding box: 62×100×88 Å

Organism: Legionella pneumophila subsp. pneumophila (strain Philadelphia 1 / ATCC 33152 / DSM 7513) (NCBI:txid272624)

B-factor: mean 24.0, std 11.01, range [8.28, 100.56]

Foldseek 3Di:
DQFAEEEEAFALDLQSLLVQVVVCVVRPNHAYEYEYEAQAQPDDVVVSQVSSVVSGHPYYDYHYCNQVCLVVQVQLLLLLLFAAVVFHSLPVLCLLVSLVRSVVVCVVVVGQAYEYADAPQALSVLLNVLSNCLVPVRHHYYHVNVPDPQDDVVSSVVSCVVSVRDDDDDDDDQWDWDDGLFKIKTFDHPLQDVVDDDDPPTDDQADQLVQADPDKDKWKFWDALRGTQDIPPHGDRSSVQSVVQSNVQRSQRADWTFDWHAGPSGHITTMIMHGRSSVLSSVLSVVLLVFAADPVLVVVSVVCSNVQNVCSRNNVCSDVVNVVNSVSSSVSSNQSTWMWMWIRHSHDTHGDDIDGPRTPDDPVVVVVVVCVVCVVVVVVCVVVPPDDDD/DFQEEEEAFAQALQSLLVQVVVCVVVPNHAYEYEYEAQAQPDDVVVSQVLNVQSRHPYYDYYYCNLVCLPVQVQLLLLLLFAAVVFHSLPVLCLLVSLVRSVVVCVVVVGQAYEYADAPQAQSVLLNVLSNCLVPVRHHYYHVNVPDPDDDPVSSVVSCVVRVRDHDPDDDDQWDWDDGLFKIKTFDHPLQDVVDDDDPPPDDQADQLVQADPDKDKWKFWDALRGTQDINPHGDRSSRQSVVQSNRQRNQRADWTFDWHAGPSGDITTMIMRGRSSRLSSVLSVVLLVFQADPVLVVVSVVCSNVQNVCSRNNVCSDVVVVVNSVSSSVSSNQSTWMWMWIRHSHDTHGDDIDGPRTPPDDPVVVVVVVCVVCVVVVVVCVVVPPDDDD/DQAEEEEAFAQALQSLLVQVVVCVVPPNHAYEYEYEAQAQPDDVVVSQVLNVQSRHPYYDYHYCNLVCLPVQVQLLLLLLFAAVVFHSLPVLCLLVSLVRSVVVCVVVVGQAYEYADAPQALSVLLNVLSNCLVPVRHHYDHVNVPDPQDDVVSSVVSCVVRVRDHDPDDDDQWDWDDGLFKIKTFDHPLQPVVDDDDPPPDDQADALVQADPDKDKWKFWDALRHTQDIPPHGDRSSVQSVVQSNVQRSLRAAWTFDWHAGPSGDITTMIMRGRSSVLSSVLSVVLLVFAADPVLVVVSVVCSNVVNVCSRNNVCSDVVVVVNSVSSSVSSNQSTWMWMWIRHSHDTHGDDIDGPRTPPDDPVVVVVCVCVVCVVVVVVCVVVPPDDDD/DFAEEEEAFAQDLQSLLVQVVVCVVPPNHAYEYEYEAQAQPDDVVVSQVSNVVSHHPYYDYYYCNLVCLPVQVQLLLLLLFAAVVFHLLPVLCLLVSLVRSLVVCVVVVGQAYEYADAPQAQSVLLNVLSNCLVPVRHHYDHVNVPDDQDDPVSSVVSCVVSVRDDDDDDDDQWDWDDGLFKIKTFDHPLQDVVDDDDPPTDDQADQLVQADPDWDKWKFWDALRHTQDIPPHGDRSSRQSVVQSNVQRSQRAAWTFDWHAGPSGDITTMIMHGRSSVLSSVLSVVLLVFAADPVLVVVSVVCSNVQNVCSRNNVCSDVVVVVNSVSSSVSSNQSTWMWMWIRHSHDTHGDDIDGPRTPPDVVVVVVVCVVCVVVVVVCVVVPPDDDD